Protein 9GVJ (pdb70)

Solvent-accessible surface area: 96215 Å² total; per-residue (Å²): 120,88,72,127,42,75,110,90,40,32,34,38,68,0,0,0,0,2,8,13,13,4,3,8,2,0,18,43,32,37,16,56,0,35,1,68,1,4,2,7,0,0,12,15,55,38,48,60,34,46,25,1,6,0,9,2,53,6,46,136,79,37,40,0,34,31,0,6,0,56,1,51,47,8,33,0,47,2,38,118,90,44,18,44,5,66,55,124,106,27,157,47,66,44,35,63,66,7,6,29,1,24,103,42,50,17,46,12,38,0,47,6,66,17,22,2,40,0,32,18,16,106,39,32,1,0,5,0,36,0,26,70,76,3,37,98,90,7,42,2,1,1,2,20,13,41,63,87,67,55,66,66,12,13,67,47,132,159,43,112,4,73,52,39,33,6,0,27,68,36,42,53,18,18,12,86,64,78,27,113,51,29,102,107,128,111,126,129,154,113,124,34,53,1,55,124,25,0,110,19,164,60,3,85,53,3,62,94,87,14,115,10,46,55,9,27,92,3,0,83,54,9,27,30,72,33,111,61,132,76,80,84,64,27,0,18,70,0,0,8,0,0,1,41,0,0,5,14,3,34,5,134,10,124,73,10,53,23,134,125,33,7,64,82,176,29,61,112,77,38,87,48,28,4,12,114,50,52,18,49,35,5,1,50,12,18,74,14,46,171,26,30,81,90,54,20,44,34,6,23,27,31,31,174,50,35,12,54,16,38,43,42,142,81,7,11,19,60,58,74,135,0,19,1,53,36,93,70,55,69,65,54,68,54,34,85,19,81,50,90,62,27,62,1,43,1,73,21,2,70,6,58,49,115,155,56,116,10,65,5,74,0,15,0,10,24,1,2,12,4,28,2,16,11,27,50,95,17,46,0,19,0,8,0,22,0,0,0,1,24,9,72,137,55,61,36,2,4,0,8,0,44,0,73,36,13,5,71,70,82,14,29,11,32,6,32,6,0,21,1,8,4,92,47,61,132,13,31,0,25,0,49,34,69,10,57,2,43,28,70,135,113,123,31,155,32,72,21,84,30,70,89,8,30,0,3,85,0,1,45,5,4,0,0,0,50,4,80,46,16,0,12,0,2,0,2,20,41,36,44,10,1,0,18,1,47,1,22,46,137,20,85,47,92,1,17,3,1,0,4,28,1,45,42,37,40,63,15,2,16,111,6,61,2,34,5,59,8,33,6,8,2,10,2,0,12,5,4,5,6,26,24,90,11,53,56,10,173,50,88,73,85,81,7,12,42,57,9,21,37,10,58,110,30,0,83,110,49,0,38,41,0,64,70,68,139,26,58,0,21,158,0,50,102,44,20,116,19,39,59,38,49,66,18,0,26,41,15,0,13,28,24,70,79,0,69,42,18,0,7,2,5,0,6,2,0,20,10,18,0,18,55,101,60,32,100,6,49,32,5,3,104,56,11,1,66,124,6,48,112,83,30,75,207,30,25,61,30,65,64,71,5,45,95,29,23,60,28,5,148,18,90,91,120,64,76,75,49,23,23,134,52,22,32,32,6,14,0,0,26,8,46,201,51,12,38,31,20,102,109,44,108,12,20,106,62,105,95,27,119,113,89,122,56,54,108,86,44,30,36,39,77,0,0,1,0,1,9,14,14,3,2,7,2,0,17,43,29,36,16,48,0,35,0,69,1,3,1,6,0,0,19,11,60,34,50,59,34,49,15,0,6,0,10,1,50,5,44,140,73,36,37,0,36,35,0,7,1,50,2,45,51,6,31,0,38,2,41,128,83,43,11,42,5,65,52,121,110,33,164,39,68,43,38,64,63,14,4,24,0,18,107,43,48,12,45,12,42,0,54,6,72,21,22,1,39,0,26,21,16,119,27,29,2,0,4,0,29,1,39,90,86,2,38,104,89,6,40,2,1,2,2,17,13,39,53,88,66,52,64,72,16,10,68,48,147,158,47,113,3,65,48,35,29,7,0,32,64,35,49,48,16,22,11,92,70,92,30,130,62,28,106,100,139,114,128,138,150,122,83,55,2,35,123,32,0,120,22,139,58,3,54,54,2,60,103,80,16,116,8,30,47,9,13,101,2,0,126,65,6,33,30,70,38,113,76,131,72,81,104,49,28,0,18,79,0,0,7,0,0,1,35,1,0,5,4,2,29,8,140,9,85,70,6,47,22,133,124,26,3,84,70,179,16,60,112,71,46,85,46,30,3,13,114,40,46,15,46,32,3,1,49,11,27,61,17,44,196,28,31,76,84,49,22,31,29,5,18,26,33,32,180,63,35,10,49,16,41,41,41,128,84,5,12,24,54,58,83,128,0,21,2,55,32,90,73,53,68,62,54,66,53,32,84,18,80,64,90,37,29,56,1,47,2,66,18,3,66,7,59,60,105,155,57,105,26,60,4,74,2,15,0,11,23,2,2,11,4,23,2,18,10,35,49,95,18,49,0,20,0,8,0,21,0,0,0,1,28,10,68,141,55,61,44,2,5,0,8,1,40,0,77,27,18,6,62,66,85,24,32,13,22,9,22,6,0,23,0,8,4,91,45,62,131,13,29,0,25,0,50,36,60,9,56,2,48,28,70,134,111,130,33,145,21,80,26,85,29,67,92,3,33,0,4,91,0,2,43,8,6,0,0,0,48,2,75,48,17,0,18,0,3,0,1,20,43,35,47,9,2,0,16,1,46,0,21,44,135,18,86,46,91,1,18,3,1,1,4,30,1,48,34,36,40,62,16,3,9,114,6,61,1,36,5,58,8,32,10,2,2,7,1,0,11,4,5,5,6,21,22,86,10,55,50,10,160,61,86,80,67,80,8,13,43,53,8,14,32,10,61,110,33,0,79,112,47,0,31,37,0,65,66,87,140,22,51,0,17,162,0,52,104,44,21,117,18,38,53,35,51,64,18,0,20,42,14,0,12,28,23,61,77,1,52,51,21,0,5,2,4,1,10,2,0,24,12,18,0,20,56,102,65,35,110,8,42,34,7,4,107,66,16,1,48,145,19,52,103,96,36,59,162,32,22,72,22,62,61,79,6,44,109,29,28,56,36,6,155,18,93,89,126,66,75,81,44,22,22,132,54,19,34,26,6,16,0,0,24,10,43,189,52,16,36,29,20,100,109,28,71,16,18,105,60,110,100,26,132,31,165,39,132,67,29,90,7,43,103,43,16,3,15,39,27,93,69,13,37,1,29,0,62,139,46,145,57,63,26,40,29,62,79,52,115,88,56,143,22,74,93,65,35,96,86,61,65,38,210,137,46,92,138,89,48,35,18,10,2,26,17,11,8,5,54,0,21,8,76,68,67,36,18,67,100,24,19,41,12,44,29,5,59,150,63,46,15,10,32,65,155,27,23,22,51,64,27,121,98,4,33,1,9,15,15,101,40,74,48,164,82,51,66,89,16,102,49,66,61,23,60,0,48,3,57,48,22,78,12,135,50,71,136,88,105,44,54,15,43,0,14,8,15,9,6,5,23,6,40,2,17,14,47,38,50,19,61,3,14,0,30,4,36,0,1,0,0,32,9,42,29,59,71,45,74,71,70,100,84,56,2,31,0,0,1,13,5,21,40,30,19,64,6,43,11,7,18,14,69,3,3,14,0,23,3,45,56,31,15,0,43,0,4,91,34,36,2,24,7,59,12,97,224,156,63,45,22,50,38,59,89,25,12,27,3,12,0,0,32,10,144,30,26,0,9,0,4,6,9,55,104,24,4,3,13,0,4,0,16,33,119,2,88,48,79,5,18,3,0,0,2,41,8,42,59,45,3,80,41,2,12,29,7,34,18,96,2,67,5,41,76,36,43,37,0,0,13,32,10,27,26,42,34,58,8,43,86,16,147,76,52,125,84,13,17,99,39,13,81,84,0,81,32,46,0,54,108,54,0,19,21,0,40,12,127,52,0,57,72,0,28,15,60,19,62,0,51,94,14,50,110,7,0,15,58,3,0,0,0,12,4,30,20,10,0,39,93,24,7,29,7,0,0,8,6,0,0,8,20,0,2,51,74,48,27,83,18,74,5,16,34,42,107,52,10,28,26,5,1,21,114,75,24,42,108,80,84,34,11,21,35,29,52,24,28,14,41,71,53,47,106,15,32,135,25,85,91,26,92,50,118,83,60,17,60,6,5,2,0,13,12,8,136,20,39,130,148,20,44,26,14,29,54,147,62,90,94,21,42,68,82,96,32,163,42,103,66,28,93,8,42,104,32,16,1,16,39,36,80,55,12,31,9,28,0,49,140,50,158,56,66,34,38,18,60,64,50,131,72,59,133,22,75,92,61,32,87,83,66,76,36,206,139,41,93,131,89,32,35,13,6,1,29,16,13,8,3,54,0,17,4,92,69,66,38,20,72,91,25,20,44,13,44,24,4,55,152,60,58,13,9,43,68,130,35,17,18,51,45,39,100,88,5,38,1,9,8,17,100,40,67,43,171,79,53,68,80,15,95,49,54,63,28,60,0,48,3,64,55,23,82,11,128,49,73,138,80,101,40,72,12,40,0,12,5,14,8,6,5,24,4,40,1,17,14,45,37,51,20,58,2,14,0,32,2,30,0,1,0,0,31,10,29,30,63,67,42,75,62,84,91,81,62,2,34,0,0,0,14,4,19,42,28,16,60,2,42,10,6,16,12,84,1,0,12,0,22,7,61,67,22,22,0,54,0,5,90,38,94,2,41,9,79,1,84,218,160,72,48,24,57,34,44,85,15,12,30,6,12,0,0,32,14,138,34,26,0,7,0,6,4,8,57,90,13,5,0,14,0,8,0,11,33,111,1,90,53,107,4,17,2,0,0,2,34,9,44,58,43,3,74,38,2,17,29,9,37,18,90,3,70,6,47,76,36,43,38,0,0,15,32,9,29,23,40,39,56,9,43,92,13,149,76,54,126,81,14,16,96,40,12,80,86,0,82,28,34,0,49,86,47,0,23,22,0,37,13,128,54,0,59,60,0,27,16,51,18,68,4,54,94,16,52,105,6,0,17,60,2,0,0,1,13,4,33,18,10,0,34,80,21,8,30,6,0,0,12,7,0,0,14,17,0,4,50,69,52,38,41,21,79,3,17,34,40,93,46,9,27,26,3,1,23,118,84,25,46,109,81,80,34,9,21,28,28,36,24,71,12,42,73,44,36,105,11,36,125,38,85,82,19,91,52,120,134,45,20,51,8,7,3,0,13,7,14,126,32,39,130,145,15,50,13,15,20,39,127,67,78,53,20,38,71,82,98

B-factor: mean 59.26, std 27.89, range [6.03, 147.25]

GO terms:
  GO:0070701 mucus layer (C, IDA)
  GO:0005576 extracellular region (C, EXP)
  GO:0005796 Golgi lumen (C, TAS)
  GO:0005886 plasma membrane (C, TAS)
  GO:0005576 extracellular region (C, IDA)
  GO:0005201 extracellular matrix structural constituent (F, TAS)
  GO:0070062 extracellular exosome (C, HDA)

Radius of gyration: 43.81 Å; Cα contacts (8 Å, |Δi|>4): 5238; chains: 4; bounding box: 112×97×134 Å

InterPro domains:
  IPR001007 VWFC domain [PS01208] (5296-5344)
  IPR001007 VWFC domain [PS50184] (5276-5345)
  IPR001007 VWFC domain [PS50184] (5381-5448)
  IPR001007 VWFC domain [SM00214] (396-443)
  IPR001007 VWFC domain [SM00214] (763-827)
  IPR001007 VWFC domain [SM00214] (865-907)
  IPR001007 VWFC domain [SM00214] (4852-4917)
  IPR001007 VWFC domain [SM00214] (5278-5344)
  IPR001007 VWFC domain [SM00214] (5383-5447)
  IPR001007 VWFC domain [SM00215] (396-464)
  IPR001007 VWFC domain [SM00215] (865-934)
  IPR001846 von Willebrand factor, type D domain [PF00094] (81-218)
  IPR001846 von Willebrand factor, type D domain [PF00094] (434-587)
  IPR001846 von Willebrand factor, type D domain [PF00094] (903-1051)
  IPR001846 von Willebrand factor, type D domain [PF00094] (4921-5080)
  IPR001846 von Willebrand factor, type D domain [PS51233] (79-249)
  IPR001846 von Willebrand factor, type D domain [PS51233] (432-607)
  IPR001846 von Willebrand factor, type D domain [PS51233] (901-1072)
  IPR001846 von Willebrand factor, type D domain [PS51233] (4919-5103)
  IPR001846 von Willebrand factor, type D domain [SM00216] (69-227)

Structure (mmCIF, N/CA/C/O backbone):
data_9GVJ
#
_entry.id   9GVJ
#
_cell.length_a   1.00
_cell.length_b   1.00
_cell.length_c   1.00
_cell.angle_alpha   90.00
_cell.angle_beta   90.00
_cell.angle_gamma   90.00
#
_symmetry.space_group_name_H-M   'P 1'
#
loop_
_entity.id
_entity.type
_entity.pdbx_description
1 polymer Mucin-5AC
2 non-polymer 2-acetamido-2-deoxy-beta-D-glucopyranose
3 non-polymer 'CALCIUM ION'
4 non-polymer 'COPPER (II) ION'
5 water water
#
loop_
_atom_site.group_PDB
_atom_site.id
_atom_site.type_symbol
_atom_site.label_atom_id
_atom_site.label_alt_id
_atom_site.label_comp_id
_atom_site.label_asym_id
_atom_site.label_entity_id
_atom_site.label_seq_id
_atom_site.pdbx_PDB_ins_code
_atom_site.Cartn_x
_atom_site.Cartn_y
_atom_site.Cartn_z
_atom_site.occupancy
_atom_site.B_iso_or_equiv
_atom_site.auth_seq_id
_atom_site.auth_comp_id
_atom_site.auth_asym_id
_atom_site.auth_atom_id
_atom_site.pdbx_PDB_model_num
ATOM 1 N N . PRO A 1 40 ? 272.432 167.066 199.262 1.00 104.06 67 PRO A N 1
ATOM 2 C CA . PRO A 1 40 ? 272.543 167.682 197.938 1.00 105.27 67 PRO A CA 1
ATOM 3 C C . PRO A 1 40 ? 273.256 169.029 197.979 1.00 104.95 67 PRO A C 1
ATOM 4 O O . PRO A 1 40 ? 272.697 170.005 198.476 1.00 105.64 67 PRO A O 1
ATOM 8 N N . VAL A 1 41 ? 274.478 169.076 197.457 1.00 101.21 68 VAL A N 1
ATOM 9 C CA . VAL A 1 41 ? 275.282 170.292 197.438 1.00 100.41 68 VAL A CA 1
ATOM 10 C C . VAL A 1 41 ? 275.045 171.001 196.113 1.00 100.52 68 VAL A C 1
ATOM 11 O O . VAL A 1 41 ? 275.283 170.430 195.041 1.00 102.08 68 VAL A O 1
ATOM 15 N N . VAL A 1 42 ? 274.573 172.242 196.184 1.00 97.56 69 VAL A N 1
ATOM 16 C CA . VAL A 1 42 ? 274.314 173.065 195.008 1.00 98.06 69 VAL A CA 1
ATOM 17 C C . VAL A 1 42 ? 275.216 174.287 195.085 1.00 97.59 69 VAL A C 1
ATOM 18 O O . VAL A 1 42 ? 275.145 175.062 196.047 1.00 98.34 69 VAL A O 1
ATOM 22 N N . ARG A 1 43 ? 276.061 174.463 194.075 1.00 100.92 70 ARG A N 1
ATOM 23 C CA . ARG A 1 43 ? 276.980 175.588 194.030 1.00 100.91 70 ARG A CA 1
ATOM 24 C C . ARG A 1 43 ? 276.345 176.778 193.322 1.00 101.08 70 ARG A C 1
ATOM 25 O O . ARG A 1 43 ? 275.412 176.631 192.528 1.00 101.32 70 ARG A O 1
ATOM 33 N N . ALA A 1 44 ? 276.863 177.966 193.625 1.00 92.47 71 ALA A N 1
ATOM 34 C CA . ALA A 1 44 ? 276.386 179.196 193.001 1.00 92.92 71 ALA A CA 1
ATOM 35 C C . ALA A 1 44 ? 277.566 180.148 192.878 1.00 93.74 71 ALA A C 1
ATOM 36 O O . ALA A 1 44 ? 278.303 180.349 193.847 1.00 93.22 71 ALA A O 1
ATOM 38 N N . SER A 1 45 ? 277.760 180.707 191.689 1.00 117.66 72 SER A N 1
ATOM 39 C CA . SER A 1 45 ? 278.778 181.723 191.463 1.00 118.54 72 SER A CA 1
ATOM 40 C C . SER A 1 45 ? 278.264 182.943 190.715 1.00 118.47 72 SER A C 1
ATOM 41 O O . SER A 1 45 ? 278.718 184.055 190.994 1.00 117.94 72 SER A O 1
ATOM 44 N N . ASN A 1 46 ? 277.339 182.767 189.782 1.00 110.46 73 ASN A N 1
ATOM 45 C CA . ASN A 1 46 ? 276.789 183.886 189.027 1.00 109.60 73 ASN A CA 1
ATOM 46 C C . ASN A 1 46 ? 275.850 184.697 189.911 1.00 108.25 73 ASN A C 1
ATOM 47 O O . ASN A 1 46 ? 274.896 184.133 190.463 1.00 107.90 73 ASN A O 1
ATOM 52 N N . PRO A 1 47 ? 276.071 186.005 190.080 1.00 97.91 74 PRO A N 1
ATOM 53 C CA . PRO A 1 47 ? 275.139 186.802 190.884 1.00 95.84 74 PRO A CA 1
ATOM 54 C C . PRO A 1 47 ? 273.966 187.357 190.097 1.00 94.03 74 PRO A C 1
ATOM 55 O O . PRO A 1 47 ? 273.037 187.902 190.710 1.00 94.74 74 PRO A O 1
ATOM 59 N N . ALA A 1 48 ? 273.973 187.241 188.771 1.00 72.36 75 ALA A N 1
ATOM 60 C CA . ALA A 1 48 ? 272.835 187.670 187.970 1.00 69.53 75 ALA A CA 1
ATOM 61 C C . ALA A 1 48 ? 271.704 186.661 188.113 1.00 69.95 75 ALA A C 1
ATOM 62 O O . ALA A 1 48 ? 271.799 185.535 187.614 1.00 71.60 75 ALA A O 1
ATOM 64 N N . HIS A 1 49 ? 270.634 187.062 188.795 1.00 62.85 76 HIS A N 1
ATOM 65 C CA . HIS A 1 49 ? 269.514 186.175 189.083 1.00 57.78 76 HIS A CA 1
ATOM 66 C C . HIS A 1 49 ? 268.214 186.777 188.572 1.00 56.57 76 HIS A C 1
ATOM 67 O O . HIS A 1 49 ? 267.179 186.733 189.245 1.00 58.29 76 HIS A O 1
ATOM 74 N N . ASN A 1 50 ? 268.251 187.352 187.368 1.00 50.73 77 ASN A N 1
ATOM 75 C CA . ASN A 1 50 ? 267.040 187.902 186.771 1.00 46.24 77 ASN A CA 1
ATOM 76 C C . ASN A 1 50 ? 266.024 186.822 186.431 1.00 46.90 77 ASN A C 1
ATOM 77 O O . ASN A 1 50 ? 264.843 187.135 186.251 1.00 45.75 77 ASN A O 1
ATOM 82 N N . GLY A 1 51 ? 266.453 185.562 186.340 1.00 48.40 78 GLY A N 1
ATOM 83 C CA . GLY A 1 51 ? 265.529 184.483 186.049 1.00 46.55 78 GLY A CA 1
ATOM 84 C C . GLY A 1 51 ? 264.631 184.112 187.210 1.00 44.26 78 GLY A C 1
ATOM 85 O O . GLY A 1 51 ? 263.637 183.408 187.009 1.00 47.70 78 GLY A O 1
ATOM 86 N N . ARG A 1 52 ? 264.954 184.573 188.416 1.00 40.48 79 ARG A N 1
ATOM 87 C CA . ARG A 1 52 ? 264.160 184.292 189.603 1.00 36.98 79 ARG A CA 1
ATOM 88 C C . ARG A 1 52 ? 263.184 185.411 189.935 1.00 39.87 79 ARG A C 1
ATOM 89 O O . ARG A 1 52 ? 262.496 185.334 190.957 1.00 45.24 79 ARG A O 1
ATOM 97 N N . VAL A 1 53 ? 263.107 186.445 189.103 1.00 38.87 80 VAL A N 1
ATOM 98 C CA . VAL A 1 53 ? 262.334 187.643 189.403 1.00 34.06 80 VAL A CA 1
ATOM 99 C C . VAL A 1 53 ? 261.277 187.834 188.326 1.00 36.58 80 VAL A C 1
ATOM 100 O O . VAL A 1 53 ? 261.591 187.826 187.130 1.00 42.90 80 VAL A O 1
ATOM 104 N N . CYS A 1 54 ? 260.028 187.999 188.753 1.00 29.70 81 CYS A N 1
ATOM 105 C CA . CYS A 1 54 ? 258.933 188.393 187.883 1.00 25.28 81 CYS A CA 1
ATOM 106 C C . CYS A 1 54 ? 258.278 189.640 188.459 1.00 30.14 81 CYS A C 1
ATOM 107 O O . CYS A 1 54 ? 258.154 189.786 189.679 1.00 34.03 81 CYS A O 1
ATOM 110 N N . SER A 1 55 ? 257.878 190.553 187.579 1.00 33.90 82 SER A N 1
ATOM 111 C CA . SER A 1 55 ? 257.362 191.832 188.041 1.00 33.84 82 SER A CA 1
ATOM 112 C C . SER A 1 55 ? 256.375 192.392 187.029 1.00 35.18 82 SER A C 1
ATOM 113 O O . SER A 1 55 ? 256.376 192.016 185.855 1.00 43.44 82 SER A O 1
ATOM 116 N N . THR A 1 56 ? 255.529 193.298 187.513 1.00 36.59 83 THR A N 1
ATOM 117 C CA . THR A 1 56 ? 254.624 194.074 186.679 1.00 37.72 83 THR A CA 1
ATOM 118 C C . THR A 1 56 ? 254.766 195.544 187.044 1.00 43.14 83 THR A C 1
ATOM 119 O O . THR A 1 56 ? 254.942 195.885 188.217 1.00 48.59 83 THR A O 1
ATOM 123 N N . TRP A 1 57 ? 254.712 196.414 186.038 1.00 46.05 84 TRP A N 1
ATOM 124 C CA . TRP A 1 57 ? 254.974 197.829 186.262 1.00 41.42 84 TRP A CA 1
ATOM 125 C C . TRP A 1 57 ? 254.339 198.642 185.144 1.00 45.99 84 TRP A C 1
ATOM 126 O O . TRP A 1 57 ? 253.981 198.115 184.089 1.00 57.77 84 TRP A O 1
ATOM 137 N N . GLY A 1 58 ? 254.211 199.943 185.396 1.00 47.43 85 GLY A N 1
ATOM 138 C CA . GLY A 1 58 ? 253.805 200.881 184.363 1.00 50.40 85 GLY A CA 1
ATOM 139 C C . GLY A 1 58 ? 252.441 200.570 183.782 1.00 54.91 85 GLY A C 1
ATOM 140 O O . GLY A 1 58 ? 251.500 200.196 184.491 1.00 54.25 85 GLY A O 1
ATOM 141 N N . SER A 1 59 ? 252.332 200.727 182.462 1.00 56.59 86 SER A N 1
ATOM 142 C CA . SER A 1 59 ? 251.072 200.526 181.747 1.00 53.39 86 SER A CA 1
ATOM 143 C C . SER A 1 59 ? 250.949 199.055 181.361 1.00 57.06 86 SER A C 1
ATOM 144 O O . SER A 1 59 ? 251.174 198.654 180.217 1.00 63.43 86 SER A O 1
ATOM 147 N N . PHE A 1 60 ? 250.580 198.242 182.352 1.00 41.77 87 PHE A N 1
ATOM 148 C CA . PHE A 1 60 ? 250.287 196.821 182.154 1.00 38.46 87 PHE A CA 1
ATOM 149 C C . PHE A 1 60 ? 251.469 196.073 181.540 1.00 42.79 87 PHE A C 1
ATOM 150 O O . PHE A 1 60 ? 251.297 195.216 180.672 1.00 48.33 87 PHE A O 1
ATOM 158 N N . HIS A 1 61 ? 252.677 196.383 181.997 1.00 38.92 88 HIS A N 1
ATOM 159 C CA . HIS A 1 61 ? 253.879 195.712 181.522 1.00 39.80 88 HIS A CA 1
ATOM 160 C C . HIS A 1 61 ? 254.210 194.559 182.458 1.00 42.04 88 HIS A C 1
ATOM 161 O O . HIS A 1 61 ? 254.268 194.743 183.677 1.00 49.92 88 HIS A O 1
ATOM 168 N N . TYR A 1 62 ? 254.424 193.376 181.888 1.00 30.63 89 TYR A N 1
ATOM 169 C CA . TYR A 1 62 ? 254.707 192.168 182.653 1.00 26.17 89 TYR A CA 1
ATOM 170 C C . TYR A 1 62 ? 256.036 191.579 182.207 1.00 28.07 89 TYR A C 1
ATOM 171 O O . TYR A 1 62 ? 256.332 191.542 181.009 1.00 40.87 89 TYR A O 1
ATOM 180 N N . LYS A 1 63 ? 256.829 191.121 183.170 1.00 28.97 90 LYS A N 1
ATOM 181 C CA . LYS A 1 63 ? 258.046 190.366 182.903 1.00 32.42 90 LYS A CA 1
ATOM 182 C C . LYS A 1 63 ? 257.944 189.024 183.614 1.00 36.47 90 LYS A C 1
ATOM 183 O O . LYS A 1 63 ? 257.800 188.978 184.840 1.00 42.23 90 LYS A O 1
ATOM 189 N N . THR A 1 64 ? 258.020 187.941 182.848 1.00 37.48 91 THR A N 1
ATOM 190 C CA . THR A 1 64 ? 257.939 186.607 183.418 1.00 35.92 91 THR A CA 1
ATOM 191 C C . THR A 1 64 ? 259.279 186.225 184.043 1.00 41.67 91 THR A C 1
ATOM 192 O O . THR A 1 64 ? 260.285 186.926 183.903 1.00 46.22 91 THR A O 1
ATOM 196 N N . PHE A 1 65 ? 259.290 185.097 184.758 1.00 38.04 92 PHE A N 1
ATOM 197 C CA . PHE A 1 65 ? 260.534 184.615 185.348 1.00 31.18 92 PHE A CA 1
ATOM 198 C C . PHE A 1 65 ? 261.568 184.280 184.283 1.00 39.54 92 PHE A C 1
ATOM 199 O O . PHE A 1 65 ? 262.773 184.361 184.543 1.00 45.74 92 PHE A O 1
ATOM 207 N N . ASP A 1 66 ? 261.125 183.913 183.086 1.00 52.32 93 ASP A N 1
ATOM 208 C CA . ASP A 1 66 ? 262.023 183.491 182.021 1.00 51.08 93 ASP A CA 1
ATOM 209 C C . ASP A 1 66 ? 262.522 184.650 181.167 1.00 53.78 93 ASP A C 1
ATOM 210 O O . ASP A 1 66 ? 263.308 184.424 180.242 1.00 56.08 93 ASP A O 1
ATOM 215 N N . GLY A 1 67 ? 262.092 185.875 181.452 1.00 51.11 94 GLY A N 1
ATOM 216 C CA . GLY A 1 67 ? 262.573 187.042 180.745 1.00 49.23 94 GLY A CA 1
ATOM 217 C C . GLY A 1 67 ? 261.687 187.554 179.633 1.00 47.43 94 GLY A C 1
ATOM 218 O O . GLY A 1 67 ? 262.107 188.460 178.904 1.00 50.86 94 GLY A O 1
ATOM 219 N N . ASP A 1 68 ? 260.484 187.011 179.475 1.00 47.71 95 ASP A N 1
ATOM 220 C CA . ASP A 1 68 ? 259.576 187.458 178.426 1.00 47.20 95 ASP A CA 1
ATOM 221 C C . ASP A 1 68 ? 258.821 188.695 178.896 1.00 48.28 95 ASP A C 1
ATOM 222 O O . ASP A 1 68 ? 258.031 188.623 179.843 1.00 51.64 95 ASP A O 1
ATOM 227 N N . VAL A 1 69 ? 259.063 189.825 178.239 1.00 41.39 96 VAL A N 1
ATOM 228 C CA . VAL A 1 69 ? 258.412 191.087 178.572 1.00 39.42 96 VAL A CA 1
ATOM 229 C C . VAL A 1 69 ? 257.285 191.319 177.575 1.00 40.46 96 VAL A C 1
ATOM 230 O O . VAL A 1 69 ? 257.511 191.322 176.359 1.00 46.67 96 VAL A O 1
ATOM 234 N N . PHE A 1 70 ? 256.070 191.515 178.086 1.00 34.27 97 PHE A N 1
ATOM 235 C CA . PHE A 1 70 ? 254.900 191.740 177.250 1.00 33.43 97 PHE A CA 1
ATOM 236 C C . PHE A 1 70 ? 253.973 192.722 177.953 1.00 34.87 97 PHE A C 1
ATOM 237 O O . PHE A 1 70 ? 254.205 193.117 179.099 1.00 41.39 97 PHE A O 1
ATOM 245 N N . ARG A 1 71 ? 252.911 193.118 177.254 1.00 45.43 98 ARG A N 1
ATOM 246 C CA . ARG A 1 71 ? 251.892 194.001 177.805 1.00 41.79 98 ARG A CA 1
ATOM 247 C C . ARG A 1 71 ? 250.541 193.309 177.730 1.00 47.27 98 ARG A C 1
ATOM 248 O O . ARG A 1 71 ? 250.193 192.730 176.697 1.00 53.41 98 ARG A O 1
ATOM 256 N N . PHE A 1 72 ? 249.785 193.370 178.825 1.00 39.14 99 PHE A N 1
ATOM 257 C CA . PHE A 1 72 ? 248.447 192.786 178.890 1.00 38.56 99 PHE A CA 1
ATOM 258 C C . PHE A 1 72 ? 247.552 193.726 179.688 1.00 41.41 99 PHE A C 1
ATOM 259 O O . PHE A 1 72 ? 247.594 193.730 180.929 1.00 46.30 99 PHE A O 1
ATOM 267 N N . PRO A 1 73 ? 246.728 194.537 179.013 1.00 34.54 100 PRO A N 1
ATOM 268 C CA . PRO A 1 73 ? 245.871 195.520 179.690 1.00 33.61 100 PRO A CA 1
ATOM 269 C C . PRO A 1 73 ? 244.601 194.924 180.294 1.00 40.61 100 PRO A C 1
ATOM 270 O O . PRO A 1 73 ? 243.486 195.346 179.984 1.00 49.30 100 PRO A O 1
ATOM 274 N N . GLY A 1 74 ? 244.772 193.931 181.165 1.00 47.27 101 GLY A N 1
ATOM 275 C CA . GLY A 1 74 ? 243.647 193.302 181.830 1.00 46.75 101 GLY A CA 1
ATOM 276 C C . GLY A 1 74 ? 243.398 193.920 183.190 1.00 47.30 101 GLY A C 1
ATOM 277 O O . GLY A 1 74 ? 244.326 194.091 183.985 1.00 55.24 101 GLY A O 1
ATOM 278 N N . LEU A 1 75 ? 242.135 194.254 183.455 1.00 53.02 102 LEU A N 1
ATOM 279 C CA . LEU A 1 75 ? 241.731 194.865 184.715 1.00 55.55 102 LEU A CA 1
ATOM 280 C C . LEU A 1 75 ? 240.973 193.900 185.616 1.00 60.27 102 LEU A C 1
ATOM 281 O O . LEU A 1 75 ? 240.349 194.335 186.589 1.00 61.90 102 LEU A O 1
ATOM 286 N N . CYS A 1 76 ? 241.008 192.606 185.318 1.00 67.24 103 CYS A N 1
ATOM 287 C CA . CYS A 1 76 ? 240.303 191.610 186.107 1.00 64.49 103 CYS A CA 1
ATOM 288 C C . CYS A 1 76 ? 241.226 191.083 187.204 1.00 64.03 103 CYS A C 1
ATOM 289 O O . CYS A 1 76 ? 242.311 191.619 187.448 1.00 62.90 103 CYS A O 1
ATOM 292 N N . ASN A 1 77 ? 240.799 190.022 187.882 1.00 51.63 104 ASN A N 1
ATOM 293 C CA . ASN A 1 77 ? 241.620 189.358 188.886 1.00 43.75 104 ASN A CA 1
ATOM 294 C C . ASN A 1 77 ? 242.369 188.211 188.219 1.00 47.04 104 ASN A C 1
ATOM 295 O O . ASN A 1 77 ? 241.752 187.328 187.615 1.00 56.49 104 ASN A O 1
ATOM 300 N N . TYR A 1 78 ? 243.695 188.228 188.324 1.00 38.99 105 TYR A N 1
ATOM 301 C CA . TYR A 1 78 ? 244.544 187.277 187.625 1.00 37.25 105 TYR A CA 1
ATOM 302 C C . TYR A 1 78 ? 245.512 186.631 188.603 1.00 34.56 105 TYR A C 1
ATOM 303 O O . TYR A 1 78 ? 245.843 187.203 189.645 1.00 43.83 105 TYR A O 1
ATOM 312 N N . VAL A 1 79 ? 245.966 185.431 188.254 1.00 28.19 106 VAL A N 1
ATOM 313 C CA . VAL A 1 79 ? 246.930 184.702 189.071 1.00 26.00 106 VAL A CA 1
ATOM 314 C C . VAL A 1 79 ? 248.325 185.203 188.715 1.00 27.43 106 VAL A C 1
ATOM 315 O O . VAL A 1 79 ? 248.831 184.936 187.622 1.00 32.21 106 VAL A O 1
ATOM 319 N N . PHE A 1 80 ? 248.946 185.945 189.634 1.00 29.88 107 PHE A N 1
ATOM 320 C CA . PHE A 1 80 ? 250.297 186.440 189.396 1.00 26.16 107 PHE A CA 1
ATOM 321 C C . PHE A 1 80 ? 251.299 185.293 189.342 1.00 33.28 107 PHE A C 1
ATOM 322 O O . PHE A 1 80 ? 252.091 185.191 188.398 1.00 38.99 107 PHE A O 1
ATOM 330 N N . SER A 1 81 ? 251.271 184.415 190.345 1.00 34.47 108 SER A N 1
ATOM 331 C CA . SER A 1 81 ? 252.129 183.237 190.381 1.00 27.55 108 SER A CA 1
ATOM 332 C C . SER A 1 81 ? 251.659 182.280 191.469 1.00 35.21 108 SER A C 1
ATOM 333 O O . SER A 1 81 ? 251.331 182.710 192.579 1.00 41.84 108 SER A O 1
ATOM 336 N N . GLU A 1 82 ? 251.618 180.986 191.162 1.00 42.84 109 GLU A N 1
ATOM 337 C CA . GLU A 1 82 ? 251.195 179.974 192.118 1.00 40.19 109 GLU A CA 1
ATOM 338 C C . GLU A 1 82 ? 252.003 178.703 191.900 1.00 41.99 109 GLU A C 1
ATOM 339 O O . GLU A 1 82 ? 252.520 178.457 190.808 1.00 48.41 109 GLU A O 1
ATOM 345 N N . HIS A 1 83 ? 252.114 177.901 192.961 1.00 33.04 110 HIS A N 1
ATOM 346 C CA . HIS A 1 83 ? 252.923 176.680 192.941 1.00 29.45 110 HIS A CA 1
ATOM 347 C C . HIS A 1 83 ? 252.029 175.505 192.554 1.00 41.38 110 HIS A C 1
ATOM 348 O O . HIS A 1 83 ? 251.519 174.761 193.394 1.00 47.53 110 HIS A O 1
ATOM 355 N N . CYS A 1 84 ? 251.845 175.336 191.248 1.00 44.39 111 CYS A N 1
ATOM 356 C CA . CYS A 1 84 ? 250.990 174.282 190.719 1.00 45.44 111 CYS A CA 1
ATOM 357 C C . CYS A 1 84 ? 251.753 173.012 190.370 1.00 52.18 111 CYS A C 1
ATOM 358 O O . CYS A 1 84 ? 251.142 172.056 189.880 1.00 54.36 111 CYS A O 1
ATOM 361 N N . GLY A 1 85 ? 253.059 172.973 190.607 1.00 42.32 112 GLY A N 1
ATOM 362 C CA . GLY A 1 85 ? 253.872 171.824 190.274 1.00 40.68 112 GLY A CA 1
ATOM 363 C C . GLY A 1 85 ? 253.945 170.750 191.334 1.00 44.56 112 GLY A C 1
ATOM 364 O O . GLY A 1 85 ? 254.704 169.789 191.171 1.00 49.24 112 GLY A O 1
ATOM 365 N N . ALA A 1 86 ? 253.184 170.879 192.418 1.00 34.44 113 ALA A N 1
ATOM 366 C CA . ALA A 1 86 ? 253.190 169.898 193.492 1.00 32.30 113 ALA A CA 1
ATOM 367 C C . ALA A 1 86 ? 251.758 169.589 193.900 1.00 39.35 113 ALA A C 1
ATOM 368 O O . ALA A 1 86 ? 250.823 170.324 193.572 1.00 42.86 113 ALA A O 1
ATOM 370 N N . ALA A 1 87 ? 251.597 168.475 194.617 1.00 42.53 114 ALA A N 1
ATOM 371 C CA . ALA A 1 87 ? 250.280 168.104 195.124 1.00 40.21 114 ALA A CA 1
ATOM 372 C C . ALA A 1 87 ? 249.764 169.137 196.118 1.00 42.43 114 ALA A C 1
ATOM 373 O O . ALA A 1 87 ? 248.567 169.446 196.141 1.00 44.07 114 ALA A O 1
ATOM 375 N N . TYR A 1 88 ? 250.651 169.681 196.945 1.00 41.79 115 TYR A N 1
ATOM 376 C CA . TYR A 1 88 ? 250.313 170.737 197.889 1.00 33.90 115 TYR A CA 1
ATOM 377 C C . TYR A 1 88 ? 250.912 172.047 197.399 1.00 43.80 115 TYR A C 1
ATOM 378 O O . TYR A 1 88 ? 252.089 172.095 197.028 1.00 48.74 115 TYR A O 1
ATOM 387 N N . GLU A 1 89 ? 250.103 173.103 197.397 1.00 50.62 116 GLU A N 1
ATOM 388 C CA . GLU A 1 89 ? 250.512 174.394 196.859 1.00 45.29 116 GLU A CA 1
ATOM 389 C C . GLU A 1 89 ? 251.133 175.236 197.966 1.00 46.89 116 GLU A C 1
ATOM 390 O O . GLU A 1 89 ? 250.473 175.546 198.964 1.00 50.49 116 GLU A O 1
ATOM 396 N N . ASP A 1 90 ? 252.402 175.607 197.786 1.00 39.38 117 ASP A N 1
ATOM 397 C CA . ASP A 1 90 ? 253.092 176.402 198.795 1.00 40.05 117 ASP A CA 1
ATOM 398 C C . ASP A 1 90 ? 252.628 177.853 198.789 1.00 44.28 117 ASP A C 1
ATOM 399 O O . ASP A 1 90 ? 252.459 178.455 199.855 1.00 48.64 117 ASP A O 1
ATOM 404 N N . PHE A 1 91 ? 252.416 178.432 197.608 1.00 39.81 118 PHE A N 1
ATOM 405 C CA . PHE A 1 91 ? 252.023 179.831 197.522 1.00 29.95 118 PHE A CA 1
ATOM 406 C C . PHE A 1 91 ? 251.040 180.020 196.377 1.00 28.86 118 PHE A C 1
ATOM 407 O O . PHE A 1 91 ? 250.994 179.230 195.431 1.00 38.19 118 PHE A O 1
ATOM 415 N N . ASN A 1 92 ? 250.246 181.087 196.482 1.00 32.58 119 ASN A N 1
ATOM 416 C CA . ASN A 1 92 ? 249.263 181.441 195.458 1.00 30.54 119 ASN A CA 1
ATOM 417 C C . ASN A 1 92 ? 249.025 182.945 195.569 1.00 30.19 119 ASN A C 1
ATOM 418 O O . ASN A 1 92 ? 248.339 183.398 196.489 1.00 40.77 119 ASN A O 1
ATOM 423 N N . ILE A 1 93 ? 249.593 183.706 194.636 1.00 16.01 120 ILE A N 1
ATOM 424 C CA . ILE A 1 93 ? 249.523 185.163 194.649 1.00 14.56 120 ILE A CA 1
ATOM 425 C C . ILE A 1 93 ? 248.657 185.622 193.485 1.00 21.39 120 ILE A C 1
ATOM 426 O O . ILE A 1 93 ? 248.880 185.216 192.338 1.00 29.61 120 ILE A O 1
ATOM 431 N N . GLN A 1 94 ? 247.670 186.466 193.781 1.00 28.73 121 GLN A N 1
ATOM 432 C CA . GLN A 1 94 ? 246.795 187.041 192.771 1.00 26.69 121 GLN A CA 1
ATOM 433 C C . GLN A 1 94 ? 246.774 188.555 192.916 1.00 30.72 121 GLN A C 1
ATOM 434 O O . GLN A 1 94 ? 246.885 189.090 194.023 1.00 39.71 121 GLN A O 1
ATOM 440 N N . LEU A 1 95 ? 246.629 189.241 191.786 1.00 33.75 122 LEU A N 1
ATOM 441 C CA . LEU A 1 95 ? 246.624 190.696 191.749 1.00 32.44 122 LEU A CA 1
ATOM 442 C C . LEU A 1 95 ? 245.450 191.189 190.915 1.00 38.21 122 LEU A C 1
ATOM 443 O O . LEU A 1 95 ? 245.012 190.524 189.973 1.00 39.38 122 LEU A O 1
ATOM 448 N N . ARG A 1 96 ? 244.937 192.363 191.281 1.00 46.11 123 ARG A N 1
ATOM 449 C CA A ARG A 1 96 ? 243.820 192.985 190.584 0.29 46.64 123 ARG A CA 1
ATOM 450 C CA B ARG A 1 96 ? 243.822 192.985 190.582 0.71 46.55 123 ARG A CA 1
ATOM 451 C C . ARG A 1 96 ? 244.128 194.452 190.324 1.00 48.40 123 ARG A C 1
ATOM 452 O O . ARG A 1 96 ? 244.739 195.127 191.160 1.00 53.51 123 ARG A O 1
ATOM 467 N N . ARG A 1 97 ? 243.692 194.943 189.167 1.00 50.24 124 ARG A N 1
ATOM 468 C CA . ARG A 1 97 ? 243.921 196.319 188.760 1.00 53.64 124 ARG A CA 1
ATOM 469 C C . ARG A 1 97 ? 242.605 197.074 188.647 1.00 57.73 124 ARG A C 1
ATOM 470 O O . ARG A 1 97 ? 241.545 196.488 188.410 1.00 62.32 124 ARG A O 1
ATOM 478 N N . SER A 1 98 ? 242.694 198.389 188.822 1.00 75.43 125 SER A N 1
ATOM 479 C CA . SER A 1 98 ? 241.561 199.292 188.708 1.00 77.36 125 SER A CA 1
ATOM 480 C C . SER A 1 98 ? 241.988 200.534 187.939 1.00 83.14 125 SER A C 1
ATOM 481 O O . SER A 1 98 ? 243.166 200.910 187.937 1.00 84.07 125 SER A O 1
ATOM 484 N N . GLN A 1 99 ? 241.016 201.165 187.288 1.00 93.71 126 GLN A N 1
ATOM 485 C CA . GLN A 1 99 ? 241.260 202.374 186.512 1.00 92.02 126 GLN A CA 1
ATOM 486 C C . GLN A 1 99 ? 240.867 203.619 187.300 1.00 92.03 126 GLN A C 1
ATOM 487 O O . GLN A 1 99 ? 239.723 204.070 187.236 1.00 90.04 126 GLN A O 1
ATOM 493 N N . ALA A 1 103 ? 244.135 205.531 185.259 1.00 94.78 130 ALA A N 1
ATOM 494 C CA . ALA A 1 103 ? 245.462 205.066 185.641 1.00 94.88 130 ALA A CA 1
ATOM 495 C C . ALA A 1 103 ? 245.439 203.584 185.999 1.00 95.06 130 ALA A C 1
ATOM 496 O O . ALA A 1 103 ? 244.544 203.127 186.710 1.00 91.80 130 ALA A O 1
ATOM 498 N N . PRO A 1 104 ? 246.424 202.832 185.505 1.00 88.70 131 PRO A N 1
ATOM 499 C CA . PRO A 1 104 ? 246.478 201.395 185.810 1.00 85.18 131 PRO A CA 1
ATOM 500 C C . PRO A 1 104 ? 246.927 201.132 187.237 1.00 87.00 131 PRO A C 1
ATOM 501 O O . PRO A 1 104 ? 248.061 200.699 187.465 1.00 87.26 131 PRO A O 1
ATOM 505 N N . THR A 1 105 ? 246.053 201.386 188.205 1.00 83.23 132 THR A N 1
ATOM 506 C CA . THR A 1 105 ? 246.407 201.220 189.605 1.00 77.80 132 THR A CA 1
ATOM 507 C C . THR A 1 105 ? 246.200 199.776 190.043 1.00 76.87 132 THR A C 1
ATOM 508 O O . THR A 1 105 ? 245.400 199.043 189.462 1.00 80.85 132 THR A O 1
ATOM 512 N N . LEU A 1 106 ? 246.936 199.372 191.073 1.00 56.58 133 LEU A N 1
ATOM 513 C CA . LEU A 1 106 ? 246.774 198.058 191.684 1.00 53.41 133 LEU A CA 1
ATOM 514 C C . LEU A 1 106 ? 245.867 198.198 192.899 1.00 51.57 133 LEU A C 1
ATOM 515 O O . LEU A 1 106 ? 246.174 198.962 193.820 1.00 57.81 133 LEU A O 1
ATOM 520 N N . SER A 1 107 ? 244.756 197.463 192.903 1.00 45.81 134 SER A N 1
ATOM 521 C CA . SER A 1 107 ? 243.760 197.611 193.956 1.00 48.91 134 SER A CA 1
ATOM 522 C C . SER A 1 107 ? 243.861 196.550 195.041 1.00 50.11 134 SER A C 1
ATOM 523 O O . SER A 1 107 ? 243.681 196.872 196.219 1.00 55.17 134 SER A O 1
ATOM 526 N N . ARG A 1 108 ? 244.144 195.301 194.681 1.00 42.67 135 ARG A N 1
ATOM 527 C CA . ARG A 1 108 ? 244.180 194.222 195.656 1.00 38.95 135 ARG A CA 1
ATOM 528 C C . ARG A 1 108 ? 245.262 193.222 195.280 1.00 42.95 135 ARG A C 1
ATOM 529 O O . ARG A 1 108 ? 245.449 192.911 194.101 1.00 48.77 135 ARG A O 1
ATOM 537 N N . VAL A 1 109 ? 245.969 192.726 196.292 1.00 38.33 136 VAL A N 1
ATOM 538 C CA . VAL A 1 109 ? 246.920 191.631 196.135 1.00 31.46 136 VAL A CA 1
ATOM 539 C C . VAL A 1 109 ? 246.557 190.555 197.148 1.00 34.38 136 VAL A C 1
ATOM 540 O O . VAL A 1 109 ? 246.568 190.810 198.358 1.00 42.31 136 VAL A O 1
ATOM 544 N N . LEU A 1 110 ? 246.234 189.361 196.660 1.00 31.97 137 LEU A N 1
ATOM 545 C CA . LEU A 1 110 ? 245.842 188.238 197.503 1.00 31.83 137 LEU A CA 1
ATOM 546 C C . LEU A 1 110 ? 246.954 187.201 197.496 1.00 35.50 137 LEU A C 1
ATOM 547 O O . LEU A 1 110 ? 247.373 186.745 196.427 1.00 39.26 137 LEU A O 1
ATOM 552 N N . MET A 1 111 ? 247.424 186.826 198.682 1.00 33.04 138 MET A N 1
ATOM 553 C CA . MET A 1 111 ? 248.493 185.851 198.833 1.00 33.60 138 MET A CA 1
ATOM 554 C C . MET A 1 111 ? 248.027 184.729 199.748 1.00 35.30 138 MET A C 1
ATOM 555 O O . MET A 1 111 ? 247.512 184.988 200.841 1.00 38.78 138 MET A O 1
ATOM 560 N N . LYS A 1 112 ? 248.208 183.491 199.299 1.00 35.30 139 LYS A N 1
ATOM 561 C CA . LYS A 1 112 ? 248.007 182.303 200.122 1.00 35.45 139 LYS A CA 1
ATOM 562 C C . LYS A 1 112 ? 249.373 181.670 200.340 1.00 42.17 139 LYS A C 1
ATOM 563 O O . LYS A 1 112 ? 249.933 181.066 199.421 1.00 50.38 139 LYS A O 1
ATOM 569 N N . VAL A 1 113 ? 249.907 181.801 201.549 1.00 41.94 140 VAL A N 1
ATOM 570 C CA . VAL A 1 113 ? 251.241 181.316 201.879 1.00 42.04 140 VAL A CA 1
ATOM 571 C C . VAL A 1 113 ? 251.091 180.308 203.010 1.00 51.05 140 VAL A C 1
ATOM 572 O O . VAL A 1 113 ? 250.997 180.688 204.184 1.00 56.37 140 VAL A O 1
ATOM 576 N N . ASP A 1 114 ? 251.063 179.022 202.658 1.00 57.66 141 ASP A N 1
ATOM 577 C CA . ASP A 1 114 ? 251.068 177.921 203.622 1.00 58.28 141 ASP A CA 1
ATOM 578 C C . ASP A 1 114 ? 249.977 178.096 204.678 1.00 60.03 141 ASP A C 1
ATOM 579 O O . ASP A 1 114 ? 250.210 177.966 205.882 1.00 61.68 141 ASP A O 1
ATOM 584 N N . GLY A 1 115 ? 248.768 178.400 204.212 1.00 49.75 142 GLY A N 1
ATOM 585 C CA . GLY A 1 115 ? 247.633 178.578 205.091 1.00 49.79 142 GLY A CA 1
ATOM 586 C C . GLY A 1 115 ? 247.444 179.974 205.642 1.00 52.25 142 GLY A C 1
ATOM 587 O O . GLY A 1 115 ? 246.497 180.193 206.408 1.00 55.22 142 GLY A O 1
ATOM 588 N N . VAL A 1 116 ? 248.306 180.922 205.285 1.00 43.03 143 VAL A N 1
ATOM 589 C CA . VAL A 1 116 ? 248.178 182.308 205.719 1.00 35.39 143 VAL A CA 1
ATOM 590 C C . VAL A 1 116 ? 247.647 183.129 204.554 1.00 38.51 143 VAL A C 1
ATOM 591 O O . VAL A 1 116 ? 248.215 183.101 203.457 1.00 45.79 143 VAL A O 1
ATOM 595 N N . VAL A 1 117 ? 246.565 183.864 204.785 1.00 35.25 144 VAL A N 1
ATOM 596 C CA . VAL A 1 117 ? 245.924 184.669 203.752 1.00 28.07 144 VAL A CA 1
ATOM 597 C C . VAL A 1 117 ? 246.256 186.129 204.020 1.00 29.44 144 VAL A C 1
ATOM 598 O O . VAL A 1 117 ? 245.922 186.664 205.084 1.00 39.73 144 VAL A O 1
ATOM 602 N N . ILE A 1 118 ? 246.911 186.772 203.058 1.00 28.64 145 ILE A N 1
ATOM 603 C CA . ILE A 1 118 ? 247.305 188.172 203.169 1.00 25.98 145 ILE A CA 1
ATOM 604 C C . ILE A 1 118 ? 246.636 188.948 202.045 1.00 31.92 145 ILE A C 1
ATOM 605 O O . ILE A 1 118 ? 246.818 188.627 200.864 1.00 40.51 145 ILE A O 1
ATOM 610 N N . GLN A 1 119 ? 245.868 189.967 202.411 1.00 39.09 146 GLN A N 1
ATOM 611 C CA . GLN A 1 119 ? 245.222 190.861 201.460 1.00 40.22 146 GLN A CA 1
ATOM 612 C C . GLN A 1 119 ? 245.840 192.244 201.600 1.00 42.23 146 GLN A C 1
ATOM 613 O O . GLN A 1 119 ? 245.753 192.863 202.666 1.00 48.17 146 GLN A O 1
ATOM 619 N N . LEU A 1 120 ? 246.464 192.721 200.528 1.00 42.89 147 LEU A N 1
ATOM 620 C CA . LEU A 1 120 ? 247.109 194.026 200.499 1.00 42.50 147 LEU A CA 1
ATOM 621 C C . LEU A 1 120 ? 246.281 194.960 199.631 1.00 44.75 147 LEU A C 1
ATOM 622 O O . LEU A 1 120 ? 246.066 194.681 198.447 1.00 47.33 147 LEU A O 1
ATOM 627 N N . THR A 1 121 ? 245.816 196.059 200.219 1.00 52.17 148 THR A N 1
ATOM 628 C CA . THR A 1 121 ? 245.118 197.111 199.500 1.00 55.09 148 THR A CA 1
ATOM 629 C C . THR A 1 121 ? 245.730 198.446 199.899 1.00 56.89 148 THR A C 1
ATOM 630 O O . THR A 1 121 ? 246.518 198.533 200.846 1.00 60.52 148 THR A O 1
ATOM 634 N N . LYS A 1 122 ? 245.355 199.498 199.173 1.00 62.53 149 LYS A N 1
ATOM 635 C CA . LYS A 1 122 ? 245.949 200.807 199.407 1.00 64.66 149 LYS A CA 1
ATOM 636 C C . LYS A 1 122 ? 245.630 201.295 200.813 1.00 65.71 149 LYS A C 1
ATOM 637 O O . LYS A 1 122 ? 244.494 201.686 201.103 1.00 67.23 149 LYS A O 1
ATOM 643 N N . GLY A 1 123 ? 246.631 201.274 201.689 1.00 61.70 150 GLY A N 1
ATOM 644 C CA . GLY A 1 123 ? 246.449 201.677 203.066 1.00 61.63 150 GLY A CA 1
ATOM 645 C C . GLY A 1 123 ? 245.881 200.621 203.984 1.00 64.49 150 GLY A C 1
ATOM 646 O O . GLY A 1 123 ? 245.447 200.960 205.091 1.00 67.92 150 GLY A O 1
ATOM 647 N N . SER A 1 124 ? 245.864 199.353 203.573 1.00 62.30 151 SER A N 1
ATOM 648 C CA . SER A 1 124 ? 245.301 198.309 204.417 1.00 59.25 151 SER A CA 1
ATOM 649 C C . SER A 1 124 ? 246.026 196.991 204.181 1.00 58.44 151 SER A C 1
ATOM 650 O O . SER A 1 124 ? 246.285 196.607 203.037 1.00 62.33 151 SER A O 1
ATOM 653 N N . VAL A 1 125 ? 246.351 196.309 205.276 1.00 46.41 152 VAL A N 1
ATOM 654 C CA . VAL A 1 125 ? 246.945 194.977 205.245 1.00 45.41 152 VAL A CA 1
ATOM 655 C C . VAL A 1 125 ? 246.104 194.077 206.138 1.00 44.08 152 VAL A C 1
ATOM 656 O O . VAL A 1 125 ? 245.989 194.329 207.343 1.00 50.47 152 VAL A O 1
ATOM 660 N N . LEU A 1 126 ? 245.522 193.033 205.556 1.00 45.49 153 LEU A N 1
ATOM 661 C CA . LEU A 1 126 ? 244.684 192.090 206.284 1.00 42.38 153 LEU A CA 1
ATOM 662 C C . LEU A 1 126 ? 245.362 190.729 206.310 1.00 47.39 153 LEU A C 1
ATOM 663 O O . LEU A 1 126 ? 245.850 190.256 205.279 1.00 54.21 153 LEU A O 1
ATOM 668 N N . VAL A 1 127 ? 245.390 190.104 207.482 1.00 46.79 154 VAL A N 1
ATOM 669 C CA . VAL A 1 127 ? 245.938 188.765 207.653 1.00 44.57 154 VAL A CA 1
ATOM 670 C C . VAL A 1 127 ? 244.837 187.883 208.221 1.00 46.20 154 VAL A C 1
ATOM 671 O O . VAL A 1 127 ? 244.379 188.105 209.350 1.00 54.91 154 VAL A O 1
ATOM 675 N N . ASN A 1 128 ? 244.416 186.888 207.439 1.00 42.24 155 ASN A N 1
ATOM 676 C CA . ASN A 1 128 ? 243.325 185.986 207.814 1.00 41.78 155 ASN A CA 1
ATOM 677 C C . ASN A 1 128 ? 242.053 186.763 208.150 1.00 49.78 155 ASN A C 1
ATOM 678 O O . ASN A 1 128 ? 241.307 186.403 209.062 1.00 51.99 155 ASN A O 1
ATOM 683 N N . GLY A 1 129 ? 241.804 187.838 207.406 1.00 63.75 156 GLY A N 1
ATOM 684 C CA . GLY A 1 129 ? 240.610 188.633 207.598 1.00 61.36 156 GLY A CA 1
ATOM 685 C C . GLY A 1 129 ? 240.674 189.644 208.719 1.00 62.90 156 GLY A C 1
ATOM 686 O O . GLY A 1 129 ? 239.658 190.285 209.009 1.00 67.94 156 GLY A O 1
ATOM 687 N N . HIS A 1 130 ? 241.828 189.810 209.360 1.00 62.68 157 HIS A N 1
ATOM 688 C CA . HIS A 1 130 ? 241.974 190.724 210.477 1.00 64.01 157 HIS A CA 1
ATOM 689 C C . HIS A 1 130 ? 242.998 191.800 210.144 1.00 64.30 157 HIS A C 1
ATOM 690 O O . HIS A 1 130 ? 244.121 191.472 209.733 1.00 65.21 157 HIS A O 1
ATOM 697 N N . PRO A 1 131 ? 242.657 193.080 210.289 1.00 58.92 158 PRO A N 1
ATOM 698 C CA . PRO A 1 131 ? 243.656 194.134 210.083 1.00 54.69 158 PRO A CA 1
ATOM 699 C C . PRO A 1 131 ? 244.802 194.002 211.075 1.00 57.55 158 PRO A C 1
ATOM 700 O O . PRO A 1 131 ? 244.605 193.636 212.235 1.00 60.46 158 PRO A O 1
ATOM 704 N N . VAL A 1 132 ? 246.012 194.306 210.605 1.00 51.54 159 VAL A N 1
ATOM 705 C CA . VAL A 1 132 ? 247.221 194.158 211.402 1.00 51.83 159 VAL A CA 1
ATOM 706 C C . VAL A 1 132 ? 248.020 195.452 211.349 1.00 54.29 159 VAL A C 1
ATOM 707 O O . VAL A 1 132 ? 247.841 196.289 210.463 1.00 54.52 159 VAL A O 1
ATOM 711 N N . LEU A 1 133 ? 248.911 195.606 212.325 1.00 59.68 160 LEU A N 1
ATOM 712 C CA . LEU A 1 133 ? 249.809 196.750 212.410 1.00 58.85 160 LEU A CA 1
ATOM 713 C C . LEU A 1 133 ? 251.212 196.313 212.015 1.00 57.33 160 LEU A C 1
ATOM 714 O O . LEU A 1 133 ? 251.750 195.355 212.580 1.00 59.13 160 LEU A O 1
ATOM 719 N N . LEU A 1 134 ? 251.799 197.014 211.047 1.00 48.36 161 LEU A N 1
ATOM 720 C CA . LEU A 1 134 ? 253.121 196.630 210.579 1.00 49.01 161 LEU A CA 1
ATOM 721 C C . LEU A 1 134 ? 254.206 197.208 211.483 1.00 51.76 161 LEU A C 1
ATOM 722 O O . LEU A 1 134 ? 254.041 198.297 212.043 1.00 51.03 161 LEU A O 1
ATOM 727 N N . PRO A 1 135 ? 255.337 196.502 211.649 1.00 47.28 162 PRO A N 1
ATOM 728 C CA . PRO A 1 135 ? 255.686 195.191 211.075 1.00 41.36 162 PRO A CA 1
ATOM 729 C C . PRO A 1 135 ? 254.891 194.053 211.702 1.00 47.08 162 PRO A C 1
ATOM 730 O O . PRO A 1 135 ? 254.545 194.100 212.879 1.00 52.78 162 PRO A O 1
ATOM 734 N N . PHE A 1 136 ? 254.591 193.011 210.930 1.00 44.35 163 PHE A N 1
ATOM 735 C CA . PHE A 1 136 ? 253.764 191.904 211.392 1.00 43.12 163 PHE A CA 1
ATOM 736 C C . PHE A 1 136 ? 254.431 190.596 211.000 1.00 44.56 163 PHE A C 1
ATOM 737 O O . PHE A 1 136 ? 254.600 190.317 209.810 1.00 50.12 163 PHE A O 1
ATOM 745 N N . SER A 1 137 ? 254.808 189.798 211.996 1.00 39.86 164 SER A N 1
ATOM 746 C CA . SER A 1 137 ? 255.442 188.505 211.776 1.00 38.52 164 SER A CA 1
ATOM 747 C C . SER A 1 137 ? 254.532 187.406 212.303 1.00 43.49 164 SER A C 1
ATOM 748 O O . SER A 1 137 ? 254.096 187.459 213.457 1.00 49.12 164 SER A O 1
ATOM 751 N N . GLN A 1 138 ? 254.254 186.412 211.461 1.00 52.88 165 GLN A N 1
ATOM 752 C CA . GLN A 1 138 ? 253.374 185.317 211.852 1.00 53.18 165 GLN A CA 1
ATOM 753 C C . GLN A 1 138 ? 253.565 184.147 210.902 1.00 51.66 165 GLN A C 1
ATOM 754 O O . GLN A 1 138 ? 253.539 184.329 209.681 1.00 58.99 165 GLN A O 1
ATOM 760 N N . SER A 1 139 ? 253.753 182.952 211.469 1.00 45.39 166 SER A N 1
ATOM 761 C CA . SER A 1 139 ? 253.811 181.703 210.706 1.00 47.44 166 SER A CA 1
ATOM 762 C C . SER A 1 139 ? 254.872 181.757 209.609 1.00 45.33 166 SER A C 1
ATOM 763 O O . SER A 1 139 ? 254.666 181.270 208.496 1.00 47.25 166 SER A O 1
ATOM 766 N N . GLY A 1 140 ? 256.018 182.355 209.922 1.00 35.42 167 GLY A N 1
ATOM 767 C CA . GLY A 1 140 ? 257.097 182.447 208.963 1.00 35.39 167 GLY A CA 1
ATOM 768 C C . GLY A 1 140 ? 256.902 183.479 207.878 1.00 38.54 167 GLY A C 1
ATOM 769 O O . GLY A 1 140 ? 257.654 183.471 206.897 1.00 36.53 167 GLY A O 1
ATOM 770 N N . VAL A 1 141 ? 255.919 184.363 208.016 1.00 38.02 168 VAL A N 1
ATOM 771 C CA . VAL A 1 141 ? 255.650 185.412 207.042 1.00 28.15 168 VAL A CA 1
ATOM 772 C C . VAL A 1 141 ? 255.826 186.755 207.733 1.00 29.78 168 VAL A C 1
ATOM 773 O O . VAL A 1 141 ? 255.218 187.004 208.781 1.00 36.61 168 VAL A O 1
ATOM 777 N N . LEU A 1 142 ? 256.660 187.614 207.151 1.00 28.49 169 LEU A N 1
ATOM 778 C CA . LEU A 1 142 ? 256.945 188.935 207.699 1.00 28.15 169 LEU A CA 1
ATOM 779 C C . LEU A 1 142 ? 256.479 189.994 206.711 1.00 31.98 169 LEU A C 1
ATOM 780 O O . LEU A 1 142 ? 256.918 190.004 205.557 1.00 36.20 169 LEU A O 1
ATOM 785 N N . ILE A 1 143 ? 255.604 190.885 207.166 1.00 30.58 170 ILE A N 1
ATOM 786 C CA . ILE A 1 143 ? 255.084 191.981 206.357 1.00 26.20 170 ILE A CA 1
ATOM 787 C C . ILE A 1 143 ? 255.565 193.284 206.976 1.00 35.01 170 ILE A C 1
ATOM 788 O O . ILE A 1 143 ? 255.314 193.547 208.160 1.00 41.68 170 ILE A O 1
ATOM 793 N N . GLN A 1 144 ? 256.257 194.098 206.182 1.00 47.90 171 GLN A N 1
ATOM 794 C CA . GLN A 1 144 ? 256.822 195.345 206.678 1.00 47.18 171 GLN A CA 1
ATOM 795 C C . GLN A 1 144 ? 256.697 196.435 205.625 1.00 47.68 171 GLN A C 1
ATOM 796 O O . GLN A 1 144 ? 256.917 196.193 204.436 1.00 53.93 171 GLN A O 1
ATOM 802 N N . GLN A 1 145 ? 256.358 197.639 206.072 1.00 62.06 172 GLN A N 1
ATOM 803 C CA . GLN A 1 145 ? 256.209 198.788 205.192 1.00 60.68 172 GLN A CA 1
ATOM 804 C C . GLN A 1 145 ? 257.393 199.731 205.349 1.00 63.25 172 GLN A C 1
ATOM 805 O O . GLN A 1 145 ? 257.836 200.010 206.466 1.00 67.68 172 GLN A O 1
ATOM 811 N N . SER A 1 146 ? 257.899 200.218 204.224 1.00 69.14 173 SER A N 1
ATOM 812 C CA . SER A 1 146 ? 258.982 201.188 204.200 1.00 70.26 173 SER A CA 1
ATOM 813 C C . SER A 1 146 ? 258.486 202.476 203.546 1.00 71.43 173 SER A C 1
ATOM 814 O O . SER A 1 146 ? 257.300 202.626 203.237 1.00 72.21 173 SER A O 1
ATOM 817 N N . SER A 1 147 ? 259.410 203.414 203.339 1.00 85.34 174 SER A N 1
ATOM 818 C CA . SER A 1 147 ? 259.064 204.694 202.737 1.00 87.05 174 SER A CA 1
ATOM 819 C C . SER A 1 147 ? 258.676 204.574 201.270 1.00 86.90 174 SER A C 1
ATOM 820 O O . SER A 1 147 ? 258.099 205.520 200.723 1.00 85.23 174 SER A O 1
ATOM 823 N N . SER A 1 148 ? 258.973 203.446 200.621 1.00 80.13 175 SER A N 1
ATOM 824 C CA . SER A 1 148 ? 258.707 203.292 199.202 1.00 78.98 175 SER A CA 1
ATOM 825 C C . SER A 1 148 ? 258.057 201.968 198.824 1.00 76.77 175 SER A C 1
ATOM 826 O O . SER A 1 148 ? 257.724 201.783 197.649 1.00 77.40 175 SER A O 1
ATOM 829 N N . TYR A 1 149 ? 257.863 201.047 199.766 1.00 65.99 176 TYR A N 1
ATOM 830 C CA . TYR A 1 149 ? 257.368 199.727 199.397 1.00 60.87 176 TYR A CA 1
ATOM 831 C C . TYR A 1 149 ? 256.684 199.055 200.578 1.00 59.43 176 TYR A C 1
ATOM 832 O O . TYR A 1 149 ? 256.834 199.465 201.730 1.00 64.46 176 TYR A O 1
ATOM 841 N N . THR A 1 150 ? 255.925 198.009 200.257 1.00 44.27 177 THR A N 1
ATOM 842 C CA . THR A 1 150 ? 255.422 197.044 201.225 1.00 39.79 177 THR A CA 1
ATOM 843 C C . THR A 1 150 ? 255.996 195.685 200.854 1.00 40.34 177 THR A C 1
ATOM 844 O O . THR A 1 150 ? 255.791 195.209 199.731 1.00 47.02 177 THR A O 1
ATOM 848 N N . LYS A 1 151 ? 256.722 195.070 201.783 1.00 32.15 178 LYS A N 1
ATOM 849 C CA . LYS A 1 151 ? 257.436 193.825 201.535 1.00 25.99 178 LYS A CA 1
ATOM 850 C C . LYS A 1 151 ? 256.817 192.699 202.348 1.00 33.36 178 LYS A C 1
ATOM 851 O O . LYS A 1 151 ? 256.597 192.844 203.556 1.00 41.75 178 LYS A O 1
ATOM 857 N N . VAL A 1 152 ? 256.543 191.582 201.680 1.00 25.08 179 VAL A N 1
ATOM 858 C CA . VAL A 1 152 ? 256.070 190.360 202.320 1.00 20.79 179 VAL A CA 1
ATOM 859 C C . VAL A 1 152 ? 257.099 189.276 202.034 1.00 25.26 179 VAL A C 1
ATOM 860 O O . VAL A 1 152 ? 257.276 188.868 200.879 1.00 33.00 179 VAL A O 1
ATOM 864 N N . GLU A 1 153 ? 257.777 188.808 203.075 1.00 30.89 180 GLU A N 1
ATOM 865 C CA . GLU A 1 153 ? 258.794 187.773 202.957 1.00 27.10 180 GLU A CA 1
ATOM 866 C C . GLU A 1 153 ? 258.275 186.487 203.581 1.00 33.60 180 GLU A C 1
ATOM 867 O O . GLU A 1 153 ? 257.855 186.482 204.743 1.00 45.13 180 GLU A O 1
ATOM 873 N N . ALA A 1 154 ? 258.303 185.405 202.810 1.00 32.30 181 ALA A N 1
ATOM 874 C CA . ALA A 1 154 ? 257.875 184.092 203.267 1.00 29.27 181 ALA A CA 1
ATOM 875 C C . ALA A 1 154 ? 259.086 183.174 203.327 1.00 35.26 181 ALA A C 1
ATOM 876 O O . ALA A 1 154 ? 259.785 182.990 202.318 1.00 41.48 181 ALA A O 1
ATOM 878 N N . ARG A 1 155 ? 259.303 182.583 204.509 1.00 37.19 182 ARG A N 1
ATOM 879 C CA . ARG A 1 155 ? 260.476 181.761 204.783 1.00 39.55 182 ARG A CA 1
ATOM 880 C C . ARG A 1 155 ? 260.554 180.535 203.889 1.00 44.52 182 ARG A C 1
ATOM 881 O O . ARG A 1 155 ? 261.631 179.944 203.763 1.00 45.08 182 ARG A O 1
ATOM 889 N N . LEU A 1 156 ? 259.443 180.135 203.270 1.00 37.94 183 LEU A N 1
ATOM 890 C CA . LEU A 1 156 ? 259.509 179.075 202.275 1.00 36.52 183 LEU A CA 1
ATOM 891 C C . LEU A 1 156 ? 260.270 179.507 201.031 1.00 41.38 183 LEU A C 1
ATOM 892 O O . LEU A 1 156 ? 260.545 178.666 200.169 1.00 46.96 183 LEU A O 1
ATOM 897 N N . GLY A 1 157 ? 260.611 180.789 200.917 1.00 34.95 184 GLY A N 1
ATOM 898 C CA . GLY A 1 157 ? 261.509 181.236 199.875 1.00 32.73 184 GLY A CA 1
ATOM 899 C C . GLY A 1 157 ? 260.939 182.228 198.885 1.00 31.01 184 GLY A C 1
ATOM 900 O O . GLY A 1 157 ? 261.325 182.201 197.713 1.00 37.69 184 GLY A O 1
ATOM 901 N N . LEU A 1 158 ? 260.031 183.107 199.311 1.00 31.52 185 LEU A N 1
ATOM 902 C CA . LEU A 1 158 ? 259.494 184.096 198.384 1.00 30.72 185 LEU A CA 1
ATOM 903 C C . LEU A 1 158 ? 259.557 185.488 198.994 1.00 28.19 185 LEU A C 1
ATOM 904 O O . LEU A 1 158 ? 259.503 185.655 200.214 1.00 35.78 185 LEU A O 1
ATOM 909 N N . VAL A 1 159 ? 259.691 186.488 198.126 1.00 30.48 186 VAL A N 1
ATOM 910 C CA . VAL A 1 159 ? 259.667 187.892 198.523 1.00 29.22 186 VAL A CA 1
ATOM 911 C C . VAL A 1 159 ? 258.767 188.640 197.549 1.00 31.27 186 VAL A C 1
ATOM 912 O O . VAL A 1 159 ? 258.980 188.580 196.333 1.00 34.75 186 VAL A O 1
ATOM 916 N N . LEU A 1 160 ? 257.771 189.345 198.076 1.00 26.98 187 LEU A N 1
ATOM 917 C CA . LEU A 1 160 ? 256.877 190.165 197.271 1.00 22.54 187 LEU A CA 1
ATOM 918 C C . LEU A 1 160 ? 257.043 191.627 197.660 1.00 24.02 187 LEU A C 1
ATOM 919 O O . LEU A 1 160 ? 257.080 191.959 198.849 1.00 37.97 187 LEU A O 1
ATOM 924 N N . MET A 1 161 ? 257.141 192.490 196.653 1.00 34.34 188 MET A N 1
ATOM 925 C CA . MET A 1 161 ? 257.333 193.922 196.832 1.00 33.74 188 MET A CA 1
ATOM 926 C C . MET A 1 161 ? 256.217 194.649 196.102 1.00 38.74 188 MET A C 1
ATOM 927 O O . MET A 1 161 ? 256.077 194.505 194.883 1.00 45.03 188 MET A O 1
ATOM 932 N N . TRP A 1 162 ? 255.431 195.425 196.837 1.00 39.29 189 TRP A N 1
ATOM 933 C CA . TRP A 1 162 ? 254.436 196.316 196.249 1.00 39.92 189 TRP A CA 1
ATOM 934 C C . TRP A 1 162 ? 254.953 197.734 196.465 1.00 44.31 189 TRP A C 1
ATOM 935 O O . TRP A 1 162 ? 254.878 198.265 197.576 1.00 51.32 189 TRP A O 1
ATOM 946 N N . ASN A 1 163 ? 255.508 198.329 195.414 1.00 53.53 190 ASN A N 1
ATOM 947 C CA . ASN A 1 163 ? 256.128 199.637 195.538 1.00 55.49 190 ASN A CA 1
ATOM 948 C C . ASN A 1 163 ? 255.087 200.743 195.376 1.00 57.91 190 ASN A C 1
ATOM 949 O O . ASN A 1 163 ? 253.918 200.497 195.066 1.00 56.95 190 ASN A O 1
ATOM 954 N N . HIS A 1 164 ? 255.525 201.982 195.591 1.00 94.54 191 HIS A N 1
ATOM 955 C CA . HIS A 1 164 ? 254.635 203.134 195.527 1.00 96.38 191 HIS A CA 1
ATOM 956 C C . HIS A 1 164 ? 254.533 203.742 194.134 1.00 96.47 191 HIS A C 1
ATOM 957 O O . HIS A 1 164 ? 253.740 204.669 193.939 1.00 97.08 191 HIS A O 1
ATOM 964 N N . ASP A 1 165 ? 255.306 203.253 193.164 1.00 85.99 192 ASP A N 1
ATOM 965 C CA . ASP A 1 165 ? 255.063 203.557 191.761 1.00 84.34 192 ASP A CA 1
ATOM 966 C C . ASP A 1 165 ? 254.193 202.495 191.103 1.00 84.22 192 ASP A C 1
ATOM 967 O O . ASP A 1 165 ? 254.200 202.364 189.874 1.00 83.90 192 ASP A O 1
ATOM 972 N N . ASP A 1 166 ? 253.458 201.727 191.911 1.00 74.48 193 ASP A N 1
ATOM 973 C CA . ASP A 1 166 ? 252.500 200.729 191.438 1.00 70.39 193 ASP A CA 1
ATOM 974 C C . ASP A 1 166 ? 253.196 199.621 190.650 1.00 68.64 193 ASP A C 1
ATOM 975 O O . ASP A 1 166 ? 252.825 199.297 189.520 1.00 68.97 193 ASP A O 1
ATOM 980 N N . SER A 1 167 ? 254.221 199.036 191.263 1.00 51.61 194 SER A N 1
ATOM 981 C CA . SER A 1 167 ? 254.948 197.911 190.694 1.00 46.21 194 SER A CA 1
ATOM 982 C C . SER A 1 167 ? 254.941 196.756 191.684 1.00 49.46 194 SER A C 1
ATOM 983 O O . SER A 1 167 ? 255.269 196.939 192.862 1.00 52.07 194 SER A O 1
ATOM 986 N N . LEU A 1 168 ? 254.566 195.574 191.205 1.00 36.10 195 LEU A N 1
ATOM 987 C CA . LEU A 1 168 ? 254.532 194.360 192.012 1.00 23.11 195 LEU A CA 1
ATOM 988 C C . LEU A 1 168 ? 255.631 193.432 191.511 1.00 29.20 195 LEU A C 1
ATOM 989 O O . LEU A 1 168 ? 255.567 192.941 190.379 1.00 42.96 195 LEU A O 1
ATOM 994 N N . LEU A 1 169 ? 256.630 193.191 192.354 1.00 30.89 196 LEU A N 1
ATOM 995 C CA . LEU A 1 169 ? 257.795 192.393 191.998 1.00 28.39 196 LEU A CA 1
ATOM 996 C C . LEU A 1 169 ? 257.863 191.168 192.897 1.00 27.79 196 LEU A C 1
ATOM 997 O O . LEU A 1 169 ? 257.779 191.287 194.122 1.00 36.91 196 LEU A O 1
ATOM 1002 N N . LEU A 1 170 ? 258.014 189.994 192.291 1.00 26.35 197 LEU A N 1
ATOM 1003 C CA . LEU A 1 170 ? 258.086 188.740 193.026 1.00 28.03 197 LEU A CA 1
ATOM 1004 C C . LEU A 1 170 ? 259.423 188.066 192.757 1.00 27.94 197 LEU A C 1
ATOM 1005 O O . LEU A 1 170 ? 259.817 187.897 191.599 1.00 36.77 197 LEU A O 1
ATOM 1010 N N . GLU A 1 171 ? 260.115 187.686 193.828 1.00 35.21 198 GLU A N 1
ATOM 1011 C CA . GLU A 1 171 ? 261.372 186.955 193.746 1.00 38.27 198 GLU A CA 1
ATOM 1012 C C . GLU A 1 171 ? 261.182 185.606 194.423 1.00 42.43 198 GLU A C 1
ATOM 1013 O O . GLU A 1 171 ? 260.760 185.544 195.583 1.00 47.18 198 GLU A O 1
ATOM 1019 N N . LEU A 1 172 ? 261.497 184.535 193.702 1.00 35.79 199 LEU A N 1
ATOM 1020 C CA . LEU A 1 172 ? 261.256 183.174 194.154 1.00 34.25 199 LEU A CA 1
ATOM 1021 C C . LEU A 1 172 ? 262.570 182.433 194.357 1.00 41.10 199 LEU A C 1
ATOM 1022 O O . LEU A 1 172 ? 263.570 182.707 193.687 1.00 47.35 199 LEU A O 1
ATOM 1027 N N . ASP A 1 173 ? 262.557 181.492 195.297 1.00 43.28 200 ASP A N 1
ATOM 1028 C CA . ASP A 1 173 ? 263.683 180.589 195.468 1.00 40.56 200 ASP A CA 1
ATOM 1029 C C . ASP A 1 173 ? 263.818 179.689 194.245 1.00 48.82 200 ASP A C 1
ATOM 1030 O O . ASP A 1 173 ? 262.839 179.383 193.560 1.00 54.24 200 ASP A O 1
ATOM 1035 N N . THR A 1 174 ? 265.053 179.267 193.971 1.00 47.22 201 THR A N 1
ATOM 1036 C CA . THR A 1 174 ? 265.315 178.432 192.805 1.00 45.64 201 THR A CA 1
ATOM 1037 C C . THR A 1 174 ? 264.704 177.041 192.921 1.00 50.85 201 THR A C 1
ATOM 1038 O O . THR A 1 174 ? 264.634 176.333 191.911 1.00 55.37 201 THR A O 1
ATOM 1042 N N . LYS A 1 175 ? 264.266 176.634 194.113 1.00 46.75 202 LYS A N 1
ATOM 1043 C CA . LYS A 1 175 ? 263.627 175.334 194.275 1.00 42.91 202 LYS A CA 1
ATOM 1044 C C . LYS A 1 175 ? 262.240 175.278 193.652 1.00 48.08 202 LYS A C 1
ATOM 1045 O O . LYS A 1 175 ? 261.700 174.179 193.483 1.00 53.43 202 LYS A O 1
ATOM 1051 N N . TYR A 1 176 ? 261.654 176.422 193.311 1.00 47.96 203 TYR A N 1
ATOM 1052 C CA . TYR A 1 176 ? 260.347 176.474 192.674 1.00 41.03 203 TYR A CA 1
ATOM 1053 C C . TYR A 1 176 ? 260.427 176.493 191.155 1.00 48.50 203 TYR A C 1
ATOM 1054 O O . TYR A 1 176 ? 259.391 176.636 190.498 1.00 53.92 203 TYR A O 1
ATOM 1063 N N . ALA A 1 177 ? 261.624 176.367 190.586 1.00 45.82 204 ALA A N 1
ATOM 1064 C CA . ALA A 1 177 ? 261.773 176.381 189.138 1.00 43.59 204 ALA A CA 1
ATOM 1065 C C . ALA A 1 177 ? 261.031 175.209 188.509 1.00 47.31 204 ALA A C 1
ATOM 1066 O O . ALA A 1 177 ? 260.990 174.108 189.066 1.00 51.11 204 ALA A O 1
ATOM 1068 N N . ASN A 1 178 ? 260.429 175.462 187.345 1.00 65.28 205 ASN A N 1
ATOM 1069 C CA . ASN A 1 178 ? 259.684 174.471 186.573 1.00 65.06 205 ASN A CA 1
ATOM 1070 C C . ASN A 1 178 ? 258.456 173.955 187.312 1.00 65.31 205 ASN A C 1
ATOM 1071 O O . ASN A 1 178 ? 257.973 172.858 187.019 1.00 68.66 205 ASN A O 1
ATOM 1076 N N . LYS A 1 179 ? 257.936 174.724 188.272 1.00 50.67 206 LYS A N 1
ATOM 1077 C CA . LYS A 1 179 ? 256.807 174.267 189.072 1.00 51.85 206 LYS A CA 1
ATOM 1078 C C . LYS A 1 179 ? 255.758 175.348 189.305 1.00 49.09 206 LYS A C 1
ATOM 1079 O O . LYS A 1 179 ? 254.892 175.167 190.169 1.00 50.45 206 LYS A O 1
ATOM 1085 N N . THR A 1 180 ? 255.803 176.459 188.578 1.00 44.79 207 THR A N 1
ATOM 1086 C CA . THR A 1 180 ? 254.887 177.569 188.790 1.00 43.58 207 THR A CA 1
ATOM 1087 C C . THR A 1 180 ? 254.022 177.797 187.556 1.00 47.63 207 THR A C 1
ATOM 1088 O O . THR A 1 180 ? 254.281 177.269 186.472 1.00 53.32 207 THR A O 1
ATOM 1092 N N . CYS A 1 181 ? 252.972 178.594 187.743 1.00 43.61 208 CYS A N 1
ATOM 1093 C CA . CYS A 1 181 ? 252.107 179.008 186.648 1.00 44.01 208 CYS A CA 1
ATOM 1094 C C . CYS A 1 181 ? 251.479 180.347 187.002 1.00 43.51 208 CYS A C 1
ATOM 1095 O O . CYS A 1 181 ? 251.451 180.753 188.166 1.00 49.23 208 CYS A O 1
ATOM 1098 N N . GLY A 1 182 ? 250.971 181.031 185.980 1.00 33.69 209 GLY A N 1
ATOM 1099 C CA . GLY A 1 182 ? 250.368 182.333 186.137 1.00 29.21 209 GLY A CA 1
ATOM 1100 C C . GLY A 1 182 ? 250.936 183.303 185.128 1.00 34.61 209 GLY A C 1
ATOM 1101 O O . GLY A 1 182 ? 251.538 182.906 184.125 1.00 45.43 209 GLY A O 1
ATOM 1102 N N . LEU A 1 183 ? 250.736 184.596 185.399 1.00 32.64 210 LEU A N 1
ATOM 1103 C CA . LEU A 1 183 ? 251.247 185.635 184.511 1.00 32.37 210 LEU A CA 1
ATOM 1104 C C . LEU A 1 183 ? 252.768 185.701 184.498 1.00 36.63 210 LEU A C 1
ATOM 1105 O O . LEU A 1 183 ? 253.340 186.303 183.584 1.00 45.75 210 LEU A O 1
ATOM 1110 N N . CYS A 1 184 ? 253.433 185.102 185.482 1.00 36.35 211 CYS A N 1
ATOM 1111 C CA . CYS A 1 184 ? 254.883 185.169 185.598 1.00 39.60 211 CYS A CA 1
ATOM 1112 C C . CYS A 1 184 ? 255.591 183.998 184.925 1.00 44.62 211 CYS A C 1
ATOM 1113 O O . CYS A 1 184 ? 256.812 183.873 185.055 1.00 49.98 211 CYS A O 1
ATOM 1116 N N . GLY A 1 185 ? 254.860 183.143 184.214 1.00 42.65 212 GLY A N 1
ATOM 1117 C CA . GLY A 1 185 ? 255.469 182.043 183.496 1.00 42.85 212 GLY A CA 1
ATOM 1118 C C . GLY A 1 185 ? 255.657 180.803 184.346 1.00 44.53 212 GLY A C 1
ATOM 1119 O O . GLY A 1 185 ? 255.330 180.752 185.535 1.00 49.51 212 GLY A O 1
ATOM 1120 N N . ASP A 1 186 ? 256.204 179.772 183.705 1.00 51.64 213 ASP A N 1
ATOM 1121 C CA . ASP A 1 186 ? 256.404 178.479 184.344 1.00 48.03 213 ASP A CA 1
ATOM 1122 C C . ASP A 1 186 ? 257.777 178.334 184.988 1.00 51.69 213 ASP A C 1
ATOM 1123 O O . ASP A 1 186 ? 258.047 177.294 185.599 1.00 57.47 213 ASP A O 1
ATOM 1128 N N . PHE A 1 187 ? 258.645 179.341 184.863 1.00 47.63 214 PHE A N 1
ATOM 1129 C CA . PHE A 1 187 ? 259.906 179.408 185.603 1.00 40.82 214 PHE A CA 1
ATOM 1130 C C . PHE A 1 187 ? 260.801 178.205 185.286 1.00 43.53 214 PHE A C 1
ATOM 1131 O O . PHE A 1 187 ? 261.149 177.406 186.156 1.00 53.16 214 PHE A O 1
ATOM 1139 N N . ASN A 1 188 ? 261.172 178.089 184.008 1.00 55.38 215 ASN A N 1
ATOM 1140 C CA . ASN A 1 188 ? 262.065 177.023 183.568 1.00 56.67 215 ASN A CA 1
ATOM 1141 C C . ASN A 1 188 ? 263.252 177.536 182.759 1.00 61.03 215 ASN A C 1
ATOM 1142 O O . ASN A 1 188 ? 263.999 176.724 182.201 1.00 60.60 215 ASN A O 1
ATOM 1147 N N . GLY A 1 189 ? 263.447 178.850 182.677 1.00 67.55 216 GLY A N 1
ATOM 1148 C CA . GLY A 1 189 ? 264.587 179.411 181.983 1.00 65.91 216 GLY A CA 1
ATOM 1149 C C . GLY A 1 189 ? 264.433 179.573 180.487 1.00 66.76 216 GLY A C 1
ATOM 1150 O O . GLY A 1 189 ? 265.395 179.985 179.826 1.00 69.18 216 GLY A O 1
ATOM 1151 N N . MET A 1 190 ? 263.264 179.264 179.926 1.00 65.74 217 MET A N 1
ATOM 1152 C CA . MET A 1 190 ? 263.023 179.395 178.497 1.00 66.56 217 MET A CA 1
ATOM 1153 C C . MET A 1 190 ? 261.800 180.281 178.287 1.00 66.21 217 MET A C 1
ATOM 1154 O O . MET A 1 190 ? 260.729 180.003 178.853 1.00 68.89 217 MET A O 1
ATOM 1159 N N . PRO A 1 191 ? 261.910 181.340 177.479 1.00 58.98 218 PRO A N 1
ATOM 1160 C CA . PRO A 1 191 ? 260.881 182.395 177.523 1.00 60.96 218 PRO A CA 1
ATOM 1161 C C . PRO A 1 191 ? 259.541 181.988 176.935 1.00 60.99 218 PRO A C 1
ATOM 1162 O O . PRO A 1 191 ? 258.500 182.266 177.543 1.00 63.42 218 PRO A O 1
ATOM 1166 N N . VAL A 1 192 ? 259.529 181.341 175.775 1.00 66.70 219 VAL A N 1
ATOM 1167 C CA . VAL A 1 192 ? 258.298 181.105 175.033 1.00 68.57 219 VAL A CA 1
ATOM 1168 C C . VAL A 1 192 ? 257.690 179.746 175.357 1.00 70.43 219 VAL A C 1
ATOM 1169 O O . VAL A 1 192 ? 256.475 179.634 175.525 1.00 72.02 219 VAL A O 1
ATOM 1173 N N . VAL A 1 193 ? 258.523 178.710 175.462 1.00 68.68 220 VAL A N 1
ATOM 1174 C CA . VAL A 1 193 ? 258.024 177.350 175.624 1.00 68.53 220 VAL A CA 1
ATOM 1175 C C . VAL A 1 193 ? 257.294 177.212 176.953 1.00 68.22 220 VAL A C 1
ATOM 1176 O O . VAL A 1 193 ? 257.741 177.728 177.987 1.00 67.23 220 VAL A O 1
ATOM 1180 N N . SER A 1 194 ? 256.147 176.531 176.919 1.00 76.43 221 SER A N 1
ATOM 1181 C CA . SER A 1 194 ? 255.300 176.173 178.055 1.00 75.06 221 SER A CA 1
ATOM 1182 C C . SER A 1 194 ? 254.523 177.353 178.624 1.00 77.74 221 SER A C 1
ATOM 1183 O O . SER A 1 194 ? 253.780 177.173 179.596 1.00 81.87 221 SER A O 1
ATOM 1186 N N . GLU A 1 195 ? 254.660 178.548 178.060 1.00 68.70 222 GLU A N 1
ATOM 1187 C CA . GLU A 1 195 ? 253.855 179.694 178.466 1.00 67.45 222 GLU A CA 1
ATOM 1188 C C . GLU A 1 195 ? 253.002 180.244 177.338 1.00 68.67 222 GLU A C 1
ATOM 1189 O O . GLU A 1 195 ? 251.834 180.573 177.557 1.00 70.88 222 GLU A O 1
ATOM 1195 N N . LEU A 1 196 ? 253.555 180.343 176.132 1.00 80.09 223 LEU A N 1
ATOM 1196 C CA . LEU A 1 196 ? 252.829 180.818 174.965 1.00 81.02 223 LEU A CA 1
ATOM 1197 C C . LEU A 1 196 ? 252.353 179.675 174.078 1.00 82.29 223 LEU A C 1
ATOM 1198 O O . LEU A 1 196 ? 251.928 179.917 172.944 1.00 85.11 223 LEU A O 1
ATOM 1203 N N . LEU A 1 197 ? 252.422 178.439 174.566 1.00 86.76 224 LEU A N 1
ATOM 1204 C CA . LEU A 1 197 ? 251.977 177.260 173.833 1.00 87.97 224 LEU A CA 1
ATOM 1205 C C . LEU A 1 197 ? 250.902 176.557 174.648 1.00 89.66 224 LEU A C 1
ATOM 1206 O O . LEU A 1 197 ? 251.150 176.158 175.791 1.00 89.94 224 LEU A O 1
ATOM 1211 N N . SER A 1 198 ? 249.714 176.405 174.064 1.00 113.63 225 SER A N 1
ATOM 1212 C CA . SER A 1 198 ? 248.645 175.648 174.709 1.00 114.93 225 SER A CA 1
ATOM 1213 C C . SER A 1 198 ? 248.647 174.197 174.234 1.00 115.69 225 SER A C 1
ATOM 1214 O O . SER A 1 198 ? 248.841 173.274 175.032 1.00 115.35 225 SER A O 1
ATOM 1217 N N . HIS A 1 199 ? 248.439 173.983 172.933 1.00 120.37 226 HIS A N 1
ATOM 1218 C CA . HIS A 1 199 ? 248.611 172.667 172.311 1.00 120.24 226 HIS A CA 1
ATOM 1219 C C . HIS A 1 199 ? 249.311 172.901 170.973 1.00 121.60 226 HIS A C 1
ATOM 1220 O O . HIS A 1 199 ? 248.657 173.052 169.938 1.00 121.99 226 HIS A O 1
ATOM 1227 N N . ASN A 1 200 ? 250.642 172.940 171.010 1.00 132.16 227 ASN A N 1
ATOM 1228 C CA . ASN A 1 200 ? 251.507 173.098 169.843 1.00 132.61 227 ASN A CA 1
ATOM 1229 C C . ASN A 1 200 ? 251.275 174.411 169.098 1.00 133.11 227 ASN A C 1
ATOM 1230 O O . ASN A 1 200 ? 251.880 174.634 168.043 1.00 133.11 227 ASN A O 1
ATOM 1235 N N . THR A 1 201 ? 250.418 175.288 169.614 1.00 124.52 228 THR A N 1
ATOM 1236 C CA . THR A 1 201 ? 250.093 176.541 168.954 1.00 123.27 228 THR A CA 1
ATOM 1237 C C . THR A 1 201 ? 250.835 177.695 169.624 1.00 121.58 228 THR A C 1
ATOM 1238 O O . THR A 1 201 ? 251.575 177.517 170.593 1.00 121.89 228 THR A O 1
ATOM 1242 N N . LYS A 1 202 ? 250.623 178.899 169.101 1.00 93.05 229 LYS A N 1
ATOM 1243 C CA . LYS A 1 202 ? 251.261 180.107 169.606 1.00 89.58 229 LYS A CA 1
ATOM 1244 C C . LYS A 1 202 ? 250.207 180.998 170.249 1.00 89.76 229 LYS A C 1
ATOM 1245 O O . LYS A 1 202 ? 249.192 181.317 169.621 1.00 91.09 229 LYS A O 1
ATOM 1251 N N . LEU A 1 203 ? 250.451 181.400 171.492 1.00 76.49 230 LEU A N 1
ATOM 1252 C CA . LEU A 1 203 ? 249.521 182.229 172.245 1.00 73.80 230 LEU A CA 1
ATOM 1253 C C . LEU A 1 203 ? 250.004 183.672 172.249 1.00 71.85 230 LEU A C 1
ATOM 1254 O O . LEU A 1 203 ? 251.151 183.948 172.616 1.00 72.08 230 LEU A O 1
ATOM 1259 N N . THR A 1 204 ? 249.129 184.586 171.841 1.00 66.70 231 THR A N 1
ATOM 1260 C CA . THR A 1 204 ? 249.438 186.000 171.942 1.00 65.92 231 THR A CA 1
ATOM 1261 C C . THR A 1 204 ? 249.461 186.416 173.413 1.00 65.88 231 THR A C 1
ATOM 1262 O O . THR A 1 204 ? 248.848 185.759 174.259 1.00 64.32 231 THR A O 1
ATOM 1266 N N . PRO A 1 205 ? 250.181 187.491 173.748 1.00 61.88 232 PRO A N 1
ATOM 1267 C CA . PRO A 1 205 ? 250.217 187.929 175.153 1.00 58.04 232 PRO A CA 1
ATOM 1268 C C . PRO A 1 205 ? 248.843 188.204 175.738 1.00 57.29 232 PRO A C 1
ATOM 1269 O O . PRO A 1 205 ? 248.623 187.935 176.925 1.00 58.02 232 PRO A O 1
ATOM 1273 N N . MET A 1 206 ? 247.906 188.723 174.941 1.00 55.48 233 MET A N 1
ATOM 1274 C CA . MET A 1 206 ? 246.555 188.949 175.445 1.00 52.74 233 MET A CA 1
ATOM 1275 C C . MET A 1 206 ? 245.858 187.633 175.772 1.00 57.56 233 MET A C 1
ATOM 1276 O O . MET A 1 206 ? 245.205 187.514 176.815 1.00 58.96 233 MET A O 1
ATOM 1281 N N . GLU A 1 207 ? 245.987 186.633 174.896 1.00 62.04 234 GLU A N 1
ATOM 1282 C CA . GLU A 1 207 ? 245.399 185.325 175.173 1.00 59.06 234 GLU A CA 1
ATOM 1283 C C . GLU A 1 207 ? 246.031 184.686 176.402 1.00 61.63 234 GLU A C 1
ATOM 1284 O O . GLU A 1 207 ? 245.331 184.103 177.240 1.00 65.17 234 GLU A O 1
ATOM 1290 N N . PHE A 1 208 ? 247.356 184.786 176.526 1.00 49.08 235 PHE A N 1
ATOM 1291 C CA . PHE A 1 208 ? 248.039 184.226 177.687 1.00 41.69 235 PHE A CA 1
ATOM 1292 C C . PHE A 1 208 ? 247.585 184.906 178.972 1.00 46.45 235 PHE A C 1
ATOM 1293 O O . PHE A 1 208 ? 247.367 184.240 179.991 1.00 55.75 235 PHE A O 1
ATOM 1301 N N . GLY A 1 209 ? 247.430 186.230 178.942 1.00 39.02 236 GLY A N 1
ATOM 1302 C CA . GLY A 1 209 ? 246.936 186.933 180.114 1.00 39.84 236 GLY A CA 1
ATOM 1303 C C . GLY A 1 209 ? 245.507 186.563 180.461 1.00 43.33 236 GLY A C 1
ATOM 1304 O O . GLY A 1 209 ? 245.163 186.416 181.637 1.00 51.26 236 GLY A O 1
ATOM 1305 N N . ASN A 1 210 ? 244.653 186.413 179.445 1.00 51.19 237 ASN A N 1
ATOM 1306 C CA . ASN A 1 210 ? 243.268 186.029 179.694 1.00 51.72 237 ASN A CA 1
ATOM 1307 C C . ASN A 1 210 ? 243.166 184.610 180.238 1.00 50.91 237 ASN A C 1
ATOM 1308 O O . ASN A 1 210 ? 242.241 184.304 180.998 1.00 52.13 237 ASN A O 1
ATOM 1313 N N . LEU A 1 211 ? 244.100 183.734 179.859 1.00 46.11 238 LEU A N 1
ATOM 1314 C CA . LEU A 1 211 ? 244.077 182.359 180.343 1.00 43.49 238 LEU A CA 1
ATOM 1315 C C . LEU A 1 211 ? 244.354 182.252 181.837 1.00 40.73 238 LEU A C 1
ATOM 1316 O O . LEU A 1 211 ? 244.072 181.206 182.431 1.00 45.62 238 LEU A O 1
ATOM 1321 N N . GLN A 1 212 ? 244.898 183.299 182.458 1.00 43.87 239 GLN A N 1
ATOM 1322 C CA . GLN A 1 212 ? 245.255 183.271 183.870 1.00 44.40 239 GLN A CA 1
ATOM 1323 C C . GLN A 1 212 ? 244.251 184.011 184.746 1.00 43.09 239 GLN A C 1
ATOM 1324 O O . GLN A 1 212 ? 244.587 184.403 185.868 1.00 48.49 239 GLN A O 1
ATOM 1330 N N . LYS A 1 213 ? 243.031 184.212 184.260 1.00 50.32 240 LYS A N 1
ATOM 1331 C CA . LYS A 1 213 ? 242.014 184.895 185.044 1.00 48.71 240 LYS A CA 1
ATOM 1332 C C . LYS A 1 213 ? 241.448 183.974 186.117 1.00 51.93 240 LYS A C 1
ATOM 1333 O O . LYS A 1 213 ? 241.271 182.772 185.898 1.00 57.03 240 LYS A O 1
ATOM 1339 N N . MET A 1 214 ? 241.172 184.552 187.286 1.00 56.73 241 MET A N 1
ATOM 1340 C CA . MET A 1 214 ? 240.479 183.870 188.382 1.00 58.18 241 MET A CA 1
ATOM 1341 C C . MET A 1 214 ? 239.475 184.870 188.952 1.00 61.38 241 MET A C 1
ATOM 1342 O O . MET A 1 214 ? 239.812 185.681 189.819 1.00 63.64 241 MET A O 1
ATOM 1347 N N . ASP A 1 215 ? 238.243 184.809 188.455 1.00 79.73 242 ASP A N 1
ATOM 1348 C CA . ASP A 1 215 ? 237.241 185.809 188.786 1.00 78.80 242 ASP A CA 1
ATOM 1349 C C . ASP A 1 215 ? 236.719 185.626 190.210 1.00 78.71 242 ASP A C 1
ATOM 1350 O O . ASP A 1 215 ? 236.860 184.567 190.828 1.00 79.66 242 ASP A O 1
ATOM 1355 N N . ASP A 1 216 ? 236.107 186.690 190.725 1.00 80.29 243 ASP A N 1
ATOM 1356 C CA . ASP A 1 216 ? 235.422 186.635 192.003 1.00 80.89 243 ASP A CA 1
ATOM 1357 C C . ASP A 1 216 ? 234.114 185.856 191.863 1.00 83.52 243 ASP A C 1
ATOM 1358 O O . ASP A 1 216 ? 233.616 185.660 190.753 1.00 86.81 243 ASP A O 1
ATOM 1363 N N . PRO A 1 217 ? 233.547 185.382 192.981 1.00 66.60 244 PRO A N 1
ATOM 1364 C CA . PRO A 1 217 ? 232.316 184.576 192.883 1.00 63.92 244 PRO A CA 1
ATOM 1365 C C . PRO A 1 217 ? 231.167 185.282 192.185 1.00 68.75 244 PRO A C 1
ATOM 1366 O O . PRO A 1 217 ? 230.393 184.632 191.471 1.00 70.30 244 PRO A O 1
ATOM 1370 N N . THR A 1 218 ? 231.028 186.594 192.369 1.00 85.73 245 THR A N 1
ATOM 1371 C CA . THR A 1 218 ? 229.936 187.342 191.766 1.00 87.17 245 THR A CA 1
ATOM 1372 C C . THR A 1 218 ? 230.387 188.416 190.788 1.00 89.20 245 THR A C 1
ATOM 1373 O O . THR A 1 218 ? 229.533 189.016 190.125 1.00 89.58 245 THR A O 1
ATOM 1377 N N . ASP A 1 219 ? 231.687 188.677 190.673 1.00 98.23 246 ASP A N 1
ATOM 1378 C CA . ASP A 1 219 ? 232.208 189.718 189.787 1.00 97.12 246 ASP A CA 1
ATOM 1379 C C . ASP A 1 219 ? 232.799 189.049 188.550 1.00 96.10 246 ASP A C 1
ATOM 1380 O O . ASP A 1 219 ? 233.976 188.689 188.516 1.00 98.31 246 ASP A O 1
ATOM 1385 N N . GLN A 1 220 ? 231.969 188.884 187.522 1.00 99.89 247 GLN A N 1
ATOM 1386 C CA . GLN A 1 220 ? 232.419 188.361 186.233 1.00 102.03 247 GLN A CA 1
ATOM 1387 C C . GLN A 1 220 ? 233.015 189.516 185.439 1.00 102.82 247 GLN A C 1
ATOM 1388 O O . GLN A 1 220 ? 232.352 190.137 184.607 1.00 102.73 247 GLN A O 1
ATOM 1394 N N . CYS A 1 221 ? 234.285 189.810 185.704 1.00 104.66 248 CYS A N 1
ATOM 1395 C CA . CYS A 1 221 ? 234.956 190.909 185.025 1.00 102.32 248 CYS A CA 1
ATOM 1396 C C . CYS A 1 221 ? 235.144 190.578 183.549 1.00 102.58 248 CYS A C 1
ATOM 1397 O O . CYS A 1 221 ? 235.562 189.471 183.197 1.00 100.99 248 CYS A O 1
ATOM 1400 N N . GLN A 1 222 ? 234.831 191.541 182.686 1.00 91.49 249 GLN A N 1
ATOM 1401 C CA . GLN A 1 222 ? 234.917 191.314 181.251 1.00 91.74 249 GLN A CA 1
ATOM 1402 C C . GLN A 1 222 ? 236.365 191.368 180.781 1.00 88.81 249 GLN A C 1
ATOM 1403 O O . GLN A 1 222 ? 237.159 192.187 181.251 1.00 89.95 249 GLN A O 1
ATOM 1409 N N . ASP A 1 223 ? 236.704 190.484 179.848 1.00 80.38 250 ASP A N 1
ATOM 1410 C CA . ASP A 1 223 ? 238.047 190.461 179.299 1.00 82.46 250 ASP A CA 1
ATOM 1411 C C . ASP A 1 223 ? 238.300 191.723 178.473 1.00 85.83 250 ASP A C 1
ATOM 1412 O O . ASP A 1 223 ? 237.376 192.274 177.868 1.00 86.64 250 ASP A O 1
ATOM 1417 N N . PRO A 1 224 ? 239.541 192.210 178.446 1.00 82.80 251 PRO A N 1
ATOM 1418 C CA . PRO A 1 224 ? 239.836 193.418 177.668 1.00 81.73 251 PRO A CA 1
ATOM 1419 C C . PRO A 1 224 ? 239.627 193.193 176.179 1.00 82.72 251 PRO A C 1
ATOM 1420 O O . PRO A 1 224 ? 239.889 192.113 175.645 1.00 80.22 251 PRO A O 1
ATOM 1424 N N . VAL A 1 225 ? 239.150 194.236 175.508 1.00 101.36 252 VAL A N 1
ATOM 1425 C CA . VAL A 1 225 ? 238.926 194.200 174.065 1.00 102.19 252 VAL A CA 1
ATOM 1426 C C . VAL A 1 225 ? 240.174 194.720 173.361 1.00 102.72 252 VAL A C 1
ATOM 1427 O O . VAL A 1 225 ? 240.673 195.801 173.706 1.00 101.75 252 VAL A O 1
ATOM 1431 N N . PRO A 1 226 ? 240.725 193.981 172.399 1.00 112.74 253 PRO A N 1
ATOM 1432 C CA . PRO A 1 226 ? 241.917 194.466 171.692 1.00 113.15 253 PRO A CA 1
ATOM 1433 C C . PRO A 1 226 ? 241.639 195.775 170.967 1.00 113.99 253 PRO A C 1
ATOM 1434 O O . PRO A 1 226 ? 240.554 195.990 170.423 1.00 112.47 253 PRO A O 1
ATOM 1438 N N . GLU A 1 227 ? 242.639 196.653 170.965 1.00 126.75 254 GLU A N 1
ATOM 1439 C CA . GLU A 1 227 ? 242.531 197.953 170.329 1.00 126.75 254 GLU A CA 1
ATOM 1440 C C . GLU A 1 227 ? 243.505 198.051 169.161 1.00 128.00 254 GLU A C 1
ATOM 1441 O O . GLU A 1 227 ? 244.581 197.446 169.193 1.00 126.06 254 GLU A O 1
ATOM 1447 N N . PRO A 1 228 ? 243.153 198.796 168.115 1.00 135.64 255 PRO A N 1
ATOM 1448 C CA . PRO A 1 228 ? 244.088 198.984 167.013 1.00 133.95 255 PRO A CA 1
ATOM 1449 C C . PRO A 1 228 ? 245.298 199.771 167.473 1.00 134.16 255 PRO A C 1
ATOM 1450 O O . PRO A 1 228 ? 245.200 200.627 168.373 1.00 134.31 255 PRO A O 1
ATOM 1454 N N . PRO A 1 229 ? 246.467 199.508 166.892 1.00 130.93 256 PRO A N 1
ATOM 1455 C CA . PRO A 1 229 ? 247.660 200.280 167.263 1.00 130.61 256 PRO A CA 1
ATOM 1456 C C . PRO A 1 229 ? 247.499 201.744 166.882 1.00 130.36 256 PRO A C 1
ATOM 1457 O O . PRO A 1 229 ? 247.140 202.075 165.750 1.00 129.54 256 PRO A O 1
ATOM 1461 N N . ARG A 1 230 ? 247.770 202.626 167.847 1.00 130.37 257 ARG A N 1
ATOM 1462 C CA . ARG A 1 230 ? 247.590 204.056 167.626 1.00 130.23 257 ARG A CA 1
ATOM 1463 C C . ARG A 1 230 ? 248.609 204.631 166.652 1.00 130.66 257 ARG A C 1
ATOM 1464 O O . ARG A 1 230 ? 248.415 205.752 166.170 1.00 129.06 257 ARG A O 1
ATOM 1472 N N . ASN A 1 231 ? 249.682 203.892 166.355 1.00 137.82 258 ASN A N 1
ATOM 1473 C CA . ASN A 1 231 ? 250.789 204.393 165.539 1.00 137.76 258 ASN A CA 1
ATOM 1474 C C . ASN A 1 231 ? 251.354 205.683 166.130 1.00 137.74 258 ASN A C 1
ATOM 1475 O O . ASN A 1 231 ? 251.742 206.606 165.410 1.00 137.24 258 ASN A O 1
ATOM 1480 N N . CYS A 1 232 ? 251.397 205.740 167.456 1.00 134.00 259 CYS A N 1
ATOM 1481 C CA . CYS A 1 232 ? 251.852 206.917 168.184 1.00 133.16 259 CYS A CA 1
ATOM 1482 C C . CYS A 1 232 ? 253.372 207.035 168.171 1.00 133.14 259 CYS A C 1
ATOM 1483 O O . CYS A 1 232 ? 253.919 208.132 168.285 1.00 132.30 259 CYS A O 1
ATOM 1486 N N . PHE A 1 236 ? 264.296 207.116 167.188 1.00 114.23 263 PHE A N 1
ATOM 1487 C CA . PHE A 1 236 ? 265.111 207.851 168.149 1.00 115.46 263 PHE A CA 1
ATOM 1488 C C . PHE A 1 236 ? 264.293 208.941 168.833 1.00 115.55 263 PHE A C 1
ATOM 1489 O O . PHE A 1 236 ? 263.799 209.861 168.181 1.00 116.10 263 PHE A O 1
ATOM 1491 N N . GLY A 1 237 ? 264.157 208.834 170.145 1.00 105.96 264 GLY A N 1
ATOM 1492 C CA . GLY A 1 237 ? 263.386 209.785 170.927 1.00 104.36 264 GLY A CA 1
ATOM 1493 C C . GLY A 1 237 ? 263.985 209.971 172.302 1.00 105.32 264 GLY A C 1
ATOM 1494 O O . GLY A 1 237 ? 265.158 209.660 172.531 1.00 106.63 264 GLY A O 1
ATOM 1495 N N . ILE A 1 238 ? 263.172 210.488 173.225 1.00 102.38 265 ILE A N 1
ATOM 1496 C CA . ILE A 1 238 ? 263.650 210.750 174.579 1.00 101.92 265 ILE A CA 1
ATOM 1497 C C . ILE A 1 238 ? 263.954 209.447 175.310 1.00 102.58 265 ILE A C 1
ATOM 1498 O O . ILE A 1 238 ? 264.938 209.356 176.054 1.00 101.67 265 ILE A O 1
ATOM 1503 N N . CYS A 1 239 ? 263.121 208.418 175.117 1.00 108.39 266 CYS A N 1
ATOM 1504 C CA . CYS A 1 239 ? 263.386 207.130 175.753 1.00 106.17 266 CYS A CA 1
ATOM 1505 C C . CYS A 1 239 ? 264.710 206.546 175.277 1.00 107.14 266 CYS A C 1
ATOM 1506 O O . CYS A 1 239 ? 265.480 205.999 176.076 1.00 107.72 266 CYS A O 1
ATOM 1509 N N . GLU A 1 240 ? 264.992 206.654 173.976 1.00 110.90 267 GLU A N 1
ATOM 1510 C CA . GLU A 1 240 ? 266.250 206.138 173.445 1.00 111.36 267 GLU A CA 1
ATOM 1511 C C . GLU A 1 240 ? 267.443 206.889 174.019 1.00 112.71 267 GLU A C 1
ATOM 1512 O O . GLU A 1 240 ? 268.451 206.276 174.388 1.00 112.78 267 GLU A O 1
ATOM 1518 N N . GLU A 1 241 ? 267.350 208.216 174.104 1.00 110.91 268 GLU A N 1
ATOM 1519 C CA . GLU A 1 241 ? 268.450 208.995 174.662 1.00 109.66 268 GLU A CA 1
ATOM 1520 C C . GLU A 1 241 ? 268.661 208.673 176.136 1.00 109.54 268 GLU A C 1
ATOM 1521 O O . GLU A 1 241 ? 269.803 208.594 176.605 1.00 110.48 268 GLU A O 1
ATOM 1527 N N . LEU A 1 242 ? 267.572 208.494 176.884 1.00 89.23 269 LEU A N 1
ATOM 1528 C CA . LEU A 1 242 ? 267.690 208.220 178.312 1.00 87.70 269 LEU A CA 1
ATOM 1529 C C . LEU A 1 242 ? 268.279 206.838 178.566 1.00 86.51 269 LEU A C 1
ATOM 1530 O O . LEU A 1 242 ? 269.208 206.687 179.369 1.00 85.24 269 LEU A O 1
ATOM 1535 N N . LEU A 1 243 ? 267.753 205.814 177.891 1.00 84.50 270 LEU A N 1
ATOM 1536 C CA . LEU A 1 243 ? 268.187 204.448 178.162 1.00 84.90 270 LEU A CA 1
ATOM 1537 C C . LEU A 1 243 ? 269.541 204.127 177.541 1.00 83.31 270 LEU A C 1
ATOM 1538 O O . LEU A 1 243 ? 270.323 203.375 178.133 1.00 83.46 270 LEU A O 1
ATOM 1543 N N . HIS A 1 244 ? 269.839 204.673 176.365 1.00 94.52 271 HIS A N 1
ATOM 1544 C CA . HIS A 1 244 ? 271.116 204.428 175.709 1.00 97.04 271 HIS A CA 1
ATOM 1545 C C . HIS A 1 244 ? 272.191 205.426 176.116 1.00 98.43 271 HIS A C 1
ATOM 1546 O O . HIS A 1 244 ? 273.307 205.360 175.591 1.00 98.76 271 HIS A O 1
ATOM 1553 N N . GLY A 1 245 ? 271.887 206.342 177.031 1.00 106.23 272 GLY A N 1
ATOM 1554 C CA . GLY A 1 245 ? 272.844 207.331 177.472 1.00 107.00 272 GLY A CA 1
ATOM 1555 C C . GLY A 1 245 ? 273.819 206.772 178.491 1.00 106.68 272 GLY A C 1
ATOM 1556 O O . GLY A 1 245 ? 273.876 205.572 178.764 1.00 105.50 272 GLY A O 1
ATOM 1557 N N . GLN A 1 246 ? 274.607 207.682 179.065 1.00 101.62 273 GLN A N 1
ATOM 1558 C CA . GLN A 1 246 ? 275.615 207.303 180.045 1.00 101.03 273 GLN A CA 1
ATOM 1559 C C . GLN A 1 246 ? 275.034 207.041 181.428 1.00 101.35 273 GLN A C 1
ATOM 1560 O O . GLN A 1 246 ? 275.770 206.591 182.313 1.00 101.27 273 GLN A O 1
ATOM 1566 N N . LEU A 1 247 ? 273.744 207.316 181.638 1.00 94.94 274 LEU A N 1
ATOM 1567 C CA . LEU A 1 247 ? 273.127 207.023 182.928 1.00 95.11 274 LEU A CA 1
ATOM 1568 C C . LEU A 1 247 ? 273.147 205.528 183.220 1.00 95.77 274 LEU A C 1
ATOM 1569 O O . LEU A 1 247 ? 273.433 205.111 184.348 1.00 95.17 274 LEU A O 1
ATOM 1574 N N . PHE A 1 248 ? 272.848 204.709 182.218 1.00 87.04 275 PHE A N 1
ATOM 1575 C CA . PHE A 1 248 ? 272.882 203.254 182.335 1.00 86.03 275 PHE A CA 1
ATOM 1576 C C . PHE A 1 248 ? 274.008 202.748 181.436 1.00 86.09 275 PHE A C 1
ATOM 1577 O O . PHE A 1 248 ? 273.792 202.419 180.269 1.00 86.03 275 PHE A O 1
ATOM 1585 N N . SER A 1 249 ? 275.217 202.692 181.991 1.00 96.82 276 SER A N 1
ATOM 1586 C CA . SER A 1 249 ? 276.383 202.199 181.268 1.00 98.79 276 SER A CA 1
ATOM 1587 C C . SER A 1 249 ? 276.752 200.778 181.672 1.00 99.53 276 SER A C 1
ATOM 1588 O O . SER A 1 249 ? 276.933 199.914 180.809 1.00 99.00 276 SER A O 1
ATOM 1591 N N . GLY A 1 250 ? 276.863 200.516 182.974 1.00 100.33 277 GLY A N 1
ATOM 1592 C CA . GLY A 1 250 ? 277.097 199.168 183.451 1.00 101.18 277 GLY A CA 1
ATOM 1593 C C . GLY A 1 250 ? 275.870 198.289 183.498 1.00 102.08 277 GLY A C 1
ATOM 1594 O O . GLY A 1 250 ? 275.992 197.087 183.752 1.00 102.74 277 GLY A O 1
ATOM 1595 N N . CYS A 1 251 ? 274.690 198.861 183.262 1.00 82.57 278 CYS A N 1
ATOM 1596 C CA . CYS A 1 251 ? 273.447 198.101 183.270 1.00 78.21 278 CYS A CA 1
ATOM 1597 C C . CYS A 1 251 ? 273.099 197.527 181.905 1.00 78.01 278 CYS A C 1
ATOM 1598 O O . CYS A 1 251 ? 272.409 196.503 181.830 1.00 80.36 278 CYS A O 1
ATOM 1601 N N . VAL A 1 252 ? 273.556 198.164 180.825 1.00 75.47 279 VAL A N 1
ATOM 1602 C CA . VAL A 1 252 ? 273.235 197.683 179.485 1.00 73.29 279 VAL A CA 1
ATOM 1603 C C . VAL A 1 252 ? 273.911 196.344 179.219 1.00 72.76 279 VAL A C 1
ATOM 1604 O O . VAL A 1 252 ? 273.308 195.433 178.638 1.00 74.22 279 VAL A O 1
ATOM 1608 N N . ALA A 1 253 ? 275.165 196.196 179.650 1.00 77.12 280 ALA A N 1
ATOM 1609 C CA . ALA A 1 253 ? 275.902 194.963 179.401 1.00 78.93 280 ALA A CA 1
ATOM 1610 C C . ALA A 1 253 ? 275.329 193.772 180.159 1.00 80.38 280 ALA A C 1
ATOM 1611 O O . ALA A 1 253 ? 275.675 192.630 179.842 1.00 82.00 280 ALA A O 1
ATOM 1613 N N . LEU A 1 254 ? 274.469 194.008 181.148 1.00 75.80 281 LEU A N 1
ATOM 1614 C CA . LEU A 1 254 ? 273.873 192.937 181.936 1.00 73.95 281 LEU A CA 1
ATOM 1615 C C . LEU A 1 254 ? 272.428 192.647 181.556 1.00 74.14 281 LEU A C 1
ATOM 1616 O O . LEU A 1 254 ? 272.048 191.479 181.436 1.00 76.22 281 LEU A O 1
ATOM 1621 N N . VAL A 1 255 ? 271.612 193.681 181.366 1.00 66.81 282 VAL A N 1
ATOM 1622 C CA . VAL A 1 255 ? 270.205 193.530 181.016 1.00 64.90 282 VAL A CA 1
ATOM 1623 C C . VAL A 1 255 ? 269.963 194.231 179.688 1.00 64.82 282 VAL A C 1
ATOM 1624 O O . VAL A 1 255 ? 270.362 195.388 179.509 1.00 66.02 282 VAL A O 1
ATOM 1628 N N . ASP A 1 256 ? 269.316 193.530 178.760 1.00 74.40 283 ASP A N 1
ATOM 1629 C CA . ASP A 1 256 ? 269.010 194.107 177.460 1.00 75.87 283 ASP A CA 1
ATOM 1630 C C . ASP A 1 256 ? 268.011 195.251 177.598 1.00 76.18 283 ASP A C 1
ATOM 1631 O O . ASP A 1 256 ? 267.119 195.232 178.450 1.00 77.05 283 ASP A O 1
ATOM 1636 N N . VAL A 1 257 ? 268.172 196.256 176.739 1.00 73.45 284 VAL A N 1
ATOM 1637 C CA . VAL A 1 257 ? 267.428 197.507 176.842 1.00 71.48 284 VAL A CA 1
ATOM 1638 C C . VAL A 1 257 ? 266.209 197.476 175.925 1.00 75.05 284 VAL A C 1
ATOM 1639 O O . VAL A 1 257 ? 265.190 198.117 176.211 1.00 75.04 284 VAL A O 1
ATOM 1643 N N . GLY A 1 258 ? 266.290 196.691 174.847 1.00 78.63 285 GLY A N 1
ATOM 1644 C CA . GLY A 1 258 ? 265.285 196.772 173.797 1.00 76.77 285 GLY A CA 1
ATOM 1645 C C . GLY A 1 258 ? 263.867 196.560 174.295 1.00 77.40 285 GLY A C 1
ATOM 1646 O O . GLY A 1 258 ? 262.954 197.305 173.927 1.00 78.98 285 GLY A O 1
ATOM 1647 N N . SER A 1 259 ? 263.660 195.548 175.139 1.00 66.55 286 SER A N 1
ATOM 1648 C CA . SER A 1 259 ? 262.333 195.326 175.707 1.00 64.62 286 SER A CA 1
ATOM 1649 C C . SER A 1 259 ? 261.909 196.506 176.572 1.00 64.92 286 SER A C 1
ATOM 1650 O O . SER A 1 259 ? 260.773 196.988 176.480 1.00 66.18 286 SER A O 1
ATOM 1653 N N . TYR A 1 260 ? 262.823 197.001 177.409 1.00 60.04 287 TYR A N 1
ATOM 1654 C CA . TYR A 1 260 ? 262.495 198.134 178.266 1.00 58.74 287 TYR A CA 1
ATOM 1655 C C . TYR A 1 260 ? 262.387 199.429 177.471 1.00 63.08 287 TYR A C 1
ATOM 1656 O O . TYR A 1 260 ? 261.601 200.306 177.835 1.00 66.97 287 TYR A O 1
ATOM 1665 N N . LEU A 1 261 ? 263.147 199.564 176.383 1.00 76.36 288 LEU A N 1
ATOM 1666 C CA . LEU A 1 261 ? 262.958 200.708 175.494 1.00 74.15 288 LEU A CA 1
ATOM 1667 C C . LEU A 1 261 ? 261.573 200.693 174.861 1.00 73.85 288 LEU A C 1
ATOM 1668 O O . LEU A 1 261 ? 260.895 201.728 174.793 1.00 76.16 288 LEU A O 1
ATOM 1673 N N . GLU A 1 262 ? 261.139 199.524 174.391 1.00 77.59 289 GLU A N 1
ATOM 1674 C CA . GLU A 1 262 ? 259.811 199.399 173.801 1.00 78.29 289 GLU A CA 1
ATOM 1675 C C . GLU A 1 262 ? 258.743 199.713 174.843 1.00 78.03 289 GLU A C 1
ATOM 1676 O O . GLU A 1 262 ? 257.767 200.422 174.559 1.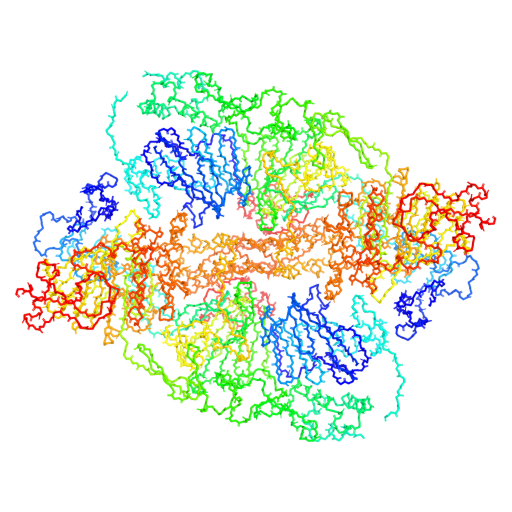00 79.12 289 GLU A O 1
ATOM 1682 N N . ALA A 1 263 ? 258.940 199.227 176.073 1.00 73.70 290 ALA A N 1
ATOM 1683 C CA . ALA A 1 263 ? 258.017 199.532 177.161 1.00 71.42 290 ALA A CA 1
ATOM 1684 C C . ALA A 1 263 ? 257.990 201.025 177.472 1.00 71.99 290 ALA A C 1
ATOM 1685 O O . ALA A 1 263 ? 256.931 201.579 177.785 1.00 70.59 290 ALA A O 1
ATOM 1687 N N . CYS A 1 264 ? 259.148 201.688 177.415 1.00 83.09 291 CYS A N 1
ATOM 1688 C CA . CYS A 1 264 ? 259.197 203.133 177.620 1.00 81.13 291 CYS A CA 1
ATOM 1689 C C . CYS A 1 264 ? 258.397 203.861 176.551 1.00 84.24 291 CYS A C 1
ATOM 1690 O O . CYS A 1 264 ? 257.667 204.815 176.849 1.00 86.30 291 CYS A O 1
ATOM 1693 N N . ARG A 1 265 ? 258.531 203.429 175.296 1.00 88.88 292 ARG A N 1
ATOM 1694 C CA . ARG A 1 265 ? 257.753 204.042 174.222 1.00 87.21 292 ARG A CA 1
ATOM 1695 C C . ARG A 1 265 ? 256.256 203.855 174.449 1.00 88.39 292 ARG A C 1
ATOM 1696 O O . ARG A 1 265 ? 255.471 204.792 174.259 1.00 89.96 292 ARG A O 1
ATOM 1704 N N . GLN A 1 266 ? 255.842 202.652 174.857 1.00 77.50 293 GLN A N 1
ATOM 1705 C CA . GLN A 1 266 ? 254.425 202.424 175.141 1.00 74.79 293 GLN A CA 1
ATOM 1706 C C . GLN A 1 266 ? 253.940 203.278 176.308 1.00 78.76 293 GLN A C 1
ATOM 1707 O O . GLN A 1 266 ? 252.839 203.838 176.258 1.00 80.38 293 GLN A O 1
ATOM 1713 N N . ASP A 1 267 ? 254.742 203.385 177.369 1.00 85.81 294 ASP A N 1
ATOM 1714 C CA . ASP A 1 267 ? 254.356 204.211 178.509 1.00 83.89 294 ASP A CA 1
ATOM 1715 C C . ASP A 1 267 ? 254.211 205.670 178.101 1.00 86.19 294 ASP A C 1
ATOM 1716 O O . ASP A 1 267 ? 253.293 206.363 178.555 1.00 87.36 294 ASP A O 1
ATOM 1721 N N . LEU A 1 268 ? 255.117 206.157 177.250 1.00 95.10 295 LEU A N 1
ATOM 1722 C CA . LEU A 1 268 ? 254.999 207.519 176.742 1.00 94.83 295 LEU A CA 1
ATOM 1723 C C . LEU A 1 268 ? 253.739 207.695 175.906 1.00 96.21 295 LEU A C 1
ATOM 1724 O O . LEU A 1 268 ? 253.043 208.711 176.024 1.00 96.41 295 LEU A O 1
ATOM 1729 N N . CYS A 1 269 ? 253.432 206.719 175.049 1.00 101.05 296 CYS A N 1
ATOM 1730 C CA . CYS A 1 269 ? 252.296 206.867 174.144 1.00 100.30 296 CYS A CA 1
ATOM 1731 C C . CYS A 1 269 ? 250.973 206.838 174.901 1.00 100.09 296 CYS A C 1
ATOM 1732 O O . CYS A 1 269 ? 250.029 207.549 174.537 1.00 99.55 296 CYS A O 1
ATOM 1735 N N . PHE A 1 270 ? 250.886 206.029 175.957 1.00 95.73 297 PHE A N 1
ATOM 1736 C CA . PHE A 1 270 ? 249.691 205.945 176.786 1.00 94.67 297 PHE A CA 1
ATOM 1737 C C . PHE A 1 270 ? 249.710 206.933 177.949 1.00 95.91 297 PHE A C 1
ATOM 1738 O O . PHE A 1 270 ? 249.068 206.679 178.975 1.00 95.83 297 PHE A O 1
ATOM 1746 N N . CYS A 1 271 ? 250.434 208.042 177.814 1.00 114.55 298 CYS A N 1
ATOM 1747 C CA . CYS A 1 271 ? 250.516 209.023 178.889 1.00 115.26 298 CYS A CA 1
ATOM 1748 C C . CYS A 1 271 ? 249.162 209.671 179.143 1.00 115.37 298 CYS A C 1
ATOM 1749 O O . CYS A 1 271 ? 248.378 209.902 178.218 1.00 115.74 298 CYS A O 1
ATOM 1752 N N . GLU A 1 272 ? 248.891 209.966 180.413 1.00 111.28 299 GLU A N 1
ATOM 1753 C CA . GLU A 1 272 ? 247.678 210.670 180.809 1.00 111.35 299 GLU A CA 1
ATOM 1754 C C . GLU A 1 272 ? 247.892 212.164 180.998 1.00 111.68 299 GLU A C 1
ATOM 1755 O O . GLU A 1 272 ? 246.937 212.936 180.864 1.00 111.87 299 GLU A O 1
ATOM 1757 N N . ASP A 1 273 ? 249.113 212.586 181.307 1.00 109.75 300 ASP A N 1
ATOM 1758 C CA . ASP A 1 273 ? 249.456 213.988 181.487 1.00 109.14 300 ASP A CA 1
ATOM 1759 C C . ASP A 1 273 ? 250.236 214.488 180.274 1.00 109.86 300 ASP A C 1
ATOM 1760 O O . ASP A 1 273 ? 250.546 213.734 179.346 1.00 109.92 300 ASP A O 1
ATOM 1762 N N . THR A 1 274 ? 250.555 215.782 180.288 1.00 114.78 301 THR A N 1
ATOM 1763 C CA . THR A 1 274 ? 251.237 216.411 179.164 1.00 115.07 301 THR A CA 1
ATOM 1764 C C . THR A 1 274 ? 252.754 216.296 179.255 1.00 115.24 301 THR A C 1
ATOM 1765 O O . THR A 1 274 ? 253.422 216.125 178.229 1.00 114.60 301 THR A O 1
ATOM 1769 N N . ASP A 1 275 ? 253.315 216.390 180.459 1.00 112.52 302 ASP A N 1
ATOM 1770 C CA . ASP A 1 275 ? 254.764 216.341 180.634 1.00 111.18 302 ASP A CA 1
ATOM 1771 C C . ASP A 1 275 ? 255.270 214.942 180.304 1.00 110.44 302 ASP A C 1
ATOM 1772 O O . ASP A 1 275 ? 254.894 213.965 180.960 1.00 109.61 302 ASP A O 1
ATOM 1777 N N . LEU A 1 276 ? 256.124 214.842 179.282 1.00 109.14 303 LEU A N 1
ATOM 1778 C CA . LEU A 1 276 ? 256.651 213.546 178.869 1.00 108.89 303 LEU A CA 1
ATOM 1779 C C . LEU A 1 276 ? 257.703 213.012 179.832 1.00 108.17 303 LEU A C 1
ATOM 1780 O O . LEU A 1 276 ? 257.971 211.806 179.829 1.00 110.15 303 LEU A O 1
ATOM 1785 N N . LEU A 1 277 ? 258.305 213.877 180.650 1.00 101.07 304 LEU A N 1
ATOM 1786 C CA . LEU A 1 277 ? 259.328 213.432 181.588 1.00 101.54 304 LEU A CA 1
ATOM 1787 C C . LEU A 1 277 ? 258.748 212.639 182.751 1.00 100.67 304 LEU A C 1
ATOM 1788 O O . LEU A 1 277 ? 259.503 211.970 183.465 1.00 100.27 304 LEU A O 1
ATOM 1793 N N . SER A 1 278 ? 257.434 212.695 182.958 1.00 96.24 305 SER A N 1
ATOM 1794 C CA . SER A 1 278 ? 256.811 212.005 184.079 1.00 95.31 305 SER A CA 1
ATOM 1795 C C . SER A 1 278 ? 256.323 210.607 183.727 1.00 95.25 305 SER A C 1
ATOM 1796 O O . SER A 1 278 ? 256.095 209.801 184.635 1.00 96.02 305 SER A O 1
ATOM 1799 N N . CYS A 1 279 ? 256.160 210.298 182.441 1.00 97.90 306 CYS A N 1
ATOM 1800 C CA . CYS A 1 279 ? 255.710 208.978 182.023 1.00 98.03 306 CYS A CA 1
ATOM 1801 C C . CYS A 1 279 ? 256.849 207.983 181.847 1.00 98.27 306 CYS A C 1
ATOM 1802 O O . CYS A 1 279 ? 256.584 206.797 181.626 1.00 98.75 306 CYS A O 1
ATOM 1805 N N . VAL A 1 280 ? 258.104 208.429 181.941 1.00 77.62 307 VAL A N 1
ATOM 1806 C CA . VAL A 1 280 ? 259.251 207.542 181.794 1.00 75.49 307 VAL A CA 1
ATOM 1807 C C . VAL A 1 280 ? 259.813 207.088 183.130 1.00 77.00 307 VAL A C 1
ATOM 1808 O O . VAL A 1 280 ? 260.756 206.286 183.155 1.00 75.05 307 VAL A O 1
ATOM 1812 N N . CYS A 1 281 ? 259.266 207.579 184.245 1.00 80.07 308 CYS A N 1
ATOM 1813 C CA . CYS A 1 281 ? 259.801 207.221 185.555 1.00 79.15 308 CYS A CA 1
ATOM 1814 C C . CYS A 1 281 ? 259.611 205.739 185.853 1.00 78.48 308 CYS A C 1
ATOM 1815 O O . CYS A 1 281 ? 260.515 205.088 186.390 1.00 78.52 308 CYS A O 1
ATOM 1818 N N . HIS A 1 282 ? 258.443 205.189 185.511 1.00 64.34 309 HIS A N 1
ATOM 1819 C CA . HIS A 1 282 ? 258.133 203.808 185.870 1.00 61.97 309 HIS A CA 1
ATOM 1820 C C . HIS A 1 282 ? 259.058 202.825 185.162 1.00 59.89 309 HIS A C 1
ATOM 1821 O O . HIS A 1 282 ? 259.632 201.930 185.794 1.00 64.75 309 HIS A O 1
ATOM 1828 N N . THR A 1 283 ? 259.213 202.976 183.845 1.00 48.64 310 THR A N 1
ATOM 1829 C CA . THR A 1 283 ? 260.044 202.047 183.087 1.00 49.47 310 THR A CA 1
ATOM 1830 C C . THR A 1 283 ? 261.510 202.161 183.482 1.00 53.71 310 THR A C 1
ATOM 1831 O O . THR A 1 283 ? 262.209 201.147 183.591 1.00 56.82 310 THR A O 1
ATOM 1835 N N . LEU A 1 284 ? 261.996 203.386 183.697 1.00 54.39 311 LEU A N 1
ATOM 1836 C CA . LEU A 1 284 ? 263.383 203.567 184.114 1.00 51.65 311 LEU A CA 1
ATOM 1837 C C . LEU A 1 284 ? 263.626 202.968 185.493 1.00 56.16 311 LEU A C 1
ATOM 1838 O O . LEU A 1 284 ? 264.664 202.338 185.732 1.00 58.51 311 LEU A O 1
ATOM 1843 N N . ALA A 1 285 ? 262.679 203.155 186.416 1.00 54.36 312 ALA A N 1
ATOM 1844 C CA . ALA A 1 285 ? 262.807 202.554 187.739 1.00 51.78 312 ALA A CA 1
ATOM 1845 C C . ALA A 1 285 ? 262.806 201.034 187.655 1.00 53.43 312 ALA A C 1
ATOM 1846 O O . ALA A 1 285 ? 263.577 200.366 188.354 1.00 59.19 312 ALA A O 1
ATOM 1848 N N . GLU A 1 286 ? 261.946 200.468 186.806 1.00 51.10 313 GLU A N 1
ATOM 1849 C CA . GLU A 1 286 ? 261.923 199.019 186.640 1.00 49.90 313 GLU A CA 1
ATOM 1850 C C . GLU A 1 286 ? 263.234 198.511 186.053 1.00 50.40 313 GLU A C 1
ATOM 1851 O O . GLU A 1 286 ? 263.747 197.466 186.471 1.00 58.35 313 GLU A O 1
ATOM 1857 N N . TYR A 1 287 ? 263.788 199.231 185.076 1.00 45.91 314 TYR A N 1
ATOM 1858 C CA . TYR A 1 287 ? 265.068 198.828 184.504 1.00 43.69 314 TYR A CA 1
ATOM 1859 C C . TYR A 1 287 ? 266.183 198.904 185.538 1.00 49.72 314 TYR A C 1
ATOM 1860 O O . TYR A 1 287 ? 267.064 198.037 185.573 1.00 56.55 314 TYR A O 1
ATOM 1869 N N . SER A 1 288 ? 266.165 199.934 186.387 1.00 52.43 315 SER A N 1
ATOM 1870 C CA . SER A 1 288 ? 267.144 200.014 187.467 1.00 49.53 315 SER A CA 1
ATOM 1871 C C . SER A 1 288 ? 266.987 198.851 188.439 1.00 53.11 315 SER A C 1
ATOM 1872 O O . SER A 1 288 ? 267.981 198.287 188.912 1.00 56.90 315 SER A O 1
ATOM 1875 N N . ARG A 1 289 ? 265.743 198.478 188.748 1.00 47.50 316 ARG A N 1
ATOM 1876 C CA . ARG A 1 289 ? 265.497 197.332 189.618 1.00 38.60 316 ARG A CA 1
ATOM 1877 C C . ARG A 1 289 ? 266.057 196.052 189.010 1.00 42.28 316 ARG A C 1
ATOM 1878 O O . ARG A 1 289 ? 266.703 195.250 189.696 1.00 51.07 316 ARG A O 1
ATOM 1886 N N . GLN A 1 290 ? 265.817 195.846 187.714 1.00 45.27 317 GLN A N 1
ATOM 1887 C CA . GLN A 1 290 ? 266.330 194.654 187.048 1.00 43.09 317 GLN A CA 1
ATOM 1888 C C . GLN A 1 290 ? 267.853 194.661 187.008 1.00 47.99 317 GLN A C 1
ATOM 1889 O O . GLN A 1 290 ? 268.488 193.607 187.127 1.00 55.02 317 GLN A O 1
ATOM 1895 N N . CYS A 1 291 ? 268.456 195.841 186.834 1.00 53.65 318 CYS A N 1
ATOM 1896 C CA . CYS A 1 291 ? 269.911 195.944 186.871 1.00 51.34 318 CYS A CA 1
ATOM 1897 C C . CYS A 1 291 ? 270.453 195.583 188.248 1.00 52.24 318 CYS A C 1
ATOM 1898 O O . CYS A 1 291 ? 271.491 194.919 188.360 1.00 53.08 318 CYS A O 1
ATOM 1901 N N . THR A 1 292 ? 269.771 196.022 189.309 1.00 53.30 319 THR A N 1
ATOM 1902 C CA . THR A 1 292 ? 270.168 195.620 190.655 1.00 49.21 319 THR A CA 1
ATOM 1903 C C . THR A 1 292 ? 270.051 194.112 190.832 1.00 47.68 319 THR A C 1
ATOM 1904 O O . THR A 1 292 ? 270.914 193.483 191.454 1.00 54.31 319 THR A O 1
ATOM 1908 N N . HIS A 1 293 ? 268.987 193.514 190.292 1.00 47.37 320 HIS A N 1
ATOM 1909 C CA . HIS A 1 293 ? 268.831 192.066 190.373 1.00 45.58 320 HIS A CA 1
ATOM 1910 C C . HIS A 1 293 ? 269.814 191.322 189.477 1.00 46.50 320 HIS A C 1
ATOM 1911 O O . HIS A 1 293 ? 269.959 190.103 189.618 1.00 52.93 320 HIS A O 1
ATOM 1918 N N . ALA A 1 294 ? 270.489 192.019 188.567 1.00 51.82 321 ALA A N 1
ATOM 1919 C CA . ALA A 1 294 ? 271.453 191.404 187.664 1.00 50.12 321 ALA A CA 1
ATOM 1920 C C . ALA A 1 294 ? 272.880 191.446 188.191 1.00 56.11 321 ALA A C 1
ATOM 1921 O O . ALA A 1 294 ? 273.796 191.010 187.487 1.00 61.35 321 ALA A O 1
ATOM 1923 N N . GLY A 1 295 ? 273.092 191.954 189.401 1.00 54.28 322 GLY A N 1
ATOM 1924 C CA . GLY A 1 295 ? 274.429 192.113 189.930 1.00 52.41 322 GLY A CA 1
ATOM 1925 C C . GLY A 1 295 ? 275.124 193.395 189.536 1.00 53.99 322 GLY A C 1
ATOM 1926 O O . GLY A 1 295 ? 276.336 193.514 189.751 1.00 55.39 322 GLY A O 1
ATOM 1927 N N . GLY A 1 296 ? 274.400 194.358 188.963 1.00 61.95 323 GLY A N 1
ATOM 1928 C CA . GLY A 1 296 ? 274.983 195.624 188.575 1.00 60.60 323 GLY A CA 1
ATOM 1929 C C . GLY A 1 296 ? 274.894 196.666 189.674 1.00 61.29 323 GLY A C 1
ATOM 1930 O O . GLY A 1 296 ? 274.312 196.454 190.737 1.00 62.38 323 GLY A O 1
ATOM 1931 N N . LEU A 1 297 ? 275.485 197.825 189.392 1.00 57.31 324 LEU A N 1
ATOM 1932 C CA . LEU A 1 297 ? 275.557 198.939 190.337 1.00 57.64 324 LEU A CA 1
ATOM 1933 C C . LEU A 1 297 ? 275.008 200.182 189.651 1.00 59.77 324 LEU A C 1
ATOM 1934 O O . LEU A 1 297 ? 275.773 201.030 189.171 1.00 61.17 324 LEU A O 1
ATOM 1939 N N . PRO A 1 298 ? 273.684 200.317 189.575 1.00 62.75 325 PRO A N 1
ATOM 1940 C CA . PRO A 1 298 ? 273.101 201.493 188.918 1.00 61.43 325 PRO A CA 1
ATOM 1941 C C . PRO A 1 298 ? 273.479 202.782 189.632 1.00 66.17 325 PRO A C 1
ATOM 1942 O O . PRO A 1 298 ? 273.605 202.829 190.857 1.00 67.39 325 PRO A O 1
ATOM 1946 N N . GLN A 1 299 ? 273.657 203.836 188.843 1.00 83.97 326 GLN A N 1
ATOM 1947 C CA . GLN A 1 299 ? 273.955 205.162 189.357 1.00 83.16 326 GLN A CA 1
ATOM 1948 C C . GLN A 1 299 ? 272.679 205.991 189.417 1.00 84.21 326 GLN A C 1
ATOM 1949 O O . GLN A 1 299 ? 271.749 205.788 188.632 1.00 85.29 326 GLN A O 1
ATOM 1955 N N . ASP A 1 300 ? 272.641 206.923 190.367 1.00 72.95 327 ASP A N 1
ATOM 1956 C CA . ASP A 1 300 ? 271.452 207.743 190.560 1.00 71.08 327 ASP A CA 1
ATOM 1957 C C . ASP A 1 300 ? 271.159 208.563 189.311 1.00 72.28 327 ASP A C 1
ATOM 1958 O O . ASP A 1 300 ? 272.051 209.205 188.748 1.00 73.52 327 ASP A O 1
ATOM 1963 N N . TRP A 1 301 ? 269.899 208.538 188.879 1.00 64.44 328 TRP A N 1
ATOM 1964 C CA . TRP A 1 301 ? 269.468 209.263 187.696 1.00 62.59 328 TRP A CA 1
ATOM 1965 C C . TRP A 1 301 ? 268.316 210.219 187.958 1.00 65.41 328 TRP A C 1
ATOM 1966 O O . TRP A 1 301 ? 267.993 211.024 187.077 1.00 71.50 328 TRP A O 1
ATOM 1977 N N . ARG A 1 302 ? 267.692 210.160 189.131 1.00 62.48 329 ARG A N 1
ATOM 1978 C CA . ARG A 1 302 ? 266.589 211.047 189.459 1.00 61.26 329 ARG A CA 1
ATOM 1979 C C . ARG A 1 302 ? 267.114 212.445 189.782 1.00 63.71 329 ARG A C 1
ATOM 1980 O O . ARG A 1 302 ? 268.320 212.705 189.785 1.00 64.63 329 ARG A O 1
ATOM 1988 N N . GLY A 1 303 ? 266.190 213.360 190.059 1.00 94.27 330 GLY A N 1
ATOM 1989 C CA . GLY A 1 303 ? 266.536 214.722 190.381 1.00 95.87 330 GLY A CA 1
ATOM 1990 C C . GLY A 1 303 ? 265.369 215.478 190.981 1.00 96.65 330 GLY A C 1
ATOM 1991 O O . GLY A 1 303 ? 264.286 214.926 191.194 1.00 95.64 330 GLY A O 1
ATOM 1992 N N . PRO A 1 304 ? 265.576 216.763 191.281 1.00 104.55 331 PRO A N 1
ATOM 1993 C CA . PRO A 1 304 ? 264.469 217.570 191.823 1.00 105.07 331 PRO A CA 1
ATOM 1994 C C . PRO A 1 304 ? 263.283 217.670 190.881 1.00 105.37 331 PRO A C 1
ATOM 1995 O O . PRO A 1 304 ? 262.140 217.766 191.346 1.00 105.56 331 PRO A O 1
ATOM 1999 N N . ASP A 1 305 ? 263.518 217.652 189.568 1.00 112.59 332 ASP A N 1
ATOM 2000 C CA . ASP A 1 305 ? 262.446 217.712 188.586 1.00 113.02 332 ASP A CA 1
ATOM 2001 C C . ASP A 1 305 ? 262.336 216.471 187.714 1.00 112.83 332 ASP A C 1
ATOM 2002 O O . ASP A 1 305 ? 261.286 216.269 187.096 1.00 114.27 332 ASP A O 1
ATOM 2007 N N . PHE A 1 306 ? 263.376 215.642 187.644 1.00 88.45 333 PHE A N 1
ATOM 2008 C CA . PHE A 1 306 ? 263.356 214.410 186.857 1.00 86.10 333 PHE A CA 1
ATOM 2009 C C . PHE A 1 306 ? 263.020 213.264 187.805 1.00 86.44 333 PHE A C 1
ATOM 2010 O O . PHE A 1 306 ? 263.895 212.702 188.464 1.00 87.81 333 PHE A O 1
ATOM 2018 N N . CYS A 1 307 ? 261.732 212.912 187.859 1.00 90.75 334 CYS A N 1
ATOM 2019 C CA . CYS A 1 307 ? 261.214 211.857 188.723 1.00 89.69 334 CYS A CA 1
ATOM 2020 C C . CYS A 1 307 ? 261.649 212.088 190.165 1.00 89.59 334 CYS A C 1
ATOM 2021 O O . CYS A 1 307 ? 262.489 211.344 190.686 1.00 89.98 334 CYS A O 1
ATOM 2024 N N . PRO A 1 308 ? 261.110 213.101 190.839 1.00 95.12 335 PRO A N 1
ATOM 2025 C CA . PRO A 1 308 ? 261.568 213.404 192.199 1.00 94.72 335 PRO A CA 1
ATOM 2026 C C . PRO A 1 308 ? 261.030 212.409 193.215 1.00 95.49 335 PRO A C 1
ATOM 2027 O O . PRO A 1 308 ? 259.865 212.007 193.171 1.00 96.36 335 PRO A O 1
ATOM 2031 N N . GLN A 1 309 ? 261.902 212.016 194.140 1.00 83.07 336 GLN A N 1
ATOM 2032 C CA . GLN A 1 309 ? 261.560 211.096 195.215 1.00 83.60 336 GLN A CA 1
ATOM 2033 C C . GLN A 1 309 ? 261.833 211.770 196.551 1.00 82.74 336 GLN A C 1
ATOM 2034 O O . GLN A 1 309 ? 262.899 212.363 196.744 1.00 83.39 336 GLN A O 1
ATOM 2040 N N . LYS A 1 310 ? 260.874 211.677 197.465 1.00 91.36 337 LYS A N 1
ATOM 2041 C CA . LYS A 1 310 ? 260.986 212.284 198.783 1.00 93.50 337 LYS A CA 1
ATOM 2042 C C . LYS A 1 310 ? 261.307 211.217 199.821 1.00 93.35 337 LYS A C 1
ATOM 2043 O O . LYS A 1 310 ? 260.824 210.084 199.734 1.00 93.65 337 LYS A O 1
ATOM 2049 N N . CYS A 1 311 ? 262.124 211.585 200.802 1.00 93.95 338 CYS A N 1
ATOM 2050 C CA . CYS A 1 311 ? 262.529 210.673 201.857 1.00 95.04 338 CYS A CA 1
ATOM 2051 C C . CYS A 1 311 ? 262.269 211.303 203.216 1.00 94.49 338 CYS A C 1
ATOM 2052 O O . CYS A 1 311 ? 262.357 212.526 203.367 1.00 95.18 338 CYS A O 1
ATOM 2055 N N . PRO A 1 312 ? 261.939 210.494 204.220 1.00 90.62 339 PRO A N 1
ATOM 2056 C CA . PRO A 1 312 ? 261.699 211.044 205.558 1.00 90.46 339 PRO A CA 1
ATOM 2057 C C . PRO A 1 312 ? 262.981 211.553 206.197 1.00 92.01 339 PRO A C 1
ATOM 2058 O O . PRO A 1 312 ? 264.077 211.054 205.931 1.00 92.71 339 PRO A O 1
ATOM 2062 N N . ASN A 1 313 ? 262.822 212.559 207.055 1.00 88.05 340 ASN A N 1
ATOM 2063 C CA . ASN A 1 313 ? 263.915 213.144 207.848 1.00 87.32 340 ASN A CA 1
ATOM 2064 C C . ASN A 1 313 ? 264.991 213.633 206.880 1.00 87.79 340 ASN A C 1
ATOM 2065 O O . ASN A 1 313 ? 264.655 214.292 205.883 1.00 87.49 340 ASN A O 1
ATOM 2070 N N . ASN A 1 314 ? 266.271 213.345 207.119 1.00 86.95 341 ASN A N 1
ATOM 2071 C CA . ASN A 1 314 ? 267.355 213.785 206.252 1.00 87.74 341 ASN A CA 1
ATOM 2072 C C . ASN A 1 314 ? 267.872 212.668 205.353 1.00 89.26 341 ASN A C 1
ATOM 2073 O O . ASN A 1 314 ? 268.965 212.789 204.791 1.00 87.08 341 ASN A O 1
ATOM 2078 N N . MET A 1 315 ? 267.113 211.585 205.213 1.00 81.79 342 MET A N 1
ATOM 2079 C CA . MET A 1 315 ? 267.511 210.496 204.334 1.00 78.03 342 MET A CA 1
ATOM 2080 C C . MET A 1 315 ? 267.489 210.947 202.878 1.00 79.51 342 MET A C 1
ATOM 2081 O O . MET A 1 315 ? 266.747 211.856 202.496 1.00 81.43 342 MET A O 1
ATOM 2086 N N . GLN A 1 316 ? 268.320 210.303 202.064 1.00 73.64 343 GLN A N 1
ATOM 2087 C CA . GLN A 1 316 ? 268.403 210.592 200.642 1.00 71.12 343 GLN A CA 1
ATOM 2088 C C . GLN A 1 316 ? 268.047 209.348 199.841 1.00 70.22 343 GLN A C 1
ATOM 2089 O O . GLN A 1 316 ? 268.325 208.221 200.259 1.00 73.80 343 GLN A O 1
ATOM 2095 N N . TYR A 1 317 ? 267.426 209.562 198.685 1.00 54.97 344 TYR A N 1
ATOM 2096 C CA . TYR A 1 317 ? 267.029 208.470 197.810 1.00 54.40 344 TYR A CA 1
ATOM 2097 C C . TYR A 1 317 ? 268.195 208.076 196.914 1.00 55.33 344 TYR A C 1
ATOM 2098 O O . TYR A 1 317 ? 268.761 208.920 196.213 1.00 57.98 344 TYR A O 1
ATOM 2107 N N . HIS A 1 318 ? 268.547 206.792 196.936 1.00 62.16 345 HIS A N 1
ATOM 2108 C CA . HIS A 1 318 ? 269.629 206.264 196.121 1.00 62.83 345 HIS A CA 1
ATOM 2109 C C . HIS A 1 318 ? 269.144 205.038 195.362 1.00 63.90 345 HIS A C 1
ATOM 2110 O O . HIS A 1 318 ? 268.260 204.310 195.823 1.00 67.45 345 HIS A O 1
ATOM 2117 N N . GLU A 1 319 ? 269.732 204.819 194.185 1.00 60.17 346 GLU A N 1
ATOM 2118 C CA . GLU A 1 319 ? 269.326 203.708 193.335 1.00 58.87 346 GLU A CA 1
ATOM 2119 C C . GLU A 1 319 ? 270.006 202.396 193.701 1.00 61.89 346 GLU A C 1
ATOM 2120 O O . GLU A 1 319 ? 269.472 201.331 193.375 1.00 64.74 346 GLU A O 1
ATOM 2126 N N . CYS A 1 320 ? 271.162 202.440 194.363 1.00 66.58 347 CYS A N 1
ATOM 2127 C CA . CYS A 1 320 ? 271.900 201.214 194.665 1.00 63.77 347 CYS A CA 1
ATOM 2128 C C . CYS A 1 320 ? 272.674 201.417 195.965 1.00 64.87 347 CYS A C 1
ATOM 2129 O O . CYS A 1 320 ? 273.770 201.985 195.954 1.00 68.57 347 CYS A O 1
ATOM 2132 N N . ARG A 1 321 ? 272.100 200.947 197.071 1.00 61.35 348 ARG A N 1
ATOM 2133 C CA . ARG A 1 321 ? 272.781 200.896 198.358 1.00 62.39 348 ARG A CA 1
ATOM 2134 C C . ARG A 1 321 ? 272.347 199.634 199.090 1.00 62.00 348 ARG A C 1
ATOM 2135 O O . ARG A 1 321 ? 271.323 199.026 198.768 1.00 64.74 348 ARG A O 1
ATOM 2143 N N . SER A 1 322 ? 273.143 199.244 200.078 1.00 58.77 349 SER A N 1
ATOM 2144 C CA . SER A 1 322 ? 272.885 198.004 200.802 1.00 59.48 349 SER A CA 1
ATOM 2145 C C . SER A 1 322 ? 271.580 198.103 201.584 1.00 56.67 349 SER A C 1
ATOM 2146 O O . SER A 1 322 ? 271.363 199.089 202.298 1.00 59.23 349 SER A O 1
ATOM 2149 N N . PRO A 1 323 ? 270.687 197.114 201.473 1.00 47.67 350 PRO A N 1
ATOM 2150 C CA . PRO A 1 323 ? 269.449 197.150 202.266 1.00 47.13 350 PRO A CA 1
ATOM 2151 C C . PRO A 1 323 ? 269.682 196.997 203.756 1.00 54.81 350 PRO A C 1
ATOM 2152 O O . PRO A 1 323 ? 268.803 197.369 204.544 1.00 55.92 350 PRO A O 1
ATOM 2156 N N . CYS A 1 324 ? 270.828 196.462 204.168 1.00 67.56 351 CYS A N 1
ATOM 2157 C CA . CYS A 1 324 ? 271.153 196.303 205.584 1.00 62.07 351 CYS A CA 1
ATOM 2158 C C . CYS A 1 324 ? 271.600 197.658 206.114 1.00 64.16 351 CYS A C 1
ATOM 2159 O O . CYS A 1 324 ? 272.774 198.024 206.049 1.00 65.10 351 CYS A O 1
ATOM 2162 N N . ALA A 1 325 ? 270.645 198.416 206.645 1.00 55.49 352 ALA A N 1
ATOM 2163 C CA . ALA A 1 325 ? 270.917 199.767 207.113 1.00 55.01 352 ALA A CA 1
ATOM 2164 C C . ALA A 1 325 ? 271.461 199.739 208.534 1.00 58.13 352 ALA A C 1
ATOM 2165 O O . ALA A 1 325 ? 270.896 199.081 209.413 1.00 58.98 352 ALA A O 1
ATOM 2167 N N . ASP A 1 326 ? 272.563 200.452 208.756 1.00 60.16 353 ASP A N 1
ATOM 2168 C CA . ASP A 1 326 ? 273.141 200.542 210.089 1.00 54.83 353 ASP A CA 1
ATOM 2169 C C . ASP A 1 326 ? 272.291 201.447 210.970 1.00 58.25 353 ASP A C 1
ATOM 2170 O O . ASP A 1 326 ? 271.883 202.535 210.551 1.00 61.86 353 ASP A O 1
ATOM 2175 N N . THR A 1 327 ? 272.023 200.997 212.189 1.00 53.09 354 THR A N 1
ATOM 2176 C CA . THR A 1 327 ? 271.267 201.759 213.172 1.00 50.84 354 THR A CA 1
ATOM 2177 C C . THR A 1 327 ? 272.105 201.923 214.437 1.00 53.87 354 THR A C 1
ATOM 2178 O O . THR A 1 327 ? 273.258 201.493 214.506 1.00 55.63 354 THR A O 1
ATOM 2182 N N . CYS A 1 328 ? 271.515 202.569 215.445 1.00 61.47 355 CYS A N 1
ATOM 2183 C CA . CYS A 1 328 ? 272.199 202.705 216.727 1.00 59.58 355 CYS A CA 1
ATOM 2184 C C . CYS A 1 328 ? 272.399 201.348 217.389 1.00 60.47 355 CYS A C 1
ATOM 2185 O O . CYS A 1 328 ? 273.454 201.084 217.977 1.00 60.83 355 CYS A O 1
ATOM 2188 N N . SER A 1 329 ? 271.393 200.475 217.308 1.00 54.53 356 SER A N 1
ATOM 2189 C CA . SER A 1 329 ? 271.504 199.149 217.909 1.00 51.32 356 SER A CA 1
ATOM 2190 C C . SER A 1 329 ? 272.520 198.290 217.166 1.00 51.10 356 SER A C 1
ATOM 2191 O O . SER A 1 329 ? 273.373 197.643 217.785 1.00 50.68 356 SER A O 1
ATOM 2194 N N . ASN A 1 330 ? 272.443 198.269 215.837 1.00 49.51 357 ASN A N 1
ATOM 2195 C CA . ASN A 1 330 ? 273.349 197.490 214.995 1.00 48.43 357 ASN A CA 1
ATOM 2196 C C . ASN A 1 330 ? 274.044 198.462 214.048 1.00 49.43 357 ASN A C 1
ATOM 2197 O O . ASN A 1 330 ? 273.501 198.811 212.996 1.00 54.36 357 ASN A O 1
ATOM 2202 N N . GLN A 1 331 ? 275.244 198.897 214.424 1.00 42.41 358 GLN A N 1
ATOM 2203 C CA . GLN A 1 331 ? 275.988 199.895 213.667 1.00 42.83 358 GLN A CA 1
ATOM 2204 C C . GLN A 1 331 ? 276.911 199.287 212.621 1.00 48.00 358 GLN A C 1
ATOM 2205 O O . GLN A 1 331 ? 277.614 200.031 211.931 1.00 53.44 358 GLN A O 1
ATOM 2211 N N . GLU A 1 332 ? 276.928 197.961 212.485 1.00 60.85 359 GLU A N 1
ATOM 2212 C CA . GLU A 1 332 ? 277.744 197.289 211.482 1.00 61.55 359 GLU A CA 1
ATOM 2213 C C . GLU A 1 332 ? 276.898 196.346 210.637 1.00 63.51 359 GLU A C 1
ATOM 2214 O O . GLU A 1 332 ? 277.394 195.332 210.139 1.00 65.09 359 GLU A O 1
ATOM 2220 N N . HIS A 1 333 ? 275.613 196.668 210.471 1.00 53.07 360 HIS A N 1
ATOM 2221 C CA . HIS A 1 333 ? 274.718 195.800 209.715 1.00 47.19 360 HIS A CA 1
ATOM 2222 C C . HIS A 1 333 ? 275.076 195.767 208.235 1.00 51.74 360 HIS A C 1
ATOM 2223 O O . HIS A 1 333 ? 274.924 194.726 207.587 1.00 59.12 360 HIS A O 1
ATOM 2230 N N . SER A 1 334 ? 275.545 196.890 207.684 1.00 65.78 361 SER A N 1
ATOM 2231 C CA . SER A 1 334 ? 275.883 196.937 206.264 1.00 65.02 361 SER A CA 1
ATOM 2232 C C . SER A 1 334 ? 277.027 195.986 205.933 1.00 67.13 361 SER A C 1
ATOM 2233 O O . SER A 1 334 ? 277.017 195.335 204.882 1.00 71.76 361 SER A O 1
ATOM 2236 N N . ARG A 1 335 ? 278.029 195.904 206.810 1.00 72.37 362 ARG A N 1
ATOM 2237 C CA . ARG A 1 335 ? 279.140 194.986 206.577 1.00 73.51 362 ARG A CA 1
ATOM 2238 C C . ARG A 1 335 ? 278.671 193.537 206.593 1.00 72.75 362 ARG A C 1
ATOM 2239 O O . ARG A 1 335 ? 279.113 192.724 205.772 1.00 73.45 362 ARG A O 1
ATOM 2247 N N . ALA A 1 336 ? 277.779 193.194 207.518 1.00 67.31 363 ALA A N 1
ATOM 2248 C CA . ALA A 1 336 ? 277.240 191.839 207.612 1.00 66.84 363 ALA A CA 1
ATOM 2249 C C . ALA A 1 336 ? 275.908 191.764 206.867 1.00 69.20 363 ALA A C 1
ATOM 2250 O O . ALA A 1 336 ? 274.832 191.621 207.448 1.00 69.28 363 ALA A O 1
ATOM 2252 N N . CYS A 1 337 ? 276.005 191.867 205.543 1.00 68.32 364 CYS A N 1
ATOM 2253 C CA . CYS A 1 337 ? 274.844 191.831 204.667 1.00 68.38 364 CYS A CA 1
ATOM 2254 C C . CYS A 1 337 ? 275.051 190.779 203.589 1.00 69.50 364 CYS A C 1
ATOM 2255 O O . CYS A 1 337 ? 276.148 190.649 203.037 1.00 68.09 364 CYS A O 1
ATOM 2258 N N . GLU A 1 338 ? 273.987 190.029 203.291 1.00 65.54 365 GLU A N 1
ATOM 2259 C CA . GLU A 1 338 ? 274.033 188.992 202.272 1.00 65.72 365 GLU A CA 1
ATOM 2260 C C . GLU A 1 338 ? 273.253 189.334 201.011 1.00 68.39 365 GLU A C 1
ATOM 2261 O O . GLU A 1 338 ? 273.473 188.693 199.979 1.00 70.61 365 GLU A O 1
ATOM 2267 N N . ASP A 1 339 ? 272.360 190.316 201.065 1.00 74.87 366 ASP A N 1
ATOM 2268 C CA . ASP A 1 339 ? 271.571 190.705 199.907 1.00 76.56 366 ASP A CA 1
ATOM 2269 C C . ASP A 1 339 ? 272.337 191.702 199.044 1.00 74.39 366 ASP A C 1
ATOM 2270 O O . ASP A 1 339 ? 273.306 192.328 199.480 1.00 75.89 366 ASP A O 1
ATOM 2275 N N . HIS A 1 340 ? 271.886 191.842 197.801 1.00 54.98 367 HIS A N 1
ATOM 2276 C CA . HIS A 1 340 ? 272.477 192.806 196.889 1.00 52.91 367 HIS A CA 1
ATOM 2277 C C . HIS A 1 340 ? 271.891 194.195 197.134 1.00 54.33 367 HIS A C 1
ATOM 2278 O O . HIS A 1 340 ? 270.918 194.369 197.872 1.00 57.49 367 HIS A O 1
ATOM 2285 N N . CYS A 1 341 ? 272.499 195.192 196.500 1.00 62.14 368 CYS A N 1
ATOM 2286 C CA . CYS A 1 341 ? 272.068 196.570 196.681 1.00 60.50 368 CYS A CA 1
ATOM 2287 C C . CYS A 1 341 ? 270.672 196.785 196.107 1.00 58.21 368 CYS A C 1
ATOM 2288 O O . CYS A 1 341 ? 270.257 196.123 195.152 1.00 63.90 368 CYS A O 1
ATOM 2291 N N . VAL A 1 342 ? 269.939 197.720 196.711 1.00 44.83 369 VAL A N 1
ATOM 2292 C CA . VAL A 1 342 ? 268.582 198.050 196.301 1.00 45.51 369 VAL A CA 1
ATOM 2293 C C . VAL A 1 342 ? 268.439 199.566 196.257 1.00 49.13 369 VAL A C 1
ATOM 2294 O O . VAL A 1 342 ? 269.344 200.313 196.630 1.00 51.91 369 VAL A O 1
ATOM 2298 N N . ALA A 1 343 ? 267.277 200.014 195.789 1.00 46.64 370 ALA A N 1
ATOM 2299 C CA . ALA A 1 343 ? 266.957 201.431 195.700 1.00 39.31 370 ALA A CA 1
ATOM 2300 C C . ALA A 1 343 ? 265.989 201.817 196.809 1.00 39.34 370 ALA A C 1
ATOM 2301 O O . ALA A 1 343 ? 265.045 201.081 197.108 1.00 45.68 370 ALA A O 1
ATOM 2303 N N . GLY A 1 344 ? 266.228 202.973 197.418 1.00 51.25 371 GLY A N 1
ATOM 2304 C CA . GLY A 1 344 ? 265.360 203.441 198.476 1.00 50.82 371 GLY A CA 1
ATOM 2305 C C . GLY A 1 344 ? 265.992 204.597 199.225 1.00 52.51 371 GLY A C 1
ATOM 2306 O O . GLY A 1 344 ? 266.977 205.190 198.780 1.00 53.70 371 GLY A O 1
ATOM 2307 N N . CYS A 1 345 ? 265.397 204.904 200.376 1.00 62.55 372 CYS A N 1
ATOM 2308 C CA . CYS A 1 345 ? 265.873 205.975 201.239 1.00 61.15 372 CYS A CA 1
ATOM 2309 C C . CYS A 1 345 ? 266.940 205.439 202.184 1.00 59.97 372 CYS A C 1
ATOM 2310 O O . CYS A 1 345 ? 266.720 204.439 202.876 1.00 64.62 372 CYS A O 1
ATOM 2313 N N . PHE A 1 346 ? 268.091 206.105 202.212 1.00 55.57 373 PHE A N 1
ATOM 2314 C CA . PHE A 1 346 ? 269.215 205.693 203.036 1.00 58.92 373 PHE A CA 1
ATOM 2315 C C . PHE A 1 346 ? 269.789 206.901 203.758 1.00 61.56 373 PHE A C 1
ATOM 2316 O O . PHE A 1 346 ? 269.666 208.039 203.296 1.00 68.45 373 PHE A O 1
ATOM 2324 N N . CYS A 1 347 ? 270.411 206.641 204.904 1.00 78.32 374 CYS A N 1
ATOM 2325 C CA . CYS A 1 347 ? 271.022 207.704 205.680 1.00 79.34 374 CYS A CA 1
ATOM 2326 C C . CYS A 1 347 ? 272.251 208.256 204.958 1.00 80.04 374 CYS A C 1
ATOM 2327 O O . CYS A 1 347 ? 272.939 207.526 204.238 1.00 81.88 374 CYS A O 1
ATOM 2330 N N . PRO A 1 348 ? 272.542 209.545 205.128 1.00 78.57 375 PRO A N 1
ATOM 2331 C CA . PRO A 1 348 ? 273.768 210.103 204.548 1.00 76.90 375 PRO A CA 1
ATOM 2332 C C . PRO A 1 348 ? 275.003 209.450 205.150 1.00 77.65 375 PRO A C 1
ATOM 2333 O O . PRO A 1 348 ? 274.995 208.993 206.295 1.00 81.72 375 PRO A O 1
ATOM 2337 N N . GLU A 1 349 ? 276.067 209.400 204.352 1.00 83.44 376 GLU A N 1
ATOM 2338 C CA . GLU A 1 349 ? 277.296 208.742 204.777 1.00 85.97 376 GLU A CA 1
ATOM 2339 C C . GLU A 1 349 ? 277.843 209.388 206.045 1.00 87.97 376 GLU A C 1
ATOM 2340 O O . GLU A 1 349 ? 277.836 210.613 206.193 1.00 87.59 376 GLU A O 1
ATOM 2346 N N . GLY A 1 350 ? 278.321 208.549 206.962 1.00 83.41 377 GLY A N 1
ATOM 2347 C CA . GLY A 1 350 ? 278.798 209.003 208.250 1.00 81.45 377 GLY A CA 1
ATOM 2348 C C . GLY A 1 350 ? 277.758 209.027 209.348 1.00 80.72 377 GLY A C 1
ATOM 2349 O O . GLY A 1 350 ? 278.101 209.342 210.495 1.00 83.05 377 GLY A O 1
ATOM 2350 N N . THR A 1 351 ? 276.502 208.710 209.039 1.00 74.87 378 THR A N 1
ATOM 2351 C CA . THR A 1 351 ? 275.429 208.692 210.021 1.00 74.40 378 THR A CA 1
ATOM 2352 C C . THR A 1 351 ? 274.707 207.354 209.958 1.00 73.44 378 THR A C 1
ATOM 2353 O O . THR A 1 351 ? 274.717 206.665 208.935 1.00 75.95 378 THR A O 1
ATOM 2357 N N . VAL A 1 352 ? 274.077 206.988 211.073 1.00 59.94 379 VAL A N 1
ATOM 2358 C CA . VAL A 1 352 ? 273.299 205.762 211.168 1.00 59.87 379 VAL A CA 1
ATOM 2359 C C . VAL A 1 352 ? 271.905 206.111 211.666 1.00 59.52 379 VAL A C 1
ATOM 2360 O O . VAL A 1 352 ? 271.693 207.148 212.303 1.00 62.11 379 VAL A O 1
ATOM 2364 N N . LEU A 1 353 ? 270.947 205.243 211.359 1.00 61.19 380 LEU A N 1
ATOM 2365 C CA . LEU A 1 353 ? 269.565 205.489 211.743 1.00 60.26 380 LEU A CA 1
ATOM 2366 C C . LEU A 1 353 ? 269.402 205.411 213.257 1.00 61.86 380 LEU A C 1
ATOM 2367 O O . LEU A 1 353 ? 270.080 204.640 213.941 1.00 66.19 380 LEU A O 1
ATOM 2372 N N . ASP A 1 354 ? 268.495 206.231 213.780 1.00 71.89 381 ASP A N 1
ATOM 2373 C CA . ASP A 1 354 ? 268.185 206.261 215.209 1.00 70.99 381 ASP A CA 1
ATOM 2374 C C . ASP A 1 354 ? 266.886 205.490 215.416 1.00 75.42 381 ASP A C 1
ATOM 2375 O O . ASP A 1 354 ? 265.793 206.051 215.362 1.00 76.97 381 ASP A O 1
ATOM 2380 N N . ASP A 1 355 ? 267.013 204.183 215.651 1.00 77.18 382 ASP A N 1
ATOM 2381 C CA . ASP A 1 355 ? 265.846 203.359 215.933 1.00 76.76 382 ASP A CA 1
ATOM 2382 C C . ASP A 1 355 ? 265.368 203.494 217.372 1.00 76.33 382 ASP A C 1
ATOM 2383 O O . ASP A 1 355 ? 264.201 203.203 217.654 1.00 77.59 382 ASP A O 1
ATOM 2388 N N . ILE A 1 356 ? 266.242 203.921 218.285 1.00 71.62 383 ILE A N 1
ATOM 2389 C CA . ILE A 1 356 ? 265.852 204.053 219.685 1.00 72.06 383 ILE A CA 1
ATOM 2390 C C . ILE A 1 356 ? 264.894 205.224 219.871 1.00 75.04 383 ILE A C 1
ATOM 2391 O O . ILE A 1 356 ? 263.880 205.107 220.571 1.00 74.23 383 ILE A O 1
ATOM 2396 N N . GLY A 1 357 ? 265.189 206.363 219.249 1.00 87.45 384 GLY A N 1
ATOM 2397 C CA . GLY A 1 357 ? 264.389 207.554 219.454 1.00 86.65 384 GLY A CA 1
ATOM 2398 C C . GLY A 1 357 ? 263.555 207.972 218.260 1.00 88.35 384 GLY A C 1
ATOM 2399 O O . GLY A 1 357 ? 262.714 208.868 218.376 1.00 91.64 384 GLY A O 1
ATOM 2400 N N . GLN A 1 358 ? 263.775 207.327 217.113 1.00 82.10 385 GLN A N 1
ATOM 2401 C CA . GLN A 1 358 ? 263.068 207.650 215.871 1.00 83.63 385 GLN A CA 1
ATOM 2402 C C . GLN A 1 358 ? 263.230 209.127 215.510 1.00 84.13 385 GLN A C 1
ATOM 2403 O O . GLN A 1 358 ? 262.274 209.812 215.143 1.00 86.35 385 GLN A O 1
ATOM 2409 N N . THR A 1 359 ? 264.463 209.617 215.618 1.00 76.87 386 THR A N 1
ATOM 2410 C CA . THR A 1 359 ? 264.797 211.006 215.319 1.00 76.13 386 THR A CA 1
ATOM 2411 C C . THR A 1 359 ? 265.634 211.119 214.048 1.00 77.68 386 THR A C 1
ATOM 2412 O O . THR A 1 359 ? 266.541 211.948 213.954 1.00 80.40 386 THR A O 1
ATOM 2416 N N . GLY A 1 360 ? 265.336 210.287 213.055 1.00 74.71 387 GLY A N 1
ATOM 2417 C CA . GLY A 1 360 ? 266.055 210.343 211.799 1.00 75.85 387 GLY A CA 1
ATOM 2418 C C . GLY A 1 360 ? 267.453 209.759 211.904 1.00 73.23 387 GLY A C 1
ATOM 2419 O O . GLY A 1 360 ? 267.768 208.963 212.793 1.00 76.14 387 GLY A O 1
ATOM 2420 N N . CYS A 1 361 ? 268.302 210.169 210.967 1.00 77.68 388 CYS A N 1
ATOM 2421 C CA . CYS A 1 361 ? 269.681 209.701 210.908 1.00 78.62 388 CYS A CA 1
ATOM 2422 C C . CYS A 1 361 ? 270.552 210.599 211.778 1.00 79.80 388 CYS A C 1
ATOM 2423 O O . CYS A 1 361 ? 270.555 211.823 211.608 1.00 82.12 388 CYS A O 1
ATOM 2426 N N . VAL A 1 362 ? 271.284 209.994 212.704 1.00 71.85 389 VAL A N 1
ATOM 2427 C CA . VAL A 1 362 ? 272.122 210.732 213.646 1.00 69.62 389 VAL A CA 1
ATOM 2428 C C . VAL A 1 362 ? 273.535 210.178 213.542 1.00 70.03 389 VAL A C 1
ATOM 2429 O O . VAL A 1 362 ? 273.740 209.036 213.094 1.00 74.82 389 VAL A O 1
ATOM 2433 N N . PRO A 1 363 ? 274.540 210.963 213.924 1.00 67.47 390 PRO A N 1
ATOM 2434 C CA . PRO A 1 363 ? 275.912 210.445 213.932 1.00 63.93 390 PRO A CA 1
ATOM 2435 C C . PRO A 1 363 ? 276.084 209.346 214.970 1.00 66.54 390 PRO A C 1
ATOM 2436 O O . PRO A 1 363 ? 275.300 209.205 215.910 1.00 69.87 390 PRO A O 1
ATOM 2440 N N . VAL A 1 364 ? 277.138 208.550 214.772 1.00 69.70 391 VAL A N 1
ATOM 2441 C CA . VAL A 1 364 ? 277.412 207.433 215.673 1.00 70.76 391 VAL A CA 1
ATOM 2442 C C . VAL A 1 364 ? 277.669 207.935 217.088 1.00 73.35 391 VAL A C 1
ATOM 2443 O O . VAL A 1 364 ? 277.273 207.297 218.071 1.00 71.30 391 VAL A O 1
ATOM 2447 N N . SER A 1 365 ? 278.340 209.082 217.215 1.00 77.62 392 SER A N 1
ATOM 2448 C CA . SER A 1 365 ? 278.629 209.639 218.531 1.00 71.90 392 SER A CA 1
ATOM 2449 C C . SER A 1 365 ? 277.371 210.073 219.271 1.00 70.03 392 SER A C 1
ATOM 2450 O O . SER A 1 365 ? 277.390 210.149 220.504 1.00 74.61 392 SER A O 1
ATOM 2453 N N . LYS A 1 366 ? 276.287 210.360 218.556 1.00 66.81 393 LYS A N 1
ATOM 2454 C CA . LYS A 1 366 ? 275.044 210.804 219.173 1.00 67.63 393 LYS A CA 1
ATOM 2455 C C . LYS A 1 366 ? 274.067 209.667 219.438 1.00 69.62 393 LYS A C 1
ATOM 2456 O O . LYS A 1 366 ? 272.967 209.922 219.939 1.00 69.79 393 LYS A O 1
ATOM 2462 N N . CYS A 1 367 ? 274.432 208.429 219.113 1.00 72.68 394 CYS A N 1
ATOM 2463 C CA . CYS A 1 367 ? 273.533 207.304 219.324 1.00 70.63 394 CYS A CA 1
ATOM 2464 C C . CYS A 1 367 ? 273.336 207.040 220.812 1.00 70.97 394 CYS A C 1
ATOM 2465 O O . CYS A 1 367 ? 274.285 207.081 221.600 1.00 69.68 394 CYS A O 1
ATOM 2468 N N . ALA A 1 368 ? 272.091 206.767 221.192 1.00 58.71 395 ALA A N 1
ATOM 2469 C CA . ALA A 1 368 ? 271.761 206.457 222.573 1.00 52.92 395 ALA A CA 1
ATOM 2470 C C . ALA A 1 368 ? 271.991 204.973 222.852 1.00 58.39 395 ALA A C 1
ATOM 2471 O O . ALA A 1 368 ? 272.368 204.194 221.972 1.00 60.15 395 ALA A O 1
ATOM 2473 N N . CYS A 1 369 ? 271.762 204.576 224.101 1.00 61.31 396 CYS A N 1
ATOM 2474 C CA . CYS A 1 369 ? 271.885 203.189 224.521 1.00 54.66 396 CYS A CA 1
ATOM 2475 C C . CYS A 1 369 ? 270.628 202.774 225.271 1.00 54.75 396 CYS A C 1
ATOM 2476 O O . CYS A 1 369 ? 269.945 203.604 225.876 1.00 61.64 396 CYS A O 1
ATOM 2479 N N . VAL A 1 370 ? 270.331 201.478 225.230 1.00 47.85 397 VAL A N 1
ATOM 2480 C CA . VAL A 1 370 ? 269.131 200.921 225.841 1.00 46.95 397 VAL A CA 1
ATOM 2481 C C . VAL A 1 370 ? 269.549 199.882 226.871 1.00 52.40 397 VAL A C 1
ATOM 2482 O O . VAL A 1 370 ? 270.327 198.973 226.563 1.00 55.96 397 VAL A O 1
ATOM 2486 N N . TYR A 1 371 ? 269.032 200.019 228.091 1.00 51.62 398 TYR A N 1
ATOM 2487 C CA . TYR A 1 371 ? 269.280 199.056 229.158 1.00 50.55 398 TYR A CA 1
ATOM 2488 C C . TYR A 1 371 ? 267.992 198.860 229.940 1.00 53.18 398 TYR A C 1
ATOM 2489 O O . TYR A 1 371 ? 267.408 199.834 230.425 1.00 55.80 398 TYR A O 1
ATOM 2498 N N . ASN A 1 372 ? 267.554 197.605 230.057 1.00 51.12 399 ASN A N 1
ATOM 2499 C CA . ASN A 1 372 ? 266.340 197.246 230.791 1.00 51.59 399 ASN A CA 1
ATOM 2500 C C . ASN A 1 372 ? 265.107 197.952 230.235 1.00 55.73 399 ASN A C 1
ATOM 2501 O O . ASN A 1 372 ? 264.162 198.245 230.970 1.00 56.02 399 ASN A O 1
ATOM 2506 N N . GLY A 1 373 ? 265.107 198.231 228.933 1.00 57.09 400 GLY A N 1
ATOM 2507 C CA . GLY A 1 373 ? 263.983 198.878 228.292 1.00 55.81 400 GLY A CA 1
ATOM 2508 C C . GLY A 1 373 ? 263.920 200.380 228.453 1.00 55.79 400 GLY A C 1
ATOM 2509 O O . GLY A 1 373 ? 262.961 200.996 227.970 1.00 58.96 400 GLY A O 1
ATOM 2510 N N . ALA A 1 374 ? 264.901 200.991 229.110 1.00 56.93 401 ALA A N 1
ATOM 2511 C CA . ALA A 1 374 ? 264.936 202.432 229.321 1.00 54.60 401 ALA A CA 1
ATOM 2512 C C . ALA A 1 374 ? 266.070 203.021 228.495 1.00 57.34 401 ALA A C 1
ATOM 2513 O O . ALA A 1 374 ? 267.228 202.615 228.645 1.00 59.44 401 ALA A O 1
ATOM 2515 N N . ALA A 1 375 ? 265.736 203.973 227.627 1.00 51.93 402 ALA A N 1
ATOM 2516 C CA . ALA A 1 375 ? 266.741 204.600 226.781 1.00 48.49 402 ALA A CA 1
ATOM 2517 C C . ALA A 1 375 ? 267.604 205.553 227.597 1.00 51.71 402 ALA A C 1
ATOM 2518 O O . ALA A 1 375 ? 267.091 206.357 228.381 1.00 55.98 402 ALA A O 1
ATOM 2520 N N . TYR A 1 376 ? 268.916 205.462 227.411 1.00 51.39 403 TYR A N 1
ATOM 2521 C CA . TYR A 1 376 ? 269.869 206.330 228.078 1.00 49.21 403 TYR A CA 1
ATOM 2522 C C . TYR A 1 376 ? 270.350 207.407 227.108 1.00 54.40 403 TYR A C 1
ATOM 2523 O O . TYR A 1 376 ? 269.817 207.569 226.006 1.00 58.86 403 TYR A O 1
ATOM 2532 N N . ALA A 1 377 ? 271.366 208.157 227.519 1.00 57.18 404 ALA A N 1
ATOM 2533 C CA . ALA A 1 377 ? 271.923 209.239 226.726 1.00 53.90 404 ALA A CA 1
ATOM 2534 C C . ALA A 1 377 ? 273.426 209.058 226.594 1.00 53.12 404 ALA A C 1
ATOM 2535 O O . ALA A 1 377 ? 274.053 208.414 227.441 1.00 57.64 404 ALA A O 1
ATOM 2537 N N . PRO A 1 378 ? 274.028 209.594 225.532 1.00 56.94 405 PRO A N 1
ATOM 2538 C CA . PRO A 1 378 ? 275.492 209.528 225.402 1.00 59.57 405 PRO A CA 1
ATOM 2539 C C . PRO A 1 378 ? 276.176 210.162 226.603 1.00 62.13 405 PRO A C 1
ATOM 2540 O O . PRO A 1 378 ? 275.990 211.346 226.895 1.00 64.66 405 PRO A O 1
ATOM 2544 N N . GLY A 1 379 ? 276.976 209.359 227.301 1.00 56.58 406 GLY A N 1
ATOM 2545 C CA . GLY A 1 379 ? 277.634 209.781 228.518 1.00 54.30 406 GLY A CA 1
ATOM 2546 C C . GLY A 1 379 ? 276.935 209.368 229.795 1.00 56.55 406 GLY A C 1
ATOM 2547 O O . GLY A 1 379 ? 277.543 209.456 230.869 1.00 58.71 406 GLY A O 1
ATOM 2548 N N . ALA A 1 380 ? 275.682 208.925 229.715 1.00 50.81 407 ALA A N 1
ATOM 2549 C CA . ALA A 1 380 ? 274.980 208.454 230.899 1.00 48.04 407 ALA A CA 1
ATOM 2550 C C . ALA A 1 380 ? 275.550 207.118 231.361 1.00 50.41 407 ALA A C 1
ATOM 2551 O O . ALA A 1 380 ? 276.076 206.332 230.568 1.00 51.35 407 ALA A O 1
ATOM 2553 N N . THR A 1 381 ? 275.443 206.866 232.664 1.00 63.63 408 THR A N 1
ATOM 2554 C CA . THR A 1 381 ? 276.020 205.681 233.278 1.00 59.92 408 THR A CA 1
ATOM 2555 C C . THR A 1 381 ? 274.976 204.964 234.121 1.00 62.77 408 THR A C 1
ATOM 2556 O O . THR A 1 381 ? 274.061 205.585 234.669 1.00 67.00 408 THR A O 1
ATOM 2560 N N . TYR A 1 382 ? 275.126 203.645 234.219 1.00 61.39 409 TYR A N 1
ATOM 2561 C CA . TYR A 1 382 ? 274.380 202.843 235.176 1.00 60.76 409 TYR A CA 1
ATOM 2562 C C . TYR A 1 382 ? 275.352 201.926 235.904 1.00 63.73 409 TYR A C 1
ATOM 2563 O O . TYR A 1 382 ? 276.495 201.736 235.481 1.00 63.71 409 TYR A O 1
ATOM 2572 N N . SER A 1 383 ? 274.900 201.378 237.028 1.00 73.30 410 SER A N 1
ATOM 2573 C CA . SER A 1 383 ? 275.754 200.535 237.850 1.00 70.82 410 SER A CA 1
ATOM 2574 C C . SER A 1 383 ? 274.960 199.366 238.408 1.00 72.08 410 SER A C 1
ATOM 2575 O O . SER A 1 383 ? 273.814 199.526 238.835 1.00 71.84 410 SER A O 1
ATOM 2578 N N . THR A 1 384 ? 275.582 198.193 238.396 1.00 79.93 411 THR A N 1
ATOM 2579 C CA . THR A 1 384 ? 275.073 197.022 239.083 1.00 80.28 411 THR A CA 1
ATOM 2580 C C . THR A 1 384 ? 275.904 196.787 240.340 1.00 82.91 411 THR A C 1
ATOM 2581 O O . THR A 1 384 ? 276.805 197.560 240.674 1.00 83.85 411 THR A O 1
ATOM 2585 N N . ASP A 1 385 ? 275.593 195.704 241.052 1.00 87.83 412 ASP A N 1
ATOM 2586 C CA . ASP A 1 385 ? 276.390 195.350 242.219 1.00 85.94 412 ASP A CA 1
ATOM 2587 C C . ASP A 1 385 ? 277.805 194.932 241.841 1.00 85.36 412 ASP A C 1
ATOM 2588 O O . ASP A 1 385 ? 278.714 195.049 242.669 1.00 85.51 412 ASP A O 1
ATOM 2593 N N . CYS A 1 386 ? 278.014 194.467 240.607 1.00 84.95 413 CYS A N 1
ATOM 2594 C CA . CYS A 1 386 ? 279.289 193.906 240.189 1.00 85.04 413 CYS A CA 1
ATOM 2595 C C . CYS A 1 386 ? 279.999 194.695 239.096 1.00 85.40 413 CYS A C 1
ATOM 2596 O O . CYS A 1 386 ? 281.164 194.394 238.809 1.00 85.72 413 CYS A O 1
ATOM 2599 N N . THR A 1 387 ? 279.352 195.683 238.480 1.00 74.00 414 THR A N 1
ATOM 2600 C CA . THR A 1 387 ? 279.947 196.380 237.346 1.00 72.14 414 THR A CA 1
ATOM 2601 C C . THR A 1 387 ? 279.380 197.790 237.244 1.00 73.15 414 THR A C 1
ATOM 2602 O O . THR A 1 387 ? 278.361 198.122 237.856 1.00 73.71 414 THR A O 1
ATOM 2606 N N . ASN A 1 388 ? 280.062 198.620 236.454 1.00 74.00 415 ASN A N 1
ATOM 2607 C CA . ASN A 1 388 ? 279.671 200.009 236.229 1.00 71.89 415 ASN A CA 1
ATOM 2608 C C . ASN A 1 388 ? 279.850 200.311 234.748 1.00 73.18 415 ASN A C 1
ATOM 2609 O O . ASN A 1 388 ? 280.973 200.265 234.241 1.00 73.50 415 ASN A O 1
ATOM 2614 N N . CYS A 1 389 ? 278.752 200.608 234.055 1.00 63.49 416 CYS A N 1
ATOM 2615 C CA . CYS A 1 389 ? 278.763 200.767 232.608 1.00 60.62 416 CYS A CA 1
ATOM 2616 C C . CYS A 1 389 ? 278.379 202.189 232.220 1.00 61.87 416 CYS A C 1
ATOM 2617 O O . CYS A 1 389 ? 277.594 202.850 232.907 1.00 68.52 416 CYS A O 1
ATOM 2620 N N . THR A 1 390 ? 278.950 202.652 231.108 1.00 49.89 417 THR A N 1
ATOM 2621 C CA . THR A 1 390 ? 278.683 203.975 230.560 1.00 51.69 417 THR A CA 1
ATOM 2622 C C . THR A 1 390 ? 278.388 203.865 229.070 1.00 52.66 417 THR A C 1
ATOM 2623 O O . THR A 1 390 ? 279.005 203.062 228.363 1.00 58.25 417 THR A O 1
ATOM 2627 N N . CYS A 1 391 ? 277.442 204.673 228.599 1.00 51.76 418 CYS A N 1
ATOM 2628 C CA . CYS A 1 391 ? 277.048 204.675 227.197 1.00 50.19 418 CYS A CA 1
ATOM 2629 C C . CYS A 1 391 ? 277.955 205.593 226.389 1.00 50.80 418 CYS A C 1
ATOM 2630 O O . CYS A 1 391 ? 278.277 206.704 226.820 1.00 56.11 418 CYS A O 1
ATOM 2633 N N . SER A 1 392 ? 278.365 205.123 225.212 1.00 51.72 419 SER A N 1
ATOM 2634 C CA . SER A 1 392 ? 279.216 205.904 224.324 1.00 55.61 419 SER A CA 1
ATOM 2635 C C . SER A 1 392 ? 279.118 205.313 222.928 1.00 56.62 419 SER A C 1
ATOM 2636 O O . SER A 1 392 ? 279.293 204.102 222.754 1.00 56.24 419 SER A O 1
ATOM 2639 N N . GLY A 1 393 ? 278.824 206.161 221.945 1.00 56.83 420 GLY A N 1
ATOM 2640 C CA . GLY A 1 393 ? 278.717 205.704 220.570 1.00 54.43 420 GLY A CA 1
ATOM 2641 C C . GLY A 1 393 ? 277.672 204.633 220.359 1.00 53.34 420 GLY A C 1
ATOM 2642 O O . GLY A 1 393 ? 277.791 203.832 219.425 1.00 56.19 420 GLY A O 1
ATOM 2643 N N . GLY A 1 394 ? 276.645 204.596 221.204 1.00 47.21 421 GLY A N 1
ATOM 2644 C CA . GLY A 1 394 ? 275.630 203.569 221.119 1.00 46.45 421 GLY A CA 1
ATOM 2645 C C . GLY A 1 394 ? 276.012 202.239 221.725 1.00 48.03 421 GLY A C 1
ATOM 2646 O O . GLY A 1 394 ? 275.245 201.278 221.598 1.00 54.14 421 GLY A O 1
ATOM 2647 N N A ARG A 1 395 ? 277.160 202.153 222.392 0.64 43.71 422 ARG A N 1
ATOM 2648 N N B ARG A 1 395 ? 277.170 202.148 222.375 0.36 43.80 422 ARG A N 1
ATOM 2649 C CA A ARG A 1 395 ? 277.619 200.909 222.987 0.64 40.75 422 ARG A CA 1
ATOM 2650 C CA B ARG A 1 395 ? 277.650 200.914 222.978 0.36 41.40 422 ARG A CA 1
ATOM 2651 C C A ARG A 1 395 ? 277.976 201.133 224.448 0.64 41.91 422 ARG A C 1
ATOM 2652 C C B ARG A 1 395 ? 277.950 201.139 224.453 0.36 42.20 422 ARG A C 1
ATOM 2653 O O A ARG A 1 395 ? 278.338 202.241 224.857 0.64 46.57 422 ARG A O 1
ATOM 2654 O O B ARG A 1 395 ? 278.257 202.256 224.879 0.36 45.80 422 ARG A O 1
ATOM 2669 N N . TRP A 1 396 ? 277.866 200.067 225.233 1.00 36.89 423 TRP A N 1
ATOM 2670 C CA . TRP A 1 396 ? 278.135 200.121 226.663 1.00 34.14 423 TRP A CA 1
ATOM 2671 C C . TRP A 1 396 ? 279.578 199.717 226.936 1.00 36.52 423 TRP A C 1
ATOM 2672 O O . TRP A 1 396 ? 280.017 198.641 226.518 1.00 41.96 423 TRP A O 1
ATOM 2683 N N . SER A 1 397 ? 280.307 200.578 227.640 1.00 52.59 424 SER A N 1
ATOM 2684 C CA . SER A 1 397 ? 281.653 200.284 228.113 1.00 54.88 424 SER A CA 1
ATOM 2685 C C . SER A 1 397 ? 281.577 200.054 229.615 1.00 58.51 424 SER A C 1
ATOM 2686 O O . SER A 1 397 ? 281.154 200.945 230.358 1.00 63.68 424 SER A O 1
ATOM 2689 N N . CYS A 1 398 ? 281.977 198.867 230.057 1.00 58.46 425 CYS A N 1
ATOM 2690 C CA . CYS A 1 398 ? 281.761 198.430 231.428 1.00 57.78 425 CYS A CA 1
ATOM 2691 C C . CYS A 1 398 ? 283.088 198.178 232.127 1.00 59.62 425 CYS A C 1
ATOM 2692 O O . CYS A 1 398 ? 284.009 197.594 231.546 1.00 61.19 425 CYS A O 1
ATOM 2695 N N . GLN A 1 399 ? 283.176 198.623 233.377 1.00 74.72 426 GLN A N 1
ATOM 2696 C CA . GLN A 1 399 ? 284.330 198.396 234.232 1.00 78.01 426 GLN A CA 1
ATOM 2697 C C . GLN A 1 399 ? 283.908 197.573 235.440 1.00 79.47 426 GLN A C 1
ATOM 2698 O O . GLN A 1 399 ? 282.856 197.824 236.041 1.00 80.44 426 GLN A O 1
ATOM 2704 N N . GLU A 1 400 ? 284.728 196.586 235.785 1.00 90.41 427 GLU A N 1
ATOM 2705 C CA . GLU A 1 400 ? 284.455 195.735 236.931 1.00 90.17 427 GLU A CA 1
ATOM 2706 C C . GLU A 1 400 ? 284.755 196.467 238.233 1.00 92.96 427 GLU A C 1
ATOM 2707 O O . GLU A 1 400 ? 285.671 197.290 238.315 1.00 95.44 427 GLU A O 1
ATOM 2713 N N . VAL A 1 401 ? 283.966 196.157 239.256 1.00 76.56 428 VAL A N 1
ATOM 2714 C CA . VAL A 1 401 ? 284.150 196.731 240.588 1.00 71.49 428 VAL A CA 1
ATOM 2715 C C . VAL A 1 401 ? 284.220 195.588 241.590 1.00 72.31 428 VAL A C 1
ATOM 2716 O O . VAL A 1 401 ? 283.773 194.466 241.304 1.00 75.71 428 VAL A O 1
ATOM 2720 N N . PRO A 1 402 ? 284.811 195.829 242.763 1.00 70.74 429 PRO A N 1
ATOM 2721 C CA . PRO A 1 402 ? 284.832 194.788 243.798 1.00 69.58 429 PRO A CA 1
ATOM 2722 C C . PRO A 1 402 ? 283.424 194.307 244.117 1.00 69.70 429 PRO A C 1
ATOM 2723 O O . PRO A 1 402 ? 282.482 195.096 244.209 1.00 69.92 429 PRO A O 1
ATOM 2727 N N . CYS A 1 403 ? 283.291 192.995 244.291 1.00 65.98 430 CYS A N 1
ATOM 2728 C CA . CYS A 1 403 ? 281.975 192.378 244.374 1.00 62.23 430 CYS A CA 1
ATOM 2729 C C . CYS A 1 403 ? 282.004 191.174 245.307 1.00 63.90 430 CYS A C 1
ATOM 2730 O O . CYS A 1 403 ? 282.619 190.151 244.981 1.00 68.34 430 CYS A O 1
ATOM 2733 N N . PRO A 1 404 ? 281.362 191.255 246.470 1.00 44.81 431 PRO A N 1
ATOM 2734 C CA . PRO A 1 404 ? 281.309 190.093 247.362 1.00 41.48 431 PRO A CA 1
ATOM 2735 C C . PRO A 1 404 ? 280.456 188.979 246.777 1.00 43.56 431 PRO A C 1
ATOM 2736 O O . PRO A 1 404 ? 279.523 189.215 246.006 1.00 48.49 431 PRO A O 1
ATOM 2740 N N . GLY A 1 405 ? 280.789 187.746 247.158 1.00 32.50 432 GLY A N 1
ATOM 2741 C CA . GLY A 1 405 ? 280.067 186.583 246.699 1.00 29.50 432 GLY A CA 1
ATOM 2742 C C . GLY A 1 405 ? 279.111 186.057 247.751 1.00 29.23 432 GLY A C 1
ATOM 2743 O O . GLY A 1 405 ? 279.276 186.302 248.941 1.00 37.12 432 GLY A O 1
ATOM 2744 N N . THR A 1 406 ? 278.101 185.318 247.296 1.00 29.29 433 THR A N 1
ATOM 2745 C CA . THR A 1 406 ? 277.058 184.807 248.177 1.00 30.09 433 THR A CA 1
ATOM 2746 C C . THR A 1 406 ? 276.813 183.335 247.885 1.00 32.85 433 THR A C 1
ATOM 2747 O O . THR A 1 406 ? 276.498 182.968 246.749 1.00 34.80 433 THR A O 1
ATOM 2751 N N . CYS A 1 407 ? 276.955 182.502 248.911 1.00 35.85 434 CYS A N 1
ATOM 2752 C CA . CYS A 1 407 ? 276.527 181.113 248.882 1.00 29.00 434 CYS A CA 1
ATOM 2753 C C . CYS A 1 407 ? 275.267 180.968 249.724 1.00 30.03 434 CYS A C 1
ATOM 2754 O O . CYS A 1 407 ? 275.055 181.714 250.682 1.00 44.26 434 CYS A O 1
ATOM 2757 N N . SER A 1 408 ? 274.423 180.010 249.359 1.00 19.33 435 SER A N 1
ATOM 2758 C CA . SER A 1 408 ? 273.145 179.838 250.038 1.00 17.43 435 SER A CA 1
ATOM 2759 C C . SER A 1 408 ? 272.806 178.362 250.162 1.00 24.94 435 SER A C 1
ATOM 2760 O O . SER A 1 408 ? 272.923 177.609 249.189 1.00 39.49 435 SER A O 1
ATOM 2763 N N . VAL A 1 409 ? 272.388 177.961 251.360 1.00 24.20 436 VAL A N 1
ATOM 2764 C CA . VAL A 1 409 ? 271.838 176.636 251.623 1.00 20.82 436 VAL A CA 1
ATOM 2765 C C . VAL A 1 409 ? 270.407 176.844 252.097 1.00 28.79 436 VAL A C 1
ATOM 2766 O O . VAL A 1 409 ? 270.179 177.325 253.216 1.00 35.54 436 VAL A O 1
ATOM 2770 N N . LEU A 1 410 ? 269.446 176.493 251.247 1.00 20.97 437 LEU A N 1
ATOM 2771 C CA . LEU A 1 410 ? 268.036 176.755 251.488 1.00 11.70 437 LEU A CA 1
ATOM 2772 C C . LEU A 1 410 ? 267.252 175.453 251.446 1.00 20.34 437 LEU A C 1
ATOM 2773 O O . LEU A 1 410 ? 267.497 174.594 250.592 1.00 33.37 437 LEU A O 1
ATOM 2778 N N . GLY A 1 411 ? 266.314 175.311 252.380 1.00 27.39 438 GLY A N 1
ATOM 2779 C CA . GLY A 1 411 ? 265.489 174.127 252.468 1.00 24.75 438 GLY A CA 1
ATOM 2780 C C . GLY A 1 411 ? 266.206 172.882 252.931 1.00 24.21 438 GLY A C 1
ATOM 2781 O O . GLY A 1 411 ? 265.597 171.806 252.940 1.00 32.75 438 GLY A O 1
ATOM 2782 N N . GLY A 1 412 ? 267.475 172.990 253.318 1.00 27.42 439 GLY A N 1
ATOM 2783 C CA . GLY A 1 412 ? 268.267 171.846 253.703 1.00 20.08 439 GLY A CA 1
ATOM 2784 C C . GLY A 1 412 ? 268.816 171.037 252.552 1.00 25.52 439 GLY A C 1
ATOM 2785 O O . GLY A 1 412 ? 269.620 170.126 252.786 1.00 32.80 439 GLY A O 1
ATOM 2786 N N . ALA A 1 413 ? 268.415 171.334 251.315 1.00 26.56 440 ALA A N 1
ATOM 2787 C CA . ALA A 1 413 ? 268.885 170.570 250.168 1.00 17.49 440 ALA A CA 1
ATOM 2788 C C . ALA A 1 413 ? 269.272 171.406 248.958 1.00 26.79 440 ALA A C 1
ATOM 2789 O O . ALA A 1 413 ? 269.937 170.869 248.068 1.00 38.36 440 ALA A O 1
ATOM 2791 N N . HIS A 1 414 ? 268.899 172.680 248.883 1.00 18.60 441 HIS A N 1
ATOM 2792 C CA . HIS A 1 414 ? 269.151 173.494 247.700 1.00 13.58 441 HIS A CA 1
ATOM 2793 C C . HIS A 1 414 ? 270.382 174.359 247.937 1.00 29.51 441 HIS A C 1
ATOM 2794 O O . HIS A 1 414 ? 270.393 175.193 248.848 1.00 33.91 441 HIS A O 1
ATOM 2801 N N . PHE A 1 415 ? 271.412 174.159 247.120 1.00 24.43 442 PHE A N 1
ATOM 2802 C CA . PHE A 1 415 ? 272.677 174.861 247.260 1.00 6.03 442 PHE A CA 1
ATOM 2803 C C . PHE A 1 415 ? 272.892 175.790 246.075 1.00 19.40 442 PHE A C 1
ATOM 2804 O O . PHE A 1 415 ? 272.642 175.416 244.924 1.00 28.77 442 PHE A O 1
ATOM 2812 N N . SER A 1 416 ? 273.352 177.003 246.369 1.00 29.68 443 SER A N 1
ATOM 2813 C CA . SER A 1 416 ? 273.755 177.969 245.354 1.00 17.27 443 SER A CA 1
ATOM 2814 C C . SER A 1 416 ? 275.141 178.468 245.724 1.00 24.45 443 SER A C 1
ATOM 2815 O O . SER A 1 416 ? 275.310 179.105 246.767 1.00 36.10 443 SER A O 1
ATOM 2818 N N . THR A 1 417 ? 276.128 178.178 244.879 1.00 12.60 444 THR A N 1
ATOM 2819 C CA . THR A 1 417 ? 277.519 178.429 245.219 1.00 10.49 444 THR A CA 1
ATOM 2820 C C . THR A 1 417 ? 277.865 179.908 245.053 1.00 20.91 444 THR A C 1
ATOM 2821 O O . THR A 1 417 ? 277.025 180.740 244.701 1.00 28.76 444 THR A O 1
ATOM 2825 N N . PHE A 1 418 ? 279.132 180.239 245.325 1.00 20.96 445 PHE A N 1
ATOM 2826 C CA . PHE A 1 418 ? 279.591 181.619 245.198 1.00 17.95 445 PHE A CA 1
ATOM 2827 C C . PHE A 1 418 ? 279.556 182.097 243.753 1.00 24.10 445 PHE A C 1
ATOM 2828 O O . PHE A 1 418 ? 279.347 183.288 243.500 1.00 24.43 445 PHE A O 1
ATOM 2836 N N . ASP A 1 419 ? 279.762 181.193 242.799 1.00 35.94 446 ASP A N 1
ATOM 2837 C CA . ASP A 1 419 ? 279.792 181.537 241.385 1.00 27.74 446 ASP A CA 1
ATOM 2838 C C . ASP A 1 419 ? 278.423 181.440 240.725 1.00 31.55 446 ASP A C 1
ATOM 2839 O O . ASP A 1 419 ? 278.325 181.603 239.505 1.00 40.79 446 ASP A O 1
ATOM 2844 N N . GLY A 1 420 ? 277.370 181.182 241.499 1.00 26.78 447 GLY A N 1
ATOM 2845 C CA . GLY A 1 420 ? 276.025 181.125 240.976 1.00 26.85 447 GLY A CA 1
ATOM 2846 C C . GLY A 1 420 ? 275.533 179.749 240.587 1.00 30.33 447 GLY A C 1
ATOM 2847 O O . GLY A 1 420 ? 274.358 179.612 240.223 1.00 41.69 447 GLY A O 1
ATOM 2848 N N . LYS A 1 421 ? 276.385 178.728 240.642 1.00 25.79 448 LYS A N 1
ATOM 2849 C CA . LYS A 1 421 ? 275.951 177.378 240.310 1.00 16.90 448 LYS A CA 1
ATOM 2850 C C . LYS A 1 421 ? 274.947 176.875 241.339 1.00 24.22 448 LYS A C 1
ATOM 2851 O O . LYS A 1 421 ? 275.136 177.036 242.547 1.00 36.19 448 LYS A O 1
ATOM 2857 N N . GLN A 1 422 ? 273.874 176.260 240.853 1.00 34.51 449 GLN A N 1
ATOM 2858 C CA . GLN A 1 422 ? 272.791 175.778 241.696 1.00 28.81 449 GLN A CA 1
ATOM 2859 C C . GLN A 1 422 ? 272.644 174.272 241.542 1.00 35.81 449 GLN A C 1
ATOM 2860 O O . GLN A 1 422 ? 272.741 173.740 240.432 1.00 43.18 449 GLN A O 1
ATOM 2866 N N . TYR A 1 423 ? 272.410 173.590 242.661 1.00 30.28 450 TYR A N 1
ATOM 2867 C CA . TYR A 1 423 ? 272.178 172.152 242.646 1.00 23.61 450 TYR A CA 1
ATOM 2868 C C . TYR A 1 423 ? 271.343 171.773 243.863 1.00 31.52 450 TYR A C 1
ATOM 2869 O O . TYR A 1 423 ? 271.019 172.612 244.707 1.00 38.80 450 TYR A O 1
ATOM 2878 N N . THR A 1 424 ? 270.982 170.493 243.941 1.00 29.97 451 THR A N 1
ATOM 2879 C CA . THR A 1 424 ? 270.087 170.012 244.991 1.00 25.42 451 THR A CA 1
ATOM 2880 C C . THR A 1 424 ? 270.469 168.579 245.332 1.00 35.31 451 THR A C 1
ATOM 2881 O O . THR A 1 424 ? 270.186 167.661 244.557 1.00 39.80 451 THR A O 1
ATOM 2885 N N . VAL A 1 425 ? 271.110 168.389 246.484 1.00 30.17 452 VAL A N 1
ATOM 2886 C CA . VAL A 1 425 ? 271.474 167.068 246.982 1.00 20.14 452 VAL A CA 1
ATOM 2887 C C . VAL A 1 425 ? 270.967 166.943 248.412 1.00 21.97 452 VAL A C 1
ATOM 2888 O O . VAL A 1 425 ? 271.149 167.859 249.221 1.00 30.53 452 VAL A O 1
ATOM 2892 N N . HIS A 1 426 ? 270.335 165.812 248.721 1.00 26.51 453 HIS A N 1
ATOM 2893 C CA . HIS A 1 426 ? 269.783 165.550 250.050 1.00 27.48 453 HIS A CA 1
ATOM 2894 C C . HIS A 1 426 ? 270.802 164.729 250.834 1.00 31.79 453 HIS A C 1
ATOM 2895 O O . HIS A 1 426 ? 270.808 163.499 250.785 1.00 40.99 453 HIS A O 1
ATOM 2902 N N . GLY A 1 427 ? 271.670 165.422 251.575 1.00 25.30 454 GLY A N 1
ATOM 2903 C CA . GLY A 1 427 ? 272.706 164.755 252.331 1.00 23.84 454 GLY A CA 1
ATOM 2904 C C . GLY A 1 427 ? 272.227 164.218 253.669 1.00 24.25 454 GLY A C 1
ATOM 2905 O O . GLY A 1 427 ? 271.157 164.558 254.170 1.00 35.43 454 GLY A O 1
ATOM 2906 N N . ASP A 1 428 ? 273.057 163.355 254.255 1.00 34.03 455 ASP A N 1
ATOM 2907 C CA . ASP A 1 428 ? 272.785 162.742 255.552 1.00 35.64 455 ASP A CA 1
ATOM 2908 C C . ASP A 1 428 ? 274.048 162.718 256.404 1.00 40.23 455 ASP A C 1
ATOM 2909 O O . ASP A 1 428 ? 274.366 161.710 257.045 1.00 46.12 455 ASP A O 1
ATOM 2914 N N . CYS A 1 429 ? 274.788 163.821 256.422 1.00 35.48 456 CYS A N 1
ATOM 2915 C CA . CYS A 1 429 ? 276.060 163.883 257.135 1.00 35.17 456 CYS A CA 1
ATOM 2916 C C . CYS A 1 429 ? 276.418 165.345 257.381 1.00 34.01 456 CYS A C 1
ATOM 2917 O O . CYS A 1 429 ? 275.618 166.252 257.128 1.00 41.14 456 CYS A O 1
ATOM 2920 N N . SER A 1 430 ? 277.632 165.568 257.877 1.00 24.70 457 SER A N 1
ATOM 2921 C CA . SER A 1 430 ? 278.187 166.902 258.057 1.00 23.40 457 SER A CA 1
ATOM 2922 C C . SER A 1 430 ? 279.177 167.171 256.933 1.00 24.25 457 SER A C 1
ATOM 2923 O O . SER A 1 430 ? 280.089 166.371 256.699 1.00 34.73 457 SER A O 1
ATOM 2926 N N . TYR A 1 431 ? 278.998 168.293 256.243 1.00 25.10 458 TYR A N 1
ATOM 2927 C CA . TYR A 1 431 ? 279.705 168.565 255.002 1.00 18.10 458 TYR A CA 1
ATOM 2928 C C . TYR A 1 431 ? 280.472 169.876 255.101 1.00 22.58 458 TYR A C 1
ATOM 2929 O O . TYR A 1 431 ? 280.094 170.780 255.851 1.00 33.25 458 TYR A O 1
ATOM 2938 N N . VAL A 1 432 ? 281.550 169.973 254.328 1.00 17.23 459 VAL A N 1
ATOM 2939 C CA . VAL A 1 432 ? 282.402 171.157 254.312 1.00 20.49 459 VAL A CA 1
ATOM 2940 C C . VAL A 1 432 ? 281.819 172.145 253.308 1.00 20.32 459 VAL A C 1
ATOM 2941 O O . VAL A 1 432 ? 281.842 171.903 252.100 1.00 29.39 459 VAL A O 1
ATOM 2945 N N . LEU A 1 433 ? 281.298 173.267 253.808 1.00 20.17 460 LEU A N 1
ATOM 2946 C CA . LEU A 1 433 ? 280.698 174.263 252.928 1.00 24.90 460 LEU A CA 1
ATOM 2947 C C . LEU A 1 433 ? 281.759 175.138 252.273 1.00 30.89 460 LEU A C 1
ATOM 2948 O O . LEU A 1 433 ? 281.895 175.155 251.045 1.00 46.66 460 LEU A O 1
ATOM 2953 N N . THR A 1 434 ? 282.518 175.879 253.077 1.00 24.43 461 THR A N 1
ATOM 2954 C CA . THR A 1 434 ? 283.577 176.728 252.555 1.00 22.79 461 THR A CA 1
ATOM 2955 C C . THR A 1 434 ? 284.808 176.607 253.440 1.00 30.10 461 THR A C 1
ATOM 2956 O O . THR A 1 434 ? 284.710 176.430 254.659 1.00 38.35 461 THR A O 1
ATOM 2960 N N . LYS A 1 435 ? 285.974 176.687 252.798 1.00 37.11 462 LYS A N 1
ATOM 2961 C CA . LYS A 1 435 ? 287.269 176.548 253.449 1.00 31.39 462 LYS A CA 1
ATOM 2962 C C . LYS A 1 435 ? 288.378 176.932 252.478 1.00 38.88 462 LYS A C 1
ATOM 2963 O O . LYS A 1 435 ? 288.320 176.562 251.299 1.00 49.87 462 LYS A O 1
ATOM 2969 N N . PRO A 1 436 ? 289.390 177.679 252.918 1.00 38.27 463 PRO A N 1
ATOM 2970 C CA . PRO A 1 436 ? 290.582 177.853 252.081 1.00 40.61 463 PRO A CA 1
ATOM 2971 C C . PRO A 1 436 ? 291.274 176.519 251.857 1.00 44.31 463 PRO A C 1
ATOM 2972 O O . PRO A 1 436 ? 291.365 175.686 252.762 1.00 50.87 463 PRO A O 1
ATOM 2976 N N . CYS A 1 437 ? 291.764 176.317 250.633 1.00 57.15 464 CYS A N 1
ATOM 2977 C CA . CYS A 1 437 ? 292.369 175.033 250.296 1.00 63.54 464 CYS A CA 1
ATOM 2978 C C . CYS A 1 437 ? 293.743 174.885 250.935 1.00 64.43 464 CYS A C 1
ATOM 2979 O O . CYS A 1 437 ? 294.092 173.806 251.429 1.00 68.08 464 CYS A O 1
ATOM 2982 N N . ASP A 1 438 ? 294.534 175.955 250.934 1.00 82.61 465 ASP A N 1
ATOM 2983 C CA . ASP A 1 438 ? 295.917 175.917 251.391 1.00 84.34 465 ASP A CA 1
ATOM 2984 C C . ASP A 1 438 ? 296.082 176.307 252.853 1.00 85.60 465 ASP A C 1
ATOM 2985 O O . ASP A 1 438 ? 297.219 176.389 253.330 1.00 88.33 465 ASP A O 1
ATOM 2990 N N . SER A 1 439 ? 294.992 176.555 253.573 1.00 69.82 466 SER A N 1
ATOM 2991 C CA . SER A 1 439 ? 295.077 176.984 254.960 1.00 67.84 466 SER A CA 1
ATOM 2992 C C . SER A 1 439 ? 293.834 176.512 255.702 1.00 67.42 466 SER A C 1
ATOM 2993 O O . SER A 1 439 ? 292.949 175.867 255.132 1.00 62.73 466 SER A O 1
ATOM 2996 N N . SER A 1 440 ? 293.778 176.840 256.990 1.00 67.73 467 SER A N 1
ATOM 2997 C CA . SER A 1 440 ? 292.638 176.524 257.842 1.00 62.72 467 SER A CA 1
ATOM 2998 C C . SER A 1 440 ? 292.258 177.740 258.673 1.00 62.29 467 SER A C 1
ATOM 2999 O O . SER A 1 440 ? 291.905 177.625 259.851 1.00 66.68 467 SER A O 1
ATOM 3002 N N . ALA A 1 441 ? 292.337 178.927 258.065 1.00 43.54 468 ALA A N 1
ATOM 3003 C CA . ALA A 1 441 ? 291.981 180.151 258.775 1.00 44.36 468 ALA A CA 1
ATOM 3004 C C . ALA A 1 441 ? 290.513 180.148 259.178 1.00 46.84 468 ALA A C 1
ATOM 3005 O O . ALA A 1 441 ? 290.163 180.574 260.284 1.00 51.58 468 ALA A O 1
ATOM 3007 N N . PHE A 1 442 ? 289.639 179.674 258.293 1.00 39.14 469 PHE A N 1
ATOM 3008 C CA . PHE A 1 442 ? 288.229 179.518 258.611 1.00 32.84 469 PHE A CA 1
ATOM 3009 C C . PHE A 1 442 ? 287.706 178.266 257.927 1.00 34.93 469 PHE A C 1
ATOM 3010 O O . PHE A 1 442 ? 288.294 177.765 256.966 1.00 45.21 469 PHE A O 1
ATOM 3018 N N . THR A 1 443 ? 286.594 177.751 258.447 1.00 30.99 470 THR A N 1
ATOM 3019 C CA . THR A 1 443 ? 285.958 176.569 257.881 1.00 27.52 470 THR A CA 1
ATOM 3020 C C . THR A 1 443 ? 284.505 176.559 258.322 1.00 27.20 470 THR A C 1
ATOM 3021 O O . THR A 1 443 ? 284.220 176.725 259.511 1.00 39.49 470 THR A O 1
ATOM 3025 N N . VAL A 1 444 ? 283.593 176.369 257.373 1.00 14.77 471 VAL A N 1
ATOM 3026 C CA . VAL A 1 444 ? 282.165 176.329 257.662 1.00 10.50 471 VAL A CA 1
ATOM 3027 C C . VAL A 1 444 ? 281.643 174.940 257.330 1.00 15.97 471 VAL A C 1
ATOM 3028 O O . VAL A 1 444 ? 281.858 174.438 256.221 1.00 28.43 471 VAL A O 1
ATOM 3032 N N . LEU A 1 445 ? 280.967 174.322 258.295 1.00 18.29 472 LEU A N 1
ATOM 3033 C CA . LEU A 1 445 ? 280.382 173.001 258.133 1.00 15.95 472 LEU A CA 1
ATOM 3034 C C . LEU A 1 445 ? 278.871 173.083 258.298 1.00 18.05 472 LEU A C 1
ATOM 3035 O O . LEU A 1 445 ? 278.355 173.928 259.035 1.00 29.02 472 LEU A O 1
ATOM 3040 N N . ALA A 1 446 ? 278.165 172.197 257.601 1.00 16.46 473 ALA A N 1
ATOM 3041 C CA . ALA A 1 446 ? 276.712 172.123 257.668 1.00 10.73 473 ALA A CA 1
ATOM 3042 C C . ALA A 1 446 ? 276.306 170.700 258.009 1.00 19.97 473 ALA A C 1
ATOM 3043 O O . ALA A 1 446 ? 276.798 169.748 257.396 1.00 32.08 473 ALA A O 1
ATOM 3045 N N . GLU A 1 447 ? 275.409 170.557 258.981 1.00 28.17 474 GLU A N 1
ATOM 3046 C CA . GLU A 1 447 ? 274.918 169.249 259.408 1.00 23.36 474 GLU A CA 1
ATOM 3047 C C . GLU A 1 447 ? 273.569 169.018 258.736 1.00 29.59 474 GLU A C 1
ATOM 3048 O O . GLU A 1 447 ? 272.512 169.320 259.291 1.00 34.45 474 GLU A O 1
ATOM 3054 N N . LEU A 1 448 ? 273.611 168.477 257.524 1.00 28.56 475 LEU A N 1
ATOM 3055 C CA . LEU A 1 448 ? 272.407 168.150 256.775 1.00 25.32 475 LEU A CA 1
ATOM 3056 C C . LEU A 1 448 ? 272.033 166.702 257.065 1.00 30.53 475 LEU A C 1
ATOM 3057 O O . LEU A 1 448 ? 272.774 165.783 256.701 1.00 38.63 475 LEU A O 1
ATOM 3062 N N . ARG A 1 449 ? 270.891 166.497 257.717 1.00 38.69 476 ARG A N 1
ATOM 3063 C CA . ARG A 1 449 ? 270.491 165.170 258.160 1.00 32.26 476 ARG A CA 1
ATOM 3064 C C . ARG A 1 449 ? 269.075 164.866 257.696 1.00 34.54 476 ARG A C 1
ATOM 3065 O O . ARG A 1 449 ? 268.223 165.752 257.635 1.00 47.14 476 ARG A O 1
ATOM 3073 N N . ARG A 1 450 ? 268.830 163.599 257.372 1.00 42.40 477 ARG A N 1
ATOM 3074 C CA . ARG A 1 450 ? 267.490 163.174 256.987 1.00 44.01 477 ARG A CA 1
ATOM 3075 C C . ARG A 1 450 ? 266.552 163.296 258.181 1.00 46.67 477 ARG A C 1
ATOM 3076 O O . ARG A 1 450 ? 266.782 162.680 259.227 1.00 48.52 477 ARG A O 1
ATOM 3084 N N . CYS A 1 451 ? 265.492 164.087 258.023 1.00 48.83 478 CYS A N 1
ATOM 3085 C CA . CYS A 1 451 ? 264.561 164.386 259.104 1.00 46.45 478 CYS A CA 1
ATOM 3086 C C . CYS A 1 451 ? 263.154 163.887 258.791 1.00 54.66 478 CYS A C 1
ATOM 3087 O O . CYS A 1 451 ? 262.167 164.494 259.207 1.00 57.86 478 CYS A O 1
ATOM 3090 N N . GLY A 1 452 ? 263.048 162.779 258.060 1.00 63.40 479 GLY A N 1
ATOM 3091 C CA . GLY A 1 452 ? 261.757 162.231 257.703 1.00 61.65 479 GLY A CA 1
ATOM 3092 C C . GLY A 1 452 ? 261.848 160.742 257.452 1.00 64.97 479 GLY A C 1
ATOM 3093 O O . GLY A 1 452 ? 262.917 160.137 257.548 1.00 67.21 479 GLY A O 1
ATOM 3094 N N . LEU A 1 453 ? 260.695 160.150 257.130 1.00 64.31 480 LEU A N 1
ATOM 3095 C CA . LEU A 1 453 ? 260.652 158.720 256.845 1.00 65.52 480 LEU A CA 1
ATOM 3096 C C . LEU A 1 453 ? 261.422 158.383 255.574 1.00 67.82 480 LEU A C 1
ATOM 3097 O O . LEU A 1 453 ? 262.103 157.353 255.509 1.00 65.17 480 LEU A O 1
ATOM 3102 N N . THR A 1 454 ? 261.328 159.235 254.559 1.00 80.36 481 THR A N 1
ATOM 3103 C CA . THR A 1 454 ? 262.010 159.007 253.296 1.00 78.86 481 THR A CA 1
ATOM 3104 C C . THR A 1 454 ? 263.424 159.584 253.335 1.00 78.19 481 THR A C 1
ATOM 3105 O O . THR A 1 454 ? 263.838 160.231 254.300 1.00 76.78 481 THR A O 1
ATOM 3109 N N . ASP A 1 455 ? 264.170 159.338 252.262 1.00 81.32 482 ASP A N 1
ATOM 3110 C CA . ASP A 1 455 ? 265.550 159.787 252.148 1.00 81.08 482 ASP A CA 1
ATOM 3111 C C . ASP A 1 455 ? 265.684 161.147 251.474 1.00 79.82 482 ASP A C 1
ATOM 3112 O O . ASP A 1 455 ? 266.811 161.607 251.263 1.00 78.93 482 ASP A O 1
ATOM 3117 N N . SER A 1 456 ? 264.572 161.800 251.132 1.00 59.52 483 SER A N 1
ATOM 3118 C CA . SER A 1 456 ? 264.608 163.073 250.422 1.00 57.49 483 SER A CA 1
ATOM 3119 C C . SER A 1 456 ? 264.033 164.217 251.249 1.00 61.87 483 SER A C 1
ATOM 3120 O O . SER A 1 456 ? 263.608 165.230 250.685 1.00 65.90 483 SER A O 1
ATOM 3123 N N . GLU A 1 457 ? 264.013 164.082 252.571 1.00 59.87 484 GLU A N 1
ATOM 3124 C CA . GLU A 1 457 ? 263.556 165.137 253.474 1.00 53.90 484 GLU A CA 1
ATOM 3125 C C . GLU A 1 457 ? 264.728 165.465 254.392 1.00 56.45 484 GLU A C 1
ATOM 3126 O O . GLU A 1 457 ? 264.937 164.807 255.414 1.00 59.63 484 GLU A O 1
ATOM 3132 N N . THR A 1 458 ? 265.492 166.487 254.021 1.00 43.80 485 THR A N 1
ATOM 3133 C CA . THR A 1 458 ? 266.722 166.844 254.710 1.00 39.67 485 THR A CA 1
ATOM 3134 C C . THR A 1 458 ? 266.541 168.154 255.465 1.00 40.25 485 THR A C 1
ATOM 3135 O O . THR A 1 458 ? 265.966 169.112 254.940 1.00 42.45 485 THR A O 1
ATOM 3139 N N . CYS A 1 459 ? 267.031 168.183 256.700 1.00 41.24 486 CYS A N 1
ATOM 3140 C CA . CYS A 1 459 ? 266.996 169.361 257.550 1.00 42.92 486 CYS A CA 1
ATOM 3141 C C . CYS A 1 459 ? 268.418 169.787 257.878 1.00 44.92 486 CYS A C 1
ATOM 3142 O O . CYS A 1 459 ? 269.303 168.944 258.075 1.00 48.69 486 CYS A O 1
ATOM 3145 N N . LEU A 1 460 ? 268.633 171.099 257.926 1.00 20.68 487 LEU A N 1
ATOM 3146 C CA . LEU A 1 460 ? 269.899 171.672 258.371 1.00 18.41 487 LEU A CA 1
ATOM 3147 C C . LEU A 1 460 ? 269.833 171.827 259.885 1.00 33.96 487 LEU A C 1
ATOM 3148 O O . LEU A 1 460 ? 269.179 172.742 260.394 1.00 42.46 487 LEU A O 1
ATOM 3153 N N . LYS A 1 461 ? 270.505 170.933 260.609 1.00 32.05 488 LYS A N 1
ATOM 3154 C CA . LYS A 1 461 ? 270.382 170.894 262.059 1.00 28.12 488 LYS A CA 1
ATOM 3155 C C . LYS A 1 461 ? 271.377 171.802 262.765 1.00 30.42 488 LYS A C 1
ATOM 3156 O O . LYS A 1 461 ? 271.083 172.289 263.863 1.00 44.63 488 LYS A O 1
ATOM 3162 N N . SER A 1 462 ? 272.542 172.044 262.170 1.00 19.74 489 SER A N 1
ATOM 3163 C CA . SER A 1 462 ? 273.538 172.894 262.804 1.00 21.73 489 SER A CA 1
ATOM 3164 C C . SER A 1 462 ? 274.498 173.424 261.751 1.00 26.79 489 SER A C 1
ATOM 3165 O O . SER A 1 462 ? 274.624 172.869 260.657 1.00 36.32 489 SER A O 1
ATOM 3168 N N . VAL A 1 463 ? 275.173 174.513 262.107 1.00 24.56 490 VAL A N 1
ATOM 3169 C CA . VAL A 1 463 ? 276.214 175.119 261.287 1.00 12.04 490 VAL A CA 1
ATOM 3170 C C . VAL A 1 463 ? 277.422 175.371 262.178 1.00 18.68 490 VAL A C 1
ATOM 3171 O O . VAL A 1 463 ? 277.290 175.959 263.258 1.00 31.47 490 VAL A O 1
ATOM 3175 N N . THR A 1 464 ? 278.591 174.922 261.734 1.00 17.27 491 THR A N 1
ATOM 3176 C CA . THR A 1 464 ? 279.821 175.029 262.506 1.00 18.51 491 THR A CA 1
ATOM 3177 C C . THR A 1 464 ? 280.778 175.993 261.821 1.00 20.14 491 THR A C 1
ATOM 3178 O O . THR A 1 464 ? 281.085 175.834 260.635 1.00 32.35 491 THR A O 1
ATOM 3182 N N . LEU A 1 465 ? 281.246 176.987 262.569 1.00 14.86 492 LEU A N 1
ATOM 3183 C CA . LEU A 1 465 ? 282.236 177.948 262.100 1.00 16.60 492 LEU A CA 1
ATOM 3184 C C . LEU A 1 465 ? 283.516 177.717 262.892 1.00 25.48 492 LEU A C 1
ATOM 3185 O O . LEU A 1 465 ? 283.551 177.941 264.107 1.00 31.26 492 LEU A O 1
ATOM 3190 N N . SER A 1 466 ? 284.556 177.252 262.208 1.00 27.08 493 SER A N 1
ATOM 3191 C CA . SER A 1 466 ? 285.846 176.957 262.816 1.00 25.90 493 SER A CA 1
ATOM 3192 C C . SER A 1 466 ? 286.852 178.013 262.385 1.00 29.40 493 SER A C 1
ATOM 3193 O O . SER A 1 466 ? 286.930 178.352 261.201 1.00 42.14 493 SER A O 1
ATOM 3196 N N . LEU A 1 467 ? 287.614 178.534 263.345 1.00 33.09 494 LEU A N 1
ATOM 3197 C CA . LEU A 1 467 ? 288.538 179.632 263.107 1.00 35.68 494 LEU A CA 1
ATOM 3198 C C . LEU A 1 467 ? 289.912 179.283 263.657 1.00 42.12 494 LEU A C 1
ATOM 3199 O O . LEU A 1 467 ? 290.029 178.798 264.790 1.00 52.24 494 LEU A O 1
ATOM 3204 N N . ASP A 1 468 ? 290.941 179.544 262.847 1.00 51.88 495 ASP A N 1
ATOM 3205 C CA . ASP A 1 468 ? 292.346 179.424 263.234 1.00 53.58 495 ASP A CA 1
ATOM 3206 C C . ASP A 1 468 ? 292.688 177.991 263.649 1.00 55.98 495 ASP A C 1
ATOM 3207 O O . ASP A 1 468 ? 293.107 177.721 264.775 1.00 61.36 495 ASP A O 1
ATOM 3212 N N . GLY A 1 469 ? 292.508 177.071 262.708 1.00 60.08 496 GLY A N 1
ATOM 3213 C CA . GLY A 1 469 ? 292.845 175.679 262.966 1.00 61.20 496 GLY A CA 1
ATOM 3214 C C . GLY A 1 469 ? 292.049 175.056 264.091 1.00 64.71 496 GLY A C 1
ATOM 3215 O O . GLY A 1 469 ? 292.624 174.382 264.956 1.00 67.01 496 GLY A O 1
ATOM 3216 N N . ALA A 1 470 ? 290.735 175.284 264.109 1.00 57.11 497 ALA A N 1
ATOM 3217 C CA . ALA A 1 470 ? 289.823 174.765 265.127 1.00 52.99 497 ALA A CA 1
ATOM 3218 C C . ALA A 1 470 ? 290.132 175.304 266.520 1.00 53.21 497 ALA A C 1
ATOM 3219 O O . ALA A 1 470 ? 289.745 174.695 267.523 1.00 59.32 497 ALA A O 1
ATOM 3221 N N . GLN A 1 471 ? 290.827 176.439 266.611 1.00 40.19 498 GLN A N 1
ATOM 3222 C CA . GLN A 1 471 ? 291.048 177.075 267.902 1.00 43.12 498 GLN A CA 1
ATOM 3223 C C . GLN A 1 471 ? 289.858 177.904 268.364 1.00 46.48 498 GLN A C 1
ATOM 3224 O O . GLN A 1 471 ? 289.800 178.265 269.544 1.00 49.12 498 GLN A O 1
ATOM 3230 N N . THR A 1 472 ? 288.915 178.215 267.475 1.00 44.88 499 THR A N 1
ATOM 3231 C CA . THR A 1 472 ? 287.677 178.890 267.870 1.00 38.92 499 THR A CA 1
ATOM 3232 C C . THR A 1 472 ? 286.534 178.239 267.098 1.00 40.02 499 THR A C 1
ATOM 3233 O O . THR A 1 472 ? 286.362 178.494 265.905 1.00 45.19 499 THR A O 1
ATOM 3237 N N . VAL A 1 473 ? 285.758 177.398 267.775 1.00 30.22 500 VAL A N 1
ATOM 3238 C CA . VAL A 1 473 ? 284.681 176.642 267.145 1.00 20.14 500 VAL A CA 1
ATOM 3239 C C . VAL A 1 473 ? 283.356 177.155 267.690 1.00 25.61 500 VAL A C 1
ATOM 3240 O O . VAL A 1 473 ? 283.132 177.146 268.906 1.00 30.96 500 VAL A O 1
ATOM 3244 N N . VAL A 1 474 ? 282.481 177.601 266.792 1.00 25.48 501 VAL A N 1
ATOM 3245 C CA . VAL A 1 474 ? 281.143 178.060 267.148 1.00 18.37 501 VAL A CA 1
ATOM 3246 C C . VAL A 1 474 ? 280.139 177.160 266.445 1.00 23.06 501 VAL A C 1
ATOM 3247 O O . VAL A 1 474 ? 280.116 177.093 265.211 1.00 33.61 501 VAL A O 1
ATOM 3251 N N . VAL A 1 475 ? 279.306 176.479 267.223 1.00 19.06 502 VAL A N 1
ATOM 3252 C CA . VAL A 1 475 ? 278.275 175.596 266.690 1.00 16.39 502 VAL A CA 1
ATOM 3253 C C . VAL A 1 475 ? 276.923 176.238 266.959 1.00 19.87 502 VAL A C 1
ATOM 3254 O O . VAL A 1 475 ? 276.551 176.456 268.118 1.00 31.86 502 VAL A O 1
ATOM 3258 N N . ILE A 1 476 ? 276.187 176.543 265.895 1.00 19.23 503 ILE A N 1
ATOM 3259 C CA . ILE A 1 476 ? 274.862 177.141 265.997 1.00 19.28 503 ILE A CA 1
ATOM 3260 C C . ILE A 1 476 ? 273.849 176.088 265.577 1.00 28.86 503 ILE A C 1
ATOM 3261 O O . ILE A 1 476 ? 273.861 175.629 264.428 1.00 36.64 503 ILE A O 1
ATOM 3266 N N . LYS A 1 477 ? 272.975 175.708 266.501 1.00 23.12 504 LYS A N 1
ATOM 3267 C CA . LYS A 1 477 ? 272.009 174.648 266.261 1.00 18.90 504 LYS A CA 1
ATOM 3268 C C . LYS A 1 477 ? 270.717 175.218 265.684 1.00 31.03 504 LYS A C 1
ATOM 3269 O O . LYS A 1 477 ? 270.470 176.426 265.707 1.00 40.21 504 LYS A O 1
ATOM 3275 N N . ALA A 1 478 ? 269.880 174.321 265.159 1.00 24.84 505 ALA A N 1
ATOM 3276 C CA . ALA A 1 478 ? 268.610 174.736 264.577 1.00 19.28 505 ALA A CA 1
ATOM 3277 C C . ALA A 1 478 ? 267.625 175.231 265.625 1.00 28.68 505 ALA A C 1
ATOM 3278 O O . ALA A 1 478 ? 266.627 175.865 265.267 1.00 33.36 505 ALA A O 1
ATOM 3280 N N . SER A 1 479 ? 267.877 174.957 266.902 1.00 39.28 506 SER A N 1
ATOM 3281 C CA . SER A 1 479 ? 267.013 175.408 267.984 1.00 37.77 506 SER A CA 1
ATOM 3282 C C . SER A 1 479 ? 267.405 176.777 268.523 1.00 44.31 506 SER A C 1
ATOM 3283 O O . SER A 1 479 ? 266.794 177.244 269.489 1.00 47.87 506 SER A O 1
ATOM 3286 N N . GLY A 1 480 ? 268.402 177.427 267.924 1.00 46.02 507 GLY A N 1
ATOM 3287 C CA . GLY A 1 480 ? 268.859 178.724 268.367 1.00 38.50 507 GLY A CA 1
ATOM 3288 C C . GLY A 1 480 ? 269.979 178.700 269.383 1.00 44.61 507 GLY A C 1
ATOM 3289 O O . GLY A 1 480 ? 270.510 179.766 269.718 1.00 53.37 507 GLY A O 1
ATOM 3290 N N . GLU A 1 481 ? 270.353 177.527 269.886 1.00 38.59 508 GLU A N 1
ATOM 3291 C CA . GLU A 1 481 ? 271.437 177.440 270.853 1.00 35.79 508 GLU A CA 1
ATOM 3292 C C . GLU A 1 481 ? 272.779 177.677 270.176 1.00 36.68 508 GLU A C 1
ATOM 3293 O O . GLU A 1 481 ? 273.018 177.221 269.055 1.00 44.91 508 GLU A O 1
ATOM 3299 N N . VAL A 1 482 ? 273.661 178.393 270.867 1.00 31.23 509 VAL A N 1
ATOM 3300 C CA . VAL A 1 482 ? 274.997 178.699 270.371 1.00 24.47 509 VAL A CA 1
ATOM 3301 C C . VAL A 1 482 ? 276.012 178.134 271.354 1.00 27.40 509 VAL A C 1
ATOM 3302 O O . VAL A 1 482 ? 275.936 178.405 272.559 1.00 40.49 509 VAL A O 1
ATOM 3306 N N . PHE A 1 483 ? 276.950 177.342 270.841 1.00 25.60 510 PHE A N 1
ATOM 3307 C CA . PHE A 1 483 ? 278.007 176.739 271.642 1.00 26.27 510 PHE A CA 1
ATOM 3308 C C . PHE A 1 483 ? 279.341 177.300 271.170 1.00 25.47 510 PHE A C 1
ATOM 3309 O O . PHE A 1 483 ? 279.758 177.049 270.034 1.00 39.07 510 PHE A O 1
ATOM 3317 N N . LEU A 1 484 ? 279.999 178.059 272.037 1.00 26.96 511 LEU A N 1
ATOM 3318 C CA . LEU A 1 484 ? 281.344 178.557 271.795 1.00 33.28 511 LEU A CA 1
ATOM 3319 C C . LEU A 1 484 ? 282.330 177.662 272.535 1.00 39.29 511 LEU A C 1
ATOM 3320 O O . LEU A 1 484 ? 282.283 177.570 273.767 1.00 41.15 511 LEU A O 1
ATOM 3325 N N . ASN A 1 485 ? 283.209 177.001 271.782 1.00 38.79 512 ASN A N 1
ATOM 3326 C CA . ASN A 1 485 ? 284.231 176.119 272.342 1.00 32.07 512 ASN A CA 1
ATOM 3327 C C . ASN A 1 485 ? 283.613 175.091 273.288 1.00 41.33 512 ASN A C 1
ATOM 3328 O O . ASN A 1 485 ? 284.074 174.884 274.413 1.00 47.66 512 ASN A O 1
ATOM 3333 N N . GLN A 1 486 ? 282.535 174.460 272.819 1.00 50.11 513 GLN A N 1
ATOM 3334 C CA . GLN A 1 486 ? 281.801 173.423 273.539 1.00 45.64 513 GLN A CA 1
ATOM 3335 C C . GLN A 1 486 ? 281.122 173.943 274.800 1.00 47.62 513 GLN A C 1
ATOM 3336 O O . GLN A 1 486 ? 280.772 173.154 275.683 1.00 58.38 513 GLN A O 1
ATOM 3342 N N . ILE A 1 487 ? 280.925 175.254 274.913 1.00 37.21 514 ILE A N 1
ATOM 3343 C CA . ILE A 1 487 ? 280.261 175.857 276.064 1.00 37.86 514 ILE A CA 1
ATOM 3344 C C . ILE A 1 487 ? 279.023 176.588 275.566 1.00 40.37 514 ILE A C 1
ATOM 3345 O O . ILE A 1 487 ? 279.124 177.463 274.699 1.00 46.97 514 ILE A O 1
ATOM 3350 N N . TYR A 1 488 ? 277.863 176.234 276.112 1.00 42.92 515 TYR A N 1
ATOM 3351 C CA . TYR A 1 488 ? 276.607 176.867 275.723 1.00 42.69 515 TYR A CA 1
ATOM 3352 C C . TYR A 1 488 ? 276.642 178.321 276.179 1.00 40.43 515 TYR A C 1
ATOM 3353 O O . TYR A 1 488 ? 276.551 178.604 277.378 1.00 50.40 515 TYR A O 1
ATOM 3362 N N . THR A 1 489 ? 276.770 179.246 275.231 1.00 31.05 516 THR A N 1
ATOM 3363 C CA . THR A 1 489 ? 276.912 180.658 275.545 1.00 33.18 516 THR A CA 1
ATOM 3364 C C . THR A 1 489 ? 275.605 181.400 275.274 1.00 39.81 516 THR A C 1
ATOM 3365 O O . THR A 1 489 ? 274.610 180.828 274.824 1.00 41.85 516 THR A O 1
ATOM 3369 N N . GLN A 1 490 ? 275.616 182.702 275.554 1.00 45.61 517 GLN A N 1
ATOM 3370 C CA . GLN A 1 490 ? 274.471 183.571 275.319 1.00 42.59 517 GLN A CA 1
ATOM 3371 C C . GLN A 1 490 ? 274.891 184.704 274.397 1.00 44.54 517 GLN A C 1
ATOM 3372 O O . GLN A 1 490 ? 275.914 185.355 274.634 1.00 44.74 517 GLN A O 1
ATOM 3378 N N . LEU A 1 491 ? 274.104 184.934 273.350 1.00 40.92 518 LEU A N 1
ATOM 3379 C CA . LEU A 1 491 ? 274.402 186.001 272.412 1.00 37.79 518 LEU A CA 1
ATOM 3380 C C . LEU A 1 491 ? 274.167 187.363 273.066 1.00 40.10 518 LEU A C 1
ATOM 3381 O O . LEU A 1 491 ? 273.315 187.497 273.948 1.00 39.89 518 LEU A O 1
ATOM 3386 N N . PRO A 1 492 ? 274.911 188.397 272.649 1.00 38.30 519 PRO A N 1
ATOM 3387 C CA . PRO A 1 492 ? 275.975 188.409 271.636 1.00 34.34 519 PRO A CA 1
ATOM 3388 C C . PRO A 1 492 ? 277.323 187.968 272.194 1.00 35.05 519 PRO A C 1
ATOM 3389 O O . PRO A 1 492 ? 277.585 188.090 273.387 1.00 40.54 519 PRO A O 1
ATOM 3393 N N . ILE A 1 493 ? 278.199 187.445 271.340 1.00 32.66 520 ILE A N 1
ATOM 3394 C CA . ILE A 1 493 ? 279.545 187.041 271.724 1.00 33.33 520 ILE A CA 1
ATOM 3395 C C . ILE A 1 493 ? 280.536 187.806 270.862 1.00 40.16 520 ILE A C 1
ATOM 3396 O O . ILE A 1 493 ? 280.371 187.883 269.639 1.00 43.67 520 ILE A O 1
ATOM 3401 N N . SER A 1 494 ? 281.556 188.373 271.497 1.00 49.02 521 SER A N 1
ATOM 3402 C CA . SER A 1 494 ? 282.675 189.004 270.802 1.00 46.12 521 SER A CA 1
ATOM 3403 C C . SER A 1 494 ? 283.907 188.159 271.107 1.00 47.42 521 SER A C 1
ATOM 3404 O O . SER A 1 494 ? 284.677 188.470 272.018 1.00 49.53 521 SER A O 1
ATOM 3407 N N . ALA A 1 495 ? 284.089 187.090 270.340 1.00 50.97 522 ALA A N 1
ATOM 3408 C CA . ALA A 1 495 ? 285.186 186.166 270.573 1.00 50.74 522 ALA A CA 1
ATOM 3409 C C . ALA A 1 495 ? 286.382 186.582 269.720 1.00 57.11 522 ALA A C 1
ATOM 3410 O O . ALA A 1 495 ? 286.415 187.672 269.143 1.00 56.04 522 ALA A O 1
ATOM 3412 N N . ALA A 1 496 ? 287.385 185.714 269.639 1.00 68.73 523 ALA A N 1
ATOM 3413 C CA . ALA A 1 496 ? 288.574 185.995 268.844 1.00 71.37 523 ALA A CA 1
ATOM 3414 C C . ALA A 1 496 ? 288.206 186.011 267.366 1.00 70.81 523 ALA A C 1
ATOM 3415 O O . ALA A 1 496 ? 287.805 184.983 266.809 1.00 72.96 523 ALA A O 1
ATOM 3417 N N . ASN A 1 497 ? 288.320 187.183 266.739 1.00 74.37 524 ASN A N 1
ATOM 3418 C CA . ASN A 1 497 ? 288.137 187.372 265.302 1.00 76.29 524 ASN A CA 1
ATOM 3419 C C . ASN A 1 497 ? 286.706 187.124 264.836 1.00 71.84 524 ASN A C 1
ATOM 3420 O O . ASN A 1 497 ? 286.476 186.939 263.637 1.00 72.10 524 ASN A O 1
ATOM 3425 N N . VAL A 1 498 ? 285.730 187.114 265.740 1.00 45.15 525 VAL A N 1
ATOM 3426 C CA . VAL A 1 498 ? 284.350 186.834 265.354 1.00 43.89 525 VAL A CA 1
ATOM 3427 C C . VAL A 1 498 ? 283.409 187.546 266.317 1.00 43.80 525 VAL A C 1
ATOM 3428 O O . VAL A 1 498 ? 283.702 187.688 267.509 1.00 49.03 525 VAL A O 1
ATOM 3432 N N . THR A 1 499 ? 282.283 188.018 265.782 1.00 37.44 526 THR A N 1
ATOM 3433 C CA . THR A 1 499 ? 281.210 188.600 266.577 1.00 33.11 526 THR A CA 1
ATOM 3434 C C . THR A 1 499 ? 279.884 188.010 266.117 1.00 33.65 526 THR A C 1
ATOM 3435 O O . THR A 1 499 ? 279.551 188.067 264.930 1.00 41.91 526 THR A O 1
ATOM 3439 N N . ILE A 1 500 ? 279.134 187.443 267.057 1.00 23.77 527 ILE A N 1
ATOM 3440 C CA . ILE A 1 500 ? 277.875 186.765 266.771 1.00 18.24 527 ILE A CA 1
ATOM 3441 C C . ILE A 1 500 ? 276.771 187.455 267.556 1.00 19.15 527 ILE A C 1
ATOM 3442 O O . ILE A 1 500 ? 276.903 187.665 268.767 1.00 34.63 527 ILE A O 1
ATOM 3447 N N . PHE A 1 501 ? 275.686 187.808 266.870 1.00 20.99 528 PHE A N 1
ATOM 3448 C CA . PHE A 1 501 ? 274.581 188.507 267.507 1.00 24.05 528 PHE A CA 1
ATOM 3449 C C . PHE A 1 501 ? 273.263 188.046 266.902 1.00 26.40 528 PHE A C 1
ATOM 3450 O O . PHE A 1 501 ? 273.224 187.268 265.943 1.00 30.10 528 PHE A O 1
ATOM 3458 N N . ARG A 1 502 ? 272.173 188.537 267.491 1.00 31.96 529 ARG A N 1
ATOM 3459 C CA . ARG A 1 502 ? 270.808 188.188 267.101 1.00 30.86 529 ARG A CA 1
ATOM 3460 C C . ARG A 1 502 ? 270.067 189.468 266.740 1.00 35.22 529 ARG A C 1
ATOM 3461 O O . ARG A 1 502 ? 269.525 190.152 267.623 1.00 36.98 529 ARG A O 1
ATOM 3469 N N . PRO A 1 503 ? 270.026 189.840 265.458 1.00 28.64 530 PRO A N 1
ATOM 3470 C CA . PRO A 1 503 ? 269.270 191.043 265.073 1.00 28.61 530 PRO A CA 1
ATOM 3471 C C . PRO A 1 503 ? 267.791 190.949 265.397 1.00 30.92 530 PRO A C 1
ATOM 3472 O O . PRO A 1 503 ? 267.160 191.973 265.686 1.00 37.41 530 PRO A O 1
ATOM 3476 N N . SER A 1 504 ? 267.221 189.749 265.355 1.00 28.96 531 SER A N 1
ATOM 3477 C CA . SER A 1 504 ? 265.825 189.533 265.700 1.00 28.71 531 SER A CA 1
ATOM 3478 C C . SER A 1 504 ? 265.681 188.116 266.236 1.00 32.90 531 SER A C 1
ATOM 3479 O O . SER A 1 504 ? 266.663 187.382 266.381 1.00 43.05 531 SER A O 1
ATOM 3482 N N . THR A 1 505 ? 264.442 187.729 266.531 1.00 39.26 532 THR A N 1
ATOM 3483 C CA . THR A 1 505 ? 264.169 186.372 266.984 1.00 39.62 532 THR A CA 1
ATOM 3484 C C . THR A 1 505 ? 264.244 185.351 265.858 1.00 43.59 532 THR A C 1
ATOM 3485 O O . THR A 1 505 ? 264.218 184.147 266.134 1.00 49.84 532 THR A O 1
ATOM 3489 N N . PHE A 1 506 ? 264.337 185.799 264.605 1.00 35.04 533 PHE A N 1
ATOM 3490 C CA . PHE A 1 506 ? 264.340 184.907 263.454 1.00 27.97 533 PHE A CA 1
ATOM 3491 C C . PHE A 1 506 ? 265.730 184.622 262.902 1.00 32.02 533 PHE A C 1
ATOM 3492 O O . PHE A 1 506 ? 265.904 183.616 262.207 1.00 42.03 533 PHE A O 1
ATOM 3500 N N . PHE A 1 507 ? 266.716 185.472 263.182 1.00 30.00 534 PHE A N 1
ATOM 3501 C CA . PHE A 1 507 ? 268.010 185.393 262.522 1.00 21.71 534 PHE A CA 1
ATOM 3502 C C . PHE A 1 507 ? 269.145 185.470 263.532 1.00 25.35 534 PHE A C 1
ATOM 3503 O O . PHE A 1 507 ? 269.027 186.103 264.584 1.00 36.29 534 PHE A O 1
ATOM 3511 N N . ILE A 1 508 ? 270.251 184.813 263.190 1.00 23.96 535 ILE A N 1
ATOM 3512 C CA . ILE A 1 508 ? 271.515 184.932 263.909 1.00 15.52 535 ILE A CA 1
ATOM 3513 C C . ILE A 1 508 ? 272.590 185.294 262.894 1.00 21.19 535 ILE A C 1
ATOM 3514 O O . ILE A 1 508 ? 272.718 184.631 261.860 1.00 32.82 535 ILE A O 1
ATOM 3519 N N . ILE A 1 509 ? 273.358 186.342 263.179 1.00 18.65 536 ILE A N 1
ATOM 3520 C CA . ILE A 1 509 ? 274.366 186.836 262.250 1.00 15.46 536 ILE A CA 1
ATOM 3521 C C . ILE A 1 509 ? 275.732 186.735 262.911 1.00 16.99 536 ILE A C 1
ATOM 3522 O O . ILE A 1 509 ? 275.926 187.223 264.031 1.00 26.97 536 ILE A O 1
ATOM 3527 N N . ALA A 1 510 ? 276.675 186.103 262.215 1.00 19.62 537 ALA A N 1
ATOM 3528 C CA . ALA A 1 510 ? 278.039 185.928 262.699 1.00 20.78 537 ALA A CA 1
ATOM 3529 C C . ALA A 1 510 ? 279.004 186.520 261.683 1.00 26.93 537 ALA A C 1
ATOM 3530 O O . ALA A 1 510 ? 279.081 186.043 260.547 1.00 36.60 537 ALA A O 1
ATOM 3532 N N . GLN A 1 511 ? 279.744 187.544 262.092 1.00 32.64 538 GLN A N 1
ATOM 3533 C CA . GLN A 1 511 ? 280.677 188.245 261.220 1.00 31.19 538 GLN A CA 1
ATOM 3534 C C . GLN A 1 511 ? 282.100 188.019 261.711 1.00 32.74 538 GLN A C 1
ATOM 3535 O O . GLN A 1 511 ? 282.398 188.254 262.887 1.00 42.05 538 GLN A O 1
ATOM 3541 N N . THR A 1 512 ? 282.973 187.569 260.816 1.00 34.11 539 THR A N 1
ATOM 3542 C CA . THR A 1 512 ? 284.378 187.382 261.137 1.00 35.64 539 THR A CA 1
ATOM 3543 C C . THR A 1 512 ? 285.214 188.493 260.513 1.00 42.84 539 THR A C 1
ATOM 3544 O O . THR A 1 512 ? 284.773 189.203 259.606 1.00 45.92 539 THR A O 1
ATOM 3548 N N . SER A 1 513 ? 286.438 188.633 261.015 1.00 50.37 540 SER A N 1
ATOM 3549 C CA . SER A 1 513 ? 287.365 189.634 260.503 1.00 47.22 540 SER A CA 1
ATOM 3550 C C . SER A 1 513 ? 288.104 189.169 259.256 1.00 51.49 540 SER A C 1
ATOM 3551 O O . SER A 1 513 ? 288.901 189.937 258.706 1.00 52.69 540 SER A O 1
ATOM 3554 N N . LEU A 1 514 ? 287.859 187.943 258.801 1.00 46.41 541 LEU A N 1
ATOM 3555 C CA . LEU A 1 514 ? 288.503 187.394 257.617 1.00 42.72 541 LEU A CA 1
ATOM 3556 C C . LEU A 1 514 ? 287.709 187.651 256.342 1.00 44.48 541 LEU A C 1
ATOM 3557 O O . LEU A 1 514 ? 288.080 187.137 255.282 1.00 49.00 541 LEU A O 1
ATOM 3562 N N . GLY A 1 515 ? 286.632 188.429 256.420 1.00 42.32 542 GLY A N 1
ATOM 3563 C CA . GLY A 1 515 ? 285.794 188.689 255.269 1.00 41.51 542 GLY A CA 1
ATOM 3564 C C . GLY A 1 515 ? 284.614 187.760 255.107 1.00 40.87 542 GLY A C 1
ATOM 3565 O O . GLY A 1 515 ? 284.029 187.715 254.018 1.00 45.27 542 GLY A O 1
ATOM 3566 N N . LEU A 1 516 ? 284.246 187.018 256.146 1.00 32.33 543 LEU A N 1
ATOM 3567 C CA . LEU A 1 516 ? 283.171 186.040 256.080 1.00 27.94 543 LEU A CA 1
ATOM 3568 C C . LEU A 1 516 ? 282.002 186.486 256.951 1.00 27.85 543 LEU A C 1
ATOM 3569 O O . LEU A 1 516 ? 282.196 187.002 258.058 1.00 37.30 543 LEU A O 1
ATOM 3574 N N . GLN A 1 517 ? 280.787 186.312 256.435 1.00 32.93 544 GLN A N 1
ATOM 3575 C CA . GLN A 1 517 ? 279.584 186.658 257.176 1.00 32.62 544 GLN A CA 1
ATOM 3576 C C . GLN A 1 517 ? 278.553 185.555 256.999 1.00 37.69 544 GLN A C 1
ATOM 3577 O O . GLN A 1 517 ? 278.381 185.031 255.897 1.00 42.47 544 GLN A O 1
ATOM 3583 N N . LEU A 1 518 ? 277.865 185.212 258.085 1.00 32.15 545 LEU A N 1
ATOM 3584 C CA . LEU A 1 518 ? 276.870 184.148 258.092 1.00 22.08 545 LEU A CA 1
ATOM 3585 C C . LEU A 1 518 ? 275.547 184.715 258.581 1.00 25.70 545 LEU A C 1
ATOM 3586 O O . LEU A 1 518 ? 275.483 185.288 259.674 1.00 39.94 545 LEU A O 1
ATOM 3591 N N . ASN A 1 519 ? 274.501 184.553 257.776 1.00 26.26 546 ASN A N 1
ATOM 3592 C CA . ASN A 1 519 ? 273.130 184.829 258.177 1.00 25.79 546 ASN A CA 1
ATOM 3593 C C . ASN A 1 519 ? 272.409 183.497 258.320 1.00 31.31 546 ASN A C 1
ATOM 3594 O O . ASN A 1 519 ? 272.386 182.698 257.377 1.00 44.77 546 ASN A O 1
ATOM 3599 N N . LEU A 1 520 ? 271.827 183.255 259.490 1.00 25.37 547 LEU A N 1
ATOM 3600 C CA . LEU A 1 520 ? 271.209 181.974 259.808 1.00 25.26 547 LEU A CA 1
ATOM 3601 C C . LEU A 1 520 ? 269.758 182.224 260.188 1.00 25.05 547 LEU A C 1
ATOM 3602 O O . LEU A 1 520 ? 269.482 182.790 261.251 1.00 33.05 547 LEU A O 1
ATOM 3607 N N . GLN A 1 521 ? 268.842 181.814 259.318 1.00 21.17 548 GLN A N 1
ATOM 3608 C CA . GLN A 1 521 ? 267.416 181.921 259.584 1.00 21.47 548 GLN A CA 1
ATOM 3609 C C . GLN A 1 521 ? 266.955 180.689 260.349 1.00 31.99 548 GLN A C 1
ATOM 3610 O O . GLN A 1 521 ? 267.164 179.557 259.901 1.00 48.09 548 GLN A O 1
ATOM 3616 N N . LEU A 1 522 ? 266.322 180.916 261.499 1.00 29.26 549 LEU A N 1
ATOM 3617 C CA . LEU A 1 522 ? 265.896 179.839 262.378 1.00 25.12 549 LEU A CA 1
ATOM 3618 C C . LEU A 1 522 ? 264.395 179.595 262.355 1.00 34.74 549 LEU A C 1
ATOM 3619 O O . LEU A 1 522 ? 263.950 178.550 262.841 1.00 44.92 549 LEU A O 1
ATOM 3624 N N . VAL A 1 523 ? 263.610 180.520 261.813 1.00 28.38 550 VAL A N 1
ATOM 3625 C CA . VAL A 1 523 ? 262.159 180.408 261.764 1.00 26.80 550 VAL A CA 1
ATOM 3626 C C . VAL A 1 523 ? 261.733 180.508 260.306 1.00 27.92 550 VAL A C 1
ATOM 3627 O O . VAL A 1 523 ? 262.087 181.480 259.636 1.00 32.91 550 VAL A O 1
ATOM 3631 N N . PRO A 1 524 ? 260.977 179.540 259.775 1.00 30.71 551 PRO A N 1
ATOM 3632 C CA . PRO A 1 524 ? 260.499 178.320 260.437 1.00 29.89 551 PRO A CA 1
ATOM 3633 C C . PRO A 1 524 ? 261.525 177.193 260.388 1.00 36.09 551 PRO A C 1
ATOM 3634 O O . PRO A 1 524 ? 261.515 176.299 261.230 1.00 40.92 551 PRO A O 1
ATOM 3638 N N . THR A 1 525 ? 262.425 177.212 259.407 1.00 37.74 552 THR A N 1
ATOM 3639 C CA . THR A 1 525 ? 263.464 176.205 259.271 1.00 28.12 552 THR A CA 1
ATOM 3640 C C . THR A 1 525 ? 264.813 176.893 259.127 1.00 33.38 552 THR A C 1
ATOM 3641 O O . THR A 1 525 ? 264.902 178.063 258.747 1.00 40.21 552 THR A O 1
ATOM 3645 N N . MET A 1 526 ? 265.869 176.147 259.436 1.00 26.95 553 MET A N 1
ATOM 3646 C CA . MET A 1 526 ? 267.220 176.693 259.441 1.00 21.57 553 MET A CA 1
ATOM 3647 C C . MET A 1 526 ? 267.743 176.804 258.013 1.00 26.08 553 MET A C 1
ATOM 3648 O O . MET A 1 526 ? 267.846 175.799 257.302 1.00 36.56 553 MET A O 1
ATOM 3653 N N . GLN A 1 527 ? 268.078 178.024 257.598 1.00 23.03 554 GLN A N 1
ATOM 3654 C CA . GLN A 1 527 ? 268.631 178.290 256.277 1.00 14.03 554 GLN A CA 1
ATOM 3655 C C . GLN A 1 527 ? 269.849 179.189 256.423 1.00 27.76 554 GLN A C 1
ATOM 3656 O O . GLN A 1 527 ? 269.924 180.005 257.344 1.00 39.41 554 GLN A O 1
ATOM 3662 N N . LEU A 1 528 ? 270.808 179.040 255.511 1.00 39.37 555 LEU A N 1
ATOM 3663 C CA . LEU A 1 528 ? 272.087 179.727 255.633 1.00 29.02 555 LEU A CA 1
ATOM 3664 C C . LEU A 1 528 ? 272.375 180.583 254.409 1.00 30.17 555 LEU A C 1
ATOM 3665 O O . LEU A 1 528 ? 272.185 180.144 253.270 1.00 38.58 555 LEU A O 1
ATOM 3670 N N . PHE A 1 529 ? 272.848 181.805 254.658 1.00 21.14 556 PHE A N 1
ATOM 3671 C CA . PHE A 1 529 ? 273.343 182.706 253.622 1.00 22.24 556 PHE A CA 1
ATOM 3672 C C . PHE A 1 529 ? 274.745 183.149 254.022 1.00 18.72 556 PHE A C 1
ATOM 3673 O O . PHE A 1 529 ? 274.910 183.877 255.006 1.00 27.72 556 PHE A O 1
ATOM 3681 N N . MET A 1 530 ? 275.753 182.712 253.276 1.00 26.12 557 MET A N 1
ATOM 3682 C CA . MET A 1 530 ? 277.135 183.090 253.533 1.00 35.19 557 MET A CA 1
ATOM 3683 C C . MET A 1 530 ? 277.568 184.152 252.533 1.00 41.33 557 MET A C 1
ATOM 3684 O O . MET A 1 530 ? 277.323 184.016 251.332 1.00 44.33 557 MET A O 1
ATOM 3689 N N . GLN A 1 531 ? 278.208 185.204 253.032 1.00 42.87 558 GLN A N 1
ATOM 3690 C CA . GLN A 1 531 ? 278.748 186.265 252.196 1.00 33.75 558 GLN A CA 1
ATOM 3691 C C . GLN A 1 531 ? 280.256 186.320 252.380 1.00 40.30 558 GLN A C 1
ATOM 3692 O O . GLN A 1 531 ? 280.752 186.291 253.513 1.00 48.65 558 GLN A O 1
ATOM 3698 N N . LEU A 1 532 ? 280.977 186.401 251.267 1.00 34.02 559 LEU A N 1
ATOM 3699 C CA . LEU A 1 532 ? 282.431 186.359 251.255 1.00 26.11 559 LEU A CA 1
ATOM 3700 C C . LEU A 1 532 ? 282.980 187.603 250.575 1.00 34.40 559 LEU A C 1
ATOM 3701 O O . LEU A 1 532 ? 282.459 188.045 249.544 1.00 35.91 559 LEU A O 1
ATOM 3706 N N . ALA A 1 533 ? 284.037 188.160 251.162 1.00 45.98 560 ALA A N 1
ATOM 3707 C CA . ALA A 1 533 ? 284.663 189.354 250.626 1.00 44.25 560 ALA A CA 1
ATOM 3708 C C . ALA A 1 533 ? 285.386 189.037 249.317 1.00 48.56 560 ALA A C 1
ATOM 3709 O O . ALA A 1 533 ? 285.801 187.897 249.088 1.00 53.51 560 ALA A O 1
ATOM 3711 N N . PRO A 1 534 ? 285.544 190.028 248.436 1.00 43.01 561 PRO A N 1
ATOM 3712 C CA . PRO A 1 534 ? 286.231 189.773 247.160 1.00 39.70 561 PRO A CA 1
ATOM 3713 C C . PRO A 1 534 ? 287.689 189.376 247.313 1.00 42.15 561 PRO A C 1
ATOM 3714 O O . PRO A 1 534 ? 288.263 188.823 246.367 1.00 46.25 561 PRO A O 1
ATOM 3718 N N . LYS A 1 535 ? 288.310 189.641 248.464 1.00 45.24 562 LYS A N 1
ATOM 3719 C CA . LYS A 1 535 ? 289.715 189.300 248.655 1.00 45.27 562 LYS A CA 1
ATOM 3720 C C . LYS A 1 535 ? 289.968 187.798 248.662 1.00 48.30 562 LYS A C 1
ATOM 3721 O O . LYS A 1 535 ? 291.126 187.385 248.539 1.00 52.53 562 LYS A O 1
ATOM 3727 N N . LEU A 1 536 ? 288.926 186.977 248.797 1.00 42.16 563 LEU A N 1
ATOM 3728 C CA . LEU A 1 536 ? 289.064 185.529 248.848 1.00 40.80 563 LEU A CA 1
ATOM 3729 C C . LEU A 1 536 ? 288.666 184.859 247.538 1.00 43.78 563 LEU A C 1
ATOM 3730 O O . LEU A 1 536 ? 288.380 183.657 247.525 1.00 48.38 563 LEU A O 1
ATOM 3735 N N . ARG A 1 537 ? 288.636 185.611 246.441 1.00 36.24 564 ARG A N 1
ATOM 3736 C CA . ARG A 1 537 ? 288.260 185.044 245.153 1.00 29.60 564 ARG A CA 1
ATOM 3737 C C . ARG A 1 537 ? 289.338 184.086 244.663 1.00 35.29 564 ARG A C 1
ATOM 3738 O O . ARG A 1 537 ? 290.525 184.424 244.647 1.00 40.77 564 ARG A O 1
ATOM 3746 N N . GLY A 1 538 ? 288.921 182.887 244.261 1.00 31.95 565 GLY A N 1
ATOM 3747 C CA . GLY A 1 538 ? 289.838 181.890 243.755 1.00 28.66 565 GLY A CA 1
ATOM 3748 C C . GLY A 1 538 ? 290.623 181.140 244.806 1.00 36.37 565 GLY A C 1
ATOM 3749 O O . GLY A 1 538 ? 291.486 180.329 244.447 1.00 42.30 565 GLY A O 1
ATOM 3750 N N . GLN A 1 539 ? 290.356 181.377 246.092 1.00 35.82 566 GLN A N 1
ATOM 3751 C CA . GLN A 1 539 ? 291.118 180.763 247.168 1.00 39.74 566 GLN A CA 1
ATOM 3752 C C . GLN A 1 539 ? 290.336 179.749 247.986 1.00 38.00 566 GLN A C 1
ATOM 3753 O O . GLN A 1 539 ? 290.935 178.779 248.464 1.00 41.92 566 GLN A O 1
ATOM 3759 N N . THR A 1 540 ? 289.032 179.935 248.163 1.00 35.48 567 THR A N 1
ATOM 3760 C CA . THR A 1 540 ? 288.244 178.997 248.941 1.00 39.18 567 THR A CA 1
ATOM 3761 C C . THR A 1 540 ? 287.901 177.769 248.102 1.00 37.55 567 THR A C 1
ATOM 3762 O O . THR A 1 540 ? 288.103 177.737 246.887 1.00 46.07 567 THR A O 1
ATOM 3766 N N . CYS A 1 541 ? 287.391 176.741 248.780 1.00 40.41 568 CYS A N 1
ATOM 3767 C CA . CYS A 1 541 ? 286.936 175.519 248.128 1.00 42.75 568 CYS A CA 1
ATOM 3768 C C . CYS A 1 541 ? 286.143 174.632 249.080 1.00 42.36 568 CYS A C 1
ATOM 3769 O O . CYS A 1 541 ? 286.526 174.439 250.238 1.00 42.53 568 CYS A O 1
ATOM 3772 N N . GLY A 1 542 ? 285.036 174.096 248.585 1.00 30.01 569 GLY A N 1
ATOM 3773 C CA . GLY A 1 542 ? 284.100 173.347 249.401 1.00 18.62 569 GLY A CA 1
ATOM 3774 C C . GLY A 1 542 ? 282.832 173.082 248.607 1.00 17.31 569 GLY A C 1
ATOM 3775 O O . GLY A 1 542 ? 282.865 172.972 247.384 1.00 31.17 569 GLY A O 1
ATOM 3776 N N . LEU A 1 543 ? 281.719 172.979 249.335 1.00 15.56 570 LEU A N 1
ATOM 3777 C CA . LEU A 1 543 ? 280.426 172.840 248.677 1.00 20.14 570 LEU A CA 1
ATOM 3778 C C . LEU A 1 543 ? 279.960 174.130 248.017 1.00 29.52 570 LEU A C 1
ATOM 3779 O O . LEU A 1 543 ? 278.987 174.097 247.255 1.00 32.43 570 LEU A O 1
ATOM 3784 N N . CYS A 1 544 ? 280.619 175.254 248.289 1.00 32.17 571 CYS A N 1
ATOM 3785 C CA . CYS A 1 544 ? 280.231 176.545 247.742 1.00 25.41 571 CYS A CA 1
ATOM 3786 C C . CYS A 1 544 ? 281.125 176.991 246.592 1.00 34.96 571 CYS A C 1
ATOM 3787 O O . CYS A 1 544 ? 281.068 178.158 246.193 1.00 47.77 571 CYS A O 1
ATOM 3790 N N . GLY A 1 545 ? 281.952 176.097 246.056 1.00 29.86 572 GLY A N 1
ATOM 3791 C CA . GLY A 1 545 ? 282.794 176.432 244.928 1.00 28.41 572 GLY A CA 1
ATOM 3792 C C . GLY A 1 545 ? 284.071 177.140 245.336 1.00 30.52 572 GLY A C 1
ATOM 3793 O O . GLY A 1 545 ? 284.354 177.373 246.512 1.00 32.74 572 GLY A O 1
ATOM 3794 N N . ASN A 1 546 ? 284.862 177.489 244.322 1.00 37.04 573 ASN A N 1
ATOM 3795 C CA . ASN A 1 546 ? 286.155 178.124 244.525 1.00 27.69 573 ASN A CA 1
ATOM 3796 C C . ASN A 1 546 ? 286.116 179.637 244.347 1.00 32.93 573 ASN A C 1
ATOM 3797 O O . ASN A 1 546 ? 287.167 180.281 244.419 1.00 37.78 573 ASN A O 1
ATOM 3802 N N . PHE A 1 547 ? 284.935 180.215 244.118 1.00 34.33 574 PHE A N 1
ATOM 3803 C CA . PHE A 1 547 ? 284.758 181.670 244.095 1.00 28.29 574 PHE A CA 1
ATOM 3804 C C . PHE A 1 547 ? 285.656 182.338 243.052 1.00 33.95 574 PHE A C 1
ATOM 3805 O O . PHE A 1 547 ? 286.246 183.391 243.299 1.00 41.09 574 PHE A O 1
ATOM 3813 N N . ASN A 1 548 ? 285.761 181.727 241.872 1.00 32.84 575 ASN A N 1
ATOM 3814 C CA . ASN A 1 548 ? 286.596 182.257 240.800 1.00 25.05 575 ASN A CA 1
ATOM 3815 C C . ASN A 1 548 ? 285.773 182.645 239.574 1.00 33.81 575 ASN A C 1
ATOM 3816 O O . ASN A 1 548 ? 286.285 182.655 238.453 1.00 41.09 575 ASN A O 1
ATOM 3821 N N . SER A 1 549 ? 284.494 182.959 239.777 1.00 38.12 576 SER A N 1
ATOM 3822 C CA . SER A 1 549 ? 283.584 183.469 238.754 1.00 29.51 576 SER A CA 1
ATOM 3823 C C . SER A 1 549 ? 283.318 182.473 237.632 1.00 29.46 576 SER A C 1
ATOM 3824 O O . SER A 1 549 ? 282.730 182.844 236.610 1.00 38.27 576 SER A O 1
ATOM 3827 N N . ILE A 1 550 ? 283.732 181.219 237.788 1.00 36.96 577 ILE A N 1
ATOM 3828 C CA . ILE A 1 550 ? 283.525 180.184 236.782 1.00 30.57 577 ILE A CA 1
ATOM 3829 C C . ILE A 1 550 ? 282.638 179.108 237.390 1.00 35.10 577 ILE A C 1
ATOM 3830 O O . ILE A 1 550 ? 282.962 178.555 238.448 1.00 35.77 577 ILE A O 1
ATOM 3835 N N . GLN A 1 551 ? 281.517 178.817 236.729 1.00 31.87 578 GLN A N 1
ATOM 3836 C CA . GLN A 1 551 ? 280.613 177.780 237.208 1.00 23.60 578 GLN A CA 1
ATOM 3837 C C . GLN A 1 551 ? 281.051 176.382 236.798 1.00 38.72 578 GLN A C 1
ATOM 3838 O O . GLN A 1 551 ? 280.634 175.407 237.433 1.00 51.06 578 GLN A O 1
ATOM 3844 N N . ALA A 1 552 ? 281.871 176.263 235.752 1.00 34.14 579 ALA A N 1
ATOM 3845 C CA . ALA A 1 552 ? 282.245 174.947 235.244 1.00 26.89 579 ALA A CA 1
ATOM 3846 C C . ALA A 1 552 ? 283.045 174.155 236.270 1.00 37.80 579 ALA A C 1
ATOM 3847 O O . ALA A 1 552 ? 282.829 172.949 236.437 1.00 46.94 579 ALA A O 1
ATOM 3849 N N . ASP A 1 553 ? 283.970 174.809 236.966 1.00 30.21 580 ASP A N 1
ATOM 3850 C CA . ASP A 1 553 ? 284.856 174.133 237.904 1.00 22.91 580 ASP A CA 1
ATOM 3851 C C . ASP A 1 553 ? 284.319 174.116 239.331 1.00 32.76 580 ASP A C 1
ATOM 3852 O O . ASP A 1 553 ? 285.063 173.771 240.254 1.00 43.94 580 ASP A O 1
ATOM 3857 N N . ASP A 1 554 ? 283.052 174.481 239.535 1.00 34.37 581 ASP A N 1
ATOM 3858 C CA . ASP A 1 554 ? 282.486 174.454 240.878 1.00 31.50 581 ASP A CA 1
ATOM 3859 C C . ASP A 1 554 ? 282.209 173.038 241.363 1.00 32.63 581 ASP A C 1
ATOM 3860 O O . ASP A 1 554 ? 282.007 172.837 242.565 1.00 39.33 581 ASP A O 1
ATOM 3865 N N . PHE A 1 555 ? 282.191 172.057 240.460 1.00 21.02 582 PHE A N 1
ATOM 3866 C CA . PHE A 1 555 ? 282.045 170.655 240.822 1.00 16.40 582 PHE A CA 1
ATOM 3867 C C . PHE A 1 555 ? 283.381 169.926 240.847 1.00 25.04 582 PHE A C 1
ATOM 3868 O O . PHE A 1 555 ? 283.414 168.696 240.732 1.00 32.11 582 PHE A O 1
ATOM 3876 N N . ARG A 1 556 ? 284.482 170.658 240.992 1.00 28.81 583 ARG A N 1
ATOM 3877 C CA A ARG A 1 556 ? 285.806 170.052 241.038 0.55 26.37 583 ARG A CA 1
ATOM 3878 C CA B ARG A 1 556 ? 285.805 170.052 241.038 0.45 27.29 583 ARG A CA 1
ATOM 3879 C C . ARG A 1 556 ? 286.095 169.572 242.454 1.00 31.73 583 ARG A C 1
ATOM 3880 O O . ARG A 1 556 ? 286.040 170.358 243.406 1.00 35.52 583 ARG A O 1
ATOM 3895 N N . THR A 1 557 ? 286.403 168.287 242.593 1.00 27.73 584 THR A N 1
ATOM 3896 C CA . THR A 1 557 ? 286.704 167.719 243.895 1.00 24.25 584 THR A CA 1
ATOM 3897 C C . THR A 1 557 ? 288.158 167.998 244.265 1.00 25.63 584 THR A C 1
ATOM 3898 O O . THR A 1 557 ? 288.924 168.586 243.498 1.00 34.63 584 THR A O 1
ATOM 3902 N N . LEU A 1 558 ? 288.543 167.573 245.469 1.00 33.46 585 LEU A N 1
ATOM 3903 C CA . LEU A 1 558 ? 289.923 167.738 245.905 1.00 30.63 585 LEU A CA 1
ATOM 3904 C C . LEU A 1 558 ? 290.880 166.842 245.132 1.00 34.39 585 LEU A C 1
ATOM 3905 O O . LEU A 1 558 ? 292.092 167.081 245.161 1.00 38.38 585 LEU A O 1
ATOM 3910 N N . SER A 1 559 ? 290.365 165.816 244.449 1.00 39.38 586 SER A N 1
ATOM 3911 C CA . SER A 1 559 ? 291.217 164.982 243.609 1.00 35.12 586 SER A CA 1
ATOM 3912 C C . SER A 1 559 ? 291.810 165.784 242.458 1.00 40.22 586 SER A C 1
ATOM 3913 O O . SER A 1 559 ? 292.997 165.644 242.140 1.00 49.24 586 SER A O 1
ATOM 3916 N N . GLY A 1 560 ? 291.004 166.630 241.822 1.00 29.99 587 GLY A N 1
ATOM 3917 C CA . GLY A 1 560 ? 291.511 167.493 240.775 1.00 27.27 587 GLY A CA 1
ATOM 3918 C C . GLY A 1 560 ? 290.659 167.550 239.524 1.00 32.83 587 GLY A C 1
ATOM 3919 O O . GLY A 1 560 ? 290.934 168.348 238.624 1.00 42.30 587 GLY A O 1
ATOM 3920 N N . VAL A 1 561 ? 289.624 166.719 239.448 1.00 33.69 588 VAL A N 1
ATOM 3921 C CA . VAL A 1 561 ? 288.774 166.652 238.267 1.00 34.21 588 VAL A CA 1
ATOM 3922 C C . VAL A 1 561 ? 287.391 167.191 238.606 1.00 32.91 588 VAL A C 1
ATOM 3923 O O . VAL A 1 561 ? 286.959 167.207 239.762 1.00 40.12 588 VAL A O 1
ATOM 3927 N N . VAL A 1 562 ? 286.689 167.634 237.568 1.00 31.67 589 VAL A N 1
ATOM 3928 C CA . VAL A 1 562 ? 285.340 168.172 237.704 1.00 34.16 589 VAL A CA 1
ATOM 3929 C C . VAL A 1 562 ? 284.346 167.036 237.505 1.00 35.02 589 VAL A C 1
ATOM 3930 O O . VAL A 1 562 ? 284.368 166.354 236.475 1.00 36.20 589 VAL A O 1
ATOM 3934 N N . GLU A 1 563 ? 283.475 166.832 238.489 1.00 39.14 590 GLU A N 1
ATOM 3935 C CA . GLU A 1 563 ? 282.468 165.790 238.391 1.00 38.33 590 GLU A CA 1
ATOM 3936 C C . GLU A 1 563 ? 281.315 166.237 237.498 1.00 44.42 590 GLU A C 1
ATOM 3937 O O . GLU A 1 563 ? 281.130 167.424 237.218 1.00 48.01 590 GLU A O 1
ATOM 3943 N N . ALA A 1 564 ? 280.532 165.259 237.052 1.00 33.76 591 ALA A N 1
ATOM 3944 C CA . ALA A 1 564 ? 279.420 165.511 236.146 1.00 31.80 591 ALA A CA 1
ATOM 3945 C C . ALA A 1 564 ? 278.088 165.681 236.857 1.00 31.33 591 ALA A C 1
ATOM 3946 O O . ALA A 1 564 ? 277.212 166.384 236.344 1.00 35.06 591 ALA A O 1
ATOM 3948 N N . THR A 1 565 ? 277.912 165.060 238.018 1.00 29.80 592 THR A N 1
ATOM 3949 C CA . THR A 1 565 ? 276.666 165.133 238.763 1.00 27.02 592 THR A CA 1
ATOM 3950 C C . THR A 1 565 ? 276.902 165.819 240.100 1.00 28.80 592 THR A C 1
ATOM 3951 O O . THR A 1 565 ? 278.006 165.780 240.652 1.00 31.82 592 THR A O 1
ATOM 3955 N N . ALA A 1 566 ? 275.849 166.457 240.611 1.00 26.39 593 ALA A N 1
ATOM 3956 C CA . ALA A 1 566 ? 275.953 167.141 241.894 1.00 17.28 593 ALA A CA 1
ATOM 3957 C C . ALA A 1 566 ? 276.178 166.162 243.037 1.00 16.17 593 ALA A C 1
ATOM 3958 O O . ALA A 1 566 ? 276.894 166.485 243.989 1.00 28.57 593 ALA A O 1
ATOM 3960 N N . ALA A 1 567 ? 275.577 164.973 242.964 1.00 26.90 594 ALA A N 1
ATOM 3961 C CA . ALA A 1 567 ? 275.693 164.010 244.055 1.00 20.70 594 ALA A CA 1
ATOM 3962 C C . ALA A 1 567 ? 277.116 163.481 244.193 1.00 23.11 594 ALA A C 1
ATOM 3963 O O . ALA A 1 567 ? 277.613 163.309 245.312 1.00 40.04 594 ALA A O 1
ATOM 3965 N N . ALA A 1 568 ? 277.783 163.202 243.069 1.00 18.55 595 ALA A N 1
ATOM 3966 C CA . ALA A 1 568 ? 279.135 162.652 243.129 1.00 17.54 595 ALA A CA 1
ATOM 3967 C C . ALA A 1 568 ? 280.109 163.633 243.770 1.00 25.94 595 ALA A C 1
ATOM 3968 O O . ALA A 1 568 ? 280.926 163.245 244.613 1.00 37.62 595 ALA A O 1
ATOM 3970 N N . PHE A 1 569 ? 280.039 164.908 243.381 1.00 25.32 596 PHE A N 1
ATOM 3971 C CA . PHE A 1 569 ? 280.890 165.922 243.994 1.00 21.83 596 PHE A CA 1
ATOM 3972 C C . PHE A 1 569 ? 280.466 166.209 245.429 1.00 21.94 596 PHE A C 1
ATOM 3973 O O . PHE A 1 569 ? 281.313 166.503 246.280 1.00 32.91 596 PHE A O 1
ATOM 3981 N N . PHE A 1 570 ? 279.164 166.124 245.710 1.00 25.81 597 PHE A N 1
ATOM 3982 C CA . PHE A 1 570 ? 278.654 166.380 247.052 1.00 17.37 597 PHE A CA 1
ATOM 3983 C C . PHE A 1 570 ? 279.156 165.339 248.045 1.00 26.46 597 PHE A C 1
ATOM 3984 O O . PHE A 1 570 ? 279.516 165.673 249.179 1.00 39.44 597 PHE A O 1
ATOM 3992 N N . ASN A 1 571 ? 279.188 164.070 247.635 1.00 33.34 598 ASN A N 1
ATOM 3993 C CA . ASN A 1 571 ? 279.586 162.993 248.533 1.00 26.93 598 ASN A CA 1
ATOM 3994 C C . ASN A 1 571 ? 281.072 163.008 248.865 1.00 31.09 598 ASN A C 1
ATOM 3995 O O . ASN A 1 571 ? 281.484 162.316 249.802 1.00 40.02 598 ASN A O 1
ATOM 4000 N N . THR A 1 572 ? 281.882 163.768 248.131 1.00 33.31 599 THR A N 1
ATOM 4001 C CA . THR A 1 572 ? 283.311 163.825 248.408 1.00 26.32 599 THR A CA 1
ATOM 4002 C C . THR A 1 572 ? 283.661 164.798 249.524 1.00 26.63 599 THR A C 1
ATOM 4003 O O . THR A 1 572 ? 284.820 164.831 249.952 1.00 33.39 599 THR A O 1
ATOM 4007 N N . PHE A 1 573 ? 282.699 165.582 250.008 1.00 32.97 600 PHE A N 1
ATOM 4008 C CA . PHE A 1 573 ? 282.932 166.526 251.092 1.00 23.54 600 PHE A CA 1
ATOM 4009 C C . PHE A 1 573 ? 282.314 166.064 252.406 1.00 30.06 600 PHE A C 1
ATOM 4010 O O . PHE A 1 573 ? 282.026 166.890 253.277 1.00 33.65 600 PHE A O 1
ATOM 4018 N N . LYS A 1 574 ? 282.093 164.762 252.560 1.00 36.83 601 LYS A N 1
ATOM 4019 C CA . LYS A 1 574 ? 281.705 164.227 253.853 1.00 23.06 601 LYS A CA 1
ATOM 4020 C C . LYS A 1 574 ? 282.855 164.371 254.844 1.00 39.10 601 LYS A C 1
ATOM 4021 O O . LYS A 1 574 ? 284.024 164.499 254.471 1.00 44.50 601 LYS A O 1
ATOM 4027 N N . THR A 1 575 ? 282.508 164.350 256.130 1.00 35.16 602 THR A N 1
ATOM 4028 C CA . THR A 1 575 ? 283.503 164.411 257.187 1.00 30.14 602 THR A CA 1
ATOM 4029 C C . THR A 1 575 ? 283.711 163.085 257.901 1.00 41.43 602 THR A C 1
ATOM 4030 O O . THR A 1 575 ? 284.731 162.923 258.578 1.00 52.80 602 THR A O 1
ATOM 4034 N N . GLN A 1 576 ? 282.784 162.138 257.764 1.00 38.45 603 GLN A N 1
ATOM 4035 C CA . GLN A 1 576 ? 282.871 160.850 258.433 1.00 42.32 603 GLN A CA 1
ATOM 4036 C C . GLN A 1 576 ? 282.647 159.729 257.428 1.00 42.41 603 GLN A C 1
ATOM 4037 O O . GLN A 1 576 ? 281.919 159.890 256.445 1.00 41.90 603 GLN A O 1
ATOM 4043 N N . ALA A 1 577 ? 283.285 158.586 257.690 1.00 43.79 604 ALA A N 1
ATOM 4044 C CA . ALA A 1 577 ? 283.202 157.456 256.771 1.00 36.63 604 ALA A CA 1
ATOM 4045 C C . ALA A 1 577 ? 281.831 156.792 256.798 1.00 42.88 604 ALA A C 1
ATOM 4046 O O . ALA A 1 577 ? 281.355 156.319 255.760 1.00 46.42 604 ALA A O 1
ATOM 4048 N N . ALA A 1 578 ? 281.184 156.746 257.963 1.00 50.46 605 ALA A N 1
ATOM 4049 C CA . ALA A 1 578 ? 279.924 156.026 258.103 1.00 47.69 605 ALA A CA 1
ATOM 4050 C C . ALA A 1 578 ? 278.759 156.715 257.405 1.00 51.03 605 ALA A C 1
ATOM 4051 O O . ALA A 1 578 ? 277.693 156.104 257.278 1.00 53.56 605 ALA A O 1
ATOM 4053 N N . CYS A 1 579 ? 278.928 157.956 256.963 1.00 50.95 606 CYS A N 1
ATOM 4054 C CA . CYS A 1 579 ? 277.833 158.670 256.327 1.00 45.33 606 CYS A CA 1
ATOM 4055 C C . CYS A 1 579 ? 277.508 158.047 254.971 1.00 49.55 606 CYS A C 1
ATOM 4056 O O . CYS A 1 579 ? 278.414 157.631 254.243 1.00 51.83 606 CYS A O 1
ATOM 4059 N N . PRO A 1 580 ? 276.230 157.963 254.609 1.00 48.78 607 PRO A N 1
ATOM 4060 C CA . PRO A 1 580 ? 275.859 157.337 253.336 1.00 45.73 607 PRO A CA 1
ATOM 4061 C C . PRO A 1 580 ? 276.287 158.175 252.142 1.00 45.02 607 PRO A C 1
ATOM 4062 O O . PRO A 1 580 ? 276.467 159.392 252.225 1.00 53.69 607 PRO A O 1
ATOM 4066 N N . ASN A 1 581 ? 276.451 157.492 251.013 1.00 46.52 608 ASN A N 1
ATOM 4067 C CA . ASN A 1 581 ? 276.738 158.144 249.742 1.00 48.19 608 ASN A CA 1
ATOM 4068 C C . ASN A 1 581 ? 275.420 158.459 249.048 1.00 46.75 608 ASN A C 1
ATOM 4069 O O . ASN A 1 581 ? 274.659 157.547 248.706 1.00 49.06 608 ASN A O 1
ATOM 4074 N N . ILE A 1 582 ? 275.153 159.743 248.843 1.00 44.78 609 ILE A N 1
ATOM 4075 C CA . ILE A 1 582 ? 273.876 160.179 248.292 1.00 42.93 609 ILE A CA 1
ATOM 4076 C C . ILE A 1 582 ? 273.896 160.015 246.780 1.00 46.83 609 ILE A C 1
ATOM 4077 O O . ILE A 1 582 ? 274.812 160.496 246.102 1.00 49.45 609 ILE A O 1
ATOM 4082 N N . ARG A 1 583 ? 272.888 159.332 246.249 1.00 68.18 610 ARG A N 1
ATOM 4083 C CA . ARG A 1 583 ? 272.698 159.184 244.813 1.00 70.54 610 ARG A CA 1
ATOM 4084 C C . ARG A 1 583 ? 271.432 159.934 244.422 1.00 70.52 610 ARG A C 1
ATOM 4085 O O . ARG A 1 583 ? 270.361 159.686 244.987 1.00 72.12 610 ARG A O 1
ATOM 4093 N N . ASN A 1 584 ? 271.557 160.845 243.462 1.00 62.22 611 ASN A N 1
ATOM 4094 C CA . ASN A 1 584 ? 270.451 161.713 243.085 1.00 63.18 611 ASN A CA 1
ATOM 4095 C C . ASN A 1 584 ? 269.530 160.990 242.110 1.00 61.60 611 ASN A C 1
ATOM 4096 O O . ASN A 1 584 ? 269.936 160.658 240.991 1.00 64.78 611 ASN A O 1
ATOM 4101 N N . SER A 1 585 ? 268.295 160.748 242.537 1.00 70.68 612 SER A N 1
ATOM 4102 C CA . SER A 1 585 ? 267.286 160.145 241.683 1.00 70.31 612 SER A CA 1
ATOM 4103 C C . SER A 1 585 ? 266.511 161.250 240.967 1.00 72.88 612 SER A C 1
ATOM 4104 O O . SER A 1 585 ? 266.883 162.426 241.006 1.00 76.25 612 SER A O 1
ATOM 4107 N N . PHE A 1 586 ? 265.419 160.881 240.302 1.00 60.34 613 PHE A N 1
ATOM 4108 C CA . PHE A 1 586 ? 264.632 161.842 239.539 1.00 57.43 613 PHE A CA 1
ATOM 4109 C C . PHE A 1 586 ? 263.192 161.881 240.031 1.00 62.92 613 PHE A C 1
ATOM 4110 O O . PHE A 1 586 ? 262.254 161.867 239.227 1.00 68.00 613 PHE A O 1
ATOM 4118 N N . GLU A 1 587 ? 263.008 161.925 241.347 1.00 75.34 614 GLU A N 1
ATOM 4119 C CA . GLU A 1 587 ? 261.670 161.930 241.918 1.00 74.01 614 GLU A CA 1
ATOM 4120 C C . GLU A 1 587 ? 260.968 163.259 241.658 1.00 74.83 614 GLU A C 1
ATOM 4121 O O . GLU A 1 587 ? 261.602 164.302 241.474 1.00 74.43 614 GLU A O 1
ATOM 4127 N N . ASP A 1 588 ? 259.638 163.206 241.631 1.00 67.38 615 ASP A N 1
ATOM 4128 C CA . ASP A 1 588 ? 258.789 164.391 241.526 1.00 65.12 615 ASP A CA 1
ATOM 4129 C C . ASP A 1 588 ? 257.724 164.286 242.608 1.00 67.86 615 ASP A C 1
ATOM 4130 O O . ASP A 1 588 ? 256.667 163.676 242.397 1.00 68.57 615 ASP A O 1
ATOM 4135 N N . PRO A 1 589 ? 257.975 164.857 243.790 1.00 59.40 616 PRO A N 1
ATOM 4136 C CA . PRO A 1 589 ? 257.019 164.699 244.899 1.00 55.92 616 PRO A CA 1
ATOM 4137 C C . PRO A 1 589 ? 255.631 165.231 244.594 1.00 56.43 616 PRO A C 1
ATOM 4138 O O . PRO A 1 589 ? 254.642 164.655 245.065 1.00 59.69 616 PRO A O 1
ATOM 4142 N N . CYS A 1 590 ? 255.524 166.311 243.816 1.00 61.23 617 CYS A N 1
ATOM 4143 C CA . CYS A 1 590 ? 254.217 166.895 243.536 1.00 58.69 617 CYS A CA 1
ATOM 4144 C C . CYS A 1 590 ? 253.321 165.927 242.778 1.00 59.81 617 CYS A C 1
ATOM 4145 O O . CYS A 1 590 ? 252.091 166.018 242.868 1.00 63.26 617 CYS A O 1
ATOM 4148 N N . SER A 1 591 ? 253.912 164.995 242.033 1.00 57.61 618 SER A N 1
ATOM 4149 C CA . SER A 1 591 ? 253.139 163.994 241.311 1.00 54.21 618 SER A CA 1
ATOM 4150 C C . SER A 1 591 ? 252.591 162.899 242.215 1.00 53.73 618 SER A C 1
ATOM 4151 O O . SER A 1 591 ? 251.734 162.128 241.771 1.00 56.57 618 SER A O 1
ATOM 4154 N N . LEU A 1 592 ? 253.060 162.803 243.458 1.00 46.33 619 LEU A N 1
ATOM 4155 C CA . LEU A 1 592 ? 252.638 161.732 244.350 1.00 43.71 619 LEU A CA 1
ATOM 4156 C C . LEU A 1 592 ? 251.376 162.055 245.140 1.00 45.43 619 LEU A C 1
ATOM 4157 O O . LEU A 1 592 ? 250.820 161.154 245.777 1.00 52.22 619 LEU A O 1
ATOM 4162 N N . SER A 1 593 ? 250.909 163.301 245.121 1.00 44.27 620 SER A N 1
ATOM 4163 C CA . SER A 1 593 ? 249.725 163.671 245.886 1.00 42.69 620 SER A CA 1
ATOM 4164 C C . SER A 1 593 ? 248.985 164.789 245.168 1.00 43.46 620 SER A C 1
ATOM 4165 O O . SER A 1 593 ? 249.593 165.794 244.790 1.00 47.23 620 SER A O 1
ATOM 4168 N N . VAL A 1 594 ? 247.677 164.605 244.981 1.00 52.95 621 VAL A N 1
ATOM 4169 C CA . VAL A 1 594 ? 246.867 165.627 244.324 1.00 55.28 621 VAL A CA 1
ATOM 4170 C C . VAL A 1 594 ? 246.734 166.857 245.214 1.00 56.66 621 VAL A C 1
ATOM 4171 O O . VAL A 1 594 ? 246.940 167.992 244.768 1.00 54.84 621 VAL A O 1
ATOM 4175 N N . GLU A 1 595 ? 246.383 166.649 246.485 1.00 58.45 622 GLU A N 1
ATOM 4176 C CA . GLU A 1 595 ? 246.158 167.774 247.387 1.00 56.58 622 GLU A CA 1
ATOM 4177 C C . GLU A 1 595 ? 247.448 168.538 247.655 1.00 60.71 622 GLU A C 1
ATOM 4178 O O . GLU A 1 595 ? 247.444 169.774 247.705 1.00 65.10 622 GLU A O 1
ATOM 4184 N N . ASN A 1 596 ? 248.560 167.821 247.835 1.00 54.50 623 ASN A N 1
ATOM 4185 C CA . ASN A 1 596 ? 249.838 168.489 248.056 1.00 50.89 623 ASN A CA 1
ATOM 4186 C C . ASN A 1 596 ? 250.242 169.316 246.845 1.00 50.85 623 ASN A C 1
ATOM 4187 O O . ASN A 1 596 ? 250.716 170.449 246.988 1.00 53.61 623 ASN A O 1
ATOM 4192 N N . GLU A 1 597 ? 250.058 168.767 245.642 1.00 51.59 624 GLU A N 1
ATOM 4193 C CA . GLU A 1 597 ? 250.379 169.518 244.433 1.00 47.64 624 GLU A CA 1
ATOM 4194 C C . GLU A 1 597 ? 249.491 170.745 244.294 1.00 51.44 624 GLU A C 1
ATOM 4195 O O . GLU A 1 597 ? 249.965 171.820 243.911 1.00 55.85 624 GLU A O 1
ATOM 4201 N N . LYS A 1 598 ? 248.198 170.607 244.599 1.00 56.85 625 LYS A N 1
ATOM 4202 C CA . LYS A 1 598 ? 247.294 171.751 244.519 1.00 50.99 625 LYS A CA 1
ATOM 4203 C C . LYS A 1 598 ? 247.706 172.842 245.498 1.00 51.44 625 LYS A C 1
ATOM 4204 O O . LYS A 1 598 ? 247.746 174.027 245.146 1.00 59.50 625 LYS A O 1
ATOM 4210 N N . TYR A 1 599 ? 248.024 172.457 246.736 1.00 42.70 626 TYR A N 1
ATOM 4211 C CA . TYR A 1 599 ? 248.445 173.428 247.741 1.00 40.67 626 TYR A CA 1
ATOM 4212 C C . TYR A 1 599 ? 249.733 174.126 247.321 1.00 42.60 626 TYR A C 1
ATOM 4213 O O . TYR A 1 599 ? 249.850 175.357 247.413 1.00 40.07 626 TYR A O 1
ATOM 4222 N N . ALA A 1 600 ? 250.712 173.349 246.847 1.00 46.98 627 ALA A N 1
ATOM 4223 C CA . ALA A 1 600 ? 251.988 173.924 246.437 1.00 41.63 627 ALA A CA 1
ATOM 4224 C C . ALA A 1 600 ? 251.818 174.865 245.254 1.00 45.77 627 ALA A C 1
ATOM 4225 O O . ALA A 1 600 ? 252.421 175.941 245.221 1.00 48.68 627 ALA A O 1
ATOM 4227 N N . GLN A 1 601 ? 251.007 174.478 244.269 1.00 51.09 628 GLN A N 1
ATOM 4228 C CA . GLN A 1 601 ? 250.781 175.345 243.119 1.00 45.54 628 GLN A CA 1
ATOM 4229 C C . GLN A 1 601 ? 250.048 176.618 243.521 1.00 46.46 628 GLN A C 1
ATOM 4230 O O . GLN A 1 601 ? 250.365 177.704 243.024 1.00 52.23 628 GLN A O 1
ATOM 4236 N N . HIS A 1 602 ? 249.064 176.506 244.416 1.00 49.27 629 HIS A N 1
ATOM 4237 C CA . HIS A 1 602 ? 248.292 177.678 244.810 1.00 48.34 629 HIS A CA 1
ATOM 4238 C C . HIS A 1 602 ? 249.137 178.668 245.601 1.00 48.46 629 HIS A C 1
ATOM 4239 O O . HIS A 1 602 ? 249.025 179.883 245.400 1.00 57.24 629 HIS A O 1
ATOM 4246 N N . TRP A 1 603 ? 249.987 178.178 246.506 1.00 46.26 630 TRP A N 1
ATOM 4247 C CA . TRP A 1 603 ? 250.697 179.078 247.408 1.00 45.44 630 TRP A CA 1
ATOM 4248 C C . TRP A 1 603 ? 252.110 179.430 246.960 1.00 45.18 630 TRP A C 1
ATOM 4249 O O . TRP A 1 603 ? 252.661 180.423 247.447 1.00 48.29 630 TRP A O 1
ATOM 4260 N N . CYS A 1 604 ? 252.711 178.658 246.057 1.00 46.00 631 CYS A N 1
ATOM 4261 C CA . CYS A 1 604 ? 254.055 178.950 245.578 1.00 41.91 631 CYS A CA 1
ATOM 4262 C C . CYS A 1 604 ? 254.067 179.760 244.291 1.00 47.11 631 CYS A C 1
ATOM 4263 O O . CYS A 1 604 ? 255.097 180.360 243.964 1.00 48.16 631 CYS A O 1
ATOM 4266 N N . SER A 1 605 ? 252.956 179.791 243.553 1.00 50.09 632 SER A N 1
ATOM 4267 C CA . SER A 1 605 ? 252.899 180.559 242.315 1.00 43.75 632 SER A CA 1
ATOM 4268 C C . SER A 1 605 ? 252.945 182.061 242.553 1.00 49.26 632 SER A C 1
ATOM 4269 O O . SER A 1 605 ? 253.144 182.815 241.594 1.00 51.89 632 SER A O 1
ATOM 4272 N N . GLN A 1 606 ? 252.763 182.513 243.796 1.00 50.69 633 GLN A N 1
ATOM 4273 C CA . GLN A 1 606 ? 252.886 183.933 244.099 1.00 51.21 633 GLN A CA 1
ATOM 4274 C C . GLN A 1 606 ? 254.302 184.443 243.873 1.00 53.59 633 GLN A C 1
ATOM 4275 O O . GLN A 1 606 ? 254.493 185.648 243.676 1.00 58.86 633 GLN A O 1
ATOM 4281 N N . LEU A 1 607 ? 255.297 183.553 243.903 1.00 42.86 634 LEU A N 1
ATOM 4282 C CA . LEU A 1 607 ? 256.669 183.959 243.618 1.00 40.24 634 LEU A CA 1
ATOM 4283 C C . LEU A 1 607 ? 256.813 184.438 242.179 1.00 48.54 634 LEU A C 1
ATOM 4284 O O . LEU A 1 607 ? 257.495 185.434 241.913 1.00 49.39 634 LEU A O 1
ATOM 4289 N N . THR A 1 608 ? 256.180 183.742 241.239 1.00 55.86 635 THR A N 1
ATOM 4290 C CA . THR A 1 608 ? 256.265 184.077 239.825 1.00 51.68 635 THR A CA 1
ATOM 4291 C C . THR A 1 608 ? 255.123 184.970 239.354 1.00 54.79 635 THR A C 1
ATOM 4292 O O . THR A 1 608 ? 255.053 185.281 238.161 1.00 58.22 635 THR A O 1
ATOM 4296 N N . ASP A 1 609 ? 254.234 185.388 240.252 1.00 65.93 636 ASP A N 1
ATOM 4297 C CA . ASP A 1 609 ? 253.125 186.262 239.886 1.00 68.74 636 ASP A CA 1
ATOM 4298 C C . ASP A 1 609 ? 253.634 187.698 239.836 1.00 71.09 636 ASP A C 1
ATOM 4299 O O . ASP A 1 609 ? 254.045 188.255 240.859 1.00 71.05 636 ASP A O 1
ATOM 4304 N N . ALA A 1 610 ? 253.610 188.296 238.643 1.00 74.56 637 ALA A N 1
ATOM 4305 C CA . ALA A 1 610 ? 254.161 189.636 238.471 1.00 73.99 637 ALA A CA 1
ATOM 4306 C C . ALA A 1 610 ? 253.343 190.691 239.204 1.00 76.84 637 ALA A C 1
ATOM 4307 O O . ALA A 1 610 ? 253.879 191.744 239.569 1.00 75.13 637 ALA A O 1
ATOM 4309 N N . ASP A 1 611 ? 252.054 190.436 239.430 1.00 91.57 638 ASP A N 1
ATOM 4310 C CA . ASP A 1 611 ? 251.169 191.385 240.092 1.00 90.29 638 ASP A CA 1
ATOM 4311 C C . ASP A 1 611 ? 250.799 190.934 241.502 1.00 89.46 638 ASP A C 1
ATOM 4312 O O . ASP A 1 611 ? 249.694 191.206 241.977 1.00 91.54 638 ASP A O 1
ATOM 4317 N N . GLY A 1 612 ? 251.713 190.246 242.180 1.00 74.17 639 GLY A N 1
ATOM 4318 C CA . GLY A 1 612 ? 251.467 189.771 243.520 1.00 73.30 639 GLY A CA 1
ATOM 4319 C C . GLY A 1 612 ? 252.323 190.479 244.550 1.00 73.27 639 GLY A C 1
ATOM 4320 O O . GLY A 1 612 ? 252.933 191.518 244.278 1.00 74.25 639 GLY A O 1
ATOM 4321 N N . PRO A 1 613 ? 252.377 189.927 245.764 1.00 64.19 640 PRO A N 1
ATOM 4322 C CA . PRO A 1 613 ? 253.200 190.546 246.817 1.00 61.89 640 PRO A CA 1
ATOM 4323 C C . PRO A 1 613 ? 254.685 190.567 246.499 1.00 62.18 640 PRO A C 1
ATOM 4324 O O . PRO A 1 613 ? 255.407 191.408 247.049 1.00 63.97 640 PRO A O 1
ATOM 4328 N N . PHE A 1 614 ? 255.165 189.675 245.634 1.00 55.76 641 PHE A N 1
ATOM 4329 C CA . PHE A 1 614 ? 256.579 189.592 245.294 1.00 54.88 641 PHE A CA 1
ATOM 4330 C C . PHE A 1 614 ? 256.881 190.150 243.909 1.00 56.18 641 PHE A C 1
ATOM 4331 O O . PHE A 1 614 ? 257.974 189.919 243.383 1.00 55.83 641 PHE A O 1
ATOM 4339 N N . GLY A 1 615 ? 255.939 190.879 243.306 1.00 52.76 642 GLY A N 1
ATOM 4340 C CA . GLY A 1 615 ? 256.128 191.377 241.955 1.00 51.83 642 GLY A CA 1
ATOM 4341 C C . GLY A 1 615 ? 257.146 192.491 241.835 1.00 54.98 642 GLY A C 1
ATOM 4342 O O . GLY A 1 615 ? 257.679 192.712 240.742 1.00 56.45 642 GLY A O 1
ATOM 4343 N N . ARG A 1 616 ? 257.428 193.198 242.926 1.00 57.76 643 ARG A N 1
ATOM 4344 C CA . ARG A 1 616 ? 258.385 194.297 242.909 1.00 56.43 643 ARG A CA 1
ATOM 4345 C C . ARG A 1 616 ? 259.833 193.826 242.945 1.00 58.32 643 ARG A C 1
ATOM 4346 O O . ARG A 1 616 ? 260.733 194.653 243.125 1.00 62.29 643 ARG A O 1
ATOM 4354 N N . CYS A 1 617 ? 260.079 192.527 242.773 1.00 52.35 644 CYS A N 1
ATOM 4355 C CA . CYS A 1 617 ? 261.423 191.976 242.851 1.00 52.37 644 CYS A CA 1
ATOM 4356 C C . CYS A 1 617 ? 261.837 191.184 241.619 1.00 52.60 644 CYS A C 1
ATOM 4357 O O . CYS A 1 617 ? 262.998 190.769 241.540 1.00 55.63 644 CYS A O 1
ATOM 4360 N N . HIS A 1 618 ? 260.939 190.974 240.653 1.00 48.86 645 HIS A N 1
ATOM 4361 C CA . HIS A 1 618 ? 261.265 190.131 239.507 1.00 47.80 645 HIS A CA 1
ATOM 4362 C C . HIS A 1 618 ? 262.407 190.710 238.681 1.00 54.17 645 HIS A C 1
ATOM 4363 O O . HIS A 1 618 ? 263.133 189.961 238.019 1.00 54.69 645 HIS A O 1
ATOM 4370 N N . ALA A 1 619 ? 262.583 192.032 238.705 1.00 66.01 646 ALA A N 1
ATOM 4371 C CA . ALA A 1 619 ? 263.704 192.640 238.000 1.00 64.69 646 ALA A CA 1
ATOM 4372 C C . ALA A 1 619 ? 265.021 192.436 238.737 1.00 62.49 646 ALA A C 1
ATOM 4373 O O . ALA A 1 619 ? 266.077 192.356 238.099 1.00 63.87 646 ALA A O 1
ATOM 4375 N N . ALA A 1 620 ? 264.981 192.352 240.067 1.00 50.21 647 ALA A N 1
ATOM 4376 C CA . ALA A 1 620 ? 266.206 192.194 240.844 1.00 48.22 647 ALA A CA 1
ATOM 4377 C C . ALA A 1 620 ? 266.625 190.731 240.938 1.00 52.83 647 ALA A C 1
ATOM 4378 O O . ALA A 1 620 ? 267.771 190.386 240.631 1.00 51.55 647 ALA A O 1
ATOM 4380 N N . VAL A 1 621 ? 265.712 189.860 241.363 1.00 51.53 648 VAL A N 1
ATOM 4381 C CA . VAL A 1 621 ? 265.996 188.444 241.562 1.00 43.64 648 VAL A CA 1
ATOM 4382 C C . VAL A 1 621 ? 265.031 187.632 240.709 1.00 44.78 648 VAL A C 1
ATOM 4383 O O . VAL A 1 621 ? 263.817 187.862 240.748 1.00 48.22 648 VAL A O 1
ATOM 4387 N N . LYS A 1 622 ? 265.570 186.690 239.947 1.00 44.23 649 LYS A N 1
ATOM 4388 C CA . LYS A 1 622 ? 264.735 185.789 239.159 1.00 45.58 649 LYS A CA 1
ATOM 4389 C C . LYS A 1 622 ? 264.074 184.770 240.078 1.00 47.51 649 LYS A C 1
ATOM 4390 O O . LYS A 1 622 ? 264.779 184.054 240.801 1.00 51.64 649 LYS A O 1
ATOM 4396 N N . PRO A 1 623 ? 262.747 184.667 240.090 1.00 38.25 650 PRO A N 1
ATOM 4397 C CA . PRO A 1 623 ? 262.062 183.766 241.029 1.00 34.95 650 PRO A CA 1
ATOM 4398 C C . PRO A 1 623 ? 261.896 182.327 240.559 1.00 39.88 650 PRO A C 1
ATOM 4399 O O . PRO A 1 623 ? 261.230 181.556 241.255 1.00 50.94 650 PRO A O 1
ATOM 4403 N N . GLY A 1 624 ? 262.461 181.944 239.412 1.00 36.77 651 GLY A N 1
ATOM 4404 C CA . GLY A 1 624 ? 262.247 180.592 238.914 1.00 35.16 651 GLY A CA 1
ATOM 4405 C C . GLY A 1 624 ? 262.831 179.530 239.826 1.00 39.56 651 GLY A C 1
ATOM 4406 O O . GLY A 1 624 ? 262.172 178.535 240.148 1.00 46.56 651 GLY A O 1
ATOM 4407 N N . THR A 1 625 ? 264.077 179.728 240.260 1.00 37.17 652 THR A N 1
ATOM 4408 C CA . THR A 1 625 ? 264.703 178.769 241.163 1.00 35.06 652 THR A CA 1
ATOM 4409 C C . THR A 1 625 ? 263.977 178.722 242.501 1.00 36.55 652 THR A C 1
ATOM 4410 O O . THR A 1 625 ? 263.786 177.643 243.075 1.00 49.23 652 THR A O 1
ATOM 4414 N N . TYR A 1 626 ? 263.561 179.883 243.009 1.00 31.67 653 TYR A N 1
ATOM 4415 C CA . TYR A 1 626 ? 262.811 179.914 244.258 1.00 27.95 653 TYR A CA 1
ATOM 4416 C C . TYR A 1 626 ? 261.450 179.249 244.102 1.00 32.24 653 TYR A C 1
ATOM 4417 O O . TYR A 1 626 ? 260.973 178.582 245.025 1.00 35.39 653 TYR A O 1
ATOM 4426 N N . TYR A 1 627 ? 260.814 179.408 242.939 1.00 35.27 654 TYR A N 1
ATOM 4427 C CA . TYR A 1 627 ? 259.554 178.713 242.690 1.00 31.26 654 TYR A CA 1
ATOM 4428 C C . TYR A 1 627 ? 259.749 177.201 242.671 1.00 32.46 654 TYR A C 1
ATOM 4429 O O . TYR A 1 627 ? 258.933 176.455 243.226 1.00 38.80 654 TYR A O 1
ATOM 4438 N N . SER A 1 628 ? 260.820 176.730 242.026 1.00 34.34 655 SER A N 1
ATOM 4439 C CA . SER A 1 628 ? 261.092 175.295 242.003 1.00 28.78 655 SER A CA 1
ATOM 4440 C C . SER A 1 628 ? 261.362 174.764 243.406 1.00 36.34 655 SER A C 1
ATOM 4441 O O . SER A 1 628 ? 260.867 173.692 243.780 1.00 45.26 655 SER A O 1
ATOM 4444 N N . ASN A 1 629 ? 262.148 175.502 244.194 1.00 33.84 656 ASN A N 1
ATOM 4445 C CA . ASN A 1 629 ? 262.401 175.102 245.574 1.00 24.76 656 ASN A CA 1
ATOM 4446 C C . ASN A 1 629 ? 261.110 175.066 246.379 1.00 26.39 656 ASN A C 1
ATOM 4447 O O . ASN A 1 629 ? 260.886 174.137 247.162 1.00 34.25 656 ASN A O 1
ATOM 4452 N N . CYS A 1 630 ? 260.249 176.069 246.197 1.00 34.98 657 CYS A N 1
ATOM 4453 C CA . CYS A 1 630 ? 258.971 176.100 246.898 1.00 33.74 657 CYS A CA 1
ATOM 4454 C C . CYS A 1 630 ? 258.131 174.880 246.555 1.00 37.12 657 CYS A C 1
ATOM 4455 O O . CYS A 1 630 ? 257.600 174.208 247.445 1.00 41.38 657 CYS A O 1
ATOM 4458 N N . MET A 1 631 ? 258.012 174.572 245.262 1.00 37.86 658 MET A N 1
ATOM 4459 C CA . MET A 1 631 ? 257.204 173.430 244.847 1.00 36.10 658 MET A CA 1
ATOM 4460 C C . MET A 1 631 ? 257.751 172.133 245.427 1.00 34.92 658 MET A C 1
ATOM 4461 O O . MET A 1 631 ? 257.010 171.347 246.033 1.00 41.72 658 MET A O 1
ATOM 4466 N N . PHE A 1 632 ? 259.058 171.901 245.266 1.00 33.96 659 PHE A N 1
ATOM 4467 C CA . PHE A 1 632 ? 259.656 170.657 245.739 1.00 29.14 659 PHE A CA 1
ATOM 4468 C C . PHE A 1 632 ? 259.517 170.517 247.251 1.00 33.48 659 PHE A C 1
ATOM 4469 O O . PHE A 1 632 ? 259.109 169.464 247.753 1.00 41.30 659 PHE A O 1
ATOM 4477 N N . ASP A 1 633 ? 259.848 171.576 247.995 1.00 40.87 660 ASP A N 1
ATOM 4478 C CA . ASP A 1 633 ? 259.798 171.504 249.451 1.00 32.37 660 ASP A CA 1
ATOM 4479 C C . ASP A 1 633 ? 258.371 171.326 249.953 1.00 35.32 660 ASP A C 1
ATOM 4480 O O . ASP A 1 633 ? 258.126 170.520 250.857 1.00 45.64 660 ASP A O 1
ATOM 4485 N N . THR A 1 634 ? 257.415 172.067 249.386 1.00 35.17 661 THR A N 1
ATOM 4486 C CA . THR A 1 634 ? 256.033 171.952 249.833 1.00 34.62 661 THR A CA 1
ATOM 4487 C C . THR A 1 634 ? 255.469 170.569 249.538 1.00 39.48 661 THR A C 1
ATOM 4488 O O . THR A 1 634 ? 254.747 169.997 250.363 1.00 40.80 661 THR A O 1
ATOM 4492 N N . CYS A 1 635 ? 255.788 170.010 248.367 1.00 47.31 662 CYS A N 1
ATOM 4493 C CA . CYS A 1 635 ? 255.258 168.696 248.025 1.00 38.25 662 CYS A CA 1
ATOM 4494 C C . CYS A 1 635 ? 255.965 167.577 248.781 1.00 43.68 662 CYS A C 1
ATOM 4495 O O . CYS A 1 635 ? 255.375 166.512 248.996 1.00 48.34 662 CYS A O 1
ATOM 4498 N N . ASN A 1 636 ? 257.215 167.789 249.192 1.00 45.87 663 ASN A N 1
ATOM 4499 C CA . ASN A 1 636 ? 258.006 166.701 249.755 1.00 44.49 663 ASN A CA 1
ATOM 4500 C C . ASN A 1 636 ? 257.883 166.597 251.273 1.00 49.69 663 ASN A C 1
ATOM 4501 O O . ASN A 1 636 ? 257.566 165.524 251.796 1.00 58.46 663 ASN A O 1
ATOM 4506 N N . CYS A 1 637 ? 258.129 167.688 251.991 1.00 52.11 664 CYS A N 1
ATOM 4507 C CA . CYS A 1 637 ? 258.197 167.629 253.444 1.00 54.75 664 CYS A CA 1
ATOM 4508 C C . CYS A 1 637 ? 256.811 167.469 254.059 1.00 53.32 664 CYS A C 1
ATOM 4509 O O . CYS A 1 637 ? 255.799 167.884 253.487 1.00 52.00 664 CYS A O 1
ATOM 4512 N N . GLU A 1 638 ? 256.780 166.851 255.244 1.00 72.04 665 GLU A N 1
ATOM 4513 C CA . GLU A 1 638 ? 255.514 166.590 255.923 1.00 74.78 665 GLU A CA 1
ATOM 4514 C C . GLU A 1 638 ? 254.823 167.883 256.340 1.00 76.41 665 GLU A C 1
ATOM 4515 O O . GLU A 1 638 ? 253.607 168.028 256.166 1.00 76.56 665 GLU A O 1
ATOM 4521 N N . ARG A 1 639 ? 255.578 168.834 256.893 1.00 64.38 666 ARG A N 1
ATOM 4522 C CA . ARG A 1 639 ? 255.030 170.130 257.293 1.00 59.94 666 ARG A CA 1
ATOM 4523 C C . ARG A 1 639 ? 255.112 171.072 256.096 1.00 59.23 666 ARG A C 1
ATOM 4524 O O . ARG A 1 639 ? 256.053 171.852 255.936 1.00 63.35 666 ARG A O 1
ATOM 4532 N N . SER A 1 640 ? 254.087 170.994 255.243 1.00 51.32 667 SER A N 1
ATOM 4533 C CA . SER A 1 640 ? 254.109 171.720 253.976 1.00 46.08 667 SER A CA 1
ATOM 4534 C C . SER A 1 640 ? 254.155 173.228 254.191 1.00 47.59 667 SER A C 1
ATOM 4535 O O . SER A 1 640 ? 254.861 173.944 253.469 1.00 53.85 667 SER A O 1
ATOM 4538 N N . GLU A 1 641 ? 253.400 173.729 255.172 1.00 50.90 668 GLU A N 1
ATOM 4539 C CA . GLU A 1 641 ? 253.380 175.166 255.424 1.00 49.58 668 GLU A CA 1
ATOM 4540 C C . GLU A 1 641 ? 254.752 175.673 255.842 1.00 52.56 668 GLU A C 1
ATOM 4541 O O . GLU A 1 641 ? 255.161 176.770 255.446 1.00 55.59 668 GLU A O 1
ATOM 4547 N N . ASP A 1 642 ? 255.480 174.888 256.639 1.00 46.90 669 ASP A N 1
ATOM 4548 C CA . ASP A 1 642 ? 256.806 175.304 257.083 1.00 41.76 669 ASP A CA 1
ATOM 4549 C C . ASP A 1 642 ? 257.755 175.468 255.902 1.00 44.75 669 ASP A C 1
ATOM 4550 O O . ASP A 1 642 ? 258.481 176.463 255.806 1.00 51.80 669 ASP A O 1
ATOM 4555 N N . CYS A 1 643 ? 257.750 174.505 254.978 1.00 35.14 670 CYS A N 1
ATOM 4556 C CA . CYS A 1 643 ? 258.652 174.574 253.832 1.00 32.85 670 CYS A CA 1
ATOM 4557 C C . CYS A 1 643 ? 258.237 175.674 252.860 1.00 40.80 670 CYS A C 1
ATOM 4558 O O . CYS A 1 643 ? 259.094 176.358 252.283 1.00 47.68 670 CYS A O 1
ATOM 4561 N N . LEU A 1 644 ? 256.930 175.865 252.671 1.00 36.78 671 LEU A N 1
ATOM 4562 C CA . LEU A 1 644 ? 256.456 176.971 251.845 1.00 29.94 671 LEU A CA 1
ATOM 4563 C C . LEU A 1 644 ? 256.893 178.312 252.424 1.00 36.76 671 LEU A C 1
ATOM 4564 O O . LEU A 1 644 ? 257.379 179.192 251.699 1.00 47.38 671 LEU A O 1
ATOM 4569 N N . CYS A 1 645 ? 256.739 178.478 253.740 1.00 35.64 672 CYS A N 1
ATOM 4570 C CA . CYS A 1 645 ? 257.157 179.713 254.390 1.00 33.94 672 CYS A CA 1
ATOM 4571 C C . CYS A 1 645 ? 258.664 179.896 254.295 1.00 37.90 672 CYS A C 1
ATOM 4572 O O . CYS A 1 645 ? 259.148 181.019 254.126 1.00 42.34 672 CYS A O 1
ATOM 4575 N N . ALA A 1 646 ? 259.422 178.803 254.403 1.00 30.07 673 ALA A N 1
ATOM 4576 C CA . ALA A 1 646 ? 260.872 178.893 254.272 1.00 16.09 673 ALA A CA 1
ATOM 4577 C C . ALA A 1 646 ? 261.275 179.368 252.883 1.00 23.73 673 ALA A C 1
ATOM 4578 O O . ALA A 1 646 ? 262.155 180.224 252.746 1.00 38.15 673 ALA A O 1
ATOM 4580 N N . ALA A 1 647 ? 260.640 178.829 251.840 1.00 23.16 674 ALA A N 1
ATOM 4581 C CA . ALA A 1 647 ? 260.962 179.263 250.482 1.00 20.46 674 ALA A CA 1
ATOM 4582 C C . ALA A 1 647 ? 260.594 180.727 250.264 1.00 21.94 674 ALA A C 1
ATOM 4583 O O . ALA A 1 647 ? 261.377 181.498 249.684 1.00 32.58 674 ALA A O 1
ATOM 4585 N N . LEU A 1 648 ? 259.407 181.132 250.726 1.00 23.80 675 LEU A N 1
ATOM 4586 C CA . LEU A 1 648 ? 259.002 182.527 250.577 1.00 20.84 675 LEU A CA 1
ATOM 4587 C C . LEU A 1 648 ? 259.946 183.459 251.328 1.00 29.04 675 LEU A C 1
ATOM 4588 O O . LEU A 1 648 ? 260.327 184.517 250.813 1.00 38.43 675 LEU A O 1
ATOM 4593 N N . SER A 1 649 ? 260.345 183.075 252.543 1.00 23.87 676 SER A N 1
ATOM 4594 C CA . SER A 1 649 ? 261.264 183.894 253.323 1.00 23.49 676 SER A CA 1
ATOM 4595 C C . SER A 1 649 ? 262.639 183.957 252.674 1.00 27.36 676 SER A C 1
ATOM 4596 O O . SER A 1 649 ? 263.310 184.990 252.741 1.00 33.80 676 SER A O 1
ATOM 4599 N N . SER A 1 650 ? 263.086 182.861 252.057 1.00 27.06 677 SER A N 1
ATOM 4600 C CA . SER A 1 650 ? 264.363 182.888 251.352 1.00 22.28 677 SER A CA 1
ATOM 4601 C C . SER A 1 650 ? 264.319 183.857 250.178 1.00 29.67 677 SER A C 1
ATOM 4602 O O . SER A 1 650 ? 265.262 184.632 249.966 1.00 38.68 677 SER A O 1
ATOM 4605 N N . TYR A 1 651 ? 263.225 183.840 249.412 1.00 35.09 678 TYR A N 1
ATOM 4606 C CA . TYR A 1 651 ? 263.099 184.802 248.319 1.00 22.56 678 TYR A CA 1
ATOM 4607 C C . TYR A 1 651 ? 263.055 186.232 248.846 1.00 27.57 678 TYR A C 1
ATOM 4608 O O . TYR A 1 651 ? 263.673 187.136 248.268 1.00 35.38 678 TYR A O 1
ATOM 4617 N N . VAL A 1 652 ? 262.326 186.455 249.942 1.00 33.96 679 VAL A N 1
ATOM 4618 C CA . VAL A 1 652 ? 262.232 187.794 250.519 1.00 28.00 679 VAL A CA 1
ATOM 4619 C C . VAL A 1 652 ? 263.599 188.268 250.999 1.00 32.20 679 VAL A C 1
ATOM 4620 O O . VAL A 1 652 ? 263.962 189.438 250.832 1.00 40.35 679 VAL A O 1
ATOM 4624 N N . HIS A 1 653 ? 264.378 187.369 251.604 1.00 28.30 680 HIS A N 1
ATOM 4625 C CA . HIS A 1 653 ? 265.711 187.736 252.069 1.00 25.99 680 HIS A CA 1
ATOM 4626 C C . HIS A 1 653 ? 266.637 188.047 250.902 1.00 29.44 680 HIS A C 1
ATOM 4627 O O . HIS A 1 653 ? 267.450 188.975 250.981 1.00 42.92 680 HIS A O 1
ATOM 4634 N N . ALA A 1 654 ? 266.537 187.282 249.812 1.00 33.70 681 ALA A N 1
ATOM 4635 C CA . ALA A 1 654 ? 267.324 187.601 248.624 1.00 26.70 681 ALA A CA 1
ATOM 4636 C C . ALA A 1 654 ? 266.956 188.975 248.077 1.00 34.33 681 ALA A C 1
ATOM 4637 O O . ALA A 1 654 ? 267.835 189.763 247.702 1.00 40.55 681 ALA A O 1
ATOM 4639 N N . CYS A 1 655 ? 265.657 189.282 248.032 1.00 43.15 682 CYS A N 1
ATOM 4640 C CA . CYS A 1 655 ? 265.219 190.597 247.571 1.00 39.99 682 CYS A CA 1
ATOM 4641 C C . CYS A 1 655 ? 265.747 191.705 248.473 1.00 39.86 682 CYS A C 1
ATOM 4642 O O . CYS A 1 655 ? 266.197 192.750 247.987 1.00 44.74 682 CYS A O 1
ATOM 4645 N N . ALA A 1 656 ? 265.694 191.497 249.790 1.00 33.51 683 ALA A N 1
ATOM 4646 C CA . ALA A 1 656 ? 266.220 192.487 250.723 1.00 32.37 683 ALA A CA 1
ATOM 4647 C C . ALA A 1 656 ? 267.720 192.673 250.539 1.00 37.81 683 ALA A C 1
ATOM 4648 O O . ALA A 1 656 ? 268.236 193.789 250.667 1.00 41.34 683 ALA A O 1
ATOM 4650 N N . ALA A 1 657 ? 268.437 191.585 250.247 1.00 37.55 684 ALA A N 1
ATOM 4651 C CA . ALA A 1 657 ? 269.860 191.694 249.946 1.00 32.57 684 ALA A CA 1
ATOM 4652 C C . ALA A 1 657 ? 270.091 192.515 248.686 1.00 35.27 684 ALA A C 1
ATOM 4653 O O . ALA A 1 657 ? 271.045 193.299 248.612 1.00 39.37 684 ALA A O 1
ATOM 4655 N N . LYS A 1 658 ? 269.230 192.349 247.682 1.00 49.26 685 LYS A N 1
ATOM 4656 C CA . LYS A 1 658 ? 269.308 193.172 246.482 1.00 49.19 685 LYS A CA 1
ATOM 4657 C C . LYS A 1 658 ? 268.824 194.599 246.703 1.00 49.89 685 LYS A C 1
ATOM 4658 O O . LYS A 1 658 ? 268.991 195.435 245.809 1.00 54.34 685 LYS A O 1
ATOM 4664 N N . GLY A 1 659 ? 268.234 194.897 247.856 1.00 39.95 686 GLY A N 1
ATOM 4665 C CA . GLY A 1 659 ? 267.778 196.236 248.160 1.00 40.10 686 GLY A CA 1
ATOM 4666 C C . GLY A 1 659 ? 266.298 196.486 247.982 1.00 42.96 686 GLY A C 1
ATOM 4667 O O . GLY A 1 659 ? 265.869 197.641 248.086 1.00 47.64 686 GLY A O 1
ATOM 4668 N N . VAL A 1 660 ? 265.505 195.451 247.718 1.00 50.60 687 VAL A N 1
ATOM 4669 C CA . VAL A 1 660 ? 264.068 195.587 247.511 1.00 49.79 687 VAL A CA 1
ATOM 4670 C C . VAL A 1 660 ? 263.347 195.107 248.762 1.00 53.80 687 VAL A C 1
ATOM 4671 O O . VAL A 1 660 ? 263.650 194.030 249.289 1.00 62.67 687 VAL A O 1
ATOM 4675 N N . GLN A 1 661 ? 262.393 195.902 249.236 1.00 56.89 688 GLN A N 1
ATOM 4676 C CA . GLN A 1 661 ? 261.603 195.567 250.413 1.00 56.71 688 GLN A CA 1
ATOM 4677 C C . GLN A 1 661 ? 260.216 195.112 249.981 1.00 63.39 688 GLN A C 1
ATOM 4678 O O . GLN A 1 661 ? 259.560 195.782 249.177 1.00 65.49 688 GLN A O 1
ATOM 4684 N N . LEU A 1 662 ? 259.776 193.976 250.519 1.00 60.00 689 LEU A N 1
ATOM 4685 C CA . LEU A 1 662 ? 258.473 193.421 250.176 1.00 55.16 689 LEU A CA 1
ATOM 4686 C C . LEU A 1 662 ? 257.595 193.292 251.413 1.00 55.39 689 LEU A C 1
ATOM 4687 O O . LEU A 1 662 ? 256.973 192.247 251.629 1.00 60.25 689 LEU A O 1
ATOM 4692 N N . GLY A 1 663 ? 257.547 194.341 252.233 1.00 61.14 690 GLY A N 1
ATOM 4693 C CA . GLY A 1 663 ? 256.749 194.285 253.443 1.00 60.88 690 GLY A CA 1
ATOM 4694 C C . GLY A 1 663 ? 255.283 194.036 253.147 1.00 63.57 690 GLY A C 1
ATOM 4695 O O . GLY A 1 663 ? 254.745 194.468 252.126 1.00 66.68 690 GLY A O 1
ATOM 4696 N N . GLY A 1 664 ? 254.629 193.326 254.063 1.00 61.44 691 GLY A N 1
ATOM 4697 C CA . GLY A 1 664 ? 253.249 192.939 253.860 1.00 58.29 691 GLY A CA 1
ATOM 4698 C C . GLY A 1 664 ? 253.057 191.715 252.998 1.00 60.87 691 GLY A C 1
ATOM 4699 O O . GLY A 1 664 ? 251.980 191.541 252.419 1.00 66.50 691 GLY A O 1
ATOM 4700 N N . TRP A 1 665 ? 254.070 190.858 252.888 1.00 53.25 692 TRP A N 1
ATOM 4701 C CA . TRP A 1 665 ? 253.984 189.656 252.070 1.00 47.74 692 TRP A CA 1
ATOM 4702 C C . TRP A 1 665 ? 253.413 188.461 252.820 1.00 50.73 692 TRP A C 1
ATOM 4703 O O . TRP A 1 665 ? 253.141 187.431 252.194 1.00 52.40 692 TRP A O 1
ATOM 4714 N N . ARG A 1 666 ? 253.221 188.571 254.133 1.00 55.26 693 ARG A N 1
ATOM 4715 C CA . ARG A 1 666 ? 252.710 187.477 254.945 1.00 55.31 693 ARG A CA 1
ATOM 4716 C C . ARG A 1 666 ? 251.192 187.483 255.066 1.00 62.99 693 ARG A C 1
ATOM 4717 O O . ARG A 1 666 ? 250.644 186.699 255.845 1.00 65.00 693 ARG A O 1
ATOM 4725 N N . ASP A 1 667 ? 250.502 188.355 254.336 1.00 83.93 694 ASP A N 1
ATOM 4726 C CA . ASP A 1 667 ? 249.045 188.367 254.355 1.00 86.10 694 ASP A CA 1
ATOM 4727 C C . ASP A 1 667 ? 248.519 187.257 253.453 1.00 87.21 694 ASP A C 1
ATOM 4728 O O . ASP A 1 667 ? 248.770 187.260 252.243 1.00 87.22 694 ASP A O 1
ATOM 4733 N N . GLY A 1 668 ? 247.791 186.311 254.040 1.00 83.76 695 GLY A N 1
ATOM 4734 C CA . GLY A 1 668 ? 247.261 185.190 253.291 1.00 83.34 695 GLY A CA 1
ATOM 4735 C C . GLY A 1 668 ? 247.884 183.867 253.686 1.00 84.24 695 GLY A C 1
ATOM 4736 O O . GLY A 1 668 ? 247.196 182.846 253.766 1.00 83.97 695 GLY A O 1
ATOM 4737 N N . VAL A 1 669 ? 249.195 183.874 253.935 1.00 77.87 696 VAL A N 1
ATOM 4738 C CA . VAL A 1 669 ? 249.918 182.680 254.356 1.00 78.36 696 VAL A CA 1
ATOM 4739 C C . VAL A 1 669 ? 251.120 183.121 255.180 1.00 77.08 696 VAL A C 1
ATOM 4740 O O . VAL A 1 669 ? 251.581 184.259 255.081 1.00 76.84 696 VAL A O 1
ATOM 4744 N N . CYS A 1 670 ? 251.622 182.202 256.008 1.00 66.08 697 CYS A N 1
ATOM 4745 C CA . CYS A 1 670 ? 252.718 182.479 256.939 1.00 65.15 697 CYS A CA 1
ATOM 4746 C C . CYS A 1 670 ? 252.349 183.574 257.937 1.00 66.59 697 CYS A C 1
ATOM 4747 O O . CYS A 1 670 ? 253.197 184.374 258.341 1.00 68.66 697 CYS A O 1
ATOM 4750 N N . THR A 1 671 ? 251.078 183.616 258.340 1.00 71.26 698 THR A N 1
ATOM 4751 C CA . THR A 1 671 ? 250.632 184.589 259.331 1.00 68.15 698 THR A CA 1
ATOM 4752 C C . THR A 1 671 ? 251.044 184.203 260.746 1.00 69.56 698 THR A C 1
ATOM 4753 O O . THR A 1 671 ? 251.221 185.083 261.596 1.00 71.18 698 THR A O 1
ATOM 4757 N N . LYS A 1 672 ? 251.188 182.905 261.015 1.00 79.97 699 LYS A N 1
ATOM 4758 C CA . LYS A 1 672 ? 251.425 182.439 262.381 1.00 80.08 699 LYS A CA 1
ATOM 4759 C C . LYS A 1 672 ? 252.684 183.017 263.020 1.00 80.95 699 LYS A C 1
ATOM 4760 O O . LYS A 1 672 ? 252.602 183.475 264.173 1.00 81.71 699 LYS A O 1
ATOM 4766 N N . PRO A 1 673 ? 253.854 183.037 262.367 1.00 72.53 700 PRO A N 1
ATOM 4767 C CA . PRO A 1 673 ? 255.046 183.582 263.040 1.00 72.15 700 PRO A CA 1
ATOM 4768 C C . PRO A 1 673 ? 254.903 185.033 263.459 1.00 71.33 700 PRO A C 1
ATOM 4769 O O . PRO A 1 673 ? 255.607 185.468 264.378 1.00 72.01 700 PRO A O 1
ATOM 4773 N N . MET A 1 674 ? 254.017 185.796 262.817 1.00 64.24 701 MET A N 1
ATOM 4774 C CA . MET A 1 674 ? 253.804 187.183 263.210 1.00 62.36 701 MET A CA 1
ATOM 4775 C C . MET A 1 674 ? 253.145 187.305 264.579 1.00 66.70 701 MET A C 1
ATOM 4776 O O . MET A 1 674 ? 253.232 188.370 265.200 1.00 67.69 701 MET A O 1
ATOM 4781 N N . THR A 1 675 ? 252.490 186.250 265.061 1.00 86.57 702 THR A N 1
ATOM 4782 C CA . THR A 1 675 ? 251.766 186.273 266.328 1.00 86.13 702 THR A CA 1
ATOM 4783 C C . THR A 1 675 ? 252.287 185.204 267.283 1.00 87.61 702 THR A C 1
ATOM 4784 O O . THR A 1 675 ? 251.513 184.481 267.914 1.00 88.75 702 THR A O 1
ATOM 4788 N N . THR A 1 676 ? 253.610 185.086 267.400 1.00 91.60 703 THR A N 1
ATOM 4789 C CA . THR A 1 676 ? 254.195 184.069 268.268 1.00 91.92 703 THR A CA 1
ATOM 4790 C C . THR A 1 676 ? 255.352 184.554 269.128 1.00 94.75 703 THR A C 1
ATOM 4791 O O . THR A 1 676 ? 255.814 183.789 269.980 1.00 96.93 703 THR A O 1
ATOM 4795 N N . CYS A 1 677 ? 255.830 185.784 268.956 1.00 95.97 704 CYS A N 1
ATOM 4796 C CA . CYS A 1 677 ? 256.967 186.267 269.720 1.00 96.23 704 CYS A CA 1
ATOM 4797 C C . CYS A 1 677 ? 256.560 186.595 271.157 1.00 96.27 704 CYS A C 1
ATOM 4798 O O . CYS A 1 677 ? 255.370 186.690 271.468 1.00 96.32 704 CYS A O 1
ATOM 4801 N N . PRO A 1 678 ? 257.537 186.740 272.058 1.00 96.98 705 PRO A N 1
ATOM 4802 C CA . PRO A 1 678 ? 257.224 187.011 273.468 1.00 98.45 705 PRO A CA 1
ATOM 4803 C C . PRO A 1 678 ? 256.369 188.256 273.662 1.00 97.87 705 PRO A C 1
ATOM 4804 O O . PRO A 1 678 ? 256.091 189.027 272.740 1.00 98.47 705 PRO A O 1
ATOM 4808 N N . LYS A 1 679 ? 255.959 188.444 274.920 1.00 94.62 706 LYS A N 1
ATOM 4809 C CA . LYS A 1 679 ? 254.927 189.421 275.256 1.00 95.90 706 LYS A CA 1
ATOM 4810 C C . LYS A 1 679 ? 255.328 190.834 274.847 1.00 95.98 706 LYS A C 1
ATOM 4811 O O . LYS A 1 679 ? 254.524 191.579 274.276 1.00 94.89 706 LYS A O 1
ATOM 4817 N N . SER A 1 680 ? 256.568 191.220 275.130 1.00 98.14 707 SER A N 1
ATOM 4818 C CA . SER A 1 680 ? 257.010 192.590 274.909 1.00 97.77 707 SER A CA 1
ATOM 4819 C C . SER A 1 680 ? 257.605 192.816 273.525 1.00 98.75 707 SER A C 1
ATOM 4820 O O . SER A 1 680 ? 258.050 193.931 273.235 1.00 100.78 707 SER A O 1
ATOM 4823 N N . MET A 1 681 ? 257.620 191.801 272.668 1.00 77.77 708 MET A N 1
ATOM 4824 C CA . MET A 1 681 ? 258.163 191.917 271.323 1.00 73.42 708 MET A CA 1
ATOM 4825 C C . MET A 1 681 ? 257.039 192.060 270.304 1.00 74.41 708 MET A C 1
ATOM 4826 O O . MET A 1 681 ? 255.928 191.563 270.504 1.00 77.40 708 MET A O 1
ATOM 4831 N N . THR A 1 682 ? 257.341 192.748 269.204 1.00 64.93 709 THR A N 1
ATOM 4832 C CA . THR A 1 682 ? 256.398 192.917 268.108 1.00 63.36 709 THR A CA 1
ATOM 4833 C C . THR A 1 682 ? 257.121 192.680 266.790 1.00 65.15 709 THR A C 1
ATOM 4834 O O . THR A 1 682 ? 258.338 192.853 266.692 1.00 69.38 709 THR A O 1
ATOM 4838 N N . TYR A 1 683 ? 256.361 192.268 265.781 1.00 51.28 710 TYR A N 1
ATOM 4839 C CA . TYR A 1 683 ? 256.941 191.881 264.503 1.00 47.66 710 TYR A CA 1
ATOM 4840 C C . TYR A 1 683 ? 257.358 193.104 263.693 1.00 49.20 710 TYR A C 1
ATOM 4841 O O . TYR A 1 683 ? 256.812 194.199 263.849 1.00 57.09 710 TYR A O 1
ATOM 4850 N N . HIS A 1 684 ? 258.343 192.901 262.820 1.00 53.73 711 HIS A N 1
ATOM 4851 C CA . HIS A 1 684 ? 258.805 193.929 261.899 1.00 57.10 711 HIS A CA 1
ATOM 4852 C C . HIS A 1 684 ? 259.280 193.254 260.622 1.00 55.59 711 HIS A C 1
ATOM 4853 O O . HIS A 1 684 ? 260.031 192.272 260.676 1.00 58.65 711 HIS A O 1
ATOM 4860 N N . TYR A 1 685 ? 258.828 193.782 259.482 1.00 50.71 712 TYR A N 1
ATOM 4861 C CA . TYR A 1 685 ? 259.234 193.242 258.190 1.00 47.66 712 TYR A CA 1
ATOM 4862 C C . TYR A 1 685 ? 260.656 193.650 257.835 1.00 48.29 712 TYR A C 1
ATOM 4863 O O . TYR A 1 685 ? 261.347 192.924 257.113 1.00 55.26 712 TYR A O 1
ATOM 4872 N N . HIS A 1 686 ? 261.103 194.806 258.318 1.00 53.58 713 HIS A N 1
ATOM 4873 C CA . HIS A 1 686 ? 262.411 195.360 257.986 1.00 52.09 713 HIS A CA 1
ATOM 4874 C C . HIS A 1 686 ? 263.163 195.633 259.281 1.00 53.68 713 HIS A C 1
ATOM 4875 O O . HIS A 1 686 ? 262.757 196.492 260.071 1.00 60.11 713 HIS A O 1
ATOM 4882 N N . VAL A 1 687 ? 264.256 194.905 259.497 1.00 43.72 714 VAL A N 1
ATOM 4883 C CA . VAL A 1 687 ? 265.121 195.095 260.661 1.00 41.93 714 VAL A CA 1
ATOM 4884 C C . VAL A 1 687 ? 266.537 195.270 260.117 1.00 46.67 714 VAL A C 1
ATOM 4885 O O . VAL A 1 687 ? 267.268 194.295 259.914 1.00 52.60 714 VAL A O 1
ATOM 4889 N N . SER A 1 688 ? 266.929 196.517 259.871 1.00 54.08 715 SER A N 1
ATOM 4890 C CA . SER A 1 688 ? 268.254 196.830 259.355 1.00 52.69 715 SER A CA 1
ATOM 4891 C C . SER A 1 688 ? 269.199 197.350 260.429 1.00 54.95 715 SER A C 1
ATOM 4892 O O . SER A 1 688 ? 270.344 197.689 260.115 1.00 56.64 715 SER A O 1
ATOM 4895 N N . THR A 1 689 ? 268.753 197.420 261.676 1.00 74.40 716 THR A N 1
ATOM 4896 C CA . THR A 1 689 ? 269.551 197.926 262.782 1.00 75.76 716 THR A CA 1
ATOM 4897 C C . THR A 1 689 ? 269.753 196.816 263.812 1.00 77.49 716 THR A C 1
ATOM 4898 O O . THR A 1 689 ? 269.377 195.660 263.596 1.00 79.17 716 THR A O 1
ATOM 4902 N N . CYS A 1 690 ? 270.352 197.176 264.942 1.00 92.52 717 CYS A N 1
ATOM 4903 C CA . CYS A 1 690 ? 270.647 196.235 266.009 1.00 92.82 717 CYS A CA 1
ATOM 4904 C C . CYS A 1 690 ? 269.729 196.493 267.196 1.00 94.36 717 CYS A C 1
ATOM 4905 O O . CYS A 1 690 ? 269.259 197.616 267.407 1.00 96.29 717 CYS A O 1
ATOM 4908 N N . GLN A 1 691 ? 269.477 195.446 267.968 1.00 84.49 718 GLN A N 1
ATOM 4909 C CA . GLN A 1 691 ? 268.557 195.541 269.097 1.00 84.43 718 GLN A CA 1
ATOM 4910 C C . GLN A 1 691 ? 269.138 196.424 270.194 1.00 85.89 718 GLN A C 1
ATOM 4911 O O . GLN A 1 691 ? 270.229 196.130 270.700 1.00 89.05 718 GLN A O 1
ATOM 4917 N N . PRO A 1 692 ? 268.460 197.499 270.591 1.00 76.63 719 PRO A N 1
ATOM 4918 C CA . PRO A 1 692 ? 268.932 198.291 271.731 1.00 77.41 719 PRO A CA 1
ATOM 4919 C C . PRO A 1 692 ? 268.639 197.585 273.045 1.00 78.02 719 PRO A C 1
ATOM 4920 O O . PRO A 1 692 ? 267.581 196.978 273.227 1.00 79.96 719 PRO A O 1
ATOM 4924 N N . THR A 1 693 ? 269.592 197.671 273.969 1.00 81.78 720 THR A N 1
ATOM 4925 C CA . THR A 1 693 ? 269.488 197.016 275.264 1.00 81.52 720 THR A CA 1
ATOM 4926 C C . THR A 1 693 ? 269.819 198.009 276.370 1.00 84.24 720 THR A C 1
ATOM 4927 O O . THR A 1 693 ? 270.358 199.091 276.125 1.00 88.70 720 THR A O 1
ATOM 4931 N N . CYS A 1 694 ? 269.477 197.629 277.605 1.00 97.99 721 CYS A N 1
ATOM 4932 C CA . CYS A 1 694 ? 269.852 198.443 278.757 1.00 99.02 721 CYS A CA 1
ATOM 4933 C C . CYS A 1 694 ? 271.367 198.553 278.875 1.00 98.25 721 CYS A C 1
ATOM 4934 O O . CYS A 1 694 ? 271.898 199.625 279.191 1.00 99.77 721 CYS A O 1
ATOM 4937 N N . ARG A 1 695 ? 272.078 197.450 278.628 1.00 83.77 722 ARG A N 1
ATOM 4938 C CA . ARG A 1 695 ? 273.535 197.494 278.630 1.00 83.87 722 ARG A CA 1
ATOM 4939 C C . ARG A 1 695 ? 274.066 198.386 277.517 1.00 85.18 722 ARG A C 1
ATOM 4940 O O . ARG A 1 695 ? 275.097 199.045 277.688 1.00 86.65 722 ARG A O 1
ATOM 4948 N N . SER A 1 696 ? 273.381 198.419 276.371 1.00 90.98 723 SER A N 1
ATOM 4949 C CA . SER A 1 696 ? 273.766 199.341 275.308 1.00 91.27 723 SER A CA 1
ATOM 4950 C C . SER A 1 696 ? 273.553 200.787 275.734 1.00 91.58 723 SER A C 1
ATOM 4951 O O . SER A 1 696 ? 274.352 201.666 275.392 1.00 93.12 723 SER A O 1
ATOM 4954 N N . LEU A 1 697 ? 272.472 201.055 276.470 1.00 88.85 724 LEU A N 1
ATOM 4955 C CA . LEU A 1 697 ? 272.239 202.402 276.983 1.00 87.85 724 LEU A CA 1
ATOM 4956 C C . LEU A 1 697 ? 273.315 202.806 277.981 1.00 88.38 724 LEU A C 1
ATOM 4957 O O . LEU A 1 697 ? 273.798 203.944 277.959 1.00 89.70 724 LEU A O 1
ATOM 4962 N N . SER A 1 698 ? 273.700 201.888 278.868 1.00 93.83 725 SER A N 1
ATOM 4963 C CA . SER A 1 698 ? 274.669 202.216 279.908 1.00 94.78 725 SER A CA 1
ATOM 4964 C C . SER A 1 698 ? 276.072 202.363 279.332 1.00 95.40 725 SER A C 1
ATOM 4965 O O . SER A 1 698 ? 276.692 203.428 279.436 1.00 95.24 725 SER A O 1
ATOM 4968 N N . GLU A 1 699 ? 276.594 201.296 278.721 1.00 107.36 726 GLU A N 1
ATOM 4969 C CA . GLU A 1 699 ? 277.955 201.334 278.194 1.00 108.05 726 GLU A CA 1
ATOM 4970 C C . GLU A 1 699 ? 278.079 202.310 277.031 1.00 107.68 726 GLU A C 1
ATOM 4971 O O . GLU A 1 699 ? 279.087 203.016 276.911 1.00 108.76 726 GLU A O 1
ATOM 4977 N N . GLY A 1 700 ? 277.068 202.366 276.165 1.00 98.96 727 GLY A N 1
ATOM 4978 C CA . GLY A 1 700 ? 277.070 203.239 275.015 1.00 98.78 727 GLY A CA 1
ATOM 4979 C C . GLY A 1 700 ? 277.405 202.558 273.704 1.00 100.50 727 GLY A C 1
ATOM 4980 O O . GLY A 1 700 ? 277.141 203.131 272.640 1.00 100.36 727 GLY A O 1
ATOM 4981 N N . ASP A 1 701 ? 277.976 201.358 273.751 1.00 102.88 728 ASP A N 1
ATOM 4982 C CA . ASP A 1 701 ? 278.338 200.605 272.559 1.00 102.28 728 ASP A CA 1
ATOM 4983 C C . ASP A 1 701 ? 277.583 199.285 272.539 1.00 101.47 728 ASP A C 1
ATOM 4984 O O . ASP A 1 701 ? 277.515 198.582 273.553 1.00 101.56 728 ASP A O 1
ATOM 4986 N N . ILE A 1 702 ? 277.017 198.952 271.382 1.00 95.66 729 ILE A N 1
ATOM 4987 C CA . ILE A 1 702 ? 276.250 197.726 271.196 1.00 96.64 729 ILE A CA 1
ATOM 4988 C C . ILE A 1 702 ? 277.078 196.760 270.358 1.00 96.69 729 ILE A C 1
ATOM 4989 O O . ILE A 1 702 ? 277.674 197.154 269.348 1.00 95.22 729 ILE A O 1
ATOM 4994 N N . THR A 1 703 ? 277.133 195.504 270.792 1.00 95.94 730 THR A N 1
ATOM 4995 C CA . THR A 1 703 ? 277.881 194.466 270.087 1.00 95.05 730 THR A CA 1
ATOM 4996 C C . THR A 1 703 ? 277.136 194.103 268.810 1.00 92.11 730 THR A C 1
ATOM 4997 O O . THR A 1 703 ? 276.134 193.386 268.843 1.00 90.43 730 THR A O 1
ATOM 5001 N N . CYS A 1 704 ? 277.625 194.594 267.675 1.00 91.88 731 CYS A N 1
ATOM 5002 C CA . CYS A 1 704 ? 276.952 194.366 266.404 1.00 91.26 731 CYS A CA 1
ATOM 5003 C C . CYS A 1 704 ? 277.953 194.562 265.274 1.00 94.71 731 CYS A C 1
ATOM 5004 O O . CYS A 1 704 ? 279.041 195.109 265.467 1.00 95.35 731 CYS A O 1
ATOM 5007 N N . SER A 1 705 ? 277.565 194.102 264.086 1.00 82.43 732 SER A N 1
ATOM 5008 C CA . SER A 1 705 ? 278.365 194.266 262.881 1.00 79.13 732 SER A CA 1
ATOM 5009 C C . SER A 1 705 ? 277.976 195.504 262.084 1.00 80.09 732 SER A C 1
ATOM 5010 O O . SER A 1 705 ? 278.492 195.698 260.978 1.00 81.10 732 SER A O 1
ATOM 5013 N N . VAL A 1 706 ? 277.069 196.328 262.612 1.00 91.93 733 VAL A N 1
ATOM 5014 C CA . VAL A 1 706 ? 276.643 197.583 261.996 1.00 94.57 733 VAL A CA 1
ATOM 5015 C C . VAL A 1 706 ? 275.975 197.326 260.650 1.00 93.55 733 VAL A C 1
ATOM 5016 O O . VAL A 1 706 ? 274.780 197.590 260.479 1.00 90.91 733 VAL A O 1
ATOM 5020 N N . GLY A 1 707 ? 276.737 196.812 259.688 1.00 81.74 734 GLY A N 1
ATOM 5021 C CA . GLY A 1 707 ? 276.219 196.618 258.349 1.00 78.51 734 GLY A CA 1
ATOM 5022 C C . GLY A 1 707 ? 275.950 195.172 257.994 1.00 78.80 734 GLY A C 1
ATOM 5023 O O . GLY A 1 707 ? 276.879 194.364 257.894 1.00 77.86 734 GLY A O 1
ATOM 5024 N N . PHE A 1 708 ? 274.678 194.833 257.798 1.00 53.33 735 PHE A N 1
ATOM 5025 C CA . PHE A 1 708 ? 274.294 193.488 257.400 1.00 49.72 735 PHE A CA 1
ATOM 5026 C C . PHE A 1 708 ? 273.052 193.569 256.527 1.00 51.01 735 PHE A C 1
ATOM 5027 O O . PHE A 1 708 ? 272.359 194.589 256.491 1.00 52.57 735 PHE A O 1
ATOM 5035 N N . ILE A 1 709 ? 272.786 192.481 255.811 1.00 39.75 736 ILE A N 1
ATOM 5036 C CA . ILE A 1 709 ? 271.588 192.425 254.967 1.00 34.80 736 ILE A CA 1
ATOM 5037 C C . ILE A 1 709 ? 270.352 192.521 255.853 1.00 39.17 736 ILE A C 1
ATOM 5038 O O . ILE A 1 709 ? 270.243 191.774 256.845 1.00 40.09 736 ILE A O 1
ATOM 5043 N N . PRO A 1 710 ? 269.409 193.419 255.562 1.00 39.38 737 PRO A N 1
ATOM 5044 C CA . PRO A 1 710 ? 268.244 193.579 256.440 1.00 30.73 737 PRO A CA 1
ATOM 5045 C C . PRO A 1 710 ? 267.442 192.291 256.557 1.00 40.63 737 PRO A C 1
ATOM 5046 O O . PRO A 1 710 ? 267.277 191.547 255.589 1.00 46.51 737 PRO A O 1
ATOM 5050 N N . VAL A 1 711 ? 266.943 192.035 257.765 1.00 37.12 738 VAL A N 1
ATOM 5051 C CA . VAL A 1 711 ? 266.181 190.824 258.048 1.00 32.45 738 VAL A CA 1
ATOM 5052 C C . VAL A 1 711 ? 264.816 191.201 258.608 1.00 38.11 738 VAL A C 1
ATOM 5053 O O . VAL A 1 711 ? 264.500 192.385 258.765 1.00 43.96 738 VAL A O 1
ATOM 5057 N N . ASP A 1 712 ? 264.000 190.195 258.908 1.00 39.83 739 ASP A N 1
ATOM 5058 C CA . ASP A 1 712 ? 262.670 190.384 259.465 1.00 38.36 739 ASP A CA 1
ATOM 5059 C C . ASP A 1 712 ? 262.535 189.544 260.727 1.00 40.88 739 ASP A C 1
ATOM 5060 O O . ASP A 1 712 ? 263.315 188.621 260.970 1.00 48.80 739 ASP A O 1
ATOM 5065 N N . GLY A 1 713 ? 261.539 189.870 261.540 1.00 46.27 740 GLY A N 1
ATOM 5066 C CA . GLY A 1 713 ? 261.281 189.092 262.730 1.00 46.56 740 GLY A CA 1
ATOM 5067 C C . GLY A 1 713 ? 260.734 189.962 263.835 1.00 49.72 740 GLY A C 1
ATOM 5068 O O . GLY A 1 713 ? 260.435 191.136 263.640 1.00 58.17 740 GLY A O 1
ATOM 5069 N N . CYS A 1 714 ? 260.599 189.374 265.019 1.00 56.92 741 CYS A N 1
ATOM 5070 C CA . CYS A 1 714 ? 260.019 190.068 266.161 1.00 60.23 741 CYS A CA 1
ATOM 5071 C C . CYS A 1 714 ? 261.132 190.692 266.995 1.00 60.54 741 CYS A C 1
ATOM 5072 O O . CYS A 1 714 ? 262.046 189.994 267.447 1.00 63.31 741 CYS A O 1
ATOM 5075 N N . ILE A 1 715 ? 261.050 192.008 267.192 1.00 59.29 742 ILE A N 1
ATOM 5076 C CA . ILE A 1 715 ? 262.036 192.765 267.949 1.00 61.01 742 ILE A CA 1
ATOM 5077 C C . ILE A 1 715 ? 261.310 193.627 268.973 1.00 63.01 742 ILE A C 1
ATOM 5078 O O . ILE A 1 715 ? 260.080 193.683 269.017 1.00 63.09 742 ILE A O 1
ATOM 5083 N N . CYS A 1 716 ? 262.097 194.302 269.804 1.00 79.25 743 CYS A N 1
ATOM 5084 C CA . CYS A 1 716 ? 261.533 195.265 270.736 1.00 79.21 743 CYS A CA 1
ATOM 5085 C C . CYS A 1 716 ? 260.948 196.447 269.966 1.00 82.00 743 CYS A C 1
ATOM 5086 O O . CYS A 1 716 ? 261.533 196.894 268.975 1.00 82.69 743 CYS A O 1
ATOM 5089 N N . PRO A 1 717 ? 259.799 196.969 270.388 1.00 79.36 744 PRO A N 1
ATOM 5090 C CA . PRO A 1 717 ? 259.215 198.122 269.696 1.00 78.15 744 PRO A CA 1
ATOM 5091 C C . PRO A 1 717 ? 260.089 199.359 269.839 1.00 80.13 744 PRO A C 1
ATOM 5092 O O . PRO A 1 717 ? 260.979 199.435 270.689 1.00 82.67 744 PRO A O 1
ATOM 5096 N N . LYS A 1 718 ? 259.825 200.336 268.974 1.00 85.34 745 LYS A N 1
ATOM 5097 C CA . LYS A 1 718 ? 260.612 201.562 268.967 1.00 85.60 745 LYS A CA 1
ATOM 5098 C C . LYS A 1 718 ? 260.478 202.298 270.294 1.00 86.27 745 LYS A C 1
ATOM 5099 O O . LYS A 1 718 ? 259.393 202.372 270.878 1.00 86.00 745 LYS A O 1
ATOM 5105 N N . GLY A 1 719 ? 261.595 202.844 270.770 1.00 88.59 746 GLY A N 1
ATOM 5106 C CA . GLY A 1 719 ? 261.638 203.496 272.060 1.00 88.71 746 GLY A CA 1
ATOM 5107 C C . GLY A 1 719 ? 261.726 202.558 273.242 1.00 89.03 746 GLY A C 1
ATOM 5108 O O . GLY A 1 719 ? 261.699 203.027 274.387 1.00 90.15 746 GLY A O 1
ATOM 5109 N N . THR A 1 720 ? 261.832 201.253 273.006 1.00 83.18 747 THR A N 1
ATOM 5110 C CA . THR A 1 720 ? 261.854 200.249 274.058 1.00 82.02 747 THR A CA 1
ATOM 5111 C C . THR A 1 720 ? 263.133 199.429 273.943 1.00 82.29 747 THR A C 1
ATOM 5112 O O . THR A 1 720 ? 263.526 199.032 272.842 1.00 84.59 747 THR A O 1
ATOM 5116 N N . PHE A 1 721 ? 263.778 199.174 275.079 1.00 77.66 748 PHE A N 1
ATOM 5117 C CA . PHE A 1 721 ? 265.086 198.535 275.120 1.00 77.41 748 PHE A CA 1
ATOM 5118 C C . PHE A 1 721 ? 264.970 197.137 275.711 1.00 79.67 748 PHE A C 1
ATOM 5119 O O . PHE A 1 721 ? 264.200 196.911 276.649 1.00 80.49 748 PHE A O 1
ATOM 5127 N N . LEU A 1 722 ? 265.739 196.201 275.160 1.00 80.20 749 LEU A N 1
ATOM 5128 C CA . LEU A 1 722 ? 265.686 194.811 275.596 1.00 77.38 749 LEU A CA 1
ATOM 5129 C C . LEU A 1 722 ? 266.441 194.646 276.910 1.00 78.76 749 LEU A C 1
ATOM 5130 O O . LEU A 1 722 ? 267.654 194.873 276.971 1.00 82.01 749 LEU A O 1
ATOM 5135 N N . ASP A 1 723 ? 265.724 194.250 277.957 1.00 86.59 750 ASP A N 1
ATOM 5136 C CA . ASP A 1 723 ? 266.327 194.008 279.257 1.00 86.64 750 ASP A CA 1
ATOM 5137 C C . ASP A 1 723 ? 267.003 192.635 279.270 1.00 87.92 750 ASP A C 1
ATOM 5138 O O . ASP A 1 723 ? 266.721 191.768 278.438 1.00 89.47 750 ASP A O 1
ATOM 5143 N N . ASP A 1 724 ? 267.917 192.449 280.227 1.00 92.48 751 ASP A N 1
ATOM 5144 C CA . ASP A 1 724 ? 268.705 191.222 280.297 1.00 93.12 751 ASP A CA 1
ATOM 5145 C C . ASP A 1 724 ? 267.850 189.977 280.500 1.00 94.93 751 ASP A C 1
ATOM 5146 O O . ASP A 1 724 ? 268.319 188.868 280.223 1.00 95.28 751 ASP A O 1
ATOM 5151 N N . THR A 1 725 ? 266.615 190.127 280.978 1.00 92.25 752 THR A N 1
ATOM 5152 C CA . THR A 1 725 ? 265.714 188.999 281.167 1.00 89.43 752 THR A CA 1
ATOM 5153 C C . THR A 1 725 ? 264.838 188.738 279.945 1.00 87.55 752 THR A C 1
ATOM 5154 O O . THR A 1 725 ? 263.771 188.128 280.077 1.00 88.91 752 THR A O 1
ATOM 5158 N N . GLY A 1 726 ? 265.266 189.181 278.768 1.00 80.24 753 GLY A N 1
ATOM 5159 C CA . GLY A 1 726 ? 264.499 188.967 277.553 1.00 81.20 753 GLY A CA 1
ATOM 5160 C C . GLY A 1 726 ? 263.175 189.698 277.520 1.00 81.93 753 GLY A C 1
ATOM 5161 O O . GLY A 1 726 ? 262.195 189.172 276.977 1.00 80.68 753 GLY A O 1
ATOM 5162 N N . LYS A 1 727 ? 263.120 190.900 278.086 1.00 90.10 754 LYS A N 1
ATOM 5163 C CA . LYS A 1 727 ? 261.901 191.692 278.131 1.00 88.45 754 LYS A CA 1
ATOM 5164 C C . LYS A 1 727 ? 262.191 193.095 277.621 1.00 88.38 754 LYS A C 1
ATOM 5165 O O . LYS A 1 727 ? 263.237 193.673 277.929 1.00 89.45 754 LYS A O 1
ATOM 5171 N N . CYS A 1 728 ? 261.264 193.637 276.837 1.00 88.78 755 CYS A N 1
ATOM 5172 C CA . CYS A 1 728 ? 261.379 194.998 276.331 1.00 87.71 755 CYS A CA 1
ATOM 5173 C C . CYS A 1 728 ? 260.769 195.955 277.348 1.00 89.39 755 CYS A C 1
ATOM 5174 O O . CYS A 1 728 ? 259.570 195.877 277.639 1.00 91.34 755 CYS A O 1
ATOM 5177 N N . VAL A 1 729 ? 261.591 196.854 277.887 1.00 88.29 756 VAL A N 1
ATOM 5178 C CA . VAL A 1 729 ? 261.164 197.800 278.908 1.00 87.62 756 VAL A CA 1
ATOM 5179 C C . VAL A 1 729 ? 261.509 199.213 278.456 1.00 88.13 756 VAL A C 1
ATOM 5180 O O . VAL A 1 729 ? 262.375 199.432 277.606 1.00 89.11 756 VAL A O 1
ATOM 5184 N N . GLN A 1 730 ? 260.805 200.181 279.037 1.00 87.18 757 GLN A N 1
ATOM 5185 C CA A GLN A 1 730 ? 261.044 201.579 278.723 0.57 86.65 757 GLN A CA 1
ATOM 5186 C CA B GLN A 1 730 ? 261.046 201.578 278.719 0.43 86.65 757 GLN A CA 1
ATOM 5187 C C . GLN A 1 730 ? 262.374 202.041 279.316 1.00 86.33 757 GLN A C 1
ATOM 5188 O O . GLN A 1 730 ? 262.976 201.378 280.166 1.00 86.66 757 GLN A O 1
ATOM 5199 N N . ALA A 1 731 ? 262.834 203.205 278.850 1.00 84.67 758 ALA A N 1
ATOM 5200 C CA . ALA A 1 731 ? 264.094 203.760 279.330 1.00 84.99 758 ALA A CA 1
ATOM 5201 C C . ALA A 1 731 ? 264.070 204.054 280.824 1.00 86.86 758 ALA A C 1
ATOM 5202 O O . ALA A 1 731 ? 265.133 204.090 281.453 1.00 86.41 758 ALA A O 1
ATOM 5204 N N . SER A 1 732 ? 262.889 204.266 281.405 1.00 95.35 759 SER A N 1
ATOM 5205 C CA . SER A 1 732 ? 262.779 204.527 282.834 1.00 94.12 759 SER A CA 1
ATOM 5206 C C . SER A 1 732 ? 262.879 203.264 283.678 1.00 94.61 759 SER A C 1
ATOM 5207 O O . SER A 1 732 ? 262.958 203.367 284.907 1.00 94.75 759 SER A O 1
ATOM 5210 N N . ASN A 1 733 ? 262.877 202.084 283.058 1.00 95.08 760 ASN A N 1
ATOM 5211 C CA . ASN A 1 733 ? 262.983 200.822 283.777 1.00 94.58 760 ASN A CA 1
ATOM 5212 C C . ASN A 1 733 ? 264.288 200.087 283.503 1.00 93.82 760 ASN A C 1
ATOM 5213 O O . ASN A 1 733 ? 264.511 199.018 284.080 1.00 92.38 760 ASN A O 1
ATOM 5218 N N . CYS A 1 734 ? 265.148 200.624 282.649 1.00 99.61 761 CYS A N 1
ATOM 5219 C CA . CYS A 1 734 ? 266.424 199.981 282.361 1.00 99.99 761 CYS A CA 1
ATOM 5220 C C . CYS A 1 734 ? 267.364 200.167 283.545 1.00 98.99 761 CYS A C 1
ATOM 5221 O O . CYS A 1 734 ? 267.622 201.311 283.942 1.00 102.04 761 CYS A O 1
ATOM 5224 N N . PRO A 1 735 ? 267.889 199.088 284.145 1.00 79.48 762 PRO A N 1
ATOM 5225 C CA . PRO A 1 735 ? 268.808 199.160 285.289 1.00 79.25 762 PRO A CA 1
ATOM 5226 C C . PRO A 1 735 ? 270.049 200.003 285.007 1.00 76.87 762 PRO A C 1
ATOM 5227 O O . PRO A 1 735 ? 270.728 199.760 284.010 1.00 76.73 762 PRO A O 1
ATOM 5231 N N . VAL B 1 41 ? 253.872 135.852 222.984 1.00 89.63 68 VAL B N 1
ATOM 5232 C CA . VAL B 1 41 ? 252.595 135.225 223.299 1.00 92.61 68 VAL B CA 1
ATOM 5233 C C . VAL B 1 41 ? 252.605 134.693 224.726 1.00 92.91 68 VAL B C 1
ATOM 5234 O O . VAL B 1 41 ? 253.434 133.854 225.080 1.00 93.22 68 VAL B O 1
ATOM 5238 N N . VAL B 1 42 ? 251.679 135.185 225.544 1.00 91.85 69 VAL B N 1
ATOM 5239 C CA . VAL B 1 42 ? 251.553 134.787 226.941 1.00 91.04 69 VAL B CA 1
ATOM 5240 C C . VAL B 1 42 ? 250.277 133.973 227.094 1.00 90.71 69 VAL B C 1
ATOM 5241 O O . VAL B 1 42 ? 249.200 134.407 226.665 1.00 92.09 69 VAL B O 1
ATOM 5245 N N . ARG B 1 43 ? 250.396 132.797 227.703 1.00 105.53 70 ARG B N 1
ATOM 5246 C CA . ARG B 1 43 ? 249.275 131.890 227.898 1.00 106.75 70 ARG B CA 1
ATOM 5247 C C . ARG B 1 43 ? 248.858 131.879 229.362 1.00 107.88 70 ARG B C 1
ATOM 5248 O O . ARG B 1 43 ? 249.706 131.866 230.260 1.00 108.64 70 ARG B O 1
ATOM 5256 N N . ALA B 1 44 ? 247.547 131.886 229.595 1.00 115.79 71 ALA B N 1
ATOM 5257 C CA . ALA B 1 44 ? 247.001 131.854 230.949 1.00 116.77 71 ALA B CA 1
ATOM 5258 C C . ALA B 1 44 ? 245.666 131.126 230.894 1.00 117.84 71 ALA B C 1
ATOM 5259 O O . ALA B 1 44 ? 244.710 131.629 230.296 1.00 116.90 71 ALA B O 1
ATOM 5261 N N . SER B 1 45 ? 245.602 129.948 231.514 1.00 127.14 72 SER B N 1
ATOM 5262 C CA . SER B 1 45 ? 244.403 129.119 231.488 1.00 126.25 72 SER B CA 1
ATOM 5263 C C . SER B 1 45 ? 243.875 128.802 232.881 1.00 126.39 72 SER B C 1
ATOM 5264 O O . SER B 1 45 ? 242.962 127.978 233.012 1.00 126.24 72 SER B O 1
ATOM 5267 N N . ASN B 1 46 ? 244.420 129.430 233.924 1.00 118.68 73 ASN B N 1
ATOM 5268 C CA . ASN B 1 46 ? 243.974 129.171 235.285 1.00 117.99 73 ASN B CA 1
ATOM 5269 C C . ASN B 1 46 ? 243.051 130.293 235.733 1.00 117.18 73 ASN B C 1
ATOM 5270 O O . ASN B 1 46 ? 243.517 131.427 235.918 1.00 116.31 73 ASN B O 1
ATOM 5275 N N . PRO B 1 47 ? 241.752 130.038 235.912 1.00 110.00 74 PRO B N 1
ATOM 5276 C CA . PRO B 1 47 ? 240.840 131.120 236.320 1.00 108.43 74 PRO B CA 1
ATOM 5277 C C . PRO B 1 47 ? 241.128 131.683 237.701 1.00 107.21 74 PRO B C 1
ATOM 5278 O O . PRO B 1 47 ? 240.739 132.824 237.977 1.00 106.95 74 PRO B O 1
ATOM 5282 N N . ALA B 1 48 ? 241.788 130.926 238.576 1.00 87.28 75 ALA B N 1
ATOM 5283 C CA . ALA B 1 48 ? 242.103 131.407 239.918 1.00 84.28 75 ALA B CA 1
ATOM 5284 C C . ALA B 1 48 ? 243.106 132.549 239.820 1.00 85.58 75 ALA B C 1
ATOM 5285 O O . ALA B 1 48 ? 244.272 132.335 239.473 1.00 86.71 75 ALA B O 1
ATOM 5287 N N . HIS B 1 49 ? 242.657 133.764 240.128 1.00 70.91 76 HIS B N 1
ATOM 5288 C CA . HIS B 1 49 ? 243.476 134.960 239.964 1.00 66.87 76 HIS B CA 1
ATOM 5289 C C . HIS B 1 49 ? 243.352 135.871 241.176 1.00 64.07 76 HIS B C 1
ATOM 5290 O O . HIS B 1 49 ? 243.256 137.096 241.048 1.00 65.17 76 HIS B O 1
ATOM 5297 N N . ASN B 1 50 ? 243.358 135.287 242.377 1.00 58.61 77 ASN B N 1
ATOM 5298 C CA . ASN B 1 50 ? 243.380 136.099 243.587 1.00 56.66 77 ASN B CA 1
ATOM 5299 C C . ASN B 1 50 ? 244.694 136.849 243.748 1.00 57.48 77 ASN B C 1
ATOM 5300 O O . ASN B 1 50 ? 244.764 137.788 244.548 1.00 56.45 77 ASN B O 1
ATOM 5305 N N . GLY B 1 51 ? 245.735 136.452 243.013 1.00 50.40 78 GLY B N 1
ATOM 5306 C CA . GLY B 1 51 ? 247.007 137.146 243.081 1.00 48.14 78 GLY B CA 1
ATOM 5307 C C . GLY B 1 51 ? 246.991 138.526 242.462 1.00 50.71 78 GLY B C 1
ATOM 5308 O O . GLY B 1 51 ? 247.864 139.342 242.772 1.00 53.01 78 GLY B O 1
ATOM 5309 N N . ARG B 1 52 ? 246.019 138.808 241.598 1.00 44.35 79 ARG B N 1
ATOM 5310 C CA . ARG B 1 52 ? 245.894 140.108 240.958 1.00 38.07 79 ARG B CA 1
ATOM 5311 C C . ARG B 1 52 ? 244.855 140.992 241.633 1.00 41.60 79 ARG B C 1
ATOM 5312 O O . ARG B 1 52 ? 244.500 142.041 241.088 1.00 45.25 79 ARG B O 1
ATOM 5320 N N . VAL B 1 53 ? 244.362 140.594 242.802 1.00 42.98 80 VAL B N 1
ATOM 5321 C CA . VAL B 1 53 ? 243.283 141.295 243.487 1.00 38.83 80 VAL B CA 1
ATOM 5322 C C . VAL B 1 53 ? 243.754 141.675 244.882 1.00 42.45 80 VAL B C 1
ATOM 5323 O O . VAL B 1 53 ? 244.289 140.835 245.613 1.00 46.88 80 VAL B O 1
ATOM 5327 N N . CYS B 1 54 ? 243.564 142.941 245.245 1.00 39.30 81 CYS B N 1
ATOM 5328 C CA . CYS B 1 54 ? 243.780 143.417 246.602 1.00 32.70 81 CYS B CA 1
ATOM 5329 C C . CYS B 1 54 ? 242.521 144.132 247.068 1.00 37.45 81 CYS B C 1
ATOM 5330 O O . CYS B 1 54 ? 241.837 144.790 246.279 1.00 41.90 81 CYS B O 1
ATOM 5333 N N . SER B 1 55 ? 242.207 143.988 248.353 1.00 39.81 82 SER B N 1
ATOM 5334 C CA . SER B 1 55 ? 240.950 144.515 248.862 1.00 40.32 82 SER B CA 1
ATOM 5335 C C . SER B 1 55 ? 241.090 144.895 250.327 1.00 40.35 82 SER B C 1
ATOM 5336 O O . SER B 1 55 ? 241.977 144.414 251.037 1.00 46.79 82 SER B O 1
ATOM 5339 N N . THR B 1 56 ? 240.192 145.774 250.768 1.00 41.01 83 THR B N 1
ATOM 5340 C CA . THR B 1 56 ? 240.046 146.127 252.172 1.00 42.77 83 THR B CA 1
ATOM 5341 C C . THR B 1 56 ? 238.573 146.031 252.540 1.00 45.09 83 THR B C 1
ATOM 5342 O O . THR B 1 56 ? 237.703 146.324 251.716 1.00 48.35 83 THR B O 1
ATOM 5346 N N . TRP B 1 57 ? 238.293 145.593 253.766 1.00 52.31 84 TRP B N 1
ATOM 5347 C CA . TRP B 1 57 ? 236.914 145.359 254.171 1.00 48.76 84 TRP B CA 1
ATOM 5348 C C . TRP B 1 57 ? 236.831 145.301 255.688 1.00 55.00 84 TRP B C 1
ATOM 5349 O O . TRP B 1 57 ? 237.836 145.112 256.379 1.00 63.40 84 TRP B O 1
ATOM 5360 N N . GLY B 1 58 ? 235.609 145.458 256.193 1.00 65.77 85 GLY B N 1
ATOM 5361 C CA . GLY B 1 58 ? 235.341 145.241 257.604 1.00 68.54 85 GLY B CA 1
ATOM 5362 C C . GLY B 1 58 ? 236.100 146.199 258.497 1.00 70.22 85 GLY B C 1
ATOM 5363 O O . GLY B 1 58 ? 236.280 147.380 258.183 1.00 69.05 85 GLY B O 1
ATOM 5364 N N . SER B 1 59 ? 236.555 145.679 259.637 1.00 69.01 86 SER B N 1
ATOM 5365 C CA . SER B 1 59 ? 237.289 146.476 260.621 1.00 67.66 86 SER B CA 1
ATOM 5366 C C . SER B 1 59 ? 238.776 146.486 260.265 1.00 67.91 86 SER B C 1
ATOM 5367 O O . SER B 1 59 ? 239.615 145.849 260.906 1.00 71.70 86 SER B O 1
ATOM 5370 N N . PHE B 1 60 ? 239.084 147.235 259.205 1.00 52.18 87 PHE B N 1
ATOM 5371 C CA . PHE B 1 60 ? 240.460 147.471 258.764 1.00 50.49 87 PHE B CA 1
ATOM 5372 C C . PHE B 1 60 ? 241.181 146.165 258.430 1.00 53.26 87 PHE B C 1
ATOM 5373 O O . PHE B 1 60 ? 242.269 145.885 258.935 1.00 55.81 87 PHE B O 1
ATOM 5381 N N . HIS B 1 61 ? 240.570 145.362 257.566 1.00 47.99 88 HIS B N 1
ATOM 5382 C CA . HIS B 1 61 ? 241.186 144.133 257.082 1.00 47.51 88 HIS B CA 1
ATOM 5383 C C . HIS B 1 61 ? 241.696 144.367 255.667 1.00 50.36 88 HIS B C 1
ATOM 5384 O O . HIS B 1 61 ? 240.926 144.759 254.785 1.00 54.57 88 HIS B O 1
ATOM 5391 N N . TYR B 1 62 ? 242.986 144.124 255.452 1.00 39.76 89 TYR B N 1
ATOM 5392 C CA . TYR B 1 62 ? 243.626 144.337 254.162 1.00 36.78 89 TYR B CA 1
ATOM 5393 C C . TYR B 1 62 ? 244.165 143.016 253.637 1.00 38.65 89 TYR B C 1
ATOM 5394 O O . TYR B 1 62 ? 244.816 142.270 254.375 1.00 48.25 89 TYR B O 1
ATOM 5403 N N . LYS B 1 63 ? 243.894 142.733 252.368 1.00 40.97 90 LYS B N 1
ATOM 5404 C CA . LYS B 1 63 ? 244.472 141.591 251.671 1.00 43.19 90 LYS B CA 1
ATOM 5405 C C . LYS B 1 63 ? 245.326 142.117 250.527 1.00 43.31 90 LYS B C 1
ATOM 5406 O O . LYS B 1 63 ? 244.818 142.809 249.638 1.00 46.61 90 LYS B O 1
ATOM 5412 N N . THR B 1 64 ? 246.615 141.793 250.552 1.00 47.08 91 THR B N 1
ATOM 5413 C CA . THR B 1 64 ? 247.534 142.275 249.536 1.00 46.02 91 THR B CA 1
ATOM 5414 C C . THR B 1 64 ? 247.389 141.448 248.261 1.00 47.79 91 THR B C 1
ATOM 5415 O O . THR B 1 64 ? 246.662 140.452 248.211 1.00 53.34 91 THR B O 1
ATOM 5419 N N . PHE B 1 65 ? 248.087 141.875 247.206 1.00 37.74 92 PHE B N 1
ATOM 5420 C CA . PHE B 1 65 ? 248.056 141.129 245.953 1.00 34.70 92 PHE B CA 1
ATOM 5421 C C . PHE B 1 65 ? 248.649 139.736 246.117 1.00 44.70 92 PHE B C 1
ATOM 5422 O O . PHE B 1 65 ? 248.225 138.798 245.435 1.00 50.73 92 PHE B O 1
ATOM 5430 N N . ASP B 1 66 ? 249.610 139.577 247.019 1.00 58.46 93 ASP B N 1
ATOM 5431 C CA . ASP B 1 66 ? 250.304 138.309 247.192 1.00 56.37 93 ASP B CA 1
ATOM 5432 C C . ASP B 1 66 ? 249.588 137.362 248.145 1.00 59.15 93 ASP B C 1
ATOM 5433 O O . ASP B 1 66 ? 250.106 136.274 248.419 1.00 58.47 93 ASP B O 1
ATOM 5438 N N . GLY B 1 67 ? 248.418 137.743 248.656 1.00 64.07 94 GLY B N 1
ATOM 5439 C CA . GLY B 1 67 ? 247.635 136.892 249.523 1.00 62.77 94 GLY B CA 1
ATOM 5440 C C . GLY B 1 67 ? 247.784 137.173 251.003 1.00 64.19 94 GLY B C 1
ATOM 5441 O O . GLY B 1 67 ? 247.073 136.556 251.805 1.00 66.84 94 GLY B O 1
ATOM 5442 N N . ASP B 1 68 ? 248.683 138.074 251.388 1.00 70.13 95 ASP B N 1
ATOM 5443 C CA . ASP B 1 68 ? 248.869 138.388 252.798 1.00 69.94 95 ASP B CA 1
ATOM 5444 C C . ASP B 1 68 ? 247.649 139.120 253.342 1.00 68.89 95 ASP B C 1
ATOM 5445 O O . ASP B 1 68 ? 247.199 140.114 252.764 1.00 69.16 95 ASP B O 1
ATOM 5450 N N . VAL B 1 69 ? 247.115 138.628 254.456 1.00 50.59 96 VAL B N 1
ATOM 5451 C CA . VAL B 1 69 ? 245.948 139.215 255.106 1.00 47.07 96 VAL B CA 1
ATOM 5452 C C . VAL B 1 69 ? 246.378 139.710 256.479 1.00 47.03 96 VAL B C 1
ATOM 5453 O O . VAL B 1 69 ? 246.892 138.934 257.295 1.00 51.34 96 VAL B O 1
ATOM 5457 N N . PHE B 1 70 ? 246.167 140.999 256.737 1.00 43.66 97 PHE B N 1
ATOM 5458 C CA . PHE B 1 70 ? 246.532 141.606 258.008 1.00 43.94 97 PHE B CA 1
ATOM 5459 C C . PHE B 1 70 ? 245.459 142.613 258.397 1.00 41.38 97 PHE B C 1
ATOM 5460 O O . PHE B 1 70 ? 244.514 142.869 257.645 1.00 40.76 97 PHE B O 1
ATOM 5468 N N . ARG B 1 71 ? 245.610 143.188 259.588 1.00 51.01 98 ARG B N 1
ATOM 5469 C CA . ARG B 1 71 ? 244.706 144.217 260.081 1.00 49.43 98 ARG B CA 1
ATOM 5470 C C . ARG B 1 71 ? 245.512 145.452 260.446 1.00 53.26 98 ARG B C 1
ATOM 5471 O O . ARG B 1 71 ? 246.462 145.367 261.231 1.00 58.62 98 ARG B O 1
ATOM 5479 N N . PHE B 1 72 ? 245.133 146.593 259.877 1.00 41.77 99 PHE B N 1
ATOM 5480 C CA . PHE B 1 72 ? 245.800 147.866 260.138 1.00 41.03 99 PHE B CA 1
ATOM 5481 C C . PHE B 1 72 ? 244.739 148.923 260.414 1.00 44.66 99 PHE B C 1
ATOM 5482 O O . PHE B 1 72 ? 244.187 149.515 259.470 1.00 51.89 99 PHE B O 1
ATOM 5490 N N . PRO B 1 73 ? 244.425 149.188 261.682 1.00 40.25 100 PRO B N 1
ATOM 5491 C CA . PRO B 1 73 ? 243.384 150.175 262.022 1.00 40.37 100 PRO B CA 1
ATOM 5492 C C . PRO B 1 73 ? 243.884 151.614 261.942 1.00 44.57 100 PRO B C 1
ATOM 5493 O O . PRO B 1 73 ? 243.976 152.330 262.942 1.00 51.07 100 PRO B O 1
ATOM 5497 N N . GLY B 1 74 ? 244.204 152.054 260.727 1.00 46.23 101 GLY B N 1
ATOM 5498 C CA . GLY B 1 74 ? 244.653 153.413 260.491 1.00 47.12 101 GLY B CA 1
ATOM 5499 C C . GLY B 1 74 ? 243.550 154.244 259.861 1.00 49.76 101 GLY B C 1
ATOM 5500 O O . GLY B 1 74 ? 242.918 153.825 258.889 1.00 55.98 101 GLY B O 1
ATOM 5501 N N . LEU B 1 75 ? 243.328 155.427 260.430 1.00 54.04 102 LEU B N 1
ATOM 5502 C CA . LEU B 1 75 ? 242.290 156.340 259.973 1.00 55.41 102 LEU B CA 1
ATOM 5503 C C . LEU B 1 75 ? 242.843 157.494 259.149 1.00 59.72 102 LEU B C 1
ATOM 5504 O O . LEU B 1 75 ? 242.117 158.456 258.880 1.00 60.04 102 LEU B O 1
ATOM 5509 N N . CYS B 1 76 ? 244.106 157.422 258.745 1.00 72.87 103 CYS B N 1
ATOM 5510 C CA . CYS B 1 76 ? 244.749 158.498 258.010 1.00 69.49 103 CYS B CA 1
ATOM 5511 C C . CYS B 1 76 ? 244.587 158.264 256.508 1.00 70.01 103 CYS B C 1
ATOM 5512 O O . CYS B 1 76 ? 243.843 157.384 256.069 1.00 71.96 103 CYS B O 1
ATOM 5515 N N . ASN B 1 77 ? 245.287 159.059 255.703 1.00 53.97 104 ASN B N 1
ATOM 5516 C CA . ASN B 1 77 ? 245.299 158.902 254.255 1.00 46.13 104 ASN B CA 1
ATOM 5517 C C . ASN B 1 77 ? 246.501 158.048 253.871 1.00 49.40 104 ASN B C 1
ATOM 5518 O O . ASN B 1 77 ? 247.644 158.408 254.172 1.00 58.65 104 ASN B O 1
ATOM 5523 N N . TYR B 1 78 ? 246.242 156.922 253.211 1.00 41.08 105 TYR B N 1
ATOM 5524 C CA . TYR B 1 78 ? 247.279 155.957 252.885 1.00 42.74 105 TYR B CA 1
ATOM 5525 C C . TYR B 1 78 ? 247.247 155.647 251.397 1.00 42.56 105 TYR B C 1
ATOM 5526 O O . TYR B 1 78 ? 246.208 155.765 250.744 1.00 45.94 105 TYR B O 1
ATOM 5535 N N . VAL B 1 79 ? 248.400 155.249 250.867 1.00 32.37 106 VAL B N 1
ATOM 5536 C CA . VAL B 1 79 ? 248.511 154.866 249.464 1.00 33.35 106 VAL B CA 1
ATOM 5537 C C . VAL B 1 79 ? 247.994 153.438 249.324 1.00 30.77 106 VAL B C 1
ATOM 5538 O O . VAL B 1 79 ? 248.641 152.486 249.767 1.00 36.14 106 VAL B O 1
ATOM 5542 N N . PHE B 1 80 ? 246.816 153.288 248.715 1.00 30.21 107 PHE B N 1
ATOM 5543 C CA . PHE B 1 80 ? 246.259 151.958 248.502 1.00 30.88 107 PHE B CA 1
ATOM 5544 C C . PHE B 1 80 ? 247.117 151.156 247.530 1.00 34.78 107 PHE B C 1
ATOM 5545 O O . PHE B 1 80 ? 247.499 150.016 247.819 1.00 40.02 107 PHE B O 1
ATOM 5553 N N . SER B 1 81 ? 247.438 151.743 246.378 1.00 35.14 108 SER B N 1
ATOM 5554 C CA . SER B 1 81 ? 248.313 151.114 245.396 1.00 31.97 108 SER B CA 1
ATOM 5555 C C . SER B 1 81 ? 248.762 152.132 244.357 1.00 36.70 108 SER B C 1
ATOM 5556 O O . SER B 1 81 ? 247.943 152.898 243.839 1.00 44.65 108 SER B O 1
ATOM 5559 N N . GLU B 1 82 ? 250.055 152.152 244.045 1.00 39.60 109 GLU B N 1
ATOM 5560 C CA . GLU B 1 82 ? 250.591 153.066 243.049 1.00 40.65 109 GLU B CA 1
ATOM 5561 C C . GLU B 1 82 ? 251.661 152.353 242.235 1.00 41.84 109 GLU B C 1
ATOM 5562 O O . GLU B 1 82 ? 252.278 151.387 242.690 1.00 46.55 109 GLU B O 1
ATOM 5568 N N . HIS B 1 83 ? 251.875 152.848 241.015 1.00 37.07 110 HIS B N 1
ATOM 5569 C CA . HIS B 1 83 ? 252.797 152.222 240.067 1.00 38.61 110 HIS B CA 1
ATOM 5570 C C . HIS B 1 83 ? 254.171 152.872 240.206 1.00 47.62 110 HIS B C 1
ATOM 5571 O O . HIS B 1 83 ? 254.537 153.800 239.483 1.00 53.25 110 HIS B O 1
ATOM 5578 N N . CYS B 1 84 ? 254.947 152.361 241.158 1.00 52.14 111 CYS B N 1
ATOM 5579 C CA . CYS B 1 84 ? 256.289 152.867 241.414 1.00 53.45 111 CYS B CA 1
ATOM 5580 C C . CYS B 1 84 ? 257.372 152.090 240.677 1.00 57.90 111 CYS B C 1
ATOM 5581 O O . CYS B 1 84 ? 258.555 152.404 240.838 1.00 60.19 111 CYS B O 1
ATOM 5584 N N . GLY B 1 85 ? 257.004 151.093 239.877 1.00 51.29 112 GLY B N 1
ATOM 5585 C CA . GLY B 1 85 ? 257.976 150.280 239.178 1.00 48.39 112 GLY B CA 1
ATOM 5586 C C . GLY B 1 85 ? 258.501 150.847 237.881 1.00 53.42 112 GLY B C 1
ATOM 5587 O O . GLY B 1 85 ? 259.319 150.199 237.222 1.00 56.50 112 GLY B O 1
ATOM 5588 N N . ALA B 1 86 ? 258.056 152.037 237.488 1.00 42.73 113 ALA B N 1
ATOM 5589 C CA . ALA B 1 86 ? 258.485 152.670 236.251 1.00 38.99 113 ALA B CA 1
ATOM 5590 C C . ALA B 1 86 ? 258.711 154.157 236.492 1.00 44.22 113 ALA B C 1
ATOM 5591 O O . ALA B 1 86 ? 258.309 154.714 237.516 1.00 45.00 113 ALA B O 1
ATOM 5593 N N . ALA B 1 87 ? 259.375 154.796 235.525 1.00 47.22 114 ALA B N 1
ATOM 5594 C CA . ALA B 1 87 ? 259.625 156.231 235.622 1.00 43.65 114 ALA B CA 1
ATOM 5595 C C . ALA B 1 87 ? 258.324 157.022 235.596 1.00 47.97 114 ALA B C 1
ATOM 5596 O O . ALA B 1 87 ? 258.178 158.012 236.321 1.00 49.98 114 ALA B O 1
ATOM 5598 N N . TYR B 1 88 ? 257.371 156.602 234.771 1.00 41.92 115 TYR B N 1
ATOM 5599 C CA . TYR B 1 88 ? 256.068 157.244 234.671 1.00 35.14 115 TYR B CA 1
ATOM 5600 C C . TYR B 1 88 ? 255.029 156.372 235.361 1.00 42.20 115 TYR B C 1
ATOM 5601 O O . TYR B 1 88 ? 254.940 155.171 235.088 1.00 45.22 115 TYR B O 1
ATOM 5610 N N . GLU B 1 89 ? 254.248 156.978 236.252 1.00 46.71 116 GLU B N 1
ATOM 5611 C CA . GLU B 1 89 ? 253.274 156.251 237.056 1.00 42.98 116 GLU B CA 1
ATOM 5612 C C . GLU B 1 89 ? 251.942 156.196 236.318 1.00 44.60 116 GLU B C 1
ATOM 5613 O O . GLU B 1 89 ? 251.333 157.236 236.046 1.00 48.06 116 GLU B O 1
ATOM 5619 N N . ASP B 1 90 ? 251.493 154.982 235.996 1.00 40.40 117 ASP B N 1
ATOM 5620 C CA . ASP B 1 90 ? 250.234 154.825 235.278 1.00 40.17 117 ASP B CA 1
ATOM 5621 C C . ASP B 1 90 ? 249.032 155.077 236.180 1.00 45.95 117 ASP B C 1
ATOM 5622 O O . ASP B 1 90 ? 248.024 155.633 235.730 1.00 49.33 117 ASP B O 1
ATOM 5627 N N . PHE B 1 91 ? 249.115 154.682 237.448 1.00 38.72 118 PHE B N 1
ATOM 5628 C CA . PHE B 1 91 ? 247.982 154.814 238.350 1.00 28.54 118 PHE B CA 1
ATOM 5629 C C . PHE B 1 91 ? 248.480 155.120 239.755 1.00 30.61 118 PHE B C 1
ATOM 5630 O O . PHE B 1 91 ? 249.625 154.831 240.109 1.00 38.64 118 PHE B O 1
ATOM 5638 N N . ASN B 1 92 ? 247.594 155.715 240.552 1.00 36.73 119 ASN B N 1
ATOM 5639 C CA . ASN B 1 92 ? 247.897 156.040 241.944 1.00 32.95 119 ASN B CA 1
ATOM 5640 C C . ASN B 1 92 ? 246.572 156.140 242.686 1.00 36.75 119 ASN B C 1
ATOM 5641 O O . ASN B 1 92 ? 245.808 157.082 242.457 1.00 46.58 119 ASN B O 1
ATOM 5646 N N . ILE B 1 93 ? 246.302 155.180 243.566 1.00 26.01 120 ILE B N 1
ATOM 5647 C CA . ILE B 1 93 ? 245.046 155.110 244.303 1.00 21.67 120 ILE B CA 1
ATOM 5648 C C . ILE B 1 93 ? 245.344 155.262 245.787 1.00 27.54 120 ILE B C 1
ATOM 5649 O O . ILE B 1 93 ? 246.207 154.561 246.328 1.00 34.52 120 ILE B O 1
ATOM 5654 N N . GLN B 1 94 ? 244.638 156.183 246.438 1.00 31.92 121 GLN B N 1
ATOM 5655 C CA . GLN B 1 94 ? 244.750 156.401 247.872 1.00 30.15 121 GLN B CA 1
ATOM 5656 C C . GLN B 1 94 ? 243.368 156.343 248.509 1.00 33.61 121 GLN B C 1
ATOM 5657 O O . GLN B 1 94 ? 242.377 156.785 247.921 1.00 36.13 121 GLN B O 1
ATOM 5663 N N . LEU B 1 95 ? 243.311 155.795 249.720 1.00 38.44 122 LEU B N 1
ATOM 5664 C CA . LEU B 1 95 ? 242.061 155.641 250.446 1.00 34.95 122 LEU B CA 1
ATOM 5665 C C . LEU B 1 95 ? 242.185 156.265 251.829 1.00 39.85 122 LEU B C 1
ATOM 5666 O O . LEU B 1 95 ? 243.260 156.267 252.436 1.00 43.80 122 LEU B O 1
ATOM 5671 N N . ARG B 1 96 ? 241.071 156.808 252.314 1.00 47.91 123 ARG B N 1
ATOM 5672 C CA A ARG B 1 96 ? 241.012 157.449 253.619 0.37 48.33 123 ARG B CA 1
ATOM 5673 C CA B ARG B 1 96 ? 241.009 157.452 253.618 0.63 47.74 123 ARG B CA 1
ATOM 5674 C C . ARG B 1 96 ? 239.761 156.989 254.354 1.00 50.44 123 ARG B C 1
ATOM 5675 O O . ARG B 1 96 ? 238.682 156.893 253.763 1.00 55.01 123 ARG B O 1
ATOM 5690 N N . ARG B 1 97 ? 239.913 156.707 255.644 1.00 54.88 124 ARG B N 1
ATOM 5691 C CA . ARG B 1 97 ? 238.823 156.252 256.493 1.00 56.58 124 ARG B CA 1
ATOM 5692 C C . ARG B 1 97 ? 238.373 157.384 257.412 1.00 64.95 124 ARG B C 1
ATOM 5693 O O . ARG B 1 97 ? 238.964 158.466 257.446 1.00 69.98 124 ARG B O 1
ATOM 5701 N N . SER B 1 98 ? 237.308 157.121 258.166 1.00 84.66 125 SER B N 1
ATOM 5702 C CA . SER B 1 98 ? 236.755 158.102 259.088 1.00 85.37 125 SER B CA 1
ATOM 5703 C C . SER B 1 98 ? 236.129 157.370 260.269 1.00 89.59 125 SER B C 1
ATOM 5704 O O . SER B 1 98 ? 236.167 156.139 260.356 1.00 90.21 125 SER B O 1
ATOM 5707 N N . GLN B 1 99 ? 235.553 158.142 261.184 1.00 100.03 126 GLN B N 1
ATOM 5708 C CA . GLN B 1 99 ? 234.893 157.583 262.359 1.00 98.34 126 GLN B CA 1
ATOM 5709 C C . GLN B 1 99 ? 233.573 158.296 262.637 1.00 97.85 126 GLN B C 1
ATOM 5710 O O . GLN B 1 99 ? 233.545 159.332 263.302 1.00 95.40 126 GLN B O 1
ATOM 5716 N N . ALA B 1 103 ? 233.295 152.964 263.504 1.00 96.79 130 ALA B N 1
ATOM 5717 C CA . ALA B 1 103 ? 232.771 152.882 262.146 1.00 96.78 130 ALA B CA 1
ATOM 5718 C C . ALA B 1 103 ? 233.893 152.974 261.119 1.00 95.23 130 ALA B C 1
ATOM 5719 O O . ALA B 1 103 ? 234.194 154.056 260.617 1.00 93.21 130 ALA B O 1
ATOM 5721 N N . PRO B 1 104 ? 234.512 151.834 260.803 1.00 90.64 131 PRO B N 1
ATOM 5722 C CA . PRO B 1 104 ? 235.594 151.831 259.808 1.00 89.10 131 PRO B CA 1
ATOM 5723 C C . PRO B 1 104 ? 235.084 152.037 258.391 1.00 89.19 131 PRO B C 1
ATOM 5724 O O . PRO B 1 104 ? 235.260 151.170 257.529 1.00 89.25 131 PRO B O 1
ATOM 5728 N N . THR B 1 105 ? 234.453 153.179 258.138 1.00 80.18 132 THR B N 1
ATOM 5729 C CA . THR B 1 105 ? 233.872 153.471 256.837 1.00 76.78 132 THR B CA 1
ATOM 5730 C C . THR B 1 105 ? 234.792 154.377 256.030 1.00 75.28 132 THR B C 1
ATOM 5731 O O . THR B 1 105 ? 235.314 155.370 256.545 1.00 77.78 132 THR B O 1
ATOM 5735 N N . LEU B 1 106 ? 234.987 154.027 254.762 1.00 58.39 133 LEU B N 1
ATOM 5736 C CA . LEU B 1 106 ? 235.781 154.860 253.871 1.00 58.37 133 LEU B CA 1
ATOM 5737 C C . LEU B 1 106 ? 235.076 156.186 253.616 1.00 58.57 133 LEU B C 1
ATOM 5738 O O . LEU B 1 106 ? 233.856 156.237 253.438 1.00 59.78 133 LEU B O 1
ATOM 5743 N N . SER B 1 107 ? 235.855 157.266 253.598 1.00 54.58 134 SER B N 1
ATOM 5744 C CA . SER B 1 107 ? 235.323 158.603 253.378 1.00 54.19 134 SER B CA 1
ATOM 5745 C C . SER B 1 107 ? 235.754 159.224 252.061 1.00 55.53 134 SER B C 1
ATOM 5746 O O . SER B 1 107 ? 235.013 160.040 251.509 1.00 58.85 134 SER B O 1
ATOM 5749 N N . ARG B 1 108 ? 236.926 158.863 251.543 1.00 45.99 135 ARG B N 1
ATOM 5750 C CA . ARG B 1 108 ? 237.407 159.419 250.288 1.00 41.53 135 ARG B CA 1
ATOM 5751 C C . ARG B 1 108 ? 238.353 158.431 249.625 1.00 43.21 135 ARG B C 1
ATOM 5752 O O . ARG B 1 108 ? 239.170 157.795 250.296 1.00 47.61 135 ARG B O 1
ATOM 5760 N N . VAL B 1 109 ? 238.231 158.306 248.306 1.00 37.37 136 VAL B N 1
ATOM 5761 C CA . VAL B 1 109 ? 239.150 157.522 247.492 1.00 32.46 136 VAL B CA 1
ATOM 5762 C C . VAL B 1 109 ? 239.673 158.430 246.388 1.00 34.55 136 VAL B C 1
ATOM 5763 O O . VAL B 1 109 ? 238.883 159.010 245.634 1.00 41.08 136 VAL B O 1
ATOM 5767 N N . LEU B 1 110 ? 240.993 158.554 246.295 1.00 35.55 137 LEU B N 1
ATOM 5768 C CA . LEU B 1 110 ? 241.639 159.426 245.323 1.00 32.14 137 LEU B CA 1
ATOM 5769 C C . LEU B 1 110 ? 242.389 158.583 244.304 1.00 37.81 137 LEU B C 1
ATOM 5770 O O . LEU B 1 110 ? 243.209 157.737 244.675 1.00 45.15 137 LEU B O 1
ATOM 5775 N N . MET B 1 111 ? 242.110 158.818 243.024 1.00 37.73 138 MET B N 1
ATOM 5776 C CA . MET B 1 111 ? 242.707 158.056 241.936 1.00 36.67 138 MET B CA 1
ATOM 5777 C C . MET B 1 111 ? 243.371 159.008 240.955 1.00 40.22 138 MET B C 1
ATOM 5778 O O . MET B 1 111 ? 242.785 160.029 240.584 1.00 44.67 138 MET B O 1
ATOM 5783 N N . LYS B 1 112 ? 244.591 158.673 240.541 1.00 39.06 139 LYS B N 1
ATOM 5784 C CA . LYS B 1 112 ? 245.296 159.380 239.476 1.00 39.09 139 LYS B CA 1
ATOM 5785 C C . LYS B 1 112 ? 245.570 158.379 238.363 1.00 43.47 139 LYS B C 1
ATOM 5786 O O . LYS B 1 112 ? 246.475 157.548 238.484 1.00 50.10 139 LYS B O 1
ATOM 5792 N N . VAL B 1 113 ? 244.802 158.458 237.281 1.00 42.89 140 VAL B N 1
ATOM 5793 C CA . VAL B 1 113 ? 244.877 157.488 236.194 1.00 42.58 140 VAL B CA 1
ATOM 5794 C C . VAL B 1 113 ? 245.240 158.242 234.921 1.00 49.81 140 VAL B C 1
ATOM 5795 O O . VAL B 1 113 ? 244.357 158.733 234.208 1.00 55.98 140 VAL B O 1
ATOM 5799 N N . ASP B 1 114 ? 246.535 158.320 234.628 1.00 47.23 141 ASP B N 1
ATOM 5800 C CA . ASP B 1 114 ? 247.053 158.885 233.381 1.00 49.18 141 ASP B CA 1
ATOM 5801 C C . ASP B 1 114 ? 246.505 160.290 233.135 1.00 51.01 141 ASP B C 1
ATOM 5802 O O . ASP B 1 114 ? 245.835 160.568 232.141 1.00 50.84 141 ASP B O 1
ATOM 5807 N N . GLY B 1 115 ? 246.803 161.183 234.076 1.00 50.47 142 GLY B N 1
ATOM 5808 C CA . GLY B 1 115 ? 246.390 162.565 233.967 1.00 51.30 142 GLY B CA 1
ATOM 5809 C C . GLY B 1 115 ? 244.969 162.852 234.394 1.00 51.88 142 GLY B C 1
ATOM 5810 O O . GLY B 1 115 ? 244.545 164.013 234.329 1.00 56.38 142 GLY B O 1
ATOM 5811 N N . VAL B 1 116 ? 244.218 161.843 234.824 1.00 41.75 143 VAL B N 1
ATOM 5812 C CA . VAL B 1 116 ? 242.845 162.016 235.281 1.00 37.34 143 VAL B CA 1
ATOM 5813 C C . VAL B 1 116 ? 242.809 161.819 236.788 1.00 40.87 143 VAL B C 1
ATOM 5814 O O . VAL B 1 116 ? 243.309 160.811 237.303 1.00 44.64 143 VAL B O 1
ATOM 5818 N N . VAL B 1 117 ? 242.218 162.776 237.496 1.00 41.86 144 VAL B N 1
ATOM 5819 C CA . VAL B 1 117 ? 242.104 162.735 238.948 1.00 36.30 144 VAL B CA 1
ATOM 5820 C C . VAL B 1 117 ? 240.651 162.433 239.284 1.00 38.55 144 VAL B C 1
ATOM 5821 O O . VAL B 1 117 ? 239.755 163.231 238.982 1.00 43.46 144 VAL B O 1
ATOM 5825 N N . ILE B 1 118 ? 240.414 161.284 239.909 1.00 38.41 145 ILE B N 1
ATOM 5826 C CA . ILE B 1 118 ? 239.075 160.839 240.275 1.00 34.24 145 ILE B CA 1
ATOM 5827 C C . ILE B 1 118 ? 238.995 160.770 241.792 1.00 38.37 145 ILE B C 1
ATOM 5828 O O . ILE B 1 118 ? 239.767 160.043 242.431 1.00 47.50 145 ILE B O 1
ATOM 5833 N N . GLN B 1 119 ? 238.063 161.523 242.366 1.00 40.34 146 GLN B N 1
ATOM 5834 C CA . GLN B 1 119 ? 237.824 161.536 243.803 1.00 41.21 146 GLN B CA 1
ATOM 5835 C C . GLN B 1 119 ? 236.426 160.993 244.067 1.00 45.59 146 GLN B C 1
ATOM 5836 O O . GLN B 1 119 ? 235.445 161.499 243.513 1.00 51.24 146 GLN B O 1
ATOM 5842 N N . LEU B 1 120 ? 236.338 159.970 244.911 1.00 45.13 147 LEU B N 1
ATOM 5843 C CA . LEU B 1 120 ? 235.073 159.317 245.231 1.00 42.26 147 LEU B CA 1
ATOM 5844 C C . LEU B 1 120 ? 234.741 159.583 246.693 1.00 46.85 147 LEU B C 1
ATOM 5845 O O . LEU B 1 120 ? 235.450 159.117 247.591 1.00 50.81 147 LEU B O 1
ATOM 5850 N N . THR B 1 121 ? 233.666 160.326 246.930 1.00 66.52 148 THR B N 1
ATOM 5851 C CA . THR B 1 121 ? 233.132 160.542 248.263 1.00 65.46 148 THR B CA 1
ATOM 5852 C C . THR B 1 121 ? 231.716 159.985 248.314 1.00 67.71 148 THR B C 1
ATOM 5853 O O . THR B 1 121 ? 231.125 159.639 247.287 1.00 70.80 148 THR B O 1
ATOM 5857 N N . LYS B 1 122 ? 231.174 159.891 249.527 1.00 76.87 149 LYS B N 1
ATOM 5858 C CA . LYS B 1 122 ? 229.844 159.323 249.706 1.00 78.95 149 LYS B CA 1
ATOM 5859 C C . LYS B 1 122 ? 228.809 160.114 248.916 1.00 80.04 149 LYS B C 1
ATOM 5860 O O . LYS B 1 122 ? 228.500 161.261 249.253 1.00 79.94 149 LYS B O 1
ATOM 5866 N N . GLY B 1 123 ? 228.274 159.503 247.862 1.00 88.69 150 GLY B N 1
ATOM 5867 C CA . GLY B 1 123 ? 227.307 160.169 247.015 1.00 88.47 150 GLY B CA 1
ATOM 5868 C C . GLY B 1 123 ? 227.869 161.230 246.098 1.00 89.72 150 GLY B C 1
ATOM 5869 O O . GLY B 1 123 ? 227.117 162.103 245.653 1.00 92.08 150 GLY B O 1
ATOM 5870 N N . SER B 1 124 ? 229.166 161.190 245.795 1.00 75.37 151 SER B N 1
ATOM 5871 C CA . SER B 1 124 ? 229.760 162.194 244.925 1.00 72.41 151 SER B CA 1
ATOM 5872 C C . SER B 1 124 ? 230.966 161.613 244.200 1.00 71.07 151 SER B C 1
ATOM 5873 O O . SER B 1 124 ? 231.776 160.896 244.796 1.00 72.40 151 SER B O 1
ATOM 5876 N N . VAL B 1 125 ? 231.077 161.933 242.913 1.00 52.90 152 VAL B N 1
ATOM 5877 C CA . VAL B 1 125 ? 232.218 161.550 242.090 1.00 48.04 152 VAL B CA 1
ATOM 5878 C C . VAL B 1 125 ? 232.729 162.804 241.396 1.00 49.47 152 VAL B C 1
ATOM 5879 O O . VAL B 1 125 ? 231.966 163.484 240.699 1.00 54.54 152 VAL B O 1
ATOM 5883 N N . LEU B 1 126 ? 234.010 163.111 241.582 1.00 54.12 153 LEU B N 1
ATOM 5884 C CA . LEU B 1 126 ? 234.639 164.276 240.977 1.00 50.07 153 LEU B CA 1
ATOM 5885 C C . LEU B 1 126 ? 235.716 163.814 240.008 1.00 50.60 153 LEU B C 1
ATOM 5886 O O . LEU B 1 126 ? 236.578 163.007 240.371 1.00 56.17 153 LEU B O 1
ATOM 5891 N N . VAL B 1 127 ? 235.664 164.324 238.781 1.00 46.90 154 VAL B N 1
ATOM 5892 C CA . VAL B 1 127 ? 236.667 164.042 237.762 1.00 47.82 154 VAL B CA 1
ATOM 5893 C C . VAL B 1 127 ? 237.349 165.355 237.413 1.00 50.28 154 VAL B C 1
ATOM 5894 O O . VAL B 1 127 ? 236.698 166.288 236.925 1.00 56.31 154 VAL B O 1
ATOM 5898 N N . ASN B 1 128 ? 238.657 165.426 237.669 1.00 52.87 155 ASN B N 1
ATOM 5899 C CA . ASN B 1 128 ? 239.447 166.639 237.455 1.00 50.81 155 ASN B CA 1
ATOM 5900 C C . ASN B 1 128 ? 238.879 167.828 238.225 1.00 57.98 155 ASN B C 1
ATOM 5901 O O . ASN B 1 128 ? 238.950 168.970 237.767 1.00 62.36 155 ASN B O 1
ATOM 5906 N N . GLY B 1 129 ? 238.309 167.568 239.401 1.00 77.56 156 GLY B N 1
ATOM 5907 C CA . GLY B 1 129 ? 237.796 168.616 240.256 1.00 78.35 156 GLY B CA 1
ATOM 5908 C C . GLY B 1 129 ? 236.364 169.032 240.000 1.00 78.82 156 GLY B C 1
ATOM 5909 O O . GLY B 1 129 ? 235.837 169.863 240.751 1.00 82.01 156 GLY B O 1
ATOM 5910 N N . HIS B 1 130 ? 235.713 168.487 238.971 1.00 77.05 157 HIS B N 1
ATOM 5911 C CA . HIS B 1 130 ? 234.346 168.879 238.675 1.00 76.42 157 HIS B CA 1
ATOM 5912 C C . HIS B 1 130 ? 233.383 167.728 238.938 1.00 75.80 157 HIS B C 1
ATOM 5913 O O . HIS B 1 130 ? 233.722 166.567 238.684 1.00 76.46 157 HIS B O 1
ATOM 5920 N N . PRO B 1 131 ? 232.185 168.013 239.447 1.00 65.82 158 PRO B N 1
ATOM 5921 C CA . PRO B 1 131 ? 231.203 166.942 239.649 1.00 61.39 158 PRO B CA 1
ATOM 5922 C C . PRO B 1 131 ? 230.678 166.425 238.320 1.00 62.69 158 PRO B C 1
ATOM 5923 O O . PRO B 1 131 ? 230.467 167.188 237.374 1.00 65.70 158 PRO B O 1
ATOM 5927 N N . VAL B 1 132 ? 230.465 165.111 238.257 1.00 56.23 159 VAL B N 1
ATOM 5928 C CA . VAL B 1 132 ? 230.001 164.448 237.048 1.00 56.41 159 VAL B CA 1
ATOM 5929 C C . VAL B 1 132 ? 228.797 163.582 237.388 1.00 57.20 159 VAL B C 1
ATOM 5930 O O . VAL B 1 132 ? 228.570 163.213 238.543 1.00 55.43 159 VAL B O 1
ATOM 5934 N N . LEU B 1 133 ? 228.017 163.265 236.359 1.00 63.43 160 LEU B N 1
ATOM 5935 C CA . LEU B 1 133 ? 226.828 162.432 236.489 1.00 63.85 160 LEU B CA 1
ATOM 5936 C C . LEU B 1 133 ? 227.122 161.064 235.889 1.00 58.40 160 LEU B C 1
ATOM 5937 O O . LEU B 1 133 ? 227.475 160.963 234.710 1.00 61.10 160 LEU B O 1
ATOM 5942 N N . LEU B 1 134 ? 226.977 160.021 236.700 1.00 52.86 161 LEU B N 1
ATOM 5943 C CA . LEU B 1 134 ? 227.273 158.671 236.252 1.00 55.10 161 LEU B CA 1
ATOM 5944 C C . LEU B 1 134 ? 226.149 158.135 235.366 1.00 56.29 161 LEU B C 1
ATOM 5945 O O . LEU B 1 134 ? 224.978 158.469 235.566 1.00 56.12 161 LEU B O 1
ATOM 5950 N N . PRO B 1 135 ? 226.480 157.294 234.372 1.00 55.60 162 PRO B N 1
ATOM 5951 C CA . PRO B 1 135 ? 227.820 156.813 233.993 1.00 48.69 162 PRO B CA 1
ATOM 5952 C C . PRO B 1 135 ? 228.652 157.895 233.317 1.00 47.95 162 PRO B C 1
ATOM 5953 O O . PRO B 1 135 ? 228.115 158.769 232.643 1.00 55.92 162 PRO B O 1
ATOM 5957 N N . PHE B 1 136 ? 229.972 157.858 233.481 1.00 44.70 163 PHE B N 1
ATOM 5958 C CA . PHE B 1 136 ? 230.846 158.899 232.952 1.00 48.97 163 PHE B CA 1
ATOM 5959 C C . PHE B 1 136 ? 232.053 158.243 232.302 1.00 49.75 163 PHE B C 1
ATOM 5960 O O . PHE B 1 136 ? 232.781 157.494 232.960 1.00 51.72 163 PHE B O 1
ATOM 5968 N N . SER B 1 137 ? 232.269 158.526 231.020 1.00 44.41 164 SER B N 1
ATOM 5969 C CA . SER B 1 137 ? 233.386 157.974 230.266 1.00 45.68 164 SER B CA 1
ATOM 5970 C C . SER B 1 137 ? 234.264 159.109 229.762 1.00 50.48 164 SER B C 1
ATOM 5971 O O . SER B 1 137 ? 233.770 160.041 229.118 1.00 55.56 164 SER B O 1
ATOM 5974 N N . GLN B 1 138 ? 235.563 159.026 230.048 1.00 60.11 165 GLN B N 1
ATOM 5975 C CA . GLN B 1 138 ? 236.500 160.058 229.620 1.00 59.43 165 GLN B CA 1
ATOM 5976 C C . GLN B 1 138 ? 237.922 159.535 229.743 1.00 59.66 165 GLN B C 1
ATOM 5977 O O . GLN B 1 138 ? 238.281 158.951 230.770 1.00 62.95 165 GLN B O 1
ATOM 5983 N N . SER B 1 139 ? 238.722 159.750 228.695 1.00 53.59 166 SER B N 1
ATOM 5984 C CA . SER B 1 139 ? 240.153 159.433 228.699 1.00 52.86 166 SER B CA 1
ATOM 5985 C C . SER B 1 139 ? 240.410 157.972 229.060 1.00 51.10 166 SER B C 1
ATOM 5986 O O . SER B 1 139 ? 241.334 157.651 229.808 1.00 55.99 166 SER B O 1
ATOM 5989 N N . GLY B 1 140 ? 239.585 157.076 228.523 1.00 42.48 167 GLY B N 1
ATOM 5990 C CA . GLY B 1 140 ? 239.761 155.664 228.793 1.00 43.89 167 GLY B CA 1
ATOM 5991 C C . GLY B 1 140 ? 239.370 155.235 230.186 1.00 45.12 167 GLY B C 1
ATOM 5992 O O . GLY B 1 140 ? 239.735 154.137 230.612 1.00 42.67 167 GLY B O 1
ATOM 5993 N N . VAL B 1 141 ? 238.635 156.072 230.911 1.00 45.94 168 VAL B N 1
ATOM 5994 C CA . VAL B 1 141 ? 238.187 155.777 232.266 1.00 37.01 168 VAL B CA 1
ATOM 5995 C C . VAL B 1 141 ? 236.667 155.806 232.279 1.00 37.85 168 VAL B C 1
ATOM 5996 O O . VAL B 1 141 ? 236.058 156.792 231.847 1.00 44.53 168 VAL B O 1
ATOM 6000 N N . LEU B 1 142 ? 236.058 154.729 232.770 1.00 36.26 169 LEU B N 1
ATOM 6001 C CA . LEU B 1 142 ? 234.606 154.599 232.826 1.00 34.20 169 LEU B CA 1
ATOM 6002 C C . LEU B 1 142 ? 234.180 154.411 234.275 1.00 34.50 169 LEU B C 1
ATOM 6003 O O . LEU B 1 142 ? 234.613 153.461 234.933 1.00 37.55 169 LEU B O 1
ATOM 6008 N N . ILE B 1 143 ? 233.328 155.308 234.763 1.00 35.19 170 ILE B N 1
ATOM 6009 C CA . ILE B 1 143 ? 232.807 155.261 236.124 1.00 33.39 170 ILE B CA 1
ATOM 6010 C C . ILE B 1 143 ? 231.312 154.993 236.052 1.00 38.88 170 ILE B C 1
ATOM 6011 O O . ILE B 1 143 ? 230.578 155.716 235.366 1.00 46.13 170 ILE B O 1
ATOM 6016 N N . GLN B 1 144 ? 230.860 153.959 236.758 1.00 45.79 171 GLN B N 1
ATOM 6017 C CA . GLN B 1 144 ? 229.455 153.578 236.741 1.00 45.66 171 GLN B CA 1
ATOM 6018 C C . GLN B 1 144 ? 229.000 153.178 238.136 1.00 48.01 171 GLN B C 1
ATOM 6019 O O . GLN B 1 144 ? 229.736 152.519 238.877 1.00 51.86 171 GLN B O 1
ATOM 6025 N N . GLN B 1 145 ? 227.777 153.567 238.482 1.00 70.09 172 GLN B N 1
ATOM 6026 C CA . GLN B 1 145 ? 227.188 153.263 239.777 1.00 69.48 172 GLN B CA 1
ATOM 6027 C C . GLN B 1 145 ? 226.116 152.193 239.628 1.00 69.95 172 GLN B C 1
ATOM 6028 O O . GLN B 1 145 ? 225.351 152.194 238.659 1.00 71.70 172 GLN B O 1
ATOM 6034 N N . SER B 1 146 ? 226.068 151.282 240.597 1.00 77.31 173 SER B N 1
ATOM 6035 C CA . SER B 1 146 ? 225.048 150.244 240.625 1.00 77.78 173 SER B CA 1
ATOM 6036 C C . SER B 1 146 ? 224.329 150.260 241.966 1.00 79.76 173 SER B C 1
ATOM 6037 O O . SER B 1 146 ? 224.548 151.162 242.782 1.00 80.11 173 SER B O 1
ATOM 6040 N N . SER B 1 147 ? 223.472 149.268 242.204 1.00 92.21 174 SER B N 1
ATOM 6041 C CA . SER B 1 147 ? 222.737 149.203 243.460 1.00 93.78 174 SER B CA 1
ATOM 6042 C C . SER B 1 147 ? 223.618 148.824 244.642 1.00 93.13 174 SER B C 1
ATOM 6043 O O . SER B 1 147 ? 223.170 148.947 245.787 1.00 91.65 174 SER B O 1
ATOM 6046 N N . SER B 1 148 ? 224.850 148.372 244.401 1.00 93.70 175 SER B N 1
ATOM 6047 C CA . SER B 1 148 ? 225.717 147.917 245.476 1.00 93.19 175 SER B CA 1
ATOM 6048 C C . SER B 1 148 ? 227.149 148.429 245.403 1.00 91.07 175 SER B C 1
ATOM 6049 O O . SER B 1 148 ? 227.878 148.279 246.389 1.00 94.89 175 SER B O 1
ATOM 6052 N N . TYR B 1 149 ? 227.581 149.019 244.289 1.00 70.96 176 TYR B N 1
ATOM 6053 C CA . TYR B 1 149 ? 228.974 149.422 244.167 1.00 67.68 176 TYR B CA 1
ATOM 6054 C C . TYR B 1 149 ? 229.107 150.609 243.225 1.00 66.63 176 TYR B C 1
ATOM 6055 O O . TYR B 1 149 ? 228.194 150.937 242.463 1.00 70.61 176 TYR B O 1
ATOM 6064 N N . THR B 1 150 ? 230.269 151.251 243.299 1.00 47.68 177 THR B N 1
ATOM 6065 C CA . THR B 1 150 ? 230.721 152.221 242.309 1.00 42.36 177 THR B CA 1
ATOM 6066 C C . THR B 1 150 ? 232.001 151.677 241.692 1.00 45.35 177 THR B C 1
ATOM 6067 O O . THR B 1 150 ? 232.965 151.391 242.412 1.00 49.69 177 THR B O 1
ATOM 6071 N N . LYS B 1 151 ? 232.011 151.524 240.371 1.00 40.13 178 LYS B N 1
ATOM 6072 C CA . LYS B 1 151 ? 233.105 150.865 239.673 1.00 30.01 178 LYS B CA 1
ATOM 6073 C C . LYS B 1 151 ? 233.789 151.844 238.732 1.00 36.82 178 LYS B C 1
ATOM 6074 O O . LYS B 1 151 ? 233.124 152.543 237.960 1.00 45.49 178 LYS B O 1
ATOM 6080 N N . VAL B 1 152 ? 235.117 151.886 238.804 1.00 30.81 179 VAL B N 1
ATOM 6081 C CA . VAL B 1 152 ? 235.950 152.677 237.906 1.00 23.91 179 VAL B CA 1
ATOM 6082 C C . VAL B 1 152 ? 236.850 151.716 237.143 1.00 31.96 179 VAL B C 1
ATOM 6083 O O . VAL B 1 152 ? 237.667 151.010 237.746 1.00 35.71 179 VAL B O 1
ATOM 6087 N N . GLU B 1 153 ? 236.707 151.694 235.823 1.00 35.81 180 GLU B N 1
ATOM 6088 C CA . GLU B 1 153 ? 237.496 150.829 234.957 1.00 30.21 180 GLU B CA 1
ATOM 6089 C C . GLU B 1 153 ? 238.414 151.682 234.096 1.00 37.45 180 GLU B C 1
ATOM 6090 O O . GLU B 1 153 ? 237.951 152.594 233.402 1.00 44.94 180 GLU B O 1
ATOM 6096 N N . ALA B 1 154 ? 239.710 151.385 234.146 1.00 33.83 181 ALA B N 1
ATOM 6097 C CA . ALA B 1 154 ? 240.715 152.073 233.352 1.00 29.47 181 ALA B CA 1
ATOM 6098 C C . ALA B 1 154 ? 241.324 151.093 232.360 1.00 35.44 181 ALA B C 1
ATOM 6099 O O . ALA B 1 154 ? 241.818 150.026 232.754 1.00 39.34 181 ALA B O 1
ATOM 6101 N N . ARG B 1 155 ? 241.309 151.483 231.082 1.00 40.10 182 ARG B N 1
ATOM 6102 C CA . ARG B 1 155 ? 241.711 150.632 229.969 1.00 42.66 182 ARG B CA 1
ATOM 6103 C C . ARG B 1 155 ? 243.186 150.267 229.998 1.00 42.70 182 ARG B C 1
ATOM 6104 O O . ARG B 1 155 ? 243.594 149.365 229.259 1.00 46.52 182 ARG B O 1
ATOM 6112 N N . LEU B 1 156 ? 243.993 150.939 230.819 1.00 34.63 183 LEU B N 1
ATOM 6113 C CA . LEU B 1 156 ? 245.354 150.472 231.042 1.00 41.09 183 LEU B CA 1
ATOM 6114 C C . LEU B 1 156 ? 245.385 149.150 231.794 1.00 45.60 183 LEU B C 1
ATOM 6115 O O . LEU B 1 156 ? 246.456 148.548 231.914 1.00 51.47 183 LEU B O 1
ATOM 6120 N N . GLY B 1 157 ? 244.240 148.692 232.296 1.00 38.80 184 GLY B N 1
ATOM 6121 C CA . GLY B 1 157 ? 244.146 147.395 232.928 1.00 37.61 184 GLY B CA 1
ATOM 6122 C C . GLY B 1 157 ? 243.914 147.433 234.422 1.00 37.25 184 GLY B C 1
ATOM 6123 O O . GLY B 1 157 ? 244.463 146.598 235.148 1.00 42.34 184 GLY B O 1
ATOM 6124 N N . LEU B 1 158 ? 243.111 148.380 234.907 1.00 34.16 185 LEU B N 1
ATOM 6125 C CA . LEU B 1 158 ? 242.800 148.427 236.330 1.00 29.17 185 LEU B CA 1
ATOM 6126 C C . LEU B 1 158 ? 241.297 148.541 236.533 1.00 29.58 185 LEU B C 1
ATOM 6127 O O . LEU B 1 158 ? 240.587 149.154 235.734 1.00 41.88 185 LEU B O 1
ATOM 6132 N N . VAL B 1 159 ? 240.813 147.910 237.601 1.00 31.73 186 VAL B N 1
ATOM 6133 C CA . VAL B 1 159 ? 239.417 148.005 238.010 1.00 32.90 186 VAL B CA 1
ATOM 6134 C C . VAL B 1 159 ? 239.376 148.299 239.502 1.00 36.73 186 VAL B C 1
ATOM 6135 O O . VAL B 1 159 ? 240.007 147.592 240.292 1.00 36.70 186 VAL B O 1
ATOM 6139 N N . LEU B 1 160 ? 238.640 149.336 239.887 1.00 32.69 187 LEU B N 1
ATOM 6140 C CA . LEU B 1 160 ? 238.405 149.650 241.289 1.00 29.70 187 LEU B CA 1
ATOM 6141 C C . LEU B 1 160 ? 236.916 149.545 241.572 1.00 27.78 187 LEU B C 1
ATOM 6142 O O . LEU B 1 160 ? 236.096 150.028 240.786 1.00 38.56 187 LEU B O 1
ATOM 6147 N N . MET B 1 161 ? 236.569 148.910 242.688 1.00 37.97 188 MET B N 1
ATOM 6148 C CA . MET B 1 161 ? 235.178 148.724 243.085 1.00 39.03 188 MET B CA 1
ATOM 6149 C C . MET B 1 161 ? 235.024 149.166 244.532 1.00 41.52 188 MET B C 1
ATOM 6150 O O . MET B 1 161 ? 235.587 148.543 245.437 1.00 48.31 188 MET B O 1
ATOM 6155 N N . TRP B 1 162 ? 234.276 150.244 244.747 1.00 44.64 189 TRP B N 1
ATOM 6156 C CA . TRP B 1 162 ? 233.928 150.707 246.087 1.00 48.48 189 TRP B CA 1
ATOM 6157 C C . TRP B 1 162 ? 232.522 150.192 246.372 1.00 53.23 189 TRP B C 1
ATOM 6158 O O . TRP B 1 162 ? 231.540 150.720 245.846 1.00 59.45 189 TRP B O 1
ATOM 6169 N N . ASN B 1 163 ? 232.432 149.142 247.181 1.00 65.02 190 ASN B N 1
ATOM 6170 C CA . ASN B 1 163 ? 231.154 148.503 247.449 1.00 65.92 190 ASN B CA 1
ATOM 6171 C C . ASN B 1 163 ? 230.401 149.242 248.551 1.00 67.22 190 ASN B C 1
ATOM 6172 O O . ASN B 1 163 ? 230.969 150.028 249.313 1.00 64.90 190 ASN B O 1
ATOM 6177 N N . HIS B 1 164 ? 229.096 148.974 248.629 1.00 101.54 191 HIS B N 1
ATOM 6178 C CA . HIS B 1 164 ? 228.259 149.601 249.644 1.00 103.53 191 HIS B CA 1
ATOM 6179 C C . HIS B 1 164 ? 228.493 149.028 251.035 1.00 104.34 191 HIS B C 1
ATOM 6180 O O . HIS B 1 164 ? 228.009 149.607 252.013 1.00 103.51 191 HIS B O 1
ATOM 6187 N N . ASP B 1 165 ? 229.218 147.915 251.146 1.00 105.31 192 ASP B N 1
ATOM 6188 C CA . ASP B 1 165 ? 229.659 147.389 252.431 1.00 104.23 192 ASP B CA 1
ATOM 6189 C C . ASP B 1 165 ? 230.897 148.103 252.960 1.00 103.06 192 ASP B C 1
ATOM 6190 O O . ASP B 1 165 ? 231.555 147.584 253.870 1.00 101.88 192 ASP B O 1
ATOM 6195 N N . ASP B 1 166 ? 231.217 149.274 252.403 1.00 90.84 193 ASP B N 1
ATOM 6196 C CA . ASP B 1 166 ? 232.415 150.033 252.764 1.00 87.95 193 ASP B CA 1
ATOM 6197 C C . ASP B 1 166 ? 233.676 149.197 252.563 1.00 87.37 193 ASP B C 1
ATOM 6198 O O . ASP B 1 166 ? 234.588 149.199 253.392 1.00 87.61 193 ASP B O 1
ATOM 6203 N N . SER B 1 167 ? 233.721 148.471 251.449 1.00 59.26 194 SER B N 1
ATOM 6204 C CA . SER B 1 167 ? 234.861 147.644 251.082 1.00 52.20 194 SER B CA 1
ATOM 6205 C C . SER B 1 167 ? 235.384 148.091 249.726 1.00 53.01 194 SER B C 1
ATOM 6206 O O . SER B 1 167 ? 234.601 148.310 248.796 1.00 56.67 194 SER B O 1
ATOM 6209 N N . LEU B 1 168 ? 236.702 148.222 249.617 1.00 44.05 195 LEU B N 1
ATOM 6210 C CA . LEU B 1 168 ? 237.359 148.653 248.392 1.00 34.74 195 LEU B CA 1
ATOM 6211 C C . LEU B 1 168 ? 238.146 147.490 247.809 1.00 37.71 195 LEU B C 1
ATOM 6212 O O . LEU B 1 168 ? 238.942 146.862 248.513 1.00 45.62 195 LEU B O 1
ATOM 6217 N N . LEU B 1 169 ? 237.921 147.207 246.528 1.00 37.03 196 LEU B N 1
ATOM 6218 C CA . LEU B 1 169 ? 238.580 146.110 245.837 1.00 34.72 196 LEU B CA 1
ATOM 6219 C C . LEU B 1 169 ? 239.281 146.642 244.596 1.00 35.72 196 LEU B C 1
ATOM 6220 O O . LEU B 1 169 ? 238.814 147.590 243.960 1.00 40.53 196 LEU B O 1
ATOM 6225 N N . LEU B 1 170 ? 240.409 146.020 244.254 1.00 30.95 197 LEU B N 1
ATOM 6226 C CA . LEU B 1 170 ? 241.236 146.480 243.145 1.00 31.55 197 LEU B CA 1
ATOM 6227 C C . LEU B 1 170 ? 241.756 145.284 242.362 1.00 36.27 197 LEU B C 1
ATOM 6228 O O . LEU B 1 170 ? 242.496 144.458 242.904 1.00 43.67 197 LEU B O 1
ATOM 6233 N N . GLU B 1 171 ? 241.366 145.200 241.094 1.00 42.89 198 GLU B N 1
ATOM 6234 C CA . GLU B 1 171 ? 241.923 144.243 240.148 1.00 39.48 198 GLU B CA 1
ATOM 6235 C C . GLU B 1 171 ? 242.979 144.939 239.301 1.00 43.22 198 GLU B C 1
ATOM 6236 O O . GLU B 1 171 ? 242.717 146.001 238.724 1.00 48.02 198 GLU B O 1
ATOM 6242 N N . LEU B 1 172 ? 244.162 144.338 239.224 1.00 33.29 199 LEU B N 1
ATOM 6243 C CA . LEU B 1 172 ? 245.269 144.872 238.448 1.00 33.10 199 LEU B CA 1
ATOM 6244 C C . LEU B 1 172 ? 245.667 143.887 237.358 1.00 38.60 199 LEU B C 1
ATOM 6245 O O . LEU B 1 172 ? 245.540 142.670 237.520 1.00 46.37 199 LEU B O 1
ATOM 6250 N N . ASP B 1 173 ? 246.148 144.428 236.243 1.00 42.15 200 ASP B N 1
ATOM 6251 C CA . ASP B 1 173 ? 246.648 143.597 235.162 1.00 40.68 200 ASP B CA 1
ATOM 6252 C C . ASP B 1 173 ? 247.957 142.927 235.572 1.00 50.18 200 ASP B C 1
ATOM 6253 O O . ASP B 1 173 ? 248.682 143.399 236.452 1.00 56.24 200 ASP B O 1
ATOM 6258 N N . THR B 1 174 ? 248.256 141.804 234.915 1.00 45.73 201 THR B N 1
ATOM 6259 C CA . THR B 1 174 ? 249.487 141.077 235.204 1.00 44.81 201 THR B CA 1
ATOM 6260 C C . THR B 1 174 ? 250.724 141.849 234.759 1.00 48.83 201 THR B C 1
ATOM 6261 O O . THR B 1 174 ? 251.828 141.562 235.234 1.00 55.46 201 THR B O 1
ATOM 6265 N N . LYS B 1 175 ? 250.561 142.841 233.881 1.00 43.75 202 LYS B N 1
ATOM 6266 C CA . LYS B 1 175 ? 251.684 143.656 233.435 1.00 41.14 202 LYS B CA 1
ATOM 6267 C C . LYS B 1 175 ? 252.243 144.545 234.537 1.00 45.57 202 LYS B C 1
ATOM 6268 O O . LYS B 1 175 ? 253.327 145.110 234.361 1.00 48.69 202 LYS B O 1
ATOM 6274 N N . TYR B 1 176 ? 251.540 144.682 235.659 1.00 46.26 203 TYR B N 1
ATOM 6275 C CA . TYR B 1 176 ? 251.991 145.498 236.777 1.00 42.46 203 TYR B CA 1
ATOM 6276 C C . TYR B 1 176 ? 252.648 144.674 237.875 1.00 47.49 203 TYR B C 1
ATOM 6277 O O . TYR B 1 176 ? 252.874 145.193 238.972 1.00 52.98 203 TYR B O 1
ATOM 6286 N N . ALA B 1 177 ? 252.951 143.407 237.609 1.00 45.91 204 ALA B N 1
ATOM 6287 C CA . ALA B 1 177 ? 253.553 142.550 238.619 1.00 42.98 204 ALA B CA 1
ATOM 6288 C C . ALA B 1 177 ? 254.951 143.034 238.981 1.00 49.61 204 ALA B C 1
ATOM 6289 O O . ALA B 1 177 ? 255.733 143.433 238.113 1.00 54.84 204 ALA B O 1
ATOM 6291 N N . ASN B 1 178 ? 255.258 143.000 240.280 1.00 71.50 205 ASN B N 1
ATOM 6292 C CA . ASN B 1 178 ? 256.566 143.394 240.808 1.00 74.01 205 ASN B CA 1
ATOM 6293 C C . ASN B 1 178 ? 256.902 144.843 240.470 1.00 75.90 205 ASN B C 1
ATOM 6294 O O . ASN B 1 178 ? 258.073 145.209 240.346 1.00 79.49 205 ASN B O 1
ATOM 6299 N N . LYS B 1 179 ? 255.876 145.684 240.317 1.00 57.31 206 LYS B N 1
ATOM 6300 C CA . LYS B 1 179 ? 256.094 147.079 239.961 1.00 56.68 206 LYS B CA 1
ATOM 6301 C C . LYS B 1 179 ? 255.181 148.034 240.719 1.00 56.57 206 LYS B C 1
ATOM 6302 O O . LYS B 1 179 ? 255.080 149.205 240.330 1.00 60.11 206 LYS B O 1
ATOM 6308 N N . THR B 1 180 ? 254.512 147.583 241.774 1.00 46.95 207 THR B N 1
ATOM 6309 C CA . THR B 1 180 ? 253.591 148.413 242.534 1.00 47.52 207 THR B CA 1
ATOM 6310 C C . THR B 1 180 ? 254.045 148.507 243.985 1.00 47.91 207 THR B C 1
ATOM 6311 O O . THR B 1 180 ? 254.919 147.766 244.442 1.00 50.18 207 THR B O 1
ATOM 6315 N N . CYS B 1 181 ? 253.436 149.444 244.709 1.00 45.13 208 CYS B N 1
ATOM 6316 C CA . CYS B 1 181 ? 253.686 149.605 246.133 1.00 45.45 208 CYS B CA 1
ATOM 6317 C C . CYS B 1 181 ? 252.447 150.207 246.779 1.00 47.02 208 CYS B C 1
ATOM 6318 O O . CYS B 1 181 ? 251.586 150.778 246.105 1.00 50.65 208 CYS B O 1
ATOM 6321 N N . GLY B 1 182 ? 252.368 150.072 248.097 1.00 38.06 209 GLY B N 1
ATOM 6322 C CA . GLY B 1 182 ? 251.242 150.530 248.877 1.00 30.62 209 GLY B CA 1
ATOM 6323 C C . GLY B 1 182 ? 250.751 149.436 249.792 1.00 36.87 209 GLY B C 1
ATOM 6324 O O . GLY B 1 182 ? 251.429 148.428 250.018 1.00 46.05 209 GLY B O 1
ATOM 6325 N N . LEU B 1 183 ? 249.541 149.624 250.321 1.00 31.96 210 LEU B N 1
ATOM 6326 C CA . LEU B 1 183 ? 248.962 148.658 251.248 1.00 34.11 210 LEU B CA 1
ATOM 6327 C C . LEU B 1 183 ? 248.645 147.320 250.595 1.00 39.27 210 LEU B C 1
ATOM 6328 O O . LEU B 1 183 ? 248.387 146.349 251.314 1.00 46.67 210 LEU B O 1
ATOM 6333 N N . CYS B 1 184 ? 248.657 147.240 249.267 1.00 38.99 211 CYS B N 1
ATOM 6334 C CA . CYS B 1 184 ? 248.340 146.011 248.556 1.00 39.30 211 CYS B CA 1
ATOM 6335 C C . CYS B 1 184 ? 249.578 145.194 248.204 1.00 43.88 211 CYS B C 1
ATOM 6336 O O . CYS B 1 184 ? 249.466 144.209 247.468 1.00 53.49 211 CYS B O 1
ATOM 6339 N N . GLY B 1 185 ? 250.748 145.577 248.709 1.00 40.36 212 GLY B N 1
ATOM 6340 C CA . GLY B 1 185 ? 251.960 144.825 248.461 1.00 41.27 212 GLY B CA 1
ATOM 6341 C C . GLY B 1 185 ? 252.639 145.209 247.162 1.00 43.40 212 GLY B C 1
ATOM 6342 O O . GLY B 1 185 ? 252.203 146.089 246.418 1.00 45.82 212 GLY B O 1
ATOM 6343 N N . ASP B 1 186 ? 253.744 144.520 246.890 1.00 55.03 213 ASP B N 1
ATOM 6344 C CA . ASP B 1 186 ? 254.545 144.770 245.701 1.00 51.48 213 ASP B CA 1
ATOM 6345 C C . ASP B 1 186 ? 254.110 143.940 244.502 1.00 54.11 213 ASP B C 1
ATOM 6346 O O . ASP B 1 186 ? 254.672 144.113 243.415 1.00 60.61 213 ASP B O 1
ATOM 6351 N N . PHE B 1 187 ? 253.136 143.042 244.674 1.00 47.62 214 PHE B N 1
ATOM 6352 C CA . PHE B 1 187 ? 252.544 142.290 243.567 1.00 43.42 214 PHE B CA 1
ATOM 6353 C C . PHE B 1 187 ? 253.596 141.443 242.848 1.00 47.64 214 PHE B C 1
ATOM 6354 O O . PHE B 1 187 ? 253.818 141.574 241.644 1.00 54.63 214 PHE B O 1
ATOM 6362 N N . ASN B 1 188 ? 254.256 140.564 243.606 1.00 58.91 215 ASN B N 1
ATOM 6363 C CA . ASN B 1 188 ? 255.260 139.672 243.045 1.00 61.67 215 ASN B CA 1
ATOM 6364 C C . ASN B 1 188 ? 255.026 138.200 243.351 1.00 67.48 215 ASN B C 1
ATOM 6365 O O . ASN B 1 188 ? 255.732 137.354 242.790 1.00 67.37 215 ASN B O 1
ATOM 6370 N N . GLY B 1 189 ? 254.069 137.866 244.213 1.00 73.33 216 GLY B N 1
ATOM 6371 C CA . GLY B 1 189 ? 253.780 136.477 244.511 1.00 70.15 216 GLY B CA 1
ATOM 6372 C C . GLY B 1 189 ? 254.150 136.057 245.919 1.00 71.27 216 GLY B C 1
ATOM 6373 O O . GLY B 1 189 ? 253.432 135.273 246.546 1.00 73.04 216 GLY B O 1
ATOM 6374 N N . MET B 1 190 ? 255.266 136.567 246.425 1.00 74.96 217 MET B N 1
ATOM 6375 C CA . MET B 1 190 ? 255.708 136.228 247.772 1.00 75.08 217 MET B CA 1
ATOM 6376 C C . MET B 1 190 ? 254.957 137.075 248.793 1.00 73.91 217 MET B C 1
ATOM 6377 O O . MET B 1 190 ? 255.033 138.307 248.735 1.00 75.87 217 MET B O 1
ATOM 6382 N N . PRO B 1 191 ? 254.223 136.465 249.727 1.00 66.97 218 PRO B N 1
ATOM 6383 C CA . PRO B 1 191 ? 253.378 137.259 250.637 1.00 70.01 218 PRO B CA 1
ATOM 6384 C C . PRO B 1 191 ? 254.145 138.219 251.529 1.00 71.34 218 PRO B C 1
ATOM 6385 O O . PRO B 1 191 ? 253.629 139.298 251.846 1.00 72.56 218 PRO B O 1
ATOM 6389 N N . VAL B 1 192 ? 255.357 137.865 251.948 1.00 77.39 219 VAL B N 1
ATOM 6390 C CA . VAL B 1 192 ? 256.090 138.622 252.951 1.00 76.64 219 VAL B CA 1
ATOM 6391 C C . VAL B 1 192 ? 257.283 139.356 252.349 1.00 77.82 219 VAL B C 1
ATOM 6392 O O . VAL B 1 192 ? 257.579 140.487 252.740 1.00 79.50 219 VAL B O 1
ATOM 6396 N N . VAL B 1 193 ? 257.961 138.738 251.379 1.00 70.56 220 VAL B N 1
ATOM 6397 C CA . VAL B 1 193 ? 259.208 139.291 250.861 1.00 71.39 220 VAL B CA 1
ATOM 6398 C C . VAL B 1 193 ? 258.954 140.643 250.210 1.00 71.01 220 VAL B C 1
ATOM 6399 O O . VAL B 1 193 ? 257.995 140.816 249.446 1.00 68.69 220 VAL B O 1
ATOM 6403 N N . SER B 1 194 ? 259.809 141.615 250.534 1.00 85.97 221 SER B N 1
ATOM 6404 C CA . SER B 1 194 ? 259.849 142.957 249.957 1.00 85.84 221 SER B CA 1
ATOM 6405 C C . SER B 1 194 ? 258.658 143.823 250.348 1.00 85.38 221 SER B C 1
ATOM 6406 O O . SER B 1 194 ? 258.498 144.922 249.802 1.00 88.07 221 SER B O 1
ATOM 6409 N N . GLU B 1 195 ? 257.819 143.370 251.276 1.00 68.85 222 GLU B N 1
ATOM 6410 C CA . GLU B 1 195 ? 256.761 144.202 251.837 1.00 69.91 222 GLU B CA 1
ATOM 6411 C C . GLU B 1 195 ? 256.931 144.408 253.332 1.00 71.62 222 GLU B C 1
ATOM 6412 O O . GLU B 1 195 ? 256.853 145.545 253.812 1.00 75.46 222 GLU B O 1
ATOM 6418 N N . LEU B 1 196 ? 257.168 143.334 254.081 1.00 81.85 223 LEU B N 1
ATOM 6419 C CA . LEU B 1 196 ? 257.402 143.403 255.514 1.00 84.29 223 LEU B CA 1
ATOM 6420 C C . LEU B 1 196 ? 258.883 143.350 255.861 1.00 87.74 223 LEU B C 1
ATOM 6421 O O . LEU B 1 196 ? 259.231 143.134 257.025 1.00 90.83 223 LEU B O 1
ATOM 6426 N N . LEU B 1 197 ? 259.760 143.526 254.875 1.00 96.37 224 LEU B N 1
ATOM 6427 C CA . LEU B 1 197 ? 261.206 143.514 255.078 1.00 98.20 224 LEU B CA 1
ATOM 6428 C C . LEU B 1 197 ? 261.764 144.852 254.602 1.00 99.99 224 LEU B C 1
ATOM 6429 O O . LEU B 1 197 ? 262.004 145.041 253.405 1.00 100.76 224 LEU B O 1
ATOM 6434 N N . SER B 1 198 ? 261.966 145.783 255.536 1.00 121.59 225 SER B N 1
ATOM 6435 C CA . SER B 1 198 ? 262.597 147.052 255.187 1.00 123.08 225 SER B CA 1
ATOM 6436 C C . SER B 1 198 ? 264.065 146.841 254.837 1.00 125.04 225 SER B C 1
ATOM 6437 O O . SER B 1 198 ? 264.494 147.106 253.709 1.00 124.52 225 SER B O 1
ATOM 6440 N N . HIS B 1 199 ? 264.850 146.352 255.799 1.00 132.37 226 HIS B N 1
ATOM 6441 C CA . HIS B 1 199 ? 266.230 145.928 255.549 1.00 131.65 226 HIS B CA 1
ATOM 6442 C C . HIS B 1 199 ? 266.502 144.750 256.487 1.00 131.88 226 HIS B C 1
ATOM 6443 O O . HIS B 1 199 ? 266.948 144.936 257.621 1.00 132.06 226 HIS B O 1
ATOM 6450 N N . ASN B 1 200 ? 266.233 143.540 255.989 1.00 136.04 227 ASN B N 1
ATOM 6451 C CA . ASN B 1 200 ? 266.405 142.304 256.757 1.00 136.69 227 ASN B CA 1
ATOM 6452 C C . ASN B 1 200 ? 265.695 142.372 258.108 1.00 136.85 227 ASN B C 1
ATOM 6453 O O . ASN B 1 200 ? 266.133 141.765 259.089 1.00 136.78 227 ASN B O 1
ATOM 6458 N N . THR B 1 201 ? 264.591 143.114 258.171 1.00 121.06 228 THR B N 1
ATOM 6459 C CA . THR B 1 201 ? 263.831 143.302 259.399 1.00 119.62 228 THR B CA 1
ATOM 6460 C C . THR B 1 201 ? 262.370 142.966 259.143 1.00 117.39 228 THR B C 1
ATOM 6461 O O . THR B 1 201 ? 261.764 143.496 258.207 1.00 117.43 228 THR B O 1
ATOM 6465 N N . LYS B 1 202 ? 261.806 142.099 259.980 1.00 92.98 229 LYS B N 1
ATOM 6466 C CA . LYS B 1 202 ? 260.426 141.645 259.818 1.00 90.19 229 LYS B CA 1
ATOM 6467 C C . LYS B 1 202 ? 259.487 142.735 260.319 1.00 90.75 229 LYS B C 1
ATOM 6468 O O . LYS B 1 202 ? 259.348 142.948 261.526 1.00 94.57 229 LYS B O 1
ATOM 6474 N N . LEU B 1 203 ? 258.838 143.432 259.390 1.00 79.20 230 LEU B N 1
ATOM 6475 C CA . LEU B 1 203 ? 257.916 144.501 259.746 1.00 76.66 230 LEU B CA 1
ATOM 6476 C C . LEU B 1 203 ? 256.579 143.935 260.204 1.00 76.17 230 LEU B C 1
ATOM 6477 O O . LEU B 1 203 ? 256.094 142.933 259.671 1.00 78.45 230 LEU B O 1
ATOM 6482 N N . THR B 1 204 ? 255.987 144.584 261.199 1.00 67.46 231 THR B N 1
ATOM 6483 C CA . THR B 1 204 ? 254.636 144.266 261.621 1.00 65.39 231 THR B CA 1
ATOM 6484 C C . THR B 1 204 ? 253.628 144.957 260.706 1.00 65.69 231 THR B C 1
ATOM 6485 O O . THR B 1 204 ? 253.963 145.926 260.020 1.00 66.77 231 THR B O 1
ATOM 6489 N N . PRO B 1 205 ? 252.387 144.462 260.658 1.00 60.21 232 PRO B N 1
ATOM 6490 C CA . PRO B 1 205 ? 251.365 145.149 259.851 1.00 59.64 232 PRO B CA 1
ATOM 6491 C C . PRO B 1 205 ? 251.170 146.605 260.237 1.00 60.49 232 PRO B C 1
ATOM 6492 O O . PRO B 1 205 ? 250.916 147.440 259.359 1.00 60.99 232 PRO B O 1
ATOM 6496 N N . MET B 1 206 ? 251.286 146.933 261.526 1.00 66.61 233 MET B N 1
ATOM 6497 C CA . MET B 1 206 ? 251.199 148.327 261.953 1.00 64.39 233 MET B CA 1
ATOM 6498 C C . MET B 1 206 ? 252.296 149.166 261.309 1.00 67.92 233 MET B C 1
ATOM 6499 O O . MET B 1 206 ? 252.032 150.243 260.760 1.00 68.82 233 MET B O 1
ATOM 6504 N N . GLU B 1 207 ? 253.539 148.680 261.367 1.00 63.90 234 GLU B N 1
ATOM 6505 C CA . GLU B 1 207 ? 254.660 149.426 260.805 1.00 61.55 234 GLU B CA 1
ATOM 6506 C C . GLU B 1 207 ? 254.515 149.592 259.299 1.00 63.52 234 GLU B C 1
ATOM 6507 O O . GLU B 1 207 ? 254.769 150.673 258.759 1.00 66.84 234 GLU B O 1
ATOM 6513 N N . PHE B 1 208 ? 254.105 148.530 258.604 1.00 53.92 235 PHE B N 1
ATOM 6514 C CA . PHE B 1 208 ? 253.926 148.602 257.157 1.00 46.97 235 PHE B CA 1
ATOM 6515 C C . PHE B 1 208 ? 252.828 149.595 256.788 1.00 47.74 235 PHE B C 1
ATOM 6516 O O . PHE B 1 208 ? 253.008 150.446 255.905 1.00 57.65 235 PHE B O 1
ATOM 6524 N N . GLY B 1 209 ? 251.687 149.516 257.477 1.00 41.96 236 GLY B N 1
ATOM 6525 C CA . GLY B 1 209 ? 250.603 150.445 257.204 1.00 46.46 236 GLY B CA 1
ATOM 6526 C C . GLY B 1 209 ? 250.990 151.887 257.462 1.00 49.39 236 GLY B C 1
ATOM 6527 O O . GLY B 1 209 ? 250.619 152.785 256.703 1.00 51.38 236 GLY B O 1
ATOM 6528 N N . ASN B 1 210 ? 251.739 152.131 258.541 1.00 58.54 237 ASN B N 1
ATOM 6529 C CA . ASN B 1 210 ? 252.222 153.482 258.805 1.00 57.70 237 ASN B CA 1
ATOM 6530 C C . ASN B 1 210 ? 253.235 153.926 257.757 1.00 57.60 237 ASN B C 1
ATOM 6531 O O . ASN B 1 210 ? 253.301 155.115 257.425 1.00 58.86 237 ASN B O 1
ATOM 6536 N N . LEU B 1 211 ? 254.032 152.991 257.235 1.00 52.05 238 LEU B N 1
ATOM 6537 C CA . LEU B 1 211 ? 254.975 153.318 256.172 1.00 47.26 238 LEU B CA 1
ATOM 6538 C C . LEU B 1 211 ? 254.260 153.702 254.885 1.00 47.01 238 LEU B C 1
ATOM 6539 O O . LEU B 1 211 ? 254.787 154.499 254.100 1.00 51.29 238 LEU B O 1
ATOM 6544 N N . GLN B 1 212 ? 253.070 153.152 254.647 1.00 45.41 239 GLN B N 1
ATOM 6545 C CA . GLN B 1 212 ? 252.304 153.473 253.450 1.00 42.75 239 GLN B CA 1
ATOM 6546 C C . GLN B 1 212 ? 251.438 154.722 253.612 1.00 45.16 239 GLN B C 1
ATOM 6547 O O . GLN B 1 212 ? 250.430 154.858 252.911 1.00 47.72 239 GLN B O 1
ATOM 6553 N N . LYS B 1 213 ? 251.803 155.627 254.516 1.00 52.08 240 LYS B N 1
ATOM 6554 C CA . LYS B 1 213 ? 251.019 156.833 254.747 1.00 49.13 240 LYS B CA 1
ATOM 6555 C C . LYS B 1 213 ? 251.387 157.930 253.754 1.00 53.92 240 LYS B C 1
ATOM 6556 O O . LYS B 1 213 ? 252.550 158.073 253.364 1.00 59.89 240 LYS B O 1
ATOM 6562 N N . MET B 1 214 ? 250.382 158.705 253.343 1.00 53.80 241 MET B N 1
ATOM 6563 C CA . MET B 1 214 ? 250.574 159.876 252.484 1.00 54.42 241 MET B CA 1
ATOM 6564 C C . MET B 1 214 ? 249.590 160.943 252.955 1.00 60.03 241 MET B C 1
ATOM 6565 O O . MET B 1 214 ? 248.405 160.898 252.612 1.00 63.01 241 MET B O 1
ATOM 6570 N N . ASP B 1 215 ? 250.085 161.901 253.734 1.00 80.61 242 ASP B N 1
ATOM 6571 C CA . ASP B 1 215 ? 249.218 162.844 254.422 1.00 80.77 242 ASP B CA 1
ATOM 6572 C C . ASP B 1 215 ? 248.874 164.044 253.543 1.00 80.96 242 ASP B C 1
ATOM 6573 O O . ASP B 1 215 ? 249.509 164.309 252.518 1.00 82.41 242 ASP B O 1
ATOM 6578 N N . ASP B 1 216 ? 247.844 164.771 253.968 1.00 76.30 243 ASP B N 1
ATOM 6579 C CA . ASP B 1 216 ? 247.422 166.009 253.336 1.00 76.31 243 ASP B CA 1
ATOM 6580 C C . ASP B 1 216 ? 248.343 167.156 253.748 1.00 78.73 243 ASP B C 1
ATOM 6581 O O . ASP B 1 216 ? 249.056 167.059 254.750 1.00 80.54 243 ASP B O 1
ATOM 6586 N N . PRO B 1 217 ? 248.361 168.259 252.975 1.00 67.28 244 PRO B N 1
ATOM 6587 C CA . PRO B 1 217 ? 249.265 169.373 253.302 1.00 66.52 244 PRO B CA 1
ATOM 6588 C C . PRO B 1 217 ? 249.043 169.959 254.688 1.00 67.17 244 PRO B C 1
ATOM 6589 O O . PRO B 1 217 ? 249.965 169.989 255.509 1.00 68.60 244 PRO B O 1
ATOM 6593 N N . THR B 1 218 ? 247.828 170.429 254.961 1.00 77.72 245 THR B N 1
ATOM 6594 C CA . THR B 1 218 ? 247.512 171.081 256.224 1.00 79.03 245 THR B CA 1
ATOM 6595 C C . THR B 1 218 ? 246.941 170.129 257.266 1.00 82.06 245 THR B C 1
ATOM 6596 O O . THR B 1 218 ? 246.670 170.558 258.391 1.00 82.48 245 THR B O 1
ATOM 6600 N N . ASP B 1 219 ? 246.753 168.858 256.927 1.00 91.25 246 ASP B N 1
ATOM 6601 C CA . ASP B 1 219 ? 246.155 167.879 257.830 1.00 91.21 246 ASP B CA 1
ATOM 6602 C C . ASP B 1 219 ? 247.247 166.931 258.314 1.00 90.29 246 ASP B C 1
ATOM 6603 O O . ASP B 1 219 ? 247.616 165.984 257.613 1.00 90.81 246 ASP B O 1
ATOM 6608 N N . GLN B 1 220 ? 247.762 167.188 259.512 1.00 98.42 247 GLN B N 1
ATOM 6609 C CA . GLN B 1 220 ? 248.708 166.285 260.151 1.00 100.79 247 GLN B CA 1
ATOM 6610 C C . GLN B 1 220 ? 247.948 165.193 260.890 1.00 102.44 247 GLN B C 1
ATOM 6611 O O . GLN B 1 220 ? 247.003 165.470 261.635 1.00 102.46 247 GLN B O 1
ATOM 6617 N N . CYS B 1 221 ? 248.369 163.950 260.683 1.00 110.98 248 CYS B N 1
ATOM 6618 C CA . CYS B 1 221 ? 247.665 162.786 261.198 1.00 110.51 248 CYS B CA 1
ATOM 6619 C C . CYS B 1 221 ? 248.539 162.038 262.193 1.00 113.11 248 CYS B C 1
ATOM 6620 O O . CYS B 1 221 ? 249.756 161.934 262.014 1.00 113.06 248 CYS B O 1
ATOM 6623 N N . GLN B 1 222 ? 247.907 161.519 263.241 1.00 108.49 249 GLN B N 1
ATOM 6624 C CA . GLN B 1 222 ? 248.583 160.736 264.264 1.00 107.50 249 GLN B CA 1
ATOM 6625 C C . GLN B 1 222 ? 248.438 159.255 263.941 1.00 104.21 249 GLN B C 1
ATOM 6626 O O . GLN B 1 222 ? 247.332 158.783 263.657 1.00 102.61 249 GLN B O 1
ATOM 6632 N N . ASP B 1 223 ? 249.552 158.534 263.974 1.00 97.83 250 ASP B N 1
ATOM 6633 C CA . ASP B 1 223 ? 249.515 157.106 263.702 1.00 97.43 250 ASP B CA 1
ATOM 6634 C C . ASP B 1 223 ? 248.695 156.396 264.777 1.00 98.92 250 ASP B C 1
ATOM 6635 O O . ASP B 1 223 ? 248.723 156.799 265.946 1.00 100.48 250 ASP B O 1
ATOM 6640 N N . PRO B 1 224 ? 247.948 155.352 264.419 1.00 91.15 251 PRO B N 1
ATOM 6641 C CA . PRO B 1 224 ? 247.126 154.658 265.417 1.00 89.45 251 PRO B CA 1
ATOM 6642 C C . PRO B 1 224 ? 247.976 154.054 266.526 1.00 90.76 251 PRO B C 1
ATOM 6643 O O . PRO B 1 224 ? 249.077 153.551 266.290 1.00 90.26 251 PRO B O 1
ATOM 6647 N N . VAL B 1 225 ? 247.450 154.109 267.741 1.00 102.27 252 VAL B N 1
ATOM 6648 C CA . VAL B 1 225 ? 248.161 153.577 268.905 1.00 103.58 252 VAL B CA 1
ATOM 6649 C C . VAL B 1 225 ? 247.961 152.065 268.955 1.00 103.22 252 VAL B C 1
ATOM 6650 O O . VAL B 1 225 ? 246.809 151.602 268.948 1.00 102.50 252 VAL B O 1
ATOM 6654 N N . PRO B 1 226 ? 249.034 151.271 268.998 1.00 106.59 253 PRO B N 1
ATOM 6655 C CA . PRO B 1 226 ? 248.868 149.816 269.114 1.00 106.76 253 PRO B CA 1
ATOM 6656 C C . PRO B 1 226 ? 248.251 149.426 270.447 1.00 108.46 253 PRO B C 1
ATOM 6657 O O . PRO B 1 226 ? 248.859 149.626 271.504 1.00 107.88 253 PRO B O 1
ATOM 6661 N N . GLU B 1 227 ? 247.041 148.868 270.409 1.00 123.64 254 GLU B N 1
ATOM 6662 C CA . GLU B 1 227 ? 246.354 148.564 271.652 1.00 124.46 254 GLU B CA 1
ATOM 6663 C C . GLU B 1 227 ? 246.527 147.096 272.024 1.00 125.37 254 GLU B C 1
ATOM 6664 O O . GLU B 1 227 ? 246.604 146.229 271.148 1.00 123.90 254 GLU B O 1
ATOM 6670 N N . PRO B 1 228 ? 246.594 146.796 273.324 1.00 133.48 255 PRO B N 1
ATOM 6671 C CA . PRO B 1 228 ? 246.682 145.400 273.744 1.00 132.51 255 PRO B CA 1
ATOM 6672 C C . PRO B 1 228 ? 245.395 144.662 273.424 1.00 132.66 255 PRO B C 1
ATOM 6673 O O . PRO B 1 228 ? 244.318 145.276 273.330 1.00 131.94 255 PRO B O 1
ATOM 6677 N N . PRO B 1 229 ? 245.457 143.343 273.238 1.00 131.75 256 PRO B N 1
ATOM 6678 C CA . PRO B 1 229 ? 244.243 142.590 272.904 1.00 131.83 256 PRO B CA 1
ATOM 6679 C C . PRO B 1 229 ? 243.213 142.657 274.022 1.00 131.46 256 PRO B C 1
ATOM 6680 O O . PRO B 1 229 ? 243.548 142.741 275.206 1.00 130.94 256 PRO B O 1
ATOM 6684 N N . ARG B 1 230 ? 241.943 142.620 273.627 1.00 130.55 257 ARG B N 1
ATOM 6685 C CA . ARG B 1 230 ? 240.826 142.715 274.557 1.00 130.38 257 ARG B CA 1
ATOM 6686 C C . ARG B 1 230 ? 240.457 141.377 275.183 1.00 130.61 257 ARG B C 1
ATOM 6687 O O . ARG B 1 230 ? 239.553 141.336 276.024 1.00 128.80 257 ARG B O 1
ATOM 6695 N N . ASN B 1 231 ? 241.127 140.291 274.791 1.00 145.28 258 ASN B N 1
ATOM 6696 C CA . ASN B 1 231 ? 240.857 138.950 275.309 1.00 145.42 258 ASN B CA 1
ATOM 6697 C C . ASN B 1 231 ? 239.398 138.556 275.070 1.00 145.83 258 ASN B C 1
ATOM 6698 O O . ASN B 1 231 ? 238.636 138.270 275.996 1.00 146.04 258 ASN B O 1
ATOM 6703 N N . CYS B 1 232 ? 239.019 138.550 273.796 1.00 142.18 259 CYS B N 1
ATOM 6704 C CA . CYS B 1 232 ? 237.663 138.192 273.399 1.00 141.33 259 CYS B CA 1
ATOM 6705 C C . CYS B 1 232 ? 237.653 136.909 272.576 1.00 141.06 259 CYS B C 1
ATOM 6706 O O . CYS B 1 232 ? 237.185 135.867 273.037 1.00 140.42 259 CYS B O 1
ATOM 6709 N N . GLY B 1 237 ? 231.787 130.613 268.782 1.00 108.03 264 GLY B N 1
ATOM 6710 C CA . GLY B 1 237 ? 232.329 130.759 267.443 1.00 109.40 264 GLY B CA 1
ATOM 6711 C C . GLY B 1 237 ? 231.269 130.694 266.362 1.00 110.25 264 GLY B C 1
ATOM 6712 O O . GLY B 1 237 ? 231.044 129.642 265.764 1.00 109.67 264 GLY B O 1
ATOM 6713 N N . ILE B 1 238 ? 230.612 131.829 266.116 1.00 111.84 265 ILE B N 1
ATOM 6714 C CA . ILE B 1 238 ? 229.554 131.877 265.110 1.00 110.84 265 ILE B CA 1
ATOM 6715 C C . ILE B 1 238 ? 230.120 131.597 263.723 1.00 111.03 265 ILE B C 1
ATOM 6716 O O . ILE B 1 238 ? 229.566 130.797 262.961 1.00 111.43 265 ILE B O 1
ATOM 6721 N N . CYS B 1 239 ? 231.241 132.239 263.381 1.00 107.57 266 CYS B N 1
ATOM 6722 C CA . CYS B 1 239 ? 231.804 132.093 262.041 1.00 106.81 266 CYS B CA 1
ATOM 6723 C C . CYS B 1 239 ? 232.228 130.660 261.748 1.00 107.73 266 CYS B C 1
ATOM 6724 O O . CYS B 1 239 ? 232.279 130.260 260.579 1.00 107.82 266 CYS B O 1
ATOM 6727 N N . GLU B 1 240 ? 232.543 129.880 262.784 1.00 111.43 267 GLU B N 1
ATOM 6728 C CA . GLU B 1 240 ? 232.997 128.511 262.566 1.00 111.41 267 GLU B CA 1
ATOM 6729 C C . GLU B 1 240 ? 231.919 127.655 261.913 1.00 112.54 267 GLU B C 1
ATOM 6730 O O . GLU B 1 240 ? 232.234 126.769 261.111 1.00 111.81 267 GLU B O 1
ATOM 6732 N N . GLU B 1 241 ? 230.649 127.898 262.242 1.00 119.09 268 GLU B N 1
ATOM 6733 C CA . GLU B 1 241 ? 229.574 127.093 261.671 1.00 118.78 268 GLU B CA 1
ATOM 6734 C C . GLU B 1 241 ? 229.398 127.368 260.182 1.00 118.89 268 GLU B C 1
ATOM 6735 O O . GLU B 1 241 ? 229.331 126.435 259.374 1.00 119.61 268 GLU B O 1
ATOM 6741 N N . LEU B 1 242 ? 229.318 128.644 259.794 1.00 112.51 269 LEU B N 1
ATOM 6742 C CA . LEU B 1 242 ? 229.052 128.958 258.393 1.00 112.37 269 LEU B CA 1
ATOM 6743 C C . LEU B 1 242 ? 230.287 128.784 257.518 1.00 111.61 269 LEU B C 1
ATOM 6744 O O . LEU B 1 242 ? 230.190 128.238 256.414 1.00 111.75 269 LEU B O 1
ATOM 6749 N N . LEU B 1 243 ? 231.453 129.245 257.982 1.00 106.90 270 LEU B N 1
ATOM 6750 C CA . LEU B 1 243 ? 232.650 129.178 257.149 1.00 106.83 270 LEU B CA 1
ATOM 6751 C C . LEU B 1 243 ? 233.075 127.736 256.896 1.00 107.86 270 LEU B C 1
ATOM 6752 O O . LEU B 1 243 ? 233.482 127.391 255.781 1.00 107.59 270 LEU B O 1
ATOM 6757 N N . HIS B 1 244 ? 232.989 126.881 257.912 1.00 108.93 271 HIS B N 1
ATOM 6758 C CA . HIS B 1 244 ? 233.326 125.472 257.766 1.00 109.35 271 HIS B CA 1
ATOM 6759 C C . HIS B 1 244 ? 232.140 124.617 257.340 1.00 109.63 271 HIS B C 1
ATOM 6760 O O . HIS B 1 244 ? 232.314 123.418 257.100 1.00 108.90 271 HIS B O 1
ATOM 6767 N N . GLY B 1 245 ? 230.946 125.197 257.240 1.00 120.80 272 GLY B N 1
ATOM 6768 C CA . GLY B 1 245 ? 229.772 124.451 256.847 1.00 121.02 272 GLY B CA 1
ATOM 6769 C C . GLY B 1 245 ? 229.715 124.195 255.355 1.00 121.90 272 GLY B C 1
ATOM 6770 O O . GLY B 1 245 ? 230.539 124.666 254.571 1.00 121.12 272 GLY B O 1
ATOM 6771 N N . GLN B 1 246 ? 228.704 123.417 254.960 1.00 123.47 273 GLN B N 1
ATOM 6772 C CA . GLN B 1 246 ? 228.498 123.110 253.550 1.00 123.40 273 GLN B CA 1
ATOM 6773 C C . GLN B 1 246 ? 228.142 124.349 252.738 1.00 122.71 273 GLN B C 1
ATOM 6774 O O . GLN B 1 246 ? 228.383 124.371 251.525 1.00 122.70 273 GLN B O 1
ATOM 6780 N N . LEU B 1 247 ? 227.600 125.384 253.386 1.00 102.75 274 LEU B N 1
ATOM 6781 C CA . LEU B 1 247 ? 227.171 126.583 252.674 1.00 102.26 274 LEU B CA 1
ATOM 6782 C C . LEU B 1 247 ? 228.325 127.229 251.916 1.00 101.86 274 LEU B C 1
ATOM 6783 O O . LEU B 1 247 ? 228.114 127.823 250.852 1.00 101.27 274 LEU B O 1
ATOM 6788 N N . PHE B 1 248 ? 229.546 127.120 252.439 1.00 94.45 275 PHE B N 1
ATOM 6789 C CA . PHE B 1 248 ? 230.741 127.609 251.764 1.00 91.99 275 PHE B CA 1
ATOM 6790 C C . PHE B 1 248 ? 231.661 126.475 251.327 1.00 93.34 275 PHE B C 1
ATOM 6791 O O . PHE B 1 248 ? 232.826 126.722 251.000 1.00 93.98 275 PHE B O 1
ATOM 6799 N N . SER B 1 249 ? 231.158 125.236 251.314 1.00 107.64 276 SER B N 1
ATOM 6800 C CA . SER B 1 249 ? 232.009 124.086 251.014 1.00 108.21 276 SER B CA 1
ATOM 6801 C C . SER B 1 249 ? 232.667 124.227 249.647 1.00 107.97 276 SER B C 1
ATOM 6802 O O . SER B 1 249 ? 233.892 124.101 249.518 1.00 107.91 276 SER B O 1
ATOM 6805 N N . GLY B 1 250 ? 231.875 124.531 248.620 1.00 97.16 277 GLY B N 1
ATOM 6806 C CA . GLY B 1 250 ? 232.389 124.680 247.272 1.00 95.48 277 GLY B CA 1
ATOM 6807 C C . GLY B 1 250 ? 233.360 125.832 247.114 1.00 97.30 277 GLY B C 1
ATOM 6808 O O . GLY B 1 250 ? 233.856 126.089 246.013 1.00 96.23 277 GLY B O 1
ATOM 6809 N N . CYS B 1 251 ? 233.633 126.538 248.212 1.00 99.66 278 CYS B N 1
ATOM 6810 C CA . CYS B 1 251 ? 234.608 127.615 248.234 1.00 96.56 278 CYS B CA 1
ATOM 6811 C C . CYS B 1 251 ? 235.845 127.308 249.062 1.00 95.72 278 CYS B C 1
ATOM 6812 O O . CYS B 1 251 ? 236.848 128.015 248.916 1.00 95.44 278 CYS B O 1
ATOM 6815 N N . VAL B 1 252 ? 235.807 126.290 249.924 1.00 85.13 279 VAL B N 1
ATOM 6816 C CA . VAL B 1 252 ? 236.952 126.008 250.785 1.00 82.27 279 VAL B CA 1
ATOM 6817 C C . VAL B 1 252 ? 238.135 125.507 249.964 1.00 82.56 279 VAL B C 1
ATOM 6818 O O . VAL B 1 252 ? 239.293 125.831 250.257 1.00 81.43 279 VAL B O 1
ATOM 6822 N N . ALA B 1 253 ? 237.868 124.718 248.922 1.00 88.12 280 ALA B N 1
ATOM 6823 C CA . ALA B 1 253 ? 238.941 124.092 248.157 1.00 88.46 280 ALA B CA 1
ATOM 6824 C C . ALA B 1 253 ? 239.777 125.094 247.370 1.00 90.04 280 ALA B C 1
ATOM 6825 O O . ALA B 1 253 ? 240.884 124.751 246.942 1.00 91.68 280 ALA B O 1
ATOM 6827 N N . LEU B 1 254 ? 239.285 126.314 247.168 1.00 82.69 281 LEU B N 1
ATOM 6828 C CA . LEU B 1 254 ? 239.994 127.314 246.378 1.00 80.84 281 LEU B CA 1
ATOM 6829 C C . LEU B 1 254 ? 240.631 128.413 247.211 1.00 81.59 281 LEU B C 1
ATOM 6830 O O . LEU B 1 254 ? 241.761 128.816 246.927 1.00 82.16 281 LEU B O 1
ATOM 6835 N N . VAL B 1 255 ? 239.940 128.913 248.232 1.00 76.63 282 VAL B N 1
ATOM 6836 C CA . VAL B 1 255 ? 240.449 129.981 249.086 1.00 74.30 282 VAL B CA 1
ATOM 6837 C C . VAL B 1 255 ? 240.519 129.453 250.511 1.00 75.14 282 VAL B C 1
ATOM 6838 O O . VAL B 1 255 ? 239.520 128.951 251.043 1.00 76.01 282 VAL B O 1
ATOM 6842 N N . ASP B 1 256 ? 241.695 129.561 251.125 1.00 81.47 283 ASP B N 1
ATOM 6843 C CA . ASP B 1 256 ? 241.858 129.140 252.508 1.00 82.12 283 ASP B CA 1
ATOM 6844 C C . ASP B 1 256 ? 241.042 130.037 253.430 1.00 83.66 283 ASP B C 1
ATOM 6845 O O . ASP B 1 256 ? 240.945 131.249 253.219 1.00 84.47 283 ASP B O 1
ATOM 6850 N N . VAL B 1 257 ? 240.453 129.432 254.464 1.00 81.37 284 VAL B N 1
ATOM 6851 C CA . VAL B 1 257 ? 239.496 130.130 255.317 1.00 80.31 284 VAL B CA 1
ATOM 6852 C C . VAL B 1 257 ? 240.085 130.574 256.650 1.00 81.80 284 VAL B C 1
ATOM 6853 O O . VAL B 1 257 ? 239.404 131.291 257.401 1.00 82.87 284 VAL B O 1
ATOM 6857 N N . GLY B 1 258 ? 241.318 130.178 256.971 1.00 90.35 285 GLY B N 1
ATOM 6858 C CA . GLY B 1 258 ? 241.879 130.527 258.269 1.00 91.07 285 GLY B CA 1
ATOM 6859 C C . GLY B 1 258 ? 242.015 132.025 258.467 1.00 90.71 285 GLY B C 1
ATOM 6860 O O . GLY B 1 258 ? 241.623 132.567 259.505 1.00 91.72 285 GLY B O 1
ATOM 6861 N N . SER B 1 259 ? 242.565 132.716 257.466 1.00 80.69 286 SER B N 1
ATOM 6862 C CA . SER B 1 259 ? 242.691 134.167 257.554 1.00 80.93 286 SER B CA 1
ATOM 6863 C C . SER B 1 259 ? 241.323 134.828 257.655 1.00 80.72 286 SER B C 1
ATOM 6864 O O . SER B 1 259 ? 241.124 135.747 258.458 1.00 80.41 286 SER B O 1
ATOM 6867 N N . TYR B 1 260 ? 240.360 134.360 256.861 1.00 75.83 287 TYR B N 1
ATOM 6868 C CA . TYR B 1 260 ? 239.022 134.935 256.923 1.00 73.07 287 TYR B CA 1
ATOM 6869 C C . TYR B 1 260 ? 238.282 134.507 258.182 1.00 78.42 287 TYR B C 1
ATOM 6870 O O . TYR B 1 260 ? 237.429 135.251 258.673 1.00 81.15 287 TYR B O 1
ATOM 6879 N N . LEU B 1 261 ? 238.604 133.336 258.736 1.00 90.01 288 LEU B N 1
ATOM 6880 C CA . LEU B 1 261 ? 238.062 132.970 260.041 1.00 88.73 288 LEU B CA 1
ATOM 6881 C C . LEU B 1 261 ? 238.536 133.942 261.116 1.00 88.10 288 LEU B C 1
ATOM 6882 O O . LEU B 1 261 ? 237.742 134.423 261.934 1.00 87.98 288 LEU B O 1
ATOM 6887 N N . GLU B 1 262 ? 239.836 134.249 261.120 1.00 89.16 289 GLU B N 1
ATOM 6888 C CA . GLU B 1 262 ? 240.363 135.218 262.076 1.00 89.36 289 GLU B CA 1
ATOM 6889 C C . GLU B 1 262 ? 239.756 136.597 261.849 1.00 89.87 289 GLU B C 1
ATOM 6890 O O . GLU B 1 262 ? 239.444 137.314 262.808 1.00 90.00 289 GLU B O 1
ATOM 6896 N N . ALA B 1 263 ? 239.583 136.985 260.583 1.00 83.25 290 ALA B N 1
ATOM 6897 C CA . ALA B 1 263 ? 238.968 138.273 260.277 1.00 79.93 290 ALA B CA 1
ATOM 6898 C C . ALA B 1 263 ? 237.531 138.335 260.780 1.00 81.45 290 ALA B C 1
ATOM 6899 O O . ALA B 1 263 ? 237.097 139.362 261.312 1.00 81.27 290 ALA B O 1
ATOM 6901 N N . CYS B 1 264 ? 236.773 137.248 260.611 1.00 91.10 291 CYS B N 1
ATOM 6902 C CA . CYS B 1 264 ? 235.401 137.217 261.103 1.00 91.53 291 CYS B CA 1
ATOM 6903 C C . CYS B 1 264 ? 235.358 137.280 262.624 1.00 94.27 291 CYS B C 1
ATOM 6904 O O . CYS B 1 264 ? 234.496 137.958 263.195 1.00 95.36 291 CYS B O 1
ATOM 6907 N N . ARG B 1 265 ? 236.270 136.573 263.297 1.00 100.45 292 ARG B N 1
ATOM 6908 C CA . ARG B 1 265 ? 236.339 136.673 264.753 1.00 98.95 292 ARG B CA 1
ATOM 6909 C C . ARG B 1 265 ? 236.629 138.103 265.190 1.00 98.53 292 ARG B C 1
ATOM 6910 O O . ARG B 1 265 ? 235.991 138.621 266.117 1.00 98.20 292 ARG B O 1
ATOM 6918 N N . GLN B 1 266 ? 237.584 138.760 264.527 1.00 89.99 293 GLN B N 1
ATOM 6919 C CA . GLN B 1 266 ? 237.910 140.141 264.867 1.00 88.28 293 GLN B CA 1
ATOM 6920 C C . GLN B 1 266 ? 236.720 141.065 264.636 1.00 89.61 293 GLN B C 1
ATOM 6921 O O . GLN B 1 266 ? 236.426 141.928 265.470 1.00 92.03 293 GLN B O 1
ATOM 6927 N N . ASP B 1 267 ? 236.025 140.900 263.507 1.00 96.12 294 ASP B N 1
ATOM 6928 C CA . ASP B 1 267 ? 234.873 141.747 263.212 1.00 96.85 294 ASP B CA 1
ATOM 6929 C C . ASP B 1 267 ? 233.756 141.538 264.225 1.00 98.95 294 ASP B C 1
ATOM 6930 O O . ASP B 1 267 ? 233.125 142.503 264.672 1.00 99.85 294 ASP B O 1
ATOM 6935 N N . LEU B 1 268 ? 233.492 140.283 264.591 1.00 108.51 295 LEU B N 1
ATOM 6936 C CA . LEU B 1 268 ? 232.457 139.999 265.578 1.00 108.28 295 LEU B CA 1
ATOM 6937 C C . LEU B 1 268 ? 232.819 140.581 266.938 1.00 109.09 295 LEU B C 1
ATOM 6938 O O . LEU B 1 268 ? 231.953 141.110 267.644 1.00 108.05 295 LEU B O 1
ATOM 6943 N N . CYS B 1 269 ? 234.094 140.497 267.319 1.00 115.01 296 CYS B N 1
ATOM 6944 C CA . CYS B 1 269 ? 234.515 141.007 268.618 1.00 113.54 296 CYS B CA 1
ATOM 6945 C C . CYS B 1 269 ? 234.611 142.529 268.645 1.00 112.12 296 CYS B C 1
ATOM 6946 O O . CYS B 1 269 ? 234.329 143.142 269.681 1.00 111.92 296 CYS B O 1
ATOM 6949 N N . PHE B 1 270 ? 234.990 143.156 267.532 1.00 103.56 297 PHE B N 1
ATOM 6950 C CA . PHE B 1 270 ? 235.296 144.581 267.520 1.00 103.58 297 PHE B CA 1
ATOM 6951 C C . PHE B 1 270 ? 234.104 145.472 267.193 1.00 105.14 297 PHE B C 1
ATOM 6952 O O . PHE B 1 270 ? 234.230 146.697 267.296 1.00 104.12 297 PHE B O 1
ATOM 6960 N N . CYS B 1 271 ? 232.962 144.913 266.806 1.00 130.30 298 CYS B N 1
ATOM 6961 C CA . CYS B 1 271 ? 231.858 145.755 266.371 1.00 130.81 298 CYS B CA 1
ATOM 6962 C C . CYS B 1 271 ? 230.963 146.131 267.552 1.00 130.20 298 CYS B C 1
ATOM 6963 O O . CYS B 1 271 ? 230.855 145.404 268.542 1.00 129.27 298 CYS B O 1
ATOM 6966 N N . GLU B 1 272 ? 230.319 147.292 267.427 1.00 126.49 299 GLU B N 1
ATOM 6967 C CA . GLU B 1 272 ? 229.793 148.034 268.567 1.00 126.96 299 GLU B CA 1
ATOM 6968 C C . GLU B 1 272 ? 228.314 147.793 268.847 1.00 127.77 299 GLU B C 1
ATOM 6969 O O . GLU B 1 272 ? 227.736 148.507 269.672 1.00 128.04 299 GLU B O 1
ATOM 6971 N N . ASP B 1 273 ? 227.684 146.822 268.192 1.00 128.58 300 ASP B N 1
ATOM 6972 C CA . ASP B 1 273 ? 226.299 146.490 268.491 1.00 127.98 300 ASP B CA 1
ATOM 6973 C C . ASP B 1 273 ? 226.167 144.982 268.641 1.00 128.62 300 ASP B C 1
ATOM 6974 O O . ASP B 1 273 ? 226.929 144.210 268.055 1.00 128.23 300 ASP B O 1
ATOM 6979 N N . THR B 1 274 ? 225.191 144.567 269.445 1.00 132.67 301 THR B N 1
ATOM 6980 C CA . THR B 1 274 ? 224.973 143.142 269.689 1.00 133.09 301 THR B CA 1
ATOM 6981 C C . THR B 1 274 ? 224.055 142.530 268.637 1.00 133.02 301 THR B C 1
ATOM 6982 O O . THR B 1 274 ? 223.109 141.805 268.943 1.00 132.40 301 THR B O 1
ATOM 6986 N N . ASP B 1 275 ? 224.340 142.828 267.374 1.00 129.27 302 ASP B N 1
ATOM 6987 C CA . ASP B 1 275 ? 223.743 142.118 266.245 1.00 127.10 302 ASP B CA 1
ATOM 6988 C C . ASP B 1 275 ? 224.716 141.058 265.734 1.00 127.21 302 ASP B C 1
ATOM 6989 O O . ASP B 1 275 ? 225.115 141.046 264.570 1.00 128.28 302 ASP B O 1
ATOM 6994 N N . LEU B 1 276 ? 225.088 140.155 266.646 1.00 118.09 303 LEU B N 1
ATOM 6995 C CA . LEU B 1 276 ? 226.195 139.238 266.387 1.00 118.29 303 LEU B CA 1
ATOM 6996 C C . LEU B 1 276 ? 225.940 138.387 265.150 1.00 117.46 303 LEU B C 1
ATOM 6997 O O . LEU B 1 276 ? 226.874 138.067 264.405 1.00 116.28 303 LEU B O 1
ATOM 7002 N N . LEU B 1 277 ? 224.683 138.010 264.914 1.00 111.83 304 LEU B N 1
ATOM 7003 C CA . LEU B 1 277 ? 224.355 137.275 263.698 1.00 111.59 304 LEU B CA 1
ATOM 7004 C C . LEU B 1 277 ? 224.521 138.152 262.462 1.00 111.39 304 LEU B C 1
ATOM 7005 O O . LEU B 1 277 ? 224.945 137.670 261.406 1.00 110.55 304 LEU B O 1
ATOM 7010 N N . SER B 1 278 ? 224.194 139.438 262.574 1.00 110.83 305 SER B N 1
ATOM 7011 C CA . SER B 1 278 ? 224.233 140.357 261.446 1.00 110.18 305 SER B CA 1
ATOM 7012 C C . SER B 1 278 ? 225.439 141.288 261.472 1.00 110.39 305 SER B C 1
ATOM 7013 O O . SER B 1 278 ? 225.483 142.245 260.692 1.00 110.53 305 SER B O 1
ATOM 7016 N N . CYS B 1 279 ? 226.415 141.040 262.344 1.00 111.38 306 CYS B N 1
ATOM 7017 C CA . CYS B 1 279 ? 227.611 141.871 262.412 1.00 110.60 306 CYS B CA 1
ATOM 7018 C C . CYS B 1 279 ? 228.818 141.196 261.773 1.00 109.01 306 CYS B C 1
ATOM 7019 O O . CYS B 1 279 ? 229.943 141.682 261.927 1.00 110.30 306 CYS B O 1
ATOM 7022 N N . VAL B 1 280 ? 228.612 140.088 261.064 1.00 90.25 307 VAL B N 1
ATOM 7023 C CA . VAL B 1 280 ? 229.681 139.370 260.384 1.00 89.95 307 VAL B CA 1
ATOM 7024 C C . VAL B 1 280 ? 229.430 139.290 258.879 1.00 89.40 307 VAL B C 1
ATOM 7025 O O . VAL B 1 280 ? 230.029 138.469 258.193 1.00 87.42 307 VAL B O 1
ATOM 7029 N N . CYS B 1 281 ? 228.541 140.140 258.360 1.00 93.87 308 CYS B N 1
ATOM 7030 C CA . CYS B 1 281 ? 228.211 140.092 256.939 1.00 92.58 308 CYS B CA 1
ATOM 7031 C C . CYS B 1 281 ? 229.383 140.523 256.066 1.00 92.72 308 CYS B C 1
ATOM 7032 O O . CYS B 1 281 ? 229.546 140.007 254.956 1.00 95.14 308 CYS B O 1
ATOM 7035 N N . HIS B 1 282 ? 230.199 141.466 256.544 1.00 71.28 309 HIS B N 1
ATOM 7036 C CA . HIS B 1 282 ? 231.273 142.014 255.720 1.00 68.59 309 HIS B CA 1
ATOM 7037 C C . HIS B 1 282 ? 232.329 140.960 255.405 1.00 66.97 309 HIS B C 1
ATOM 7038 O O . HIS B 1 282 ? 232.763 140.827 254.254 1.00 69.21 309 HIS B O 1
ATOM 7045 N N . THR B 1 283 ? 232.758 140.204 256.418 1.00 61.17 310 THR B N 1
ATOM 7046 C CA . THR B 1 283 ? 233.780 139.186 256.196 1.00 61.36 310 THR B CA 1
ATOM 7047 C C . THR B 1 283 ? 233.269 138.075 255.288 1.00 63.24 310 THR B C 1
ATOM 7048 O O . THR B 1 283 ? 234.002 137.589 254.418 1.00 68.72 310 THR B O 1
ATOM 7052 N N .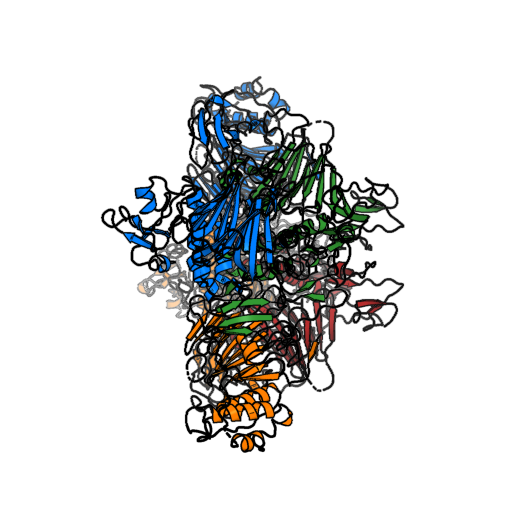 LEU B 1 284 ? 232.014 137.661 255.475 1.00 65.55 311 LEU B N 1
ATOM 7053 C CA . LEU B 1 284 ? 231.437 136.635 254.613 1.00 66.36 311 LEU B CA 1
ATOM 7054 C C . LEU B 1 284 ? 231.327 137.124 253.174 1.00 68.15 311 LEU B C 1
ATOM 7055 O O . LEU B 1 284 ? 231.601 136.373 252.231 1.00 68.83 311 LEU B O 1
ATOM 7060 N N . ALA B 1 285 ? 230.924 138.384 252.988 1.00 66.73 312 ALA B N 1
ATOM 7061 C CA . ALA B 1 285 ? 230.850 138.947 251.645 1.00 65.40 312 ALA B CA 1
ATOM 7062 C C . ALA B 1 285 ? 232.226 139.008 250.997 1.00 68.75 312 ALA B C 1
ATOM 7063 O O . ALA B 1 285 ? 232.371 138.721 249.803 1.00 73.55 312 ALA B O 1
ATOM 7065 N N . GLU B 1 286 ? 233.250 139.384 251.766 1.00 63.65 313 GLU B N 1
ATOM 7066 C CA . GLU B 1 286 ? 234.605 139.414 251.223 1.00 59.02 313 GLU B CA 1
ATOM 7067 C C . GLU B 1 286 ? 235.081 138.018 250.844 1.00 59.65 313 GLU B C 1
ATOM 7068 O O . GLU B 1 286 ? 235.733 137.835 249.808 1.00 68.30 313 GLU B O 1
ATOM 7074 N N . TYR B 1 287 ? 234.778 137.020 251.677 1.00 59.02 314 TYR B N 1
ATOM 7075 C CA . TYR B 1 287 ? 235.159 135.650 251.346 1.00 61.66 314 TYR B CA 1
ATOM 7076 C C . TYR B 1 287 ? 234.448 135.172 250.086 1.00 66.87 314 TYR B C 1
ATOM 7077 O O . TYR B 1 287 ? 235.046 134.486 249.249 1.00 70.53 314 TYR B O 1
ATOM 7086 N N . SER B 1 288 ? 233.170 135.527 249.933 1.00 64.63 315 SER B N 1
ATOM 7087 C CA . SER B 1 288 ? 232.451 135.188 248.708 1.00 63.79 315 SER B CA 1
ATOM 7088 C C . SER B 1 288 ? 233.073 135.873 247.497 1.00 65.99 315 SER B C 1
ATOM 7089 O O . SER B 1 288 ? 233.194 135.268 246.424 1.00 69.20 315 SER B O 1
ATOM 7092 N N . ARG B 1 289 ? 233.468 137.139 247.648 1.00 53.28 316 ARG B N 1
ATOM 7093 C CA . ARG B 1 289 ? 234.126 137.852 246.557 1.00 47.81 316 ARG B CA 1
ATOM 7094 C C . ARG B 1 289 ? 235.428 137.169 246.161 1.00 51.31 316 ARG B C 1
ATOM 7095 O O . ARG B 1 289 ? 235.713 136.997 244.970 1.00 57.61 316 ARG B O 1
ATOM 7103 N N . GLN B 1 290 ? 236.229 136.771 247.150 1.00 53.32 317 GLN B N 1
ATOM 7104 C CA . GLN B 1 290 ? 237.484 136.086 246.858 1.00 50.42 317 GLN B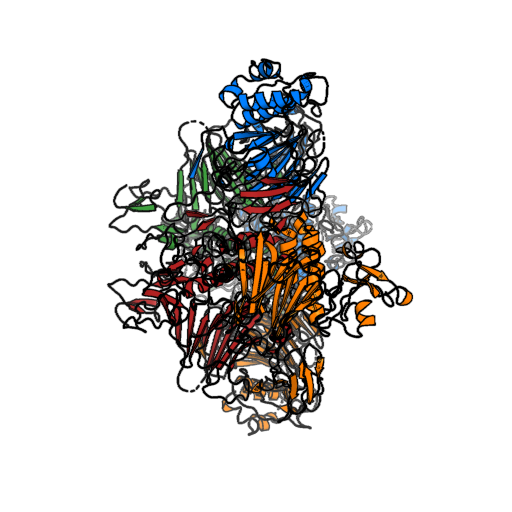 CA 1
ATOM 7105 C C . GLN B 1 290 ? 237.235 134.734 246.203 1.00 55.77 317 GLN B C 1
ATOM 7106 O O . GLN B 1 290 ? 237.998 134.314 245.324 1.00 61.54 317 GLN B O 1
ATOM 7112 N N . CYS B 1 291 ? 236.178 134.035 246.621 1.00 65.87 318 CYS B N 1
ATOM 7113 C CA . CYS B 1 291 ? 235.825 132.771 245.985 1.00 65.56 318 CYS B CA 1
ATOM 7114 C C . CYS B 1 291 ? 235.440 132.977 244.525 1.00 67.14 318 CYS B C 1
ATOM 7115 O O . CYS B 1 291 ? 235.827 132.186 243.656 1.00 67.30 318 CYS B O 1
ATOM 7118 N N . THR B 1 292 ? 234.670 134.029 244.238 1.00 62.20 319 THR B N 1
ATOM 7119 C CA . THR B 1 292 ? 234.341 134.343 242.851 1.00 57.90 319 THR B CA 1
ATOM 7120 C C . THR B 1 292 ? 235.593 134.686 242.054 1.00 57.86 319 THR B C 1
ATOM 7121 O O . THR B 1 292 ? 235.725 134.290 240.890 1.00 63.66 319 THR B O 1
ATOM 7125 N N . HIS B 1 293 ? 236.523 135.425 242.662 1.00 58.21 320 HIS B N 1
ATOM 7126 C CA . HIS B 1 293 ? 237.766 135.766 241.981 1.00 58.32 320 HIS B CA 1
ATOM 7127 C C . HIS B 1 293 ? 238.677 134.559 241.796 1.00 58.37 320 HIS B C 1
ATOM 7128 O O . HIS B 1 293 ? 239.583 134.606 240.958 1.00 62.93 320 HIS B O 1
ATOM 7135 N N . ALA B 1 294 ? 238.458 133.485 242.551 1.00 69.60 321 ALA B N 1
ATOM 7136 C CA . ALA B 1 294 ? 239.281 132.286 242.478 1.00 70.65 321 ALA B CA 1
ATOM 7137 C C . ALA B 1 294 ? 238.731 131.248 241.510 1.00 73.74 321 ALA B C 1
ATOM 7138 O O . ALA B 1 294 ? 239.272 130.140 241.436 1.00 77.78 321 ALA B O 1
ATOM 7140 N N . GLY B 1 295 ? 237.676 131.576 240.771 1.00 70.37 322 GLY B N 1
ATOM 7141 C CA . GLY B 1 295 ? 237.054 130.633 239.867 1.00 69.53 322 GLY B CA 1
ATOM 7142 C C . GLY B 1 295 ? 236.000 129.745 240.486 1.00 70.33 322 GLY B C 1
ATOM 7143 O O . GLY B 1 295 ? 235.495 128.846 239.804 1.00 73.96 322 GLY B O 1
ATOM 7144 N N . GLY B 1 296 ? 235.652 129.964 241.752 1.00 72.07 323 GLY B N 1
ATOM 7145 C CA . GLY B 1 296 ? 234.612 129.196 242.397 1.00 72.56 323 GLY B CA 1
ATOM 7146 C C . GLY B 1 296 ? 233.226 129.723 242.079 1.00 76.32 323 GLY B C 1
ATOM 7147 O O . GLY B 1 296 ? 233.042 130.744 241.418 1.00 76.68 323 GLY B O 1
ATOM 7148 N N . LEU B 1 297 ? 232.225 128.995 242.571 1.00 82.21 324 LEU B N 1
ATOM 7149 C CA . LEU B 1 297 ? 230.817 129.330 242.361 1.00 81.45 324 LEU B CA 1
ATOM 7150 C C . LEU B 1 297 ? 230.110 129.318 243.709 1.00 83.86 324 LEU B C 1
ATOM 7151 O O . LEU B 1 297 ? 229.468 128.326 244.080 1.00 87.06 324 LEU B O 1
ATOM 7156 N N . PRO B 1 298 ? 230.218 130.402 244.477 1.00 82.32 325 PRO B N 1
ATOM 7157 C CA . PRO B 1 298 ? 229.536 130.456 245.775 1.00 83.38 325 PRO B CA 1
ATOM 7158 C C . PRO B 1 298 ? 228.025 130.398 245.614 1.00 86.99 325 PRO B C 1
ATOM 7159 O O . PRO B 1 298 ? 227.459 130.914 244.648 1.00 88.48 325 PRO B O 1
ATOM 7163 N N . GLN B 1 299 ? 227.374 129.761 246.579 1.00 100.57 326 GLN B N 1
ATOM 7164 C CA . GLN B 1 299 ? 225.922 129.698 246.629 1.00 101.05 326 GLN B CA 1
ATOM 7165 C C . GLN B 1 299 ? 225.393 130.685 247.663 1.00 101.55 326 GLN B C 1
ATOM 7166 O O . GLN B 1 299 ? 226.107 131.107 248.576 1.00 103.01 326 GLN B O 1
ATOM 7172 N N . ASP B 1 300 ? 224.125 131.058 247.498 1.00 95.08 327 ASP B N 1
ATOM 7173 C CA . ASP B 1 300 ? 223.536 132.108 248.320 1.00 95.22 327 ASP B CA 1
ATOM 7174 C C . ASP B 1 300 ? 223.549 131.722 249.794 1.00 95.29 327 ASP B C 1
ATOM 7175 O O . ASP B 1 300 ? 223.165 130.609 250.163 1.00 97.69 327 ASP B O 1
ATOM 7180 N N . TRP B 1 301 ? 223.995 132.653 250.636 1.00 84.39 328 TRP B N 1
ATOM 7181 C CA . TRP B 1 301 ? 224.064 132.438 252.073 1.00 82.73 328 TRP B CA 1
ATOM 7182 C C . TRP B 1 301 ? 223.289 133.479 252.867 1.00 83.82 328 TRP B C 1
ATOM 7183 O O . TRP B 1 301 ? 223.237 133.382 254.099 1.00 87.37 328 TRP B O 1
ATOM 7194 N N . ARG B 1 302 ? 222.687 134.462 252.207 1.00 82.47 329 ARG B N 1
ATOM 7195 C CA . ARG B 1 302 ? 221.957 135.519 252.889 1.00 82.66 329 ARG B CA 1
ATOM 7196 C C . ARG B 1 302 ? 220.514 135.080 253.130 1.00 85.40 329 ARG B C 1
ATOM 7197 O O . ARG B 1 302 ? 220.129 133.941 252.853 1.00 85.02 329 ARG B O 1
ATOM 7205 N N . GLY B 1 303 ? 219.698 135.991 253.654 1.00 109.81 330 GLY B N 1
ATOM 7206 C CA . GLY B 1 303 ? 218.309 135.711 253.925 1.00 110.05 330 GLY B CA 1
ATOM 7207 C C . GLY B 1 303 ? 217.572 136.939 254.417 1.00 110.44 330 GLY B C 1
ATOM 7208 O O . GLY B 1 303 ? 218.161 138.005 254.621 1.00 111.16 330 GLY B O 1
ATOM 7209 N N . PRO B 1 304 ? 216.256 136.815 254.608 1.00 108.28 331 PRO B N 1
ATOM 7210 C CA . PRO B 1 304 ? 215.480 137.962 255.109 1.00 108.66 331 PRO B CA 1
ATOM 7211 C C . PRO B 1 304 ? 215.929 138.444 256.477 1.00 108.17 331 PRO B C 1
ATOM 7212 O O . PRO B 1 304 ? 215.835 139.644 256.763 1.00 107.96 331 PRO B O 1
ATOM 7216 N N . ASP B 1 305 ? 216.415 137.544 257.334 1.00 115.18 332 ASP B N 1
ATOM 7217 C CA . ASP B 1 305 ? 216.860 137.912 258.670 1.00 116.13 332 ASP B CA 1
ATOM 7218 C C . ASP B 1 305 ? 218.369 137.856 258.853 1.00 115.63 332 ASP B C 1
ATOM 7219 O O . ASP B 1 305 ? 218.880 138.465 259.798 1.00 115.79 332 ASP B O 1
ATOM 7224 N N . PHE B 1 306 ? 219.090 137.153 257.984 1.00 101.87 333 PHE B N 1
ATOM 7225 C CA . PHE B 1 306 ? 220.541 137.008 258.083 1.00 101.28 333 PHE B CA 1
ATOM 7226 C C . PHE B 1 306 ? 221.182 137.781 256.934 1.00 101.53 333 PHE B C 1
ATOM 7227 O O . PHE B 1 306 ? 221.223 137.299 255.799 1.00 103.02 333 PHE B O 1
ATOM 7235 N N . CYS B 1 307 ? 221.691 138.978 257.242 1.00 103.87 334 CYS B N 1
ATOM 7236 C CA . CYS B 1 307 ? 222.358 139.853 256.283 1.00 103.65 334 CYS B CA 1
ATOM 7237 C C . CYS B 1 307 ? 221.488 140.063 255.049 1.00 103.79 334 CYS B C 1
ATOM 7238 O O . CYS B 1 307 ? 221.814 139.556 253.968 1.00 103.08 334 CYS B O 1
ATOM 7241 N N . PRO B 1 308 ? 220.382 140.795 255.162 1.00 103.08 335 PRO B N 1
ATOM 7242 C CA . PRO B 1 308 ? 219.493 140.964 254.008 1.00 101.55 335 PRO B CA 1
ATOM 7243 C C . PRO B 1 308 ? 219.969 142.070 253.079 1.00 101.93 335 PRO B C 1
ATOM 7244 O O . PRO B 1 308 ? 220.512 143.089 253.513 1.00 101.69 335 PRO B O 1
ATOM 7248 N N . GLN B 1 309 ? 219.755 141.855 251.784 1.00 94.04 336 GLN B N 1
ATOM 7249 C CA . GLN B 1 309 ? 220.097 142.821 250.751 1.00 92.93 336 GLN B CA 1
ATOM 7250 C C . GLN B 1 309 ? 218.839 143.220 249.995 1.00 92.15 336 GLN B C 1
ATOM 7251 O O . GLN B 1 309 ? 217.995 142.373 249.685 1.00 93.40 336 GLN B O 1
ATOM 7257 N N . LYS B 1 310 ? 218.719 144.510 249.700 1.00 90.09 337 LYS B N 1
ATOM 7258 C CA . LYS B 1 310 ? 217.554 145.055 249.017 1.00 91.39 337 LYS B CA 1
ATOM 7259 C C . LYS B 1 310 ? 217.912 145.351 247.567 1.00 92.27 337 LYS B C 1
ATOM 7260 O O . LYS B 1 310 ? 218.946 145.967 247.290 1.00 91.62 337 LYS B O 1
ATOM 7266 N N . CYS B 1 311 ? 217.060 144.901 246.645 1.00 104.29 338 CYS B N 1
ATOM 7267 C CA . CYS B 1 311 ? 217.297 145.085 245.226 1.00 104.82 338 CYS B CA 1
ATOM 7268 C C . CYS B 1 311 ? 216.176 145.906 244.601 1.00 105.27 338 CYS B C 1
ATOM 7269 O O . CYS B 1 311 ? 215.007 145.735 244.961 1.00 104.75 338 CYS B O 1
ATOM 7272 N N . PRO B 1 312 ? 216.499 146.804 243.673 1.00 109.72 339 PRO B N 1
ATOM 7273 C CA . PRO B 1 312 ? 215.457 147.622 243.044 1.00 109.73 339 PRO B CA 1
ATOM 7274 C C . PRO B 1 312 ? 214.529 146.790 242.174 1.00 110.00 339 PRO B C 1
ATOM 7275 O O . PRO B 1 312 ? 214.913 145.754 241.626 1.00 111.19 339 PRO B O 1
ATOM 7279 N N . ASN B 1 313 ? 213.291 147.266 242.055 1.00 108.84 340 ASN B N 1
ATOM 7280 C CA . ASN B 1 313 ? 212.258 146.670 241.196 1.00 109.19 340 ASN B CA 1
ATOM 7281 C C . ASN B 1 313 ? 212.043 145.226 241.648 1.00 108.66 340 ASN B C 1
ATOM 7282 O O . ASN B 1 313 ? 211.916 144.983 242.858 1.00 108.82 340 ASN B O 1
ATOM 7287 N N . ASN B 1 314 ? 211.996 144.253 240.739 1.00 105.91 341 ASN B N 1
ATOM 7288 C CA . ASN B 1 314 ? 211.769 142.858 241.087 1.00 106.98 341 ASN B CA 1
ATOM 7289 C C . ASN B 1 314 ? 213.048 142.032 241.068 1.00 106.60 341 ASN B C 1
ATOM 7290 O O . ASN B 1 314 ? 212.978 140.799 241.081 1.00 105.03 341 ASN B O 1
ATOM 7295 N N . MET B 1 315 ? 214.209 142.679 241.031 1.00 92.79 342 MET B N 1
ATOM 7296 C CA . MET B 1 315 ? 215.472 141.961 240.998 1.00 90.85 342 MET B CA 1
ATOM 7297 C C . MET B 1 315 ? 215.724 141.253 242.326 1.00 91.88 342 MET B C 1
ATOM 7298 O O . MET B 1 315 ? 215.173 141.611 243.371 1.00 93.67 342 MET B O 1
ATOM 7303 N N . GLN B 1 316 ? 216.570 140.228 242.273 1.00 87.60 343 GLN B N 1
ATOM 7304 C CA . GLN B 1 316 ? 216.941 139.452 243.445 1.00 86.30 343 GLN B CA 1
ATOM 7305 C C . GLN B 1 316 ? 218.453 139.473 243.620 1.00 85.51 343 GLN B C 1
ATOM 7306 O O . GLN B 1 316 ? 219.205 139.518 242.643 1.00 87.42 343 GLN B O 1
ATOM 7312 N N . TYR B 1 317 ? 218.893 139.447 244.874 1.00 66.34 344 TYR B N 1
ATOM 7313 C CA . TYR B 1 317 ? 220.317 139.435 245.173 1.00 63.91 344 TYR B CA 1
ATOM 7314 C C . TYR B 1 317 ? 220.858 138.014 245.082 1.00 64.76 344 TYR B C 1
ATOM 7315 O O . TYR B 1 317 ? 220.270 137.080 245.636 1.00 67.29 344 TYR B O 1
ATOM 7324 N N . HIS B 1 318 ? 221.980 137.854 244.384 1.00 71.01 345 HIS B N 1
ATOM 7325 C CA . HIS B 1 318 ? 222.601 136.551 244.209 1.00 69.74 345 HIS B CA 1
ATOM 7326 C C . HIS B 1 318 ? 224.106 136.682 244.399 1.00 72.25 345 HIS B C 1
ATOM 7327 O O . HIS B 1 318 ? 224.682 137.760 244.237 1.00 75.00 345 HIS B O 1
ATOM 7334 N N . GLU B 1 319 ? 224.738 135.561 244.746 1.00 77.18 346 GLU B N 1
ATOM 7335 C CA . GLU B 1 319 ? 226.158 135.556 245.074 1.00 76.91 346 GLU B CA 1
ATOM 7336 C C . GLU B 1 319 ? 227.053 135.245 243.882 1.00 76.64 346 GLU B C 1
ATOM 7337 O O . GLU B 1 319 ? 228.208 135.684 243.859 1.00 79.11 346 GLU B O 1
ATOM 7343 N N . CYS B 1 320 ? 226.560 134.497 242.893 1.00 73.56 347 CYS B N 1
ATOM 7344 C CA . CYS B 1 320 ? 227.404 134.105 241.762 1.00 73.03 347 CYS B CA 1
ATOM 7345 C C . CYS B 1 320 ? 226.523 134.021 240.514 1.00 74.60 347 CYS B C 1
ATOM 7346 O O . CYS B 1 320 ? 225.893 132.994 240.251 1.00 79.47 347 CYS B O 1
ATOM 7349 N N . ARG B 1 321 ? 226.488 135.116 239.756 1.00 64.75 348 ARG B N 1
ATOM 7350 C CA . ARG B 1 321 ? 225.826 135.161 238.461 1.00 65.15 348 ARG B CA 1
ATOM 7351 C C . ARG B 1 321 ? 226.659 136.014 237.516 1.00 66.08 348 ARG B C 1
ATOM 7352 O O . ARG B 1 321 ? 227.489 136.819 237.944 1.00 69.22 348 ARG B O 1
ATOM 7360 N N . SER B 1 322 ? 226.426 135.829 236.222 1.00 63.49 349 SER B N 1
ATOM 7361 C CA . SER B 1 322 ? 227.208 136.534 235.216 1.00 62.78 349 SER B CA 1
ATOM 7362 C C . SER B 1 322 ? 226.957 138.037 235.308 1.00 61.56 349 SER B C 1
ATOM 7363 O O . SER B 1 322 ? 225.800 138.462 235.425 1.00 61.72 349 SER B O 1
ATOM 7366 N N . PRO B 1 323 ? 228.003 138.868 235.262 1.00 60.70 350 PRO B N 1
ATOM 7367 C CA . PRO B 1 323 ? 227.794 140.322 235.336 1.00 60.64 350 PRO B CA 1
ATOM 7368 C C . PRO B 1 323 ? 227.244 140.925 234.056 1.00 63.61 350 PRO B C 1
ATOM 7369 O O . PRO B 1 323 ? 226.824 142.089 234.076 1.00 63.62 350 PRO B O 1
ATOM 7373 N N . CYS B 1 324 ? 227.232 140.180 232.954 1.00 74.97 351 CYS B N 1
ATOM 7374 C CA . CYS B 1 324 ? 226.715 140.674 231.680 1.00 71.58 351 CYS B CA 1
ATOM 7375 C C . CYS B 1 324 ? 225.207 140.467 231.672 1.00 70.64 351 CYS B C 1
ATOM 7376 O O . CYS B 1 324 ? 224.694 139.460 231.182 1.00 71.99 351 CYS B O 1
ATOM 7379 N N . ALA B 1 325 ? 224.487 141.435 232.233 1.00 68.72 352 ALA B N 1
ATOM 7380 C CA . ALA B 1 325 ? 223.038 141.334 232.327 1.00 70.78 352 ALA B CA 1
ATOM 7381 C C . ALA B 1 325 ? 222.398 141.440 230.949 1.00 73.49 352 ALA B C 1
ATOM 7382 O O . ALA B 1 325 ? 222.805 142.254 230.116 1.00 75.10 352 ALA B O 1
ATOM 7384 N N . ASP B 1 326 ? 221.389 140.605 230.712 1.00 65.85 353 ASP B N 1
ATOM 7385 C CA . ASP B 1 326 ? 220.657 140.635 229.454 1.00 59.51 353 ASP B CA 1
ATOM 7386 C C . ASP B 1 326 ? 219.576 141.706 229.507 1.00 63.22 353 ASP B C 1
ATOM 7387 O O . ASP B 1 326 ? 218.786 141.757 230.455 1.00 68.91 353 ASP B O 1
ATOM 7392 N N . THR B 1 327 ? 219.543 142.558 228.491 1.00 59.27 354 THR B N 1
ATOM 7393 C CA . THR B 1 327 ? 218.554 143.620 228.376 1.00 57.26 354 THR B CA 1
ATOM 7394 C C . THR B 1 327 ? 217.709 143.395 227.124 1.00 61.33 354 THR B C 1
ATOM 7395 O O . THR B 1 327 ? 217.911 142.438 226.374 1.00 64.67 354 THR B O 1
ATOM 7399 N N . CYS B 1 328 ? 216.738 144.288 226.911 1.00 64.53 355 CYS B N 1
ATOM 7400 C CA . CYS B 1 328 ? 215.926 144.212 225.700 1.00 63.19 355 CYS B CA 1
ATOM 7401 C C . CYS B 1 328 ? 216.775 144.434 224.455 1.00 63.46 355 CYS B C 1
ATOM 7402 O O . CYS B 1 328 ? 216.601 143.745 223.443 1.00 64.71 355 CYS B O 1
ATOM 7405 N N . SER B 1 329 ? 217.698 145.398 224.510 1.00 55.57 356 SER B N 1
ATOM 7406 C CA . SER B 1 329 ? 218.573 145.658 223.371 1.00 54.10 356 SER B CA 1
ATOM 7407 C C . SER B 1 329 ? 219.553 144.512 223.149 1.00 56.28 356 SER B C 1
ATOM 7408 O O . SER B 1 329 ? 219.809 144.120 222.004 1.00 57.26 356 SER B O 1
ATOM 7411 N N . ASN B 1 330 ? 220.112 143.966 224.225 1.00 55.42 357 ASN B N 1
ATOM 7412 C CA . ASN B 1 330 ? 221.099 142.890 224.161 1.00 52.55 357 ASN B CA 1
ATOM 7413 C C . ASN B 1 330 ? 220.569 141.715 224.977 1.00 51.56 357 ASN B C 1
ATOM 7414 O O . ASN B 1 330 ? 220.828 141.610 226.178 1.00 58.94 357 ASN B O 1
ATOM 7419 N N . GLN B 1 331 ? 219.825 140.830 224.320 1.00 44.51 358 GLN B N 1
ATOM 7420 C CA . GLN B 1 331 ? 219.228 139.675 224.975 1.00 48.57 358 GLN B CA 1
ATOM 7421 C C . GLN B 1 331 ? 220.143 138.458 224.991 1.00 51.71 358 GLN B C 1
ATOM 7422 O O . GLN B 1 331 ? 219.773 137.431 225.569 1.00 53.41 358 GLN B O 1
ATOM 7428 N N . GLU B 1 332 ? 221.321 138.544 224.371 1.00 69.84 359 GLU B N 1
ATOM 7429 C CA . GLU B 1 332 ? 222.289 137.453 224.370 1.00 70.15 359 GLU B CA 1
ATOM 7430 C C . GLU B 1 332 ? 223.597 137.857 225.042 1.00 73.00 359 GLU B C 1
ATOM 7431 O O . GLU B 1 332 ? 224.643 137.259 224.768 1.00 72.90 359 GLU B O 1
ATOM 7437 N N . HIS B 1 333 ? 223.558 138.867 225.913 1.00 62.54 360 HIS B N 1
ATOM 7438 C CA . HIS B 1 333 ? 224.781 139.373 226.527 1.00 56.01 360 HIS B CA 1
ATOM 7439 C C . HIS B 1 333 ? 225.406 138.349 227.467 1.00 62.44 360 HIS B C 1
ATOM 7440 O O . HIS B 1 333 ? 226.633 138.197 227.496 1.00 68.24 360 HIS B O 1
ATOM 7447 N N . SER B 1 334 ? 224.584 137.640 228.245 1.00 73.32 361 SER B N 1
ATOM 7448 C CA . SER B 1 334 ? 225.123 136.691 229.215 1.00 72.96 361 SER B CA 1
ATOM 7449 C C . SER B 1 334 ? 225.840 135.532 228.538 1.00 74.56 361 SER B C 1
ATOM 7450 O O . SER B 1 334 ? 226.832 135.023 229.072 1.00 77.02 361 SER B O 1
ATOM 7453 N N . ARG B 1 335 ? 225.357 135.098 227.373 1.00 85.83 362 ARG B N 1
ATOM 7454 C CA . ARG B 1 335 ? 226.005 134.013 226.648 1.00 87.51 362 ARG B CA 1
ATOM 7455 C C . ARG B 1 335 ? 227.322 134.434 226.009 1.00 86.72 362 ARG B C 1
ATOM 7456 O O . ARG B 1 335 ? 228.054 133.569 225.517 1.00 87.45 362 ARG B O 1
ATOM 7464 N N . ALA B 1 336 ? 227.638 135.725 226.004 1.00 76.33 363 ALA B N 1
ATOM 7465 C CA . ALA B 1 336 ? 228.873 136.250 225.430 1.00 74.77 363 ALA B CA 1
ATOM 7466 C C . ALA B 1 336 ? 229.620 137.086 226.461 1.00 79.12 363 ALA B C 1
ATOM 7467 O O . ALA B 1 336 ? 230.105 138.184 226.183 1.00 79.78 363 ALA B O 1
ATOM 7469 N N . CYS B 1 337 ? 229.720 136.563 227.680 1.00 79.93 364 CYS B N 1
ATOM 7470 C CA . CYS B 1 337 ? 230.395 137.240 228.777 1.00 77.36 364 CYS B CA 1
ATOM 7471 C C . CYS B 1 337 ? 231.730 136.565 229.061 1.00 77.34 364 CYS B C 1
ATOM 7472 O O . CYS B 1 337 ? 231.819 135.334 229.101 1.00 76.34 364 CYS B O 1
ATOM 7475 N N . GLU B 1 338 ? 232.766 137.382 229.260 1.00 66.38 365 GLU B N 1
ATOM 7476 C CA . GLU B 1 338 ? 234.114 136.889 229.498 1.00 67.36 365 GLU B CA 1
ATOM 7477 C C . GLU B 1 338 ? 234.546 136.956 230.955 1.00 68.26 365 GLU B C 1
ATOM 7478 O O . GLU B 1 338 ? 235.523 136.295 231.321 1.00 67.87 365 GLU B O 1
ATOM 7484 N N . ASP B 1 339 ? 233.856 137.730 231.785 1.00 84.59 366 ASP B N 1
ATOM 7485 C CA . ASP B 1 339 ? 234.207 137.858 233.189 1.00 84.97 366 ASP B CA 1
ATOM 7486 C C . ASP B 1 339 ? 233.526 136.770 234.014 1.00 84.07 366 ASP B C 1
ATOM 7487 O O . ASP B 1 339 ? 232.487 136.225 233.635 1.00 84.78 366 ASP B O 1
ATOM 7492 N N . HIS B 1 340 ? 234.133 136.459 235.155 1.00 70.12 367 HIS B N 1
ATOM 7493 C CA . HIS B 1 340 ? 233.588 135.447 236.044 1.00 66.76 367 HIS B CA 1
ATOM 7494 C C . HIS B 1 340 ? 232.326 135.967 236.732 1.00 66.93 367 HIS B C 1
ATOM 7495 O O . HIS B 1 340 ? 231.998 137.156 236.682 1.00 69.31 367 HIS B O 1
ATOM 7502 N N . CYS B 1 341 ? 231.612 135.051 237.378 1.00 70.09 368 CYS B N 1
ATOM 7503 C CA . CYS B 1 341 ? 230.374 135.404 238.057 1.00 69.52 368 CYS B CA 1
ATOM 7504 C C . CYS B 1 341 ? 230.644 136.342 239.230 1.00 69.00 368 CYS B C 1
ATOM 7505 O O . CYS B 1 341 ? 231.680 136.265 239.895 1.00 74.90 368 CYS B O 1
ATOM 7508 N N . VAL B 1 342 ? 229.694 137.246 239.473 1.00 58.39 369 VAL B N 1
ATOM 7509 C CA . VAL B 1 342 ? 229.796 138.238 240.532 1.00 59.64 369 VAL B CA 1
ATOM 7510 C C . VAL B 1 342 ? 228.527 138.189 241.375 1.00 62.50 369 VAL B C 1
ATOM 7511 O O . VAL B 1 342 ? 227.555 137.512 241.042 1.00 65.61 369 VAL B O 1
ATOM 7515 N N . ALA B 1 343 ? 228.553 138.924 242.483 1.00 60.02 370 ALA B N 1
ATOM 7516 C CA . ALA B 1 343 ? 227.429 139.014 243.404 1.00 56.87 370 ALA B CA 1
ATOM 7517 C C . ALA B 1 343 ? 226.755 140.369 243.245 1.00 58.26 370 ALA B C 1
ATOM 7518 O O . ALA B 1 343 ? 227.433 141.399 243.179 1.00 62.82 370 ALA B O 1
ATOM 7520 N N . GLY B 1 344 ? 225.429 140.365 243.183 1.00 61.38 371 GLY B N 1
ATOM 7521 C CA . GLY B 1 344 ? 224.693 141.604 243.039 1.00 60.95 371 GLY B CA 1
ATOM 7522 C C . GLY B 1 344 ? 223.234 141.333 242.733 1.00 62.16 371 GLY B C 1
ATOM 7523 O O . GLY B 1 344 ? 222.747 140.209 242.873 1.00 65.27 371 GLY B O 1
ATOM 7524 N N . CYS B 1 345 ? 222.548 142.395 242.317 1.00 72.22 372 CYS B N 1
ATOM 7525 C CA . CYS B 1 345 ? 221.139 142.320 241.958 1.00 71.31 372 CYS B CA 1
ATOM 7526 C C . CYS B 1 345 ? 221.002 141.878 240.507 1.00 71.91 372 CYS B C 1
ATOM 7527 O O . CYS B 1 345 ? 221.630 142.456 239.614 1.00 72.92 372 CYS B O 1
ATOM 7530 N N . PHE B 1 346 ? 220.181 140.856 240.278 1.00 71.91 373 PHE B N 1
ATOM 7531 C CA . PHE B 1 346 ? 220.007 140.285 238.953 1.00 70.25 373 PHE B CA 1
ATOM 7532 C C . PHE B 1 346 ? 218.528 140.040 238.698 1.00 73.15 373 PHE B C 1
ATOM 7533 O O . PHE B 1 346 ? 217.732 139.880 239.628 1.00 77.68 373 PHE B O 1
ATOM 7541 N N . CYS B 1 347 ? 218.169 140.021 237.418 1.00 87.00 374 CYS B N 1
ATOM 7542 C CA . CYS B 1 347 ? 216.792 139.775 237.031 1.00 88.09 374 CYS B CA 1
ATOM 7543 C C . CYS B 1 347 ? 216.417 138.315 237.285 1.00 89.54 374 CYS B C 1
ATOM 7544 O O . CYS B 1 347 ? 217.269 137.425 237.215 1.00 91.16 374 CYS B O 1
ATOM 7547 N N . PRO B 1 348 ? 215.148 138.046 237.592 1.00 92.08 375 PRO B N 1
ATOM 7548 C CA . PRO B 1 348 ? 214.706 136.655 237.730 1.00 92.02 375 PRO B CA 1
ATOM 7549 C C . PRO B 1 348 ? 214.850 135.901 236.417 1.00 92.65 375 PRO B C 1
ATOM 7550 O O . PRO B 1 348 ? 214.733 136.472 235.331 1.00 93.90 375 PRO B O 1
ATOM 7554 N N . GLU B 1 349 ? 215.120 134.602 236.532 1.00 109.64 376 GLU B N 1
ATOM 7555 C CA . GLU B 1 349 ? 215.338 133.773 235.354 1.00 109.99 376 GLU B CA 1
ATOM 7556 C C . GLU B 1 349 ? 214.098 133.756 234.468 1.00 111.72 376 GLU B C 1
ATOM 7557 O O . GLU B 1 349 ? 212.968 133.634 234.950 1.00 112.54 376 GLU B O 1
ATOM 7563 N N . GLY B 1 350 ? 214.318 133.878 233.160 1.00 88.96 377 GLY B N 1
ATOM 7564 C CA . GLY B 1 350 ? 213.248 133.934 232.189 1.00 86.52 377 GLY B CA 1
ATOM 7565 C C . GLY B 1 350 ? 212.892 135.328 231.718 1.00 87.96 377 GLY B C 1
ATOM 7566 O O . GLY B 1 350 ? 212.052 135.463 230.819 1.00 89.17 377 GLY B O 1
ATOM 7567 N N . THR B 1 351 ? 213.500 136.363 232.293 1.00 83.21 378 THR B N 1
ATOM 7568 C CA . THR B 1 351 ? 213.234 137.744 231.923 1.00 79.69 378 THR B CA 1
ATOM 7569 C C . THR B 1 351 ? 214.549 138.451 231.624 1.00 79.66 378 THR B C 1
ATOM 7570 O O . THR B 1 351 ? 215.636 137.931 231.889 1.00 81.24 378 THR B O 1
ATOM 7574 N N . VAL B 1 352 ? 214.440 139.654 231.061 1.00 71.34 379 VAL B N 1
ATOM 7575 C CA . VAL B 1 352 ? 215.590 140.493 230.763 1.00 70.91 379 VAL B CA 1
ATOM 7576 C C . VAL B 1 352 ? 215.300 141.903 231.258 1.00 68.02 379 VAL B C 1
ATOM 7577 O O . VAL B 1 352 ? 214.146 142.308 231.419 1.00 71.15 379 VAL B O 1
ATOM 7581 N N . LEU B 1 353 ? 216.370 142.654 231.500 1.00 65.89 380 LEU B N 1
ATOM 7582 C CA . LEU B 1 353 ? 216.229 144.014 231.998 1.00 67.19 380 LEU B CA 1
ATOM 7583 C C . LEU B 1 353 ? 215.654 144.923 230.919 1.00 68.31 380 LEU B C 1
ATOM 7584 O O . LEU B 1 353 ? 215.921 144.747 229.727 1.00 70.82 380 LEU B O 1
ATOM 7589 N N . ASP B 1 354 ? 214.848 145.894 231.341 1.00 75.06 381 ASP B N 1
ATOM 7590 C CA . ASP B 1 354 ? 214.255 146.875 230.435 1.00 74.27 381 ASP B CA 1
ATOM 7591 C C . ASP B 1 354 ? 215.116 148.131 230.489 1.00 78.02 381 ASP B C 1
ATOM 7592 O O . ASP B 1 354 ? 215.014 148.930 231.424 1.00 80.21 381 ASP B O 1
ATOM 7597 N N . ASP B 1 355 ? 215.967 148.304 229.482 1.00 86.16 382 ASP B N 1
ATOM 7598 C CA . ASP B 1 355 ? 216.806 149.488 229.367 1.00 85.02 382 ASP B CA 1
ATOM 7599 C C . ASP B 1 355 ? 216.156 150.589 228.542 1.00 84.42 382 ASP B C 1
ATOM 7600 O O . ASP B 1 355 ? 216.756 151.656 228.374 1.00 83.92 382 ASP B O 1
ATOM 7605 N N . ILE B 1 356 ? 214.954 150.359 228.027 1.00 79.72 383 ILE B N 1
ATOM 7606 C CA . ILE B 1 356 ? 214.240 151.342 227.221 1.00 79.90 383 ILE B CA 1
ATOM 7607 C C . ILE B 1 356 ? 213.257 152.144 228.063 1.00 80.36 383 ILE B C 1
ATOM 7608 O O . ILE B 1 356 ? 213.269 153.375 228.041 1.00 81.16 383 ILE B O 1
ATOM 7613 N N . GLY B 1 357 ? 212.401 151.461 228.818 1.00 88.57 384 GLY B N 1
ATOM 7614 C CA . GLY B 1 357 ? 211.421 152.136 229.645 1.00 90.85 384 GLY B CA 1
ATOM 7615 C C . GLY B 1 357 ? 211.823 152.252 231.101 1.00 91.45 384 GLY B C 1
ATOM 7616 O O . GLY B 1 357 ? 211.154 152.939 231.879 1.00 93.54 384 GLY B O 1
ATOM 7617 N N . GLN B 1 358 ? 212.928 151.601 231.471 1.00 86.58 385 GLN B N 1
ATOM 7618 C CA . GLN B 1 358 ? 213.414 151.564 232.853 1.00 85.95 385 GLN B CA 1
ATOM 7619 C C . GLN B 1 358 ? 212.309 151.130 233.815 1.00 85.76 385 GLN B C 1
ATOM 7620 O O . GLN B 1 358 ? 212.060 151.760 234.846 1.00 86.99 385 GLN B O 1
ATOM 7626 N N . THR B 1 359 ? 211.638 150.035 233.466 1.00 83.73 386 THR B N 1
ATOM 7627 C CA . THR B 1 359 ? 210.530 149.496 234.248 1.00 84.23 386 THR B CA 1
ATOM 7628 C C . THR B 1 359 ? 210.869 148.131 234.839 1.00 84.79 386 THR B C 1
ATOM 7629 O O . THR B 1 359 ? 210.018 147.244 234.926 1.00 86.04 386 THR B O 1
ATOM 7633 N N . GLY B 1 360 ? 212.121 147.948 235.252 1.00 83.11 387 GLY B N 1
ATOM 7634 C CA . GLY B 1 360 ? 212.514 146.695 235.861 1.00 84.00 387 GLY B CA 1
ATOM 7635 C C . GLY B 1 360 ? 212.625 145.566 234.847 1.00 82.52 387 GLY B C 1
ATOM 7636 O O . GLY B 1 360 ? 212.667 145.771 233.633 1.00 84.47 387 GLY B O 1
ATOM 7637 N N . CYS B 1 361 ? 212.673 144.346 235.376 1.00 89.41 388 CYS B N 1
ATOM 7638 C CA . CYS B 1 361 ? 212.817 143.161 234.542 1.00 90.74 388 CYS B CA 1
ATOM 7639 C C . CYS B 1 361 ? 211.483 142.801 233.899 1.00 91.62 388 CYS B C 1
ATOM 7640 O O . CYS B 1 361 ? 210.455 142.732 234.578 1.00 91.87 388 CYS B O 1
ATOM 7643 N N . VAL B 1 362 ? 211.504 142.572 232.589 1.00 83.79 389 VAL B N 1
ATOM 7644 C CA . VAL B 1 362 ? 210.299 142.217 231.840 1.00 81.47 389 VAL B CA 1
ATOM 7645 C C . VAL B 1 362 ? 210.604 140.987 230.996 1.00 82.53 389 VAL B C 1
ATOM 7646 O O . VAL B 1 362 ? 211.769 140.708 230.674 1.00 83.82 389 VAL B O 1
ATOM 7650 N N . PRO B 1 363 ? 209.579 140.216 230.639 1.00 80.66 390 PRO B N 1
ATOM 7651 C CA . PRO B 1 363 ? 209.796 139.081 229.736 1.00 77.91 390 PRO B CA 1
ATOM 7652 C C . PRO B 1 363 ? 210.228 139.545 228.353 1.00 78.41 390 PRO B C 1
ATOM 7653 O O . PRO B 1 363 ? 209.967 140.673 227.930 1.00 80.32 390 PRO B O 1
ATOM 7657 N N . VAL B 1 364 ? 210.917 138.642 227.650 1.00 82.61 391 VAL B N 1
ATOM 7658 C CA . VAL B 1 364 ? 211.448 138.965 226.327 1.00 83.94 391 VAL B CA 1
ATOM 7659 C C . VAL B 1 364 ? 210.320 139.330 225.369 1.00 84.68 391 VAL B C 1
ATOM 7660 O O . VAL B 1 364 ? 210.449 140.257 224.559 1.00 84.68 391 VAL B O 1
ATOM 7664 N N . SER B 1 365 ? 209.191 138.622 225.457 1.00 83.89 392 SER B N 1
ATOM 7665 C CA . SER B 1 365 ? 208.083 138.861 224.538 1.00 81.75 392 SER B CA 1
ATOM 7666 C C . SER B 1 365 ? 207.475 140.249 224.697 1.00 81.27 392 SER B C 1
ATOM 7667 O O . SER B 1 365 ? 206.807 140.728 223.775 1.00 82.77 392 SER B O 1
ATOM 7670 N N . LYS B 1 366 ? 207.684 140.905 225.838 1.00 73.69 393 LYS B N 1
ATOM 7671 C CA . LYS B 1 366 ? 207.135 142.232 226.086 1.00 73.03 393 LYS B CA 1
ATOM 7672 C C . LYS B 1 366 ? 208.180 143.335 225.979 1.00 75.31 393 LYS B C 1
ATOM 7673 O O . LYS B 1 366 ? 207.911 144.470 226.385 1.00 74.30 393 LYS B O 1
ATOM 7679 N N . CYS B 1 367 ? 209.363 143.033 225.449 1.00 79.84 394 CYS B N 1
ATOM 7680 C CA . CYS B 1 367 ? 210.390 144.053 225.291 1.00 77.88 394 CYS B CA 1
ATOM 7681 C C . CYS B 1 367 ? 210.025 145.015 224.167 1.00 79.74 394 CYS B C 1
ATOM 7682 O O . CYS B 1 367 ? 209.487 144.614 223.132 1.00 80.18 394 CYS B O 1
ATOM 7685 N N . ALA B 1 368 ? 210.322 146.294 224.379 1.00 70.67 395 ALA B N 1
ATOM 7686 C CA . ALA B 1 368 ? 210.061 147.316 223.381 1.00 67.21 395 ALA B CA 1
ATOM 7687 C C . ALA B 1 368 ? 211.179 147.350 222.341 1.00 70.41 395 ALA B C 1
ATOM 7688 O O . ALA B 1 368 ? 212.222 146.707 222.482 1.00 72.86 395 ALA B O 1
ATOM 7690 N N . CYS B 1 369 ? 210.948 148.120 221.280 1.00 63.43 396 CYS B N 1
ATOM 7691 C CA . CYS B 1 369 ? 211.918 148.293 220.209 1.00 56.08 396 CYS B CA 1
ATOM 7692 C C . CYS B 1 369 ? 212.156 149.778 219.974 1.00 56.42 396 CYS B C 1
ATOM 7693 O O . CYS B 1 369 ? 211.266 150.606 220.183 1.00 61.66 396 CYS B O 1
ATOM 7696 N N . VAL B 1 370 ? 213.368 150.106 219.536 1.00 52.74 397 VAL B N 1
ATOM 7697 C CA . VAL B 1 370 ? 213.790 151.485 219.325 1.00 50.31 397 VAL B CA 1
ATOM 7698 C C . VAL B 1 370 ? 214.171 151.659 217.862 1.00 55.17 397 VAL B C 1
ATOM 7699 O O . VAL B 1 370 ? 214.948 150.865 217.319 1.00 59.78 397 VAL B O 1
ATOM 7703 N N . TYR B 1 371 ? 213.623 152.694 217.229 1.00 53.67 398 TYR B N 1
ATOM 7704 C CA . TYR B 1 371 ? 213.955 153.029 215.849 1.00 53.42 398 TYR B CA 1
ATOM 7705 C C . TYR B 1 371 ? 214.041 154.541 215.723 1.00 58.18 398 TYR B C 1
ATOM 7706 O O . TYR B 1 371 ? 213.057 155.241 215.980 1.00 59.05 398 TYR B O 1
ATOM 7715 N N . ASN B 1 372 ? 215.216 155.035 215.327 1.00 55.21 399 ASN B N 1
ATOM 7716 C CA . ASN B 1 372 ? 215.453 156.467 215.130 1.00 54.00 399 ASN B CA 1
ATOM 7717 C C . ASN B 1 372 ? 215.156 157.268 216.396 1.00 58.38 399 ASN B C 1
ATOM 7718 O O . ASN B 1 372 ? 214.596 158.365 216.343 1.00 58.22 399 ASN B O 1
ATOM 7723 N N . GLY B 1 373 ? 215.532 156.714 217.547 1.00 68.91 400 GLY B N 1
ATOM 7724 C CA . GLY B 1 373 ? 215.410 157.414 218.807 1.00 67.61 400 GLY B CA 1
ATOM 7725 C C . GLY B 1 373 ? 214.034 157.401 219.434 1.00 68.74 400 GLY B C 1
ATOM 7726 O O . GLY B 1 373 ? 213.856 158.003 220.501 1.00 71.24 400 GLY B O 1
ATOM 7727 N N . ALA B 1 374 ? 213.058 156.743 218.817 1.00 61.85 401 ALA B N 1
ATOM 7728 C CA . ALA B 1 374 ? 211.701 156.669 219.339 1.00 58.74 401 ALA B CA 1
ATOM 7729 C C . ALA B 1 374 ? 211.401 155.238 219.758 1.00 60.63 401 ALA B C 1
ATOM 7730 O O . ALA B 1 374 ? 211.584 154.305 218.970 1.00 60.71 401 ALA B O 1
ATOM 7732 N N . ALA B 1 375 ? 210.944 155.070 220.996 1.00 57.54 402 ALA B N 1
ATOM 7733 C CA . ALA B 1 375 ? 210.627 153.748 221.514 1.00 54.61 402 ALA B CA 1
ATOM 7734 C C . ALA B 1 375 ? 209.275 153.288 220.986 1.00 56.14 402 ALA B C 1
ATOM 7735 O O . ALA B 1 375 ? 208.285 154.022 221.062 1.00 56.55 402 ALA B O 1
ATOM 7737 N N . TYR B 1 376 ? 209.237 152.073 220.452 1.00 55.02 403 TYR B N 1
ATOM 7738 C CA . TYR B 1 376 ? 208.021 151.476 219.931 1.00 54.31 403 TYR B CA 1
ATOM 7739 C C . TYR B 1 376 ? 207.459 150.484 220.947 1.00 58.68 403 TYR B C 1
ATOM 7740 O O . TYR B 1 376 ? 207.924 150.394 222.087 1.00 62.01 403 TYR B O 1
ATOM 7749 N N . ALA B 1 377 ? 206.445 149.733 220.535 1.00 61.63 404 ALA B N 1
ATOM 7750 C CA . ALA B 1 377 ? 205.785 148.762 221.390 1.00 61.27 404 ALA B CA 1
ATOM 7751 C C . ALA B 1 377 ? 205.762 147.405 220.706 1.00 60.55 404 ALA B C 1
ATOM 7752 O O . ALA B 1 377 ? 205.841 147.327 219.475 1.00 62.78 404 ALA B O 1
ATOM 7754 N N . PRO B 1 378 ? 205.681 146.320 221.475 1.00 62.99 405 PRO B N 1
ATOM 7755 C CA . PRO B 1 378 ? 205.558 144.987 220.863 1.00 63.72 405 PRO B CA 1
ATOM 7756 C C . PRO B 1 378 ? 204.345 144.916 219.948 1.00 66.19 405 PRO B C 1
ATOM 7757 O O . PRO B 1 378 ? 203.201 145.034 220.391 1.00 68.44 405 PRO B O 1
ATOM 7761 N N . GLY B 1 379 ? 204.608 144.719 218.658 1.00 63.97 406 GLY B N 1
ATOM 7762 C CA . GLY B 1 379 ? 203.577 144.721 217.644 1.00 60.52 406 GLY B CA 1
ATOM 7763 C C . GLY B 1 379 ? 203.504 145.986 216.816 1.00 59.18 406 GLY B C 1
ATOM 7764 O O . GLY B 1 379 ? 202.832 145.985 215.777 1.00 62.06 406 GLY B O 1
ATOM 7765 N N . ALA B 1 380 ? 204.166 147.059 217.242 1.00 52.81 407 ALA B N 1
ATOM 7766 C CA . ALA B 1 380 ? 204.188 148.284 216.457 1.00 54.22 407 ALA B CA 1
ATOM 7767 C C . ALA B 1 380 ? 205.010 148.090 215.188 1.00 56.69 407 ALA B C 1
ATOM 7768 O O . ALA B 1 380 ? 205.918 147.256 215.129 1.00 55.93 407 ALA B O 1
ATOM 7770 N N . THR B 1 381 ? 204.683 148.874 214.163 1.00 61.57 408 THR B N 1
ATOM 7771 C CA . THR B 1 381 ? 205.302 148.744 212.854 1.00 58.90 408 THR B CA 1
ATOM 7772 C C . THR B 1 381 ? 205.762 150.103 212.351 1.00 61.88 408 THR B C 1
ATOM 7773 O O . THR B 1 381 ? 205.174 151.138 212.675 1.00 64.42 408 THR B O 1
ATOM 7777 N N . TYR B 1 382 ? 206.825 150.087 211.550 1.00 62.91 409 TYR B N 1
ATOM 7778 C CA . TYR B 1 382 ? 207.243 151.252 210.787 1.00 59.67 409 TYR B CA 1
ATOM 7779 C C . TYR B 1 382 ? 207.534 150.826 209.354 1.00 64.64 409 TYR B C 1
ATOM 7780 O O . TYR B 1 382 ? 207.720 149.642 209.058 1.00 68.26 409 TYR B O 1
ATOM 7789 N N . SER B 1 383 ? 207.541 151.808 208.457 1.00 61.31 410 SER B N 1
ATOM 7790 C CA . SER B 1 383 ? 207.736 151.544 207.041 1.00 57.07 410 SER B CA 1
ATOM 7791 C C . SER B 1 383 ? 208.580 152.644 206.417 1.00 59.69 410 SER B C 1
ATOM 7792 O O . SER B 1 383 ? 208.513 153.808 206.819 1.00 62.04 410 SER B O 1
ATOM 7795 N N . THR B 1 384 ? 209.378 152.255 205.431 1.00 74.59 411 THR B N 1
ATOM 7796 C CA . THR B 1 384 ? 210.121 153.164 204.573 1.00 76.42 411 THR B CA 1
ATOM 7797 C C . THR B 1 384 ? 209.639 152.948 203.140 1.00 78.60 411 THR B C 1
ATOM 7798 O O . THR B 1 384 ? 208.616 152.299 202.902 1.00 78.33 411 THR B O 1
ATOM 7802 N N . ASP B 1 385 ? 210.374 153.515 202.182 1.00 92.42 412 ASP B N 1
ATOM 7803 C CA . ASP B 1 385 ? 209.998 153.356 200.781 1.00 92.27 412 ASP B CA 1
ATOM 7804 C C . ASP B 1 385 ? 209.911 151.885 200.389 1.00 91.38 412 ASP B C 1
ATOM 7805 O O . ASP B 1 385 ? 208.951 151.470 199.730 1.00 92.39 412 ASP B O 1
ATOM 7810 N N . CYS B 1 386 ? 210.899 151.081 200.781 1.00 78.83 413 CYS B N 1
ATOM 7811 C CA . CYS B 1 386 ? 210.904 149.665 200.423 1.00 80.10 413 CYS B CA 1
ATOM 7812 C C . CYS B 1 386 ? 211.376 148.787 201.576 1.00 79.17 413 CYS B C 1
ATOM 7813 O O . CYS B 1 386 ? 212.217 147.900 201.399 1.00 79.40 413 CYS B O 1
ATOM 7816 N N . THR B 1 387 ? 210.844 149.021 202.775 1.00 72.12 414 THR B N 1
ATOM 7817 C CA . THR B 1 387 ? 210.931 148.033 203.843 1.00 67.48 414 THR B CA 1
ATOM 7818 C C . THR B 1 387 ? 209.731 148.215 204.761 1.00 69.88 414 THR B C 1
ATOM 7819 O O . THR B 1 387 ? 209.114 149.283 204.806 1.00 70.75 414 THR B O 1
ATOM 7823 N N . ASN B 1 388 ? 209.396 147.150 205.487 1.00 80.22 415 ASN B N 1
ATOM 7824 C CA . ASN B 1 388 ? 208.240 147.153 206.380 1.00 76.70 415 ASN B CA 1
ATOM 7825 C C . ASN B 1 388 ? 208.595 146.313 207.597 1.00 77.62 415 ASN B C 1
ATOM 7826 O O . ASN B 1 388 ? 208.673 145.086 207.498 1.00 79.79 415 ASN B O 1
ATOM 7831 N N . CYS B 1 389 ? 208.829 146.962 208.736 1.00 59.83 416 CYS B N 1
ATOM 7832 C CA . CYS B 1 389 ? 209.355 146.290 209.915 1.00 60.43 416 CYS B CA 1
ATOM 7833 C C . CYS B 1 389 ? 208.341 146.330 211.049 1.00 61.19 416 CYS B C 1
ATOM 7834 O O . CYS B 1 389 ? 207.610 147.313 211.210 1.00 64.40 416 CYS B O 1
ATOM 7837 N N . THR B 1 390 ? 208.303 145.249 211.824 1.00 58.77 417 THR B N 1
ATOM 7838 C CA . THR B 1 390 ? 207.433 145.125 212.984 1.00 58.81 417 THR B CA 1
ATOM 7839 C C . THR B 1 390 ? 208.259 144.740 214.204 1.00 57.93 417 THR B C 1
ATOM 7840 O O . THR B 1 390 ? 209.245 144.006 214.102 1.00 59.87 417 THR B O 1
ATOM 7844 N N . CYS B 1 391 ? 207.849 145.248 215.363 1.00 52.37 418 CYS B N 1
ATOM 7845 C CA . CYS B 1 391 ? 208.557 145.001 216.613 1.00 48.42 418 CYS B CA 1
ATOM 7846 C C . CYS B 1 391 ? 208.032 143.719 217.250 1.00 51.53 418 CYS B C 1
ATOM 7847 O O . CYS B 1 391 ? 206.835 143.609 217.540 1.00 54.69 418 CYS B O 1
ATOM 7850 N N . SER B 1 392 ? 208.924 142.754 217.464 1.00 57.61 419 SER B N 1
ATOM 7851 C CA . SER B 1 392 ? 208.564 141.477 218.071 1.00 59.67 419 SER B CA 1
ATOM 7852 C C . SER B 1 392 ? 209.696 141.026 218.979 1.00 61.15 419 SER B C 1
ATOM 7853 O O . SER B 1 392 ? 210.845 140.928 218.535 1.00 62.82 419 SER B O 1
ATOM 7856 N N . GLY B 1 393 ? 209.373 140.760 220.243 1.00 59.74 420 GLY B N 1
ATOM 7857 C CA . GLY B 1 393 ? 210.352 140.236 221.180 1.00 60.46 420 GLY B CA 1
ATOM 7858 C C . GLY B 1 393 ? 211.559 141.121 221.386 1.00 59.30 420 GLY B C 1
ATOM 7859 O O . GLY B 1 393 ? 212.647 140.617 221.683 1.00 59.64 420 GLY B O 1
ATOM 7860 N N . GLY B 1 394 ? 211.398 142.434 221.236 1.00 55.20 421 GLY B N 1
ATOM 7861 C CA . GLY B 1 394 ? 212.508 143.354 221.352 1.00 56.30 421 GLY B CA 1
ATOM 7862 C C . GLY B 1 394 ? 213.360 143.485 220.111 1.00 58.56 421 GLY B C 1
ATOM 7863 O O . GLY B 1 394 ? 214.329 144.255 220.125 1.00 60.69 421 GLY B O 1
ATOM 7864 N N A ARG B 1 395 ? 213.038 142.767 219.042 0.71 50.46 422 ARG B N 1
ATOM 7865 N N B ARG B 1 395 ? 213.039 142.760 219.044 0.29 50.34 422 ARG B N 1
ATOM 7866 C CA A ARG B 1 395 ? 213.779 142.839 217.794 0.71 46.64 422 ARG B CA 1
ATOM 7867 C CA B ARG B 1 395 ? 213.771 142.807 217.788 0.29 47.73 422 ARG B CA 1
ATOM 7868 C C A ARG B 1 395 ? 212.858 143.312 216.678 0.71 47.19 422 ARG B C 1
ATOM 7869 C C B ARG B 1 395 ? 212.859 143.322 216.682 0.29 47.83 422 ARG B C 1
ATOM 7870 O O A ARG B 1 395 ? 211.654 143.497 216.867 0.71 51.61 422 ARG B O 1
ATOM 7871 O O B ARG B 1 395 ? 211.660 143.536 216.879 0.29 50.62 422 ARG B O 1
ATOM 7886 N N . TRP B 1 396 ? 213.444 143.516 215.503 1.00 41.42 423 TRP B N 1
ATOM 7887 C CA . TRP B 1 396 ? 212.725 144.007 214.335 1.00 36.57 423 TRP B CA 1
ATOM 7888 C C . TRP B 1 396 ? 212.652 142.899 213.294 1.00 42.57 423 TRP B C 1
ATOM 7889 O O . TRP B 1 396 ? 213.683 142.336 212.909 1.00 46.19 423 TRP B O 1
ATOM 7900 N N . SER B 1 397 ? 211.440 142.592 212.841 1.00 61.97 424 SER B N 1
ATOM 7901 C CA . SER B 1 397 ? 211.218 141.666 211.737 1.00 62.97 424 SER B CA 1
ATOM 7902 C C . SER B 1 397 ? 210.834 142.500 210.521 1.00 63.46 424 SER B C 1
ATOM 7903 O O . SER B 1 397 ? 209.778 143.138 210.510 1.00 65.72 424 SER B O 1
ATOM 7906 N N . CYS B 1 398 ? 211.696 142.506 209.510 1.00 64.44 425 CYS B N 1
ATOM 7907 C CA . CYS B 1 398 ? 211.555 143.387 208.359 1.00 62.83 425 CYS B CA 1
ATOM 7908 C C . CYS B 1 398 ? 211.270 142.568 207.109 1.00 64.96 425 CYS B C 1
ATOM 7909 O O . CYS B 1 398 ? 211.937 141.559 206.855 1.00 66.54 425 CYS B O 1
ATOM 7912 N N . GLN B 1 399 ? 210.283 143.006 206.333 1.00 77.49 426 GLN B N 1
ATOM 7913 C CA . GLN B 1 399 ? 209.945 142.398 205.058 1.00 80.02 426 GLN B CA 1
ATOM 7914 C C . GLN B 1 399 ? 210.161 143.407 203.938 1.00 81.48 426 GLN B C 1
ATOM 7915 O O . GLN B 1 399 ? 210.078 144.624 204.146 1.00 81.10 426 GLN B O 1
ATOM 7921 N N . GLU B 1 400 ? 210.452 142.885 202.750 1.00 89.61 427 GLU B N 1
ATOM 7922 C CA . GLU B 1 400 ? 210.770 143.708 201.593 1.00 88.80 427 GLU B CA 1
ATOM 7923 C C . GLU B 1 400 ? 209.523 143.998 200.769 1.00 90.58 427 GLU B C 1
ATOM 7924 O O . GLU B 1 400 ? 208.647 143.142 200.615 1.00 92.04 427 GLU B O 1
ATOM 7930 N N . VAL B 1 401 ? 209.455 145.214 200.240 1.00 81.41 428 VAL B N 1
ATOM 7931 C CA . VAL B 1 401 ? 208.392 145.621 199.323 1.00 80.63 428 VAL B CA 1
ATOM 7932 C C . VAL B 1 401 ? 209.047 146.285 198.120 1.00 80.52 428 VAL B C 1
ATOM 7933 O O . VAL B 1 401 ? 210.202 146.734 198.201 1.00 84.98 428 VAL B O 1
ATOM 7937 N N . PRO B 1 402 ? 208.352 146.339 196.979 1.00 72.19 429 PRO B N 1
ATOM 7938 C CA . PRO B 1 402 ? 208.994 146.831 195.750 1.00 73.00 429 PRO B CA 1
ATOM 7939 C C . PRO B 1 402 ? 209.578 148.227 195.920 1.00 72.89 429 PRO B C 1
ATOM 7940 O O . PRO B 1 402 ? 209.003 149.088 196.590 1.00 72.08 429 PRO B O 1
ATOM 7944 N N . CYS B 1 403 ? 210.733 148.438 195.300 1.00 64.55 430 CYS B N 1
ATOM 7945 C CA . CYS B 1 403 ? 211.510 149.667 195.456 1.00 60.45 430 CYS B CA 1
ATOM 7946 C C . CYS B 1 403 ? 211.891 150.214 194.089 1.00 61.97 430 CYS B C 1
ATOM 7947 O O . CYS B 1 403 ? 212.748 149.617 193.405 1.00 64.84 430 CYS B O 1
ATOM 7950 N N . PRO B 1 404 ? 211.294 151.318 193.645 1.00 44.16 431 PRO B N 1
ATOM 7951 C CA . PRO B 1 404 ? 211.790 151.977 192.435 1.00 41.04 431 PRO B CA 1
ATOM 7952 C C . PRO B 1 404 ? 213.169 152.574 192.668 1.00 44.47 431 PRO B C 1
ATOM 7953 O O . PRO B 1 404 ? 213.491 153.046 193.761 1.00 46.27 431 PRO B O 1
ATOM 7957 N N . GLY B 1 405 ? 213.987 152.553 191.619 1.00 41.55 432 GLY B N 1
ATOM 7958 C CA . GLY B 1 405 ? 215.336 153.066 191.695 1.00 35.71 432 GLY B CA 1
ATOM 7959 C C . GLY B 1 405 ? 215.437 154.474 191.144 1.00 37.87 432 GLY B C 1
ATOM 7960 O O . GLY B 1 405 ? 214.640 154.890 190.310 1.00 43.77 432 GLY B O 1
ATOM 7961 N N . THR B 1 406 ? 216.445 155.206 191.615 1.00 35.63 433 THR B N 1
ATOM 7962 C CA . THR B 1 406 ? 216.621 156.602 191.229 1.00 34.62 433 THR B CA 1
ATOM 7963 C C . THR B 1 406 ? 218.082 156.861 190.903 1.00 32.16 433 THR B C 1
ATOM 7964 O O . THR B 1 406 ? 218.943 156.783 191.784 1.00 34.39 433 THR B O 1
ATOM 7968 N N . CYS B 1 407 ? 218.351 157.168 189.640 1.00 34.18 434 CYS B N 1
ATOM 7969 C CA . CYS B 1 407 ? 219.642 157.665 189.192 1.00 29.96 434 CYS B CA 1
ATOM 7970 C C . CYS B 1 407 ? 219.582 159.184 189.096 1.00 34.28 434 CYS B C 1
ATOM 7971 O O . CYS B 1 407 ? 218.517 159.765 188.882 1.00 46.49 434 CYS B O 1
ATOM 7974 N N . SER B 1 408 ? 220.733 159.827 189.260 1.00 26.19 435 SER B N 1
ATOM 7975 C CA . SER B 1 408 ? 220.766 161.283 189.267 1.00 22.34 435 SER B CA 1
ATOM 7976 C C . SER B 1 408 ? 222.074 161.781 188.676 1.00 29.77 435 SER B C 1
ATOM 7977 O O . SER B 1 408 ? 223.150 161.305 189.050 1.00 41.71 435 SER B O 1
ATOM 7980 N N . VAL B 1 409 ? 221.969 162.736 187.757 1.00 25.25 436 VAL B N 1
ATOM 7981 C CA . VAL B 1 409 ? 223.114 163.458 187.214 1.00 21.89 436 VAL B CA 1
ATOM 7982 C C . VAL B 1 409 ? 222.941 164.916 187.616 1.00 28.76 436 VAL B C 1
ATOM 7983 O O . VAL B 1 409 ? 222.022 165.595 187.136 1.00 35.10 436 VAL B O 1
ATOM 7987 N N . LEU B 1 410 ? 223.815 165.395 188.496 1.00 27.70 437 LEU B N 1
ATOM 7988 C CA . LEU B 1 410 ? 223.708 166.721 189.085 1.00 16.68 437 LEU B CA 1
ATOM 7989 C C . LEU B 1 410 ? 224.982 167.509 188.823 1.00 25.74 437 LEU B C 1
ATOM 7990 O O . LEU B 1 410 ? 226.091 166.971 188.920 1.00 38.96 437 LEU B O 1
ATOM 7995 N N . GLY B 1 411 ? 224.813 168.784 188.478 1.00 29.30 438 GLY B N 1
ATOM 7996 C CA . GLY B 1 411 ? 225.933 169.651 188.184 1.00 28.97 438 GLY B CA 1
ATOM 7997 C C . GLY B 1 411 ? 226.674 169.317 186.913 1.00 30.54 438 GLY B C 1
ATOM 7998 O O . GLY B 1 411 ? 227.705 169.935 186.632 1.00 39.24 438 GLY B O 1
ATOM 7999 N N . GLY B 1 412 ? 226.178 168.358 186.133 1.00 29.84 439 GLY B N 1
ATOM 8000 C CA . GLY B 1 412 ? 226.854 167.901 184.942 1.00 24.02 439 GLY B CA 1
ATOM 8001 C C . GLY B 1 412 ? 228.007 166.959 185.189 1.00 26.66 439 GLY B C 1
ATOM 8002 O O . GLY B 1 412 ? 228.549 166.405 184.225 1.00 31.57 439 GLY B O 1
ATOM 8003 N N . ALA B 1 413 ? 228.394 166.741 186.445 1.00 26.85 440 ALA B N 1
ATOM 8004 C CA . ALA B 1 413 ? 229.551 165.917 186.763 1.00 20.57 440 ALA B CA 1
ATOM 8005 C C . ALA B 1 413 ? 229.321 164.899 187.867 1.00 29.80 440 ALA B C 1
ATOM 8006 O O . ALA B 1 413 ? 230.076 163.922 187.933 1.00 40.69 440 ALA B O 1
ATOM 8008 N N . HIS B 1 414 ? 228.323 165.079 188.727 1.00 22.35 441 HIS B N 1
ATOM 8009 C CA . HIS B 1 414 ? 228.121 164.205 189.877 1.00 17.75 441 HIS B CA 1
ATOM 8010 C C . HIS B 1 414 ? 227.038 163.185 189.551 1.00 32.13 441 HIS B C 1
ATOM 8011 O O . HIS B 1 414 ? 225.896 163.556 189.264 1.00 35.72 441 HIS B O 1
ATOM 8018 N N . PHE B 1 415 ? 227.395 161.905 189.600 1.00 23.73 442 PHE B N 1
ATOM 8019 C CA . PHE B 1 415 ? 226.487 160.822 189.257 1.00 7.44 442 PHE B CA 1
ATOM 8020 C C . PHE B 1 415 ? 226.182 159.985 190.491 1.00 20.92 442 PHE B C 1
ATOM 8021 O O . PHE B 1 415 ? 227.076 159.679 191.285 1.00 28.82 442 PHE B O 1
ATOM 8029 N N . SER B 1 416 ? 224.909 159.632 190.649 1.00 28.61 443 SER B N 1
ATOM 8030 C CA . SER B 1 416 ? 224.463 158.693 191.671 1.00 14.56 443 SER B CA 1
ATOM 8031 C C . SER B 1 416 ? 223.635 157.624 190.977 1.00 26.65 443 SER B C 1
ATOM 8032 O O . SER B 1 416 ? 222.612 157.938 190.362 1.00 38.84 443 SER B O 1
ATOM 8035 N N . THR B 1 417 ? 224.074 156.372 191.070 1.00 21.73 444 THR B N 1
ATOM 8036 C CA . THR B 1 417 ? 223.471 155.303 190.290 1.00 15.94 444 THR B CA 1
ATOM 8037 C C . THR B 1 417 ? 222.218 154.766 190.979 1.00 22.87 444 THR B C 1
ATOM 8038 O O . THR B 1 417 ? 221.802 155.239 192.039 1.00 33.78 444 THR B O 1
ATOM 8042 N N . PHE B 1 418 ? 221.599 153.762 190.350 1.00 19.44 445 PHE B N 1
ATOM 8043 C CA . PHE B 1 418 ? 220.386 153.167 190.904 1.00 19.40 445 PHE B CA 1
ATOM 8044 C C . PHE B 1 418 ? 220.653 152.473 192.233 1.00 25.87 445 PHE B C 1
ATOM 8045 O O . PHE B 1 418 ? 219.781 152.455 193.108 1.00 26.57 445 PHE B O 1
ATOM 8053 N N . ASP B 1 419 ? 221.841 151.899 192.402 1.00 37.49 446 ASP B N 1
ATOM 8054 C CA . ASP B 1 419 ? 222.193 151.165 193.609 1.00 29.09 446 ASP B CA 1
ATOM 8055 C C . ASP B 1 419 ? 222.801 152.056 194.684 1.00 31.86 446 ASP B C 1
ATOM 8056 O O . ASP B 1 419 ? 223.234 151.546 195.722 1.00 38.71 446 ASP B O 1
ATOM 8061 N N . GLY B 1 420 ? 222.839 153.368 194.462 1.00 31.03 447 GLY B N 1
ATOM 8062 C CA . GLY B 1 420 ? 223.361 154.299 195.436 1.00 31.51 447 GLY B CA 1
ATOM 8063 C C . GLY B 1 420 ? 224.829 154.633 195.300 1.00 31.40 447 GLY B C 1
ATOM 8064 O O . GLY B 1 420 ? 225.327 155.469 196.064 1.00 42.66 447 GLY B O 1
ATOM 8065 N N . LYS B 1 421 ? 225.540 154.011 194.364 1.00 26.40 448 LYS B N 1
ATOM 8066 C CA . LYS B 1 421 ? 226.940 154.349 194.148 1.00 20.70 448 LYS B CA 1
ATOM 8067 C C . LYS B 1 421 ? 227.051 155.765 193.601 1.00 26.81 448 LYS B C 1
ATOM 8068 O O . LYS B 1 421 ? 226.314 156.149 192.687 1.00 38.80 448 LYS B O 1
ATOM 8074 N N . GLN B 1 422 ? 227.974 156.543 194.158 1.00 27.17 449 GLN B N 1
ATOM 8075 C CA . GLN B 1 422 ? 228.130 157.949 193.815 1.00 24.04 449 GLN B CA 1
ATOM 8076 C C . GLN B 1 422 ? 229.560 158.212 193.373 1.00 27.43 449 GLN B C 1
ATOM 8077 O O . GLN B 1 422 ? 230.509 157.790 194.042 1.00 38.56 449 GLN B O 1
ATOM 8083 N N . TYR B 1 423 ? 229.709 158.909 192.250 1.00 22.75 450 TYR B N 1
ATOM 8084 C CA . TYR B 1 423 ? 231.022 159.253 191.725 1.00 17.92 450 TYR B CA 1
ATOM 8085 C C . TYR B 1 423 ? 230.935 160.604 191.026 1.00 27.88 450 TYR B C 1
ATOM 8086 O O . TYR B 1 423 ? 229.865 161.212 190.933 1.00 34.40 450 TYR B O 1
ATOM 8095 N N . THR B 1 424 ? 232.080 161.079 190.540 1.00 35.51 451 THR B N 1
ATOM 8096 C CA . THR B 1 424 ? 232.157 162.392 189.904 1.00 28.72 451 THR B CA 1
ATOM 8097 C C . THR B 1 424 ? 233.202 162.327 188.800 1.00 38.04 451 THR B C 1
ATOM 8098 O O . THR B 1 424 ? 234.401 162.264 189.084 1.00 38.24 451 THR B O 1
ATOM 8102 N N . VAL B 1 425 ? 232.748 162.338 187.549 1.00 35.04 452 VAL B N 1
ATOM 8103 C CA . VAL B 1 425 ? 233.627 162.341 186.387 1.00 25.06 452 VAL B CA 1
ATOM 8104 C C . VAL B 1 425 ? 233.225 163.497 185.484 1.00 25.54 452 VAL B C 1
ATOM 8105 O O . VAL B 1 425 ? 232.033 163.778 185.312 1.00 28.71 452 VAL B O 1
ATOM 8109 N N . HIS B 1 426 ? 234.220 164.169 184.912 1.00 32.33 453 HIS B N 1
ATOM 8110 C CA . HIS B 1 426 ? 234.002 165.327 184.048 1.00 29.65 453 HIS B CA 1
ATOM 8111 C C . HIS B 1 426 ? 234.216 164.896 182.599 1.00 35.44 453 HIS B C 1
ATOM 8112 O O . HIS B 1 426 ? 235.319 164.984 182.061 1.00 43.31 453 HIS B O 1
ATOM 8119 N N . GLY B 1 427 ? 233.138 164.428 181.962 1.00 28.50 454 GLY B N 1
ATOM 8120 C CA . GLY B 1 427 ? 233.219 163.952 180.598 1.00 27.97 454 GLY B CA 1
ATOM 8121 C C . GLY B 1 427 ? 233.119 165.057 179.560 1.00 25.51 454 GLY B C 1
ATOM 8122 O O . GLY B 1 427 ? 232.748 166.194 179.842 1.00 33.68 454 GLY B O 1
ATOM 8123 N N . ASP B 1 428 ? 233.462 164.695 178.324 1.00 38.40 455 ASP B N 1
ATOM 8124 C CA . ASP B 1 428 ? 233.418 165.606 177.184 1.00 37.94 455 ASP B CA 1
ATOM 8125 C C . ASP B 1 428 ? 232.839 164.902 175.963 1.00 43.03 455 ASP B C 1
ATOM 8126 O O . ASP B 1 428 ? 233.360 165.022 174.849 1.00 48.19 455 ASP B O 1
ATOM 8131 N N . CYS B 1 429 ? 231.759 164.152 176.152 1.00 37.55 456 CYS B N 1
ATOM 8132 C CA . CYS B 1 429 ? 231.170 163.374 175.067 1.00 35.93 456 CYS B CA 1
ATOM 8133 C C . CYS B 1 429 ? 229.710 163.087 175.401 1.00 36.84 456 CYS B C 1
ATOM 8134 O O . CYS B 1 429 ? 229.152 163.637 176.356 1.00 41.15 456 CYS B O 1
ATOM 8137 N N . SER B 1 430 ? 229.094 162.217 174.606 1.00 26.58 457 SER B N 1
ATOM 8138 C CA . SER B 1 430 ? 227.746 161.721 174.850 1.00 21.99 457 SER B CA 1
ATOM 8139 C C . SER B 1 430 ? 227.860 160.292 175.360 1.00 27.31 457 SER B C 1
ATOM 8140 O O . SER B 1 430 ? 228.470 159.442 174.703 1.00 38.48 457 SER B O 1
ATOM 8143 N N . TYR B 1 431 ? 227.276 160.031 176.525 1.00 25.22 458 TYR B N 1
ATOM 8144 C CA . TYR B 1 431 ? 227.482 158.782 177.239 1.00 20.60 458 TYR B CA 1
ATOM 8145 C C . TYR B 1 431 ? 226.157 158.060 177.430 1.00 25.14 458 TYR B C 1
ATOM 8146 O O . TYR B 1 431 ? 225.096 158.685 177.494 1.00 31.72 458 TYR B O 1
ATOM 8155 N N . VAL B 1 432 ? 226.229 156.733 177.529 1.00 19.92 459 VAL B N 1
ATOM 8156 C CA . VAL B 1 432 ? 225.042 155.895 177.683 1.00 17.54 459 VAL B CA 1
ATOM 8157 C C . VAL B 1 432 ? 224.687 155.869 179.167 1.00 21.74 459 VAL B C 1
ATOM 8158 O O . VAL B 1 432 ? 225.330 155.177 179.957 1.00 31.45 459 VAL B O 1
ATOM 8162 N N . LEU B 1 433 ? 223.660 156.630 179.554 1.00 19.92 460 LEU B N 1
ATOM 8163 C CA . LEU B 1 433 ? 223.257 156.662 180.955 1.00 19.71 460 LEU B CA 1
ATOM 8164 C C . LEU B 1 433 ? 222.570 155.367 181.365 1.00 22.16 460 LEU B C 1
ATOM 8165 O O . LEU B 1 433 ? 222.873 154.802 182.423 1.00 35.68 460 LEU B O 1
ATOM 8170 N N . THR B 1 434 ? 221.640 154.879 180.547 1.00 20.74 461 THR B N 1
ATOM 8171 C CA . THR B 1 434 ? 220.952 153.644 180.899 1.00 27.71 461 THR B CA 1
ATOM 8172 C C . THR B 1 434 ? 220.451 152.947 179.642 1.00 32.11 461 THR B C 1
ATOM 8173 O O . THR B 1 434 ? 220.120 153.590 178.642 1.00 42.36 461 THR B O 1
ATOM 8177 N N . LYS B 1 435 ? 220.417 151.616 179.708 1.00 31.25 462 LYS B N 1
ATOM 8178 C CA . LYS B 1 435 ? 220.003 150.763 178.602 1.00 28.12 462 LYS B CA 1
ATOM 8179 C C . LYS B 1 435 ? 219.877 149.319 179.074 1.00 38.60 462 LYS B C 1
ATOM 8180 O O . LYS B 1 435 ? 220.712 148.855 179.861 1.00 47.74 462 LYS B O 1
ATOM 8186 N N . PRO B 1 436 ? 218.854 148.583 178.642 1.00 40.68 463 PRO B N 1
ATOM 8187 C CA . PRO B 1 436 ? 218.872 147.129 178.837 1.00 40.54 463 PRO B CA 1
ATOM 8188 C C . PRO B 1 436 ? 220.059 146.516 178.110 1.00 49.85 463 PRO B C 1
ATOM 8189 O O . PRO B 1 436 ? 220.404 146.919 176.997 1.00 52.27 463 PRO B O 1
ATOM 8193 N N . CYS B 1 437 ? 220.689 145.531 178.751 1.00 60.19 464 CYS B N 1
ATOM 8194 C CA . CYS B 1 437 ? 221.928 144.981 178.210 1.00 61.10 464 CYS B CA 1
ATOM 8195 C C . CYS B 1 437 ? 221.672 144.186 176.935 1.00 65.06 464 CYS B C 1
ATOM 8196 O O . CYS B 1 437 ? 222.362 144.372 175.926 1.00 67.45 464 CYS B O 1
ATOM 8199 N N . ASP B 1 438 ? 220.683 143.294 176.962 1.00 77.81 465 ASP B N 1
ATOM 8200 C CA . ASP B 1 438 ? 220.435 142.377 175.857 1.00 79.18 465 ASP B CA 1
ATOM 8201 C C . ASP B 1 438 ? 219.417 142.895 174.850 1.00 80.76 465 ASP B C 1
ATOM 8202 O O . ASP B 1 438 ? 219.247 142.274 173.795 1.00 81.64 465 ASP B O 1
ATOM 8207 N N . SER B 1 439 ? 218.742 144.003 175.139 1.00 72.62 466 SER B N 1
ATOM 8208 C CA . SER B 1 439 ? 217.687 144.517 174.278 1.00 70.88 466 SER B CA 1
ATOM 8209 C C . SER B 1 439 ? 217.900 146.008 174.045 1.00 70.95 466 SER B C 1
ATOM 8210 O O . SER B 1 439 ? 218.832 146.619 174.576 1.00 67.36 466 SER B O 1
ATOM 8213 N N . SER B 1 440 ? 217.018 146.591 173.239 1.00 68.43 467 SER B N 1
ATOM 8214 C CA . SER B 1 440 ? 217.025 148.015 172.932 1.00 63.13 467 SER B CA 1
ATOM 8215 C C . SER B 1 440 ? 215.628 148.595 173.081 1.00 62.07 467 SER B C 1
ATOM 8216 O O . SER B 1 440 ? 215.187 149.424 172.280 1.00 66.70 467 SER B O 1
ATOM 8219 N N . ALA B 1 441 ? 214.904 148.151 174.112 1.00 46.68 468 ALA B N 1
ATOM 8220 C CA . ALA B 1 441 ? 213.565 148.677 174.361 1.00 47.35 468 ALA B CA 1
ATOM 8221 C C . ALA B 1 441 ? 213.610 150.167 174.672 1.00 48.50 468 ALA B C 1
ATOM 8222 O O . ALA B 1 441 ? 212.739 150.928 174.233 1.00 51.66 468 ALA B O 1
ATOM 8224 N N . PHE B 1 442 ? 214.614 150.601 175.429 1.00 41.65 469 PHE B N 1
ATOM 8225 C CA . PHE B 1 442 ? 214.812 152.015 175.704 1.00 36.59 469 PHE B CA 1
ATOM 8226 C C . PHE B 1 442 ? 216.302 152.281 175.838 1.00 36.07 469 PHE B C 1
ATOM 8227 O O . PHE B 1 442 ? 217.104 151.361 176.014 1.00 47.83 469 PHE B O 1
ATOM 8235 N N . THR B 1 443 ? 216.668 153.556 175.733 1.00 31.67 470 THR B N 1
ATOM 8236 C CA . THR B 1 443 ? 218.057 153.966 175.898 1.00 28.10 470 THR B CA 1
ATOM 8237 C C . THR B 1 443 ? 218.081 155.446 176.243 1.00 32.27 470 THR B C 1
ATOM 8238 O O . THR B 1 443 ? 217.490 156.258 175.526 1.00 44.35 470 THR B O 1
ATOM 8242 N N . VAL B 1 444 ? 218.759 155.790 177.334 1.00 19.53 471 VAL B N 1
ATOM 8243 C CA . VAL B 1 444 ? 218.893 157.172 177.777 1.00 14.00 471 VAL B CA 1
ATOM 8244 C C . VAL B 1 444 ? 220.368 157.533 177.746 1.00 20.65 471 VAL B C 1
ATOM 8245 O O . VAL B 1 444 ? 221.191 156.859 178.382 1.00 31.51 471 VAL B O 1
ATOM 8249 N N . LEU B 1 445 ? 220.695 158.593 177.006 1.00 23.23 472 LEU B N 1
ATOM 8250 C CA . LEU B 1 445 ? 222.039 159.132 176.886 1.00 22.71 472 LEU B CA 1
ATOM 8251 C C . LEU B 1 445 ? 222.069 160.561 177.414 1.00 19.86 472 LEU B C 1
ATOM 8252 O O . LEU B 1 445 ? 221.047 161.250 177.457 1.00 27.41 472 LEU B O 1
ATOM 8257 N N . ALA B 1 446 ? 223.258 161.001 177.816 1.00 21.69 473 ALA B N 1
ATOM 8258 C CA . ALA B 1 446 ? 223.475 162.370 178.259 1.00 17.90 473 ALA B CA 1
ATOM 8259 C C . ALA B 1 446 ? 224.635 162.974 177.486 1.00 23.24 473 ALA B C 1
ATOM 8260 O O . ALA B 1 446 ? 225.636 162.301 177.227 1.00 31.23 473 ALA B O 1
ATOM 8262 N N . GLU B 1 447 ? 224.496 164.246 177.121 1.00 29.69 474 GLU B N 1
ATOM 8263 C CA . GLU B 1 447 ? 225.539 164.978 176.405 1.00 22.70 474 GLU B CA 1
ATOM 8264 C C . GLU B 1 447 ? 226.260 165.863 177.415 1.00 24.74 474 GLU B C 1
ATOM 8265 O O . GLU B 1 447 ? 225.906 167.023 177.625 1.00 35.78 474 GLU B O 1
ATOM 8271 N N . LEU B 1 448 ? 227.287 165.305 178.044 1.00 25.46 475 LEU B N 1
ATOM 8272 C CA . LEU B 1 448 ? 228.090 166.017 179.033 1.00 21.99 475 LEU B CA 1
ATOM 8273 C C . LEU B 1 448 ? 229.302 166.593 178.311 1.00 26.61 475 LEU B C 1
ATOM 8274 O O . LEU B 1 448 ? 230.233 165.864 177.961 1.00 39.58 475 LEU B O 1
ATOM 8279 N N . ARG B 1 449 ? 229.290 167.904 178.086 1.00 31.00 476 ARG B N 1
ATOM 8280 C CA . ARG B 1 449 ? 230.352 168.584 177.363 1.00 31.66 476 ARG B CA 1
ATOM 8281 C C . ARG B 1 449 ? 230.968 169.655 178.251 1.00 37.00 476 ARG B C 1
ATOM 8282 O O . ARG B 1 449 ? 230.382 170.072 179.248 1.00 47.26 476 ARG B O 1
ATOM 8290 N N . ARG B 1 450 ? 232.167 170.098 177.889 1.00 38.53 477 ARG B N 1
ATOM 8291 C CA . ARG B 1 450 ? 232.836 171.152 178.644 1.00 41.97 477 ARG B CA 1
ATOM 8292 C C . ARG B 1 450 ? 232.331 172.506 178.161 1.00 48.66 477 ARG B C 1
ATOM 8293 O O . ARG B 1 450 ? 232.628 172.918 177.035 1.00 54.00 477 ARG B O 1
ATOM 8301 N N . CYS B 1 451 ? 231.570 173.204 179.004 1.00 59.83 478 CYS B N 1
ATOM 8302 C CA . CYS B 1 451 ? 231.106 174.554 178.698 1.00 59.18 478 CYS B CA 1
ATOM 8303 C C . CYS B 1 451 ? 231.847 175.584 179.547 1.00 63.87 478 CYS B C 1
ATOM 8304 O O . CYS B 1 451 ? 231.288 176.597 179.971 1.00 69.10 478 CYS B O 1
ATOM 8307 N N . GLY B 1 452 ? 233.139 175.333 179.777 1.00 63.98 479 GLY B N 1
ATOM 8308 C CA . GLY B 1 452 ? 234.001 176.257 180.483 1.00 63.27 479 GLY B CA 1
ATOM 8309 C C . GLY B 1 452 ? 235.378 176.291 179.849 1.00 64.06 479 GLY B C 1
ATOM 8310 O O . GLY B 1 452 ? 235.645 175.597 178.866 1.00 66.12 479 GLY B O 1
ATOM 8311 N N . LEU B 1 453 ? 236.251 177.113 180.432 1.00 66.32 480 LEU B N 1
ATOM 8312 C CA . LEU B 1 453 ? 237.589 177.310 179.887 1.00 65.45 480 LEU B CA 1
ATOM 8313 C C . LEU B 1 453 ? 238.574 176.217 180.283 1.00 67.39 480 LEU B C 1
ATOM 8314 O O . LEU B 1 453 ? 239.669 176.163 179.714 1.00 65.02 480 LEU B O 1
ATOM 8319 N N . THR B 1 454 ? 238.225 175.356 181.231 1.00 81.97 481 THR B N 1
ATOM 8320 C CA . THR B 1 454 ? 239.106 174.290 181.690 1.00 79.44 481 THR B CA 1
ATOM 8321 C C . THR B 1 454 ? 238.480 172.932 181.382 1.00 78.46 481 THR B C 1
ATOM 8322 O O . THR B 1 454 ? 237.370 172.836 180.854 1.00 76.93 481 THR B O 1
ATOM 8326 N N . ASP B 1 455 ? 239.213 171.874 181.720 1.00 72.08 482 ASP B N 1
ATOM 8327 C CA . ASP B 1 455 ? 238.762 170.507 181.500 1.00 71.27 482 ASP B CA 1
ATOM 8328 C C . ASP B 1 455 ? 237.918 169.970 182.647 1.00 72.24 482 ASP B C 1
ATOM 8329 O O . ASP B 1 455 ? 237.442 168.834 182.567 1.00 71.38 482 ASP B O 1
ATOM 8334 N N . SER B 1 456 ? 237.719 170.756 183.704 1.00 64.56 483 SER B N 1
ATOM 8335 C CA . SER B 1 456 ? 237.017 170.297 184.895 1.00 61.77 483 SER B CA 1
ATOM 8336 C C . SER B 1 456 ? 235.678 170.993 185.098 1.00 62.13 483 SER B C 1
ATOM 8337 O O . SER B 1 456 ? 235.107 170.904 186.191 1.00 66.54 483 SER B O 1
ATOM 8340 N N . GLU B 1 457 ? 235.164 171.683 184.085 1.00 56.60 484 GLU B N 1
ATOM 8341 C CA . GLU B 1 457 ? 233.848 172.314 184.142 1.00 52.36 484 GLU B CA 1
ATOM 8342 C C . GLU B 1 457 ? 232.970 171.614 183.111 1.00 54.73 484 GLU B C 1
ATOM 8343 O O . GLU B 1 457 ? 232.860 172.056 181.965 1.00 59.72 484 GLU B O 1
ATOM 8349 N N . THR B 1 458 ? 232.345 170.518 183.527 1.00 42.60 485 THR B N 1
ATOM 8350 C CA . THR B 1 458 ? 231.478 169.735 182.663 1.00 33.60 485 THR B CA 1
ATOM 8351 C C . THR B 1 458 ? 230.029 170.174 182.864 1.00 39.59 485 THR B C 1
ATOM 8352 O O . THR B 1 458 ? 229.654 170.709 183.910 1.00 41.31 485 THR B O 1
ATOM 8356 N N . CYS B 1 459 ? 229.213 169.937 181.842 1.00 42.46 486 CYS B N 1
ATOM 8357 C CA . CYS B 1 459 ? 228.048 170.767 181.595 1.00 36.25 486 CYS B CA 1
ATOM 8358 C C . CYS B 1 459 ? 227.068 169.941 180.778 1.00 39.63 486 CYS B C 1
ATOM 8359 O O . CYS B 1 459 ? 227.421 169.463 179.696 1.00 47.00 486 CYS B O 1
ATOM 8362 N N . LEU B 1 460 ? 225.861 169.743 181.302 1.00 26.32 487 LEU B N 1
ATOM 8363 C CA . LEU B 1 460 ? 224.873 168.891 180.646 1.00 25.31 487 LEU B CA 1
ATOM 8364 C C . LEU B 1 460 ? 224.140 169.707 179.588 1.00 32.32 487 LEU B C 1
ATOM 8365 O O . LEU B 1 460 ? 223.405 170.644 179.915 1.00 39.51 487 LEU B O 1
ATOM 8370 N N . LYS B 1 461 ? 224.335 169.354 178.316 1.00 24.33 488 LYS B N 1
ATOM 8371 C CA . LYS B 1 461 ? 223.742 170.105 177.218 1.00 25.77 488 LYS B CA 1
ATOM 8372 C C . LYS B 1 461 ? 222.422 169.508 176.749 1.00 33.39 488 LYS B C 1
ATOM 8373 O O . LYS B 1 461 ? 221.483 170.251 176.442 1.00 44.77 488 LYS B O 1
ATOM 8379 N N . SER B 1 462 ? 222.326 168.182 176.686 1.00 19.72 489 SER B N 1
ATOM 8380 C CA . SER B 1 462 ? 221.110 167.546 176.202 1.00 19.00 489 SER B CA 1
ATOM 8381 C C . SER B 1 462 ? 221.011 166.137 176.766 1.00 26.00 489 SER B C 1
ATOM 8382 O O . SER B 1 462 ? 222.010 165.529 177.159 1.00 34.08 489 SER B O 1
ATOM 8385 N N . VAL B 1 463 ? 219.781 165.634 176.800 1.00 28.23 490 VAL B N 1
ATOM 8386 C CA . VAL B 1 463 ? 219.475 164.267 177.203 1.00 17.28 490 VAL B CA 1
ATOM 8387 C C . VAL B 1 463 ? 218.673 163.617 176.085 1.00 22.21 490 VAL B C 1
ATOM 8388 O O . VAL B 1 463 ? 217.683 164.188 175.610 1.00 35.88 490 VAL B O 1
ATOM 8392 N N . THR B 1 464 ? 219.101 162.431 175.664 1.00 25.79 491 THR B N 1
ATOM 8393 C CA . THR B 1 464 ? 218.473 161.707 174.569 1.00 24.17 491 THR B CA 1
ATOM 8394 C C . THR B 1 464 ? 217.798 160.451 175.102 1.00 29.62 491 THR B C 1
ATOM 8395 O O . THR B 1 464 ? 218.433 159.641 175.784 1.00 39.31 491 THR B O 1
ATOM 8399 N N . LEU B 1 465 ? 216.515 160.296 174.790 1.00 16.34 492 LEU B N 1
ATOM 8400 C CA . LEU B 1 465 ? 215.737 159.116 175.145 1.00 22.70 492 LEU B CA 1
ATOM 8401 C C . LEU B 1 465 ? 215.382 158.389 173.854 1.00 28.28 492 LEU B C 1
ATOM 8402 O O . LEU B 1 465 ? 214.606 158.901 173.040 1.00 35.46 492 LEU B O 1
ATOM 8407 N N . SER B 1 466 ? 215.967 157.212 173.662 1.00 24.38 493 SER B N 1
ATOM 8408 C CA . SER B 1 466 ? 215.712 156.383 172.494 1.00 25.08 493 SER B CA 1
ATOM 8409 C C . SER B 1 466 ? 214.806 155.224 172.882 1.00 37.13 493 SER B C 1
ATOM 8410 O O . SER B 1 466 ? 215.032 154.562 173.898 1.00 48.62 493 SER B O 1
ATOM 8413 N N . LEU B 1 467 ? 213.778 154.984 172.072 1.00 38.53 494 LEU B N 1
ATOM 8414 C CA . LEU B 1 467 ? 212.740 154.014 172.390 1.00 36.31 494 LEU B CA 1
ATOM 8415 C C . LEU B 1 467 ? 212.535 153.058 171.226 1.00 44.01 494 LEU B C 1
ATOM 8416 O O . LEU B 1 467 ? 212.364 153.493 170.078 1.00 51.30 494 LEU B O 1
ATOM 8421 N N . ASP B 1 468 ? 212.542 151.759 171.542 1.00 59.68 495 ASP B N 1
ATOM 8422 C CA . ASP B 1 468 ? 212.181 150.671 170.634 1.00 59.60 495 ASP B CA 1
ATOM 8423 C C . ASP B 1 468 ? 213.071 150.698 169.383 1.00 60.19 495 ASP B C 1
ATOM 8424 O O . ASP B 1 468 ? 212.670 151.053 168.277 1.00 65.69 495 ASP B O 1
ATOM 8429 N N . GLY B 1 469 ? 214.338 150.372 169.622 1.00 67.65 496 GLY B N 1
ATOM 8430 C CA . GLY B 1 469 ? 215.299 150.266 168.535 1.00 71.10 496 GLY B CA 1
ATOM 8431 C C . GLY B 1 469 ? 215.523 151.560 167.785 1.00 73.01 496 GLY B C 1
ATOM 8432 O O . GLY B 1 469 ? 215.580 151.556 166.548 1.00 74.76 496 GLY B O 1
ATOM 8433 N N . ALA B 1 470 ? 215.634 152.674 168.508 1.00 68.13 497 ALA B N 1
ATOM 8434 C CA . ALA B 1 470 ? 215.833 154.004 167.935 1.00 66.76 497 ALA B CA 1
ATOM 8435 C C . ALA B 1 470 ? 214.693 154.418 167.011 1.00 68.11 497 ALA B C 1
ATOM 8436 O O . ALA B 1 470 ? 214.878 155.270 166.137 1.00 72.19 497 ALA B O 1
ATOM 8438 N N . GLN B 1 471 ? 213.509 153.829 167.182 1.00 53.40 498 GLN B N 1
ATOM 8439 C CA . GLN B 1 471 ? 212.350 154.238 166.402 1.00 50.70 498 GLN B CA 1
ATOM 8440 C C . GLN B 1 471 ? 211.619 155.426 167.008 1.00 53.48 498 GLN B C 1
ATOM 8441 O O . GLN B 1 471 ? 210.750 155.999 166.343 1.00 56.25 498 GLN B O 1
ATOM 8447 N N . THR B 1 472 ? 211.939 155.808 168.245 1.00 50.12 499 THR B N 1
ATOM 8448 C CA . THR B 1 472 ? 211.377 157.024 168.839 1.00 46.11 499 THR B CA 1
ATOM 8449 C C . THR B 1 472 ? 212.492 157.718 169.616 1.00 46.95 499 THR B C 1
ATOM 8450 O O . THR B 1 472 ? 212.829 157.304 170.726 1.00 51.14 499 THR B O 1
ATOM 8454 N N . VAL B 1 473 ? 213.064 158.766 169.033 1.00 36.93 500 VAL B N 1
ATOM 8455 C CA . VAL B 1 473 ? 214.182 159.486 169.634 1.00 25.98 500 VAL B CA 1
ATOM 8456 C C . VAL B 1 473 ? 213.684 160.854 170.075 1.00 29.73 500 VAL B C 1
ATOM 8457 O O . VAL B 1 473 ? 213.168 161.628 169.258 1.00 35.83 500 VAL B O 1
ATOM 8461 N N . VAL B 1 474 ? 213.839 161.153 171.362 1.00 28.31 501 VAL B N 1
ATOM 8462 C CA . VAL B 1 474 ? 213.450 162.438 171.932 1.00 24.54 501 VAL B CA 1
ATOM 8463 C C . VAL B 1 474 ? 214.696 163.089 172.512 1.00 29.95 501 VAL B C 1
ATOM 8464 O O . VAL B 1 474 ? 215.372 162.499 173.362 1.00 42.10 501 VAL B O 1
ATOM 8468 N N . VAL B 1 475 ? 214.995 164.304 172.067 1.00 22.09 502 VAL B N 1
ATOM 8469 C CA . VAL B 1 475 ? 216.172 165.039 172.518 1.00 19.41 502 VAL B CA 1
ATOM 8470 C C . VAL B 1 475 ? 215.698 166.274 173.268 1.00 23.68 502 VAL B C 1
ATOM 8471 O O . VAL B 1 475 ? 214.988 167.113 172.701 1.00 37.52 502 VAL B O 1
ATOM 8475 N N . ILE B 1 476 ? 216.087 166.389 174.534 1.00 23.75 503 ILE B N 1
ATOM 8476 C CA . ILE B 1 476 ? 215.755 167.549 175.355 1.00 23.86 503 ILE B CA 1
ATOM 8477 C C . ILE B 1 476 ? 217.040 168.325 175.596 1.00 29.42 503 ILE B C 1
ATOM 8478 O O . ILE B 1 476 ? 217.983 167.802 176.200 1.00 36.21 503 ILE B O 1
ATOM 8483 N N . LYS B 1 477 ? 217.077 169.570 175.134 1.00 22.20 504 LYS B N 1
ATOM 8484 C CA . LYS B 1 477 ? 218.273 170.395 175.208 1.00 17.62 504 LYS B CA 1
ATOM 8485 C C . LYS B 1 477 ? 218.234 171.302 176.433 1.00 25.47 504 LYS B C 1
ATOM 8486 O O . LYS B 1 477 ? 217.203 171.468 177.090 1.00 34.12 504 LYS B O 1
ATOM 8492 N N . ALA B 1 478 ? 219.392 171.893 176.738 1.00 20.36 505 ALA B N 1
ATOM 8493 C CA . ALA B 1 478 ? 219.507 172.771 177.897 1.00 17.68 505 ALA B CA 1
ATOM 8494 C C . ALA B 1 478 ? 218.654 174.024 177.766 1.00 32.01 505 ALA B C 1
ATOM 8495 O O . ALA B 1 478 ? 218.315 174.638 178.784 1.00 35.33 505 ALA B O 1
ATOM 8497 N N . SER B 1 479 ? 218.303 174.419 176.546 1.00 35.02 506 SER B N 1
ATOM 8498 C CA . SER B 1 479 ? 217.476 175.595 176.317 1.00 31.11 506 SER B CA 1
ATOM 8499 C C . SER B 1 479 ? 215.987 175.309 176.465 1.00 41.00 506 SER B C 1
ATOM 8500 O O . SER B 1 479 ? 215.171 176.194 176.189 1.00 45.02 506 SER B O 1
ATOM 8503 N N . GLY B 1 480 ? 215.618 174.104 176.893 1.00 40.09 507 GLY B N 1
ATOM 8504 C CA . GLY B 1 480 ? 214.224 173.746 177.046 1.00 34.92 507 GLY B CA 1
ATOM 8505 C C . GLY B 1 480 ? 213.537 173.288 175.782 1.00 43.16 507 GLY B C 1
ATOM 8506 O O . GLY B 1 480 ? 212.317 173.087 175.798 1.00 47.21 507 GLY B O 1
ATOM 8507 N N . GLU B 1 481 ? 214.274 173.115 174.690 1.00 42.98 508 GLU B N 1
ATOM 8508 C CA . GLU B 1 481 ? 213.698 172.701 173.421 1.00 33.81 508 GLU B CA 1
ATOM 8509 C C . GLU B 1 481 ? 213.655 171.182 173.332 1.00 36.57 508 GLU B C 1
ATOM 8510 O O . GLU B 1 481 ? 214.628 170.500 173.665 1.00 43.83 508 GLU B O 1
ATOM 8516 N N . VAL B 1 482 ? 212.520 170.658 172.880 1.00 35.08 509 VAL B N 1
ATOM 8517 C CA . VAL B 1 482 ? 212.295 169.221 172.778 1.00 27.89 509 VAL B CA 1
ATOM 8518 C C . VAL B 1 482 ? 212.136 168.869 171.306 1.00 27.52 509 VAL B C 1
ATOM 8519 O O . VAL B 1 482 ? 211.286 169.441 170.613 1.00 36.48 509 VAL B O 1
ATOM 8523 N N . PHE B 1 483 ? 212.952 167.931 170.834 1.00 31.70 510 PHE B N 1
ATOM 8524 C CA . PHE B 1 483 ? 212.906 167.450 169.460 1.00 29.04 510 PHE B CA 1
ATOM 8525 C C . PHE B 1 483 ? 212.411 166.011 169.467 1.00 32.72 510 PHE B C 1
ATOM 8526 O O . PHE B 1 483 ? 213.005 165.152 170.127 1.00 46.16 510 PHE B O 1
ATOM 8534 N N . LEU B 1 484 ? 211.331 165.754 168.736 1.00 35.44 511 LEU B N 1
ATOM 8535 C CA . LEU B 1 484 ? 210.773 164.414 168.583 1.00 37.49 511 LEU B CA 1
ATOM 8536 C C . LEU B 1 484 ? 211.022 163.960 167.151 1.00 41.69 511 LEU B C 1
ATOM 8537 O O . LEU B 1 484 ? 210.406 164.481 166.215 1.00 45.66 511 LEU B O 1
ATOM 8542 N N . ASN B 1 485 ? 211.924 162.990 166.987 1.00 49.16 512 ASN B N 1
ATOM 8543 C CA . ASN B 1 485 ? 212.299 162.467 165.672 1.00 45.97 512 ASN B CA 1
ATOM 8544 C C . ASN B 1 485 ? 212.803 163.585 164.760 1.00 48.64 512 ASN B C 1
ATOM 8545 O O . ASN B 1 485 ? 212.293 163.799 163.658 1.00 53.85 512 ASN B O 1
ATOM 8550 N N . GLN B 1 486 ? 213.816 164.308 165.242 1.00 59.69 513 GLN B N 1
ATOM 8551 C CA . GLN B 1 486 ? 214.463 165.403 164.520 1.00 59.08 513 GLN B CA 1
ATOM 8552 C C . GLN B 1 486 ? 213.489 166.512 164.133 1.00 60.93 513 GLN B C 1
ATOM 8553 O O . GLN B 1 486 ? 213.747 167.265 163.189 1.00 65.81 513 GLN B O 1
ATOM 8559 N N . ILE B 1 487 ? 212.369 166.629 164.840 1.00 45.63 514 ILE B N 1
ATOM 8560 C CA . ILE B 1 487 ? 211.378 167.667 164.593 1.00 39.67 514 ILE B CA 1
ATOM 8561 C C . ILE B 1 487 ? 211.177 168.452 165.880 1.00 47.45 514 ILE B C 1
ATOM 8562 O O . ILE B 1 487 ? 210.871 167.867 166.926 1.00 59.59 514 ILE B O 1
ATOM 8567 N N . TYR B 1 488 ? 211.347 169.768 165.804 1.00 47.58 515 TYR B N 1
ATOM 8568 C CA . TYR B 1 488 ? 211.144 170.642 166.956 1.00 45.41 515 TYR B CA 1
ATOM 8569 C C . TYR B 1 488 ? 209.650 170.680 167.252 1.00 46.92 515 TYR B C 1
ATOM 8570 O O . TYR B 1 488 ? 208.885 171.364 166.569 1.00 58.42 515 TYR B O 1
ATOM 8579 N N . THR B 1 489 ? 209.231 169.950 168.279 1.00 36.90 516 THR B N 1
ATOM 8580 C CA . THR B 1 489 ? 207.831 169.836 168.645 1.00 42.43 516 THR B CA 1
ATOM 8581 C C . THR B 1 489 ? 207.499 170.811 169.773 1.00 47.92 516 THR B C 1
ATOM 8582 O O . THR B 1 489 ? 208.320 171.643 170.172 1.00 52.07 516 THR B O 1
ATOM 8586 N N . GLN B 1 490 ? 206.281 170.710 170.299 1.00 49.42 517 GLN B N 1
ATOM 8587 C CA . GLN B 1 490 ? 205.794 171.608 171.339 1.00 45.60 517 GLN B CA 1
ATOM 8588 C C . GLN B 1 490 ? 205.135 170.786 172.435 1.00 45.44 517 GLN B C 1
ATOM 8589 O O . GLN B 1 490 ? 204.186 170.042 172.169 1.00 48.67 517 GLN B O 1
ATOM 8595 N N . LEU B 1 491 ? 205.636 170.923 173.659 1.00 41.46 518 LEU B N 1
ATOM 8596 C CA . LEU B 1 491 ? 205.064 170.206 174.786 1.00 38.48 518 LEU B CA 1
ATOM 8597 C C . LEU B 1 491 ? 203.675 170.756 175.113 1.00 42.31 518 LEU B C 1
ATOM 8598 O O . LEU B 1 491 ? 203.407 171.944 174.918 1.00 45.44 518 LEU B O 1
ATOM 8603 N N . PRO B 1 492 ? 202.767 169.908 175.619 1.00 41.04 519 PRO B N 1
ATOM 8604 C CA . PRO B 1 492 ? 202.926 168.485 175.936 1.00 36.83 519 PRO B CA 1
ATOM 8605 C C . PRO B 1 492 ? 202.720 167.578 174.727 1.00 37.98 519 PRO B C 1
ATOM 8606 O O . PRO B 1 492 ? 202.047 167.944 173.768 1.00 43.77 519 PRO B O 1
ATOM 8610 N N . ILE B 1 493 ? 203.299 166.379 174.751 1.00 39.18 520 ILE B N 1
ATOM 8611 C CA . ILE B 1 493 ? 203.187 165.422 173.659 1.00 38.14 520 ILE B CA 1
ATOM 8612 C C . ILE B 1 493 ? 202.737 164.084 174.224 1.00 42.68 520 ILE B C 1
ATOM 8613 O O . ILE B 1 493 ? 203.136 163.699 175.328 1.00 47.63 520 ILE B O 1
ATOM 8618 N N . SER B 1 494 ? 201.901 163.380 173.466 1.00 47.44 521 SER B N 1
ATOM 8619 C CA . SER B 1 494 ? 201.542 161.991 173.745 1.00 45.61 521 SER B CA 1
ATOM 8620 C C . SER B 1 494 ? 202.012 161.172 172.548 1.00 48.15 521 SER B C 1
ATOM 8621 O O . SER B 1 494 ? 201.248 160.897 171.621 1.00 49.65 521 SER B O 1
ATOM 8624 N N . ALA B 1 495 ? 203.282 160.785 172.576 1.00 48.92 522 ALA B N 1
ATOM 8625 C CA . ALA B 1 495 ? 203.905 160.072 171.473 1.00 45.77 522 ALA B CA 1
ATOM 8626 C C . ALA B 1 495 ? 203.793 158.566 171.699 1.00 52.41 522 ALA B C 1
ATOM 8627 O O . ALA B 1 495 ? 203.064 158.096 172.576 1.00 53.86 522 ALA B O 1
ATOM 8629 N N . ALA B 1 496 ? 204.519 157.793 170.896 1.00 69.60 523 ALA B N 1
ATOM 8630 C CA . ALA B 1 496 ? 204.509 156.339 171.010 1.00 72.01 523 ALA B CA 1
ATOM 8631 C C . ALA B 1 496 ? 205.150 155.926 172.328 1.00 71.82 523 ALA B C 1
ATOM 8632 O O . ALA B 1 496 ? 206.369 156.035 172.495 1.00 71.98 523 ALA B O 1
ATOM 8634 N N . ASN B 1 497 ? 204.325 155.469 173.270 1.00 75.84 524 ASN B N 1
ATOM 8635 C CA . ASN B 1 497 ? 204.714 154.914 174.564 1.00 75.89 524 ASN B CA 1
ATOM 8636 C C . ASN B 1 497 ? 205.297 155.947 175.522 1.00 71.93 524 ASN B C 1
ATOM 8637 O O . ASN B 1 497 ? 205.617 155.591 176.662 1.00 74.75 524 ASN B O 1
ATOM 8642 N N . VAL B 1 498 ? 205.447 157.205 175.115 1.00 43.71 525 VAL B N 1
ATOM 8643 C CA . VAL B 1 498 ? 206.087 158.221 175.942 1.00 40.38 525 VAL B CA 1
ATOM 8644 C C . VAL B 1 498 ? 205.241 159.487 175.929 1.00 38.81 525 VAL B C 1
ATOM 8645 O O . VAL B 1 498 ? 204.696 159.874 174.890 1.00 40.01 525 VAL B O 1
ATOM 8649 N N . THR B 1 499 ? 205.114 160.117 177.096 1.00 36.50 526 THR B N 1
ATOM 8650 C CA . THR B 1 499 ? 204.418 161.388 177.237 1.00 28.87 526 THR B CA 1
ATOM 8651 C C . THR B 1 499 ? 205.334 162.378 177.939 1.00 32.05 526 THR B C 1
ATOM 8652 O O . THR B 1 499 ? 205.853 162.087 179.022 1.00 37.81 526 THR B O 1
ATOM 8656 N N . ILE B 1 500 ? 205.528 163.543 177.328 1.00 31.11 527 ILE B N 1
ATOM 8657 C CA . ILE B 1 500 ? 206.431 164.571 177.834 1.00 28.74 527 ILE B CA 1
ATOM 8658 C C . ILE B 1 500 ? 205.625 165.840 178.070 1.00 27.84 527 ILE B C 1
ATOM 8659 O O . ILE B 1 500 ? 204.825 166.238 177.216 1.00 40.46 527 ILE B O 1
ATOM 8664 N N . PHE B 1 501 ? 205.834 166.471 179.224 1.00 26.59 528 PHE B N 1
ATOM 8665 C CA . PHE B 1 501 ? 205.081 167.668 179.571 1.00 30.63 528 PHE B CA 1
ATOM 8666 C C . PHE B 1 501 ? 205.914 168.554 180.488 1.00 33.01 528 PHE B C 1
ATOM 8667 O O . PHE B 1 501 ? 207.018 168.196 180.907 1.00 35.11 528 PHE B O 1
ATOM 8675 N N . ARG B 1 502 ? 205.369 169.732 180.782 1.00 34.58 529 ARG B N 1
ATOM 8676 C CA A ARG B 1 502 ? 206.023 170.718 181.642 0.62 34.79 529 ARG B CA 1
ATOM 8677 C CA B ARG B 1 502 ? 206.024 170.718 181.643 0.38 34.77 529 ARG B CA 1
ATOM 8678 C C . ARG B 1 502 ? 205.185 170.947 182.891 1.00 37.28 529 ARG B C 1
ATOM 8679 O O . ARG B 1 502 ? 204.164 171.656 182.834 1.00 39.14 529 ARG B O 1
ATOM 8694 N N . PRO B 1 503 ? 205.560 170.373 184.036 1.00 28.63 530 PRO B N 1
ATOM 8695 C CA . PRO B 1 503 ? 204.839 170.700 185.275 1.00 25.42 530 PRO B CA 1
ATOM 8696 C C . PRO B 1 503 ? 204.934 172.171 185.633 1.00 35.11 530 PRO B C 1
ATOM 8697 O O . PRO B 1 503 ? 203.993 172.727 186.212 1.00 42.62 530 PRO B O 1
ATOM 8701 N N . SER B 1 504 ? 206.048 172.815 185.298 1.00 34.37 531 SER B N 1
ATOM 8702 C CA . SER B 1 504 ? 206.239 174.243 185.503 1.00 33.28 531 SER B CA 1
ATOM 8703 C C . SER B 1 504 ? 207.199 174.746 184.431 1.00 37.28 531 SER B C 1
ATOM 8704 O O . SER B 1 504 ? 207.495 174.043 183.461 1.00 45.45 531 SER B O 1
ATOM 8707 N N . THR B 1 505 ? 207.690 175.970 184.605 1.00 40.14 532 THR B N 1
ATOM 8708 C CA . THR B 1 505 ? 208.671 176.522 183.680 1.00 41.68 532 THR B CA 1
ATOM 8709 C C . THR B 1 505 ? 210.096 176.103 184.015 1.00 45.65 532 THR B C 1
ATOM 8710 O O . THR B 1 505 ? 211.021 176.471 183.283 1.00 48.96 532 THR B O 1
ATOM 8714 N N . PHE B 1 506 ? 210.292 175.344 185.094 1.00 40.95 533 PHE B N 1
ATOM 8715 C CA . PHE B 1 506 ? 211.617 174.898 185.500 1.00 32.79 533 PHE B CA 1
ATOM 8716 C C . PHE B 1 506 ? 211.906 173.447 185.144 1.00 35.28 533 PHE B C 1
ATOM 8717 O O . PHE B 1 506 ? 213.080 173.068 185.076 1.00 40.68 533 PHE B O 1
ATOM 8725 N N . PHE B 1 507 ? 210.879 172.631 184.915 1.00 33.62 534 PHE B N 1
ATOM 8726 C CA . PHE B 1 507 ? 211.049 171.190 184.812 1.00 27.44 534 PHE B CA 1
ATOM 8727 C C . PHE B 1 507 ? 210.357 170.645 183.570 1.00 30.01 534 PHE B C 1
ATOM 8728 O O . PHE B 1 507 ? 209.344 171.179 183.113 1.00 37.23 534 PHE B O 1
ATOM 8736 N N . ILE B 1 508 ? 210.929 169.571 183.033 1.00 27.54 535 ILE B N 1
ATOM 8737 C CA . ILE B 1 508 ? 210.325 168.789 181.960 1.00 17.70 535 ILE B CA 1
ATOM 8738 C C . ILE B 1 508 ? 210.269 167.339 182.418 1.00 26.47 535 ILE B C 1
ATOM 8739 O O . ILE B 1 508 ? 211.283 166.784 182.853 1.00 36.95 535 ILE B O 1
ATOM 8744 N N . ILE B 1 509 ? 209.093 166.724 182.326 1.00 23.17 536 ILE B N 1
ATOM 8745 C CA . ILE B 1 509 ? 208.893 165.359 182.797 1.00 15.66 536 ILE B CA 1
ATOM 8746 C C . ILE B 1 509 ? 208.499 164.487 181.616 1.00 22.26 536 ILE B C 1
ATOM 8747 O O . ILE B 1 509 ? 207.553 164.808 180.887 1.00 31.40 536 ILE B O 1
ATOM 8752 N N . ALA B 1 510 ? 209.228 163.387 181.430 1.00 22.48 537 ALA B N 1
ATOM 8753 C CA . ALA B 1 510 ? 208.966 162.429 180.359 1.00 18.52 537 ALA B CA 1
ATOM 8754 C C . ALA B 1 510 ? 208.722 161.060 180.980 1.00 23.59 537 ALA B C 1
ATOM 8755 O O . ALA B 1 510 ? 209.621 160.488 181.602 1.00 34.93 537 ALA B O 1
ATOM 8757 N N . GLN B 1 511 ? 207.516 160.531 180.802 1.00 29.67 538 GLN B N 1
ATOM 8758 C CA . GLN B 1 511 ? 207.119 159.251 181.374 1.00 29.51 538 GLN B CA 1
ATOM 8759 C C . GLN B 1 511 ? 206.892 158.243 180.257 1.00 29.80 538 GLN B C 1
ATOM 8760 O O . GLN B 1 511 ? 206.195 158.541 179.282 1.00 41.14 538 GLN B O 1
ATOM 8766 N N . THR B 1 512 ? 207.470 157.054 180.401 1.00 32.35 539 THR B N 1
ATOM 8767 C CA . THR B 1 512 ? 207.299 155.986 179.431 1.00 36.62 539 THR B CA 1
ATOM 8768 C C . THR B 1 512 ? 206.453 154.867 180.024 1.00 44.29 539 THR B C 1
ATOM 8769 O O . THR B 1 512 ? 206.309 154.743 181.243 1.00 49.23 539 THR B O 1
ATOM 8773 N N . SER B 1 513 ? 205.893 154.046 179.137 1.00 51.74 540 SER B N 1
ATOM 8774 C CA . SER B 1 513 ? 205.111 152.892 179.558 1.00 49.88 540 SER B CA 1
ATOM 8775 C C . SER B 1 513 ? 205.980 151.709 179.959 1.00 54.53 540 SER B C 1
ATOM 8776 O O . SER B 1 513 ? 205.447 150.711 180.455 1.00 57.77 540 SER B O 1
ATOM 8779 N N . LEU B 1 514 ? 207.292 151.796 179.759 1.00 45.80 541 LEU B N 1
ATOM 8780 C CA . LEU B 1 514 ? 208.219 150.732 180.118 1.00 43.60 541 LEU B CA 1
ATOM 8781 C C . LEU B 1 514 ? 208.671 150.808 181.570 1.00 42.79 541 LEU B C 1
ATOM 8782 O O . LEU B 1 514 ? 209.462 149.964 182.002 1.00 45.55 541 LEU B O 1
ATOM 8787 N N . GLY B 1 515 ? 208.189 151.789 182.329 1.00 42.27 542 GLY B N 1
ATOM 8788 C CA . GLY B 1 515 ? 208.618 151.960 183.700 1.00 41.04 542 GLY B CA 1
ATOM 8789 C C . GLY B 1 515 ? 209.784 152.901 183.884 1.00 40.47 542 GLY B C 1
ATOM 8790 O O . GLY B 1 515 ? 210.552 152.738 184.839 1.00 39.43 542 GLY B O 1
ATOM 8791 N N . LEU B 1 516 ? 209.945 153.883 183.000 1.00 36.57 543 LEU B N 1
ATOM 8792 C CA . LEU B 1 516 ? 211.061 154.816 183.055 1.00 28.82 543 LEU B CA 1
ATOM 8793 C C . LEU B 1 516 ? 210.534 156.243 183.044 1.00 25.49 543 LEU B C 1
ATOM 8794 O O . LEU B 1 516 ? 209.773 156.624 182.147 1.00 37.87 543 LEU B O 1
ATOM 8799 N N . GLN B 1 517 ? 210.954 157.033 184.027 1.00 31.30 544 GLN B N 1
ATOM 8800 C CA . GLN B 1 517 ? 210.554 158.427 184.136 1.00 29.30 544 GLN B CA 1
ATOM 8801 C C . GLN B 1 517 ? 211.793 159.308 184.198 1.00 36.29 544 GLN B C 1
ATOM 8802 O O . GLN B 1 517 ? 212.794 158.944 184.818 1.00 40.31 544 GLN B O 1
ATOM 8808 N N . LEU B 1 518 ? 211.720 160.466 183.549 1.00 28.22 545 LEU B N 1
ATOM 8809 C CA . LEU B 1 518 ? 212.813 161.428 183.512 1.00 18.79 545 LEU B CA 1
ATOM 8810 C C . LEU B 1 518 ? 212.297 162.765 184.017 1.00 25.26 545 LEU B C 1
ATOM 8811 O O . LEU B 1 518 ? 211.315 163.293 183.482 1.00 41.83 545 LEU B O 1
ATOM 8816 N N . ASN B 1 519 ? 212.952 163.306 185.041 1.00 31.46 546 ASN B N 1
ATOM 8817 C CA . ASN B 1 519 ? 212.721 164.663 185.514 1.00 30.89 546 ASN B CA 1
ATOM 8818 C C . ASN B 1 519 ? 213.933 165.494 185.122 1.00 35.21 546 ASN B C 1
ATOM 8819 O O . ASN B 1 519 ? 215.065 165.145 185.472 1.00 49.50 546 ASN B O 1
ATOM 8824 N N . LEU B 1 520 ? 213.701 166.585 184.401 1.00 22.34 547 LEU B N 1
ATOM 8825 C CA . LEU B 1 520 ? 214.776 167.391 183.836 1.00 16.53 547 LEU B CA 1
ATOM 8826 C C . LEU B 1 520 ? 214.635 168.811 184.358 1.00 23.96 547 LEU B C 1
ATOM 8827 O O . LEU B 1 520 ? 213.664 169.502 184.032 1.00 29.71 547 LEU B O 1
ATOM 8832 N N . GLN B 1 521 ? 215.598 169.235 185.170 1.00 24.63 548 GLN B N 1
ATOM 8833 C CA . GLN B 1 521 ? 215.641 170.591 185.693 1.00 23.60 548 GLN B CA 1
ATOM 8834 C C . GLN B 1 521 ? 216.412 171.467 184.716 1.00 32.73 548 GLN B C 1
ATOM 8835 O O . GLN B 1 521 ? 217.572 171.180 184.398 1.00 46.27 548 GLN B O 1
ATOM 8841 N N . LEU B 1 522 ? 215.767 172.535 184.245 1.00 31.20 549 LEU B N 1
ATOM 8842 C CA . LEU B 1 522 ? 216.362 173.440 183.275 1.00 26.44 549 LEU B CA 1
ATOM 8843 C C . LEU B 1 522 ? 216.790 174.772 183.868 1.00 35.61 549 LEU B C 1
ATOM 8844 O O . LEU B 1 522 ? 217.547 175.500 183.221 1.00 45.55 549 LEU B O 1
ATOM 8849 N N . VAL B 1 523 ? 216.332 175.105 185.069 1.00 28.60 550 VAL B N 1
ATOM 8850 C CA . VAL B 1 523 ? 216.656 176.361 185.729 1.00 27.21 550 VAL B CA 1
ATOM 8851 C C . VAL B 1 523 ? 217.315 176.036 187.065 1.00 32.49 550 VAL B C 1
ATOM 8852 O O . VAL B 1 523 ? 216.729 175.324 187.885 1.00 35.13 550 VAL B O 1
ATOM 8856 N N . PRO B 1 524 ? 218.527 176.532 187.335 1.00 32.36 551 PRO B N 1
ATOM 8857 C CA . PRO B 1 524 ? 219.355 177.379 186.465 1.00 29.44 551 PRO B CA 1
ATOM 8858 C C . PRO B 1 524 ? 220.152 176.568 185.448 1.00 34.14 551 PRO B C 1
ATOM 8859 O O . PRO B 1 524 ? 220.428 177.040 184.348 1.00 39.36 551 PRO B O 1
ATOM 8863 N N . THR B 1 525 ? 220.538 175.343 185.795 1.00 36.84 552 THR B N 1
ATOM 8864 C CA . THR B 1 525 ? 221.295 174.472 184.909 1.00 31.54 552 THR B CA 1
ATOM 8865 C C . THR B 1 525 ? 220.587 173.130 184.801 1.00 34.63 552 THR B C 1
ATOM 8866 O O . THR B 1 525 ? 219.789 172.754 185.663 1.00 38.78 552 THR B O 1
ATOM 8870 N N . MET B 1 526 ? 220.888 172.409 183.725 1.00 28.32 553 MET B N 1
ATOM 8871 C CA . MET B 1 526 ? 220.244 171.126 183.484 1.00 18.65 553 MET B CA 1
ATOM 8872 C C . MET B 1 526 ? 220.726 170.081 184.481 1.00 24.94 553 MET B C 1
ATOM 8873 O O . MET B 1 526 ? 221.931 169.897 184.675 1.00 35.13 553 MET B O 1
ATOM 8878 N N . GLN B 1 527 ? 219.775 169.396 185.112 1.00 29.68 554 GLN B N 1
ATOM 8879 C CA . GLN B 1 527 ? 220.058 168.259 185.974 1.00 18.72 554 GLN B CA 1
ATOM 8880 C C . GLN B 1 527 ? 219.018 167.185 185.695 1.00 31.49 554 GLN B C 1
ATOM 8881 O O . GLN B 1 527 ? 217.885 167.489 185.320 1.00 40.82 554 GLN B O 1
ATOM 8887 N N . LEU B 1 528 ? 219.404 165.925 185.875 1.00 39.57 555 LEU B N 1
ATOM 8888 C CA . LEU B 1 528 ? 218.542 164.806 185.516 1.00 30.33 555 LEU B CA 1
ATOM 8889 C C . LEU B 1 528 ? 218.277 163.927 186.728 1.00 34.95 555 LEU B C 1
ATOM 8890 O O . LEU B 1 528 ? 219.205 163.577 187.464 1.00 43.63 555 LEU B O 1
ATOM 8895 N N . PHE B 1 529 ? 217.009 163.567 186.919 1.00 25.29 556 PHE B N 1
ATOM 8896 C CA . PHE B 1 529 ? 216.584 162.597 187.925 1.00 23.58 556 PHE B CA 1
ATOM 8897 C C . PHE B 1 529 ? 215.803 161.510 187.192 1.00 23.79 556 PHE B C 1
ATOM 8898 O O . PHE B 1 529 ? 214.663 161.731 186.771 1.00 33.22 556 PHE B O 1
ATOM 8906 N N . MET B 1 530 ? 216.422 160.350 187.014 1.00 27.43 557 MET B N 1
ATOM 8907 C CA . MET B 1 530 ? 215.801 159.224 186.336 1.00 28.67 557 MET B CA 1
ATOM 8908 C C . MET B 1 530 ? 215.246 158.254 187.368 1.00 36.48 557 MET B C 1
ATOM 8909 O O . MET B 1 530 ? 215.897 157.967 188.376 1.00 40.69 557 MET B O 1
ATOM 8914 N N . GLN B 1 531 ? 214.041 157.753 187.117 1.00 42.04 558 GLN B N 1
ATOM 8915 C CA . GLN B 1 531 ? 213.390 156.806 188.010 1.00 31.76 558 GLN B CA 1
ATOM 8916 C C . GLN B 1 531 ? 213.009 155.561 187.227 1.00 37.82 558 GLN B C 1
ATOM 8917 O O . GLN B 1 531 ? 212.439 155.657 186.134 1.00 47.19 558 GLN B O 1
ATOM 8923 N N . LEU B 1 532 ? 213.323 154.400 187.792 1.00 28.68 559 LEU B N 1
ATOM 8924 C CA . LEU B 1 532 ? 213.106 153.114 187.150 1.00 21.80 559 LEU B CA 1
ATOM 8925 C C . LEU B 1 532 ? 212.193 152.252 188.011 1.00 29.53 559 LEU B C 1
ATOM 8926 O O . LEU B 1 532 ? 212.318 152.230 189.240 1.00 32.90 559 LEU B O 1
ATOM 8931 N N . ALA B 1 533 ? 211.279 151.545 187.351 1.00 43.90 560 ALA B N 1
ATOM 8932 C CA . ALA B 1 533 ? 210.348 150.675 188.046 1.00 41.78 560 ALA B CA 1
ATOM 8933 C C . ALA B 1 533 ? 211.079 149.461 188.620 1.00 45.18 560 ALA B C 1
ATOM 8934 O O . ALA B 1 533 ? 212.132 149.064 188.114 1.00 50.37 560 ALA B O 1
ATOM 8936 N N . PRO B 1 534 ? 210.544 148.857 189.686 1.00 38.10 561 PRO B N 1
ATOM 8937 C CA . PRO B 1 534 ? 211.209 147.680 190.271 1.00 38.16 561 PRO B CA 1
ATOM 8938 C C . PRO B 1 534 ? 211.279 146.484 189.338 1.00 41.04 561 PRO B C 1
ATOM 8939 O O . PRO B 1 534 ? 212.102 145.590 189.568 1.00 39.06 561 PRO B O 1
ATOM 8943 N N . LYS B 1 535 ? 210.443 146.431 188.298 1.00 43.15 562 LYS B N 1
ATOM 8944 C CA . LYS B 1 535 ? 210.452 145.298 187.381 1.00 40.69 562 LYS B CA 1
ATOM 8945 C C . LYS B 1 535 ? 211.738 145.197 186.570 1.00 41.85 562 LYS B C 1
ATOM 8946 O O . LYS B 1 535 ? 211.994 144.141 185.981 1.00 43.21 562 LYS B O 1
ATOM 8952 N N . LEU B 1 536 ? 212.547 146.257 186.523 1.00 46.19 563 LEU B N 1
ATOM 8953 C CA . LEU B 1 536 ? 213.776 146.280 185.740 1.00 47.68 563 LEU B CA 1
ATOM 8954 C C . LEU B 1 536 ? 215.020 146.095 186.603 1.00 49.49 563 LEU B C 1
ATOM 8955 O O . LEU B 1 536 ? 216.084 146.634 186.281 1.00 51.78 563 LEU B O 1
ATOM 8960 N N . ARG B 1 537 ? 214.909 145.342 187.694 1.00 43.14 564 ARG B N 1
ATOM 8961 C CA . ARG B 1 537 ? 216.044 145.118 188.577 1.00 33.31 564 ARG B CA 1
ATOM 8962 C C . ARG B 1 537 ? 216.946 144.032 188.009 1.00 38.74 564 ARG B C 1
ATOM 8963 O O . ARG B 1 537 ? 216.480 142.942 187.664 1.00 46.21 564 ARG B O 1
ATOM 8971 N N . GLY B 1 538 ? 218.239 144.331 187.917 1.00 35.81 565 GLY B N 1
ATOM 8972 C CA . GLY B 1 538 ? 219.194 143.396 187.361 1.00 33.14 565 GLY B CA 1
ATOM 8973 C C . GLY B 1 538 ? 219.181 143.292 185.856 1.00 40.21 565 GLY B C 1
ATOM 8974 O O . GLY B 1 538 ? 219.847 142.406 185.307 1.00 48.04 565 GLY B O 1
ATOM 8975 N N . GLN B 1 539 ? 218.448 144.165 185.168 1.00 38.34 566 GLN B N 1
ATOM 8976 C CA . GLN B 1 539 ? 218.286 144.084 183.723 1.00 41.79 566 GLN B CA 1
ATOM 8977 C C . GLN B 1 539 ? 218.989 145.193 182.960 1.00 44.38 566 GLN B C 1
ATOM 8978 O O . GLN B 1 539 ? 219.454 144.955 181.844 1.00 50.49 566 GLN B O 1
ATOM 8984 N N . THR B 1 540 ? 219.082 146.391 183.527 1.00 34.87 567 THR B N 1
ATOM 8985 C CA . THR B 1 540 ? 219.694 147.514 182.840 1.00 35.60 567 THR B CA 1
ATOM 8986 C C . THR B 1 540 ? 221.204 147.523 183.065 1.00 33.79 567 THR B C 1
ATOM 8987 O O . THR B 1 540 ? 221.746 146.754 183.860 1.00 40.38 567 THR B O 1
ATOM 8991 N N . CYS B 1 541 ? 221.882 148.406 182.334 1.00 40.59 568 CYS B N 1
ATOM 8992 C CA . CYS B 1 541 ? 223.319 148.606 182.465 1.00 43.54 568 CYS B CA 1
ATOM 8993 C C . CYS B 1 541 ? 223.732 149.830 181.661 1.00 42.83 568 CYS B C 1
ATOM 8994 O O . CYS B 1 541 ? 223.185 150.112 180.593 1.00 45.13 568 CYS B O 1
ATOM 8997 N N . GLY B 1 542 ? 224.707 150.550 182.200 1.00 33.32 569 GLY B N 1
ATOM 8998 C CA . GLY B 1 542 ? 225.159 151.820 181.685 1.00 22.43 569 GLY B CA 1
ATOM 8999 C C . GLY B 1 542 ? 225.870 152.591 182.775 1.00 23.84 569 GLY B C 1
ATOM 9000 O O . GLY B 1 542 ? 226.465 152.006 183.678 1.00 35.55 569 GLY B O 1
ATOM 9001 N N . LEU B 1 543 ? 225.811 153.921 182.685 1.00 22.44 570 LEU B N 1
ATOM 9002 C CA . LEU B 1 543 ? 226.401 154.761 183.720 1.00 22.79 570 LEU B CA 1
ATOM 9003 C C . LEU B 1 543 ? 225.610 154.746 185.020 1.00 31.53 570 LEU B C 1
ATOM 9004 O O . LEU B 1 543 ? 226.133 155.194 186.046 1.00 38.41 570 LEU B O 1
ATOM 9009 N N . CYS B 1 544 ? 224.375 154.249 185.006 1.00 33.67 571 CYS B N 1
ATOM 9010 C CA . CYS B 1 544 ? 223.527 154.223 186.188 1.00 26.75 571 CYS B CA 1
ATOM 9011 C C . CYS B 1 544 ? 223.527 152.866 186.880 1.00 34.90 571 CYS B C 1
ATOM 9012 O O . CYS B 1 544 ? 222.692 152.630 187.759 1.00 44.36 571 CYS B O 1
ATOM 9015 N N . GLY B 1 545 ? 224.438 151.971 186.506 1.00 31.24 572 GLY B N 1
ATOM 9016 C CA . GLY B 1 545 ? 224.532 150.677 187.146 1.00 29.46 572 GLY B CA 1
ATOM 9017 C C . GLY B 1 545 ? 223.546 149.673 186.583 1.00 30.26 572 GLY B C 1
ATOM 9018 O O . GLY B 1 545 ? 222.795 149.936 185.643 1.00 37.27 572 GLY B O 1
ATOM 9019 N N . ASN B 1 546 ? 223.556 148.485 187.185 1.00 37.50 573 ASN B N 1
ATOM 9020 C CA . ASN B 1 546 ? 222.722 147.380 186.737 1.00 30.70 573 ASN B CA 1
ATOM 9021 C C . ASN B 1 546 ? 221.515 147.136 187.637 1.00 33.09 573 ASN B C 1
ATOM 9022 O O . ASN B 1 546 ? 220.800 146.150 187.436 1.00 39.78 573 ASN B O 1
ATOM 9027 N N . PHE B 1 547 ? 221.276 148.008 188.619 1.00 30.35 574 PHE B N 1
ATOM 9028 C CA . PHE B 1 547 ? 220.024 148.023 189.381 1.00 29.12 574 PHE B CA 1
ATOM 9029 C C . PHE B 1 547 ? 219.756 146.692 190.084 1.00 35.66 574 PHE B C 1
ATOM 9030 O O . PHE B 1 547 ? 218.632 146.187 190.084 1.00 40.92 574 PHE B O 1
ATOM 9038 N N . ASN B 1 548 ? 220.788 146.115 190.698 1.00 28.98 575 ASN B N 1
ATOM 9039 C CA . ASN B 1 548 ? 220.642 144.857 191.422 1.00 21.99 575 ASN B CA 1
ATOM 9040 C C . ASN B 1 548 ? 221.018 145.001 192.895 1.00 31.69 575 ASN B C 1
ATOM 9041 O O . ASN B 1 548 ? 221.403 144.025 193.542 1.00 36.85 575 ASN B O 1
ATOM 9046 N N . SER B 1 549 ? 220.916 146.217 193.432 1.00 35.80 576 SER B N 1
ATOM 9047 C CA . SER B 1 549 ? 221.121 146.557 194.838 1.00 27.25 576 SER B CA 1
ATOM 9048 C C . SER B 1 549 ? 222.568 146.406 195.290 1.00 31.21 576 SER B C 1
ATOM 9049 O O . SER B 1 549 ? 222.861 146.657 196.465 1.00 39.26 576 SER B O 1
ATOM 9052 N N . ILE B 1 550 ? 223.481 146.009 194.409 1.00 36.77 577 ILE B N 1
ATOM 9053 C CA . ILE B 1 550 ? 224.885 145.820 194.755 1.00 29.35 577 ILE B CA 1
ATOM 9054 C C . ILE B 1 550 ? 225.680 146.988 194.188 1.00 36.22 577 ILE B C 1
ATOM 9055 O O . ILE B 1 550 ? 225.659 147.235 192.977 1.00 38.40 577 ILE B O 1
ATOM 9060 N N . GLN B 1 551 ? 226.373 147.714 195.065 1.00 35.91 578 GLN B N 1
ATOM 9061 C CA . GLN B 1 551 ? 227.185 148.843 194.626 1.00 29.28 578 GLN B CA 1
ATOM 9062 C C . GLN B 1 551 ? 228.508 148.400 194.016 1.00 39.93 578 GLN B C 1
ATOM 9063 O O . GLN B 1 551 ? 229.083 149.129 193.201 1.00 50.99 578 GLN B O 1
ATOM 9069 N N . ALA B 1 552 ? 229.005 147.223 194.404 1.00 31.82 579 ALA B N 1
ATOM 9070 C CA . ALA B 1 552 ? 230.341 146.804 193.991 1.00 29.82 579 ALA B CA 1
ATOM 9071 C C . ALA B 1 552 ? 230.438 146.626 192.482 1.00 35.18 579 ALA B C 1
ATOM 9072 O O . ALA B 1 552 ? 231.436 147.021 191.867 1.00 42.34 579 ALA B O 1
ATOM 9074 N N . ASP B 1 553 ? 229.418 146.036 191.865 1.00 32.82 580 ASP B N 1
ATOM 9075 C CA . ASP B 1 553 ? 229.456 145.715 190.445 1.00 29.02 580 ASP B CA 1
ATOM 9076 C C . ASP B 1 553 ? 228.920 146.835 189.561 1.00 37.25 580 ASP B C 1
ATOM 9077 O O . ASP B 1 553 ? 228.732 146.621 188.360 1.00 44.28 580 ASP B O 1
ATOM 9082 N N . ASP B 1 554 ? 228.667 148.020 190.122 1.00 34.29 581 ASP B N 1
ATOM 9083 C CA . ASP B 1 554 ? 228.183 149.129 189.310 1.00 30.61 581 ASP B CA 1
ATOM 9084 C C . ASP B 1 554 ? 229.262 149.695 188.397 1.00 32.12 581 ASP B C 1
ATOM 9085 O O . ASP B 1 554 ? 228.933 150.355 187.407 1.00 36.79 581 ASP B O 1
ATOM 9090 N N . PHE B 1 555 ? 230.536 149.454 188.706 1.00 24.47 582 PHE B N 1
ATOM 9091 C CA . PHE B 1 555 ? 231.642 149.874 187.857 1.00 25.35 582 PHE B CA 1
ATOM 9092 C C . PHE B 1 555 ? 232.078 148.783 186.889 1.00 27.18 582 PHE B C 1
ATOM 9093 O O . PHE B 1 555 ? 233.221 148.804 186.417 1.00 30.49 582 PHE B O 1
ATOM 9101 N N . ARG B 1 556 ? 231.198 147.835 186.585 1.00 29.18 583 ARG B N 1
ATOM 9102 C CA A ARG B 1 556 ? 231.513 146.741 185.676 0.52 30.17 583 ARG B CA 1
ATOM 9103 C CA B ARG B 1 556 ? 231.513 146.742 185.676 0.48 30.17 583 ARG B CA 1
ATOM 9104 C C . ARG B 1 556 ? 231.213 147.173 184.246 1.00 35.23 583 ARG B C 1
ATOM 9105 O O . ARG B 1 556 ? 230.084 147.567 183.935 1.00 39.80 583 ARG B O 1
ATOM 9120 N N . THR B 1 557 ? 232.220 147.096 183.382 1.00 33.72 584 THR B N 1
ATOM 9121 C CA . THR B 1 557 ? 232.059 147.480 181.992 1.00 31.51 584 THR B CA 1
ATOM 9122 C C . THR B 1 557 ? 231.415 146.345 181.201 1.00 35.91 584 THR B C 1
ATOM 9123 O O . THR B 1 557 ? 231.100 145.277 181.733 1.00 42.49 584 THR B O 1
ATOM 9127 N N . LEU B 1 558 ? 231.215 146.581 179.904 1.00 43.48 585 LEU B N 1
ATOM 9128 C CA . LEU B 1 558 ? 230.631 145.567 179.037 1.00 37.73 585 LEU B CA 1
ATOM 9129 C C . LEU B 1 558 ? 231.592 144.424 178.742 1.00 41.12 585 LEU B C 1
ATOM 9130 O O . LEU B 1 558 ? 231.166 143.413 178.173 1.00 46.24 585 LEU B O 1
ATOM 9135 N N . SER B 1 559 ? 232.867 144.557 179.108 1.00 45.93 586 SER B N 1
ATOM 9136 C CA . SER B 1 559 ? 233.836 143.487 178.915 1.00 43.44 586 SER B CA 1
ATOM 9137 C C . SER B 1 559 ? 233.765 142.419 179.998 1.00 48.22 586 SER B C 1
ATOM 9138 O O . SER B 1 559 ? 234.336 141.338 179.815 1.00 55.05 586 SER B O 1
ATOM 9141 N N . GLY B 1 560 ? 233.088 142.689 181.109 1.00 40.58 587 GLY B N 1
ATOM 9142 C CA . GLY B 1 560 ? 232.909 141.706 182.155 1.00 38.81 587 GLY B CA 1
ATOM 9143 C C . GLY B 1 560 ? 233.758 141.882 183.395 1.00 41.06 587 GLY B C 1
ATOM 9144 O O . GLY B 1 560 ? 233.732 141.004 184.264 1.00 46.42 587 GLY B O 1
ATOM 9145 N N . VAL B 1 561 ? 234.504 142.978 183.512 1.00 40.08 588 VAL B N 1
ATOM 9146 C CA . VAL B 1 561 ? 235.332 143.223 184.684 1.00 38.44 588 VAL B CA 1
ATOM 9147 C C . VAL B 1 561 ? 234.893 144.524 185.340 1.00 38.39 588 VAL B C 1
ATOM 9148 O O . VAL B 1 561 ? 234.324 145.413 184.702 1.00 42.37 588 VAL B O 1
ATOM 9152 N N . VAL B 1 562 ? 235.180 144.628 186.633 1.00 33.11 589 VAL B N 1
ATOM 9153 C CA . VAL B 1 562 ? 234.842 145.801 187.432 1.00 29.48 589 VAL B CA 1
ATOM 9154 C C . VAL B 1 562 ? 236.074 146.691 187.513 1.00 35.19 589 VAL B C 1
ATOM 9155 O O . VAL B 1 562 ? 237.129 146.261 187.994 1.00 42.83 589 VAL B O 1
ATOM 9159 N N . GLU B 1 563 ? 235.945 147.928 187.044 1.00 38.73 590 GLU B N 1
ATOM 9160 C CA . GLU B 1 563 ? 237.049 148.870 187.128 1.00 37.48 590 GLU B CA 1
ATOM 9161 C C . GLU B 1 563 ? 237.214 149.376 188.557 1.00 44.06 590 GLU B C 1
ATOM 9162 O O . GLU B 1 563 ? 236.317 149.266 189.397 1.00 50.59 590 GLU B O 1
ATOM 9168 N N . ALA B 1 564 ? 238.390 149.940 188.826 1.00 35.71 591 ALA B N 1
ATOM 9169 C CA . ALA B 1 564 ? 238.715 150.443 190.152 1.00 32.03 591 ALA B CA 1
ATOM 9170 C C . ALA B 1 564 ? 238.465 151.934 190.312 1.00 35.16 591 ALA B C 1
ATOM 9171 O O . ALA B 1 564 ? 238.301 152.399 191.445 1.00 42.50 591 ALA B O 1
ATOM 9173 N N . THR B 1 565 ? 238.433 152.689 189.219 1.00 35.32 592 THR B N 1
ATOM 9174 C CA . THR B 1 565 ? 238.235 154.128 189.266 1.00 35.40 592 THR B CA 1
ATOM 9175 C C . THR B 1 565 ? 236.988 154.505 188.480 1.00 36.79 592 THR B C 1
ATOM 9176 O O . THR B 1 565 ? 236.558 153.793 187.570 1.00 37.81 592 THR B O 1
ATOM 9180 N N . ALA B 1 566 ? 236.404 155.645 188.854 1.00 32.23 593 ALA B N 1
ATOM 9181 C CA . ALA B 1 566 ? 235.199 156.111 188.178 1.00 23.14 593 ALA B CA 1
ATOM 9182 C C . ALA B 1 566 ? 235.492 156.520 186.741 1.00 25.24 593 ALA B C 1
ATOM 9183 O O . ALA B 1 566 ? 234.657 156.322 185.853 1.00 36.50 593 ALA B O 1
ATOM 9185 N N . ALA B 1 567 ? 236.671 157.098 186.494 1.00 28.49 594 ALA B N 1
ATOM 9186 C CA . ALA B 1 567 ? 237.004 157.566 185.152 1.00 21.28 594 ALA B CA 1
ATOM 9187 C C . ALA B 1 567 ? 237.167 156.407 184.175 1.00 27.08 594 ALA B C 1
ATOM 9188 O O . ALA B 1 567 ? 236.739 156.499 183.019 1.00 41.65 594 ALA B O 1
ATOM 9190 N N . ALA B 1 568 ? 237.800 155.315 184.614 1.00 24.65 595 ALA B N 1
ATOM 9191 C CA . ALA B 1 568 ? 238.020 154.181 183.722 1.00 21.15 595 ALA B CA 1
ATOM 9192 C C . ALA B 1 568 ? 236.702 153.559 183.279 1.00 24.90 595 ALA B C 1
ATOM 9193 O O . ALA B 1 568 ? 236.521 153.243 182.098 1.00 35.80 595 ALA B O 1
ATOM 9195 N N . PHE B 1 569 ? 235.768 153.376 184.215 1.00 25.36 596 PHE B N 1
ATOM 9196 C CA . PHE B 1 569 ? 234.449 152.861 183.862 1.00 23.37 596 PHE B CA 1
ATOM 9197 C C . PHE B 1 569 ? 233.653 153.879 183.055 1.00 29.48 596 PHE B C 1
ATOM 9198 O O . PHE B 1 569 ? 232.872 153.500 182.175 1.00 36.05 596 PHE B O 1
ATOM 9206 N N . PHE B 1 570 ? 233.840 155.168 183.344 1.00 29.54 597 PHE B N 1
ATOM 9207 C CA . PHE B 1 570 ? 233.123 156.223 182.638 1.00 18.31 597 PHE B CA 1
ATOM 9208 C C . PHE B 1 570 ? 233.518 156.279 181.167 1.00 26.32 597 PHE B C 1
ATOM 9209 O O . PHE B 1 570 ? 232.663 156.469 180.294 1.00 33.83 597 PHE B O 1
ATOM 9217 N N . ASN B 1 571 ? 234.809 156.114 180.875 1.00 32.43 598 ASN B N 1
ATOM 9218 C CA . ASN B 1 571 ? 235.307 156.236 179.509 1.00 26.57 598 ASN B CA 1
ATOM 9219 C C . ASN B 1 571 ? 234.863 155.096 178.603 1.00 30.30 598 ASN B C 1
ATOM 9220 O O . ASN B 1 571 ? 234.984 155.220 177.381 1.00 40.46 598 ASN B O 1
ATOM 9225 N N . THR B 1 572 ? 234.359 153.996 179.160 1.00 29.74 599 THR B N 1
ATOM 9226 C CA . THR B 1 572 ? 233.952 152.861 178.343 1.00 23.93 599 THR B CA 1
ATOM 9227 C C . THR B 1 572 ? 232.550 153.009 177.768 1.00 26.67 599 THR B C 1
ATOM 9228 O O . THR B 1 572 ? 232.132 152.157 176.978 1.00 33.13 599 THR B O 1
ATOM 9232 N N . PHE B 1 573 ? 231.819 154.063 178.134 1.00 32.65 600 PHE B N 1
ATOM 9233 C CA . PHE B 1 573 ? 230.468 154.283 177.635 1.00 23.28 600 PHE B CA 1
ATOM 9234 C C . PHE B 1 573 ? 230.373 155.494 176.714 1.00 33.43 600 PHE B C 1
ATOM 9235 O O . PHE B 1 573 ? 229.297 156.083 176.580 1.00 38.91 600 PHE B O 1
ATOM 9243 N N . LYS B 1 574 ? 231.479 155.885 176.087 1.00 38.62 601 LYS B N 1
ATOM 9244 C CA . LYS B 1 574 ? 231.416 156.902 175.052 1.00 23.30 601 LYS B CA 1
ATOM 9245 C C . LYS B 1 574 ? 230.685 156.361 173.827 1.00 39.93 601 LYS B C 1
ATOM 9246 O O . LYS B 1 574 ? 230.604 155.151 173.600 1.00 47.33 601 LYS B O 1
ATOM 9252 N N . THR B 1 575 ? 230.144 157.280 173.031 1.00 33.65 602 THR B N 1
ATOM 9253 C CA . THR B 1 575 ? 229.457 156.910 171.803 1.00 36.33 602 THR B CA 1
ATOM 9254 C C . THR B 1 575 ? 230.277 157.189 170.552 1.00 46.10 602 THR B C 1
ATOM 9255 O O . THR B 1 575 ? 229.922 156.694 169.477 1.00 53.87 602 THR B O 1
ATOM 9259 N N . GLN B 1 576 ? 231.360 157.958 170.661 1.00 45.64 603 GLN B N 1
ATOM 9260 C CA . GLN B 1 576 ? 232.184 158.320 169.518 1.00 49.67 603 GLN B CA 1
ATOM 9261 C C . GLN B 1 576 ? 233.653 158.109 169.851 1.00 49.29 603 GLN B C 1
ATOM 9262 O O . GLN B 1 576 ? 234.064 158.200 171.011 1.00 51.18 603 GLN B O 1
ATOM 9268 N N . ALA B 1 577 ? 234.444 157.827 168.813 1.00 53.96 604 ALA B N 1
ATOM 9269 C CA . ALA B 1 577 ? 235.870 157.581 169.007 1.00 52.98 604 ALA B CA 1
ATOM 9270 C C . ALA B 1 577 ? 236.627 158.869 169.305 1.00 56.84 604 ALA B C 1
ATOM 9271 O O . ALA B 1 577 ? 237.587 158.864 170.084 1.00 56.19 604 ALA B O 1
ATOM 9273 N N . ALA B 1 578 ? 236.214 159.980 168.692 1.00 62.63 605 ALA B N 1
ATOM 9274 C CA . ALA B 1 578 ? 236.948 161.233 168.832 1.00 60.77 605 ALA B CA 1
ATOM 9275 C C . ALA B 1 578 ? 236.854 161.819 170.234 1.00 65.08 605 ALA B C 1
ATOM 9276 O O . ALA B 1 578 ? 237.629 162.723 170.564 1.00 66.95 605 ALA B O 1
ATOM 9278 N N . CYS B 1 579 ? 235.927 161.338 171.056 1.00 62.60 606 CYS B N 1
ATOM 9279 C CA . CYS B 1 579 ? 235.777 161.879 172.398 1.00 56.21 606 CYS B CA 1
ATOM 9280 C C . CYS B 1 579 ? 237.004 161.545 173.244 1.00 56.63 606 CYS B C 1
ATOM 9281 O O . CYS B 1 579 ? 237.558 160.446 173.133 1.00 60.38 606 CYS B O 1
ATOM 9284 N N . PRO B 1 580 ? 237.454 162.468 174.089 1.00 50.03 607 PRO B N 1
ATOM 9285 C CA . PRO B 1 580 ? 238.663 162.223 174.882 1.00 47.37 607 PRO B CA 1
ATOM 9286 C C . PRO B 1 580 ? 238.432 161.186 175.970 1.00 46.03 607 PRO B C 1
ATOM 9287 O O . PRO B 1 580 ? 237.307 160.927 176.402 1.00 52.22 607 PRO B O 1
ATOM 9291 N N . ASN B 1 581 ? 239.535 160.585 176.409 1.00 45.80 608 ASN B N 1
ATOM 9292 C CA . ASN B 1 581 ? 239.527 159.647 177.527 1.00 46.33 608 ASN B CA 1
ATOM 9293 C C . ASN B 1 581 ? 239.736 160.436 178.813 1.00 46.54 608 ASN B C 1
ATOM 9294 O O . ASN B 1 581 ? 240.830 160.953 179.063 1.00 48.44 608 ASN B O 1
ATOM 9299 N N . ILE B 1 582 ? 238.687 160.530 179.628 1.00 45.31 609 ILE B N 1
ATOM 9300 C CA . ILE B 1 582 ? 238.745 161.343 180.836 1.00 40.59 609 ILE B CA 1
ATOM 9301 C C . ILE B 1 582 ? 239.582 160.636 181.891 1.00 44.57 609 ILE B C 1
ATOM 9302 O O . ILE B 1 582 ? 239.379 159.448 182.177 1.00 48.54 609 ILE B O 1
ATOM 9307 N N . ARG B 1 583 ? 240.533 161.363 182.472 1.00 60.20 610 ARG B N 1
ATOM 9308 C CA . ARG B 1 583 ? 241.340 160.876 183.582 1.00 63.10 610 ARG B CA 1
ATOM 9309 C C . ARG B 1 583 ? 241.049 161.727 184.809 1.00 63.92 610 ARG B C 1
ATOM 9310 O O . ARG B 1 583 ? 241.023 162.960 184.724 1.00 67.31 610 ARG B O 1
ATOM 9318 N N . ASN B 1 584 ? 240.820 161.070 185.942 1.00 62.45 611 ASN B N 1
ATOM 9319 C CA . ASN B 1 584 ? 240.427 161.769 187.157 1.00 64.66 611 ASN B CA 1
ATOM 9320 C C . ASN B 1 584 ? 241.652 162.323 187.871 1.00 63.67 611 ASN B C 1
ATOM 9321 O O . ASN B 1 584 ? 242.633 161.605 188.091 1.00 67.67 611 ASN B O 1
ATOM 9326 N N . SER B 1 585 ? 241.593 163.600 188.229 1.00 69.34 612 SER B N 1
ATOM 9327 C CA . SER B 1 585 ? 242.663 164.271 188.949 1.00 73.17 612 SER B CA 1
ATOM 9328 C C . SER B 1 585 ? 242.178 164.693 190.330 1.00 74.77 612 SER B C 1
ATOM 9329 O O . SER B 1 585 ? 240.987 164.921 190.555 1.00 77.22 612 SER B O 1
ATOM 9332 N N . PHE B 1 586 ? 243.127 164.793 191.259 1.00 65.06 613 PHE B N 1
ATOM 9333 C CA . PHE B 1 586 ? 242.823 165.138 192.648 1.00 61.82 613 PHE B CA 1
ATOM 9334 C C . PHE B 1 586 ? 242.916 166.651 192.856 1.00 66.97 613 PHE B C 1
ATOM 9335 O O . PHE B 1 586 ? 243.743 167.166 193.607 1.00 68.56 613 PHE B O 1
ATOM 9343 N N . GLU B 1 587 ? 242.035 167.362 192.162 1.00 78.34 614 GLU B N 1
ATOM 9344 C CA . GLU B 1 587 ? 241.989 168.813 192.225 1.00 76.05 614 GLU B CA 1
ATOM 9345 C C . GLU B 1 587 ? 241.102 169.277 193.374 1.00 77.74 614 GLU B C 1
ATOM 9346 O O . GLU B 1 587 ? 240.138 168.607 193.754 1.00 77.97 614 GLU B O 1
ATOM 9352 N N . ASP B 1 588 ? 241.448 170.436 193.931 1.00 64.57 615 ASP B N 1
ATOM 9353 C CA . ASP B 1 588 ? 240.656 171.094 194.968 1.00 59.92 615 ASP B CA 1
ATOM 9354 C C . ASP B 1 588 ? 240.437 172.534 194.529 1.00 62.54 615 ASP B C 1
ATOM 9355 O O . ASP B 1 588 ? 241.234 173.423 194.860 1.00 64.80 615 ASP B O 1
ATOM 9360 N N . PRO B 1 589 ? 239.375 172.801 193.765 1.00 54.68 616 PRO B N 1
ATOM 9361 C CA . PRO B 1 589 ? 239.159 174.169 193.265 1.00 53.63 616 PRO B CA 1
ATOM 9362 C C . PRO B 1 589 ? 238.997 175.201 194.365 1.00 56.18 616 PRO B C 1
ATOM 9363 O O . PRO B 1 589 ? 239.406 176.355 194.181 1.00 62.67 616 PRO B O 1
ATOM 9367 N N . CYS B 1 590 ? 238.417 174.823 195.507 1.00 57.17 617 CYS B N 1
ATOM 9368 C CA . CYS B 1 590 ? 238.221 175.783 196.589 1.00 55.96 617 CYS B CA 1
ATOM 9369 C C . CYS B 1 590 ? 239.546 176.302 197.128 1.00 56.71 617 CYS B C 1
ATOM 9370 O O . CYS B 1 590 ? 239.602 177.406 197.681 1.00 59.34 617 CYS B O 1
ATOM 9373 N N . SER B 1 591 ? 240.620 175.529 196.976 1.00 53.48 618 SER B N 1
ATOM 9374 C CA . SER B 1 591 ? 241.940 175.965 197.408 1.00 47.04 618 SER B CA 1
ATOM 9375 C C . SER B 1 591 ? 242.595 176.924 196.424 1.00 48.13 618 SER B C 1
ATOM 9376 O O . SER B 1 591 ? 243.649 177.485 196.743 1.00 51.06 618 SER B O 1
ATOM 9379 N N . LEU B 1 592 ? 242.009 177.121 195.245 1.00 48.83 619 LEU B N 1
ATOM 9380 C CA . LEU B 1 592 ? 242.597 177.988 194.235 1.00 46.93 619 LEU B CA 1
ATOM 9381 C C . LEU B 1 592 ? 242.120 179.432 194.328 1.00 49.79 619 LEU B C 1
ATOM 9382 O O . LEU B 1 592 ? 242.640 180.285 193.602 1.00 53.06 619 LEU B O 1
ATOM 9387 N N . SER B 1 593 ? 241.153 179.729 195.194 1.00 50.74 620 SER B N 1
ATOM 9388 C CA . SER B 1 593 ? 240.630 181.083 195.318 1.00 49.79 620 SER B CA 1
ATOM 9389 C C . SER B 1 593 ? 240.079 181.282 196.721 1.00 50.17 620 SER B C 1
ATOM 9390 O O . SER B 1 593 ? 239.279 180.471 197.195 1.00 55.76 620 SER B O 1
ATOM 9393 N N . VAL B 1 594 ? 240.513 182.359 197.379 1.00 50.59 621 VAL B N 1
ATOM 9394 C CA . VAL B 1 594 ? 240.039 182.646 198.730 1.00 55.40 621 VAL B CA 1
ATOM 9395 C C . VAL B 1 594 ? 238.578 183.076 198.706 1.00 56.70 621 VAL B C 1
ATOM 9396 O O . VAL B 1 594 ? 237.756 182.584 199.488 1.00 57.71 621 VAL B O 1
ATOM 9400 N N . GLU B 1 595 ? 238.232 184.000 197.806 1.00 59.48 622 GLU B N 1
ATOM 9401 C CA . GLU B 1 595 ? 236.876 184.540 197.778 1.00 59.40 622 GLU B CA 1
ATOM 9402 C C . GLU B 1 595 ? 235.863 183.481 197.363 1.00 62.59 622 GLU B C 1
ATOM 9403 O O . GLU B 1 595 ? 234.753 183.430 197.907 1.00 66.33 622 GLU B O 1
ATOM 9409 N N . ASN B 1 596 ? 236.221 182.636 196.394 1.00 53.02 623 ASN B N 1
ATOM 9410 C CA . ASN B 1 596 ? 235.331 181.548 196.006 1.00 48.35 623 ASN B CA 1
ATOM 9411 C C . ASN B 1 596 ? 235.107 180.588 197.165 1.00 49.13 623 ASN B C 1
ATOM 9412 O O . ASN B 1 596 ? 233.980 180.137 197.398 1.00 54.35 623 ASN B O 1
ATOM 9417 N N . GLU B 1 597 ? 236.170 180.274 197.911 1.00 48.78 624 GLU B N 1
ATOM 9418 C CA . GLU B 1 597 ? 236.023 179.429 199.090 1.00 46.45 624 GLU B CA 1
ATOM 9419 C C . GLU B 1 597 ? 235.106 180.066 200.122 1.00 49.42 624 GLU B C 1
ATOM 9420 O O . GLU B 1 597 ? 234.243 179.391 200.692 1.00 55.01 624 GLU B O 1
ATOM 9426 N N . LYS B 1 598 ? 235.275 181.365 200.379 1.00 53.51 625 LYS B N 1
ATOM 9427 C CA . LYS B 1 598 ? 234.431 182.035 201.364 1.00 51.20 625 LYS B CA 1
ATOM 9428 C C . LYS B 1 598 ? 232.970 182.019 200.937 1.00 51.24 625 LYS B C 1
ATOM 9429 O O . LYS B 1 598 ? 232.079 181.719 201.740 1.00 57.14 625 LYS B O 1
ATOM 9435 N N . TYR B 1 599 ? 232.706 182.327 199.665 1.00 47.35 626 TYR B N 1
ATOM 9436 C CA . TYR B 1 599 ? 231.335 182.338 199.164 1.00 43.68 626 TYR B CA 1
ATOM 9437 C C . TYR B 1 599 ? 230.709 180.950 199.249 1.00 47.43 626 TYR B C 1
ATOM 9438 O O . TYR B 1 599 ? 229.574 180.789 199.721 1.00 48.46 626 TYR B O 1
ATOM 9447 N N . ALA B 1 600 ? 231.449 179.928 198.806 1.00 47.58 627 ALA B N 1
ATOM 9448 C CA . ALA B 1 600 ? 230.925 178.568 198.818 1.00 40.30 627 ALA B CA 1
ATOM 9449 C C . ALA B 1 600 ? 230.679 178.081 200.239 1.00 45.72 627 ALA B C 1
ATOM 9450 O O . ALA B 1 600 ? 229.666 177.430 200.509 1.00 49.21 627 ALA B O 1
ATOM 9452 N N . GLN B 1 601 ? 231.594 178.379 201.162 1.00 52.25 628 GLN B N 1
ATOM 9453 C CA . GLN B 1 601 ? 231.406 177.955 202.544 1.00 46.45 628 GLN B CA 1
ATOM 9454 C C . GLN B 1 601 ? 230.233 178.680 203.189 1.00 46.94 628 GLN B C 1
ATOM 9455 O O . GLN B 1 601 ? 229.473 178.079 203.955 1.00 53.05 628 GLN B O 1
ATOM 9461 N N . HIS B 1 602 ? 230.073 179.973 202.899 1.00 56.25 629 HIS B N 1
ATOM 9462 C CA . HIS B 1 602 ? 228.978 180.728 203.494 1.00 55.50 629 HIS B CA 1
ATOM 9463 C C . HIS B 1 602 ? 227.625 180.244 202.992 1.00 57.40 629 HIS B C 1
ATOM 9464 O O . HIS B 1 602 ? 226.673 180.138 203.774 1.00 61.22 629 HIS B O 1
ATOM 9471 N N . TRP B 1 603 ? 227.510 179.944 201.698 1.00 50.32 630 TRP B N 1
ATOM 9472 C CA . TRP B 1 603 ? 226.196 179.655 201.135 1.00 48.66 630 TRP B CA 1
ATOM 9473 C C . TRP B 1 603 ? 225.858 178.173 201.051 1.00 49.06 630 TRP B C 1
ATOM 9474 O O . TRP B 1 603 ? 224.674 177.824 201.088 1.00 51.04 630 TRP B O 1
ATOM 9485 N N . CYS B 1 604 ? 226.847 177.288 200.938 1.00 49.04 631 CYS B N 1
ATOM 9486 C CA . CYS B 1 604 ? 226.578 175.859 200.855 1.00 44.36 631 CYS B CA 1
ATOM 9487 C C . CYS B 1 604 ? 226.469 175.190 202.217 1.00 48.35 631 CYS B C 1
ATOM 9488 O O . CYS B 1 604 ? 225.979 174.058 202.296 1.00 52.97 631 CYS B O 1
ATOM 9491 N N . SER B 1 605 ? 226.909 175.856 203.287 1.00 50.69 632 SER B N 1
ATOM 9492 C CA . SER B 1 605 ? 226.814 175.274 204.620 1.00 44.75 632 SER B CA 1
ATOM 9493 C C . SER B 1 605 ? 225.389 175.256 205.153 1.00 51.31 632 SER B C 1
ATOM 9494 O O . SER B 1 605 ? 225.138 174.611 206.176 1.00 54.10 632 SER B O 1
ATOM 9497 N N . GLN B 1 606 ? 224.458 175.949 204.492 1.00 56.43 633 GLN B N 1
ATOM 9498 C CA . GLN B 1 606 ? 223.060 175.901 204.900 1.00 54.75 633 GLN B CA 1
ATOM 9499 C C . GLN B 1 606 ? 222.471 174.506 204.757 1.00 57.76 633 GLN B C 1
ATOM 9500 O O . GLN B 1 606 ? 221.482 174.189 205.427 1.00 61.14 633 GLN B O 1
ATOM 9506 N N . LEU B 1 607 ? 223.054 173.671 203.893 1.00 52.74 634 LEU B N 1
ATOM 9507 C CA . LEU B 1 607 ? 222.571 172.304 203.732 1.00 49.22 634 LEU B CA 1
ATOM 9508 C C . LEU B 1 607 ? 222.776 171.490 205.004 1.00 52.44 634 LEU B C 1
ATOM 9509 O O . LEU B 1 607 ? 221.909 170.696 205.386 1.00 55.72 634 LEU B O 1
ATOM 9514 N N . THR B 1 608 ? 223.912 171.674 205.671 1.00 57.53 635 THR B N 1
ATOM 9515 C CA . THR B 1 608 ? 224.245 170.912 206.867 1.00 58.66 635 THR B CA 1
ATOM 9516 C C . THR B 1 608 ? 223.836 171.612 208.156 1.00 59.29 635 THR B C 1
ATOM 9517 O O . THR B 1 608 ? 224.111 171.088 209.241 1.00 58.94 635 THR B O 1
ATOM 9521 N N . ASP B 1 609 ? 223.191 172.774 208.070 1.00 70.82 636 ASP B N 1
ATOM 9522 C CA . ASP B 1 609 ? 222.720 173.476 209.257 1.00 74.49 636 ASP B CA 1
ATOM 9523 C C . ASP B 1 609 ? 221.458 172.798 209.776 1.00 77.89 636 ASP B C 1
ATOM 9524 O O . ASP B 1 609 ? 220.488 172.624 209.030 1.00 77.26 636 ASP B O 1
ATOM 9529 N N . ALA B 1 610 ? 221.471 172.416 211.055 1.00 91.72 637 ALA B N 1
ATOM 9530 C CA . ALA B 1 610 ? 220.348 171.681 211.626 1.00 89.86 637 ALA B CA 1
ATOM 9531 C C . ALA B 1 610 ? 219.108 172.546 211.798 1.00 91.18 637 ALA B C 1
ATOM 9532 O O . ALA B 1 610 ? 217.996 172.010 211.829 1.00 92.05 637 ALA B O 1
ATOM 9534 N N . ASP B 1 611 ? 219.269 173.861 211.907 1.00 93.09 638 ASP B N 1
ATOM 9535 C CA . ASP B 1 611 ? 218.144 174.767 212.085 1.00 93.48 638 ASP B CA 1
ATOM 9536 C C . ASP B 1 611 ? 217.906 175.685 210.896 1.00 94.13 638 ASP B C 1
ATOM 9537 O O . ASP B 1 611 ? 217.042 176.568 210.977 1.00 94.48 638 ASP B O 1
ATOM 9542 N N . GLY B 1 612 ? 218.635 175.508 209.798 1.00 85.87 639 GLY B N 1
ATOM 9543 C CA . GLY B 1 612 ? 218.482 176.351 208.634 1.00 84.61 639 GLY B CA 1
ATOM 9544 C C . GLY B 1 612 ? 217.275 175.984 207.793 1.00 82.95 639 GLY B C 1
ATOM 9545 O O . GLY B 1 612 ? 216.425 175.183 208.197 1.00 85.04 639 GLY B O 1
ATOM 9546 N N . PRO B 1 613 ? 217.177 176.577 206.601 1.00 70.80 640 PRO B N 1
ATOM 9547 C CA . PRO B 1 613 ? 216.041 176.266 205.716 1.00 71.33 640 PRO B CA 1
ATOM 9548 C C . PRO B 1 613 ? 215.973 174.809 205.292 1.00 70.59 640 PRO B C 1
ATOM 9549 O O . PRO B 1 613 ? 214.885 174.327 204.952 1.00 73.97 640 PRO B O 1
ATOM 9553 N N . PHE B 1 614 ? 217.093 174.090 205.307 1.00 60.45 641 PHE B N 1
ATOM 9554 C CA . PHE B 1 614 ? 217.133 172.690 204.912 1.00 60.39 641 PHE B CA 1
ATOM 9555 C C . PHE B 1 614 ? 217.229 171.746 206.105 1.00 62.97 641 PHE B C 1
ATOM 9556 O O . PHE B 1 614 ? 217.466 170.549 205.916 1.00 65.38 641 PHE B O 1
ATOM 9564 N N . GLY B 1 615 ? 217.046 172.254 207.326 1.00 62.07 642 GLY B N 1
ATOM 9565 C CA . GLY B 1 615 ? 217.190 171.422 208.509 1.00 59.90 642 GLY B CA 1
ATOM 9566 C C . GLY B 1 615 ? 216.064 170.433 208.721 1.00 60.69 642 GLY B C 1
ATOM 9567 O O . GLY B 1 615 ? 216.249 169.446 209.441 1.00 62.70 642 GLY B O 1
ATOM 9568 N N . ARG B 1 616 ? 214.899 170.673 208.117 1.00 60.11 643 ARG B N 1
ATOM 9569 C CA . ARG B 1 616 ? 213.774 169.757 208.257 1.00 60.23 643 ARG B CA 1
ATOM 9570 C C . ARG B 1 616 ? 213.982 168.447 207.511 1.00 65.20 643 ARG B C 1
ATOM 9571 O O . ARG B 1 616 ? 213.184 167.520 207.689 1.00 66.42 643 ARG B O 1
ATOM 9579 N N . CYS B 1 617 ? 215.023 168.347 206.688 1.00 62.41 644 CYS B N 1
ATOM 9580 C CA . CYS B 1 617 ? 215.222 167.208 205.805 1.00 57.92 644 CYS B CA 1
ATOM 9581 C C . CYS B 1 617 ? 216.454 166.383 206.152 1.00 58.25 644 CYS B C 1
ATOM 9582 O O . CYS B 1 617 ? 216.750 165.410 205.449 1.00 59.79 644 CYS B O 1
ATOM 9585 N N . HIS B 1 618 ? 217.174 166.728 207.221 1.00 56.97 645 HIS B N 1
ATOM 9586 C CA . HIS B 1 618 ? 218.402 166.013 207.547 1.00 55.78 645 HIS B CA 1
ATOM 9587 C C . HIS B 1 618 ? 218.151 164.557 207.918 1.00 60.36 645 HIS B C 1
ATOM 9588 O O . HIS B 1 618 ? 219.092 163.757 207.909 1.00 59.05 645 HIS B O 1
ATOM 9595 N N . ALA B 1 619 ? 216.909 164.194 208.244 1.00 69.11 646 ALA B N 1
ATOM 9596 C CA . ALA B 1 619 ? 216.600 162.802 208.548 1.00 65.84 646 ALA B CA 1
ATOM 9597 C C . ALA B 1 619 ? 216.293 162.012 207.281 1.00 67.51 646 ALA B C 1
ATOM 9598 O O . ALA B 1 619 ? 216.796 160.898 207.099 1.00 69.52 646 ALA B O 1
ATOM 9600 N N . ALA B 1 620 ? 215.462 162.571 206.399 1.00 60.46 647 ALA B N 1
ATOM 9601 C CA . ALA B 1 620 ? 215.073 161.857 205.187 1.00 59.78 647 ALA B CA 1
ATOM 9602 C C . ALA B 1 620 ? 216.255 161.680 204.240 1.00 60.85 647 ALA B C 1
ATOM 9603 O O . ALA B 1 620 ? 216.522 160.569 203.767 1.00 60.19 647 ALA B O 1
ATOM 9605 N N . VAL B 1 621 ? 216.974 162.762 203.950 1.00 53.08 648 VAL B N 1
ATOM 9606 C CA . VAL B 1 621 ? 218.089 162.748 203.010 1.00 48.09 648 VAL B CA 1
ATOM 9607 C C . VAL B 1 621 ? 219.332 163.266 203.718 1.00 48.41 648 VAL B C 1
ATOM 9608 O O . VAL B 1 621 ? 219.294 164.326 204.354 1.00 48.06 648 VAL B O 1
ATOM 9612 N N . LYS B 1 622 ? 220.426 162.521 203.608 1.00 47.77 649 LYS B N 1
ATOM 9613 C CA . LYS B 1 622 ? 221.694 162.946 204.186 1.00 47.67 649 LYS B CA 1
ATOM 9614 C C . LYS B 1 622 ? 222.332 164.008 203.297 1.00 49.00 649 LYS B C 1
ATOM 9615 O O . LYS B 1 622 ? 222.535 163.760 202.103 1.00 54.71 649 LYS B O 1
ATOM 9621 N N . PRO B 1 623 ? 222.660 165.185 203.825 1.00 39.92 650 PRO B N 1
ATOM 9622 C CA . PRO B 1 623 ? 223.120 166.299 202.982 1.00 40.64 650 PRO B CA 1
ATOM 9623 C C . PRO B 1 623 ? 224.623 166.376 202.749 1.00 46.43 650 PRO B C 1
ATOM 9624 O O . PRO B 1 623 ? 225.079 167.378 202.191 1.00 56.61 650 PRO B O 1
ATOM 9628 N N . GLY B 1 624 ? 225.403 165.375 203.160 1.00 41.74 651 GLY B N 1
ATOM 9629 C CA . GLY B 1 624 ? 226.847 165.467 202.995 1.00 39.03 651 GLY B CA 1
ATOM 9630 C C . GLY B 1 624 ? 227.273 165.500 201.539 1.00 43.99 651 GLY B C 1
ATOM 9631 O O . GLY B 1 624 ? 228.097 166.327 201.135 1.00 49.56 651 GLY B O 1
ATOM 9632 N N . THR B 1 625 ? 226.713 164.599 200.728 1.00 40.04 652 THR B N 1
ATOM 9633 C CA . THR B 1 625 ? 227.063 164.565 199.313 1.00 37.48 652 THR B CA 1
ATOM 9634 C C . THR B 1 625 ? 226.631 165.844 198.610 1.00 37.12 652 THR B C 1
ATOM 9635 O O . THR B 1 625 ? 227.359 166.375 197.764 1.00 47.87 652 THR B O 1
ATOM 9639 N N . TYR B 1 626 ? 225.445 166.352 198.947 1.00 30.67 653 TYR B N 1
ATOM 9640 C CA . TYR B 1 626 ? 224.979 167.593 198.343 1.00 31.21 653 TYR B CA 1
ATOM 9641 C C . TYR B 1 626 ? 225.838 168.774 198.775 1.00 34.08 653 TYR B C 1
ATOM 9642 O O . TYR B 1 626 ? 226.099 169.679 197.977 1.00 39.75 653 TYR B O 1
ATOM 9651 N N . TYR B 1 627 ? 226.296 168.779 200.029 1.00 38.99 654 TYR B N 1
ATOM 9652 C CA . TYR B 1 627 ? 227.212 169.826 200.472 1.00 34.56 654 TYR B CA 1
ATOM 9653 C C . TYR B 1 627 ? 228.527 169.774 199.703 1.00 37.86 654 TYR B C 1
ATOM 9654 O O . TYR B 1 627 ? 229.055 170.814 199.289 1.00 47.42 654 TYR B O 1
ATOM 9663 N N . SER B 1 628 ? 229.073 168.570 199.505 1.00 35.93 655 SER B N 1
ATOM 9664 C CA . SER B 1 628 ? 230.319 168.444 198.754 1.00 29.84 655 SER B CA 1
ATOM 9665 C C . SER B 1 628 ? 230.139 168.891 197.308 1.00 37.91 655 SER B C 1
ATOM 9666 O O . SER B 1 628 ? 230.997 169.590 196.752 1.00 47.31 655 SER B O 1
ATOM 9669 N N . ASN B 1 629 ? 229.026 168.496 196.685 1.00 37.40 656 ASN B N 1
ATOM 9670 C CA . ASN B 1 629 ? 228.743 168.927 195.321 1.00 27.86 656 ASN B CA 1
ATOM 9671 C C . ASN B 1 629 ? 228.596 170.440 195.244 1.00 33.04 656 ASN B C 1
ATOM 9672 O O . ASN B 1 629 ? 229.099 171.071 194.308 1.00 43.97 656 ASN B O 1
ATOM 9677 N N . CYS B 1 630 ? 227.909 171.038 196.219 1.00 42.34 657 CYS B N 1
ATOM 9678 C CA . CYS B 1 630 ? 227.752 172.488 196.247 1.00 36.25 657 CYS B CA 1
ATOM 9679 C C . CYS B 1 630 ? 229.103 173.179 196.341 1.00 43.31 657 CYS B C 1
ATOM 9680 O O . CYS B 1 630 ? 229.382 174.122 195.593 1.00 45.78 657 CYS B O 1
ATOM 9683 N N . MET B 1 631 ? 229.961 172.712 197.250 1.00 44.39 658 MET B N 1
ATOM 9684 C CA . MET B 1 631 ? 231.278 173.320 197.403 1.00 36.78 658 MET B CA 1
ATOM 9685 C C . MET B 1 631 ? 232.081 173.215 196.114 1.00 36.50 658 MET B C 1
ATOM 9686 O O . MET B 1 631 ? 232.627 174.212 195.622 1.00 45.77 658 MET B O 1
ATOM 9691 N N . PHE B 1 632 ? 232.146 172.010 195.540 1.00 37.96 659 PHE B N 1
ATOM 9692 C CA . PHE B 1 632 ? 232.946 171.800 194.338 1.00 35.91 659 PHE B CA 1
ATOM 9693 C C . PHE B 1 632 ? 232.432 172.645 193.178 1.00 35.10 659 PHE B C 1
ATOM 9694 O O . PHE B 1 632 ? 233.210 173.319 192.494 1.00 44.17 659 PHE B O 1
ATOM 9702 N N . ASP B 1 633 ? 231.117 172.627 192.945 1.00 36.22 660 ASP B N 1
ATOM 9703 C CA . ASP B 1 633 ? 230.554 173.369 191.823 1.00 32.28 660 ASP B CA 1
ATOM 9704 C C . ASP B 1 633 ? 230.716 174.872 192.007 1.00 35.37 660 ASP B C 1
ATOM 9705 O O . ASP B 1 633 ? 231.077 175.579 191.060 1.00 46.23 660 ASP B O 1
ATOM 9710 N N . THR B 1 634 ? 230.455 175.383 193.214 1.00 33.96 661 THR B N 1
ATOM 9711 C CA . THR B 1 634 ? 230.584 176.815 193.450 1.00 32.13 661 THR B CA 1
ATOM 9712 C C . THR B 1 634 ? 232.025 177.275 193.280 1.00 38.82 661 THR B C 1
ATOM 9713 O O . THR B 1 634 ? 232.280 178.336 192.698 1.00 37.78 661 THR B O 1
ATOM 9717 N N . CYS B 1 635 ? 232.986 176.491 193.778 1.00 45.25 662 CYS B N 1
ATOM 9718 C CA . CYS B 1 635 ? 234.384 176.878 193.632 1.00 34.03 662 CYS B CA 1
ATOM 9719 C C . CYS B 1 635 ? 234.877 176.713 192.199 1.00 42.89 662 CYS B C 1
ATOM 9720 O O . CYS B 1 635 ? 235.801 177.420 191.781 1.00 46.76 662 CYS B O 1
ATOM 9723 N N . ASN B 1 636 ? 234.280 175.799 191.434 1.00 51.59 663 ASN B N 1
ATOM 9724 C CA . ASN B 1 636 ? 234.810 175.439 190.124 1.00 48.53 663 ASN B CA 1
ATOM 9725 C C . ASN B 1 636 ? 234.258 176.309 188.997 1.00 49.04 663 ASN B C 1
ATOM 9726 O O . ASN B 1 636 ? 235.029 176.910 188.243 1.00 55.95 663 ASN B O 1
ATOM 9731 N N . CYS B 1 637 ? 232.937 176.389 188.868 1.00 50.32 664 CYS B N 1
ATOM 9732 C CA . CYS B 1 637 ? 232.340 177.048 187.717 1.00 55.80 664 CYS B CA 1
ATOM 9733 C C . CYS B 1 637 ? 232.459 178.566 187.824 1.00 53.19 664 CYS B C 1
ATOM 9734 O O . CYS B 1 637 ? 232.620 179.134 188.907 1.00 54.77 664 CYS B O 1
ATOM 9737 N N . GLU B 1 638 ? 232.376 179.223 186.663 1.00 72.04 665 GLU B N 1
ATOM 9738 C CA . GLU B 1 638 ? 232.514 180.676 186.614 1.00 74.10 665 GLU B CA 1
ATOM 9739 C C . GLU B 1 638 ? 231.288 181.372 187.194 1.00 75.80 665 GLU B C 1
ATOM 9740 O O . GLU B 1 638 ? 231.419 182.344 187.947 1.00 77.69 665 GLU B O 1
ATOM 9746 N N . ARG B 1 639 ? 230.092 180.898 186.850 1.00 64.85 666 ARG B N 1
ATOM 9747 C CA . ARG B 1 639 ? 228.849 181.440 187.398 1.00 61.45 666 ARG B CA 1
ATOM 9748 C C . ARG B 1 639 ? 228.571 180.721 188.711 1.00 60.44 666 ARG B C 1
ATOM 9749 O O . ARG B 1 639 ? 227.827 179.742 188.764 1.00 65.33 666 ARG B O 1
ATOM 9757 N N . SER B 1 640 ? 229.181 181.224 189.788 1.00 54.66 667 SER B N 1
ATOM 9758 C CA . SER B 1 640 ? 229.123 180.533 191.073 1.00 51.97 667 SER B CA 1
ATOM 9759 C C . SER B 1 640 ? 227.698 180.450 191.606 1.00 50.28 667 SER B C 1
ATOM 9760 O O . SER B 1 640 ? 227.290 179.416 192.152 1.00 57.64 667 SER B O 1
ATOM 9763 N N . GLU B 1 641 ? 226.928 181.532 191.466 1.00 50.93 668 GLU B N 1
ATOM 9764 C CA . GLU B 1 641 ? 225.568 181.538 191.995 1.00 51.52 668 GLU B CA 1
ATOM 9765 C C . GLU B 1 641 ? 224.700 180.501 191.298 1.00 55.50 668 GLU B C 1
ATOM 9766 O O . GLU B 1 641 ? 223.865 179.852 191.937 1.00 56.65 668 GLU B O 1
ATOM 9772 N N . ASP B 1 642 ? 224.882 180.329 189.987 1.00 47.41 669 ASP B N 1
ATOM 9773 C CA . ASP B 1 642 ? 224.091 179.344 189.256 1.00 41.18 669 ASP B CA 1
ATOM 9774 C C . ASP B 1 642 ? 224.359 177.931 189.758 1.00 44.85 669 ASP B C 1
ATOM 9775 O O . ASP B 1 642 ? 223.422 177.155 189.975 1.00 51.02 669 ASP B O 1
ATOM 9780 N N . CYS B 1 643 ? 225.630 177.581 189.964 1.00 36.22 670 CYS B N 1
ATOM 9781 C CA . CYS B 1 643 ? 225.959 176.241 190.442 1.00 30.02 670 CYS B CA 1
ATOM 9782 C C . CYS B 1 643 ? 225.502 176.034 191.882 1.00 38.58 670 CYS B C 1
ATOM 9783 O O . CYS B 1 643 ? 225.019 174.950 192.238 1.00 45.97 670 CYS B O 1
ATOM 9786 N N . LEU B 1 644 ? 225.644 177.060 192.724 1.00 35.80 671 LEU B N 1
ATOM 9787 C CA . LEU B 1 644 ? 225.146 176.969 194.093 1.00 27.27 671 LEU B CA 1
ATOM 9788 C C . LEU B 1 644 ? 223.640 176.740 194.112 1.00 34.57 671 LEU B C 1
ATOM 9789 O O . LEU B 1 644 ? 223.134 175.879 194.846 1.00 44.35 671 LEU B O 1
ATOM 9794 N N . CYS B 1 645 ? 222.906 177.497 193.292 1.00 39.16 672 CYS B N 1
ATOM 9795 C CA . CYS B 1 645 ? 221.459 177.337 193.224 1.00 37.77 672 CYS B CA 1
ATOM 9796 C C . CYS B 1 645 ? 221.084 175.970 192.676 1.00 43.04 672 CYS B C 1
ATOM 9797 O O . CYS B 1 645 ? 220.108 175.363 193.126 1.00 46.35 672 CYS B O 1
ATOM 9800 N N . ALA B 1 646 ? 221.847 175.469 191.702 1.00 36.40 673 ALA B N 1
ATOM 9801 C CA . ALA B 1 646 ? 221.580 174.140 191.166 1.00 23.95 673 ALA B CA 1
ATOM 9802 C C . ALA B 1 646 ? 221.754 173.069 192.234 1.00 31.76 673 ALA B C 1
ATOM 9803 O O . ALA B 1 646 ? 220.929 172.157 192.345 1.00 40.41 673 ALA B O 1
ATOM 9805 N N . ALA B 1 647 ? 222.817 173.167 193.037 1.00 29.25 674 ALA B N 1
ATOM 9806 C CA . ALA B 1 647 ? 223.025 172.188 194.102 1.00 27.51 674 ALA B CA 1
ATOM 9807 C C . ALA B 1 647 ? 221.921 172.262 195.153 1.00 26.78 674 ALA B C 1
ATOM 9808 O O . ALA B 1 647 ? 221.395 171.227 195.592 1.00 33.44 674 ALA B O 1
ATOM 9810 N N . LEU B 1 648 ? 221.553 173.478 195.567 1.00 28.47 675 LEU B N 1
ATOM 9811 C CA . LEU B 1 648 ? 220.487 173.621 196.555 1.00 26.33 675 LEU B CA 1
ATOM 9812 C C . LEU B 1 648 ? 219.162 173.092 196.018 1.00 31.11 675 LEU B C 1
ATOM 9813 O O . LEU B 1 648 ? 218.416 172.420 196.740 1.00 35.47 675 LEU B O 1
ATOM 9818 N N . SER B 1 649 ? 218.857 173.374 194.750 1.00 29.55 676 SER B N 1
ATOM 9819 C CA . SER B 1 649 ? 217.623 172.883 194.151 1.00 28.40 676 SER B CA 1
ATOM 9820 C C . SER B 1 649 ? 217.643 171.368 194.004 1.00 32.27 676 SER B C 1
ATOM 9821 O O . SER B 1 649 ? 216.602 170.717 194.126 1.00 40.83 676 SER B O 1
ATOM 9824 N N . SER B 1 650 ? 218.812 170.789 193.728 1.00 28.87 677 SER B N 1
ATOM 9825 C CA . SER B 1 650 ? 218.916 169.335 193.678 1.00 24.93 677 SER B CA 1
ATOM 9826 C C . SER B 1 650 ? 218.620 168.720 195.038 1.00 28.78 677 SER B C 1
ATOM 9827 O O . SER B 1 650 ? 217.898 167.719 195.132 1.00 38.24 677 SER B O 1
ATOM 9830 N N . TYR B 1 651 ? 219.160 169.311 196.107 1.00 35.00 678 TYR B N 1
ATOM 9831 C CA . TYR B 1 651 ? 218.844 168.811 197.443 1.00 25.55 678 TYR B CA 1
ATOM 9832 C C . TYR B 1 651 ? 217.360 168.968 197.752 1.00 29.78 678 TYR B C 1
ATOM 9833 O O . TYR B 1 651 ? 216.742 168.076 198.347 1.00 38.13 678 TYR B O 1
ATOM 9842 N N . VAL B 1 652 ? 216.772 170.100 197.358 1.00 39.45 679 VAL B N 1
ATOM 9843 C CA . VAL B 1 652 ? 215.351 170.333 197.605 1.00 27.15 679 VAL B CA 1
ATOM 9844 C C . VAL B 1 652 ? 214.501 169.313 196.855 1.00 32.78 679 VAL B C 1
ATOM 9845 O O . VAL B 1 652 ? 213.508 168.803 197.385 1.00 40.85 679 VAL B O 1
ATOM 9849 N N . HIS B 1 653 ? 214.872 169.003 195.612 1.00 31.98 680 HIS B N 1
ATOM 9850 C CA . HIS B 1 653 ? 214.138 168.005 194.840 1.00 29.53 680 HIS B CA 1
ATOM 9851 C C . HIS B 1 653 ? 214.275 166.618 195.456 1.00 33.22 680 HIS B C 1
ATOM 9852 O O . HIS B 1 653 ? 213.300 165.858 195.511 1.00 46.65 680 HIS B O 1
ATOM 9859 N N . ALA B 1 654 ? 215.478 166.270 195.920 1.00 31.31 681 ALA B N 1
ATOM 9860 C CA . ALA B 1 654 ? 215.661 164.989 196.595 1.00 25.68 681 ALA B CA 1
ATOM 9861 C C . ALA B 1 654 ? 214.803 164.905 197.849 1.00 26.24 681 ALA B C 1
ATOM 9862 O O . ALA B 1 654 ? 214.240 163.849 198.158 1.00 30.66 681 ALA B O 1
ATOM 9864 N N . CYS B 1 655 ? 214.703 166.011 198.590 1.00 38.86 682 CYS B N 1
ATOM 9865 C CA . CYS B 1 655 ? 213.828 166.049 199.757 1.00 35.55 682 CYS B CA 1
ATOM 9866 C C . CYS B 1 655 ? 212.367 165.888 199.360 1.00 39.01 682 CYS B C 1
ATOM 9867 O O . CYS B 1 655 ? 211.612 165.164 200.019 1.00 45.26 682 CYS B O 1
ATOM 9870 N N . ALA B 1 656 ? 211.949 166.565 198.288 1.00 35.77 683 ALA B N 1
ATOM 9871 C CA . ALA B 1 656 ? 210.566 166.472 197.834 1.00 32.99 683 ALA B CA 1
ATOM 9872 C C . ALA B 1 656 ? 210.220 165.063 197.380 1.00 38.07 683 ALA B C 1
ATOM 9873 O O . ALA B 1 656 ? 209.065 164.639 197.500 1.00 40.11 683 ALA B O 1
ATOM 9875 N N . ALA B 1 657 ? 211.199 164.326 196.850 1.00 40.52 684 ALA B N 1
ATOM 9876 C CA . ALA B 1 657 ? 210.955 162.934 196.487 1.00 36.91 684 ALA B CA 1
ATOM 9877 C C . ALA B 1 657 ? 210.653 162.079 197.711 1.00 39.28 684 ALA B C 1
ATOM 9878 O O . ALA B 1 657 ? 210.009 161.031 197.589 1.00 47.62 684 ALA B O 1
ATOM 9880 N N . LYS B 1 658 ? 211.104 162.504 198.890 1.00 50.51 685 LYS B N 1
ATOM 9881 C CA . LYS B 1 658 ? 210.853 161.784 200.131 1.00 50.13 685 LYS B CA 1
ATOM 9882 C C . LYS B 1 658 ? 209.578 162.229 200.834 1.00 52.87 685 LYS B C 1
ATOM 9883 O O . LYS B 1 658 ? 209.217 161.638 201.857 1.00 56.32 685 LYS B O 1
ATOM 9889 N N . GLY B 1 659 ? 208.894 163.246 200.322 1.00 57.51 686 GLY B N 1
ATOM 9890 C CA . GLY B 1 659 ? 207.700 163.763 200.954 1.00 56.45 686 GLY B CA 1
ATOM 9891 C C . GLY B 1 659 ? 207.910 164.937 201.883 1.00 61.10 686 GLY B C 1
ATOM 9892 O O . GLY B 1 659 ? 206.985 165.287 202.624 1.00 66.68 686 GLY B O 1
ATOM 9893 N N . VAL B 1 660 ? 209.089 165.554 201.871 1.00 54.90 687 VAL B N 1
ATOM 9894 C CA . VAL B 1 660 ? 209.406 166.679 202.742 1.00 53.15 687 VAL B CA 1
ATOM 9895 C C . VAL B 1 660 ? 209.342 167.962 201.926 1.00 55.71 687 VAL B C 1
ATOM 9896 O O . VAL B 1 660 ? 209.952 168.057 200.854 1.00 62.36 687 VAL B O 1
ATOM 9900 N N . GLN B 1 661 ? 208.607 168.948 202.432 1.00 65.51 688 GLN B N 1
ATOM 9901 C CA . GLN B 1 661 ? 208.459 170.237 201.772 1.00 65.64 688 GLN B CA 1
ATOM 9902 C C . GLN B 1 661 ? 209.340 171.267 202.465 1.00 67.87 688 GLN B C 1
ATOM 9903 O O . GLN B 1 661 ? 209.287 171.414 203.691 1.00 70.33 688 GLN B O 1
ATOM 9909 N N . LEU B 1 662 ? 210.146 171.977 201.678 1.00 59.35 689 LEU B N 1
ATOM 9910 C CA . LEU B 1 662 ? 211.081 172.954 202.219 1.00 55.62 689 LEU B CA 1
ATOM 9911 C C . LEU B 1 662 ? 210.814 174.341 201.649 1.00 59.93 689 LEU B C 1
ATOM 9912 O O . LEU B 1 662 ? 211.747 175.030 201.227 1.00 62.91 689 LEU B O 1
ATOM 9917 N N . GLY B 1 663 ? 209.549 174.754 201.628 1.00 61.57 690 GLY B N 1
ATOM 9918 C CA . GLY B 1 663 ? 209.215 176.050 201.068 1.00 59.11 690 GLY B CA 1
ATOM 9919 C C . GLY B 1 663 ? 209.850 177.187 201.845 1.00 58.79 690 GLY B C 1
ATOM 9920 O O . GLY B 1 663 ? 210.109 177.087 203.045 1.00 61.75 690 GLY B O 1
ATOM 9921 N N . GLY B 1 664 ? 210.103 178.287 201.139 1.00 60.30 691 GLY B N 1
ATOM 9922 C CA . GLY B 1 664 ? 210.758 179.434 201.731 1.00 60.67 691 GLY B CA 1
ATOM 9923 C C . GLY B 1 664 ? 212.265 179.347 201.805 1.00 61.45 691 GLY B C 1
ATOM 9924 O O . GLY B 1 664 ? 212.881 180.161 202.502 1.00 66.50 691 GLY B O 1
ATOM 9925 N N . TRP B 1 665 ? 212.880 178.391 201.109 1.00 53.67 692 TRP B N 1
ATOM 9926 C CA . TRP B 1 665 ? 214.324 178.208 201.169 1.00 50.90 692 TRP B CA 1
ATOM 9927 C C . TRP B 1 665 ? 215.089 179.182 200.281 1.00 53.55 692 TRP B C 1
ATOM 9928 O O . TRP B 1 665 ? 216.312 179.288 200.422 1.00 55.10 692 TRP B O 1
ATOM 9939 N N . ARG B 1 666 ? 214.408 179.894 199.385 1.00 54.46 693 ARG B N 1
ATOM 9940 C CA . ARG B 1 666 ? 215.076 180.796 198.456 1.00 52.25 693 ARG B CA 1
ATOM 9941 C C . ARG B 1 666 ? 215.331 182.178 199.042 1.00 60.51 693 ARG B C 1
ATOM 9942 O O . ARG B 1 666 ? 215.861 183.041 198.334 1.00 62.08 693 ARG B O 1
ATOM 9950 N N . ASP B 1 667 ? 214.959 182.417 200.298 1.00 78.24 694 ASP B N 1
ATOM 9951 C CA . ASP B 1 667 ? 215.267 183.690 200.935 1.00 79.49 694 ASP B CA 1
ATOM 9952 C C . ASP B 1 667 ? 216.775 183.854 201.079 1.00 78.90 694 ASP B C 1
ATOM 9953 O O . ASP B 1 667 ? 217.478 182.926 201.488 1.00 78.56 694 ASP B O 1
ATOM 9958 N N . GLY B 1 668 ? 217.270 185.042 200.743 1.00 78.86 695 GLY B N 1
ATOM 9959 C CA . GLY B 1 668 ? 218.698 185.283 200.735 1.00 78.86 695 GLY B CA 1
ATOM 9960 C C . GLY B 1 668 ? 219.286 185.134 199.348 1.00 81.60 695 GLY B C 1
ATOM 9961 O O . GLY B 1 668 ? 219.193 186.047 198.523 1.00 81.99 695 GLY B O 1
ATOM 9962 N N . VAL B 1 669 ? 219.896 183.985 199.082 1.00 78.31 696 VAL B N 1
ATOM 9963 C CA . VAL B 1 669 ? 220.434 183.675 197.770 1.00 75.92 696 VAL B CA 1
ATOM 9964 C C . VAL B 1 669 ? 219.415 182.823 197.023 1.00 75.40 696 VAL B C 1
ATOM 9965 O O . VAL B 1 669 ? 218.473 182.279 197.605 1.00 73.01 696 VAL B O 1
ATOM 9969 N N . CYS B 1 670 ? 219.601 182.719 195.704 1.00 69.01 697 CYS B N 1
ATOM 9970 C CA . CYS B 1 670 ? 218.728 181.932 194.830 1.00 67.01 697 CYS B CA 1
ATOM 9971 C C . CYS B 1 670 ? 217.299 182.467 194.818 1.00 67.60 697 CYS B C 1
ATOM 9972 O O . CYS B 1 670 ? 216.337 181.699 194.741 1.00 70.92 697 CYS B O 1
ATOM 9975 N N . THR B 1 671 ? 217.151 183.789 194.892 1.00 69.91 698 THR B N 1
ATOM 9976 C CA . THR B 1 671 ? 215.848 184.433 194.811 1.00 66.78 698 THR B CA 1
ATOM 9977 C C . THR B 1 671 ? 215.557 184.999 193.425 1.00 68.39 698 THR B C 1
ATOM 9978 O O . THR B 1 671 ? 214.404 185.335 193.139 1.00 71.58 698 THR B O 1
ATOM 9982 N N . LYS B 1 672 ? 216.569 185.107 192.565 1.00 74.58 699 LYS B N 1
ATOM 9983 C CA . LYS B 1 672 ? 216.351 185.641 191.223 1.00 73.44 699 LYS B CA 1
ATOM 9984 C C . LYS B 1 672 ? 215.343 184.845 190.397 1.00 73.82 699 LYS B C 1
ATOM 9985 O O . LYS B 1 672 ? 214.508 185.478 189.729 1.00 75.45 699 LYS B O 1
ATOM 9991 N N . PRO B 1 673 ? 215.358 183.506 190.373 1.00 67.94 700 PRO B N 1
ATOM 9992 C CA . PRO B 1 673 ? 214.327 182.787 189.603 1.00 65.69 700 PRO B CA 1
ATOM 9993 C C . PRO B 1 673 ? 212.910 183.038 190.090 1.00 67.17 700 PRO B C 1
ATOM 9994 O O . PRO B 1 673 ? 211.962 182.805 189.329 1.00 68.55 700 PRO B O 1
ATOM 9998 N N . MET B 1 674 ? 212.733 183.495 191.332 1.00 67.33 701 MET B N 1
ATOM 9999 C CA . MET B 1 674 ? 211.392 183.777 191.837 1.00 64.80 701 MET B CA 1
ATOM 10000 C C . MET B 1 674 ? 210.720 184.891 191.043 1.00 67.75 701 MET B C 1
ATOM 10001 O O . MET B 1 674 ? 209.521 184.819 190.751 1.00 71.83 701 MET B O 1
ATOM 10006 N N . THR B 1 675 ? 211.475 185.928 190.686 1.00 80.41 702 THR B N 1
ATOM 10007 C CA . THR B 1 675 ? 210.907 187.126 190.080 1.00 82.81 702 THR B CA 1
ATOM 10008 C C . THR B 1 675 ? 210.901 187.104 188.559 1.00 83.32 702 THR B C 1
ATOM 10009 O O . THR B 1 675 ? 209.995 187.682 187.950 1.00 82.97 702 THR B O 1
ATOM 10013 N N . THR B 1 676 ? 211.879 186.460 187.927 1.00 89.43 703 THR B N 1
ATOM 10014 C CA . THR B 1 676 ? 212.040 186.507 186.474 1.00 87.54 703 THR B CA 1
ATOM 10015 C C . THR B 1 676 ? 211.366 185.288 185.855 1.00 89.60 703 THR B C 1
ATOM 10016 O O . THR B 1 676 ? 211.962 184.212 185.762 1.00 92.75 703 THR B O 1
ATOM 10020 N N . CYS B 1 677 ? 210.121 185.467 185.427 1.00 106.07 704 CYS B N 1
ATOM 10021 C CA . CYS B 1 677 ? 209.379 184.448 184.696 1.00 107.74 704 CYS B CA 1
ATOM 10022 C C . CYS B 1 677 ? 208.209 185.134 184.000 1.00 106.84 704 CYS B C 1
ATOM 10023 O O . CYS B 1 677 ? 207.966 186.328 184.225 1.00 106.97 704 CYS B O 1
ATOM 10026 N N . PRO B 1 678 ? 207.479 184.413 183.102 1.00 102.34 705 PRO B N 1
ATOM 10027 C CA . PRO B 1 678 ? 206.403 185.058 182.329 1.00 103.36 705 PRO B CA 1
ATOM 10028 C C . PRO B 1 678 ? 205.457 185.951 183.121 1.00 103.48 705 PRO B C 1
ATOM 10029 O O . PRO B 1 678 ? 205.283 185.790 184.333 1.00 103.47 705 PRO B O 1
ATOM 10033 N N . LYS B 1 679 ? 204.833 186.895 182.409 1.00 107.34 706 LYS B N 1
ATOM 10034 C CA . LYS B 1 679 ? 204.147 188.012 183.054 1.00 107.80 706 LYS B CA 1
ATOM 10035 C C . LYS B 1 679 ? 202.997 187.540 183.936 1.00 107.34 706 LYS B C 1
ATOM 10036 O O . LYS B 1 679 ? 202.837 188.016 185.066 1.00 108.16 706 LYS B O 1
ATOM 10042 N N . SER B 1 680 ? 202.186 186.609 183.442 1.00 102.60 707 SER B N 1
ATOM 10043 C CA . SER B 1 680 ? 200.988 186.174 184.144 1.00 103.83 707 SER B CA 1
ATOM 10044 C C . SER B 1 680 ? 201.237 184.975 185.050 1.00 104.68 707 SER B C 1
ATOM 10045 O O . SER B 1 680 ? 200.290 184.461 185.653 1.00 106.01 707 SER B O 1
ATOM 10048 N N . MET B 1 681 ? 202.482 184.522 185.162 1.00 83.32 708 MET B N 1
ATOM 10049 C CA . MET B 1 681 ? 202.823 183.344 185.946 1.00 80.10 708 MET B CA 1
ATOM 10050 C C . MET B 1 681 ? 203.444 183.758 187.273 1.00 81.11 708 MET B C 1
ATOM 10051 O O . MET B 1 681 ? 204.194 184.737 187.343 1.00 83.56 708 MET B O 1
ATOM 10056 N N . THR B 1 682 ? 203.125 183.006 188.323 1.00 71.82 709 THR B N 1
ATOM 10057 C CA . THR B 1 682 ? 203.614 183.258 189.670 1.00 70.42 709 THR B CA 1
ATOM 10058 C C . THR B 1 682 ? 204.387 182.039 190.154 1.00 73.25 709 THR B C 1
ATOM 10059 O O . THR B 1 682 ? 204.022 180.901 189.846 1.00 77.63 709 THR B O 1
ATOM 10063 N N . TYR B 1 683 ? 205.471 182.282 190.887 1.00 59.70 710 TYR B N 1
ATOM 10064 C CA . TYR B 1 683 ? 206.297 181.196 191.391 1.00 56.28 710 TYR B CA 1
ATOM 10065 C C . TYR B 1 683 ? 205.553 180.389 192.451 1.00 56.00 710 TYR B C 1
ATOM 10066 O O . TYR B 1 683 ? 204.700 180.905 193.177 1.00 58.14 710 TYR B O 1
ATOM 10075 N N . HIS B 1 684 ? 205.887 179.102 192.528 1.00 57.45 711 HIS B N 1
ATOM 10076 C CA . HIS B 1 684 ? 205.328 178.194 193.518 1.00 57.87 711 HIS B CA 1
ATOM 10077 C C . HIS B 1 684 ? 206.410 177.216 193.945 1.00 58.67 711 HIS B C 1
ATOM 10078 O O . HIS B 1 684 ? 207.128 176.670 193.098 1.00 59.80 711 HIS B O 1
ATOM 10085 N N . TYR B 1 685 ? 206.527 177.009 195.259 1.00 59.11 712 TYR B N 1
ATOM 10086 C CA . TYR B 1 685 ? 207.524 176.081 195.783 1.00 54.43 712 TYR B CA 1
ATOM 10087 C C . TYR B 1 685 ? 207.115 174.635 195.542 1.00 57.39 712 TYR B C 1
ATOM 10088 O O . TYR B 1 685 ? 207.962 173.783 195.252 1.00 60.60 712 TYR B O 1
ATOM 10097 N N . HIS B 1 686 ? 205.825 174.338 195.670 1.00 58.56 713 HIS B N 1
ATOM 10098 C CA . HIS B 1 686 ? 205.305 172.982 195.551 1.00 56.82 713 HIS B CA 1
ATOM 10099 C C . HIS B 1 686 ? 204.374 172.917 194.351 1.00 57.29 713 HIS B C 1
ATOM 10100 O O . HIS B 1 686 ? 203.349 173.605 194.319 1.00 61.66 713 HIS B O 1
ATOM 10107 N N . VAL B 1 687 ? 204.731 172.093 193.368 1.00 44.32 714 VAL B N 1
ATOM 10108 C CA . VAL B 1 687 ? 203.909 171.869 192.180 1.00 38.65 714 VAL B CA 1
ATOM 10109 C C . VAL B 1 687 ? 203.768 170.356 192.035 1.00 40.82 714 VAL B C 1
ATOM 10110 O O . VAL B 1 687 ? 204.615 169.692 191.430 1.00 48.06 714 VAL B O 1
ATOM 10114 N N . SER B 1 688 ? 202.697 169.800 192.598 1.00 52.47 715 SER B N 1
ATOM 10115 C CA . SER B 1 688 ? 202.423 168.374 192.490 1.00 54.63 715 SER B CA 1
ATOM 10116 C C . SER B 1 688 ? 201.341 168.052 191.472 1.00 56.76 715 SER B C 1
ATOM 10117 O O . SER B 1 688 ? 201.342 166.952 190.910 1.00 56.99 715 SER B O 1
ATOM 10120 N N . THR B 1 689 ? 200.424 168.981 191.224 1.00 72.97 716 THR B N 1
ATOM 10121 C CA . THR B 1 689 ? 199.381 168.793 190.225 1.00 73.23 716 THR B CA 1
ATOM 10122 C C . THR B 1 689 ? 199.922 169.194 188.853 1.00 73.94 716 THR B C 1
ATOM 10123 O O . THR B 1 689 ? 201.122 169.413 188.668 1.00 73.10 716 THR B O 1
ATOM 10127 N N . CYS B 1 690 ? 199.035 169.292 187.869 1.00 90.33 717 CYS B N 1
ATOM 10128 C CA . CYS B 1 690 ? 199.411 169.647 186.511 1.00 90.21 717 CYS B CA 1
ATOM 10129 C C . CYS B 1 690 ? 198.743 170.960 186.123 1.00 91.15 717 CYS B C 1
ATOM 10130 O O . CYS B 1 690 ? 197.670 171.302 186.628 1.00 94.17 717 CYS B O 1
ATOM 10133 N N . GLN B 1 691 ? 199.388 171.691 185.226 1.00 86.75 718 GLN B N 1
ATOM 10134 C CA . GLN B 1 691 ? 198.909 173.015 184.846 1.00 86.80 718 GLN B CA 1
ATOM 10135 C C . GLN B 1 691 ? 197.632 172.911 184.024 1.00 89.30 718 GLN B C 1
ATOM 10136 O O . GLN B 1 691 ? 197.648 172.298 182.948 1.00 91.17 718 GLN B O 1
ATOM 10142 N N . PRO B 1 692 ? 196.520 173.487 184.474 1.00 86.57 719 PRO B N 1
ATOM 10143 C CA . PRO B 1 692 ? 195.297 173.460 183.666 1.00 85.81 719 PRO B CA 1
ATOM 10144 C C . PRO B 1 692 ? 195.423 174.353 182.443 1.00 86.82 719 PRO B C 1
ATOM 10145 O O . PRO B 1 692 ? 196.152 175.348 182.441 1.00 88.97 719 PRO B O 1
ATOM 10149 N N . THR B 1 693 ? 194.694 173.986 181.392 1.00 87.42 720 THR B N 1
ATOM 10150 C CA . THR B 1 693 ? 194.714 174.730 180.141 1.00 87.91 720 THR B CA 1
ATOM 10151 C C . THR B 1 693 ? 193.298 174.853 179.599 1.00 90.12 720 THR B C 1
ATOM 10152 O O . THR B 1 693 ? 192.383 174.142 180.024 1.00 93.33 720 THR B O 1
ATOM 10156 N N . CYS B 1 694 ? 193.126 175.781 178.654 1.00 95.14 721 CYS B N 1
ATOM 10157 C CA . CYS B 1 694 ? 191.835 175.928 177.990 1.00 95.13 721 CYS B CA 1
ATOM 10158 C C . CYS B 1 694 ? 191.477 174.672 177.205 1.00 96.19 721 CYS B C 1
ATOM 10159 O O . CYS B 1 694 ? 190.312 174.257 177.175 1.00 98.53 721 CYS B O 1
ATOM 10162 N N . ARG B 1 695 ? 192.469 174.057 176.554 1.00 83.56 722 ARG B N 1
ATOM 10163 C CA . ARG B 1 695 ? 192.229 172.794 175.865 1.00 82.41 722 ARG B CA 1
ATOM 10164 C C . ARG B 1 695 ? 191.828 171.696 176.840 1.00 83.59 722 ARG B C 1
ATOM 10165 O O . ARG B 1 695 ? 191.027 170.821 176.495 1.00 84.66 722 ARG B O 1
ATOM 10173 N N . SER B 1 696 ? 192.378 171.721 178.057 1.00 97.02 723 SER B N 1
ATOM 10174 C CA . SER B 1 696 ? 191.955 170.769 179.079 1.00 97.49 723 SER B CA 1
ATOM 10175 C C . SER B 1 696 ? 190.493 170.977 179.449 1.00 97.89 723 SER B C 1
ATOM 10176 O O . SER B 1 696 ? 189.751 170.008 179.647 1.00 100.29 723 SER B O 1
ATOM 10179 N N . LEU B 1 697 ? 190.063 172.236 179.560 1.00 90.50 724 LEU B N 1
ATOM 10180 C CA . LEU B 1 697 ? 188.656 172.515 179.826 1.00 89.63 724 LEU B CA 1
ATOM 10181 C C . LEU B 1 697 ? 187.773 172.029 178.684 1.00 92.22 724 LEU B C 1
ATOM 10182 O O . LEU B 1 697 ? 186.708 171.444 178.917 1.00 92.09 724 LEU B O 1
ATOM 10187 N N . SER B 1 698 ? 188.197 172.268 177.442 1.00 100.65 725 SER B N 1
ATOM 10188 C CA . SER B 1 698 ? 187.402 171.860 176.288 1.00 99.64 725 SER B CA 1
ATOM 10189 C C . SER B 1 698 ? 187.276 170.342 176.211 1.00 100.20 725 SER B C 1
ATOM 10190 O O . SER B 1 698 ? 186.172 169.791 176.280 1.00 101.22 725 SER B O 1
ATOM 10193 N N . GLU B 1 699 ? 188.407 169.646 176.065 1.00 101.83 726 GLU B N 1
ATOM 10194 C CA . GLU B 1 699 ? 188.379 168.196 175.907 1.00 101.58 726 GLU B CA 1
ATOM 10195 C C . GLU B 1 699 ? 187.985 167.469 177.185 1.00 101.75 726 GLU B C 1
ATOM 10196 O O . GLU B 1 699 ? 187.479 166.344 177.110 1.00 101.58 726 GLU B O 1
ATOM 10202 N N . GLY B 1 700 ? 188.204 168.075 178.349 1.00 105.70 727 GLY B N 1
ATOM 10203 C CA . GLY B 1 700 ? 187.948 167.409 179.608 1.00 106.10 727 GLY B CA 1
ATOM 10204 C C . GLY B 1 700 ? 189.053 166.491 180.080 1.00 107.36 727 GLY B C 1
ATOM 10205 O O . GLY B 1 700 ? 188.914 165.881 181.148 1.00 106.92 727 GLY B O 1
ATOM 10206 N N 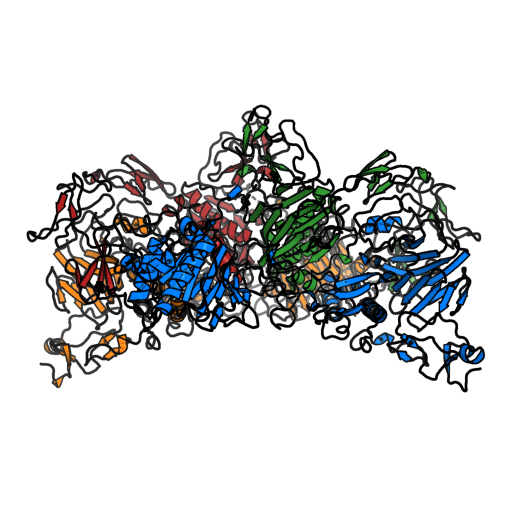. ASP B 1 701 ? 190.142 166.372 179.324 1.00 107.57 728 ASP B N 1
ATOM 10207 C CA . ASP B 1 701 ? 191.270 165.529 179.684 1.00 107.33 728 ASP B CA 1
ATOM 10208 C C . ASP B 1 701 ? 192.562 166.307 179.482 1.00 107.09 728 ASP B C 1
ATOM 10209 O O . ASP B 1 701 ? 192.624 167.238 178.675 1.00 105.17 728 ASP B O 1
ATOM 10211 N N . ILE B 1 702 ? 193.594 165.917 180.227 1.00 106.79 729 ILE B N 1
ATOM 10212 C CA . ILE B 1 702 ? 194.876 166.604 180.193 1.00 106.32 729 ILE B CA 1
ATOM 10213 C C . ILE B 1 702 ? 195.970 165.597 179.860 1.00 106.71 729 ILE B C 1
ATOM 10214 O O . ILE B 1 702 ? 195.835 164.391 180.085 1.00 105.64 729 ILE B O 1
ATOM 10219 N N . THR B 1 703 ? 197.062 166.111 179.298 1.00 97.26 730 THR B N 1
ATOM 10220 C CA . THR B 1 703 ? 198.244 165.312 178.980 1.00 96.79 730 THR B CA 1
ATOM 10221 C C . THR B 1 703 ? 199.218 165.456 180.143 1.00 94.05 730 THR B C 1
ATOM 10222 O O . THR B 1 703 ? 199.949 166.445 180.237 1.00 93.68 730 THR B O 1
ATOM 10226 N N . CYS B 1 704 ? 199.224 164.467 181.034 1.00 96.24 731 CYS B N 1
ATOM 10227 C CA . CYS B 1 704 ? 200.032 164.549 182.241 1.00 95.15 731 CYS B CA 1
ATOM 10228 C C . CYS B 1 704 ? 200.249 163.146 182.786 1.00 97.57 731 CYS B C 1
ATOM 10229 O O . CYS B 1 704 ? 199.552 162.199 182.411 1.00 98.68 731 CYS B O 1
ATOM 10232 N N . SER B 1 705 ? 201.229 163.026 183.678 1.00 89.82 732 SER B N 1
ATOM 10233 C CA . SER B 1 705 ? 201.559 161.756 184.310 1.00 88.88 732 SER B CA 1
ATOM 10234 C C . SER B 1 705 ? 200.858 161.558 185.647 1.00 89.78 732 SER B C 1
ATOM 10235 O O . SER B 1 705 ? 201.123 160.558 186.323 1.00 89.06 732 SER B O 1
ATOM 10238 N N . VAL B 1 706 ? 199.989 162.489 186.045 1.00 106.12 733 VAL B N 1
ATOM 10239 C CA . VAL B 1 706 ? 199.220 162.412 187.286 1.00 107.09 733 VAL B CA 1
ATOM 10240 C C . VAL B 1 706 ? 200.151 162.361 188.492 1.00 106.17 733 VAL B C 1
ATOM 10241 O O . VAL B 1 706 ? 200.173 163.287 189.310 1.00 106.15 733 VAL B O 1
ATOM 10245 N N . GLY B 1 707 ? 200.923 161.284 188.612 1.00 84.31 734 GLY B N 1
ATOM 10246 C CA . GLY B 1 707 ? 201.800 161.115 189.753 1.00 80.68 734 GLY B CA 1
ATOM 10247 C C . GLY B 1 707 ? 203.269 161.290 189.429 1.00 80.89 734 GLY B C 1
ATOM 10248 O O . GLY B 1 707 ? 203.854 160.484 188.699 1.00 81.00 734 GLY B O 1
ATOM 10249 N N . PHE B 1 708 ? 203.876 162.343 189.971 1.00 57.40 735 PHE B N 1
ATOM 10250 C CA . PHE B 1 708 ? 205.295 162.600 189.779 1.00 51.59 735 PHE B CA 1
ATOM 10251 C C . PHE B 1 708 ? 205.837 163.295 191.019 1.00 52.17 735 PHE B C 1
ATOM 10252 O O . PHE B 1 708 ? 205.082 163.796 191.857 1.00 50.27 735 PHE B O 1
ATOM 10260 N N . ILE B 1 709 ? 207.161 163.311 191.133 1.00 41.69 736 ILE B N 1
ATOM 10261 C CA . ILE B 1 709 ? 207.794 163.990 192.269 1.00 37.29 736 ILE B CA 1
ATOM 10262 C C . ILE B 1 709 ? 207.507 165.483 192.177 1.00 42.53 736 ILE B C 1
ATOM 10263 O O . ILE B 1 709 ? 207.715 166.088 191.106 1.00 45.97 736 ILE B O 1
ATOM 10268 N N . PRO B 1 710 ? 207.018 166.120 193.241 1.00 39.33 737 PRO B N 1
ATOM 10269 C CA . PRO B 1 710 ? 206.665 167.542 193.156 1.00 32.86 737 PRO B CA 1
ATOM 10270 C C . PRO B 1 710 ? 207.866 168.407 192.805 1.00 41.10 737 PRO B C 1
ATOM 10271 O O . PRO B 1 710 ? 208.991 168.152 193.239 1.00 44.87 737 PRO B O 1
ATOM 10275 N N . VAL B 1 711 ? 207.610 169.442 192.007 1.00 42.28 738 VAL B N 1
ATOM 10276 C CA . VAL B 1 711 ? 208.651 170.359 191.555 1.00 35.90 738 VAL B CA 1
ATOM 10277 C C . VAL B 1 711 ? 208.270 171.783 191.937 1.00 43.59 738 VAL B C 1
ATOM 10278 O O . VAL B 1 711 ? 207.238 172.013 192.576 1.00 51.46 738 VAL B O 1
ATOM 10282 N N . ASP B 1 712 ? 209.107 172.745 191.558 1.00 47.36 739 ASP B N 1
ATOM 10283 C CA . ASP B 1 712 ? 208.865 174.155 191.822 1.00 46.69 739 ASP B CA 1
ATOM 10284 C C . ASP B 1 712 ? 208.959 174.935 190.518 1.00 50.69 739 ASP B C 1
ATOM 10285 O O . ASP B 1 712 ? 209.348 174.402 189.475 1.00 53.04 739 ASP B O 1
ATOM 10290 N N . GLY B 1 713 ? 208.591 176.212 190.580 1.00 59.58 740 GLY B N 1
ATOM 10291 C CA . GLY B 1 713 ? 208.690 177.062 189.408 1.00 57.25 740 GLY B CA 1
ATOM 10292 C C . GLY B 1 713 ? 207.487 177.959 189.220 1.00 59.73 740 GLY B C 1
ATOM 10293 O O . GLY B 1 713 ? 206.547 177.906 190.015 1.00 66.92 740 GLY B O 1
ATOM 10294 N N . CYS B 1 714 ? 207.498 178.796 188.188 1.00 71.13 741 CYS B N 1
ATOM 10295 C CA . CYS B 1 714 ? 206.391 179.709 187.933 1.00 75.17 741 CYS B CA 1
ATOM 10296 C C . CYS B 1 714 ? 205.309 178.989 187.137 1.00 75.04 741 CYS B C 1
ATOM 10297 O O . CYS B 1 714 ? 205.577 178.445 186.060 1.00 76.26 741 CYS B O 1
ATOM 10300 N N . ILE B 1 715 ? 204.090 178.988 187.674 1.00 67.33 742 ILE B N 1
ATOM 10301 C CA . ILE B 1 715 ? 202.932 178.393 187.025 1.00 66.81 742 ILE B CA 1
ATOM 10302 C C . ILE B 1 715 ? 201.813 179.425 187.001 1.00 68.38 742 ILE B C 1
ATOM 10303 O O . ILE B 1 715 ? 201.905 180.490 187.611 1.00 70.50 742 ILE B O 1
ATOM 10308 N N . CYS B 1 716 ? 200.752 179.098 186.280 1.00 86.48 743 CYS B N 1
ATOM 10309 C CA . CYS B 1 716 ? 199.570 179.949 186.279 1.00 86.86 743 CYS B CA 1
ATOM 10310 C C . CYS B 1 716 ? 198.932 179.932 187.664 1.00 86.36 743 CYS B C 1
ATOM 10311 O O . CYS B 1 716 ? 198.798 178.860 188.265 1.00 85.86 743 CYS B O 1
ATOM 10314 N N . PRO B 1 717 ? 198.537 181.082 188.204 1.00 85.20 744 PRO B N 1
ATOM 10315 C CA . PRO B 1 717 ? 197.972 181.108 189.557 1.00 85.58 744 PRO B CA 1
ATOM 10316 C C . PRO B 1 717 ? 196.634 180.388 189.619 1.00 86.72 744 PRO B C 1
ATOM 10317 O O . PRO B 1 717 ? 195.996 180.106 188.603 1.00 88.95 744 PRO B O 1
ATOM 10321 N N . LYS B 1 718 ? 196.224 180.076 190.847 1.00 89.22 745 LYS B N 1
ATOM 10322 C CA . LYS B 1 718 ? 194.975 179.357 191.058 1.00 89.84 745 LYS B CA 1
ATOM 10323 C C . LYS B 1 718 ? 193.798 180.166 190.527 1.00 89.87 745 LYS B C 1
ATOM 10324 O O . LYS B 1 718 ? 193.762 181.394 190.642 1.00 89.42 745 LYS B O 1
ATOM 10330 N N . GLY B 1 719 ? 192.832 179.466 189.937 1.00 95.51 746 GLY B N 1
ATOM 10331 C CA . GLY B 1 719 ? 191.720 180.123 189.284 1.00 95.97 746 GLY B CA 1
ATOM 10332 C C . GLY B 1 719 ? 192.032 180.692 187.921 1.00 96.29 746 GLY B C 1
ATOM 10333 O O . GLY B 1 719 ? 191.231 181.473 187.394 1.00 97.30 746 GLY B O 1
ATOM 10334 N N . THR B 1 720 ? 193.168 180.328 187.331 1.00 89.21 747 THR B N 1
ATOM 10335 C CA . THR B 1 720 ? 193.587 180.842 186.038 1.00 87.88 747 THR B CA 1
ATOM 10336 C C . THR B 1 720 ? 194.030 179.682 185.159 1.00 86.77 747 THR B C 1
ATOM 10337 O O . THR B 1 720 ? 194.477 178.644 185.654 1.00 87.42 747 THR B O 1
ATOM 10341 N N . PHE B 1 721 ? 193.902 179.864 183.846 1.00 84.22 748 PHE B N 1
ATOM 10342 C CA . PHE B 1 721 ? 194.214 178.819 182.883 1.00 82.93 748 PHE B CA 1
ATOM 10343 C C . PHE B 1 721 ? 195.175 179.354 181.832 1.00 85.79 748 PHE B C 1
ATOM 10344 O O . PHE B 1 721 ? 195.224 180.555 181.556 1.00 89.18 748 PHE B O 1
ATOM 10352 N N . LEU B 1 722 ? 195.935 178.438 181.238 1.00 89.75 749 LEU B N 1
ATOM 10353 C CA . LEU B 1 722 ? 196.947 178.770 180.245 1.00 88.23 749 LEU B CA 1
ATOM 10354 C C . LEU B 1 722 ? 196.426 178.435 178.854 1.00 89.29 749 LEU B C 1
ATOM 10355 O O . LEU B 1 722 ? 195.973 177.313 178.608 1.00 91.15 749 LEU B O 1
ATOM 10360 N N . ASP B 1 723 ? 196.493 179.408 177.949 1.00 102.04 750 ASP B N 1
ATOM 10361 C CA . ASP B 1 723 ? 196.009 179.226 176.592 1.00 102.23 750 ASP B CA 1
ATOM 10362 C C . ASP B 1 723 ? 197.153 178.803 175.672 1.00 102.92 750 ASP B C 1
ATOM 10363 O O . ASP B 1 723 ? 198.286 178.580 176.104 1.00 106.92 750 ASP B O 1
ATOM 10368 N N . ASP B 1 724 ? 196.849 178.692 174.377 1.00 95.84 751 ASP B N 1
ATOM 10369 C CA . ASP B 1 724 ? 197.862 178.302 173.404 1.00 96.30 751 ASP B CA 1
ATOM 10370 C C . ASP B 1 724 ? 198.922 179.376 173.205 1.00 96.54 751 ASP B C 1
ATOM 10371 O O . ASP B 1 724 ? 200.051 179.050 172.823 1.00 96.40 751 ASP B O 1
ATOM 10376 N N . THR B 1 725 ? 198.585 180.646 173.444 1.00 99.21 752 THR B N 1
ATOM 10377 C CA . THR B 1 725 ? 199.571 181.711 173.288 1.00 99.65 752 THR B CA 1
ATOM 10378 C C . THR B 1 725 ? 200.679 181.594 174.329 1.00 98.80 752 THR B C 1
ATOM 10379 O O . THR B 1 725 ? 201.866 181.685 173.993 1.00 98.65 752 THR B O 1
ATOM 10383 N N . GLY B 1 726 ? 200.315 181.376 175.590 1.00 91.88 753 GLY B N 1
ATOM 10384 C CA . GLY B 1 726 ? 201.304 181.199 176.633 1.00 90.83 753 GLY B CA 1
ATOM 10385 C C . GLY B 1 726 ? 201.114 182.092 177.841 1.00 91.72 753 GLY B C 1
ATOM 10386 O O . GLY B 1 726 ? 202.008 182.192 178.688 1.00 91.40 753 GLY B O 1
ATOM 10387 N N . LYS B 1 727 ? 199.962 182.747 177.940 1.00 102.82 754 LYS B N 1
ATOM 10388 C CA . LYS B 1 727 ? 199.642 183.586 179.084 1.00 103.47 754 LYS B CA 1
ATOM 10389 C C . LYS B 1 727 ? 198.511 182.961 179.890 1.00 101.76 754 LYS B C 1
ATOM 10390 O O . LYS B 1 727 ? 197.758 182.116 179.398 1.00 101.41 754 LYS B O 1
ATOM 10396 N N . CYS B 1 728 ? 198.403 183.383 181.146 1.00 97.57 755 CYS B N 1
ATOM 10397 C CA . CYS B 1 728 ? 197.384 182.869 182.050 1.00 97.06 755 CYS B CA 1
ATOM 10398 C C . CYS B 1 728 ? 196.134 183.736 181.948 1.00 99.08 755 CYS B C 1
ATOM 10399 O O . CYS B 1 728 ? 196.196 184.951 182.162 1.00 100.60 755 CYS B O 1
ATOM 10402 N N . VAL B 1 729 ? 195.002 183.109 181.621 1.00 99.44 756 VAL B N 1
ATOM 10403 C CA . VAL B 1 729 ? 193.730 183.801 181.474 1.00 97.54 756 VAL B CA 1
ATOM 10404 C C . VAL B 1 729 ? 192.677 183.083 182.308 1.00 97.88 756 VAL B C 1
ATOM 10405 O O . VAL B 1 729 ? 192.794 181.895 182.614 1.00 100.49 756 VAL B O 1
ATOM 10409 N N . GLN B 1 730 ? 191.640 183.829 182.679 1.00 95.86 757 GLN B N 1
ATOM 10410 C CA . GLN B 1 730 ? 190.571 183.276 183.494 1.00 95.78 757 GLN B CA 1
ATOM 10411 C C . GLN B 1 730 ? 189.712 182.316 182.672 1.00 95.75 757 GLN B C 1
ATOM 10412 O O . GLN B 1 730 ? 189.845 182.200 181.451 1.00 97.99 757 GLN B O 1
ATOM 10418 N N . ALA B 1 731 ? 188.816 181.613 183.371 1.00 92.73 758 ALA B N 1
ATOM 10419 C CA . ALA B 1 731 ? 187.922 180.676 182.699 1.00 94.06 758 ALA B CA 1
ATOM 10420 C C . ALA B 1 731 ? 186.987 181.385 181.729 1.00 96.10 758 ALA B C 1
ATOM 10421 O O . ALA B 1 731 ? 186.532 180.781 180.752 1.00 95.80 758 ALA B O 1
ATOM 10423 N N . SER B 1 732 ? 186.689 182.661 181.978 1.00 100.53 759 SER B N 1
ATOM 10424 C CA . SER B 1 732 ? 185.824 183.427 181.092 1.00 99.23 759 SER B CA 1
ATOM 10425 C C . SER B 1 732 ? 186.539 183.915 179.840 1.00 100.16 759 SER B C 1
ATOM 10426 O O . SER B 1 732 ? 185.880 184.442 178.937 1.00 100.44 759 SER B O 1
ATOM 10429 N N . ASN B 1 733 ? 187.861 183.758 179.762 1.00 100.47 760 ASN B N 1
ATOM 10430 C CA . ASN B 1 733 ? 188.627 184.178 178.599 1.00 99.03 760 ASN B CA 1
ATOM 10431 C C . ASN B 1 733 ? 189.163 183.017 177.774 1.00 100.36 760 ASN B C 1
ATOM 10432 O O . ASN B 1 733 ? 189.745 183.255 176.710 1.00 100.24 760 ASN B O 1
ATOM 10437 N N . CYS B 1 734 ? 188.988 181.782 178.228 1.00 108.85 761 CYS B N 1
ATOM 10438 C CA . CYS B 1 734 ? 189.462 180.634 177.467 1.00 108.19 761 CYS B CA 1
ATOM 10439 C C . CYS B 1 734 ? 188.605 180.451 176.219 1.00 107.68 761 CYS B C 1
ATOM 10440 O O . CYS B 1 734 ? 187.374 180.398 176.322 1.00 110.32 761 CYS B O 1
ATOM 10443 N N . PRO B 1 735 ? 189.210 180.361 175.025 1.00 79.75 762 PRO B N 1
ATOM 10444 C CA . PRO B 1 735 ? 188.495 180.151 173.761 1.00 78.76 762 PRO B CA 1
ATOM 10445 C C . PRO B 1 735 ? 187.636 178.889 173.769 1.00 78.15 762 PRO B C 1
ATOM 10446 O O . PRO B 1 735 ? 187.947 177.959 174.512 1.00 78.23 762 PRO B O 1
ATOM 10450 N N . CYS C 1 736 ? 262.240 164.586 272.274 1.00 62.26 763 CYS C N 1
ATOM 10451 C CA . CYS C 1 736 ? 263.209 163.497 272.218 1.00 66.62 763 CYS C CA 1
ATOM 10452 C C . CYS C 1 736 ? 264.601 164.024 271.894 1.00 67.70 763 CYS C C 1
ATOM 10453 O O . CYS C 1 736 ? 264.745 165.037 271.211 1.00 70.95 763 CYS C O 1
ATOM 10456 N N . TYR C 1 737 ? 265.625 163.332 272.387 1.00 60.35 764 TYR C N 1
ATOM 10457 C CA . TYR C 1 737 ? 267.011 163.728 272.181 1.00 59.69 764 TYR C CA 1
ATOM 10458 C C . TYR C 1 737 ? 267.792 162.553 271.615 1.00 61.25 764 TYR C C 1
ATOM 10459 O O . TYR C 1 737 ? 267.717 161.441 272.145 1.00 60.52 764 TYR C O 1
ATOM 10468 N N . HIS C 1 738 ? 268.539 162.804 270.542 1.00 91.20 765 HIS C N 1
ATOM 10469 C CA . HIS C 1 738 ? 269.388 161.800 269.919 1.00 92.59 765 HIS C CA 1
ATOM 10470 C C . HIS C 1 738 ? 270.763 162.404 269.682 1.00 95.46 765 HIS C C 1
ATOM 10471 O O . HIS C 1 738 ? 270.874 163.482 269.089 1.00 94.72 765 HIS C O 1
ATOM 10478 N N . ARG C 1 739 ? 271.803 161.709 270.149 1.00 104.72 766 ARG C N 1
ATOM 10479 C CA . ARG C 1 739 ? 273.186 162.177 270.046 1.00 104.96 766 ARG C CA 1
ATOM 10480 C C . ARG C 1 739 ? 273.365 163.559 270.669 1.00 103.49 766 ARG C C 1
ATOM 10481 O O . ARG C 1 739 ? 274.186 164.357 270.210 1.00 104.26 766 ARG C O 1
ATOM 10489 N N . GLY C 1 740 ? 272.601 163.853 271.718 1.00 87.32 767 GLY C N 1
ATOM 10490 C CA . GLY C 1 740 ? 272.667 165.150 272.356 1.00 87.94 767 GLY C CA 1
ATOM 10491 C C . GLY C 1 740 ? 271.969 166.267 271.616 1.00 88.44 767 GLY C C 1
ATOM 10492 O O . GLY C 1 740 ? 272.091 167.427 272.023 1.00 89.73 767 GLY C O 1
ATOM 10493 N N . SER C 1 741 ? 271.241 165.958 270.546 1.00 85.76 768 SER C N 1
ATOM 10494 C CA . SER C 1 741 ? 270.543 166.955 269.748 1.00 83.07 768 SER C CA 1
ATOM 10495 C C . SER C 1 741 ? 269.040 166.803 269.930 1.00 81.83 768 SER C C 1
ATOM 10496 O O . SER C 1 741 ? 268.510 165.688 269.898 1.00 83.50 768 SER C O 1
ATOM 10499 N N . MET C 1 742 ? 268.358 167.929 270.120 1.00 64.67 769 MET C N 1
ATOM 10500 C CA . MET C 1 742 ? 266.920 167.904 270.348 1.00 61.74 769 MET C CA 1
ATOM 10501 C C . MET C 1 742 ? 266.187 167.538 269.064 1.00 65.20 769 MET C C 1
ATOM 10502 O O . MET C 1 742 ? 266.406 168.150 268.013 1.00 70.04 769 MET C O 1
ATOM 10507 N N . ILE C 1 743 ? 265.318 166.537 269.150 1.00 63.64 770 ILE C N 1
ATOM 10508 C CA . ILE C 1 743 ? 264.519 166.065 268.027 1.00 60.12 770 ILE C CA 1
ATOM 10509 C C . ILE C 1 743 ? 263.076 166.505 268.267 1.00 60.78 770 ILE C C 1
ATOM 10510 O O . ILE C 1 743 ? 262.437 166.032 269.218 1.00 65.92 770 ILE C O 1
ATOM 10515 N N . PRO C 1 744 ? 262.527 167.401 267.451 1.00 59.88 771 PRO C N 1
ATOM 10516 C CA . PRO C 1 744 ? 261.140 167.830 267.655 1.00 63.60 771 PRO C CA 1
ATOM 10517 C C . PRO C 1 744 ? 260.164 166.688 267.429 1.00 64.60 771 PRO C C 1
ATOM 10518 O O . PRO C 1 744 ? 260.446 165.731 266.704 1.00 66.00 771 PRO C O 1
ATOM 10522 N N . ASN C 1 745 ? 259.007 166.792 268.080 1.00 63.99 772 ASN C N 1
ATOM 10523 C CA . ASN C 1 745 ? 257.967 165.784 267.917 1.00 63.72 772 ASN C CA 1
ATOM 10524 C C . ASN C 1 745 ? 257.512 165.729 266.464 1.00 64.82 772 ASN C C 1
ATOM 10525 O O . ASN C 1 745 ? 257.242 166.762 265.844 1.00 64.66 772 ASN C O 1
ATOM 10530 N N . GLY C 1 746 ? 257.426 164.515 265.923 1.00 67.13 773 GLY C N 1
ATOM 10531 C CA . GLY C 1 746 ? 257.114 164.308 264.529 1.00 65.33 773 GLY C CA 1
ATOM 10532 C C . GLY C 1 746 ? 258.319 164.168 263.623 1.00 66.39 773 GLY C C 1
ATOM 10533 O O . GLY C 1 746 ? 258.178 163.663 262.504 1.00 68.67 773 GLY C O 1
ATOM 10534 N N . GLU C 1 747 ? 259.495 164.597 264.071 1.00 69.77 774 GLU C N 1
ATOM 10535 C CA . GLU C 1 747 ? 260.713 164.447 263.294 1.00 68.70 774 GLU C CA 1
ATOM 10536 C C . GLU C 1 747 ? 261.273 163.035 263.453 1.00 69.06 774 GLU C C 1
ATOM 10537 O O . GLU C 1 747 ? 260.890 162.280 264.351 1.00 74.14 774 GLU C O 1
ATOM 10543 N N . SER C 1 748 ? 262.196 162.679 262.564 1.00 61.12 775 SER C N 1
ATOM 10544 C CA . SER C 1 748 ? 262.783 161.349 262.562 1.00 58.34 775 SER C CA 1
ATOM 10545 C C . SER C 1 748 ? 264.290 161.453 262.384 1.00 56.04 775 SER C C 1
ATOM 10546 O O . SER C 1 748 ? 264.809 162.433 261.845 1.00 65.66 775 SER C O 1
ATOM 10549 N N . VAL C 1 749 ? 264.989 160.419 262.851 1.00 52.56 776 VAL C N 1
ATOM 10550 C CA . VAL C 1 749 ? 266.433 160.306 262.708 1.00 54.75 776 VAL C CA 1
ATOM 10551 C C . VAL C 1 749 ? 266.749 158.967 262.056 1.00 57.32 776 VAL C C 1
ATOM 10552 O O . VAL C 1 749 ? 265.975 158.010 262.131 1.00 64.83 776 VAL C O 1
ATOM 10556 N N . HIS C 1 750 ? 267.903 158.918 261.393 1.00 57.01 777 HIS C N 1
ATOM 10557 C CA . HIS C 1 750 ? 268.375 157.723 260.700 1.00 58.21 777 HIS C CA 1
ATOM 10558 C C . HIS C 1 750 ? 269.735 157.351 261.274 1.00 62.99 777 HIS C C 1
ATOM 10559 O O . HIS C 1 750 ? 270.734 158.027 261.001 1.00 65.30 777 HIS C O 1
ATOM 10566 N N . ASP C 1 751 ? 269.778 156.280 262.064 1.00 91.10 778 ASP C N 1
ATOM 10567 C CA . ASP C 1 751 ? 271.015 155.829 262.693 1.00 92.75 778 ASP C CA 1
ATOM 10568 C C . ASP C 1 751 ? 271.228 154.356 262.384 1.00 93.95 778 ASP C C 1
ATOM 10569 O O . ASP C 1 751 ? 270.386 153.520 262.728 1.00 94.77 778 ASP C O 1
ATOM 10574 N N . SER C 1 752 ? 272.357 154.046 261.742 1.00 100.76 779 SER C N 1
ATOM 10575 C CA . SER C 1 752 ? 272.767 152.668 261.463 1.00 101.69 779 SER C CA 1
ATOM 10576 C C . SER C 1 752 ? 271.688 151.901 260.702 1.00 101.62 779 SER C C 1
ATOM 10577 O O . SER C 1 752 ? 271.430 150.724 260.960 1.00 100.83 779 SER C O 1
ATOM 10580 N N . GLY C 1 753 ? 271.047 152.578 259.752 1.00 91.22 780 GLY C N 1
ATOM 10581 C CA . GLY C 1 753 ? 270.012 151.962 258.951 1.00 90.16 780 GLY C CA 1
ATOM 10582 C C . GLY C 1 753 ? 268.656 151.869 259.613 1.00 88.77 780 GLY C C 1
ATOM 10583 O O . GLY C 1 753 ? 267.727 151.320 259.008 1.00 88.83 780 GLY C O 1
ATOM 10584 N N . ALA C 1 754 ? 268.509 152.382 260.831 1.00 85.38 781 ALA C N 1
ATOM 10585 C CA . ALA C 1 754 ? 267.248 152.351 261.557 1.00 84.54 781 ALA C CA 1
ATOM 10586 C C . ALA C 1 754 ? 266.631 153.742 261.549 1.00 84.24 781 ALA C C 1
ATOM 10587 O O . ALA C 1 754 ? 267.327 154.736 261.780 1.00 86.50 781 ALA C O 1
ATOM 10589 N N . ILE C 1 755 ? 265.331 153.808 261.278 1.00 66.11 782 ILE C N 1
ATOM 10590 C CA . ILE C 1 755 ? 264.591 155.063 261.258 1.00 64.79 782 ILE C CA 1
ATOM 10591 C C . ILE C 1 755 ? 263.790 155.158 262.548 1.00 64.89 782 ILE C C 1
ATOM 10592 O O . ILE C 1 755 ? 262.891 154.343 262.791 1.00 69.84 782 ILE C O 1
ATOM 10597 N N . CYS C 1 756 ? 264.110 156.151 263.374 1.00 63.61 783 CYS C N 1
ATOM 10598 C CA . CYS C 1 756 ? 263.471 156.336 264.670 1.00 63.00 783 CYS C CA 1
ATOM 10599 C C . CYS C 1 756 ? 262.719 157.658 264.662 1.00 64.29 783 CYS C C 1
ATOM 10600 O O . CYS C 1 756 ? 263.325 158.716 264.469 1.00 71.09 783 CYS C O 1
ATOM 10603 N N . THR C 1 757 ? 261.409 157.597 264.877 1.00 68.95 784 THR C N 1
ATOM 10604 C CA . THR C 1 757 ? 260.557 158.777 264.874 1.00 68.30 784 THR C CA 1
ATOM 10605 C C . THR C 1 757 ? 260.231 159.191 266.302 1.00 69.88 784 THR C C 1
ATOM 10606 O O . THR C 1 757 ? 259.972 158.345 267.164 1.00 75.28 784 THR C O 1
ATOM 10610 N N . CYS C 1 758 ? 260.248 160.499 266.548 1.00 67.70 785 CYS C N 1
ATOM 10611 C CA . CYS C 1 758 ? 259.943 161.051 267.864 1.00 69.36 785 CYS C CA 1
ATOM 10612 C C . CYS C 1 758 ? 258.461 161.402 267.920 1.00 71.47 785 CYS C C 1
ATOM 10613 O O . CYS C 1 758 ? 258.023 162.377 267.300 1.00 71.93 785 CYS C O 1
ATOM 10616 N N . THR C 1 759 ? 257.691 160.611 268.662 1.00 85.74 786 THR C N 1
ATOM 10617 C CA . THR C 1 759 ? 256.268 160.852 268.844 1.00 86.00 786 THR C CA 1
ATOM 10618 C C . THR C 1 759 ? 255.922 160.778 270.325 1.00 85.11 786 THR C C 1
ATOM 10619 O O . THR C 1 759 ? 256.394 159.888 271.040 1.00 84.46 786 THR C O 1
ATOM 10623 N N . HIS C 1 760 ? 255.118 161.740 270.780 1.00 87.65 787 HIS C N 1
ATOM 10624 C CA . HIS C 1 760 ? 254.648 161.798 272.166 1.00 89.14 787 HIS C CA 1
ATOM 10625 C C . HIS C 1 760 ? 255.812 161.772 273.154 1.00 89.29 787 HIS C C 1
ATOM 10626 O O . HIS C 1 760 ? 255.731 161.175 274.230 1.00 90.80 787 HIS C O 1
ATOM 10633 N N . GLY C 1 761 ? 256.909 162.426 272.784 1.00 73.71 788 GLY C N 1
ATOM 10634 C CA . GLY C 1 761 ? 258.071 162.492 273.644 1.00 73.66 788 GLY C CA 1
ATOM 10635 C C . GLY C 1 761 ? 258.896 161.228 273.719 1.00 74.15 788 GLY C C 1
ATOM 10636 O O . GLY C 1 761 ? 259.794 161.146 274.565 1.00 75.21 788 GLY C O 1
ATOM 10637 N N . LYS C 1 762 ? 258.628 160.241 272.867 1.00 74.81 789 LYS C N 1
ATOM 10638 C CA . LYS C 1 762 ? 259.360 158.983 272.873 1.00 75.80 789 LYS C CA 1
ATOM 10639 C C . LYS C 1 762 ? 259.864 158.674 271.472 1.00 76.65 789 LYS C C 1
ATOM 10640 O O . LYS C 1 762 ? 259.161 158.903 270.484 1.00 77.90 789 LYS C O 1
ATOM 10646 N N . LEU C 1 763 ? 261.086 158.152 271.393 1.00 67.86 790 LEU C N 1
ATOM 10647 C CA . LEU C 1 763 ? 261.709 157.802 270.118 1.00 68.24 790 LEU C CA 1
ATOM 10648 C C . LEU C 1 763 ? 261.411 156.337 269.823 1.00 69.15 790 LEU C C 1
ATOM 10649 O O . LEU C 1 763 ? 262.047 155.437 270.376 1.00 69.44 790 LEU C O 1
ATOM 10654 N N . SER C 1 764 ? 260.441 156.097 268.946 1.00 77.49 791 SER C N 1
ATOM 10655 C CA . SER C 1 764 ? 260.072 154.750 268.535 1.00 77.28 791 SER C CA 1
ATOM 10656 C C . SER C 1 764 ? 260.749 154.432 267.209 1.00 75.54 791 SER C C 1
ATOM 10657 O O . SER C 1 764 ? 260.609 155.185 266.241 1.00 75.67 791 SER C O 1
ATOM 10660 N N . CYS C 1 765 ? 261.485 153.328 267.171 1.00 74.60 792 CYS C N 1
ATOM 10661 C CA . CYS C 1 765 ? 262.259 152.948 265.999 1.00 74.83 792 CYS C CA 1
ATOM 10662 C C . CYS C 1 765 ? 261.533 151.865 265.212 1.00 75.83 792 CYS C C 1
ATOM 10663 O O . CYS C 1 765 ? 260.901 150.978 265.793 1.00 78.76 792 CYS C O 1
ATOM 10666 N N . ILE C 1 766 ? 261.626 151.949 263.885 1.00 72.72 793 ILE C N 1
ATOM 10667 C CA . ILE C 1 766 ? 261.029 150.937 263.023 1.00 70.40 793 ILE C CA 1
ATOM 10668 C C . ILE C 1 766 ? 261.746 149.612 263.241 1.00 74.78 793 ILE C C 1
ATOM 10669 O O . ILE C 1 766 ? 262.979 149.534 263.164 1.00 76.66 793 ILE C O 1
ATOM 10674 N N . GLY C 1 767 ? 260.976 148.564 263.514 1.00 91.15 794 GLY C N 1
ATOM 10675 C CA . GLY C 1 767 ? 261.538 147.278 263.864 1.00 90.62 794 GLY C CA 1
ATOM 10676 C C . GLY C 1 767 ? 261.666 147.020 265.347 1.00 90.66 794 GLY C C 1
ATOM 10677 O O . GLY C 1 767 ? 262.350 146.064 265.735 1.00 91.74 794 GLY C O 1
ATOM 10678 N N . GLY C 1 768 ? 261.037 147.837 266.188 1.00 103.31 795 GLY C N 1
ATOM 10679 C CA . GLY C 1 768 ? 261.102 147.655 267.624 1.00 105.03 795 GLY C CA 1
ATOM 10680 C C . GLY C 1 768 ? 262.276 148.366 268.265 1.00 107.59 795 GLY C C 1
ATOM 10681 O O . GLY C 1 768 ? 262.100 149.382 268.944 1.00 108.24 795 GLY C O 1
ATOM 10682 N N . GLN C 1 769 ? 263.480 147.842 268.054 1.00 106.16 796 GLN C N 1
ATOM 10683 C CA . GLN C 1 769 ? 264.687 148.445 268.598 1.00 104.22 796 GLN C CA 1
ATOM 10684 C C . GLN C 1 769 ? 265.849 148.141 267.666 1.00 105.56 796 GLN C C 1
ATOM 10685 O O . GLN C 1 769 ? 265.927 147.049 267.098 1.00 106.07 796 GLN C O 1
ATOM 10687 N N . ALA C 1 770 ? 266.742 149.108 267.515 1.00 112.83 797 ALA C N 1
ATOM 10688 C CA . ALA C 1 770 ? 267.901 148.929 266.651 1.00 113.41 797 ALA C CA 1
ATOM 10689 C C . ALA C 1 770 ? 268.886 147.962 267.293 1.00 114.57 797 ALA C C 1
ATOM 10690 O O . ALA C 1 770 ? 269.334 148.208 268.422 1.00 112.74 797 ALA C O 1
ATOM 10692 N N . PRO C 1 771 ? 269.246 146.865 266.632 1.00 128.81 798 PRO C N 1
ATOM 10693 C CA . PRO C 1 771 ? 270.233 145.950 267.214 1.00 128.11 798 PRO C CA 1
ATOM 10694 C C . PRO C 1 771 ? 271.624 146.560 267.191 1.00 128.08 798 PRO C C 1
ATOM 10695 O O . PRO C 1 771 ? 271.935 147.424 266.368 1.00 127.26 798 PRO C O 1
ATOM 10699 N N . ALA C 1 772 ? 272.461 146.103 268.123 1.00 134.89 799 ALA C N 1
ATOM 10700 C CA . ALA C 1 772 ? 273.835 146.577 268.225 1.00 135.53 799 ALA C CA 1
ATOM 10701 C C . ALA C 1 772 ? 274.577 146.276 266.930 1.00 136.41 799 ALA C C 1
ATOM 10702 O O . ALA C 1 772 ? 274.804 145.102 266.603 1.00 136.32 799 ALA C O 1
ATOM 10704 N N . PRO C 1 773 ? 274.957 147.300 266.164 1.00 133.53 800 PRO C N 1
ATOM 10705 C CA . PRO C 1 773 ? 275.632 147.050 264.884 1.00 132.96 800 PRO C CA 1
ATOM 10706 C C . PRO C 1 773 ? 276.971 146.358 265.081 1.00 132.56 800 PRO C C 1
ATOM 10707 O O . PRO C 1 773 ? 277.698 146.628 266.039 1.00 131.34 800 PRO C O 1
ATOM 10711 N N . VAL C 1 774 ? 277.292 145.459 264.157 1.00 131.53 801 VAL C N 1
ATOM 10712 C CA . VAL C 1 774 ? 278.520 144.680 264.194 1.00 131.30 801 VAL C CA 1
ATOM 10713 C C . VAL C 1 774 ? 279.322 144.996 262.938 1.00 131.10 801 VAL C C 1
ATOM 10714 O O . VAL C 1 774 ? 278.797 144.917 261.820 1.00 131.16 801 VAL C O 1
ATOM 10718 N N . CYS C 1 775 ? 280.586 145.359 263.125 1.00 126.26 802 CYS C N 1
ATOM 10719 C CA . CYS C 1 775 ? 281.482 145.714 262.037 1.00 126.38 802 CYS C CA 1
ATOM 10720 C C . CYS C 1 775 ? 282.536 144.631 261.871 1.00 125.54 802 CYS C C 1
ATOM 10721 O O . CYS C 1 775 ? 283.148 144.193 262.851 1.00 125.56 802 CYS C O 1
ATOM 10724 N N . ALA C 1 776 ? 282.754 144.219 260.629 1.00 107.79 803 ALA C N 1
ATOM 10725 C CA . ALA C 1 776 ? 283.674 143.135 260.334 1.00 107.45 803 ALA C CA 1
ATOM 10726 C C . ALA C 1 776 ? 285.121 143.560 260.576 1.00 108.07 803 ALA C C 1
ATOM 10727 O O . ALA C 1 776 ? 285.451 144.748 260.651 1.00 107.86 803 ALA C O 1
ATOM 10729 N N . ALA C 1 777 ? 285.988 142.560 260.710 1.00 99.04 804 ALA C N 1
ATOM 10730 C CA . ALA C 1 777 ? 287.398 142.819 260.944 1.00 96.91 804 ALA C CA 1
ATOM 10731 C C . ALA C 1 777 ? 288.022 143.494 259.723 1.00 97.29 804 ALA C C 1
ATOM 10732 O O . ALA C 1 777 ? 287.618 143.236 258.585 1.00 96.38 804 ALA C O 1
ATOM 10734 N N . PRO C 1 778 ? 289.007 144.374 259.927 1.00 95.17 805 PRO C N 1
ATOM 10735 C CA . PRO C 1 778 ? 289.618 144.772 261.201 1.00 95.07 805 PRO C CA 1
ATOM 10736 C C . PRO C 1 778 ? 288.906 145.949 261.861 1.00 95.16 805 PRO C C 1
ATOM 10737 O O . PRO C 1 778 ? 289.376 146.472 262.866 1.00 92.95 805 PRO C O 1
ATOM 10741 N N . MET C 1 779 ? 287.778 146.394 261.313 1.00 99.07 806 MET C N 1
ATOM 10742 C CA . MET C 1 779 ? 287.023 147.478 261.929 1.00 98.13 806 MET C CA 1
ATOM 10743 C C . MET C 1 779 ? 286.393 147.001 263.231 1.00 99.32 806 MET C C 1
ATOM 10744 O O . MET C 1 779 ? 285.802 145.919 263.287 1.00 100.28 806 MET C O 1
ATOM 10749 N N . VAL C 1 780 ? 286.517 147.811 264.278 1.00 99.92 807 VAL C N 1
ATOM 10750 C CA . VAL C 1 780 ? 285.984 147.484 265.594 1.00 98.40 807 VAL C CA 1
ATOM 10751 C C . VAL C 1 780 ? 284.968 148.547 265.981 1.00 98.52 807 VAL C C 1
ATOM 10752 O O . VAL C 1 780 ? 285.178 149.737 265.726 1.00 101.21 807 VAL C O 1
ATOM 10756 N N . PHE C 1 781 ? 283.858 148.117 266.576 1.00 92.74 808 PHE C N 1
ATOM 10757 C CA . PHE C 1 781 ? 282.810 149.045 266.990 1.00 92.88 808 PHE C CA 1
ATOM 10758 C C . PHE C 1 781 ? 283.274 149.789 268.235 1.00 93.88 808 PHE C C 1
ATOM 10759 O O . PHE C 1 781 ? 283.479 149.183 269.291 1.00 95.36 808 PHE C O 1
ATOM 10767 N N . PHE C 1 782 ? 283.437 151.103 268.112 1.00 88.03 809 PHE C N 1
ATOM 10768 C CA . PHE C 1 782 ? 283.787 151.958 269.232 1.00 84.91 809 PHE C CA 1
ATOM 10769 C C . PHE C 1 782 ? 282.525 152.659 269.717 1.00 85.58 809 PHE C C 1
ATOM 10770 O O . PHE C 1 782 ? 281.810 153.287 268.926 1.00 86.68 809 PHE C O 1
ATOM 10778 N N . ASP C 1 783 ? 282.255 152.546 271.013 1.00 102.47 810 ASP C N 1
ATOM 10779 C CA . ASP C 1 783 ? 281.108 153.177 271.645 1.00 103.57 810 ASP C CA 1
ATOM 10780 C C . ASP C 1 783 ? 281.575 154.253 272.617 1.00 103.97 810 ASP C C 1
ATOM 10781 O O . ASP C 1 783 ? 282.680 154.186 273.162 1.00 103.46 810 ASP C O 1
ATOM 10786 N N . CYS C 1 784 ? 280.722 155.255 272.824 1.00 127.40 811 CYS C N 1
ATOM 10787 C CA . CYS C 1 784 ? 281.051 156.390 273.673 1.00 130.23 811 CYS C CA 1
ATOM 10788 C C . CYS C 1 784 ? 280.692 156.157 275.137 1.00 129.95 811 CYS C C 1
ATOM 10789 O O . CYS C 1 784 ? 280.585 157.126 275.898 1.00 130.44 811 CYS C O 1
ATOM 10792 N N . ARG C 1 785 ? 280.497 154.901 275.545 1.00 122.03 812 ARG C N 1
ATOM 10793 C CA . ARG C 1 785 ? 280.236 154.617 276.953 1.00 122.84 812 ARG C CA 1
ATOM 10794 C C . ARG C 1 785 ? 281.437 154.994 277.812 1.00 123.46 812 ARG C C 1
ATOM 10795 O O . ARG C 1 785 ? 281.308 155.731 278.796 1.00 122.85 812 ARG C O 1
ATOM 10803 N N . ASN C 1 786 ? 282.617 154.494 277.452 1.00 128.85 813 ASN C N 1
ATOM 10804 C CA . ASN C 1 786 ? 283.866 154.910 278.085 1.00 129.10 813 ASN C CA 1
ATOM 10805 C C . ASN C 1 786 ? 284.577 155.915 277.180 1.00 129.13 813 ASN C C 1
ATOM 10806 O O . ASN C 1 786 ? 285.560 155.614 276.501 1.00 128.75 813 ASN C O 1
ATOM 10811 N N . ALA C 1 787 ? 284.051 157.138 277.185 1.00 126.79 814 ALA C N 1
ATOM 10812 C CA . ALA C 1 787 ? 284.523 158.204 276.305 1.00 126.56 814 ALA C CA 1
ATOM 10813 C C . ALA C 1 787 ? 285.398 159.156 277.113 1.00 127.40 814 ALA C C 1
ATOM 10814 O O . ALA C 1 787 ? 284.895 160.033 277.819 1.00 126.98 814 ALA C O 1
ATOM 10816 N N . THR C 1 788 ? 286.712 158.979 277.007 1.00 120.67 815 THR C N 1
ATOM 10817 C CA . THR C 1 788 ? 287.638 159.886 277.662 1.00 120.08 815 THR C CA 1
ATOM 10818 C C . THR C 1 788 ? 287.630 161.244 276.960 1.00 119.94 815 THR C C 1
ATOM 10819 O O . THR C 1 788 ? 287.333 161.331 275.765 1.00 119.79 815 THR C O 1
ATOM 10823 N N . PRO C 1 789 ? 287.931 162.320 277.687 1.00 123.77 816 PRO C N 1
ATOM 10824 C CA . PRO C 1 789 ? 287.945 163.650 277.062 1.00 123.64 816 PRO C CA 1
ATOM 10825 C C . PRO C 1 789 ? 288.927 163.718 275.901 1.00 123.56 816 PRO C C 1
ATOM 10826 O O . PRO C 1 789 ? 290.004 163.118 275.934 1.00 123.01 816 PRO C O 1
ATOM 10830 N N . GLY C 1 790 ? 288.540 164.460 274.866 1.00 120.55 817 GLY C N 1
ATOM 10831 C CA . GLY C 1 790 ? 289.401 164.649 273.716 1.00 120.08 817 GLY C CA 1
ATOM 10832 C C . GLY C 1 790 ? 289.521 163.455 272.800 1.00 119.34 817 GLY C C 1
ATOM 10833 O O . GLY C 1 790 ? 290.488 163.367 272.040 1.00 119.07 817 GLY C O 1
ATOM 10834 N N . ASP C 1 791 ? 288.566 162.530 272.846 1.00 100.67 818 ASP C N 1
ATOM 10835 C CA . ASP C 1 791 ? 288.590 161.328 272.023 1.00 99.46 818 ASP C CA 1
ATOM 10836 C C . ASP C 1 791 ? 287.375 161.333 271.106 1.00 99.92 818 ASP C C 1
ATOM 10837 O O . ASP C 1 791 ? 286.236 161.267 271.579 1.00 99.36 818 ASP C O 1
ATOM 10842 N N . THR C 1 792 ? 287.622 161.410 269.797 1.00 92.74 819 THR C N 1
ATOM 10843 C CA . THR C 1 792 ? 286.534 161.480 268.830 1.00 90.52 819 THR C CA 1
ATOM 10844 C C . THR C 1 792 ? 285.880 160.126 268.587 1.00 89.49 819 THR C C 1
ATOM 10845 O O . THR C 1 792 ? 284.667 160.062 268.360 1.00 90.20 819 THR C O 1
ATOM 10849 N N . GLY C 1 793 ? 286.653 159.044 268.621 1.00 84.95 820 GLY C N 1
ATOM 10850 C CA . GLY C 1 793 ? 286.113 157.734 268.320 1.00 84.77 820 GLY C CA 1
ATOM 10851 C C . GLY C 1 793 ? 285.947 157.508 266.832 1.00 84.09 820 GLY C C 1
ATOM 10852 O O . GLY C 1 793 ? 286.931 157.503 266.086 1.00 84.76 820 GLY C O 1
ATOM 10853 N N . ALA C 1 794 ? 284.707 157.321 266.387 1.00 70.97 821 ALA C N 1
ATOM 10854 C CA . ALA C 1 794 ? 284.405 157.148 264.973 1.00 70.10 821 ALA C CA 1
ATOM 10855 C C . ALA C 1 794 ? 284.014 158.449 264.287 1.00 70.79 821 ALA C C 1
ATOM 10856 O O . ALA C 1 794 ? 283.703 158.432 263.091 1.00 70.39 821 ALA C O 1
ATOM 10858 N N . GLY C 1 795 ? 284.017 159.570 265.010 1.00 72.46 822 GLY C N 1
ATOM 10859 C CA . GLY C 1 795 ? 283.632 160.838 264.418 1.00 72.21 822 GLY C CA 1
ATOM 10860 C C . GLY C 1 795 ? 284.656 161.414 263.465 1.00 72.81 822 GLY C C 1
ATOM 10861 O O . GLY C 1 795 ? 284.303 162.247 262.625 1.00 72.60 822 GLY C O 1
ATOM 10862 N N . CYS C 1 796 ? 285.915 160.997 263.579 1.00 76.06 823 CYS C N 1
ATOM 10863 C CA . CYS C 1 796 ? 286.971 161.448 262.683 1.00 76.54 823 CYS C CA 1
ATOM 10864 C C . CYS C 1 796 ? 287.606 160.277 261.941 1.00 76.72 823 CYS C C 1
ATOM 10865 O O . CYS C 1 796 ? 288.792 160.311 261.606 1.00 77.98 823 CYS C O 1
ATOM 10868 N N . GLN C 1 797 ? 286.823 159.235 261.681 1.00 64.66 824 GLN C N 1
ATOM 10869 C CA . GLN C 1 797 ? 287.267 158.105 260.876 1.00 62.66 824 GLN C CA 1
ATOM 10870 C C . GLN C 1 797 ? 286.956 158.398 259.414 1.00 60.85 824 GLN C C 1
ATOM 10871 O O . GLN C 1 797 ? 285.796 158.630 259.056 1.00 60.77 824 GLN C O 1
ATOM 10877 N N . LYS C 1 798 ? 287.987 158.393 258.578 1.00 51.65 825 LYS C N 1
ATOM 10878 C CA . LYS C 1 798 ? 287.861 158.775 257.181 1.00 48.64 825 LYS C CA 1
ATOM 10879 C C . LYS C 1 798 ? 287.702 157.544 256.296 1.00 51.32 825 LYS C C 1
ATOM 10880 O O . LYS C 1 798 ? 287.827 156.400 256.738 1.00 57.90 825 LYS C O 1
ATOM 10886 N N . SER C 1 799 ? 287.419 157.798 255.020 1.00 51.51 826 SER C N 1
ATOM 10887 C CA . SER C 1 799 ? 287.226 156.748 254.032 1.00 49.25 826 SER C CA 1
ATOM 10888 C C . SER C 1 799 ? 287.882 157.177 252.728 1.00 54.70 826 SER C C 1
ATOM 10889 O O . SER C 1 799 ? 288.439 158.274 252.619 1.00 57.57 826 SER C O 1
ATOM 10892 N N . CYS C 1 800 ? 287.817 156.297 251.728 1.00 78.38 827 CYS C N 1
ATOM 10893 C CA . CYS C 1 800 ? 288.342 156.634 250.411 1.00 78.43 827 CYS C CA 1
ATOM 10894 C C . CYS C 1 800 ? 287.487 157.676 249.703 1.00 76.90 827 CYS C C 1
ATOM 10895 O O . CYS C 1 800 ? 287.947 158.279 248.728 1.00 79.48 827 CYS C O 1
ATOM 10898 N N . HIS C 1 801 ? 286.257 157.899 250.170 1.00 57.81 828 HIS C N 1
ATOM 10899 C CA . HIS C 1 801 ? 285.370 158.889 249.576 1.00 56.45 828 HIS C CA 1
ATOM 10900 C C . HIS C 1 801 ? 285.441 160.243 250.264 1.00 55.79 828 HIS C C 1
ATOM 10901 O O . HIS C 1 801 ? 285.101 161.256 249.642 1.00 58.57 828 HIS C O 1
ATOM 10908 N N . THR C 1 802 ? 285.861 160.286 251.525 1.00 48.06 829 THR C N 1
ATOM 10909 C CA . THR C 1 802 ? 286.013 161.546 252.247 1.00 39.69 829 THR C CA 1
ATOM 10910 C C . THR C 1 802 ? 287.375 162.128 251.896 1.00 49.55 829 THR C C 1
ATOM 10911 O O . THR C 1 802 ? 288.385 161.799 252.522 1.00 49.42 829 THR C O 1
ATOM 10915 N N . LEU C 1 803 ? 287.404 162.998 250.887 1.00 46.72 830 LEU C N 1
ATOM 10916 C CA . LEU C 1 803 ? 288.653 163.580 250.415 1.00 40.48 830 LEU C CA 1
ATOM 10917 C C . LEU C 1 803 ? 289.237 164.604 251.378 1.00 44.54 830 LEU C C 1
ATOM 10918 O O . LEU C 1 803 ? 290.412 164.959 251.239 1.00 52.86 830 LEU C O 1
ATOM 10923 N N . ASP C 1 804 ? 288.456 165.084 252.343 1.00 49.70 831 ASP C N 1
ATOM 10924 C CA . ASP C 1 804 ? 288.949 166.010 253.356 1.00 50.75 831 ASP C CA 1
ATOM 10925 C C . ASP C 1 804 ? 289.373 165.200 254.576 1.00 53.22 831 ASP C C 1
ATOM 10926 O O . ASP C 1 804 ? 288.530 164.626 255.274 1.00 54.74 831 ASP C O 1
ATOM 10931 N N . MET C 1 805 ? 290.677 165.155 254.834 1.00 54.13 832 MET C N 1
ATOM 10932 C CA . MET C 1 805 ? 291.238 164.339 255.902 1.00 52.93 832 MET C CA 1
ATOM 10933 C C . MET C 1 805 ? 291.278 165.054 257.246 1.00 56.61 832 MET C C 1
ATOM 10934 O O . MET C 1 805 ? 291.723 164.459 258.233 1.00 58.66 832 MET C O 1
ATOM 10939 N N . THR C 1 806 ? 290.833 166.304 257.312 1.00 57.09 833 THR C N 1
ATOM 10940 C CA . THR C 1 806 ? 290.836 167.031 258.573 1.00 54.54 833 THR C CA 1
ATOM 10941 C C . THR C 1 806 ? 289.770 166.476 259.511 1.00 57.26 833 THR C C 1
ATOM 10942 O O . THR C 1 806 ? 288.642 166.193 259.098 1.00 61.19 833 THR C O 1
ATOM 10946 N N . CYS C 1 807 ? 290.134 166.323 260.781 1.00 63.76 834 CYS C N 1
ATOM 10947 C CA . CYS C 1 807 ? 289.220 165.820 261.798 1.00 64.40 834 CYS C CA 1
ATOM 10948 C C . CYS C 1 807 ? 288.427 166.987 262.374 1.00 62.66 834 CYS C C 1
ATOM 10949 O O . CYS C 1 807 ? 289.001 167.889 262.994 1.00 62.10 834 CYS C O 1
ATOM 10952 N N . TYR C 1 808 ? 287.108 166.969 262.168 1.00 51.87 835 TYR C N 1
ATOM 10953 C CA . TYR C 1 808 ? 286.247 168.075 262.561 1.00 52.18 835 TYR C CA 1
ATOM 10954 C C . TYR C 1 808 ? 285.338 167.770 263.742 1.00 55.99 835 TYR C C 1
ATOM 10955 O O . TYR C 1 808 ? 284.816 168.709 264.351 1.00 57.36 835 TYR C O 1
ATOM 10964 N N . SER C 1 809 ? 285.129 166.502 264.074 1.00 70.85 836 SER C N 1
ATOM 10965 C CA . SER C 1 809 ? 284.184 166.151 265.128 1.00 70.26 836 SER C CA 1
ATOM 10966 C C . SER C 1 809 ? 284.686 166.650 266.479 1.00 74.91 836 SER C C 1
ATOM 10967 O O . SER C 1 809 ? 285.831 166.372 266.851 1.00 76.62 836 SER C O 1
ATOM 10970 N N . PRO C 1 810 ? 283.875 167.397 267.230 1.00 82.76 837 PRO C N 1
ATOM 10971 C CA . PRO C 1 810 ? 284.314 167.863 268.551 1.00 80.50 837 PRO C CA 1
ATOM 10972 C C . PRO C 1 810 ? 284.044 166.858 269.661 1.00 79.98 837 PRO C C 1
ATOM 10973 O O . PRO C 1 810 ? 284.722 166.872 270.692 1.00 82.18 837 PRO C O 1
ATOM 10977 N N . GLN C 1 811 ? 283.062 165.984 269.464 1.00 84.03 838 GLN C N 1
ATOM 10978 C CA . GLN C 1 811 ? 282.625 165.049 270.490 1.00 84.08 838 GLN C CA 1
ATOM 10979 C C . GLN C 1 811 ? 282.630 163.623 269.949 1.00 84.78 838 GLN C C 1
ATOM 10980 O O . GLN C 1 811 ? 282.722 163.386 268.742 1.00 86.60 838 GLN C O 1
ATOM 10986 N N . CYS C 1 812 ? 282.532 162.671 270.874 1.00 91.68 839 CYS C N 1
ATOM 10987 C CA . CYS C 1 812 ? 282.588 161.259 270.523 1.00 90.71 839 CYS C CA 1
ATOM 10988 C C . CYS C 1 812 ? 281.366 160.841 269.715 1.00 90.51 839 CYS C C 1
ATOM 10989 O O . CYS C 1 812 ? 280.236 161.238 270.014 1.00 91.01 839 CYS C O 1
ATOM 10992 N N . VAL C 1 813 ? 281.602 160.031 268.681 1.00 88.33 840 VAL C N 1
ATOM 10993 C CA . VAL C 1 813 ? 280.543 159.458 267.864 1.00 87.81 840 VAL C CA 1
ATOM 10994 C C . VAL C 1 813 ? 280.780 157.955 267.766 1.00 87.20 840 VAL C C 1
ATOM 10995 O O . VAL C 1 813 ? 281.852 157.529 267.328 1.00 89.45 840 VAL C O 1
ATOM 10999 N N . PRO C 1 814 ? 279.826 157.114 268.156 1.00 87.36 841 PRO C N 1
ATOM 11000 C CA . PRO C 1 814 ? 280.030 155.665 268.052 1.00 89.72 841 PRO C CA 1
ATOM 11001 C C . PRO C 1 814 ? 280.018 155.207 266.601 1.00 91.17 841 PRO C C 1
ATOM 11002 O O . PRO C 1 814 ? 279.411 155.837 265.732 1.00 93.58 841 PRO C O 1
ATOM 11006 N N . GLY C 1 815 ? 280.688 154.097 266.347 1.00 85.46 842 GLY C N 1
ATOM 11007 C CA . GLY C 1 815 ? 280.702 153.521 265.016 1.00 85.95 842 GLY C CA 1
ATOM 11008 C C . GLY C 1 815 ? 281.931 152.659 264.808 1.00 87.21 842 GLY C C 1
ATOM 11009 O O . GLY C 1 815 ? 282.756 152.484 265.697 1.00 87.85 842 GLY C O 1
ATOM 11010 N N . CYS C 1 816 ? 282.034 152.121 263.595 1.00 95.40 843 CYS C N 1
ATOM 11011 C CA . CYS C 1 816 ? 283.162 151.273 263.244 1.00 94.60 843 CYS C CA 1
ATOM 11012 C C . CYS C 1 816 ? 284.414 152.108 263.021 1.00 93.72 843 CYS C C 1
ATOM 11013 O O . CYS C 1 816 ? 284.379 153.121 262.308 1.00 97.25 843 CYS C O 1
ATOM 11016 N N . VAL C 1 817 ? 285.522 151.685 263.626 1.00 82.60 844 VAL C N 1
ATOM 11017 C CA . VAL C 1 817 ? 286.803 152.372 263.516 1.00 81.75 844 VAL C CA 1
ATOM 11018 C C . VAL C 1 817 ? 287.846 151.371 263.040 1.00 83.65 844 VAL C C 1
ATOM 11019 O O . VAL C 1 817 ? 287.938 150.256 263.569 1.00 87.00 844 VAL C O 1
ATOM 11023 N N . CYS C 1 818 ? 288.609 151.762 262.020 1.00 90.07 845 CYS C N 1
ATOM 11024 C CA . CYS C 1 818 ? 289.737 150.977 261.556 1.00 91.89 845 CYS C CA 1
ATOM 11025 C C . CYS C 1 818 ? 290.896 151.111 262.541 1.00 93.11 845 CYS C C 1
ATOM 11026 O O . CYS C 1 818 ? 290.921 152.033 263.357 1.00 92.56 845 CYS C O 1
ATOM 11029 N N . PRO C 1 819 ? 291.869 150.184 262.498 1.00 97.67 846 PRO C N 1
ATOM 11030 C CA . PRO C 1 819 ? 293.073 150.343 263.329 1.00 97.01 846 PRO C CA 1
ATOM 11031 C C . PRO C 1 819 ? 293.755 151.687 263.122 1.00 98.53 846 PRO C C 1
ATOM 11032 O O . PRO C 1 819 ? 293.513 152.362 262.117 1.00 100.60 846 PRO C O 1
ATOM 11036 N N . ASP C 1 820 ? 294.604 152.082 264.071 1.00 105.51 847 ASP C N 1
ATOM 11037 C CA . ASP C 1 820 ? 295.187 153.419 264.057 1.00 105.77 847 ASP C CA 1
ATOM 11038 C C . ASP C 1 820 ? 295.970 153.659 262.772 1.00 106.04 847 ASP C C 1
ATOM 11039 O O . ASP C 1 820 ? 296.762 152.816 262.343 1.00 105.96 847 ASP C O 1
ATOM 11044 N N . GLY C 1 821 ? 295.742 154.821 262.162 1.00 101.09 848 GLY C N 1
ATOM 11045 C CA . GLY C 1 821 ? 296.396 155.160 260.915 1.00 101.66 848 GLY C CA 1
ATOM 11046 C C . GLY C 1 821 ? 295.841 154.471 259.692 1.00 100.91 848 GLY C C 1
ATOM 11047 O O . GLY C 1 821 ? 296.542 154.374 258.681 1.00 100.74 848 GLY C O 1
ATOM 11048 N N . LEU C 1 822 ? 294.600 153.990 259.748 1.00 87.02 849 LEU C N 1
ATOM 11049 C CA . LEU C 1 822 ? 293.982 153.276 258.641 1.00 86.27 849 LEU C CA 1
ATOM 11050 C C . LEU C 1 822 ? 292.657 153.938 258.287 1.00 83.77 849 LEU C C 1
ATOM 11051 O O . LEU C 1 822 ? 291.979 154.503 259.148 1.00 85.30 849 LEU C O 1
ATOM 11056 N N . VAL C 1 823 ? 292.296 153.864 257.008 1.00 70.96 850 VAL C N 1
ATOM 11057 C CA . VAL C 1 823 ? 291.035 154.408 256.519 1.00 69.20 850 VAL C CA 1
ATOM 11058 C C . VAL C 1 823 ? 290.267 153.303 255.808 1.00 70.46 850 VAL C C 1
ATOM 11059 O O . VAL C 1 823 ? 290.850 152.341 255.297 1.00 76.25 850 VAL C O 1
ATOM 11063 N N . ALA C 1 824 ? 288.944 153.442 255.789 1.00 65.74 851 ALA C N 1
ATOM 11064 C CA . ALA C 1 824 ? 288.084 152.448 255.163 1.00 63.65 851 ALA C CA 1
ATOM 11065 C C . ALA C 1 824 ? 288.133 152.571 253.647 1.00 66.59 851 ALA C C 1
ATOM 11066 O O . ALA C 1 824 ? 288.226 153.673 253.100 1.00 68.42 851 ALA C O 1
ATOM 11068 N N . ASP C 1 825 ? 288.068 151.427 252.967 1.00 89.60 852 ASP C N 1
ATOM 11069 C CA . ASP C 1 825 ? 288.089 151.373 251.512 1.00 89.93 852 ASP C CA 1
ATOM 11070 C C . ASP C 1 825 ? 286.703 151.187 250.908 1.00 91.62 852 ASP C C 1
ATOM 11071 O O . ASP C 1 825 ? 286.587 151.007 249.692 1.00 92.32 852 ASP C O 1
ATOM 11076 N N . GLY C 1 826 ? 285.653 151.221 251.725 1.00 105.15 853 GLY C N 1
ATOM 11077 C CA . GLY C 1 826 ? 284.300 151.063 251.240 1.00 105.96 853 GLY C CA 1
ATOM 11078 C C . GLY C 1 826 ? 283.841 149.634 251.056 1.00 108.78 853 GLY C C 1
ATOM 11079 O O . GLY C 1 826 ? 282.675 149.418 250.701 1.00 110.54 853 GLY C O 1
ATOM 11080 N N . GLU C 1 827 ? 284.713 148.650 251.284 1.00 106.38 854 GLU C N 1
ATOM 11081 C CA . GLU C 1 827 ? 284.357 147.241 251.161 1.00 105.33 854 GLU C CA 1
ATOM 11082 C C . GLU C 1 827 ? 284.560 146.485 252.469 1.00 104.34 854 GLU C C 1
ATOM 11083 O O . GLU C 1 827 ? 284.568 145.250 252.473 1.00 105.00 854 GLU C O 1
ATOM 11089 N N . GLY C 1 828 ? 284.723 147.202 253.580 1.00 100.79 855 GLY C N 1
ATOM 11090 C CA . GLY C 1 828 ? 284.922 146.595 254.875 1.00 100.23 855 GLY C CA 1
ATOM 11091 C C . GLY C 1 828 ? 286.362 146.524 255.337 1.00 101.21 855 GLY C C 1
ATOM 11092 O O . GLY C 1 828 ? 286.604 146.350 256.536 1.00 100.94 855 GLY C O 1
ATOM 11093 N N . GLY C 1 829 ? 287.324 146.653 254.425 1.00 96.77 856 GLY C N 1
ATOM 11094 C CA . GLY C 1 829 ? 288.723 146.616 254.787 1.00 95.53 856 GLY C CA 1
ATOM 11095 C C . GLY C 1 829 ? 289.260 147.978 255.180 1.00 95.34 856 GLY C C 1
ATOM 11096 O O . GLY C 1 829 ? 288.573 148.998 255.135 1.00 97.39 856 GLY C O 1
ATOM 11097 N N . CYS C 1 830 ? 290.531 147.982 255.579 1.00 91.08 857 CYS C N 1
ATOM 11098 C CA . CYS C 1 830 ? 291.236 149.200 255.955 1.00 89.99 857 CYS C CA 1
ATOM 11099 C C . CYS C 1 830 ? 292.545 149.271 255.183 1.00 92.10 857 CYS C C 1
ATOM 11100 O O . CYS C 1 830 ? 293.305 148.298 255.154 1.00 96.41 857 CYS C O 1
ATOM 11103 N N . ILE C 1 831 ? 292.806 150.421 254.561 1.00 84.81 858 ILE C N 1
ATOM 11104 C CA . ILE C 1 831 ? 294.019 150.641 253.786 1.00 84.74 858 ILE C CA 1
ATOM 11105 C C . ILE C 1 831 ? 294.590 152.004 254.154 1.00 85.79 858 ILE C C 1
ATOM 11106 O O . ILE C 1 831 ? 293.939 152.823 254.803 1.00 88.51 858 ILE C O 1
ATOM 11111 N N . THR C 1 832 ? 295.830 152.235 253.731 1.00 90.70 859 THR C N 1
ATOM 11112 C CA . THR C 1 832 ? 296.459 153.528 253.945 1.00 92.73 859 THR C CA 1
ATOM 11113 C C . THR C 1 832 ? 295.808 154.586 253.057 1.00 93.04 859 THR C C 1
ATOM 11114 O O . THR C 1 832 ? 295.182 154.282 252.038 1.00 92.99 859 THR C O 1
ATOM 11118 N N . ALA C 1 833 ? 295.957 155.848 253.468 1.00 89.68 860 ALA C N 1
ATOM 11119 C CA . ALA C 1 833 ? 295.330 156.942 252.733 1.00 89.24 860 ALA C CA 1
ATOM 11120 C C . ALA C 1 833 ? 295.879 157.048 251.316 1.00 90.87 860 ALA C C 1
ATOM 11121 O O . ALA C 1 833 ? 295.122 157.275 250.365 1.00 90.28 860 ALA C O 1
ATOM 11123 N N . GLU C 1 834 ? 297.194 156.884 251.152 1.00 103.52 861 GLU C N 1
ATOM 11124 C CA . GLU C 1 834 ? 297.801 156.990 249.830 1.00 102.51 861 GLU C CA 1
ATOM 11125 C C . GLU C 1 834 ? 297.381 155.858 248.901 1.00 102.95 861 GLU C C 1
ATOM 11126 O O . GLU C 1 834 ? 297.518 155.994 247.681 1.00 103.19 861 GLU C O 1
ATOM 11132 N N . ASP C 1 835 ? 296.876 154.751 249.442 1.00 98.31 862 ASP C N 1
ATOM 11133 C CA . ASP C 1 835 ? 296.458 153.611 248.638 1.00 96.76 862 ASP C CA 1
ATOM 11134 C C . ASP C 1 835 ? 294.972 153.626 248.305 1.00 94.96 862 ASP C C 1
ATOM 11135 O O . ASP C 1 835 ? 294.483 152.674 247.688 1.00 94.54 862 ASP C O 1
ATOM 11140 N N . CYS C 1 836 ? 294.245 154.666 248.700 1.00 91.58 863 CYS C N 1
ATOM 11141 C CA . CYS C 1 836 ? 292.835 154.753 248.354 1.00 89.91 863 CYS C CA 1
ATOM 11142 C C . CYS C 1 836 ? 292.677 154.954 246.848 1.00 90.45 863 CYS C C 1
ATOM 11143 O O . CYS C 1 836 ? 293.390 155.766 246.250 1.00 92.19 863 CYS C O 1
ATOM 11146 N N . PRO C 1 837 ? 291.764 154.228 246.207 1.00 77.41 864 PRO C N 1
ATOM 11147 C CA . PRO C 1 837 ? 291.537 154.434 244.774 1.00 75.44 864 PRO C CA 1
ATOM 11148 C C . PRO C 1 837 ? 290.899 155.786 244.498 1.00 76.24 864 PRO C C 1
ATOM 11149 O O . PRO C 1 837 ? 290.182 156.346 245.330 1.00 79.21 864 PRO C O 1
ATOM 11153 N N . CYS C 1 838 ? 291.173 156.310 243.307 1.00 72.58 865 CYS C N 1
ATOM 11154 C CA . CYS C 1 838 ? 290.585 157.575 242.894 1.00 71.60 865 CYS C CA 1
ATOM 11155 C C . CYS C 1 838 ? 289.109 157.392 242.559 1.00 69.71 865 CYS C C 1
ATOM 11156 O O . CYS C 1 838 ? 288.684 156.344 242.067 1.00 71.67 865 CYS C O 1
ATOM 11159 N N . VAL C 1 839 ? 288.322 158.430 242.831 1.00 61.76 866 VAL C N 1
ATOM 11160 C CA . VAL C 1 839 ? 286.879 158.407 242.627 1.00 59.65 866 VAL C CA 1
ATOM 11161 C C . VAL C 1 839 ? 286.520 159.450 241.579 1.00 58.27 866 VAL C C 1
ATOM 11162 O O . VAL C 1 839 ? 286.976 160.597 241.653 1.00 60.64 866 VAL C O 1
ATOM 11166 N N . HIS C 1 840 ? 285.709 159.049 240.602 1.00 38.05 867 HIS C N 1
ATOM 11167 C CA . HIS C 1 840 ? 285.285 159.956 239.538 1.00 35.95 867 HIS C CA 1
ATOM 11168 C C . HIS C 1 840 ? 283.983 159.444 238.948 1.00 38.99 867 HIS C C 1
ATOM 11169 O O . HIS C 1 840 ? 283.954 158.347 238.381 1.00 46.73 867 HIS C O 1
ATOM 11176 N N . ASN C 1 841 ? 282.916 160.234 239.077 1.00 38.68 868 ASN C N 1
ATOM 11177 C CA . ASN C 1 841 ? 281.616 159.935 238.477 1.00 38.83 868 ASN C CA 1
ATOM 11178 C C . ASN C 1 841 ? 281.093 158.570 238.932 1.00 44.07 868 ASN C C 1
ATOM 11179 O O . ASN C 1 841 ? 280.806 157.681 238.128 1.00 49.76 868 ASN C O 1
ATOM 11184 N N . GLU C 1 842 ? 280.978 158.424 240.254 1.00 50.81 869 GLU C N 1
ATOM 11185 C CA . GLU C 1 842 ? 280.433 157.218 240.882 1.00 50.84 869 GLU C CA 1
ATOM 11186 C C . GLU C 1 842 ? 281.208 155.965 240.483 1.00 56.15 869 GLU C C 1
ATOM 11187 O O . GLU C 1 842 ? 280.635 154.881 240.358 1.00 57.21 869 GLU C O 1
ATOM 11193 N N . ALA C 1 843 ? 282.516 156.104 240.281 1.00 51.83 870 ALA C N 1
ATOM 11194 C CA . ALA C 1 843 ? 283.363 154.984 239.906 1.00 46.57 870 ALA C CA 1
ATOM 11195 C C . ALA C 1 843 ? 284.681 155.083 240.658 1.00 52.44 870 ALA C C 1
ATOM 11196 O O . ALA C 1 843 ? 285.098 156.162 241.083 1.00 54.20 870 ALA C O 1
ATOM 11198 N N . SER C 1 844 ? 285.336 153.936 240.815 1.00 65.50 871 SER C N 1
ATOM 11199 C CA . SER C 1 844 ? 286.613 153.843 241.508 1.00 63.23 871 SER C CA 1
ATOM 11200 C C . SER C 1 844 ? 287.674 153.354 240.534 1.00 65.07 871 SER C C 1
ATOM 11201 O O . SER C 1 844 ? 287.458 152.374 239.815 1.00 67.07 871 SER C O 1
ATOM 11204 N N . TYR C 1 845 ? 288.814 154.039 240.513 1.00 64.28 872 TYR C N 1
ATOM 11205 C CA . TYR C 1 845 ? 289.922 153.708 239.627 1.00 62.59 872 TYR C CA 1
ATOM 11206 C C . TYR C 1 845 ? 291.173 153.463 240.455 1.00 64.27 872 TYR C C 1
ATOM 11207 O O . TYR C 1 845 ? 291.507 154.264 241.334 1.00 65.35 872 TYR C O 1
ATOM 11216 N N . ARG C 1 846 ? 291.862 152.362 240.170 1.00 83.32 873 ARG C N 1
ATOM 11217 C CA . ARG C 1 846 ? 293.098 152.053 240.869 1.00 84.42 873 ARG C CA 1
ATOM 11218 C C . ARG C 1 846 ? 294.219 152.980 240.401 1.00 85.74 873 ARG C C 1
ATOM 11219 O O . ARG C 1 846 ? 294.092 153.712 239.416 1.00 86.36 873 ARG C O 1
ATOM 11227 N N . ALA C 1 847 ? 295.326 152.954 241.140 1.00 84.72 874 ALA C N 1
ATOM 11228 C CA . ALA C 1 847 ? 296.474 153.780 240.794 1.00 83.00 874 ALA C CA 1
ATOM 11229 C C . ALA C 1 847 ? 297.007 153.401 239.420 1.00 83.59 874 ALA C C 1
ATOM 11230 O O . ALA C 1 847 ? 297.189 152.219 239.113 1.00 86.77 874 ALA C O 1
ATOM 11232 N N . GLY C 1 848 ? 297.260 154.412 238.590 1.00 77.65 875 GLY C N 1
ATOM 11233 C CA . GLY C 1 848 ? 297.747 154.203 237.246 1.00 75.90 875 GLY C CA 1
ATOM 11234 C C . GLY C 1 848 ? 296.679 154.092 236.179 1.00 77.74 875 GLY C C 1
ATOM 11235 O O . GLY C 1 848 ? 297.019 154.071 234.989 1.00 78.94 875 GLY C O 1
ATOM 11236 N N . GLN C 1 849 ? 295.406 154.019 236.558 1.00 77.82 876 GLN C N 1
ATOM 11237 C CA . GLN C 1 849 ? 294.341 153.958 235.570 1.00 72.87 876 GLN C CA 1
ATOM 11238 C C . GLN C 1 849 ? 294.174 155.309 234.879 1.00 74.98 876 GLN C C 1
ATOM 11239 O O . GLN C 1 849 ? 294.530 156.363 235.413 1.00 77.30 876 GLN C O 1
ATOM 11245 N N . THR C 1 850 ? 293.617 155.266 233.672 1.00 73.08 877 THR C N 1
ATOM 11246 C CA . THR C 1 850 ? 293.524 156.429 232.801 1.00 72.71 877 THR C CA 1
ATOM 11247 C C . THR C 1 850 ? 292.064 156.754 232.520 1.00 74.13 877 THR C C 1
ATOM 11248 O O . THR C 1 850 ? 291.279 155.863 232.179 1.00 74.36 877 THR C O 1
ATOM 11252 N N . ILE C 1 851 ? 291.705 158.030 232.671 1.00 73.89 878 ILE C N 1
ATOM 11253 C CA . ILE C 1 851 ? 290.403 158.540 232.267 1.00 74.21 878 ILE C CA 1
ATOM 11254 C C . ILE C 1 851 ? 290.629 159.702 231.311 1.00 73.94 878 ILE C C 1
ATOM 11255 O O . ILE C 1 851 ? 291.702 160.307 231.273 1.00 76.74 878 ILE C O 1
ATOM 11260 N N . ARG C 1 852 ? 289.602 160.003 230.521 1.00 69.91 879 ARG C N 1
ATOM 11261 C CA . ARG C 1 852 ? 289.669 161.066 229.528 1.00 70.32 879 ARG C CA 1
ATOM 11262 C C . ARG C 1 852 ? 288.609 162.108 229.849 1.00 72.42 879 ARG C C 1
ATOM 11263 O O . ARG C 1 852 ? 287.414 161.794 229.874 1.00 76.51 879 ARG C O 1
ATOM 11271 N N . VAL C 1 853 ? 289.046 163.340 230.093 1.00 69.43 880 VAL C N 1
ATOM 11272 C CA . VAL C 1 853 ? 288.153 164.474 230.299 1.00 70.34 880 VAL C CA 1
ATOM 11273 C C . VAL C 1 853 ? 288.450 165.500 229.212 1.00 70.73 880 VAL C C 1
ATOM 11274 O O . VAL C 1 853 ? 289.614 165.861 228.988 1.00 75.40 880 VAL C O 1
ATOM 11278 N N . GLY C 1 854 ? 287.407 165.933 228.507 1.00 67.56 881 GLY C N 1
ATOM 11279 C CA . GLY C 1 854 ? 287.582 166.838 227.389 1.00 68.74 881 GLY C CA 1
ATOM 11280 C C . GLY C 1 854 ? 288.515 166.269 226.341 1.00 70.82 881 GLY C C 1
ATOM 11281 O O . GLY C 1 854 ? 288.163 165.326 225.627 1.00 70.42 881 GLY C O 1
ATOM 11282 N N . CYS C 1 855 ? 289.715 166.841 226.244 1.00 89.03 882 CYS C N 1
ATOM 11283 C CA . CYS C 1 855 ? 290.769 166.315 225.393 1.00 87.85 882 CYS C CA 1
ATOM 11284 C C . CYS C 1 855 ? 291.956 165.779 226.179 1.00 90.70 882 CYS C C 1
ATOM 11285 O O . CYS C 1 855 ? 292.810 165.103 225.595 1.00 91.09 882 CYS C O 1
ATOM 11288 N N . ASN C 1 856 ? 292.030 166.059 227.476 1.00 82.79 883 ASN C N 1
ATOM 11289 C CA . ASN C 1 856 ? 293.175 165.702 228.296 1.00 78.27 883 ASN C CA 1
ATOM 11290 C C . ASN C 1 856 ? 293.066 164.260 228.784 1.00 80.33 883 ASN C C 1
ATOM 11291 O O . ASN C 1 856 ? 292.051 163.584 228.604 1.00 81.08 883 ASN C O 1
ATOM 11296 N N . THR C 1 857 ? 294.140 163.794 229.415 1.00 92.57 884 THR C N 1
ATOM 11297 C CA . THR C 1 857 ? 294.203 162.466 230.010 1.00 92.51 884 THR C CA 1
ATOM 11298 C C . THR C 1 857 ? 294.584 162.603 231.476 1.00 94.14 884 THR C C 1
ATOM 11299 O O . THR C 1 857 ? 295.565 163.277 231.804 1.00 95.43 884 THR C O 1
ATOM 11303 N N . CYS C 1 858 ? 293.810 161.967 232.353 1.00 83.03 885 CYS C N 1
ATOM 11304 C CA . CYS C 1 858 ? 294.039 162.023 233.789 1.00 78.65 885 CYS C CA 1
ATOM 11305 C C . CYS C 1 858 ? 294.402 160.638 234.302 1.00 81.04 885 CYS C C 1
ATOM 11306 O O . CYS C 1 858 ? 293.696 159.660 234.031 1.00 81.21 885 CYS C O 1
ATOM 11309 N N . THR C 1 859 ? 295.503 160.566 235.042 1.00 80.88 886 THR C N 1
ATOM 11310 C CA . THR C 1 859 ? 296.000 159.328 235.625 1.00 78.85 886 THR C CA 1
ATOM 11311 C C . THR C 1 859 ? 295.849 159.388 237.138 1.00 78.54 886 THR C C 1
ATOM 11312 O O . THR C 1 859 ? 296.176 160.406 237.758 1.00 78.86 886 THR C O 1
ATOM 11316 N N . CYS C 1 860 ? 295.334 158.310 237.723 1.00 76.17 887 CYS C N 1
ATOM 11317 C CA . CYS C 1 860 ? 295.203 158.235 239.171 1.00 73.90 887 CYS C CA 1
ATOM 11318 C C . CYS C 1 860 ? 296.563 158.009 239.819 1.00 76.51 887 CYS C C 1
ATOM 11319 O O . CYS C 1 860 ? 297.364 157.194 239.353 1.00 82.78 887 CYS C O 1
ATOM 11322 N N . ASP C 1 861 ? 296.821 158.737 240.904 1.00 76.95 888 ASP C N 1
ATOM 11323 C CA . ASP C 1 861 ? 298.088 158.618 241.619 1.00 77.53 888 ASP C CA 1
ATOM 11324 C C . ASP C 1 861 ? 297.880 159.133 243.037 1.00 79.29 888 ASP C C 1
ATOM 11325 O O . ASP C 1 861 ? 297.661 160.334 243.230 1.00 80.96 888 ASP C O 1
ATOM 11330 N N . SER C 1 862 ? 297.948 158.228 244.013 1.00 77.90 889 SER C N 1
ATOM 11331 C CA . SER C 1 862 ? 297.860 158.550 245.439 1.00 77.07 889 SER C CA 1
ATOM 11332 C C . SER C 1 862 ? 296.682 159.480 245.733 1.00 78.69 889 SER C C 1
ATOM 11333 O O . SER C 1 862 ? 296.840 160.587 246.252 1.00 79.80 889 SER C O 1
ATOM 11336 N N . ARG C 1 863 ? 295.489 159.012 245.363 1.00 63.81 890 ARG C N 1
ATOM 11337 C CA . ARG C 1 863 ? 294.199 159.668 245.572 1.00 63.41 890 ARG C CA 1
ATOM 11338 C C . ARG C 1 863 ? 293.994 160.885 244.683 1.00 65.85 890 ARG C C 1
ATOM 11339 O O . ARG C 1 863 ? 292.905 161.471 244.707 1.00 66.59 890 ARG C O 1
ATOM 11347 N N . MET C 1 864 ? 294.989 161.291 243.903 1.00 64.88 891 MET C N 1
ATOM 11348 C CA . MET C 1 864 ? 294.899 162.501 243.104 1.00 60.09 891 MET C CA 1
ATOM 11349 C C . MET C 1 864 ? 294.803 162.153 241.626 1.00 60.59 891 MET C C 1
ATOM 11350 O O . MET C 1 864 ? 295.115 161.035 241.210 1.00 65.46 891 MET C O 1
ATOM 11355 N N . TRP C 1 865 ? 294.348 163.120 240.838 1.00 54.13 892 TRP C N 1
ATOM 11356 C CA . TRP C 1 865 ? 294.285 162.986 239.390 1.00 53.22 892 TRP C CA 1
ATOM 11357 C C . TRP C 1 865 ? 295.334 163.894 238.764 1.00 60.48 892 TRP C C 1
ATOM 11358 O O . TRP C 1 865 ? 295.335 165.106 239.004 1.00 61.51 892 TRP C O 1
ATOM 11369 N N . ARG C 1 866 ? 296.222 163.309 237.966 1.00 73.56 893 ARG C N 1
ATOM 11370 C CA A ARG C 1 866 ? 297.237 164.057 237.236 0.46 73.51 893 ARG C CA 1
ATOM 11371 C CA B ARG C 1 866 ? 297.240 164.053 237.234 0.54 73.32 893 ARG C CA 1
ATOM 11372 C C . ARG C 1 866 ? 296.751 164.218 235.801 1.00 75.84 893 ARG C C 1
ATOM 11373 O O . ARG C 1 866 ? 296.618 163.232 235.070 1.00 77.33 893 ARG C O 1
ATOM 11388 N N . CYS C 1 867 ? 296.480 165.458 235.404 1.00 90.88 894 CYS C N 1
ATOM 11389 C CA . CYS C 1 867 ? 295.907 165.755 234.100 1.00 91.89 894 CYS C CA 1
ATOM 11390 C C . CYS C 1 867 ? 296.796 166.727 233.339 1.00 92.82 894 CYS C C 1
ATOM 11391 O O . CYS C 1 867 ? 297.362 167.656 233.925 1.00 94.36 894 CYS C O 1
ATOM 11394 N N . THR C 1 868 ? 296.911 166.510 232.033 1.00 92.27 895 THR C N 1
ATOM 11395 C CA . THR C 1 868 ? 297.582 167.470 231.175 1.00 94.08 895 THR C CA 1
ATOM 11396 C C . THR C 1 868 ? 296.742 168.739 231.054 1.00 95.11 895 THR C C 1
ATOM 11397 O O . THR C 1 868 ? 295.550 168.760 231.374 1.00 96.46 895 THR C O 1
ATOM 11401 N N . ASP C 1 869 ? 297.377 169.808 230.588 1.00 101.10 896 ASP C N 1
ATOM 11402 C CA . ASP C 1 869 ? 296.745 171.119 230.510 1.00 101.60 896 ASP C CA 1
ATOM 11403 C C . ASP C 1 869 ? 296.657 171.608 229.069 1.00 100.94 896 ASP C C 1
ATOM 11404 O O . ASP C 1 869 ? 296.947 172.768 228.769 1.00 102.02 896 ASP C O 1
ATOM 11409 N N . ASP C 1 870 ? 296.258 170.727 228.159 1.00 103.59 897 ASP C N 1
ATOM 11410 C CA . ASP C 1 870 ? 296.110 171.107 226.759 1.00 104.53 897 ASP C CA 1
ATOM 11411 C C . ASP C 1 870 ? 294.738 171.729 226.527 1.00 105.71 897 ASP C C 1
ATOM 11412 O O . ASP C 1 870 ? 293.723 171.053 226.725 1.00 106.08 897 ASP C O 1
ATOM 11417 N N . PRO C 1 871 ? 294.658 172.995 226.120 1.00 99.41 898 PRO C N 1
ATOM 11418 C CA . PRO C 1 871 ? 293.359 173.571 225.759 1.00 97.67 898 PRO C CA 1
ATOM 11419 C C . PRO C 1 871 ? 292.810 172.941 224.489 1.00 97.39 898 PRO C C 1
ATOM 11420 O O . PRO C 1 871 ? 293.557 172.479 223.624 1.00 96.98 898 PRO C O 1
ATOM 11424 N N . CYS C 1 872 ? 291.485 172.929 224.381 1.00 102.75 899 CYS C N 1
ATOM 11425 C CA . CYS C 1 872 ? 290.826 172.402 223.190 1.00 104.15 899 CYS C CA 1
ATOM 11426 C C . CYS C 1 872 ? 289.480 173.100 223.018 1.00 100.71 899 CYS C C 1
ATOM 11427 O O . CYS C 1 872 ? 289.209 174.132 223.642 1.00 101.85 899 CYS C O 1
ATOM 11430 N N . LEU C 1 873 ? 288.636 172.527 222.165 1.00 60.17 900 LEU C N 1
ATOM 11431 C CA . LEU C 1 873 ? 287.457 173.208 221.656 1.00 53.73 900 LEU C CA 1
ATOM 11432 C C . LEU C 1 873 ? 286.371 173.354 222.720 1.00 52.90 900 LEU C C 1
ATOM 11433 O O . LEU C 1 873 ? 286.407 172.732 223.785 1.00 56.53 900 LEU C O 1
ATOM 11438 N N . ALA C 1 874 ? 285.392 174.200 222.405 1.00 41.16 901 ALA C N 1
ATOM 11439 C CA . ALA C 1 874 ? 284.158 174.316 223.165 1.00 33.92 901 ALA C CA 1
ATOM 11440 C C . ALA C 1 874 ? 282.983 174.192 222.207 1.00 36.50 901 ALA C C 1
ATOM 11441 O O . ALA C 1 874 ? 283.060 174.612 221.049 1.00 43.85 901 ALA C O 1
ATOM 11443 N N . THR C 1 875 ? 281.892 173.612 222.699 1.00 29.25 902 THR C N 1
ATOM 11444 C CA . THR C 1 875 ? 280.734 173.291 221.875 1.00 25.25 902 THR C CA 1
ATOM 11445 C C . THR C 1 875 ? 279.540 174.130 222.312 1.00 34.93 902 THR C C 1
ATOM 11446 O O . THR C 1 875 ? 279.163 174.116 223.489 1.00 40.63 902 THR C O 1
ATOM 11450 N N . CYS C 1 876 ? 278.955 174.855 221.364 1.00 36.61 903 CYS C N 1
ATOM 11451 C CA . CYS C 1 876 ? 277.684 175.542 221.559 1.00 27.87 903 CYS C CA 1
ATOM 11452 C C . CYS C 1 876 ? 276.595 174.719 220.884 1.00 32.81 903 CYS C C 1
ATOM 11453 O O . CYS C 1 876 ? 276.690 174.420 219.690 1.00 38.07 903 CYS C O 1
ATOM 11456 N N . ALA C 1 877 ? 275.566 174.358 221.643 1.00 23.50 904 ALA C N 1
ATOM 11457 C CA . ALA C 1 877 ? 274.521 173.462 221.162 1.00 18.64 904 ALA C CA 1
ATOM 11458 C C . ALA C 1 877 ? 273.190 174.196 221.134 1.00 22.00 904 ALA C C 1
ATOM 11459 O O . ALA C 1 877 ? 272.731 174.692 222.167 1.00 31.78 904 ALA C O 1
ATOM 11461 N N . VAL C 1 878 ? 272.563 174.248 219.963 1.00 22.63 905 VAL C N 1
ATOM 11462 C CA . VAL C 1 878 ? 271.237 174.834 219.804 1.00 17.15 905 VAL C CA 1
ATOM 11463 C C . VAL C 1 878 ? 270.316 173.761 219.246 1.00 23.79 905 VAL C C 1
ATOM 11464 O O . VAL C 1 878 ? 270.623 173.153 218.215 1.00 36.66 905 VAL C O 1
ATOM 11468 N N . TYR C 1 879 ? 269.190 173.531 219.916 1.00 18.51 906 TYR C N 1
ATOM 11469 C CA . TYR C 1 879 ? 268.284 172.489 219.449 1.00 13.44 906 TYR C CA 1
ATOM 11470 C C . TYR C 1 879 ? 266.876 172.768 219.948 1.00 18.36 906 TYR C C 1
ATOM 11471 O O . TYR C 1 879 ? 266.662 173.589 220.844 1.00 41.21 906 TYR C O 1
ATOM 11480 N N . GLY C 1 880 ? 265.918 172.069 219.344 1.00 9.61 907 GLY C N 1
ATOM 11481 C CA . GLY C 1 880 ? 264.537 172.098 219.771 1.00 16.54 907 GLY C CA 1
ATOM 11482 C C . GLY C 1 880 ? 263.906 173.463 219.588 1.00 19.98 907 GLY C C 1
ATOM 11483 O O . GLY C 1 880 ? 264.257 174.235 218.689 1.00 33.07 907 GLY C O 1
ATOM 11484 N N . ASP C 1 881 ? 262.949 173.768 220.466 1.00 28.09 908 ASP C N 1
ATOM 11485 C CA . ASP C 1 881 ? 262.246 175.049 220.443 1.00 25.13 908 ASP C CA 1
ATOM 11486 C C . ASP C 1 881 ? 263.080 176.095 221.184 1.00 27.68 908 ASP C C 1
ATOM 11487 O O . ASP C 1 881 ? 262.740 176.573 222.268 1.00 27.78 908 ASP C O 1
ATOM 11492 N N . GLY C 1 882 ? 264.200 176.453 220.563 1.00 19.09 909 GLY C N 1
ATOM 11493 C CA . GLY C 1 882 ? 265.067 177.486 221.091 1.00 15.63 909 GLY C CA 1
ATOM 11494 C C . GLY C 1 882 ? 265.758 177.153 222.397 1.00 19.71 909 GLY C C 1
ATOM 11495 O O . GLY C 1 882 ? 265.790 177.980 223.311 1.00 31.58 909 GLY C O 1
ATOM 11496 N N . HIS C 1 883 ? 266.311 175.948 222.502 1.00 17.97 910 HIS C N 1
ATOM 11497 C CA . HIS C 1 883 ? 267.114 175.552 223.653 1.00 18.47 910 HIS C CA 1
ATOM 11498 C C . HIS C 1 883 ? 268.584 175.759 223.312 1.00 25.18 910 HIS C C 1
ATOM 11499 O O . HIS C 1 883 ? 269.105 175.122 222.388 1.00 35.26 910 HIS C O 1
ATOM 11506 N N . TYR C 1 884 ? 269.249 176.646 224.056 1.00 18.66 911 TYR C N 1
ATOM 11507 C CA . TYR C 1 884 ? 270.619 177.048 223.775 1.00 14.53 911 TYR C CA 1
ATOM 11508 C C . TYR C 1 884 ? 271.528 176.674 224.936 1.00 18.86 911 TYR C C 1
ATOM 11509 O O . TYR C 1 884 ? 271.148 176.802 226.105 1.00 32.68 911 TYR C O 1
ATOM 11518 N N . LEU C 1 885 ? 272.732 176.216 224.601 1.00 20.55 912 LEU C N 1
ATOM 11519 C CA . LEU C 1 885 ? 273.811 176.007 225.558 1.00 20.52 912 LEU C CA 1
ATOM 11520 C C . LEU C 1 885 ? 275.068 176.623 224.967 1.00 28.21 912 LEU C C 1
ATOM 11521 O O . LEU C 1 885 ? 275.526 176.195 223.903 1.00 35.93 912 LEU C O 1
ATOM 11526 N N . THR C 1 886 ? 275.622 177.619 225.653 1.00 22.06 913 THR C N 1
ATOM 11527 C CA . THR C 1 886 ? 276.706 178.418 225.105 1.00 20.92 913 THR C CA 1
ATOM 11528 C C . THR C 1 886 ? 278.044 177.693 225.242 1.00 29.53 913 THR C C 1
ATOM 11529 O O . THR C 1 886 ? 278.129 176.569 225.746 1.00 32.40 913 THR C O 1
ATOM 11533 N N . PHE C 1 887 ? 279.107 178.349 224.769 1.00 26.33 914 PHE C N 1
ATOM 11534 C CA . PHE C 1 887 ? 280.446 177.778 224.877 1.00 24.51 914 PHE C CA 1
ATOM 11535 C C . PHE C 1 887 ? 280.861 177.611 226.333 1.00 31.16 914 PHE C C 1
ATOM 11536 O O . PHE C 1 887 ? 281.499 176.616 226.695 1.00 31.01 914 PHE C O 1
ATOM 11544 N N . ASP C 1 888 ? 280.510 178.574 227.179 1.00 41.72 915 ASP C N 1
ATOM 11545 C CA . ASP C 1 888 ? 280.924 178.577 228.575 1.00 32.48 915 ASP C CA 1
ATOM 11546 C C . ASP C 1 888 ? 279.979 177.796 229.478 1.00 38.11 915 ASP C C 1
ATOM 11547 O O . ASP C 1 888 ? 280.185 177.775 230.695 1.00 44.67 915 ASP C O 1
ATOM 11552 N N . GLY C 1 889 ? 278.957 177.157 228.918 1.00 31.28 916 GLY C N 1
ATOM 11553 C CA . GLY C 1 889 ? 278.058 176.325 229.687 1.00 22.88 916 GLY C CA 1
ATOM 11554 C C . GLY C 1 889 ? 276.785 176.986 230.162 1.00 24.78 916 GLY C C 1
ATOM 11555 O O . GLY C 1 889 ? 276.097 176.414 231.015 1.00 32.48 916 GLY C O 1
ATOM 11556 N N . GLN C 1 890 ? 276.448 178.166 229.648 1.00 29.16 917 GLN C N 1
ATOM 11557 C CA . GLN C 1 890 ? 275.219 178.848 230.038 1.00 25.74 917 GLN C CA 1
ATOM 11558 C C . GLN C 1 890 ? 274.056 178.263 229.246 1.00 32.62 917 GLN C C 1
ATOM 11559 O O . GLN C 1 890 ? 274.016 178.370 228.016 1.00 45.80 917 GLN C O 1
ATOM 11565 N N . SER C 1 891 ? 273.112 177.645 229.946 1.00 26.02 918 SER C N 1
ATOM 11566 C CA . SER C 1 891 ? 271.943 177.037 229.328 1.00 22.64 918 SER C CA 1
ATOM 11567 C C . SER C 1 891 ? 270.744 177.958 229.494 1.00 27.55 918 SER C C 1
ATOM 11568 O O . SER C 1 891 ? 270.497 178.471 230.590 1.00 35.77 918 SER C O 1
ATOM 11571 N N . TYR C 1 892 ? 270.001 178.163 228.411 1.00 20.65 919 TYR C N 1
ATOM 11572 C CA . TYR C 1 892 ? 268.826 179.023 228.462 1.00 15.85 919 TYR C CA 1
ATOM 11573 C C . TYR C 1 892 ? 267.871 178.641 227.342 1.00 29.08 919 TYR C C 1
ATOM 11574 O O . TYR C 1 892 ? 268.154 177.766 226.518 1.00 36.73 919 TYR C O 1
ATOM 11583 N N . SER C 1 893 ? 266.715 179.300 227.340 1.00 33.00 920 SER C N 1
ATOM 11584 C CA . SER C 1 893 ? 265.690 179.096 226.329 1.00 22.15 920 SER C CA 1
ATOM 11585 C C . SER C 1 893 ? 265.274 180.447 225.770 1.00 27.01 920 SER C C 1
ATOM 11586 O O . SER C 1 893 ? 264.905 181.349 226.528 1.00 33.51 920 SER C O 1
ATOM 11589 N N . PHE C 1 894 ? 265.336 180.584 224.448 1.00 23.06 921 PHE C N 1
ATOM 11590 C CA . PHE C 1 894 ? 264.956 181.816 223.776 1.00 15.64 921 PHE C CA 1
ATOM 11591 C C . PHE C 1 894 ? 264.150 181.470 222.535 1.00 17.98 921 PHE C C 1
ATOM 11592 O O . PHE C 1 894 ? 264.501 180.547 221.796 1.00 29.64 921 PHE C O 1
ATOM 11600 N N . ASN C 1 895 ? 263.073 182.215 222.309 1.00 22.78 922 ASN C N 1
ATOM 11601 C CA A ASN C 1 895 ? 262.167 181.995 221.183 0.57 23.15 922 ASN C CA 1
ATOM 11602 C CA B ASN C 1 895 ? 262.174 181.993 221.179 0.43 23.42 922 ASN C CA 1
ATOM 11603 C C . ASN C 1 895 ? 262.102 183.281 220.361 1.00 26.74 922 ASN C C 1
ATOM 11604 O O . ASN C 1 895 ? 261.245 184.137 220.587 1.00 29.49 922 ASN C O 1
ATOM 11613 N N . GLY C 1 896 ? 263.010 183.413 219.402 1.00 28.05 923 GLY C N 1
ATOM 11614 C CA . GLY C 1 896 ? 263.069 184.576 218.529 1.00 30.89 923 GLY C CA 1
ATOM 11615 C C . GLY C 1 896 ? 262.688 184.196 217.110 1.00 35.36 923 GLY C C 1
ATOM 11616 O O . GLY C 1 896 ? 263.129 183.166 216.597 1.00 40.78 923 GLY C O 1
ATOM 11617 N N . ASP C 1 897 ? 261.877 185.046 216.476 1.00 43.64 924 ASP C N 1
ATOM 11618 C CA . ASP C 1 897 ? 261.319 184.738 215.164 1.00 37.97 924 ASP C CA 1
ATOM 11619 C C . ASP C 1 897 ? 262.243 185.119 214.013 1.00 45.27 924 ASP C C 1
ATOM 11620 O O . ASP C 1 897 ? 262.078 184.598 212.906 1.00 49.82 924 ASP C O 1
ATOM 11625 N N . CYS C 1 898 ? 263.208 186.001 214.244 1.00 39.67 925 CYS C N 1
ATOM 11626 C CA . CYS C 1 898 ? 264.025 186.550 213.173 1.00 37.90 925 CYS C CA 1
ATOM 11627 C C . CYS C 1 898 ? 265.285 185.707 212.978 1.00 34.77 925 CYS C C 1
ATOM 11628 O O . CYS C 1 898 ? 265.411 184.600 213.505 1.00 40.41 925 CYS C O 1
ATOM 11631 N N . GLU C 1 899 ? 266.226 186.224 212.192 1.00 34.54 926 GLU C N 1
ATOM 11632 C CA . GLU C 1 899 ? 267.545 185.625 212.060 1.00 31.34 926 GLU C CA 1
ATOM 11633 C C . GLU C 1 899 ? 268.464 186.186 213.135 1.00 36.44 926 GLU C C 1
ATOM 11634 O O . GLU C 1 899 ? 268.496 187.397 213.370 1.00 47.14 926 GLU C O 1
ATOM 11640 N N . TYR C 1 900 ? 269.215 185.301 213.784 1.00 25.68 927 TYR C N 1
ATOM 11641 C CA . TYR C 1 900 ? 270.029 185.676 214.930 1.00 20.44 927 TYR C CA 1
ATOM 11642 C C . TYR C 1 900 ? 271.467 185.229 214.726 1.00 19.80 927 TYR C C 1
ATOM 11643 O O . TYR C 1 900 ? 271.721 184.141 214.202 1.00 30.83 927 TYR C O 1
ATOM 11652 N N . THR C 1 901 ? 272.402 186.076 215.143 1.00 15.69 928 THR C N 1
ATOM 11653 C CA . THR C 1 901 ? 273.826 185.767 215.047 1.00 22.25 928 THR C CA 1
ATOM 11654 C C . THR C 1 901 ? 274.171 184.727 216.104 1.00 27.60 928 THR C C 1
ATOM 11655 O O . THR C 1 901 ? 274.266 185.039 217.293 1.00 28.11 928 THR C O 1
ATOM 11659 N N . LEU C 1 902 ? 274.344 183.475 215.677 1.00 23.79 929 LEU C N 1
ATOM 11660 C CA . LEU C 1 902 ? 274.762 182.437 216.612 1.00 19.76 929 LEU C CA 1
ATOM 11661 C C . LEU C 1 902 ? 276.171 182.700 217.121 1.00 19.82 929 LEU C C 1
ATOM 11662 O O . LEU C 1 902 ? 276.422 182.663 218.331 1.00 31.82 929 LEU C O 1
ATOM 11667 N N . VAL C 1 903 ? 277.107 182.971 216.213 1.00 25.04 930 VAL C N 1
ATOM 11668 C CA . VAL C 1 903 ? 278.481 183.260 216.607 1.00 29.27 930 VAL C CA 1
ATOM 11669 C C . VAL C 1 903 ? 279.135 184.103 215.522 1.00 33.18 930 VAL C C 1
ATOM 11670 O O . VAL C 1 903 ? 278.790 184.008 214.342 1.00 40.78 930 VAL C O 1
ATOM 11674 N N . GLN C 1 904 ? 280.068 184.955 215.938 1.00 34.99 931 GLN C N 1
ATOM 11675 C CA . GLN C 1 904 ? 280.859 185.750 215.011 1.00 27.82 931 GLN C CA 1
ATOM 11676 C C . GLN C 1 904 ? 282.071 186.289 215.752 1.00 34.57 931 GLN C C 1
ATOM 11677 O O . GLN C 1 904 ? 282.029 186.492 216.968 1.00 46.81 931 GLN C O 1
ATOM 11683 N N . ASN C 1 905 ? 283.150 186.508 215.011 1.00 43.15 932 ASN C N 1
ATOM 11684 C CA . ASN C 1 905 ? 284.341 187.139 215.551 1.00 44.19 932 ASN C CA 1
ATOM 11685 C C . ASN C 1 905 ? 284.373 188.605 215.125 1.00 52.09 932 ASN C C 1
ATOM 11686 O O . ASN C 1 905 ? 283.456 189.109 214.473 1.00 56.90 932 ASN C O 1
ATOM 11691 N N . HIS C 1 906 ? 285.449 189.295 215.504 1.00 65.20 933 HIS C N 1
ATOM 11692 C CA . HIS C 1 906 ? 285.606 190.727 215.249 1.00 68.43 933 HIS C CA 1
ATOM 11693 C C . HIS C 1 906 ? 284.435 191.513 215.845 1.00 67.25 933 HIS C C 1
ATOM 11694 O O . HIS C 1 906 ? 283.743 192.271 215.163 1.00 68.18 933 HIS C O 1
ATOM 11701 N N . CYS C 1 907 ? 284.222 191.310 217.145 1.00 73.42 934 CYS C N 1
ATOM 11702 C CA . CYS C 1 907 ? 283.158 191.988 217.879 1.00 73.97 934 CYS C CA 1
ATOM 11703 C C . CYS C 1 907 ? 283.659 193.268 218.539 1.00 77.99 934 CYS C C 1
ATOM 11704 O O . CYS C 1 907 ? 283.103 194.347 218.315 1.00 75.99 934 CYS C O 1
ATOM 11707 N N . GLY C 1 908 ? 284.705 193.164 219.358 1.00 100.77 935 GLY C N 1
ATOM 11708 C CA . GLY C 1 908 ? 285.331 194.317 219.960 1.00 98.76 935 GLY C CA 1
ATOM 11709 C C . GLY C 1 908 ? 286.597 194.678 219.213 1.00 100.21 935 GLY C C 1
ATOM 11710 O O . GLY C 1 908 ? 287.517 193.866 219.101 1.00 100.03 935 GLY C O 1
ATOM 11711 N N . GLY C 1 909 ? 286.639 195.908 218.701 1.00 117.91 936 GLY C N 1
ATOM 11712 C CA . GLY C 1 909 ? 287.724 196.370 217.867 1.00 119.42 936 GLY C CA 1
ATOM 11713 C C . GLY C 1 909 ? 287.546 196.063 216.393 1.00 121.08 936 GLY C C 1
ATOM 11714 O O . GLY C 1 909 ? 288.007 196.837 215.547 1.00 121.12 936 GLY C O 1
ATOM 11715 N N . LYS C 1 910 ? 286.900 194.944 216.071 1.00 111.89 937 LYS C N 1
ATOM 11716 C CA . LYS C 1 910 ? 286.536 194.539 214.715 1.00 110.45 937 LYS C CA 1
ATOM 11717 C C . LYS C 1 910 ? 287.740 194.291 213.814 1.00 111.62 937 LYS C C 1
ATOM 11718 O O . LYS C 1 910 ? 287.571 194.125 212.600 1.00 111.53 937 LYS C O 1
ATOM 11720 N N . ASP C 1 911 ? 288.953 194.258 214.365 1.00 113.23 938 ASP C N 1
ATOM 11721 C CA . ASP C 1 911 ? 290.146 193.958 213.583 1.00 112.71 938 ASP C CA 1
ATOM 11722 C C . ASP C 1 911 ? 290.795 192.649 214.013 1.00 113.53 938 ASP C C 1
ATOM 11723 O O . ASP C 1 911 ? 290.918 191.729 213.199 1.00 113.15 938 ASP C O 1
ATOM 11725 N N . SER C 1 912 ? 291.180 192.537 215.288 1.00 119.92 939 SER C N 1
ATOM 11726 C CA . SER C 1 912 ? 291.793 191.341 215.861 1.00 120.61 939 SER C CA 1
ATOM 11727 C C . SER C 1 912 ? 292.799 190.684 214.924 1.00 121.06 939 SER C C 1
ATOM 11728 O O . SER C 1 912 ? 293.805 191.293 214.548 1.00 120.35 939 SER C O 1
ATOM 11730 N N . THR C 1 913 ? 292.527 189.441 214.546 1.00 120.27 940 THR C N 1
ATOM 11731 C CA . THR C 1 913 ? 293.351 188.694 213.604 1.00 119.17 940 THR C CA 1
ATOM 11732 C C . THR C 1 913 ? 292.439 187.717 212.868 1.00 120.00 940 THR C C 1
ATOM 11733 O O . THR C 1 913 ? 291.212 187.863 212.893 1.00 119.53 940 THR C O 1
ATOM 11737 N N . GLN C 1 914 ? 293.039 186.731 212.197 1.00 112.36 941 GLN C N 1
ATOM 11738 C CA . GLN C 1 914 ? 292.299 185.686 211.495 1.00 110.83 941 GLN C CA 1
ATOM 11739 C C . GLN C 1 914 ? 291.415 186.269 210.400 1.00 108.19 941 GLN C C 1
ATOM 11740 O O . GLN C 1 914 ? 291.577 187.430 210.010 1.00 107.98 941 GLN C O 1
ATOM 11746 N N . ASP C 1 915 ? 290.483 185.467 209.896 1.00 91.29 942 ASP C N 1
ATOM 11747 C CA . ASP C 1 915 ? 289.507 185.908 208.911 1.00 90.99 942 ASP C CA 1
ATOM 11748 C C . ASP C 1 915 ? 288.121 185.906 209.540 1.00 87.37 942 ASP C C 1
ATOM 11749 O O . ASP C 1 915 ? 287.796 185.028 210.346 1.00 87.51 942 ASP C O 1
ATOM 11754 N N . SER C 1 916 ? 287.313 186.897 209.175 1.00 57.24 943 SER C N 1
ATOM 11755 C CA . SER C 1 916 ? 285.999 187.054 209.783 1.00 54.87 943 SER C CA 1
ATOM 11756 C C . SER C 1 916 ? 285.084 185.901 209.393 1.00 56.92 943 SER C C 1
ATOM 11757 O O . SER C 1 916 ? 284.992 185.534 208.218 1.00 58.40 943 SER C O 1
ATOM 11760 N N . PHE C 1 917 ? 284.408 185.329 210.386 1.00 41.83 944 PHE C N 1
ATOM 11761 C CA . PHE C 1 917 ? 283.419 184.286 210.170 1.00 33.97 944 PHE C CA 1
ATOM 11762 C C . PHE C 1 917 ? 282.146 184.658 210.914 1.00 38.02 944 PHE C C 1
ATOM 11763 O O . PHE C 1 917 ? 282.166 185.439 211.869 1.00 43.50 944 PHE C O 1
ATOM 11771 N N . ARG C 1 918 ? 281.029 184.092 210.465 1.00 34.89 945 ARG C N 1
ATOM 11772 C CA . ARG C 1 918 ? 279.735 184.435 211.048 1.00 29.55 945 ARG C CA 1
ATOM 11773 C C . ARG C 1 918 ? 278.769 183.286 210.800 1.00 30.22 945 ARG C C 1
ATOM 11774 O O . ARG C 1 918 ? 278.386 183.037 209.653 1.00 41.28 945 ARG C O 1
ATOM 11782 N N . VAL C 1 919 ? 278.382 182.595 211.868 1.00 37.97 946 VAL C N 1
ATOM 11783 C CA . VAL C 1 919 ? 277.347 181.571 211.817 1.00 34.28 946 VAL C CA 1
ATOM 11784 C C . VAL C 1 919 ? 276.063 182.195 212.342 1.00 35.15 946 VAL C C 1
ATOM 11785 O O . VAL C 1 919 ? 276.018 182.677 213.483 1.00 42.67 946 VAL C O 1
ATOM 11789 N N . VAL C 1 920 ? 275.026 182.185 211.509 1.00 17.33 947 VAL C N 1
ATOM 11790 C CA . VAL C 1 920 ? 273.756 182.843 211.788 1.00 20.63 947 VAL C CA 1
ATOM 11791 C C . VAL C 1 920 ? 272.645 181.812 211.660 1.00 20.88 947 VAL C C 1
ATOM 11792 O O . VAL C 1 920 ? 272.614 181.044 210.692 1.00 26.68 947 VAL C O 1
ATOM 11796 N N . THR C 1 921 ? 271.739 181.794 212.633 1.00 36.61 948 THR C N 1
ATOM 11797 C CA . THR C 1 921 ? 270.590 180.903 212.610 1.00 29.89 948 THR C CA 1
ATOM 11798 C C . THR C 1 921 ? 269.373 181.638 212.066 1.00 30.73 948 THR C C 1
ATOM 11799 O O . THR C 1 921 ? 269.180 182.829 212.327 1.00 40.57 948 THR C O 1
ATOM 11803 N N . GLU C 1 922 ? 268.569 180.926 211.284 1.00 36.78 949 GLU C N 1
ATOM 11804 C CA . GLU C 1 922 ? 267.300 181.429 210.782 1.00 33.92 949 GLU C CA 1
ATOM 11805 C C . GLU C 1 922 ? 266.181 180.646 211.451 1.00 35.78 949 GLU C C 1
ATOM 11806 O O . GLU C 1 922 ? 266.193 179.412 211.442 1.00 42.81 949 GLU C O 1
ATOM 11812 N N . ASN C 1 923 ? 265.228 181.359 212.039 1.00 29.74 950 ASN C N 1
ATOM 11813 C CA . ASN C 1 923 ? 264.212 180.746 212.878 1.00 25.50 950 ASN C CA 1
ATOM 11814 C C . ASN C 1 923 ? 262.832 180.909 212.256 1.00 29.99 950 ASN C C 1
ATOM 11815 O O . ASN C 1 923 ? 262.609 181.762 211.393 1.00 36.10 950 ASN C O 1
ATOM 11820 N N . VAL C 1 924 ? 261.903 180.074 212.712 1.00 35.42 951 VAL C N 1
ATOM 11821 C CA . VAL C 1 924 ? 260.533 180.068 212.208 1.00 29.92 951 VAL C CA 1
ATOM 11822 C C . VAL C 1 924 ? 259.640 179.561 213.335 1.00 32.48 951 VAL C C 1
ATOM 11823 O O . VAL C 1 924 ? 260.071 178.698 214.115 1.00 41.66 951 VAL C O 1
ATOM 11827 N N . PRO C 1 925 ? 258.426 180.088 213.499 1.00 33.03 952 PRO C N 1
ATOM 11828 C CA . PRO C 1 925 ? 257.540 179.565 214.545 1.00 32.38 952 PRO C CA 1
ATOM 11829 C C . PRO C 1 925 ? 257.265 178.082 214.352 1.00 39.35 952 PRO C C 1
ATOM 11830 O O . PRO C 1 925 ? 257.010 177.615 213.240 1.00 47.09 952 PRO C O 1
ATOM 11834 N N . CYS C 1 926 ? 257.319 177.340 215.458 1.00 41.97 953 CYS C N 1
ATOM 11835 C CA . CYS C 1 926 ? 257.084 175.895 215.471 1.00 43.96 953 CYS C CA 1
ATOM 11836 C C . CYS C 1 926 ? 256.148 175.609 216.642 1.00 48.93 953 CYS C C 1
ATOM 11837 O O . CYS C 1 926 ? 256.596 175.325 217.755 1.00 48.72 953 CYS C O 1
ATOM 11840 N N . GLY C 1 927 ? 254.850 175.683 216.383 1.00 45.32 954 GLY C N 1
ATOM 11841 C CA . GLY C 1 927 ? 253.826 175.547 217.398 1.00 38.87 954 GLY C CA 1
ATOM 11842 C C . GLY C 1 927 ? 252.927 176.765 217.436 1.00 44.46 954 GLY C C 1
ATOM 11843 O O . GLY C 1 927 ? 253.031 177.681 216.615 1.00 43.35 954 GLY C O 1
ATOM 11844 N N . THR C 1 928 ? 252.021 176.768 218.414 1.00 48.12 955 THR C N 1
ATOM 11845 C CA . THR C 1 928 ? 251.079 177.863 218.592 1.00 43.45 955 THR C CA 1
ATOM 11846 C C . THR C 1 928 ? 251.217 178.585 219.923 1.00 41.08 955 THR C C 1
ATOM 11847 O O . THR C 1 928 ? 250.546 179.604 220.123 1.00 41.51 955 THR C O 1
ATOM 11851 N N . THR C 1 929 ? 252.059 178.099 220.830 1.00 38.88 956 THR C N 1
ATOM 11852 C CA . THR C 1 929 ? 252.235 178.709 222.141 1.00 36.35 956 THR C CA 1
ATOM 11853 C C . THR C 1 929 ? 253.249 179.844 222.137 1.00 36.30 956 THR C C 1
ATOM 11854 O O . THR C 1 929 ? 253.495 180.438 223.191 1.00 46.31 956 THR C O 1
ATOM 11858 N N . GLY C 1 930 ? 253.837 180.160 220.987 1.00 32.27 957 GLY C N 1
ATOM 11859 C CA . GLY C 1 930 ? 254.868 181.170 220.898 1.00 29.15 957 GLY C CA 1
ATOM 11860 C C . GLY C 1 930 ? 256.278 180.633 220.807 1.00 31.60 957 GLY C C 1
ATOM 11861 O O . GLY C 1 930 ? 257.224 181.429 220.802 1.00 37.44 957 GLY C O 1
ATOM 11862 N N . THR C 1 931 ? 256.448 179.317 220.734 1.00 32.35 958 THR C N 1
ATOM 11863 C CA . THR C 1 931 ? 257.768 178.732 220.571 1.00 30.37 958 THR C CA 1
ATOM 11864 C C . THR C 1 931 ? 258.237 178.873 219.126 1.00 36.10 958 THR C C 1
ATOM 11865 O O . THR C 1 931 ? 257.447 179.090 218.204 1.00 38.88 958 THR C O 1
ATOM 11869 N N . THR C 1 932 ? 259.547 178.746 218.939 1.00 35.76 959 THR C N 1
ATOM 11870 C CA . THR C 1 932 ? 260.165 178.978 217.643 1.00 30.85 959 THR C CA 1
ATOM 11871 C C . THR C 1 932 ? 261.373 178.064 217.504 1.00 32.38 959 THR C C 1
ATOM 11872 O O . THR C 1 932 ? 262.154 177.921 218.448 1.00 37.68 959 THR C O 1
ATOM 11876 N N . CYS C 1 933 ? 261.524 177.447 216.332 1.00 32.05 960 CYS C N 1
ATOM 11877 C CA . CYS C 1 933 ? 262.630 176.531 216.098 1.00 26.63 960 CYS C CA 1
ATOM 11878 C C . CYS C 1 933 ? 263.330 176.885 214.792 1.00 29.47 960 CYS C C 1
ATOM 11879 O O . CYS C 1 933 ? 262.782 177.580 213.932 1.00 31.22 960 CYS C O 1
ATOM 11882 N N . SER C 1 934 ? 264.567 176.413 214.668 1.00 33.63 961 SER C N 1
ATOM 11883 C CA . SER C 1 934 ? 265.407 176.772 213.534 1.00 25.12 961 SER C CA 1
ATOM 11884 C C . SER C 1 934 ? 264.956 176.067 212.261 1.00 33.67 961 SER C C 1
ATOM 11885 O O . SER C 1 934 ? 264.474 174.931 212.285 1.00 46.51 961 SER C O 1
ATOM 11888 N N . LYS C 1 935 ? 265.121 176.758 211.138 1.00 31.62 962 LYS C N 1
ATOM 11889 C CA . LYS C 1 935 ? 264.841 176.226 209.813 1.00 27.47 962 LYS C CA 1
ATOM 11890 C C . LYS C 1 935 ? 266.079 176.129 208.938 1.00 30.10 962 LYS C C 1
ATOM 11891 O O . LYS C 1 935 ? 266.257 175.128 208.239 1.00 43.90 962 LYS C O 1
ATOM 11897 N N . ALA C 1 936 ? 266.945 177.140 208.961 1.00 19.48 963 ALA C N 1
ATOM 11898 C CA . ALA C 1 936 ? 268.143 177.157 208.138 1.00 16.87 963 ALA C CA 1
ATOM 11899 C C . ALA C 1 936 ? 269.309 177.711 208.942 1.00 18.24 963 ALA C C 1
ATOM 11900 O O . ALA C 1 936 ? 269.125 178.512 209.862 1.00 29.72 963 ALA C O 1
ATOM 11902 N N . ILE C 1 937 ? 270.514 177.276 208.584 1.00 26.27 964 ILE C N 1
ATOM 11903 C CA . ILE C 1 937 ? 271.745 177.733 209.221 1.00 26.51 964 ILE C CA 1
ATOM 11904 C C . ILE C 1 937 ? 272.651 178.303 208.139 1.00 27.47 964 ILE C C 1
ATOM 11905 O O . ILE C 1 937 ? 272.981 177.609 207.170 1.00 38.67 964 ILE C O 1
ATOM 11910 N N . LYS C 1 938 ? 273.062 179.555 208.305 1.00 27.14 965 LYS C N 1
ATOM 11911 C CA . LYS C 1 938 ? 273.908 180.235 207.332 1.00 26.17 965 LYS C CA 1
ATOM 11912 C C . LYS C 1 938 ? 275.278 180.490 207.945 1.00 30.83 965 LYS C C 1
ATOM 11913 O O . LYS C 1 938 ? 275.381 181.103 209.013 1.00 40.55 965 LYS C O 1
ATOM 11919 N N . ILE C 1 939 ? 276.320 180.019 207.268 1.00 14.85 966 ILE C N 1
ATOM 11920 C CA . ILE C 1 939 ? 277.702 180.176 207.704 1.00 20.10 966 ILE C CA 1
ATOM 11921 C C . ILE C 1 939 ? 278.401 181.060 206.682 1.00 27.48 966 ILE C C 1
ATOM 11922 O O . ILE C 1 939 ? 278.550 180.676 205.516 1.00 36.33 966 ILE C O 1
ATOM 11927 N N . PHE C 1 940 ? 278.834 182.242 207.110 1.00 31.53 967 PHE C N 1
ATOM 11928 C CA . PHE C 1 940 ? 279.547 183.180 206.250 1.00 29.22 967 PHE C CA 1
ATOM 11929 C C . PHE C 1 940 ? 281.018 183.152 206.642 1.00 31.85 967 PHE C C 1
ATOM 11930 O O . PHE C 1 940 ? 281.397 183.693 207.686 1.00 38.76 967 PHE C O 1
ATOM 11938 N N . LEU C 1 941 ? 281.844 182.527 205.807 1.00 47.26 968 LEU C N 1
ATOM 11939 C CA . LEU C 1 941 ? 283.271 182.402 206.072 1.00 52.63 968 LEU C CA 1
ATOM 11940 C C . LEU C 1 941 ? 284.031 182.957 204.880 1.00 56.50 968 LEU C C 1
ATOM 11941 O O . LEU C 1 941 ? 283.810 182.520 203.745 1.00 61.91 968 LEU C O 1
ATOM 11946 N N . GLY C 1 942 ? 284.922 183.909 205.138 1.00 67.88 969 GLY C N 1
ATOM 11947 C CA . GLY C 1 942 ? 285.637 184.558 204.051 1.00 71.99 969 GLY C CA 1
ATOM 11948 C C . GLY C 1 942 ? 284.668 185.237 203.105 1.00 73.96 969 GLY C C 1
ATOM 11949 O O . GLY C 1 942 ? 283.784 185.994 203.520 1.00 72.96 969 GLY C O 1
ATOM 11950 N N . GLY C 1 943 ? 284.830 184.965 201.813 1.00 64.99 970 GLY C N 1
ATOM 11951 C CA . GLY C 1 943 ? 283.915 185.477 200.814 1.00 66.39 970 GLY C CA 1
ATOM 11952 C C . GLY C 1 943 ? 282.908 184.435 200.377 1.00 68.20 970 GLY C C 1
ATOM 11953 O O . GLY C 1 943 ? 282.286 184.562 199.318 1.00 68.54 970 GLY C O 1
ATOM 11954 N N . PHE C 1 944 ? 282.741 183.396 201.191 1.00 70.17 971 PHE C N 1
ATOM 11955 C CA . PHE C 1 944 ? 281.904 182.256 200.855 1.00 69.16 971 PHE C CA 1
ATOM 11956 C C . PHE C 1 944 ? 280.771 182.126 201.863 1.00 68.08 971 PHE C C 1
ATOM 11957 O O . PHE C 1 944 ? 280.914 182.483 203.038 1.00 69.28 971 PHE C O 1
ATOM 11965 N N . GLU C 1 945 ? 279.633 181.625 201.387 1.00 52.23 972 GLU C N 1
ATOM 11966 C CA . GLU C 1 945 ? 278.459 181.415 202.221 1.00 47.29 972 GLU C CA 1
ATOM 11967 C C . GLU C 1 945 ? 277.935 180.002 202.023 1.00 51.22 972 GLU C C 1
ATOM 11968 O O . GLU C 1 945 ? 277.769 179.549 200.886 1.00 57.43 972 GLU C O 1
ATOM 11974 N N . LEU C 1 946 ? 277.680 179.313 203.130 1.00 45.26 973 LEU C N 1
ATOM 11975 C CA . LEU C 1 946 ? 277.016 178.019 203.134 1.00 41.09 973 LEU C CA 1
ATOM 11976 C C . LEU C 1 946 ? 275.634 178.169 203.748 1.00 44.55 973 LEU C C 1
ATOM 11977 O O . LEU C 1 946 ? 275.477 178.802 204.796 1.00 53.31 973 LEU C O 1
ATOM 11982 N N . LYS C 1 947 ? 274.632 177.588 203.098 1.00 36.21 974 LYS C N 1
ATOM 11983 C CA . LYS C 1 947 ? 273.266 177.598 203.608 1.00 37.18 974 LYS C CA 1
ATOM 11984 C C . LYS C 1 947 ? 272.810 176.157 203.776 1.00 39.06 974 LYS C C 1
ATOM 11985 O O . LYS C 1 947 ? 272.582 175.456 202.785 1.00 49.92 974 LYS C O 1
ATOM 11991 N N . LEU C 1 948 ? 272.699 175.713 205.025 1.00 32.81 975 LEU C N 1
ATOM 11992 C CA . LEU C 1 948 ? 272.144 174.406 205.348 1.00 30.58 975 LEU C CA 1
ATOM 11993 C C . LEU C 1 948 ? 270.651 174.588 205.585 1.00 33.40 975 LEU C C 1
ATOM 11994 O O . LEU C 1 948 ? 270.244 175.139 206.613 1.00 34.51 975 LEU C O 1
ATOM 11999 N N . SER C 1 949 ? 269.837 174.144 204.631 1.00 46.41 976 SER C N 1
ATOM 12000 C CA . SER C 1 949 ? 268.396 174.335 204.716 1.00 43.33 976 SER C CA 1
ATOM 12001 C C . SER C 1 949 ? 267.693 173.082 204.224 1.00 51.98 976 SER C C 1
ATOM 12002 O O . SER C 1 949 ? 268.208 172.368 203.362 1.00 59.87 976 SER C O 1
ATOM 12005 N N . HIS C 1 950 ? 266.499 172.837 204.768 1.00 64.84 977 HIS C N 1
ATOM 12006 C CA . HIS C 1 950 ? 265.757 171.608 204.508 1.00 69.74 977 HIS C CA 1
ATOM 12007 C C . HIS C 1 950 ? 266.606 170.406 204.901 1.00 70.79 977 HIS C C 1
ATOM 12008 O O . HIS C 1 950 ? 266.633 170.012 206.071 1.00 69.85 977 HIS C O 1
ATOM 12015 N N . GLY C 1 951 ? 267.300 169.819 203.930 1.00 67.98 978 GLY C N 1
ATOM 12016 C CA . GLY C 1 951 ? 268.241 168.749 204.195 1.00 65.42 978 GLY C CA 1
ATOM 12017 C C . GLY C 1 951 ? 269.457 168.854 203.299 1.00 67.42 978 GLY C C 1
ATOM 12018 O O . GLY C 1 951 ? 270.290 167.945 203.245 1.00 65.66 978 GLY C O 1
ATOM 12019 N N . LYS C 1 952 ? 269.560 169.973 202.592 1.00 73.45 979 LYS C N 1
ATOM 12020 C CA . LYS C 1 952 ? 270.584 170.212 201.589 1.00 73.02 979 LYS C CA 1
ATOM 12021 C C . LYS C 1 952 ? 271.476 171.380 201.994 1.00 69.54 979 LYS C C 1
ATOM 12022 O O . LYS C 1 952 ? 271.190 172.130 202.936 1.00 67.44 979 LYS C O 1
ATOM 12028 N N . VAL C 1 953 ? 272.570 171.520 201.247 1.00 60.82 980 VAL C N 1
ATOM 12029 C CA . VAL C 1 953 ? 273.550 172.582 201.428 1.00 59.68 980 VAL C CA 1
ATOM 12030 C C . VAL C 1 953 ? 273.668 173.349 200.120 1.00 61.56 980 VAL C C 1
ATOM 12031 O O . VAL C 1 953 ? 273.780 172.744 199.048 1.00 67.02 980 VAL C O 1
ATOM 12035 N N . GLU C 1 954 ? 273.639 174.674 200.209 1.00 62.42 981 GLU C N 1
ATOM 12036 C CA . GLU C 1 954 ? 273.868 175.546 199.066 1.00 59.18 981 GLU C CA 1
ATOM 12037 C C . GLU C 1 954 ? 275.145 176.341 199.292 1.00 61.45 981 GLU C C 1
ATOM 12038 O O . GLU C 1 954 ? 275.321 176.950 200.353 1.00 68.69 981 GLU C O 1
ATOM 12044 N N . VAL C 1 955 ? 276.028 176.333 198.301 1.00 60.14 982 VAL C N 1
ATOM 12045 C CA . VAL C 1 955 ? 277.257 177.119 198.339 1.00 59.30 982 VAL C CA 1
ATOM 12046 C C . VAL C 1 955 ? 276.958 178.390 197.552 1.00 62.43 982 VAL C C 1
ATOM 12047 O O . VAL C 1 955 ? 277.113 178.445 196.331 1.00 67.91 982 VAL C O 1
ATOM 12051 N N . ILE C 1 956 ? 276.507 179.425 198.265 1.00 64.15 983 ILE C N 1
ATOM 12052 C CA . ILE C 1 956 ? 276.158 180.682 197.608 1.00 63.58 983 ILE C CA 1
ATOM 12053 C C . ILE C 1 956 ? 277.397 181.315 196.990 1.00 67.36 983 ILE C C 1
ATOM 12054 O O . ILE C 1 956 ? 277.351 181.852 195.877 1.00 74.83 983 ILE C O 1
ATOM 12059 N N . GLY C 1 957 ? 278.522 181.260 197.699 1.00 77.77 984 GLY C N 1
ATOM 12060 C CA . GLY C 1 957 ? 279.792 181.657 197.131 1.00 83.09 984 GLY C CA 1
ATOM 12061 C C . GLY C 1 957 ? 279.879 183.137 196.789 1.00 86.94 984 GLY C C 1
ATOM 12062 O O . GLY C 1 957 ? 279.217 183.995 197.379 1.00 87.01 984 GLY C O 1
ATOM 12063 N N . THR C 1 958 ? 280.727 183.422 195.806 1.00 94.80 985 THR C N 1
ATOM 12064 C CA . THR C 1 958 ? 280.944 184.786 195.342 1.00 94.67 985 THR C CA 1
ATOM 12065 C C . THR C 1 958 ? 281.103 184.822 193.826 1.00 96.45 985 THR C C 1
ATOM 12066 O O . THR C 1 958 ? 281.187 183.779 193.177 1.00 96.57 985 THR C O 1
ATOM 12068 N N . GLN C 1 962 ? 289.226 182.742 195.669 1.00 117.49 989 GLN C N 1
ATOM 12069 C CA . GLN C 1 962 ? 290.128 181.691 196.123 1.00 118.84 989 GLN C CA 1
ATOM 12070 C C . GLN C 1 962 ? 289.446 180.328 196.082 1.00 120.19 989 GLN C C 1
ATOM 12071 O O . GLN C 1 962 ? 288.484 180.124 195.341 1.00 119.21 989 GLN C O 1
ATOM 12077 N N . GLU C 1 963 ? 289.953 179.399 196.885 1.00 126.05 990 GLU C N 1
ATOM 12078 C CA . GLU C 1 963 ? 289.377 178.070 196.994 1.00 124.54 990 GLU C CA 1
ATOM 12079 C C . GLU C 1 963 ? 288.344 178.033 198.115 1.00 124.12 990 GLU C C 1
ATOM 12080 O O . GLU C 1 963 ? 288.352 178.861 199.029 1.00 124.61 990 GLU C O 1
ATOM 12086 N N . VAL C 1 964 ? 287.445 177.059 198.032 1.00 94.33 991 VAL C N 1
ATOM 12087 C CA . VAL C 1 964 ? 286.392 176.907 199.032 1.00 91.14 991 VAL C CA 1
ATOM 12088 C C . VAL C 1 964 ? 287.005 176.342 200.308 1.00 90.64 991 VAL C C 1
ATOM 12089 O O . VAL C 1 964 ? 287.538 175.223 200.297 1.00 88.61 991 VAL C O 1
ATOM 12093 N N . PRO C 1 965 ? 286.958 177.078 201.428 1.00 85.56 992 PRO C N 1
ATOM 12094 C CA . PRO C 1 965 ? 287.476 176.575 202.705 1.00 84.92 992 PRO C CA 1
ATOM 12095 C C . PRO C 1 965 ? 286.429 175.799 203.501 1.00 84.11 992 PRO C C 1
ATOM 12096 O O . PRO C 1 965 ? 286.211 176.048 204.692 1.00 82.74 992 PRO C O 1
ATOM 12100 N N . TYR C 1 966 ? 285.772 174.848 202.844 1.00 74.68 993 TYR C N 1
ATOM 12101 C CA . TYR C 1 966 ? 284.747 174.026 203.465 1.00 68.38 993 TYR C CA 1
ATOM 12102 C C . TYR C 1 966 ? 285.007 172.560 203.161 1.00 70.04 993 TYR C C 1
ATOM 12103 O O . TYR C 1 966 ? 285.527 172.209 202.098 1.00 74.10 993 TYR C O 1
ATOM 12112 N N . THR C 1 967 ? 284.638 171.705 204.110 1.00 61.24 994 THR C N 1
ATOM 12113 C CA . THR C 1 967 ? 284.604 170.263 203.896 1.00 58.07 994 THR C CA 1
ATOM 12114 C C . THR C 1 967 ? 283.288 169.749 204.462 1.00 58.34 994 THR C C 1
ATOM 12115 O O . THR C 1 967 ? 283.086 169.764 205.680 1.00 61.04 994 THR C O 1
ATOM 12119 N N . ILE C 1 968 ? 282.387 169.326 203.580 1.00 39.91 995 ILE C N 1
ATOM 12120 C CA . ILE C 1 968 ? 281.079 168.814 203.970 1.00 38.72 995 ILE C CA 1
ATOM 12121 C C . ILE C 1 968 ? 281.154 167.294 203.961 1.00 44.20 995 ILE C C 1
ATOM 12122 O O . ILE C 1 968 ? 281.501 166.687 202.941 1.00 49.41 995 ILE C O 1
ATOM 12127 N N . ARG C 1 969 ? 280.832 166.677 205.096 1.00 50.61 996 ARG C N 1
ATOM 12128 C CA . ARG C 1 969 ? 280.945 165.232 205.250 1.00 48.20 996 ARG C CA 1
ATOM 12129 C C . ARG C 1 969 ? 279.714 164.715 205.977 1.00 49.05 996 ARG C C 1
ATOM 12130 O O . ARG C 1 969 ? 279.403 165.177 207.076 1.00 53.53 996 ARG C O 1
ATOM 12138 N N . GLN C 1 970 ? 279.012 163.767 205.368 1.00 47.91 997 GLN C N 1
ATOM 12139 C CA . GLN C 1 970 ? 277.830 163.171 205.980 1.00 47.57 997 GLN C CA 1
ATOM 12140 C C . GLN C 1 970 ? 278.259 161.945 206.778 1.00 47.52 997 GLN C C 1
ATOM 12141 O O . GLN C 1 970 ? 278.640 160.922 206.200 1.00 55.16 997 GLN C O 1
ATOM 12147 N N . MET C 1 971 ? 278.213 162.050 208.106 1.00 42.63 998 MET C N 1
ATOM 12148 C CA . MET C 1 971 ? 278.532 160.932 208.986 1.00 45.64 998 MET C CA 1
ATOM 12149 C C . MET C 1 971 ? 277.365 160.716 209.935 1.00 46.27 998 MET C C 1
ATOM 12150 O O . MET C 1 971 ? 276.949 161.647 210.635 1.00 45.13 998 MET C O 1
ATOM 12155 N N . GLY C 1 972 ? 276.837 159.496 209.947 1.00 33.20 999 GLY C N 1
ATOM 12156 C CA . GLY C 1 972 ? 275.672 159.180 210.740 1.00 20.81 999 GLY C CA 1
ATOM 12157 C C . GLY C 1 972 ? 274.487 160.035 210.338 1.00 22.32 999 GLY C C 1
ATOM 12158 O O . GLY C 1 972 ? 274.274 160.353 209.164 1.00 31.24 999 GLY C O 1
ATOM 12159 N N . ILE C 1 973 ? 273.696 160.421 211.344 1.00 27.77 1000 ILE C N 1
ATOM 12160 C CA . ILE C 1 973 ? 272.605 161.367 211.124 1.00 28.58 1000 ILE C CA 1
ATOM 12161 C C . ILE C 1 973 ? 273.094 162.798 211.014 1.00 27.57 1000 ILE C C 1
ATOM 12162 O O . ILE C 1 973 ? 272.273 163.711 210.850 1.00 34.24 1000 ILE C O 1
ATOM 12167 N N . TYR C 1 974 ? 274.401 163.028 211.093 1.00 37.78 1001 TYR C N 1
ATOM 12168 C CA . TYR C 1 974 ? 274.948 164.373 211.156 1.00 27.55 1001 TYR C CA 1
ATOM 12169 C C . TYR C 1 974 ? 275.633 164.760 209.853 1.00 32.14 1001 TYR C C 1
ATOM 12170 O O . TYR C 1 974 ? 276.226 163.927 209.159 1.00 40.98 1001 TYR C O 1
ATOM 12179 N N . LEU C 1 975 ? 275.523 166.042 209.528 1.00 30.11 1002 LEU C N 1
ATOM 12180 C CA . LEU C 1 975 ? 276.261 166.668 208.444 1.00 27.00 1002 LEU C CA 1
ATOM 12181 C C . LEU C 1 975 ? 277.308 167.571 209.078 1.00 30.52 1002 LEU C C 1
ATOM 12182 O O . LEU C 1 975 ? 276.964 168.470 209.853 1.00 36.23 1002 LEU C O 1
ATOM 12187 N N . VAL C 1 976 ? 278.576 167.324 208.769 1.00 31.18 1003 VAL C N 1
ATOM 12188 C CA . VAL C 1 976 ? 279.695 167.992 209.414 1.00 30.01 1003 VAL C CA 1
ATOM 12189 C C . VAL C 1 976 ? 280.327 168.940 208.407 1.00 35.28 1003 VAL C C 1
ATOM 12190 O O . VAL C 1 976 ? 280.792 168.512 207.343 1.00 41.80 1003 VAL C O 1
ATOM 12194 N N . VAL C 1 977 ? 280.329 170.225 208.738 1.00 34.29 1004 VAL C N 1
ATOM 12195 C CA . VAL C 1 977 ? 281.028 171.241 207.964 1.00 32.08 1004 VAL C CA 1
ATOM 12196 C C . VAL C 1 977 ? 282.300 171.597 208.718 1.00 42.29 1004 VAL C C 1
ATOM 12197 O O . VAL C 1 977 ? 282.243 172.107 209.843 1.00 48.16 1004 VAL C O 1
ATOM 12201 N N . ASP C 1 978 ? 283.445 171.315 208.106 1.00 59.63 1005 ASP C N 1
ATOM 12202 C CA . ASP C 1 978 ? 284.749 171.576 208.698 1.00 60.42 1005 ASP C CA 1
ATOM 12203 C C . ASP C 1 978 ? 285.410 172.729 207.959 1.00 60.40 1005 ASP C C 1
ATOM 12204 O O . ASP C 1 978 ? 285.417 172.752 206.723 1.00 63.98 1005 ASP C O 1
ATOM 12209 N N . THR C 1 979 ? 285.957 173.681 208.710 1.00 55.91 1006 THR C N 1
ATOM 12210 C CA . THR C 1 979 ? 286.701 174.786 208.131 1.00 57.28 1006 THR C CA 1
ATOM 12211 C C . THR C 1 979 ? 288.158 174.711 208.565 1.00 61.97 1006 THR C C 1
ATOM 12212 O O . THR C 1 979 ? 288.500 174.084 209.571 1.00 60.85 1006 THR C O 1
ATOM 12216 N N . ASP C 1 980 ? 289.019 175.363 207.788 1.00 77.84 1007 ASP C N 1
ATOM 12217 C CA . ASP C 1 980 ? 290.448 175.360 208.069 1.00 77.99 1007 ASP C CA 1
ATOM 12218 C C . ASP C 1 980 ? 290.851 176.387 209.118 1.00 74.68 1007 ASP C C 1
ATOM 12219 O O . ASP C 1 980 ? 292.025 176.428 209.500 1.00 75.89 1007 ASP C O 1
ATOM 12224 N N . ILE C 1 981 ? 289.912 177.212 209.594 1.00 56.11 1008 ILE C N 1
ATOM 12225 C CA . ILE C 1 981 ? 290.213 178.192 210.632 1.00 56.50 1008 ILE C CA 1
ATOM 12226 C C . ILE C 1 981 ? 290.007 177.637 212.033 1.00 58.18 1008 ILE C C 1
ATOM 12227 O O . ILE C 1 981 ? 290.291 178.336 213.015 1.00 59.30 1008 ILE C O 1
ATOM 12232 N N . GLY C 1 982 ? 289.529 176.406 212.159 1.00 52.46 1009 GLY C N 1
ATOM 12233 C CA . GLY C 1 982 ? 289.234 175.820 213.444 1.00 52.58 1009 GLY C CA 1
ATOM 12234 C C . GLY C 1 982 ? 287.777 175.847 213.847 1.00 48.23 1009 GLY C C 1
ATOM 12235 O O . GLY C 1 982 ? 287.488 175.977 215.041 1.00 46.68 1009 GLY C O 1
ATOM 12236 N N . LEU C 1 983 ? 286.853 175.732 212.895 1.00 37.86 1010 LEU C N 1
ATOM 12237 C CA . LEU C 1 983 ? 285.423 175.786 213.170 1.00 31.53 1010 LEU C CA 1
ATOM 12238 C C . LEU C 1 983 ? 284.763 174.541 212.601 1.00 40.78 1010 LEU C C 1
ATOM 12239 O O . LEU C 1 983 ? 284.904 174.248 211.406 1.00 52.01 1010 LEU C O 1
ATOM 12244 N N . VAL C 1 984 ? 284.039 173.813 213.449 1.00 40.39 1011 VAL C N 1
ATOM 12245 C CA . VAL C 1 984 ? 283.332 172.606 213.039 1.00 37.73 1011 VAL C CA 1
ATOM 12246 C C . VAL C 1 984 ? 281.855 172.790 213.350 1.00 35.71 1011 VAL C C 1
ATOM 12247 O O . VAL C 1 984 ? 281.499 173.370 214.378 1.00 42.06 1011 VAL C O 1
ATOM 12251 N N . LEU C 1 985 ? 280.994 172.323 212.451 1.00 27.40 1012 LEU C N 1
ATOM 12252 C CA . LEU C 1 985 ? 279.554 172.409 212.653 1.00 22.29 1012 LEU C CA 1
ATOM 12253 C C . LEU C 1 985 ? 278.934 171.042 212.417 1.00 29.96 1012 LEU C C 1
ATOM 12254 O O . LEU C 1 985 ? 279.099 170.464 211.339 1.00 38.47 1012 LEU C O 1
ATOM 12259 N N . LEU C 1 986 ? 278.222 170.535 213.418 1.00 26.25 1013 LEU C N 1
ATOM 12260 C CA . LEU C 1 986 ? 277.403 169.340 213.283 1.00 17.22 1013 LEU C CA 1
ATOM 12261 C C . LEU C 1 986 ? 275.952 169.766 213.129 1.00 20.78 1013 LEU C C 1
ATOM 12262 O O . LEU C 1 986 ? 275.444 170.548 213.938 1.00 29.59 1013 LEU C O 1
ATOM 12267 N N . TRP C 1 987 ? 275.284 169.252 212.102 1.00 21.33 1014 TRP C N 1
ATOM 12268 C CA . TRP C 1 987 ? 273.899 169.608 211.823 1.00 17.68 1014 TRP C CA 1
ATOM 12269 C C . TRP C 1 987 ? 273.093 168.325 211.690 1.00 25.33 1014 TRP C C 1
ATOM 12270 O O . TRP C 1 987 ? 273.383 167.500 210.819 1.00 40.26 1014 TRP C O 1
ATOM 12281 N N . ASP C 1 988 ? 272.103 168.141 212.566 1.00 32.12 1015 ASP C N 1
ATOM 12282 C CA . ASP C 1 988 ? 271.227 166.978 212.451 1.00 30.19 1015 ASP C CA 1
ATOM 12283 C C . ASP C 1 988 ? 270.214 167.100 211.318 1.00 33.90 1015 ASP C C 1
ATOM 12284 O O . ASP C 1 988 ? 269.333 166.240 211.200 1.00 43.83 1015 ASP C O 1
ATOM 12289 N N . LYS C 1 989 ? 270.314 168.155 210.512 1.00 27.08 1016 LYS C N 1
ATOM 12290 C CA . LYS C 1 989 ? 269.539 168.412 209.305 1.00 27.95 1016 LYS C CA 1
ATOM 12291 C C . LYS C 1 989 ? 268.087 168.780 209.579 1.00 33.46 1016 LYS C C 1
ATOM 12292 O O . LYS C 1 989 ? 267.356 169.065 208.626 1.00 42.24 1016 LYS C O 1
ATOM 12298 N N . LYS C 1 990 ? 267.634 168.787 210.833 1.00 33.58 1017 LYS C N 1
ATOM 12299 C CA . LYS C 1 990 ? 266.277 169.246 211.110 1.00 33.24 1017 LYS C CA 1
ATOM 12300 C C . LYS C 1 990 ? 266.249 170.510 211.957 1.00 34.34 1017 LYS C C 1
ATOM 12301 O O . LYS C 1 990 ? 265.762 171.544 211.487 1.00 44.80 1017 LYS C O 1
ATOM 12307 N N . THR C 1 991 ? 266.766 170.472 213.187 1.00 25.12 1018 THR C N 1
ATOM 12308 C CA . THR C 1 991 ? 266.745 171.647 214.048 1.00 19.45 1018 THR C CA 1
ATOM 12309 C C . THR C 1 991 ? 267.982 171.818 214.918 1.00 26.83 1018 THR C C 1
ATOM 12310 O O . THR C 1 991 ? 268.075 172.829 215.620 1.00 32.11 1018 THR C O 1
ATOM 12314 N N . SER C 1 992 ? 268.930 170.886 214.900 1.00 22.46 1019 SER C N 1
ATOM 12315 C CA . SER C 1 992 ? 270.014 170.859 215.873 1.00 20.03 1019 SER C CA 1
ATOM 12316 C C . SER C 1 992 ? 271.323 171.285 215.226 1.00 25.72 1019 SER C C 1
ATOM 12317 O O . SER C 1 992 ? 271.687 170.782 214.158 1.00 35.71 1019 SER C O 1
ATOM 12320 N N . ILE C 1 993 ? 272.028 172.204 215.880 1.00 24.80 1020 ILE C N 1
ATOM 12321 C CA . ILE C 1 993 ? 273.353 172.635 215.458 1.00 17.79 1020 ILE C CA 1
ATOM 12322 C C . ILE C 1 993 ? 274.299 172.540 216.649 1.00 21.66 1020 ILE C C 1
ATOM 12323 O O . ILE C 1 993 ? 273.925 172.848 217.787 1.00 30.49 1020 ILE C O 1
ATOM 12328 N N . PHE C 1 994 ? 275.513 172.062 216.386 1.00 18.09 1021 PHE C N 1
ATOM 12329 C CA . PHE C 1 994 ? 276.570 171.950 217.386 1.00 22.30 1021 PHE C CA 1
ATOM 12330 C C . PHE C 1 994 ? 277.817 172.593 216.799 1.00 30.32 1021 PHE C C 1
ATOM 12331 O O . PHE C 1 994 ? 278.421 172.045 215.871 1.00 39.13 1021 PHE C O 1
ATOM 12339 N N . ILE C 1 995 ? 278.199 173.748 217.328 1.00 32.15 1022 ILE C N 1
ATOM 12340 C CA . ILE C 1 995 ? 279.326 174.515 216.815 1.00 29.90 1022 ILE C CA 1
ATOM 12341 C C . ILE C 1 995 ? 280.516 174.285 217.734 1.00 34.63 1022 ILE C C 1
ATOM 12342 O O . ILE C 1 995 ? 280.477 174.649 218.915 1.00 44.80 1022 ILE C O 1
ATOM 12347 N N . ASN C 1 996 ? 281.567 173.674 217.196 1.00 34.80 1023 ASN C N 1
ATOM 12348 C CA . ASN C 1 996 ? 282.803 173.419 217.921 1.00 34.28 1023 ASN C CA 1
ATOM 12349 C C . ASN C 1 996 ? 283.833 174.463 217.512 1.00 42.42 1023 ASN C C 1
ATOM 12350 O O . ASN C 1 996 ? 284.172 174.580 216.325 1.00 49.41 1023 ASN C O 1
ATOM 12355 N N . LEU C 1 997 ? 284.325 175.212 218.498 1.00 31.76 1024 LEU C N 1
ATOM 12356 C CA . LEU C 1 997 ? 285.259 176.311 218.294 1.00 28.99 1024 LEU C CA 1
ATOM 12357 C C . LEU C 1 997 ? 286.580 175.991 218.975 1.00 36.34 1024 LEU C C 1
ATOM 12358 O O . LEU C 1 997 ? 286.597 175.568 220.136 1.00 44.39 1024 LEU C O 1
ATOM 12363 N N . SER C 1 998 ? 287.679 176.207 218.258 1.00 46.43 1025 SER C N 1
ATOM 12364 C CA . SER C 1 998 ? 289.000 175.940 218.794 1.00 44.54 1025 SER C CA 1
ATOM 12365 C C . SER C 1 998 ? 289.332 176.929 219.911 1.00 47.08 1025 SER C C 1
ATOM 12366 O O . SER C 1 998 ? 288.772 178.026 219.969 1.00 53.91 1025 SER C O 1
ATOM 12369 N N . PRO C 1 999 ? 290.240 176.557 220.821 1.00 51.12 1026 PRO C N 1
ATOM 12370 C CA . PRO C 1 999 ? 290.589 177.465 221.927 1.00 53.54 1026 PRO C CA 1
ATOM 12371 C C . PRO C 1 999 ? 291.274 178.744 221.479 1.00 56.08 1026 PRO C C 1
ATOM 12372 O O . PRO C 1 999 ? 291.408 179.668 222.293 1.00 50.60 1026 PRO C O 1
ATOM 12376 N N . GLU C 1 1000 ? 291.715 178.830 220.224 1.00 60.90 1027 GLU C N 1
ATOM 12377 C CA . GLU C 1 1000 ? 292.336 180.046 219.716 1.00 59.07 1027 GLU C CA 1
ATOM 12378 C C . GLU C 1 1000 ? 291.354 181.202 219.591 1.00 60.45 1027 GLU C C 1
ATOM 12379 O O . GLU C 1 1000 ? 291.788 182.338 219.374 1.00 62.97 1027 GLU C O 1
ATOM 12385 N N . PHE C 1 1001 ? 290.052 180.944 219.717 1.00 48.41 1028 PHE C N 1
ATOM 12386 C CA . PHE C 1 1001 ? 289.026 181.970 219.592 1.00 43.83 1028 PHE C CA 1
ATOM 12387 C C . PHE C 1 1001 ? 288.451 182.387 220.941 1.00 46.26 1028 PHE C C 1
ATOM 12388 O O . PHE C 1 1001 ? 287.359 182.962 220.989 1.00 55.26 1028 PHE C O 1
ATOM 12396 N N . LYS C 1 1002 ? 289.157 182.108 222.034 1.00 44.07 1029 LYS C N 1
ATOM 12397 C CA . LYS C 1 1002 ? 288.653 182.451 223.356 1.00 36.59 1029 LYS C CA 1
ATOM 12398 C C . LYS C 1 1002 ? 288.642 183.963 223.543 1.00 39.06 1029 LYS C C 1
ATOM 12399 O O . LYS C 1 1002 ? 289.651 184.636 223.313 1.00 46.25 1029 LYS C O 1
ATOM 12405 N N . GLY C 1 1003 ? 287.496 184.495 223.961 1.00 35.71 1030 GLY C N 1
ATOM 12406 C CA . GLY C 1 1003 ? 287.367 185.919 224.189 1.00 34.84 1030 GLY C CA 1
ATOM 12407 C C . GLY C 1 1003 ? 287.269 186.763 222.941 1.00 36.10 1030 GLY C C 1
ATOM 12408 O O . GLY C 1 1003 ? 287.293 187.993 223.041 1.00 41.45 1030 GLY C O 1
ATOM 12409 N N . ARG C 1 1004 ? 287.157 186.144 221.766 1.00 37.31 1031 ARG C N 1
ATOM 12410 C CA . ARG C 1 1004 ? 287.116 186.869 220.503 1.00 37.72 1031 ARG C CA 1
ATOM 12411 C C . ARG C 1 1004 ? 285.837 186.612 219.717 1.00 46.19 1031 ARG C C 1
ATOM 12412 O O . ARG C 1 1004 ? 285.810 186.851 218.504 1.00 53.23 1031 ARG C O 1
ATOM 12420 N N . VAL C 1 1005 ? 284.777 186.135 220.369 1.00 38.47 1032 VAL C N 1
ATOM 12421 C CA . VAL C 1 1005 ? 283.525 185.820 219.699 1.00 27.00 1032 VAL C CA 1
ATOM 12422 C C . VA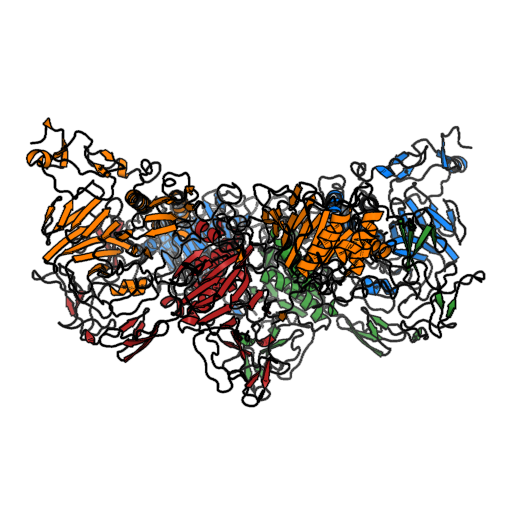L C 1 1005 ? 282.373 186.444 220.475 1.00 32.20 1032 VAL C C 1
ATOM 12423 O O . VAL C 1 1005 ? 282.514 186.847 221.631 1.00 41.29 1032 VAL C O 1
ATOM 12427 N N . CYS C 1 1006 ? 281.222 186.528 219.812 1.00 37.13 1033 CYS C N 1
ATOM 12428 C CA . CYS C 1 1006 ? 280.019 187.080 220.419 1.00 34.00 1033 CYS C CA 1
ATOM 12429 C C . CYS C 1 1006 ? 278.809 186.560 219.656 1.00 29.18 1033 CYS C C 1
ATOM 12430 O O . CYS C 1 1006 ? 278.927 186.036 218.546 1.00 42.14 1033 CYS C O 1
ATOM 12433 N N . GLY C 1 1007 ? 277.643 186.711 220.269 1.00 25.08 1034 GLY C N 1
ATOM 12434 C CA . GLY C 1 1007 ? 276.395 186.270 219.694 1.00 33.33 1034 GLY C CA 1
ATOM 12435 C C . GLY C 1 1007 ? 275.564 185.549 220.730 1.00 33.47 1034 GLY C C 1
ATOM 12436 O O . GLY C 1 1007 ? 275.761 185.719 221.932 1.00 41.65 1034 GLY C O 1
ATOM 12437 N N . LEU C 1 1008 ? 274.622 184.735 220.249 1.00 19.67 1035 LEU C N 1
ATOM 12438 C CA . LEU C 1 1008 ? 273.776 183.946 221.135 1.00 20.21 1035 LEU C CA 1
ATOM 12439 C C . LEU C 1 1008 ? 274.515 182.777 221.771 1.00 20.63 1035 LEU C C 1
ATOM 12440 O O . LEU C 1 1008 ? 273.963 182.135 222.671 1.00 30.05 1035 LEU C O 1
ATOM 12445 N N . CYS C 1 1009 ? 275.737 182.486 221.330 1.00 27.88 1036 CYS C N 1
ATOM 12446 C CA . CYS C 1 1009 ? 276.531 181.391 221.868 1.00 26.45 1036 CYS C CA 1
ATOM 12447 C C . CYS C 1 1009 ? 277.528 181.852 222.924 1.00 34.69 1036 CYS C C 1
ATOM 12448 O O . CYS C 1 1009 ? 278.402 181.075 223.317 1.00 44.25 1036 CYS C O 1
ATOM 12451 N N . GLY C 1 1010 ? 277.420 183.091 223.388 1.00 30.00 1037 GLY C N 1
ATOM 12452 C CA . GLY C 1 1010 ? 278.348 183.608 224.371 1.00 26.71 1037 GLY C CA 1
ATOM 12453 C C . GLY C 1 1010 ? 279.618 184.143 223.746 1.00 19.90 1037 GLY C C 1
ATOM 12454 O O . GLY C 1 1010 ? 279.740 184.314 222.529 1.00 32.74 1037 GLY C O 1
ATOM 12455 N N . ASN C 1 1011 ? 280.594 184.413 224.614 1.00 27.02 1038 ASN C N 1
ATOM 12456 C CA . ASN C 1 1011 ? 281.856 185.003 224.195 1.00 28.05 1038 ASN C CA 1
ATOM 12457 C C . ASN C 1 1011 ? 283.068 184.119 224.456 1.00 34.89 1038 ASN C C 1
ATOM 12458 O O . ASN C 1 1011 ? 284.191 184.539 224.151 1.00 38.64 1038 ASN C O 1
ATOM 12463 N N . PHE C 1 1012 ? 282.881 182.918 225.008 1.00 35.15 1039 PHE C N 1
ATOM 12464 C CA . PHE C 1 1012 ? 283.949 181.926 225.147 1.00 26.60 1039 PHE C CA 1
ATOM 12465 C C . PHE C 1 1012 ? 285.118 182.470 225.974 1.00 36.30 1039 PHE C C 1
ATOM 12466 O O . PHE C 1 1012 ? 286.233 182.653 225.482 1.00 44.15 1039 PHE C O 1
ATOM 12474 N N . ASP C 1 1013 ? 284.842 182.731 227.253 1.00 36.69 1040 ASP C N 1
ATOM 12475 C CA . ASP C 1 1013 ? 285.875 183.157 228.191 1.00 30.97 1040 ASP C CA 1
ATOM 12476 C C . ASP C 1 1013 ? 285.757 182.413 229.517 1.00 35.32 1040 ASP C C 1
ATOM 12477 O O . ASP C 1 1013 ? 286.181 182.921 230.559 1.00 41.97 1040 ASP C O 1
ATOM 12482 N N . ASP C 1 1014 ? 285.166 181.218 229.493 1.00 42.62 1041 ASP C N 1
ATOM 12483 C CA . ASP C 1 1014 ? 285.009 180.305 230.624 1.00 36.17 1041 ASP C CA 1
ATOM 12484 C C . ASP C 1 1014 ? 284.042 180.819 231.683 1.00 36.20 1041 ASP C C 1
ATOM 12485 O O . ASP C 1 1014 ? 283.824 180.129 232.685 1.00 41.31 1041 ASP C O 1
ATOM 12490 N N . ILE C 1 1015 ? 283.455 182.000 231.504 1.00 34.43 1042 ILE C N 1
ATOM 12491 C CA . ILE C 1 1015 ? 282.499 182.568 232.446 1.00 27.14 1042 ILE C CA 1
ATOM 12492 C C . ILE C 1 1015 ? 281.117 182.516 231.810 1.00 34.11 1042 ILE C C 1
ATOM 12493 O O . ILE C 1 1015 ? 280.933 182.966 230.673 1.00 36.75 1042 ILE C O 1
ATOM 12498 N N . ALA C 1 1016 ? 280.147 181.966 232.540 1.00 34.45 1043 ALA C N 1
ATOM 12499 C CA . ALA C 1 1016 ? 278.816 181.751 231.987 1.00 29.01 1043 ALA C CA 1
ATOM 12500 C C . ALA C 1 1016 ? 277.841 182.878 232.300 1.00 34.57 1043 ALA C C 1
ATOM 12501 O O . ALA C 1 1016 ? 276.897 183.095 231.532 1.00 41.53 1043 ALA C O 1
ATOM 12503 N N . VAL C 1 1017 ? 278.039 183.598 233.406 1.00 32.56 1044 VAL C N 1
ATOM 12504 C CA . VAL C 1 1017 ? 277.081 184.629 233.795 1.00 37.42 1044 VAL C CA 1
ATOM 12505 C C . VAL C 1 1017 ? 277.111 185.794 232.813 1.00 38.55 1044 VAL C C 1
ATOM 12506 O O . VAL C 1 1017 ? 276.072 186.391 232.508 1.00 41.39 1044 VAL C O 1
ATOM 12510 N N . ASN C 1 1018 ? 278.292 186.136 232.301 1.00 33.79 1045 ASN C N 1
ATOM 12511 C CA . ASN C 1 1018 ? 278.421 187.252 231.373 1.00 30.54 1045 ASN C CA 1
ATOM 12512 C C . ASN C 1 1018 ? 278.130 186.869 229.928 1.00 34.29 1045 ASN C C 1
ATOM 12513 O O . ASN C 1 1018 ? 278.311 187.705 229.037 1.00 38.79 1045 ASN C O 1
ATOM 12518 N N . ASP C 1 1019 ? 277.694 185.633 229.672 1.00 34.66 1046 ASP C N 1
ATOM 12519 C CA . ASP C 1 1019 ? 277.334 185.241 228.315 1.00 29.66 1046 ASP C CA 1
ATOM 12520 C C . ASP C 1 1019 ? 276.069 185.935 227.831 1.00 35.35 1046 ASP C C 1
ATOM 12521 O O . ASP C 1 1019 ? 275.823 185.971 226.622 1.00 47.54 1046 ASP C O 1
ATOM 12526 N N . PHE C 1 1020 ? 275.266 186.484 228.741 1.00 25.98 1047 PHE C N 1
ATOM 12527 C CA . PHE C 1 1020 ? 274.078 187.232 228.352 1.00 24.05 1047 PHE C CA 1
ATOM 12528 C C . PHE C 1 1020 ? 274.445 188.671 228.017 1.00 30.75 1047 PHE C C 1
ATOM 12529 O O . PHE C 1 1020 ? 273.860 189.611 228.564 1.00 38.17 1047 PHE C O 1
ATOM 12537 N N . ALA C 1 1021 ? 275.410 188.852 227.120 1.00 32.27 1048 ALA C N 1
ATOM 12538 C CA . ALA C 1 1021 ? 275.865 190.171 226.705 1.00 26.79 1048 ALA C CA 1
ATOM 12539 C C . ALA C 1 1021 ? 275.140 190.562 225.425 1.00 31.68 1048 ALA C C 1
ATOM 12540 O O . ALA C 1 1021 ? 275.245 189.868 224.409 1.00 40.31 1048 ALA C O 1
ATOM 12542 N N . THR C 1 1022 ? 274.409 191.672 225.478 1.00 29.39 1049 THR C N 1
ATOM 12543 C CA . THR C 1 1022 ? 273.644 192.133 224.332 1.00 26.08 1049 THR C CA 1
ATOM 12544 C C . THR C 1 1022 ? 274.582 192.652 223.242 1.00 32.03 1049 THR C C 1
ATOM 12545 O O . THR C 1 1022 ? 275.802 192.724 223.408 1.00 38.28 1049 THR C O 1
ATOM 12549 N N . ARG C 1 1023 ? 273.992 193.020 222.102 1.00 29.25 1050 ARG C N 1
ATOM 12550 C CA . ARG C 1 1023 ? 274.770 193.609 221.019 1.00 25.67 1050 ARG C CA 1
ATOM 12551 C C . ARG C 1 1023 ? 275.331 194.973 221.396 1.00 39.14 1050 ARG C C 1
ATOM 12552 O O . ARG C 1 1023 ? 276.284 195.436 220.761 1.00 41.63 1050 ARG C O 1
ATOM 12560 N N . SER C 1 1024 ? 274.763 195.621 222.411 1.00 45.21 1051 SER C N 1
ATOM 12561 C CA . SER C 1 1024 ? 275.289 196.869 222.943 1.00 41.40 1051 SER C CA 1
ATOM 12562 C C . SER C 1 1024 ? 276.438 196.652 223.918 1.00 40.02 1051 SER C C 1
ATOM 12563 O O . SER C 1 1024 ? 276.879 197.616 224.552 1.00 50.55 1051 SER C O 1
ATOM 12566 N N . ARG C 1 1025 ? 276.906 195.410 224.062 1.00 37.58 1052 ARG C N 1
ATOM 12567 C CA . ARG C 1 1025 ? 278.059 195.071 224.899 1.00 39.27 1052 ARG C CA 1
ATOM 12568 C C . ARG C 1 1025 ? 277.781 195.332 226.379 1.00 43.69 1052 ARG C C 1
ATOM 12569 O O . ARG C 1 1025 ? 278.636 195.840 227.104 1.00 48.96 1052 ARG C O 1
ATOM 12577 N N . SER C 1 1026 ? 276.580 194.979 226.829 1.00 34.55 1053 SER C N 1
ATOM 12578 C CA . SER C 1 1026 ? 276.205 195.080 228.233 1.00 33.36 1053 SER C CA 1
ATOM 12579 C C . SER C 1 1026 ? 275.519 193.791 228.656 1.00 41.67 1053 SER C C 1
ATOM 12580 O O . SER C 1 1026 ? 274.591 193.330 227.984 1.00 46.95 1053 SER C O 1
ATOM 12583 N N . VAL C 1 1027 ? 275.972 193.216 229.765 1.00 39.64 1054 VAL C N 1
ATOM 12584 C CA . VAL C 1 1027 ? 275.382 191.986 230.280 1.00 31.72 1054 VAL C CA 1
ATOM 12585 C C . VAL C 1 1027 ? 274.071 192.319 230.978 1.00 36.68 1054 VAL C C 1
ATOM 12586 O O . VAL C 1 1027 ? 274.029 193.168 231.877 1.00 42.44 1054 VAL C O 1
ATOM 12590 N N . VAL C 1 1028 ? 272.995 191.650 230.567 1.00 33.69 1055 VAL C N 1
ATOM 12591 C CA . VAL C 1 1028 ? 271.670 191.874 231.124 1.00 33.73 1055 VAL C CA 1
ATOM 12592 C C . VAL C 1 1028 ? 271.189 190.585 231.781 1.00 39.55 1055 VAL C C 1
ATOM 12593 O O . VAL C 1 1028 ? 271.748 189.508 231.578 1.00 39.95 1055 VAL C O 1
ATOM 12597 N N . GLY C 1 1029 ? 270.135 190.715 232.582 1.00 50.75 1056 GLY C N 1
ATOM 12598 C CA . GLY C 1 1029 ? 269.555 189.572 233.256 1.00 49.21 1056 GLY C CA 1
ATOM 12599 C C . GLY C 1 1029 ? 268.373 188.990 232.510 1.00 51.53 1056 GLY C C 1
ATOM 12600 O O . GLY C 1 1029 ? 268.062 187.804 232.651 1.00 54.41 1056 GLY C O 1
ATOM 12601 N N . ASP C 1 1030 ? 267.706 189.816 231.709 1.00 46.92 1057 ASP C N 1
ATOM 12602 C CA . ASP C 1 1030 ? 266.559 189.367 230.932 1.00 44.04 1057 ASP C CA 1
ATOM 12603 C C . ASP C 1 1030 ? 267.041 188.587 229.715 1.00 47.99 1057 ASP C C 1
ATOM 12604 O O . ASP C 1 1030 ? 267.817 189.105 228.905 1.00 50.35 1057 ASP C O 1
ATOM 12609 N N . VAL C 1 1031 ? 266.585 187.340 229.591 1.00 36.47 1058 VAL C N 1
ATOM 12610 C CA . VAL C 1 1031 ? 266.950 186.527 228.437 1.00 29.28 1058 VAL C CA 1
ATOM 12611 C C . VAL C 1 1031 ? 266.318 187.086 227.170 1.00 35.12 1058 VAL C C 1
ATOM 12612 O O . VAL C 1 1031 ? 266.914 187.039 226.087 1.00 42.59 1058 VAL C O 1
ATOM 12616 N N . LEU C 1 1032 ? 265.098 187.618 227.283 1.00 34.50 1059 LEU C N 1
ATOM 12617 C CA . LEU C 1 1032 ? 264.408 188.149 226.112 1.00 31.40 1059 LEU C CA 1
ATOM 12618 C C . LEU C 1 1032 ? 265.164 189.322 225.505 1.00 33.26 1059 LEU C C 1
ATOM 12619 O O . LEU C 1 1032 ? 265.321 189.399 224.282 1.00 42.13 1059 LEU C O 1
ATOM 12624 N N . GLU C 1 1033 ? 265.636 190.250 226.341 1.00 40.47 1060 GLU C N 1
ATOM 12625 C CA . GLU C 1 1033 ? 266.377 191.399 225.829 1.00 36.34 1060 GLU C CA 1
ATOM 12626 C C . GLU C 1 1033 ? 267.680 190.968 225.168 1.00 40.75 1060 GLU C C 1
ATOM 12627 O O . GLU C 1 1033 ? 268.022 191.445 224.078 1.00 47.31 1060 GLU C O 1
ATOM 12633 N N . PHE C 1 1034 ? 268.415 190.057 225.811 1.00 30.63 1061 PHE C N 1
ATOM 12634 C CA . PHE C 1 1034 ? 269.678 189.589 225.250 1.00 21.72 1061 PHE C CA 1
ATOM 12635 C C . PHE C 1 1034 ? 269.461 188.887 223.917 1.00 32.59 1061 PHE C C 1
ATOM 12636 O O . PHE C 1 1034 ? 270.225 189.092 222.967 1.00 46.40 1061 PHE C O 1
ATOM 12644 N N . GLY C 1 1035 ? 268.421 188.057 223.824 1.00 18.96 1062 GLY C N 1
ATOM 12645 C CA . GLY C 1 1035 ? 268.130 187.398 222.562 1.00 19.93 1062 GLY C CA 1
ATOM 12646 C C . GLY C 1 1035 ? 267.692 188.367 221.479 1.00 18.38 1062 GLY C C 1
ATOM 12647 O O . GLY C 1 1035 ? 268.143 188.276 220.335 1.00 29.87 1062 GLY C O 1
ATOM 12648 N N . ASN C 1 1036 ? 266.816 189.314 221.827 1.00 23.52 1063 ASN C N 1
ATOM 12649 C CA . ASN C 1 1036 ? 266.289 190.247 220.838 1.00 26.12 1063 ASN C CA 1
ATOM 12650 C C . ASN C 1 1036 ? 267.352 191.219 220.351 1.00 33.00 1063 ASN C C 1
ATOM 12651 O O . ASN C 1 1036 ? 267.246 191.740 219.235 1.00 44.19 1063 ASN C O 1
ATOM 12656 N N . SER C 1 1037 ? 268.376 191.482 221.165 1.00 30.83 1064 SER C N 1
ATOM 12657 C CA . SER C 1 1037 ? 269.437 192.384 220.737 1.00 28.82 1064 SER C CA 1
ATOM 12658 C C . SER C 1 1037 ? 270.306 191.798 219.632 1.00 25.24 1064 SER C C 1
ATOM 12659 O O . SER C 1 1037 ? 271.036 192.553 218.982 1.00 34.19 1064 SER C O 1
ATOM 12662 N N . TRP C 1 1038 ? 270.242 190.489 219.397 1.00 25.95 1065 TRP C N 1
ATOM 12663 C CA . TRP C 1 1038 ? 271.113 189.827 218.436 1.00 27.60 1065 TRP C CA 1
ATOM 12664 C C . TRP C 1 1038 ? 270.409 189.481 217.131 1.00 32.83 1065 TRP C C 1
ATOM 12665 O O . TRP C 1 1038 ? 270.953 188.711 216.333 1.00 38.66 1065 TRP C O 1
ATOM 12676 N N . LYS C 1 1039 ? 269.214 190.016 216.898 1.00 29.38 1066 LYS C N 1
ATOM 12677 C CA . LYS C 1 1039 ? 268.556 189.817 215.615 1.00 19.80 1066 LYS C CA 1
ATOM 12678 C C . LYS C 1 1039 ? 269.303 190.564 214.517 1.00 26.41 1066 LYS C C 1
ATOM 12679 O O . LYS C 1 1039 ? 269.853 191.646 214.742 1.00 37.57 1066 LYS C O 1
ATOM 12685 N N . LEU C 1 1040 ? 269.332 189.970 213.323 1.00 32.46 1067 LEU C N 1
ATOM 12686 C CA . LEU C 1 1040 ? 270.053 190.577 212.209 1.00 26.77 1067 LEU C CA 1
ATOM 12687 C C . LEU C 1 1040 ? 269.394 191.875 211.759 1.00 33.84 1067 LEU C C 1
ATOM 12688 O O . LEU C 1 1040 ? 270.061 192.907 211.622 1.00 39.63 1067 LEU C O 1
ATOM 12693 N N . SER C 1 1041 ? 268.084 191.845 211.526 1.00 44.88 1068 SER C N 1
ATOM 12694 C CA . SER C 1 1041 ? 267.379 193.009 211.006 1.00 48.46 1068 SER C CA 1
ATOM 12695 C C . SER C 1 1041 ? 266.785 193.810 212.155 1.00 53.04 1068 SER C C 1
ATOM 12696 O O . SER C 1 1041 ? 265.951 193.276 212.899 1.00 54.55 1068 SER C O 1
ATOM 12699 N N . PRO C 1 1042 ? 267.179 195.072 212.343 1.00 64.71 1069 PRO C N 1
ATOM 12700 C CA . PRO C 1 1042 ? 266.581 195.875 213.421 1.00 64.64 1069 PRO C CA 1
ATOM 12701 C C . PRO C 1 1042 ? 265.088 196.101 213.257 1.00 63.03 1069 PRO C C 1
ATOM 12702 O O . PRO C 1 1042 ? 264.405 196.363 214.255 1.00 65.98 1069 PRO C O 1
ATOM 12706 N N . SER C 1 1043 ? 264.557 196.003 212.039 1.00 55.86 1070 SER C N 1
ATOM 12707 C CA . SER C 1 1043 ? 263.137 196.236 211.809 1.00 58.89 1070 SER C CA 1
ATOM 12708 C C . SER C 1 1043 ? 262.273 195.027 212.140 1.00 59.21 1070 SER C C 1
ATOM 12709 O O . SER C 1 1043 ? 261.043 195.148 212.136 1.00 61.72 1070 SER C O 1
ATOM 12712 N N . CYS C 1 1044 ? 262.875 193.877 212.421 1.00 55.09 1071 CYS C N 1
ATOM 12713 C CA . CYS C 1 1044 ? 262.096 192.701 212.772 1.00 52.79 1071 CYS C CA 1
ATOM 12714 C C . CYS C 1 1044 ? 261.468 192.882 214.153 1.00 56.72 1071 CYS C C 1
ATOM 12715 O O . CYS C 1 1044 ? 262.123 193.386 215.072 1.00 59.37 1071 CYS C O 1
ATOM 12718 N N . PRO C 1 1045 ? 260.204 192.497 214.327 1.00 44.02 1072 PRO C N 1
ATOM 12719 C CA . PRO C 1 1045 ? 259.553 192.667 215.632 1.00 43.06 1072 PRO C CA 1
ATOM 12720 C C . PRO C 1 1045 ? 260.268 191.891 216.729 1.00 42.01 1072 PRO C C 1
ATOM 12721 O O . PRO C 1 1045 ? 260.773 190.788 216.510 1.00 41.97 1072 PRO C O 1
ATOM 12725 N N . ASP C 1 1046 ? 260.306 192.484 217.919 1.00 51.80 1073 ASP C N 1
ATOM 12726 C CA . ASP C 1 1046 ? 260.940 191.843 219.061 1.00 47.91 1073 ASP C CA 1
ATOM 12727 C C . ASP C 1 1046 ? 260.090 190.688 219.576 1.00 50.03 1073 ASP C C 1
ATOM 12728 O O . ASP C 1 1046 ? 258.857 190.727 219.541 1.00 54.65 1073 ASP C O 1
ATOM 12733 N N . ALA C 1 1047 ? 260.766 189.650 220.056 1.00 49.11 1074 ALA C N 1
ATOM 12734 C CA . ALA C 1 1047 ? 260.091 188.478 220.588 1.00 45.77 1074 ALA C CA 1
ATOM 12735 C C . ALA C 1 1047 ? 259.521 188.758 221.973 1.00 49.36 1074 ALA C C 1
ATOM 12736 O O . ALA C 1 1047 ? 260.036 189.589 222.726 1.00 53.24 1074 ALA C O 1
ATOM 12738 N N . LEU C 1 1048 ? 258.447 188.049 222.304 1.00 49.32 1075 LEU C N 1
ATOM 12739 C CA . LEU C 1 1048 ? 257.799 188.145 223.602 1.00 47.66 1075 LEU C CA 1
ATOM 12740 C C . LEU C 1 1048 ? 257.910 186.818 224.341 1.00 51.09 1075 LEU C C 1
ATOM 12741 O O . LEU C 1 1048 ? 258.243 185.782 223.759 1.00 54.63 1075 LEU C O 1
ATOM 12746 N N . ALA C 1 1049 ? 257.628 186.861 225.636 1.00 51.58 1076 ALA C N 1
ATOM 12747 C CA . ALA C 1 1049 ? 257.695 185.660 226.460 1.00 53.81 1076 ALA C CA 1
ATOM 12748 C C . ALA C 1 1049 ? 256.576 184.702 226.074 1.00 58.07 1076 ALA C C 1
ATOM 12749 O O . ALA C 1 1049 ? 255.401 185.089 226.113 1.00 61.78 1076 ALA C O 1
ATOM 12751 N N . PRO C 1 1050 ? 256.881 183.463 225.703 1.00 53.32 1077 PRO C N 1
ATOM 12752 C CA . PRO C 1 1050 ? 255.831 182.530 225.290 1.00 49.04 1077 PRO C CA 1
ATOM 12753 C C . PRO C 1 1050 ? 255.052 181.985 226.478 1.00 54.08 1077 PRO C C 1
ATOM 12754 O O . PRO C 1 1050 ? 255.488 182.041 227.629 1.00 54.86 1077 PRO C O 1
ATOM 12758 N N . LYS C 1 1051 ? 253.874 181.449 226.171 1.00 47.94 1078 LYS C N 1
ATOM 12759 C CA . LYS C 1 1051 ? 253.065 180.791 227.183 1.00 44.29 1078 LYS C CA 1
ATOM 12760 C C . LYS C 1 1051 ? 253.701 179.465 227.590 1.00 47.72 1078 LYS C C 1
ATOM 12761 O O . LYS C 1 1051 ? 254.503 178.879 226.858 1.00 57.01 1078 LYS C O 1
ATOM 12767 N N . ASP C 1 1052 ? 253.340 178.999 228.776 1.00 49.50 1079 ASP C N 1
ATOM 12768 C CA . ASP C 1 1052 ? 253.807 177.697 229.236 1.00 45.78 1079 ASP C CA 1
ATOM 12769 C C . ASP C 1 1052 ? 253.167 176.618 228.373 1.00 49.15 1079 ASP C C 1
ATOM 12770 O O . ASP C 1 1052 ? 251.933 176.530 228.326 1.00 54.53 1079 ASP C O 1
ATOM 12775 N N . PRO C 1 1053 ? 253.948 175.791 227.674 1.00 42.43 1080 PRO C N 1
ATOM 12776 C CA . PRO C 1 1053 ? 253.331 174.828 226.742 1.00 36.70 1080 PRO C CA 1
ATOM 12777 C C . PRO C 1 1053 ? 252.439 173.805 227.424 1.00 35.18 1080 PRO C C 1
ATOM 12778 O O . PRO C 1 1053 ? 251.313 173.570 226.969 1.00 40.97 1080 PRO C O 1
ATOM 12782 N N . CYS C 1 1054 ? 252.908 173.189 228.510 1.00 41.64 1081 CYS C N 1
ATOM 12783 C CA . CYS C 1 1054 ? 252.106 172.173 229.182 1.00 42.81 1081 CYS C CA 1
ATOM 12784 C C . CYS C 1 1054 ? 250.916 172.769 229.922 1.00 41.81 1081 CYS C C 1
ATOM 12785 O O . CYS C 1 1054 ? 249.992 172.031 230.279 1.00 45.01 1081 CYS C O 1
ATOM 12788 N N . THR C 1 1055 ? 250.919 174.079 230.163 1.00 40.82 1082 THR C N 1
ATOM 12789 C CA . THR C 1 1055 ? 249.763 174.757 230.734 1.00 37.57 1082 THR C CA 1
ATOM 12790 C C . THR C 1 1055 ? 248.772 175.183 229.658 1.00 40.32 1082 THR C C 1
ATOM 12791 O O . THR C 1 1055 ? 247.557 175.052 229.845 1.00 45.22 1082 THR C O 1
ATOM 12795 N N . ALA C 1 1056 ? 249.273 175.681 228.526 1.00 30.96 1083 ALA C N 1
ATOM 12796 C CA . ALA C 1 1056 ? 248.391 176.056 227.427 1.00 25.21 1083 ALA C CA 1
ATOM 12797 C C . ALA C 1 1056 ? 247.841 174.832 226.707 1.00 31.19 1083 ALA C C 1
ATOM 12798 O O . ALA C 1 1056 ? 246.778 174.910 226.082 1.00 38.17 1083 ALA C O 1
ATOM 12800 N N . ASN C 1 1057 ? 248.543 173.703 226.780 1.00 37.51 1084 ASN C N 1
ATOM 12801 C CA . ASN C 1 1057 ? 248.125 172.457 226.140 1.00 31.16 1084 ASN C CA 1
ATOM 12802 C C . ASN C 1 1057 ? 248.175 171.327 227.161 1.00 31.72 1084 ASN C C 1
ATOM 12803 O O . ASN C 1 1057 ? 249.034 170.440 227.085 1.00 35.87 1084 ASN C O 1
ATOM 12808 N N . PRO C 1 1058 ? 247.267 171.333 228.142 1.00 27.41 1085 PRO C N 1
ATOM 12809 C CA . PRO C 1 1058 ? 247.296 170.273 229.161 1.00 25.33 1085 PRO C CA 1
ATOM 12810 C C . PRO C 1 1058 ? 246.983 168.892 228.613 1.00 31.79 1085 PRO C C 1
ATOM 12811 O O . PRO C 1 1058 ? 247.524 167.902 229.122 1.00 34.33 1085 PRO C O 1
ATOM 12815 N N . PHE C 1 1059 ? 246.141 168.795 227.580 1.00 31.46 1086 PHE C N 1
ATOM 12816 C CA . PHE C 1 1059 ? 245.718 167.495 227.071 1.00 26.82 1086 PHE C CA 1
ATOM 12817 C C . PHE C 1 1059 ? 246.872 166.700 226.477 1.00 32.16 1086 PHE C C 1
ATOM 12818 O O . PHE C 1 1059 ? 246.738 165.487 226.280 1.00 39.54 1086 PHE C O 1
ATOM 12826 N N . ARG C 1 1060 ? 247.995 167.351 226.185 1.00 29.93 1087 ARG C N 1
ATOM 12827 C CA . ARG C 1 1060 ? 249.186 166.667 225.707 1.00 22.27 1087 ARG C CA 1
ATOM 12828 C C . ARG C 1 1060 ? 250.161 166.323 226.822 1.00 28.78 1087 ARG C C 1
ATOM 12829 O O . ARG C 1 1060 ? 250.988 165.418 226.642 1.00 39.19 1087 ARG C O 1
ATOM 12837 N N . LYS C 1 1061 ? 250.054 166.996 227.973 1.00 29.02 1088 LYS C N 1
ATOM 12838 C CA . LYS C 1 1061 ? 251.086 166.918 229.003 1.00 28.87 1088 LYS C CA 1
ATOM 12839 C C . LYS C 1 1061 ? 251.414 165.477 229.367 1.00 31.38 1088 LYS C C 1
ATOM 12840 O O . LYS C 1 1061 ? 252.582 165.069 229.342 1.00 40.22 1088 LYS C O 1
ATOM 12846 N N . SER C 1 1062 ? 250.385 164.684 229.675 1.00 33.85 1089 SER C N 1
ATOM 12847 C CA . SER C 1 1062 ? 250.599 163.292 230.057 1.00 35.32 1089 SER C CA 1
ATOM 12848 C C . SER C 1 1062 ? 251.443 162.567 229.020 1.00 35.49 1089 SER C C 1
ATOM 12849 O O . SER C 1 1062 ? 252.465 161.953 229.353 1.00 44.36 1089 SER C O 1
ATOM 12852 N N . TRP C 1 1063 ? 251.058 162.677 227.744 1.00 24.65 1090 TRP C N 1
ATOM 12853 C CA . TRP C 1 1063 ? 251.818 162.024 226.685 1.00 13.47 1090 TRP C CA 1
ATOM 12854 C C . TRP C 1 1063 ? 253.280 162.436 226.750 1.00 25.69 1090 TRP C C 1
ATOM 12855 O O . TRP C 1 1063 ? 254.179 161.586 226.739 1.00 36.91 1090 TRP C O 1
ATOM 12866 N N . ALA C 1 1064 ? 253.529 163.742 226.880 1.00 27.74 1091 ALA C N 1
ATOM 12867 C CA . ALA C 1 1064 ? 254.896 164.227 227.016 1.00 16.88 1091 ALA C CA 1
ATOM 12868 C C . ALA C 1 1064 ? 255.601 163.527 228.168 1.00 29.62 1091 ALA C C 1
ATOM 12869 O O . ALA C 1 1064 ? 256.673 162.937 227.992 1.00 39.48 1091 ALA C O 1
ATOM 12871 N N . GLN C 1 1065 ? 254.976 163.534 229.347 1.00 29.27 1092 GLN C N 1
ATOM 12872 C CA . GLN C 1 1065 ? 255.605 162.918 230.507 1.00 17.83 1092 GLN C CA 1
ATOM 12873 C C . GLN C 1 1065 ? 255.757 161.418 230.319 1.00 25.80 1092 GLN C C 1
ATOM 12874 O O . GLN C 1 1065 ? 256.658 160.806 230.904 1.00 35.76 1092 GLN C O 1
ATOM 12880 N N . LYS C 1 1066 ? 254.894 160.807 229.507 1.00 33.72 1093 LYS C N 1
ATOM 12881 C CA . LYS C 1 1066 ? 255.039 159.383 229.243 1.00 27.89 1093 LYS C CA 1
ATOM 12882 C C . LYS C 1 1066 ? 256.110 159.109 228.198 1.00 34.95 1093 LYS C C 1
ATOM 12883 O O . LYS C 1 1066 ? 256.693 158.020 228.187 1.00 39.33 1093 LYS C O 1
ATOM 12889 N N . GLN C 1 1067 ? 256.390 160.075 227.323 1.00 33.04 1094 GLN C N 1
ATOM 12890 C CA . GLN C 1 1067 ? 257.359 159.841 226.261 1.00 25.02 1094 GLN C CA 1
ATOM 12891 C C . GLN C 1 1067 ? 258.779 160.194 226.680 1.00 34.80 1094 GLN C C 1
ATOM 12892 O O . GLN C 1 1067 ? 259.718 159.458 226.359 1.00 37.08 1094 GLN C O 1
ATOM 12898 N N . CYS C 1 1068 ? 258.957 161.297 227.404 1.00 37.94 1095 CYS C N 1
ATOM 12899 C CA . CYS C 1 1068 ? 260.289 161.735 227.798 1.00 27.51 1095 CYS C CA 1
ATOM 12900 C C . CYS C 1 1068 ? 260.833 160.971 228.996 1.00 31.78 1095 CYS C C 1
ATOM 12901 O O . CYS C 1 1068 ? 262.017 161.120 229.320 1.00 42.86 1095 CYS C O 1
ATOM 12904 N N . SER C 1 1069 ? 260.011 160.141 229.642 1.00 28.76 1096 SER C N 1
ATOM 12905 C CA . SER C 1 1069 ? 260.489 159.319 230.747 1.00 18.82 1096 SER C CA 1
ATOM 12906 C C . SER C 1 1069 ? 261.539 158.309 230.309 1.00 24.27 1096 SER C C 1
ATOM 12907 O O . SER C 1 1069 ? 262.117 157.631 231.166 1.00 34.57 1096 SER C O 1
ATOM 12910 N N . ILE C 1 1070 ? 261.792 158.185 229.003 1.00 26.07 1097 ILE C N 1
ATOM 12911 C CA . ILE C 1 1070 ? 262.915 157.384 228.528 1.00 23.98 1097 ILE C CA 1
ATOM 12912 C C . ILE C 1 1070 ? 264.226 157.948 229.053 1.00 30.09 1097 ILE C C 1
ATOM 12913 O O . ILE C 1 1070 ? 265.183 157.201 229.293 1.00 38.41 1097 ILE C O 1
ATOM 12918 N N . LEU C 1 1071 ? 264.291 159.267 229.259 1.00 27.69 1098 LEU C N 1
ATOM 12919 C CA . LEU C 1 1071 ? 265.506 159.895 229.760 1.00 22.48 1098 LEU C CA 1
ATOM 12920 C C . LEU C 1 1071 ? 265.765 159.588 231.229 1.00 24.74 1098 LEU C C 1
ATOM 12921 O O . LEU C 1 1071 ? 266.863 159.873 231.719 1.00 32.78 1098 LEU C O 1
ATOM 12926 N N . HIS C 1 1072 ? 264.791 159.017 231.937 1.00 27.33 1099 HIS C N 1
ATOM 12927 C CA . HIS C 1 1072 ? 264.951 158.651 233.336 1.00 28.10 1099 HIS C CA 1
ATOM 12928 C C . HIS C 1 1072 ? 264.937 157.149 233.574 1.00 34.36 1099 HIS C C 1
ATOM 12929 O O . HIS C 1 1072 ? 265.211 156.717 234.699 1.00 37.60 1099 HIS C O 1
ATOM 12936 N N . GLY C 1 1073 ? 264.629 156.347 232.559 1.00 40.14 1100 GLY C N 1
ATOM 12937 C CA . GLY C 1 1073 ? 264.518 154.919 232.721 1.00 36.41 1100 GLY C CA 1
ATOM 12938 C C . GLY C 1 1073 ? 265.841 154.202 232.548 1.00 37.52 1100 GLY C C 1
ATOM 12939 O O . GLY C 1 1073 ? 266.913 154.814 232.535 1.00 35.27 1100 GLY C O 1
ATOM 12940 N N . PRO C 1 1074 ? 265.785 152.873 232.411 1.00 36.07 1101 PRO C N 1
ATOM 12941 C CA . PRO C 1 1074 ? 267.023 152.090 232.273 1.00 29.37 1101 PRO C CA 1
ATOM 12942 C C . PRO C 1 1074 ? 267.714 152.257 230.931 1.00 34.91 1101 PRO C C 1
ATOM 12943 O O . PRO C 1 1074 ? 268.830 151.747 230.769 1.00 42.68 1101 PRO C O 1
ATOM 12947 N N . THR C 1 1075 ? 267.090 152.935 229.966 1.00 37.38 1102 THR C N 1
ATOM 12948 C CA . THR C 1 1075 ? 267.719 153.113 228.661 1.00 32.04 1102 THR C CA 1
ATOM 12949 C C . THR C 1 1075 ? 268.992 153.943 228.773 1.00 37.09 1102 THR C C 1
ATOM 12950 O O . THR C 1 1075 ? 270.020 153.611 228.171 1.00 37.73 1102 THR C O 1
ATOM 12954 N N . PHE C 1 1076 ? 268.945 155.028 229.548 1.00 34.43 1103 PHE C N 1
ATOM 12955 C CA . PHE C 1 1076 ? 270.082 155.921 229.726 1.00 27.90 1103 PHE C CA 1
ATOM 12956 C C . PHE C 1 1076 ? 270.696 155.806 231.118 1.00 34.75 1103 PHE C C 1
ATOM 12957 O O . PHE C 1 1076 ? 271.406 156.718 231.556 1.00 40.38 1103 PHE C O 1
ATOM 12965 N N . ALA C 1 1077 ? 270.447 154.693 231.815 1.00 35.02 1104 ALA C N 1
ATOM 12966 C CA . ALA C 1 1077 ? 270.891 154.562 233.200 1.00 30.76 1104 ALA C CA 1
ATOM 12967 C C . ALA C 1 1077 ? 272.408 154.652 233.313 1.00 35.39 1104 ALA C C 1
ATOM 12968 O O . ALA C 1 1077 ? 272.932 155.210 234.285 1.00 42.09 1104 ALA C O 1
ATOM 12970 N N . ALA C 1 1078 ? 273.131 154.106 232.334 1.00 33.92 1105 ALA C N 1
ATOM 12971 C CA . ALA C 1 1078 ? 274.586 154.172 232.366 1.00 33.82 1105 ALA C CA 1
ATOM 12972 C C . ALA C 1 1078 ? 275.110 155.588 232.172 1.00 35.05 1105 ALA C C 1
ATOM 12973 O O . ALA C 1 1078 ? 276.242 155.875 232.574 1.00 34.66 1105 ALA C O 1
ATOM 12975 N N . CYS C 1 1079 ? 274.317 156.477 231.574 1.00 40.22 1106 CYS C N 1
ATOM 12976 C CA . CYS C 1 1079 ? 274.761 157.835 231.290 1.00 35.21 1106 CYS C CA 1
ATOM 12977 C C . CYS C 1 1079 ? 274.413 158.826 232.393 1.00 34.06 1106 CYS C C 1
ATOM 12978 O O . CYS C 1 1079 ? 274.943 159.942 232.389 1.00 39.24 1106 CYS C O 1
ATOM 12981 N N . HIS C 1 1080 ? 273.553 158.446 233.340 1.00 33.55 1107 HIS C N 1
ATOM 12982 C CA . HIS C 1 1080 ? 273.103 159.394 234.353 1.00 32.83 1107 HIS C CA 1
ATOM 12983 C C . HIS C 1 1080 ? 274.250 159.873 235.233 1.00 36.07 1107 HIS C C 1
ATOM 12984 O O . HIS C 1 1080 ? 274.175 160.965 235.807 1.00 44.58 1107 HIS C O 1
ATOM 12991 N N . ALA C 1 1081 ? 275.313 159.079 235.354 1.00 33.52 1108 ALA C N 1
ATOM 12992 C CA . ALA C 1 1081 ? 276.476 159.477 236.135 1.00 35.31 1108 ALA C CA 1
ATOM 12993 C C . ALA C 1 1081 ? 277.424 160.394 235.372 1.00 36.58 1108 ALA C C 1
ATOM 12994 O O . ALA C 1 1081 ? 278.321 160.977 235.990 1.00 40.99 1108 ALA C O 1
ATOM 12996 N N . HIS C 1 1082 ? 277.254 160.536 234.059 1.00 34.95 1109 HIS C N 1
ATOM 12997 C CA . HIS C 1 1082 ? 278.158 161.334 233.243 1.00 27.74 1109 HIS C CA 1
ATOM 12998 C C . HIS C 1 1082 ? 277.511 162.557 232.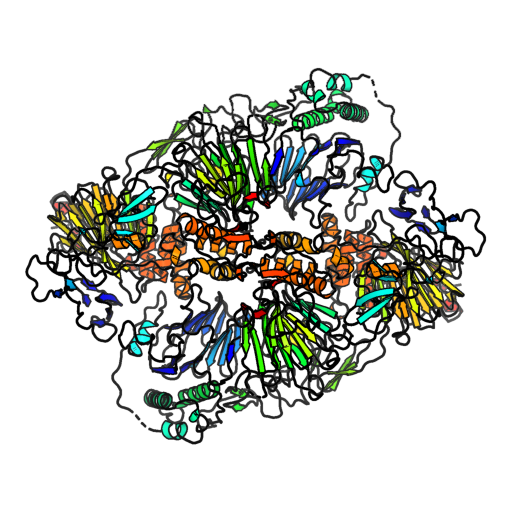611 1.00 33.03 1109 HIS C C 1
ATOM 12999 O O . HIS C 1 1082 ? 278.219 163.523 232.321 1.00 39.19 1109 HIS C O 1
ATOM 13006 N N . VAL C 1 1083 ? 276.204 162.538 232.364 1.00 28.49 1110 VAL C N 1
ATOM 13007 C CA . VAL C 1 1083 ? 275.477 163.700 231.866 1.00 22.49 1110 VAL C CA 1
ATOM 13008 C C . VAL C 1 1083 ? 274.197 163.842 232.675 1.00 29.83 1110 VAL C C 1
ATOM 13009 O O . VAL C 1 1083 ? 273.419 162.888 232.784 1.00 36.77 1110 VAL C O 1
ATOM 13013 N N . GLU C 1 1084 ? 273.980 165.022 233.239 1.00 35.27 1111 GLU C N 1
ATOM 13014 C CA . GLU C 1 1084 ? 272.770 165.272 234.015 1.00 32.86 1111 GLU C CA 1
ATOM 13015 C C . GLU C 1 1084 ? 271.581 165.434 233.076 1.00 37.08 1111 GLU C C 1
ATOM 13016 O O . GLU C 1 1084 ? 271.605 166.315 232.208 1.00 35.64 1111 GLU C O 1
ATOM 13022 N N . PRO C 1 1085 ? 270.533 164.622 233.207 1.00 25.98 1112 PRO C N 1
ATOM 13023 C CA . PRO C 1 1085 ? 269.402 164.682 232.270 1.00 18.98 1112 PRO C CA 1
ATOM 13024 C C . PRO C 1 1085 ? 268.278 165.631 232.661 1.00 32.31 1112 PRO C C 1
ATOM 13025 O O . PRO C 1 1085 ? 267.217 165.576 232.033 1.00 42.84 1112 PRO C O 1
ATOM 13029 N N . ALA C 1 1086 ? 268.466 166.482 233.672 1.00 33.29 1113 ALA C N 1
ATOM 13030 C CA . ALA C 1 1086 ? 267.371 167.326 234.141 1.00 26.92 1113 ALA C CA 1
ATOM 13031 C C . ALA C 1 1086 ? 266.933 168.319 233.071 1.00 31.63 1113 ALA C C 1
ATOM 13032 O O . ALA C 1 1086 ? 265.747 168.393 232.724 1.00 43.53 1113 ALA C O 1
ATOM 13034 N N . ARG C 1 1087 ? 267.880 169.086 232.525 1.00 30.71 1114 ARG C N 1
ATOM 13035 C CA A ARG C 1 1087 ? 267.520 170.084 231.525 0.47 35.46 1114 ARG C CA 1
ATOM 13036 C CA B ARG C 1 1087 ? 267.521 170.083 231.523 0.53 35.50 1114 ARG C CA 1
ATOM 13037 C C . ARG C 1 1087 ? 267.063 169.432 230.226 1.00 34.16 1114 ARG C C 1
ATOM 13038 O O . ARG C 1 1087 ? 266.174 169.961 229.550 1.00 43.93 1114 ARG C O 1
ATOM 13053 N N . TYR C 1 1088 ? 267.643 168.283 229.869 1.00 24.30 1115 TYR C N 1
ATOM 13054 C CA . TYR C 1 1088 ? 267.199 167.584 228.669 1.00 19.88 1115 TYR C CA 1
ATOM 13055 C C . TYR C 1 1088 ? 265.777 167.066 228.831 1.00 23.41 1115 TYR C C 1
ATOM 13056 O O . TYR C 1 1088 ? 264.971 167.156 227.900 1.00 33.60 1115 TYR C O 1
ATOM 13065 N N . TYR C 1 1089 ? 265.446 166.533 230.010 1.00 31.69 1116 TYR C N 1
ATOM 13066 C CA . TYR C 1 1089 ? 264.078 166.090 230.261 1.00 26.59 1116 TYR C CA 1
ATOM 13067 C C . TYR C 1 1089 ? 263.105 167.262 230.234 1.00 24.34 1116 TYR C C 1
ATOM 13068 O O . TYR C 1 1089 ? 262.004 167.152 229.679 1.00 37.79 1116 TYR C O 1
ATOM 13077 N N . GLU C 1 1090 ? 263.489 168.390 230.838 1.00 26.45 1117 GLU C N 1
ATOM 13078 C CA . GLU C 1 1090 ? 262.621 169.564 230.819 1.00 27.22 1117 GLU C CA 1
ATOM 13079 C C . GLU C 1 1090 ? 262.384 170.051 229.396 1.00 32.03 1117 GLU C C 1
ATOM 13080 O O . GLU C 1 1090 ? 261.246 170.362 229.019 1.00 42.24 1117 GLU C O 1
ATOM 13086 N N . ALA C 1 1091 ? 263.447 170.120 228.591 1.00 29.76 1118 ALA C N 1
ATOM 13087 C CA . ALA C 1 1091 ? 263.303 170.537 227.201 1.00 16.51 1118 ALA C CA 1
ATOM 13088 C C . ALA C 1 1091 ? 262.440 169.557 226.421 1.00 20.43 1118 ALA C C 1
ATOM 13089 O O . ALA C 1 1091 ? 261.617 169.967 225.597 1.00 33.04 1118 ALA C O 1
ATOM 13091 N N . CYS C 1 1092 ? 262.616 168.256 226.663 1.00 31.51 1119 CYS C N 1
ATOM 13092 C CA . CYS C 1 1092 ? 261.805 167.254 225.980 1.00 23.59 1119 CYS C CA 1
ATOM 13093 C C . CYS C 1 1092 ? 260.329 167.435 226.298 1.00 26.96 1119 CYS C C 1
ATOM 13094 O O . CYS C 1 1092 ? 259.483 167.446 225.396 1.00 34.22 1119 CYS C O 1
ATOM 13097 N N . VAL C 1 1093 ? 260.001 167.581 227.583 1.00 20.54 1120 VAL C N 1
ATOM 13098 C CA . VAL C 1 1093 ? 258.603 167.729 227.978 1.00 15.90 1120 VAL C CA 1
ATOM 13099 C C . VAL C 1 1093 ? 258.019 169.013 227.404 1.00 24.48 1120 VAL C C 1
ATOM 13100 O O . VAL C 1 1093 ? 256.897 169.023 226.881 1.00 36.09 1120 VAL C O 1
ATOM 13104 N N . ASN C 1 1094 ? 258.774 170.114 227.476 1.00 33.46 1121 ASN C N 1
ATOM 13105 C CA . ASN C 1 1094 ? 258.276 171.385 226.961 1.00 23.86 1121 ASN C CA 1
ATOM 13106 C C . ASN C 1 1094 ? 258.056 171.330 225.454 1.00 32.51 1121 ASN C C 1
ATOM 13107 O O . ASN C 1 1094 ? 257.039 171.822 224.952 1.00 44.53 1121 ASN C O 1
ATOM 13112 N N . ASP C 1 1095 ? 258.996 170.736 224.714 1.00 30.71 1122 ASP C N 1
ATOM 13113 C CA . ASP C 1 1095 ? 258.847 170.631 223.267 1.00 26.44 1122 ASP C CA 1
ATOM 13114 C C . ASP C 1 1095 ? 257.672 169.738 222.895 1.00 31.34 1122 ASP C C 1
ATOM 13115 O O . ASP C 1 1095 ? 256.906 170.064 221.982 1.00 43.84 1122 ASP C O 1
ATOM 13120 N N . ALA C 1 1096 ? 257.511 168.608 223.590 1.00 25.60 1123 ALA C N 1
ATOM 13121 C CA . ALA C 1 1096 ? 256.386 167.725 223.304 1.00 18.18 1123 ALA C CA 1
ATOM 13122 C C . ALA C 1 1096 ? 255.059 168.411 223.600 1.00 19.06 1123 ALA C C 1
ATOM 13123 O O . ALA C 1 1096 ? 254.073 168.206 222.883 1.00 36.78 1123 ALA C O 1
ATOM 13125 N N . CYS C 1 1097 ? 255.011 169.224 224.658 1.00 21.25 1124 CYS C N 1
ATOM 13126 C CA . CYS C 1 1097 ? 253.802 169.991 224.941 1.00 9.82 1124 CYS C CA 1
ATOM 13127 C C . CYS C 1 1097 ? 253.553 171.049 223.872 1.00 20.00 1124 CYS C C 1
ATOM 13128 O O . CYS C 1 1097 ? 252.402 171.303 223.499 1.00 29.62 1124 CYS C O 1
ATOM 13131 N N . ALA C 1 1098 ? 254.616 171.675 223.367 1.00 24.34 1125 ALA C N 1
ATOM 13132 C CA . ALA C 1 1098 ? 254.488 172.769 222.411 1.00 20.01 1125 ALA C CA 1
ATOM 13133 C C . ALA C 1 1098 ? 254.498 172.317 220.956 1.00 27.03 1125 ALA C C 1
ATOM 13134 O O . ALA C 1 1098 ? 254.257 173.143 220.070 1.00 39.11 1125 ALA C O 1
ATOM 13136 N N . CYS C 1 1099 ? 254.764 171.040 220.683 1.00 37.68 1126 CYS C N 1
ATOM 13137 C CA . CYS C 1 1099 ? 254.782 170.542 219.312 1.00 34.67 1126 CYS C CA 1
ATOM 13138 C C . CYS C 1 1099 ? 253.366 170.196 218.865 1.00 37.08 1126 CYS C C 1
ATOM 13139 O O . CYS C 1 1099 ? 253.099 169.066 218.443 1.00 42.20 1126 CYS C O 1
ATOM 13142 N N . ASP C 1 1100 ? 252.455 171.164 218.953 1.00 37.08 1127 ASP C N 1
ATOM 13143 C CA . ASP C 1 1100 ? 251.031 170.933 218.746 1.00 36.85 1127 ASP C CA 1
ATOM 13144 C C . ASP C 1 1100 ? 250.549 171.278 217.343 1.00 41.40 1127 ASP C C 1
ATOM 13145 O O . ASP C 1 1100 ? 249.350 171.159 217.073 1.00 42.46 1127 ASP C O 1
ATOM 13150 N N . SER C 1 1101 ? 251.437 171.704 216.447 1.00 39.63 1128 SER C N 1
ATOM 13151 C CA . SER C 1 1101 ? 251.049 172.073 215.092 1.00 28.96 1128 SER C CA 1
ATOM 13152 C C . SER C 1 1101 ? 251.428 171.015 214.065 1.00 32.28 1128 SER C C 1
ATOM 13153 O O . SER C 1 1101 ? 251.311 171.263 212.861 1.00 31.60 1128 SER C O 1
ATOM 13156 N N . GLY C 1 1102 ? 251.874 169.843 214.507 1.00 30.29 1129 GLY C N 1
ATOM 13157 C CA . GLY C 1 1102 ? 252.240 168.786 213.587 1.00 27.54 1129 GLY C CA 1
ATOM 13158 C C . GLY C 1 1102 ? 253.688 168.359 213.701 1.00 33.13 1129 GLY C C 1
ATOM 13159 O O . GLY C 1 1102 ? 254.596 169.180 213.539 1.00 36.36 1129 GLY C O 1
ATOM 13160 N N . GLY C 1 1103 ? 253.920 167.078 213.977 1.00 29.28 1130 GLY C N 1
ATOM 13161 C CA . GLY C 1 1103 ? 255.273 166.562 214.054 1.00 26.37 1130 GLY C CA 1
ATOM 13162 C C . GLY C 1 1103 ? 255.793 166.352 215.462 1.00 37.65 1130 GLY C C 1
ATOM 13163 O O . GLY C 1 1103 ? 256.935 166.710 215.761 1.00 43.14 1130 GLY C O 1
ATOM 13164 N N . ASP C 1 1104 ? 254.964 165.773 216.336 1.00 40.15 1131 ASP C N 1
ATOM 13165 C CA . ASP C 1 1104 ? 255.393 165.505 217.707 1.00 35.74 1131 ASP C CA 1
ATOM 13166 C C . ASP C 1 1104 ? 256.601 164.579 217.755 1.00 43.97 1131 ASP C C 1
ATOM 13167 O O . ASP C 1 1104 ? 257.489 164.759 218.599 1.00 48.40 1131 ASP C O 1
ATOM 13172 N N . CYS C 1 1105 ? 256.644 163.577 216.875 1.00 41.46 1132 CYS C N 1
ATOM 13173 C CA . CYS C 1 1105 ? 257.734 162.610 216.919 1.00 39.69 1132 CYS C CA 1
ATOM 13174 C C . CYS C 1 1105 ? 259.068 163.257 216.578 1.00 41.60 1132 CYS C C 1
ATOM 13175 O O . CYS C 1 1105 ? 260.097 162.891 217.149 1.00 48.46 1132 CYS C O 1
ATOM 13178 N N . GLU C 1 1106 ? 259.076 164.222 215.655 1.00 40.38 1133 GLU C N 1
ATOM 13179 C CA . GLU C 1 1106 ? 260.317 164.929 215.352 1.00 36.42 1133 GLU C CA 1
ATOM 13180 C C . GLU C 1 1106 ? 260.809 165.722 216.557 1.00 36.76 1133 GLU C C 1
ATOM 13181 O O . GLU C 1 1106 ? 262.005 165.707 216.874 1.00 39.20 1133 GLU C O 1
ATOM 13187 N N . CYS C 1 1107 ? 259.897 166.416 217.244 1.00 37.29 1134 CYS C N 1
ATOM 13188 C CA . CYS C 1 1107 ? 260.266 167.150 218.450 1.00 30.13 1134 CYS C CA 1
ATOM 13189 C C . CYS C 1 1107 ? 260.850 166.213 219.500 1.00 43.05 1134 CYS C C 1
ATOM 13190 O O . CYS C 1 1107 ? 261.918 166.478 220.071 1.00 52.85 1134 CYS C O 1
ATOM 13193 N N . PHE C 1 1108 ? 260.162 165.096 219.753 1.00 37.69 1135 PHE C N 1
ATOM 13194 C CA . PHE C 1 1108 ? 260.615 164.144 220.763 1.00 26.19 1135 PHE C CA 1
ATOM 13195 C C . PHE C 1 1108 ? 261.961 163.535 220.389 1.00 28.04 1135 PHE C C 1
ATOM 13196 O O . PHE C 1 1108 ? 262.845 163.389 221.242 1.00 36.27 1135 PHE C O 1
ATOM 13204 N N . CYS C 1 1109 ? 262.135 163.174 219.115 1.00 26.69 1136 CYS C N 1
ATOM 13205 C CA . CYS C 1 1109 ? 263.382 162.561 218.677 1.00 27.41 1136 CYS C CA 1
ATOM 13206 C C . CYS C 1 1109 ? 264.543 163.538 218.768 1.00 30.12 1136 CYS C C 1
ATOM 13207 O O . CYS C 1 1109 ? 265.642 163.154 219.174 1.00 35.21 1136 CYS C O 1
ATOM 13210 N N . THR C 1 1110 ? 264.327 164.803 218.398 1.00 24.29 1137 THR C N 1
ATOM 13211 C CA . THR C 1 1110 ? 265.387 165.796 218.545 1.00 20.43 1137 THR C CA 1
ATOM 13212 C C . THR C 1 1110 ? 265.752 165.994 220.012 1.00 24.95 1137 THR C C 1
ATOM 13213 O O . THR C 1 1110 ? 266.940 166.056 220.366 1.00 29.44 1137 THR C O 1
ATOM 13217 N N . ALA C 1 1111 ? 264.743 166.075 220.884 1.00 24.35 1138 ALA C N 1
ATOM 13218 C CA . ALA C 1 1111 ? 265.015 166.281 222.302 1.00 17.33 1138 ALA C CA 1
ATOM 13219 C C . ALA C 1 1111 ? 265.796 165.115 222.897 1.00 18.14 1138 ALA C C 1
ATOM 13220 O O . ALA C 1 1111 ? 266.727 165.321 223.684 1.00 18.65 1138 ALA C O 1
ATOM 13222 N N . VAL C 1 1112 ? 265.429 163.882 222.540 1.00 27.31 1139 VAL C N 1
ATOM 13223 C CA . VAL C 1 1112 ? 266.154 162.728 223.067 1.00 17.78 1139 VAL C CA 1
ATOM 13224 C C . VAL C 1 1112 ? 267.536 162.614 222.433 1.00 23.26 1139 VAL C C 1
ATOM 13225 O O . VAL C 1 1112 ? 268.500 162.213 223.098 1.00 27.38 1139 VAL C O 1
ATOM 13229 N N . ALA C 1 1113 ? 267.666 162.967 221.152 1.00 20.54 1140 ALA C N 1
ATOM 13230 C CA . ALA C 1 1113 ? 268.951 162.857 220.478 1.00 15.05 1140 ALA C CA 1
ATOM 13231 C C . ALA C 1 1113 ? 269.945 163.885 220.995 1.00 27.38 1140 ALA C C 1
ATOM 13232 O O . ALA C 1 1113 ? 271.154 163.661 220.911 1.00 37.20 1140 ALA C O 1
ATOM 13234 N N . ALA C 1 1114 ? 269.465 165.008 221.533 1.00 24.83 1141 ALA C N 1
ATOM 13235 C CA . ALA C 1 1114 ? 270.379 165.937 222.193 1.00 12.30 1141 ALA C CA 1
ATOM 13236 C C . ALA C 1 1114 ? 271.087 165.263 223.367 1.00 23.83 1141 ALA C C 1
ATOM 13237 O O . ALA C 1 1114 ? 272.320 165.306 223.477 1.00 45.03 1141 ALA C O 1
ATOM 13239 N N . TYR C 1 1115 ? 270.319 164.606 224.241 1.00 23.30 1142 TYR C N 1
ATOM 13240 C CA . TYR C 1 1115 ? 270.915 163.888 225.363 1.00 15.21 1142 TYR C CA 1
ATOM 13241 C C . TYR C 1 1115 ? 271.748 162.708 224.884 1.00 23.31 1142 TYR C C 1
ATOM 13242 O O . TYR C 1 1115 ? 272.779 162.385 225.483 1.00 28.94 1142 TYR C O 1
ATOM 13251 N N . ALA C 1 1116 ? 271.307 162.041 223.816 1.00 37.94 1143 ALA C N 1
ATOM 13252 C CA . ALA C 1 1116 ? 272.077 160.928 223.272 1.00 29.22 1143 ALA C CA 1
ATOM 13253 C C . ALA C 1 1116 ? 273.441 161.390 222.775 1.00 30.56 1143 ALA C C 1
ATOM 13254 O O . ALA C 1 1116 ? 274.454 160.725 223.015 1.00 38.48 1143 ALA C O 1
ATOM 13256 N N . GLN C 1 1117 ? 273.488 162.530 222.084 1.00 30.30 1144 GLN C N 1
ATOM 13257 C CA . GLN C 1 1117 ? 274.761 163.077 221.626 1.00 31.23 1144 GLN C CA 1
ATOM 13258 C C . GLN C 1 1117 ? 275.624 163.518 222.800 1.00 32.95 1144 GLN C C 1
ATOM 13259 O O . GLN C 1 1117 ? 276.849 163.345 222.778 1.00 44.40 1144 GLN C O 1
ATOM 13265 N N . ALA C 1 1118 ? 275.003 164.092 223.836 1.00 28.48 1145 ALA C N 1
ATOM 13266 C CA . ALA C 1 1118 ? 275.759 164.449 225.033 1.00 26.48 1145 ALA C CA 1
ATOM 13267 C C . ALA C 1 1118 ? 276.388 163.217 225.674 1.00 33.61 1145 ALA C C 1
ATOM 13268 O O . ALA C 1 1118 ? 277.538 163.261 226.129 1.00 36.25 1145 ALA C O 1
ATOM 13270 N N . CYS C 1 1119 ? 275.643 162.111 225.728 1.00 45.57 1146 CYS C N 1
ATOM 13271 C CA . CYS C 1 1119 ? 276.187 160.859 226.248 1.00 34.95 1146 CYS C CA 1
ATOM 13272 C C . CYS C 1 1119 ? 277.304 160.325 225.361 1.00 32.30 1146 CYS C C 1
ATOM 13273 O O . CYS C 1 1119 ? 278.325 159.839 225.861 1.00 34.77 1146 CYS C O 1
ATOM 13276 N N . HIS C 1 1120 ? 277.119 160.392 224.042 1.00 36.42 1147 HIS C N 1
ATOM 13277 C CA . HIS C 1 1120 ? 278.109 159.853 223.117 1.00 33.25 1147 HIS C CA 1
ATOM 13278 C C . HIS C 1 1120 ? 279.408 160.645 223.152 1.00 35.44 1147 HIS C C 1
ATOM 13279 O O . HIS C 1 1120 ? 280.484 160.074 222.940 1.00 43.65 1147 HIS C O 1
ATOM 13286 N N . GLU C 1 1121 ? 279.330 161.953 223.408 1.00 43.71 1148 GLU C N 1
ATOM 13287 C CA . GLU C 1 1121 ? 280.532 162.781 223.398 1.00 43.46 1148 GLU C CA 1
ATOM 13288 C C . GLU C 1 1121 ? 281.523 162.361 224.476 1.00 52.02 1148 GLU C C 1
ATOM 13289 O O . GLU C 1 1121 ? 282.737 162.507 224.291 1.00 59.59 1148 GLU C O 1
ATOM 13295 N N . VAL C 1 1122 ? 281.038 161.833 225.596 1.00 44.96 1149 VAL C N 1
ATOM 13296 C CA . VAL C 1 1122 ? 281.902 161.443 226.703 1.00 38.88 1149 VAL C CA 1
ATOM 13297 C C . VAL C 1 1122 ? 282.217 159.945 226.675 1.00 40.66 1149 VAL C C 1
ATOM 13298 O O . VAL C 1 1122 ? 282.629 159.382 227.687 1.00 39.16 1149 VAL C O 1
ATOM 13302 N N . GLY C 1 1123 ? 282.028 159.292 225.532 1.00 47.24 1150 GLY C N 1
ATOM 13303 C CA . GLY C 1 1123 ? 282.463 157.920 225.365 1.00 48.67 1150 GLY C CA 1
ATOM 13304 C C . GLY C 1 1123 ? 281.483 156.848 225.782 1.00 47.30 1150 GLY C C 1
ATOM 13305 O O . GLY C 1 1123 ? 281.905 155.715 226.036 1.00 50.53 1150 GLY C O 1
ATOM 13306 N N . LEU C 1 1124 ? 280.193 157.159 225.865 1.00 39.69 1151 LEU C N 1
ATOM 13307 C CA . LEU C 1 1124 ? 279.170 156.180 226.219 1.00 41.98 1151 LEU C CA 1
ATOM 13308 C C . LEU C 1 1124 ? 278.380 155.824 224.967 1.00 47.33 1151 LEU C C 1
ATOM 13309 O O . LEU C 1 1124 ? 277.646 156.660 224.429 1.00 53.45 1151 LEU C O 1
ATOM 13314 N N . CYS C 1 1125 ? 278.532 154.581 224.507 1.00 63.49 1152 CYS C N 1
ATOM 13315 C CA . CYS C 1 1125 ? 277.826 154.094 223.322 1.00 60.62 1152 CYS C CA 1
ATOM 13316 C C . CYS C 1 1125 ? 276.516 153.454 223.769 1.00 63.03 1152 CYS C C 1
ATOM 13317 O O . CYS C 1 1125 ? 276.388 152.235 223.899 1.00 66.34 1152 CYS C O 1
ATOM 13320 N N . VAL C 1 1126 ? 275.523 154.305 224.009 1.00 42.80 1153 VAL C N 1
ATOM 13321 C CA . VAL C 1 1126 ? 274.204 153.872 224.456 1.00 38.69 1153 VAL C CA 1
ATOM 13322 C C . VAL C 1 1126 ? 273.287 153.767 223.247 1.00 37.87 1153 VAL C C 1
ATOM 13323 O O . VAL C 1 1126 ? 273.196 154.702 222.440 1.00 44.37 1153 VAL C O 1
ATOM 13327 N N . SER C 1 1127 ? 272.619 152.625 223.110 1.00 36.69 1154 SER C N 1
ATOM 13328 C CA . SER C 1 1127 ? 271.667 152.388 222.033 1.00 34.67 1154 SER C CA 1
ATOM 13329 C C . SER C 1 1127 ? 270.261 152.637 222.562 1.00 36.82 1154 SER C C 1
ATOM 13330 O O . SER C 1 1127 ? 269.840 152.004 223.537 1.00 46.64 1154 SER C O 1
ATOM 13333 N N . TRP C 1 1128 ? 269.539 153.553 221.922 1.00 21.95 1155 TRP C N 1
ATOM 13334 C CA . TRP C 1 1128 ? 268.207 153.932 222.373 1.00 23.92 1155 TRP C CA 1
ATOM 13335 C C . TRP C 1 1128 ? 267.139 153.870 221.295 1.00 32.07 1155 TRP C C 1
ATOM 13336 O O . TRP C 1 1128 ? 265.951 153.856 221.640 1.00 31.44 1155 TRP C O 1
ATOM 13347 N N . ARG C 1 1129 ? 267.505 153.828 220.017 1.00 29.67 1156 ARG C N 1
ATOM 13348 C CA . ARG C 1 1129 ? 266.521 153.816 218.940 1.00 19.62 1156 ARG C CA 1
ATOM 13349 C C . ARG C 1 1129 ? 266.009 152.397 218.733 1.00 29.21 1156 ARG C C 1
ATOM 13350 O O . ARG C 1 1129 ? 266.764 151.503 218.339 1.00 41.92 1156 ARG C O 1
ATOM 13358 N N . THR C 1 1130 ? 264.731 152.195 219.006 1.00 23.20 1157 THR C N 1
ATOM 13359 C CA . THR C 1 1130 ? 263.998 150.977 218.720 1.00 24.29 1157 THR C CA 1
ATOM 13360 C C . THR C 1 1130 ? 263.060 151.218 217.544 1.00 30.11 1157 THR C C 1
ATOM 13361 O O . THR C 1 1130 ? 262.841 152.363 217.135 1.00 38.11 1157 THR C O 1
ATOM 13365 N N . PRO C 1 1131 ? 262.496 150.157 216.956 1.00 29.84 1158 PRO C N 1
ATOM 13366 C CA . PRO C 1 1131 ? 261.536 150.366 215.859 1.00 21.45 1158 PRO C CA 1
ATOM 13367 C C . PRO C 1 1131 ? 260.333 151.205 216.253 1.00 27.59 1158 PRO C C 1
ATOM 13368 O O . PRO C 1 1131 ? 259.645 151.728 215.367 1.00 34.51 1158 PRO C O 1
ATOM 13372 N N . SER C 1 1132 ? 260.053 151.350 217.548 1.00 23.25 1159 SER C N 1
ATOM 13373 C CA . SER C 1 1132 ? 258.974 152.211 218.011 1.00 22.99 1159 SER C CA 1
ATOM 13374 C C . SER C 1 1132 ? 259.453 153.574 218.490 1.00 34.32 1159 SER C C 1
ATOM 13375 O O . SER C 1 1132 ? 258.644 154.504 218.565 1.00 42.81 1159 SER C O 1
ATOM 13378 N N . ILE C 1 1133 ? 260.735 153.714 218.816 1.00 28.16 1160 ILE C N 1
ATOM 13379 C CA . ILE C 1 1133 ? 261.286 154.952 219.356 1.00 18.68 1160 ILE C CA 1
ATOM 13380 C C . ILE C 1 1133 ? 262.328 155.455 218.366 1.00 33.18 1160 ILE C C 1
ATOM 13381 O O . ILE C 1 1133 ? 263.460 154.956 218.337 1.00 41.30 1160 ILE C O 1
ATOM 13386 N N . CYS C 1 1134 ? 261.952 156.445 217.561 1.00 33.79 1161 CYS C N 1
ATOM 13387 C CA . CYS C 1 1134 ? 262.852 157.106 216.623 1.00 28.74 1161 CYS C CA 1
ATOM 13388 C C . CYS C 1 1134 ? 263.636 156.122 215.748 1.00 31.69 1161 CYS C C 1
ATOM 13389 O O . CYS C 1 1134 ? 264.863 156.044 215.840 1.00 31.90 1161 CYS C O 1
ATOM 13392 N N . PRO C 1 1135 ? 262.956 155.359 214.894 1.00 29.11 1162 PRO C N 1
ATOM 13393 C CA . PRO C 1 1135 ? 263.671 154.411 214.036 1.00 24.51 1162 PRO C CA 1
ATOM 13394 C C . PRO C 1 1135 ? 264.474 155.121 212.958 1.00 32.45 1162 PRO C C 1
ATOM 13395 O O . PRO C 1 1135 ? 264.149 156.233 212.534 1.00 37.34 1162 PRO C O 1
ATOM 13399 N N . LEU C 1 1136 ? 265.541 154.459 212.518 1.00 35.95 1163 LEU C N 1
ATOM 13400 C CA . LEU C 1 1136 ? 266.372 154.928 211.418 1.00 31.03 1163 LEU C CA 1
ATOM 13401 C C . LEU C 1 1136 ? 266.329 153.901 210.298 1.00 34.39 1163 LEU C C 1
ATOM 13402 O O . LEU C 1 1136 ? 266.500 152.703 210.543 1.00 42.40 1163 LEU C O 1
ATOM 13407 N N . PHE C 1 1137 ? 266.103 154.369 209.071 1.00 31.52 1164 PHE C N 1
ATOM 13408 C CA . PHE C 1 1137 ? 265.970 153.477 207.919 1.00 30.36 1164 PHE C CA 1
ATOM 13409 C C . PHE C 1 1137 ? 267.334 153.294 207.252 1.00 32.66 1164 PHE C C 1
ATOM 13410 O O . PHE C 1 1137 ? 267.634 153.845 206.192 1.00 39.68 1164 PHE C O 1
ATOM 13418 N N . CYS C 1 1138 ? 268.176 152.497 207.915 1.00 35.65 1165 CYS C N 1
ATOM 13419 C CA . CYS C 1 1138 ? 269.497 152.201 207.371 1.00 38.19 1165 CYS C CA 1
ATOM 13420 C C . CYS C 1 1138 ? 269.395 151.402 206.077 1.00 40.34 1165 CYS C C 1
ATOM 13421 O O . CYS C 1 1138 ? 270.135 151.658 205.119 1.00 46.04 1165 CYS C O 1
ATOM 13424 N N . ASP C 1 1139 ? 268.470 150.439 206.027 1.00 42.31 1166 ASP C N 1
ATOM 13425 C CA . ASP C 1 1139 ? 268.321 149.589 204.850 1.00 38.02 1166 ASP C CA 1
ATOM 13426 C C . ASP C 1 1139 ? 267.926 150.384 203.613 1.00 40.72 1166 ASP C C 1
ATOM 13427 O O . ASP C 1 1139 ? 268.070 149.881 202.493 1.00 48.19 1166 ASP C O 1
ATOM 13432 N N . TYR C 1 1140 ? 267.431 151.610 203.790 1.00 36.07 1167 TYR C N 1
ATOM 13433 C CA . TYR C 1 1140 ? 267.149 152.471 202.648 1.00 31.03 1167 TYR C CA 1
ATOM 13434 C C . TYR C 1 1140 ? 268.400 152.740 201.824 1.00 33.83 1167 TYR C C 1
ATOM 13435 O O . TYR C 1 1140 ? 268.307 152.967 200.612 1.00 38.76 1167 TYR C O 1
ATOM 13444 N N . TYR C 1 1141 ? 269.572 152.718 202.453 1.00 41.69 1168 TYR C N 1
ATOM 13445 C CA . TYR C 1 1141 ? 270.823 153.011 201.768 1.00 35.46 1168 TYR C CA 1
ATOM 13446 C C . TYR C 1 1141 ? 271.478 151.775 201.167 1.00 42.24 1168 TYR C C 1
ATOM 13447 O O . TYR C 1 1141 ? 272.503 151.905 200.489 1.00 45.75 1168 TYR C O 1
ATOM 13456 N N . ASN C 1 1142 ? 270.923 150.594 201.394 1.00 52.79 1169 ASN C N 1
ATOM 13457 C CA . ASN C 1 1142 ? 271.499 149.380 200.829 1.00 50.18 1169 ASN C CA 1
ATOM 13458 C C . ASN C 1 1142 ? 271.201 149.305 199.335 1.00 58.75 1169 ASN C C 1
ATOM 13459 O O . ASN C 1 1142 ? 270.035 149.399 198.936 1.00 61.74 1169 ASN C O 1
ATOM 13464 N N . PRO C 1 1143 ? 272.213 149.145 198.486 1.00 69.57 1170 PRO C N 1
ATOM 13465 C CA . PRO C 1 1143 ? 271.956 148.931 197.057 1.00 67.71 1170 PRO C CA 1
ATOM 13466 C C . PRO C 1 1143 ? 271.263 147.597 196.820 1.00 70.85 1170 PRO C C 1
ATOM 13467 O O . PRO C 1 1143 ? 271.090 146.777 197.724 1.00 73.43 1170 PRO C O 1
ATOM 13471 N N . GLU C 1 1144 ? 270.861 147.389 195.568 1.00 82.48 1171 GLU C N 1
ATOM 13472 C CA . GLU C 1 1144 ? 270.159 146.166 195.195 1.00 84.95 1171 GLU C CA 1
ATOM 13473 C C . GLU C 1 1144 ? 271.037 144.949 195.454 1.00 85.74 1171 GLU C C 1
ATOM 13474 O O . GLU C 1 1144 ? 272.156 144.857 194.939 1.00 85.82 1171 GLU C O 1
ATOM 13476 N N . GLY C 1 1145 ? 270.528 144.017 196.255 1.00 82.57 1172 GLY C N 1
ATOM 13477 C CA . GLY C 1 1145 ? 271.287 142.832 196.596 1.00 82.71 1172 GLY C CA 1
ATOM 13478 C C . GLY C 1 1145 ? 272.510 143.086 197.446 1.00 82.37 1172 GLY C C 1
ATOM 13479 O O . GLY C 1 1145 ? 273.533 142.421 197.258 1.00 83.75 1172 GLY C O 1
ATOM 13480 N N . GLN C 1 1146 ? 272.441 144.041 198.371 1.00 84.75 1173 GLN C N 1
ATOM 13481 C CA . GLN C 1 1146 ? 273.555 144.358 199.251 1.00 85.51 1173 GLN C CA 1
ATOM 13482 C C . GLN C 1 1146 ? 273.044 144.587 200.667 1.00 85.23 1173 GLN C C 1
ATOM 13483 O O . GLN C 1 1146 ? 271.878 144.925 200.883 1.00 88.60 1173 GLN C O 1
ATOM 13489 N N . CYS C 1 1147 ? 273.940 144.394 201.637 1.00 79.25 1174 CYS C N 1
ATOM 13490 C CA . CYS C 1 1147 ? 273.628 144.637 203.048 1.00 79.17 1174 CYS C CA 1
ATOM 13491 C C . CYS C 1 1147 ? 274.922 145.096 203.724 1.00 82.76 1174 CYS C C 1
ATOM 13492 O O . CYS C 1 1147 ? 275.733 144.276 204.160 1.00 86.54 1174 CYS C O 1
ATOM 13495 N N . GLU C 1 1148 ? 275.100 146.405 203.802 1.00 71.14 1175 GLU C N 1
ATOM 13496 C CA . GLU C 1 1148 ? 276.311 146.973 204.385 1.00 68.37 1175 GLU C CA 1
ATOM 13497 C C . GLU C 1 1148 ? 276.030 147.996 205.473 1.00 68.48 1175 GLU C C 1
ATOM 13498 O O . GLU C 1 1148 ? 276.786 148.072 206.444 1.00 72.08 1175 GLU C O 1
ATOM 13504 N N . TRP C 1 1149 ? 274.966 148.782 205.338 1.00 51.33 1176 TRP C N 1
ATOM 13505 C CA . TRP C 1 1149 ? 274.723 149.895 206.244 1.00 47.00 1176 TRP C CA 1
ATOM 13506 C C . TRP C 1 1149 ? 274.150 149.393 207.563 1.00 48.70 1176 TRP C C 1
ATOM 13507 O O . TRP C 1 1149 ? 273.161 148.654 207.582 1.00 52.30 1176 TRP C O 1
ATOM 13518 N N . HIS C 1 1150 ? 274.774 149.802 208.666 1.00 50.28 1177 HIS C N 1
ATOM 13519 C CA . HIS C 1 1150 ? 274.362 149.401 210.003 1.00 52.12 1177 HIS C CA 1
ATOM 13520 C C . HIS C 1 1150 ? 274.344 150.616 210.917 1.00 54.88 1177 HIS C C 1
ATOM 13521 O O . HIS C 1 1150 ? 275.110 151.564 210.729 1.00 60.20 1177 HIS C O 1
ATOM 13528 N N . TYR C 1 1151 ? 273.459 150.583 211.910 1.00 45.16 1178 TYR C N 1
ATOM 13529 C CA . TYR C 1 1151 ? 273.367 151.674 212.870 1.00 34.27 1178 TYR C CA 1
ATOM 13530 C C . TYR C 1 1151 ? 274.522 151.599 213.860 1.00 41.00 1178 TYR C C 1
ATOM 13531 O O . TYR C 1 1151 ? 274.810 150.533 214.414 1.00 49.15 1178 TYR C O 1
ATOM 13540 N N . GLN C 1 1152 ? 275.181 152.733 214.078 1.00 48.86 1179 GLN C N 1
ATOM 13541 C CA . GLN C 1 1152 ? 276.277 152.850 215.029 1.00 46.87 1179 GLN C CA 1
ATOM 13542 C C . GLN C 1 1152 ? 275.950 153.953 216.027 1.00 49.38 1179 GLN C C 1
ATOM 13543 O O . GLN C 1 1152 ? 275.677 155.096 215.613 1.00 55.75 1179 GLN C O 1
ATOM 13549 N N . PRO C 1 1153 ? 275.933 153.657 217.334 1.00 43.14 1180 PRO C N 1
ATOM 13550 C CA . PRO C 1 1153 ? 275.637 154.694 218.333 1.00 40.52 1180 PRO C CA 1
ATOM 13551 C C . PRO C 1 1153 ? 276.765 155.701 218.485 1.00 44.26 1180 PRO C C 1
ATOM 13552 O O . PRO C 1 1153 ? 276.525 156.910 218.539 1.00 49.50 1180 PRO C O 1
ATOM 13556 N N . CYS C 1 1154 ? 277.999 155.216 218.571 1.00 57.38 1181 CYS C N 1
ATOM 13557 C CA . CYS C 1 1154 ? 279.159 156.094 218.627 1.00 55.04 1181 CYS C CA 1
ATOM 13558 C C . CYS C 1 1154 ? 279.752 156.364 217.254 1.00 56.94 1181 CYS C C 1
ATOM 13559 O O . CYS C 1 1154 ? 280.718 157.127 217.149 1.00 61.65 1181 CYS C O 1
ATOM 13562 N N . GLY C 1 1155 ? 279.200 155.763 216.208 1.00 49.33 1182 GLY C N 1
ATOM 13563 C CA . GLY C 1 1155 ? 279.698 155.972 214.872 1.00 50.19 1182 GLY C CA 1
ATOM 13564 C C . GLY C 1 1155 ? 281.009 155.252 214.630 1.00 56.10 1182 GLY C C 1
ATOM 13565 O O . GLY C 1 1155 ? 281.526 154.511 215.471 1.00 62.67 1182 GLY C O 1
ATOM 13566 N N . VAL C 1 1156 ? 281.549 155.483 213.443 1.00 64.03 1183 VAL C N 1
ATOM 13567 C CA . VAL C 1 1156 ? 282.861 154.990 213.055 1.00 65.52 1183 VAL C CA 1
ATOM 13568 C C . VAL C 1 1156 ? 283.772 156.194 212.855 1.00 70.65 1183 VAL C C 1
ATOM 13569 O O . VAL C 1 1156 ? 283.698 156.878 211.833 1.00 70.79 1183 VAL C O 1
ATOM 13573 N N . PRO C 1 1157 ? 284.638 156.495 213.826 1.00 87.51 1184 PRO C N 1
ATOM 13574 C CA . PRO C 1 1157 ? 285.483 157.696 213.693 1.00 86.90 1184 PRO C CA 1
ATOM 13575 C C . PRO C 1 1157 ? 286.403 157.644 212.486 1.00 89.91 1184 PRO C C 1
ATOM 13576 O O . PRO C 1 1157 ? 286.422 158.583 211.680 1.00 90.69 1184 PRO C O 1
ATOM 13580 N N . CYS C 1 1158 ? 287.166 156.569 212.338 1.00 100.77 1185 CYS C N 1
ATOM 13581 C CA . CYS C 1 1158 ? 288.036 156.360 211.183 1.00 100.64 1185 CYS C CA 1
ATOM 13582 C C . CYS C 1 1158 ? 287.563 155.153 210.377 1.00 99.39 1185 CYS C C 1
ATOM 13583 O O . CYS C 1 1158 ? 287.921 154.007 210.652 1.00 99.99 1185 CYS C O 1
ATOM 13586 N N . LEU C 1 1159 ? 286.742 155.446 209.371 1.00 80.85 1186 LEU C N 1
ATOM 13587 C CA . LEU C 1 1159 ? 286.261 154.492 208.384 1.00 80.97 1186 LEU C CA 1
ATOM 13588 C C . LEU C 1 1159 ? 286.942 154.789 207.056 1.00 82.05 1186 LEU C C 1
ATOM 13589 O O . LEU C 1 1159 ? 287.060 155.954 206.663 1.00 82.38 1186 LEU C O 1
ATOM 13594 N N . ARG C 1 1160 ? 287.396 153.741 206.373 1.00 98.38 1187 ARG C N 1
ATOM 13595 C CA . ARG C 1 1160 ? 288.137 153.921 205.132 1.00 99.09 1187 ARG C CA 1
ATOM 13596 C C . ARG C 1 1160 ? 287.225 154.468 204.039 1.00 99.29 1187 ARG C C 1
ATOM 13597 O O . ARG C 1 1160 ? 286.115 153.970 203.832 1.00 99.16 1187 ARG C O 1
ATOM 13605 N N . THR C 1 1161 ? 287.699 155.497 203.338 1.00 102.65 1188 THR C N 1
ATOM 13606 C CA . THR C 1 1161 ? 286.942 156.122 202.262 1.00 103.59 1188 THR C CA 1
ATOM 13607 C C . THR C 1 1161 ? 287.920 156.715 201.255 1.00 104.95 1188 THR C C 1
ATOM 13608 O O . THR C 1 1161 ? 289.140 156.630 201.421 1.00 105.56 1188 THR C O 1
ATOM 13612 N N . CYS C 1 1162 ? 287.373 157.308 200.189 1.00 113.19 1189 CYS C N 1
ATOM 13613 C CA . CYS C 1 1162 ? 288.223 157.889 199.152 1.00 114.18 1189 CYS C CA 1
ATOM 13614 C C . CYS C 1 1162 ? 289.031 159.066 199.683 1.00 114.83 1189 CYS C C 1
ATOM 13615 O O . CYS C 1 1162 ? 290.233 159.170 199.414 1.00 115.12 1189 CYS C O 1
ATOM 13618 N N . ARG C 1 1163 ? 288.393 159.966 200.433 1.00 105.72 1190 ARG C N 1
ATOM 13619 C CA . ARG C 1 1163 ? 289.118 161.098 200.996 1.00 105.19 1190 ARG C CA 1
ATOM 13620 C C . ARG C 1 1163 ? 290.020 160.701 202.155 1.00 105.74 1190 ARG C C 1
ATOM 13621 O O . ARG C 1 1163 ? 290.888 161.491 202.539 1.00 105.45 1190 ARG C O 1
ATOM 13629 N N . ASN C 1 1164 ? 289.839 159.508 202.716 1.00 110.00 1191 ASN C N 1
ATOM 13630 C CA . ASN C 1 1164 ? 290.659 159.010 203.819 1.00 109.13 1191 ASN C CA 1
ATOM 13631 C C . ASN C 1 1164 ? 291.089 157.582 203.501 1.00 110.23 1191 ASN C C 1
ATOM 13632 O O . ASN C 1 1164 ? 290.665 156.628 204.165 1.00 110.66 1191 ASN C O 1
ATOM 13637 N N . PRO C 1 1165 ? 291.925 157.399 202.474 1.00 100.42 1192 PRO C N 1
ATOM 13638 C CA . PRO C 1 1165 ? 292.292 156.032 202.064 1.00 98.35 1192 PRO C CA 1
ATOM 13639 C C . PRO C 1 1165 ? 293.020 155.246 203.138 1.00 98.54 1192 PRO C C 1
ATOM 13640 O O . PRO C 1 1165 ? 292.836 154.026 203.232 1.00 97.75 1192 PRO C O 1
ATOM 13644 N N . ARG C 1 1166 ? 293.840 155.905 203.953 1.00 105.86 1193 ARG C N 1
ATOM 13645 C CA . ARG C 1 1166 ? 294.611 155.224 204.984 1.00 106.66 1193 ARG C CA 1
ATOM 13646 C C . ARG C 1 1166 ? 293.784 154.878 206.214 1.00 106.53 1193 ARG C C 1
ATOM 13647 O O . ARG C 1 1166 ? 294.283 154.172 207.097 1.00 106.88 1193 ARG C O 1
ATOM 13649 N N . GLY C 1 1167 ? 292.543 155.350 206.296 1.00 105.28 1194 GLY C N 1
ATOM 13650 C CA . GLY C 1 1167 ? 291.713 155.079 207.451 1.00 105.10 1194 GLY C CA 1
ATOM 13651 C C . GLY C 1 1167 ? 292.169 155.837 208.679 1.00 104.91 1194 GLY C C 1
ATOM 13652 O O . GLY C 1 1167 ? 292.526 155.233 209.695 1.00 104.77 1194 GLY C O 1
ATOM 13653 N N . ASP C 1 1168 ? 292.159 157.164 208.596 1.00 112.59 1195 ASP C N 1
ATOM 13654 C CA . ASP C 1 1168 ? 292.594 158.026 209.685 1.00 113.31 1195 ASP C CA 1
ATOM 13655 C C . ASP C 1 1168 ? 291.385 158.668 210.353 1.00 114.90 1195 ASP C C 1
ATOM 13656 O O . ASP C 1 1168 ? 290.343 158.853 209.717 1.00 115.99 1195 ASP C O 1
ATOM 13661 N N . CYS C 1 1169 ? 291.506 158.942 211.647 1.00 123.55 1196 CYS C N 1
ATOM 13662 C CA . CYS C 1 1169 ? 290.472 159.629 212.411 1.00 123.35 1196 CYS C CA 1
ATOM 13663 C C . CYS C 1 1169 ? 291.084 160.675 213.329 1.00 125.54 1196 CYS C C 1
ATOM 13664 O O . CYS C 1 1169 ? 291.865 160.350 214.231 1.00 126.41 1196 CYS C O 1
ATOM 13667 N N . LEU C 1 1170 ? 290.713 161.931 213.085 1.00 132.16 1197 LEU C N 1
ATOM 13668 C CA . LEU C 1 1170 ? 291.278 163.120 213.707 1.00 132.61 1197 LEU C CA 1
ATOM 13669 C C . LEU C 1 1170 ? 290.627 163.472 215.036 1.00 131.65 1197 LEU C C 1
ATOM 13670 O O . LEU C 1 1170 ? 290.978 164.507 215.616 1.00 130.95 1197 LEU C O 1
ATOM 13675 N N . ARG C 1 1171 ? 289.703 162.652 215.524 1.00 122.37 1198 ARG C N 1
ATOM 13676 C CA . ARG C 1 1171 ? 288.954 162.945 216.751 1.00 122.29 1198 ARG C CA 1
ATOM 13677 C C . ARG C 1 1171 ? 288.170 164.236 216.503 1.00 121.68 1198 ARG C C 1
ATOM 13678 O O . ARG C 1 1171 ? 287.713 164.482 215.378 1.00 120.69 1198 ARG C O 1
ATOM 13682 N N . ASP C 1 1172 ? 287.974 165.033 217.556 1.00 114.40 1199 ASP C N 1
ATOM 13683 C CA . ASP C 1 1172 ? 287.384 166.368 217.483 1.00 113.75 1199 ASP C CA 1
ATOM 13684 C C . ASP C 1 1172 ? 285.885 166.296 217.208 1.00 113.62 1199 ASP C C 1
ATOM 13685 O O . ASP C 1 1172 ? 285.183 167.309 217.295 1.00 111.05 1199 ASP C O 1
ATOM 13690 N N . VAL C 1 1173 ? 285.387 165.097 216.901 1.00 108.77 1200 VAL C N 1
ATOM 13691 C CA . VAL C 1 1173 ? 283.961 164.806 216.780 1.00 107.06 1200 VAL C CA 1
ATOM 13692 C C . VAL C 1 1173 ? 283.734 163.399 217.321 1.00 105.63 1200 VAL C C 1
ATOM 13693 O O . VAL C 1 1173 ? 284.364 162.436 216.868 1.00 104.18 1200 VAL C O 1
ATOM 13697 N N . ARG C 1 1174 ? 282.860 163.266 218.315 1.00 83.55 1201 ARG C N 1
ATOM 13698 C CA . ARG C 1 1174 ? 282.668 161.997 219.002 1.00 81.78 1201 ARG C CA 1
ATOM 13699 C C . ARG C 1 1174 ? 281.200 161.599 219.016 1.00 79.42 1201 ARG C C 1
ATOM 13700 O O . ARG C 1 1174 ? 280.318 162.436 219.237 1.00 80.16 1201 ARG C O 1
ATOM 13708 N N . GLY C 1 1175 ? 280.953 160.313 218.781 1.00 44.80 1202 GLY C N 1
ATOM 13709 C CA . GLY C 1 1175 ? 279.631 159.737 218.923 1.00 44.82 1202 GLY C CA 1
ATOM 13710 C C . GLY C 1 1175 ? 278.571 160.279 217.989 1.00 45.36 1202 GLY C C 1
ATOM 13711 O O . GLY C 1 1175 ? 277.457 160.587 218.423 1.00 46.83 1202 GLY C O 1
ATOM 13712 N N . LEU C 1 1176 ? 278.897 160.400 216.705 1.00 32.80 1203 LEU C N 1
ATOM 13713 C CA . LEU C 1 1176 ? 277.920 160.803 215.694 1.00 34.40 1203 LEU C CA 1
ATOM 13714 C C . LEU C 1 1176 ? 277.170 159.554 215.253 1.00 38.77 1203 LEU C C 1
ATOM 13715 O O . LEU C 1 1176 ? 277.576 158.850 214.328 1.00 47.03 1203 LEU C O 1
ATOM 13720 N N . GLU C 1 1177 ? 276.059 159.278 215.931 1.00 36.45 1204 GLU C N 1
ATOM 13721 C CA . GLU C 1 1177 ? 275.278 158.079 215.674 1.00 33.84 1204 GLU C CA 1
ATOM 13722 C C . GLU C 1 1177 ? 274.613 158.141 214.304 1.00 35.95 1204 GLU C C 1
ATOM 13723 O O . GLU C 1 1177 ? 274.365 159.216 213.749 1.00 40.86 1204 GLU C O 1
ATOM 13729 N N . GLY C 1 1178 ? 274.326 156.972 213.756 1.00 37.24 1205 GLY C N 1
ATOM 13730 C CA . GLY C 1 1178 ? 273.580 156.892 212.518 1.00 37.20 1205 GLY C CA 1
ATOM 13731 C C . GLY C 1 1178 ? 273.999 155.686 211.704 1.00 36.25 1205 GLY C C 1
ATOM 13732 O O . GLY C 1 1178 ? 274.728 154.820 212.171 1.00 40.63 1205 GLY C O 1
ATOM 13733 N N . CYS C 1 1179 ? 273.512 155.650 210.466 1.00 40.17 1206 CYS C N 1
ATOM 13734 C CA . CYS C 1 1179 ? 273.805 154.544 209.564 1.00 40.44 1206 CYS C CA 1
ATOM 13735 C C . CYS C 1 1179 ? 275.180 154.743 208.937 1.00 46.95 1206 CYS C C 1
ATOM 13736 O O . CYS C 1 1179 ? 275.421 155.751 208.264 1.00 54.07 1206 CYS C O 1
ATOM 13739 N N . TYR C 1 1180 ? 276.076 153.784 209.157 1.00 44.16 1207 TYR C N 1
ATOM 13740 C CA . TYR C 1 1180 ? 277.407 153.783 208.577 1.00 40.49 1207 TYR C CA 1
ATOM 13741 C C . TYR C 1 1180 ? 277.602 152.540 207.719 1.00 43.53 1207 TYR C C 1
ATOM 13742 O O . TYR C 1 1180 ? 277.064 151.474 208.032 1.00 50.59 1207 TYR C O 1
ATOM 13751 N N . PRO C 1 1181 ? 278.365 152.644 206.633 1.00 45.92 1208 PRO C N 1
ATOM 13752 C CA . PRO C 1 1181 ? 278.585 151.476 205.775 1.00 44.08 1208 PRO C CA 1
ATOM 13753 C C . PRO C 1 1181 ? 279.697 150.587 206.305 1.00 51.96 1208 PRO C C 1
ATOM 13754 O O . PRO C 1 1181 ? 280.730 151.061 206.786 1.00 56.86 1208 PRO C O 1
ATOM 13758 N N . LYS C 1 1182 ? 279.476 149.281 206.210 1.00 66.67 1209 LYS C N 1
ATOM 13759 C CA . LYS C 1 1182 ? 280.470 148.274 206.571 1.00 65.86 1209 LYS C CA 1
ATOM 13760 C C . LYS C 1 1182 ? 280.905 147.613 205.266 1.00 70.29 1209 LYS C C 1
ATOM 13761 O O . LYS C 1 1182 ? 280.327 146.613 204.834 1.00 73.85 1209 LYS C O 1
ATOM 13767 N N . CYS C 1 1183 ? 281.917 148.193 204.631 1.00 84.84 1210 CYS C N 1
ATOM 13768 C CA . CYS C 1 1183 ? 282.374 147.687 203.348 1.00 85.97 1210 CYS C CA 1
ATOM 13769 C C . CYS C 1 1183 ? 282.996 146.302 203.516 1.00 87.71 1210 CYS C C 1
ATOM 13770 O O . CYS C 1 1183 ? 283.735 146.063 204.476 1.00 86.70 1210 CYS C O 1
ATOM 13773 N N . PRO C 1 1184 ? 282.716 145.374 202.607 1.00 100.33 1211 PRO C N 1
ATOM 13774 C CA . PRO C 1 1184 ? 283.300 144.035 202.703 1.00 101.24 1211 PRO C CA 1
ATOM 13775 C C . PRO C 1 1184 ? 284.765 144.059 202.311 1.00 103.38 1211 PRO C C 1
ATOM 13776 O O . PRO C 1 1184 ? 285.236 145.033 201.704 1.00 102.78 1211 PRO C O 1
ATOM 13780 N N . PRO C 1 1185 ? 285.525 143.014 202.651 1.00 103.15 1212 PRO C N 1
ATOM 13781 C CA . PRO C 1 1185 ? 286.944 142.987 202.257 1.00 100.60 1212 PRO C CA 1
ATOM 13782 C C . PRO C 1 1185 ? 287.160 143.040 200.755 1.00 100.71 1212 PRO C C 1
ATOM 13783 O O . PRO C 1 1185 ? 288.215 143.510 200.309 1.00 99.97 1212 PRO C O 1
ATOM 13787 N N . GLU C 1 1186 ? 286.199 142.563 199.960 1.00 110.91 1213 GLU C N 1
ATOM 13788 C CA . GLU C 1 1186 ? 286.342 142.619 198.508 1.00 112.25 1213 GLU C CA 1
ATOM 13789 C C . GLU C 1 1186 ? 286.409 144.058 198.013 1.00 113.00 1213 GLU C C 1
ATOM 13790 O O . GLU C 1 1186 ? 287.226 144.388 197.145 1.00 113.28 1213 GLU C O 1
ATOM 13796 N N . ALA C 1 1187 ? 285.554 144.928 198.548 1.00 108.99 1214 ALA C N 1
ATOM 13797 C CA . ALA C 1 1187 ? 285.508 146.341 198.175 1.00 107.36 1214 ALA C CA 1
ATOM 13798 C C . ALA C 1 1187 ? 285.562 147.159 199.457 1.00 107.18 1214 ALA C C 1
ATOM 13799 O O . ALA C 1 1187 ? 284.520 147.532 200.013 1.00 107.42 1214 ALA C O 1
ATOM 13801 N N . PRO C 1 1188 ? 286.760 147.462 199.955 1.00 101.45 1215 PRO C N 1
ATOM 13802 C CA . PRO C 1 1188 ? 286.899 148.035 201.299 1.00 100.30 1215 PRO C CA 1
ATOM 13803 C C . PRO C 1 1188 ? 286.934 149.554 201.380 1.00 98.73 1215 PRO C C 1
ATOM 13804 O O . PRO C 1 1188 ? 287.125 150.078 202.483 1.00 98.37 1215 PRO C O 1
ATOM 13808 N N . ILE C 1 1189 ? 286.764 150.283 200.280 1.00 96.96 1216 ILE C N 1
ATOM 13809 C CA . ILE C 1 1189 ? 286.846 151.740 200.297 1.00 97.91 1216 ILE C CA 1
ATOM 13810 C C . ILE C 1 1189 ? 285.477 152.305 199.944 1.00 97.80 1216 ILE C C 1
ATOM 13811 O O . ILE C 1 1189 ? 284.918 151.984 198.890 1.00 98.70 1216 ILE C O 1
ATOM 13816 N N . PHE C 1 1190 ? 284.942 153.154 200.815 1.00 88.62 1217 PHE C N 1
ATOM 13817 C CA . PHE C 1 1190 ? 283.612 153.718 200.627 1.00 88.69 1217 PHE C CA 1
ATOM 13818 C C . PHE C 1 1190 ? 283.711 155.036 199.866 1.00 89.72 1217 PHE C C 1
ATOM 13819 O O . PHE C 1 1190 ? 284.297 156.003 200.362 1.00 92.24 1217 PHE C O 1
ATOM 13827 N N . ASP C 1 1191 ? 283.139 155.071 198.665 1.00 108.54 1218 ASP C N 1
ATOM 13828 C CA . ASP C 1 1191 ? 283.056 156.290 197.869 1.00 109.99 1218 ASP C CA 1
ATOM 13829 C C . ASP C 1 1191 ? 281.750 156.993 198.218 1.00 112.12 1218 ASP C C 1
ATOM 13830 O O . ASP C 1 1191 ? 280.662 156.485 197.919 1.00 111.70 1218 ASP C O 1
ATOM 13835 N N . GLU C 1 1192 ? 281.859 158.154 198.871 1.00 117.12 1219 GLU C N 1
ATOM 13836 C CA . GLU C 1 1192 ? 280.671 158.917 199.238 1.00 116.46 1219 GLU C CA 1
ATOM 13837 C C . GLU C 1 1192 ? 279.972 159.480 198.007 1.00 117.12 1219 GLU C C 1
ATOM 13838 O O . GLU C 1 1192 ? 278.737 159.486 197.939 1.00 117.60 1219 GLU C O 1
ATOM 13844 N N . ASP C 1 1193 ? 280.743 159.970 197.033 1.00 126.53 1220 ASP C N 1
ATOM 13845 C CA . ASP C 1 1193 ? 280.146 160.528 195.823 1.00 127.71 1220 ASP C CA 1
ATOM 13846 C C . ASP C 1 1193 ? 279.342 159.471 195.077 1.00 127.22 1220 ASP C C 1
ATOM 13847 O O . ASP C 1 1193 ? 278.214 159.724 194.640 1.00 127.31 1220 ASP C O 1
ATOM 13852 N N . LYS C 1 1194 ? 279.910 158.274 194.923 1.00 117.20 1221 LYS C N 1
ATOM 13853 C CA . LYS C 1 1194 ? 279.150 157.148 194.402 1.00 116.15 1221 LYS C CA 1
ATOM 13854 C C . LYS C 1 1194 ? 278.330 156.457 195.482 1.00 117.41 1221 LYS C C 1
ATOM 13855 O O . LYS C 1 1194 ? 277.425 155.682 195.151 1.00 117.29 1221 LYS C O 1
ATOM 13857 N N . MET C 1 1195 ? 278.623 156.731 196.755 1.00 118.94 1222 MET C N 1
ATOM 13858 C CA . MET C 1 1195 ? 277.922 156.128 197.889 1.00 117.86 1222 MET C CA 1
ATOM 13859 C C . MET C 1 1195 ? 277.919 154.605 197.786 1.00 117.36 1222 MET C C 1
ATOM 13860 O O . MET C 1 1195 ? 276.896 153.943 197.976 1.00 117.38 1222 MET C O 1
ATOM 13865 N N . GLN C 1 1196 ? 279.087 154.043 197.479 1.00 104.00 1223 GLN C N 1
ATOM 13866 C CA . GLN C 1 1196 ? 279.188 152.609 197.251 1.00 102.76 1223 GLN C CA 1
ATOM 13867 C C . GLN C 1 1196 ? 280.546 152.110 197.720 1.00 102.59 1223 GLN C C 1
ATOM 13868 O O . GLN C 1 1196 ? 281.513 152.868 197.807 1.00 104.01 1223 GLN C O 1
ATOM 13874 N N . CYS C 1 1197 ? 280.612 150.815 198.014 1.00 99.04 1224 CYS C N 1
ATOM 13875 C CA . CYS C 1 1197 ? 281.863 150.177 198.401 1.00 99.13 1224 CYS C CA 1
ATOM 13876 C C . CYS C 1 1197 ? 282.589 149.716 197.142 1.00 101.49 1224 CYS C C 1
ATOM 13877 O O . CYS C 1 1197 ? 282.046 148.931 196.358 1.00 101.97 1224 CYS C O 1
ATOM 13880 N N . VAL C 1 1198 ? 283.814 150.205 196.952 1.00 107.59 1225 VAL C N 1
ATOM 13881 C CA . VAL C 1 1198 ? 284.633 149.898 195.790 1.00 107.16 1225 VAL C CA 1
ATOM 13882 C C . VAL C 1 1198 ? 286.016 149.477 196.274 1.00 107.45 1225 VAL C C 1
ATOM 13883 O O . VAL C 1 1198 ? 286.406 149.726 197.417 1.00 107.73 1225 VAL C O 1
ATOM 13887 N N . ALA C 1 1199 ? 286.754 148.816 195.380 1.00 104.88 1226 ALA C N 1
ATOM 13888 C CA . ALA C 1 1199 ? 288.102 148.367 195.705 1.00 103.86 1226 ALA C CA 1
ATOM 13889 C C . ALA C 1 1199 ? 289.113 149.506 195.677 1.00 104.99 1226 ALA C C 1
ATOM 13890 O O . ALA C 1 1199 ? 290.043 149.520 196.490 1.00 105.42 1226 ALA C O 1
ATOM 13892 N N . THR C 1 1200 ? 288.956 150.456 194.758 1.00 117.50 1227 THR C N 1
ATOM 13893 C CA . THR C 1 1200 ? 289.869 151.585 194.653 1.00 118.63 1227 THR C CA 1
ATOM 13894 C C . THR C 1 1200 ? 289.122 152.772 194.063 1.00 118.58 1227 THR C C 1
ATOM 13895 O O . THR C 1 1200 ? 288.254 152.601 193.203 1.00 116.64 1227 THR C O 1
ATOM 13897 N N . CYS C 1 1201 ? 289.465 153.968 194.530 1.00 136.70 1228 CYS C N 1
ATOM 13898 C CA . CYS C 1 1201 ? 288.817 155.188 194.062 1.00 137.30 1228 CYS C CA 1
ATOM 13899 C C . CYS C 1 1201 ? 289.552 155.769 192.859 1.00 137.30 1228 CYS C C 1
ATOM 13900 O O . CYS C 1 1201 ? 289.279 156.891 192.435 1.00 136.94 1228 CYS C O 1
ATOM 13903 N N . CYS D 1 736 ? 225.647 182.602 170.197 1.00 62.30 763 CYS D N 1
ATOM 13904 C CA . CYS D 1 736 ? 226.482 181.818 169.295 1.00 67.75 763 CYS D CA 1
ATOM 13905 C C . CYS D 1 736 ? 225.933 180.406 169.139 1.00 69.83 763 CYS D C 1
ATOM 13906 O O . CYS D 1 736 ? 225.214 179.912 170.007 1.00 70.52 763 CYS D O 1
ATOM 13909 N N . TYR D 1 737 ? 226.275 179.759 168.028 1.00 62.45 764 TYR D N 1
ATOM 13910 C CA . TYR D 1 737 ? 225.817 178.406 167.745 1.00 60.88 764 TYR D CA 1
ATOM 13911 C C . TYR D 1 737 ? 226.988 177.578 167.242 1.00 62.76 764 TYR D C 1
ATOM 13912 O O . TYR D 1 737 ? 227.736 178.025 166.368 1.00 66.13 764 TYR D O 1
ATOM 13921 N N . HIS D 1 738 ? 227.142 176.376 167.794 1.00 84.02 765 HIS D N 1
ATOM 13922 C CA . HIS D 1 738 ? 228.191 175.451 167.384 1.00 86.08 765 HIS D CA 1
ATOM 13923 C C . HIS D 1 738 ? 227.572 174.078 167.179 1.00 88.85 765 HIS D C 1
ATOM 13924 O O . HIS D 1 738 ? 226.933 173.543 168.092 1.00 88.14 765 HIS D O 1
ATOM 13931 N N . ARG D 1 739 ? 227.765 173.514 165.985 1.00 100.47 766 ARG D N 1
ATOM 13932 C CA . ARG D 1 739 ? 227.218 172.203 165.627 1.00 101.11 766 ARG D CA 1
ATOM 13933 C C . ARG D 1 739 ? 225.704 172.159 165.824 1.00 101.93 766 ARG D C 1
ATOM 13934 O O . ARG D 1 739 ? 225.144 171.147 166.247 1.00 103.09 766 ARG D O 1
ATOM 13942 N N . GLY D 1 740 ? 225.037 173.269 165.517 1.00 82.15 767 GLY D N 1
ATOM 13943 C CA . GLY D 1 740 ? 223.598 173.346 165.656 1.00 80.25 767 GLY D CA 1
ATOM 13944 C C . GLY D 1 740 ? 223.093 173.478 167.074 1.00 81.19 767 GLY D C 1
ATOM 13945 O O . GLY D 1 740 ? 221.884 173.347 167.296 1.00 82.08 767 GLY D O 1
ATOM 13946 N N . SER D 1 741 ? 223.970 173.735 168.038 1.00 81.00 768 SER D N 1
ATOM 13947 C CA . SER D 1 741 ? 223.593 173.858 169.438 1.00 78.67 768 SER D CA 1
ATOM 13948 C C . SER D 1 741 ? 223.856 175.276 169.924 1.00 76.39 768 SER D C 1
ATOM 13949 O O . SER D 1 741 ? 224.910 175.854 169.642 1.00 77.79 768 SER D O 1
ATOM 13952 N N . MET D 1 742 ? 222.891 175.831 170.653 1.00 64.54 769 MET D N 1
ATOM 13953 C CA . MET D 1 742 ? 223.023 177.188 171.165 1.00 63.59 769 MET D CA 1
ATOM 13954 C C . MET D 1 742 ? 224.109 177.249 172.231 1.00 63.85 769 MET D C 1
ATOM 13955 O O . MET D 1 742 ? 224.136 176.431 173.156 1.00 65.65 769 MET D O 1
ATOM 13960 N N . ILE D 1 743 ? 225.004 178.221 172.100 1.00 60.73 770 ILE D N 1
ATOM 13961 C CA . ILE D 1 743 ? 226.090 178.447 173.046 1.00 59.79 770 ILE D CA 1
ATOM 13962 C C . ILE D 1 743 ? 225.806 179.761 173.770 1.00 60.66 770 ILE D C 1
ATOM 13963 O O . ILE D 1 743 ? 225.927 180.837 173.165 1.00 66.19 770 ILE D O 1
ATOM 13968 N N . PRO D 1 744 ? 225.419 179.730 175.044 1.00 62.28 771 PRO D N 1
ATOM 13969 C CA . PRO D 1 744 ? 225.132 180.979 175.758 1.00 63.89 771 PRO D CA 1
ATOM 13970 C C . PRO D 1 744 ? 226.374 181.846 175.889 1.00 65.29 771 PRO D C 1
ATOM 13971 O O . PRO D 1 744 ? 227.505 181.356 175.882 1.00 70.53 771 PRO D O 1
ATOM 13975 N N . ASN D 1 745 ? 226.148 183.154 175.988 1.00 66.24 772 ASN D N 1
ATOM 13976 C CA . ASN D 1 745 ? 227.249 184.097 176.137 1.00 69.83 772 ASN D CA 1
ATOM 13977 C C . ASN D 1 745 ? 228.024 183.810 177.417 1.00 70.05 772 ASN D C 1
ATOM 13978 O O . ASN D 1 745 ? 227.436 183.598 178.481 1.00 70.72 772 ASN D O 1
ATOM 13983 N N . GLY D 1 746 ? 229.351 183.806 177.309 1.00 65.00 773 GLY D N 1
ATOM 13984 C CA . GLY D 1 746 ? 230.215 183.455 178.413 1.00 64.38 773 GLY D CA 1
ATOM 13985 C C . GLY D 1 746 ? 230.580 181.989 178.496 1.00 66.44 773 GLY D C 1
ATOM 13986 O O . GLY D 1 746 ? 231.446 181.627 179.303 1.00 69.14 773 GLY D O 1
ATOM 13987 N N . GLU D 1 747 ? 229.954 181.137 177.690 1.00 65.89 774 GLU D N 1
ATOM 13988 C CA . GLU D 1 747 ? 230.266 179.718 177.658 1.00 63.66 774 GLU D CA 1
ATOM 13989 C C . GLU D 1 747 ? 231.329 179.433 176.600 1.00 63.51 774 GLU D C 1
ATOM 13990 O O . GLU D 1 747 ? 231.615 180.256 175.728 1.00 69.76 774 GLU D O 1
ATOM 13996 N N . SER D 1 748 ? 231.918 178.244 176.684 1.00 59.46 775 SER D N 1
ATOM 13997 C CA . SER D 1 748 ? 232.976 177.838 175.773 1.00 61.04 775 SER D CA 1
ATOM 13998 C C . SER D 1 748 ? 232.724 176.419 175.284 1.00 59.52 775 SER D C 1
ATOM 13999 O O . SER D 1 748 ? 232.002 175.640 175.908 1.00 68.79 775 SER D O 1
ATOM 14002 N N . VAL D 1 749 ? 233.322 176.100 174.141 1.00 48.28 776 VAL D N 1
ATOM 14003 C CA . VAL D 1 749 ? 233.245 174.773 173.550 1.00 50.44 776 VAL D CA 1
ATOM 14004 C C . VAL D 1 749 ? 234.653 174.308 173.213 1.00 53.41 776 VAL D C 1
ATOM 14005 O O . VAL D 1 749 ? 235.559 175.117 172.981 1.00 61.04 776 VAL D O 1
ATOM 14009 N N . HIS D 1 750 ? 234.835 172.991 173.197 1.00 54.30 777 HIS D N 1
ATOM 14010 C CA . HIS D 1 750 ? 236.110 172.372 172.868 1.00 59.65 777 HIS D CA 1
ATOM 14011 C C . HIS D 1 750 ? 235.956 171.597 171.568 1.00 65.35 777 HIS D C 1
ATOM 14012 O O . HIS D 1 750 ? 235.061 170.755 171.446 1.00 68.53 777 HIS D O 1
ATOM 14019 N N . ASP D 1 751 ? 236.826 171.882 170.602 1.00 102.97 778 ASP D N 1
ATOM 14020 C CA . ASP D 1 751 ? 236.743 171.247 169.292 1.00 104.43 778 ASP D CA 1
ATOM 14021 C C . ASP D 1 751 ? 238.152 171.075 168.749 1.00 106.83 778 ASP D C 1
ATOM 14022 O O . ASP D 1 751 ? 238.848 172.068 168.513 1.00 107.79 778 ASP D O 1
ATOM 14027 N N . SER D 1 752 ? 238.559 169.820 168.552 1.00 114.26 779 SER D N 1
ATOM 14028 C CA . SER D 1 752 ? 239.857 169.489 167.964 1.00 114.47 779 SER D CA 1
ATOM 14029 C C . SER D 1 752 ? 240.999 170.165 168.717 1.00 114.76 779 SER D C 1
ATOM 14030 O O . SER D 1 752 ? 241.945 170.686 168.122 1.00 114.45 779 SER D O 1
ATOM 14033 N N . GLY D 1 753 ? 240.909 170.160 170.045 1.00 103.84 780 GLY D N 1
ATOM 14034 C CA . GLY D 1 753 ? 241.932 170.764 170.870 1.00 102.56 780 GLY D CA 1
ATOM 14035 C C . GLY D 1 753 ? 241.918 172.274 170.914 1.00 103.29 780 GLY D C 1
ATOM 14036 O O . GLY D 1 753 ? 242.893 172.872 171.382 1.00 103.39 780 GLY D O 1
ATOM 14037 N N . ALA D 1 754 ? 240.849 172.911 170.443 1.00 88.14 781 ALA D N 1
ATOM 14038 C CA . ALA D 1 754 ? 240.732 174.361 170.442 1.00 84.44 781 ALA D CA 1
ATOM 14039 C C . ALA D 1 754 ? 239.556 174.778 171.313 1.00 84.05 781 ALA D C 1
ATOM 14040 O O . ALA D 1 754 ? 238.481 174.174 171.249 1.00 85.98 781 ALA D O 1
ATOM 14042 N N . ILE D 1 755 ? 239.766 175.810 172.124 1.00 68.86 782 ILE D N 1
ATOM 14043 C CA . ILE D 1 755 ? 238.746 176.323 173.030 1.00 65.96 782 ILE D CA 1
ATOM 14044 C C . ILE D 1 755 ? 238.170 177.596 172.427 1.00 66.51 782 ILE D C 1
ATOM 14045 O O . ILE D 1 755 ? 238.897 178.574 172.208 1.00 71.44 782 ILE D O 1
ATOM 14050 N N . CYS D 1 756 ? 236.865 177.596 172.174 1.00 62.12 783 CYS D N 1
ATOM 14051 C CA . CYS D 1 756 ? 236.188 178.731 171.561 1.00 61.55 783 CYS D CA 1
ATOM 14052 C C . CYS D 1 756 ? 235.128 179.254 172.519 1.00 61.06 783 CYS D C 1
ATOM 14053 O O . CYS D 1 756 ? 234.207 178.522 172.891 1.00 67.22 783 CYS D O 1
ATOM 14056 N N . THR D 1 757 ? 235.255 180.520 172.898 1.00 67.37 784 THR D N 1
ATOM 14057 C CA . THR D 1 757 ? 234.341 181.175 173.821 1.00 67.54 784 THR D CA 1
ATOM 14058 C C . THR D 1 757 ? 233.397 182.102 173.066 1.00 69.44 784 THR D C 1
ATOM 14059 O O . THR D 1 757 ? 233.801 182.786 172.119 1.00 74.49 784 THR D O 1
ATOM 14063 N N . CYS D 1 758 ? 232.138 182.124 173.498 1.00 70.95 785 CYS D N 1
ATOM 14064 C CA . CYS D 1 758 ? 231.116 182.976 172.901 1.00 72.69 785 CYS D CA 1
ATOM 14065 C C . CYS D 1 758 ? 231.059 184.289 173.673 1.00 74.00 785 CYS D C 1
ATOM 14066 O O . CYS D 1 758 ? 230.572 184.331 174.807 1.00 72.87 785 CYS D O 1
ATOM 14069 N N . THR D 1 759 ? 231.557 185.360 173.059 1.00 87.38 786 THR D N 1
ATOM 14070 C CA . THR D 1 759 ? 231.543 186.688 173.655 1.00 87.38 786 THR D CA 1
ATOM 14071 C C . THR D 1 759 ? 230.917 187.668 172.676 1.00 88.11 786 THR D C 1
ATOM 14072 O O . THR D 1 759 ? 231.294 187.699 171.500 1.00 88.88 786 THR D O 1
ATOM 14076 N N . HIS D 1 760 ? 229.958 188.456 173.166 1.00 100.35 787 HIS D N 1
ATOM 14077 C CA . HIS D 1 760 ? 229.308 189.505 172.378 1.00 102.01 787 HIS D CA 1
ATOM 14078 C C . HIS D 1 760 ? 228.724 188.951 171.081 1.00 101.94 787 HIS D C 1
ATOM 14079 O O . HIS D 1 760 ? 228.762 189.594 170.030 1.00 103.68 787 HIS D O 1
ATOM 14086 N N . GLY D 1 761 ? 228.178 187.739 171.155 1.00 76.74 788 GLY D N 1
ATOM 14087 C CA . GLY D 1 761 ? 227.563 187.113 170.006 1.00 75.06 788 GLY D CA 1
ATOM 14088 C C . GLY D 1 761 ? 228.522 186.531 168.993 1.00 74.09 788 GLY D C 1
ATOM 14089 O O . GLY D 1 761 ? 228.071 186.066 167.938 1.00 76.55 788 GLY D O 1
ATOM 14090 N N . LYS D 1 762 ? 229.823 186.536 169.269 1.00 77.35 789 LYS D N 1
ATOM 14091 C CA . LYS D 1 762 ? 230.821 185.992 168.360 1.00 79.11 789 LYS D CA 1
ATOM 14092 C C . LYS D 1 762 ? 231.593 184.880 169.055 1.00 79.57 789 LYS D C 1
ATOM 14093 O O . LYS D 1 762 ? 231.964 185.007 170.225 1.00 81.33 789 LYS D O 1
ATOM 14099 N N . LEU D 1 763 ? 231.837 183.792 168.328 1.00 71.27 790 LEU D N 1
ATOM 14100 C CA . LEU D 1 763 ? 232.537 182.634 168.879 1.00 73.37 790 LEU D CA 1
ATOM 14101 C C . LEU D 1 763 ? 234.021 182.778 168.569 1.00 75.31 790 LEU D C 1
ATOM 14102 O O . LEU D 1 763 ? 234.526 182.253 167.576 1.00 76.30 790 LEU D O 1
ATOM 14107 N N . SER D 1 764 ? 234.730 183.501 169.432 1.00 78.24 791 SER D N 1
ATOM 14108 C CA . SER D 1 764 ? 236.170 183.619 169.270 1.00 77.48 791 SER D CA 1
ATOM 14109 C C . SER D 1 764 ? 236.838 182.311 169.678 1.00 77.81 791 SER D C 1
ATOM 14110 O O . SER D 1 764 ? 236.308 181.545 170.479 1.00 79.01 791 SER D O 1
ATOM 14113 N N . CYS D 1 765 ? 238.008 182.045 169.104 1.00 79.11 792 CYS D N 1
ATOM 14114 C CA . CYS D 1 765 ? 238.721 180.800 169.366 1.00 76.78 792 CYS D CA 1
ATOM 14115 C C . CYS D 1 765 ? 240.146 181.125 169.786 1.00 77.71 792 CYS D C 1
ATOM 14116 O O . CYS D 1 765 ? 240.853 181.846 169.075 1.00 81.64 792 CYS D O 1
ATOM 14119 N N . ILE D 1 766 ? 240.565 180.598 170.939 1.00 70.13 793 ILE D N 1
ATOM 14120 C CA . ILE D 1 766 ? 241.915 180.853 171.425 1.00 69.20 793 ILE D CA 1
ATOM 14121 C C . ILE D 1 766 ? 242.917 180.146 170.522 1.00 72.62 793 ILE D C 1
ATOM 14122 O O . ILE D 1 766 ? 242.628 179.086 169.949 1.00 74.96 793 ILE D O 1
ATOM 14127 N N . GLY D 1 767 ? 244.097 180.738 170.376 1.00 88.13 794 GLY D N 1
ATOM 14128 C CA . GLY D 1 767 ? 245.078 180.234 169.439 1.00 90.24 794 GLY D CA 1
ATOM 14129 C C . GLY D 1 767 ? 244.854 180.655 168.007 1.00 90.95 794 GLY D C 1
ATOM 14130 O O . GLY D 1 767 ? 245.429 180.044 167.099 1.00 91.70 794 GLY D O 1
ATOM 14131 N N . GLY D 1 768 ? 244.036 181.678 167.775 1.00 96.73 795 GLY D N 1
ATOM 14132 C CA . GLY D 1 768 ? 243.722 182.124 166.433 1.00 97.63 795 GLY D CA 1
ATOM 14133 C C . GLY D 1 768 ? 242.484 181.462 165.866 1.00 100.56 795 GLY D C 1
ATOM 14134 O O . GLY D 1 768 ? 241.427 182.093 165.772 1.00 101.90 795 GLY D O 1
ATOM 14135 N N . GLN D 1 769 ? 242.599 180.194 165.498 1.00 106.08 796 GLN D N 1
ATOM 14136 C CA . GLN D 1 769 ? 241.493 179.425 164.931 1.00 105.67 796 GLN D CA 1
ATOM 14137 C C . GLN D 1 769 ? 241.907 177.957 164.909 1.00 107.79 796 GLN D C 1
ATOM 14138 O O . GLN D 1 769 ? 242.945 177.578 165.466 1.00 106.42 796 GLN D O 1
ATOM 14140 N N . ALA D 1 770 ? 241.089 177.129 164.262 1.00 121.34 797 ALA D N 1
ATOM 14141 C CA . ALA D 1 770 ? 241.382 175.714 164.039 1.00 121.13 797 ALA D CA 1
ATOM 14142 C C . ALA D 1 770 ? 241.248 175.468 162.543 1.00 122.99 797 ALA D C 1
ATOM 14143 O O . ALA D 1 770 ? 240.197 175.018 162.068 1.00 122.49 797 ALA D O 1
ATOM 14145 N N . PRO D 1 771 ? 242.300 175.771 161.765 1.00 136.84 798 PRO D N 1
ATOM 14146 C CA . PRO D 1 771 ? 242.164 175.803 160.299 1.00 136.82 798 PRO D CA 1
ATOM 14147 C C . PRO D 1 771 ? 241.633 174.517 159.685 1.00 136.15 798 PRO D C 1
ATOM 14148 O O . PRO D 1 771 ? 240.584 174.533 159.031 1.00 135.65 798 PRO D O 1
ATOM 14152 N N . ALA D 1 772 ? 242.328 173.400 159.888 1.00 138.62 799 ALA D N 1
ATOM 14153 C CA . ALA D 1 772 ? 241.889 172.146 159.289 1.00 138.69 799 ALA D CA 1
ATOM 14154 C C . ALA D 1 772 ? 242.441 170.944 160.045 1.00 139.69 799 ALA D C 1
ATOM 14155 O O . ALA D 1 772 ? 243.657 170.711 160.034 1.00 139.33 799 ALA D O 1
ATOM 14157 N N . PRO D 1 773 ? 241.594 170.170 160.721 1.00 137.93 800 PRO D N 1
ATOM 14158 C CA . PRO D 1 773 ? 242.062 168.906 161.300 1.00 136.94 800 PRO D CA 1
ATOM 14159 C C . PRO D 1 773 ? 242.542 167.956 160.212 1.00 136.44 800 PRO D C 1
ATOM 14160 O O . PRO D 1 773 ? 241.973 167.895 159.120 1.00 135.54 800 PRO D O 1
ATOM 14164 N N . VAL D 1 774 ? 243.601 167.211 160.519 1.00 131.57 801 VAL D N 1
ATOM 14165 C CA . VAL D 1 774 ? 244.218 166.287 159.575 1.00 131.52 801 VAL D CA 1
ATOM 14166 C C . VAL D 1 774 ? 244.259 164.903 160.206 1.00 130.99 801 VAL D C 1
ATOM 14167 O O . VAL D 1 774 ? 244.733 164.746 161.336 1.00 129.92 801 VAL D O 1
ATOM 14171 N N . CYS D 1 775 ? 243.766 163.905 159.477 1.00 125.11 802 CYS D N 1
ATOM 14172 C CA . CYS D 1 775 ? 243.777 162.520 159.926 1.00 124.06 802 CYS D CA 1
ATOM 14173 C C . CYS D 1 775 ? 244.848 161.755 159.157 1.00 124.23 802 CYS D C 1
ATOM 14174 O O . CYS D 1 775 ? 244.808 161.696 157.923 1.00 123.59 802 CYS D O 1
ATOM 14177 N N . ALA D 1 776 ? 245.800 161.176 159.885 1.00 111.75 803 ALA D N 1
ATOM 14178 C CA . ALA D 1 776 ? 246.846 160.385 159.260 1.00 109.53 803 ALA D CA 1
ATOM 14179 C C . ALA D 1 776 ? 246.278 159.073 158.725 1.00 109.17 803 ALA D C 1
ATOM 14180 O O . ALA D 1 776 ? 245.250 158.576 159.188 1.00 110.25 803 ALA D O 1
ATOM 14182 N N . ALA D 1 777 ? 246.968 158.511 157.736 1.00 99.28 804 ALA D N 1
ATOM 14183 C CA . ALA D 1 777 ? 246.512 157.276 157.120 1.00 98.71 804 ALA D CA 1
ATOM 14184 C C . ALA D 1 777 ? 246.504 156.144 158.148 1.00 100.29 804 ALA D C 1
ATOM 14185 O O . ALA D 1 777 ? 247.360 156.095 159.037 1.00 98.91 804 ALA D O 1
ATOM 14187 N N . PRO D 1 778 ? 245.543 155.214 158.052 1.00 92.98 805 PRO D N 1
ATOM 14188 C CA . PRO D 1 778 ? 244.484 155.107 157.040 1.00 90.15 805 PRO D CA 1
ATOM 14189 C C . PRO D 1 778 ? 243.234 155.914 157.380 1.00 90.95 805 PRO D C 1
ATOM 14190 O O . PRO D 1 778 ? 242.230 155.815 156.680 1.00 89.99 805 PRO D O 1
ATOM 14194 N N . MET D 1 779 ? 243.258 156.710 158.445 1.00 97.33 806 MET D N 1
ATOM 14195 C CA . MET D 1 779 ? 242.121 157.563 158.763 1.00 96.75 806 MET D CA 1
ATOM 14196 C C . MET D 1 779 ? 241.914 158.605 157.672 1.00 97.41 806 MET D C 1
ATOM 14197 O O . MET D 1 779 ? 242.872 159.173 157.143 1.00 98.16 806 MET D O 1
ATOM 14202 N N . VAL D 1 780 ? 240.653 158.852 157.335 1.00 94.32 807 VAL D N 1
ATOM 14203 C CA . VAL D 1 780 ? 240.293 159.928 156.426 1.00 93.81 807 VAL D CA 1
ATOM 14204 C C . VAL D 1 780 ? 239.534 160.987 157.218 1.00 93.87 807 VAL D C 1
ATOM 14205 O O . VAL D 1 780 ? 239.167 160.786 158.374 1.00 95.46 807 VAL D O 1
ATOM 14209 N N . PHE D 1 781 ? 239.302 162.130 156.583 1.00 96.68 808 PHE D N 1
ATOM 14210 C CA . PHE D 1 781 ? 238.536 163.216 157.179 1.00 95.30 808 PHE D CA 1
ATOM 14211 C C . PHE D 1 781 ? 237.175 163.278 156.506 1.00 97.35 808 PHE D C 1
ATOM 14212 O O . PHE D 1 781 ? 237.082 163.178 155.277 1.00 98.92 808 PHE D O 1
ATOM 14220 N N . PHE D 1 782 ? 236.125 163.431 157.307 1.00 93.92 809 PHE D N 1
ATOM 14221 C CA . PHE D 1 782 ? 234.764 163.537 156.804 1.00 91.20 809 PHE D CA 1
ATOM 14222 C C . PHE D 1 782 ? 234.215 164.883 157.257 1.00 92.33 809 PHE D C 1
ATOM 14223 O O . PHE D 1 782 ? 234.131 165.149 158.463 1.00 94.31 809 PHE D O 1
ATOM 14231 N N . ASP D 1 783 ? 233.859 165.727 156.292 1.00 113.51 810 ASP D N 1
ATOM 14232 C CA . ASP D 1 783 ? 233.273 167.035 156.546 1.00 114.82 810 ASP D CA 1
ATOM 14233 C C . ASP D 1 783 ? 231.816 167.023 156.109 1.00 116.01 810 ASP D C 1
ATOM 14234 O O . ASP D 1 783 ? 231.495 166.540 155.017 1.00 115.33 810 ASP D O 1
ATOM 14239 N N . CYS D 1 784 ? 230.939 167.558 156.956 1.00 125.19 811 CYS D N 1
ATOM 14240 C CA . CYS D 1 784 ? 229.505 167.534 156.711 1.00 126.35 811 CYS D CA 1
ATOM 14241 C C . CYS D 1 784 ? 229.020 168.735 155.905 1.00 127.32 811 CYS D C 1
ATOM 14242 O O . CYS D 1 784 ? 227.826 169.052 155.943 1.00 128.56 811 CYS D O 1
ATOM 14245 N N . ARG D 1 785 ? 229.919 169.412 155.186 1.00 121.53 812 ARG D N 1
ATOM 14246 C CA . ARG D 1 785 ? 229.501 170.529 154.345 1.00 121.01 812 ARG D CA 1
ATOM 14247 C C . ARG D 1 785 ? 228.558 170.059 153.244 1.00 121.68 812 ARG D C 1
ATOM 14248 O O . ARG D 1 785 ? 227.487 170.641 153.035 1.00 121.93 812 ARG D O 1
ATOM 14256 N N . ASN D 1 786 ? 228.941 169.004 152.529 1.00 116.73 813 ASN D N 1
ATOM 14257 C CA . ASN D 1 786 ? 228.086 168.355 151.538 1.00 116.49 813 ASN D CA 1
ATOM 14258 C C . ASN D 1 786 ? 227.766 166.958 152.064 1.00 116.61 813 ASN D C 1
ATOM 14259 O O . ASN D 1 786 ? 228.438 165.978 151.743 1.00 115.98 813 ASN D O 1
ATOM 14264 N N . ALA D 1 787 ? 226.720 166.874 152.881 1.00 121.88 814 ALA D N 1
ATOM 14265 C CA . ALA D 1 787 ? 226.351 165.643 153.567 1.00 121.83 814 ALA D CA 1
ATOM 14266 C C . ALA D 1 787 ? 224.968 165.192 153.122 1.00 121.10 814 ALA D C 1
ATOM 14267 O O . ALA D 1 787 ? 224.007 165.967 153.179 1.00 120.40 814 ALA D O 1
ATOM 14269 N N . THR D 1 788 ? 224.874 163.940 152.682 1.00 115.76 815 THR D N 1
ATOM 14270 C CA . THR D 1 788 ? 223.592 163.370 152.307 1.00 116.69 815 THR D CA 1
ATOM 14271 C C . THR D 1 788 ? 222.736 163.128 153.551 1.00 117.65 815 THR D C 1
ATOM 14272 O O . THR D 1 788 ? 223.262 162.859 154.633 1.00 116.38 815 THR D O 1
ATOM 14276 N N . PRO D 1 789 ? 221.413 163.240 153.430 1.00 123.32 816 PRO D N 1
ATOM 14277 C CA . PRO D 1 789 ? 220.544 162.906 154.565 1.00 122.41 816 PRO D CA 1
ATOM 14278 C C . PRO D 1 789 ? 220.656 161.434 154.933 1.00 122.33 816 PRO D C 1
ATOM 14279 O O . PRO D 1 789 ? 220.895 160.576 154.081 1.00 122.07 816 PRO D O 1
ATOM 14283 N N . GLY D 1 790 ? 220.479 161.147 156.223 1.00 113.21 817 GLY D N 1
ATOM 14284 C CA . GLY D 1 790 ? 220.670 159.813 156.747 1.00 112.85 817 GLY D CA 1
ATOM 14285 C C . GLY D 1 790 ? 222.108 159.462 157.055 1.00 112.22 817 GLY D C 1
ATOM 14286 O O . GLY D 1 790 ? 222.379 158.327 157.470 1.00 111.60 817 GLY D O 1
ATOM 14287 N N . ASP D 1 791 ? 223.034 160.397 156.864 1.00 106.38 818 ASP D N 1
ATOM 14288 C CA . ASP D 1 791 ? 224.453 160.149 157.058 1.00 105.40 818 ASP D CA 1
ATOM 14289 C C . ASP D 1 791 ? 224.884 160.628 158.438 1.00 106.65 818 ASP D C 1
ATOM 14290 O O . ASP D 1 791 ? 224.384 161.637 158.946 1.00 107.30 818 ASP D O 1
ATOM 14295 N N . THR D 1 792 ? 225.803 159.881 159.051 1.00 93.61 819 THR D N 1
ATOM 14296 C CA . THR D 1 792 ? 226.320 160.212 160.370 1.00 90.61 819 THR D CA 1
ATOM 14297 C C . THR D 1 792 ? 227.752 160.721 160.355 1.00 89.72 819 THR D C 1
ATOM 14298 O O . THR D 1 792 ? 228.163 161.378 161.316 1.00 91.83 819 THR D O 1
ATOM 14302 N N . GLY D 1 793 ? 228.509 160.447 159.299 1.00 77.79 820 GLY D N 1
ATOM 14303 C CA . GLY D 1 793 ? 229.894 160.887 159.247 1.00 77.68 820 GLY D CA 1
ATOM 14304 C C . GLY D 1 793 ? 230.715 160.225 160.335 1.00 76.13 820 GLY D C 1
ATOM 14305 O O . GLY D 1 793 ? 230.760 158.995 160.454 1.00 75.39 820 GLY D O 1
ATOM 14306 N N . ALA D 1 794 ? 231.379 161.044 161.145 1.00 69.58 821 ALA D N 1
ATOM 14307 C CA . ALA D 1 794 ? 232.173 160.559 162.265 1.00 68.57 821 ALA D CA 1
ATOM 14308 C C . ALA D 1 794 ? 231.365 160.432 163.548 1.00 71.06 821 ALA D C 1
ATOM 14309 O O . ALA D 1 794 ? 231.937 160.110 164.594 1.00 70.91 821 ALA D O 1
ATOM 14311 N N . GLY D 1 795 ? 230.055 160.682 163.493 1.00 78.14 822 GLY D N 1
ATOM 14312 C CA . GLY D 1 795 ? 229.233 160.573 164.685 1.00 76.45 822 GLY D CA 1
ATOM 14313 C C . GLY D 1 795 ? 229.150 159.163 165.232 1.00 76.26 822 GLY D C 1
ATOM 14314 O O . GLY D 1 795 ? 229.061 158.968 166.446 1.00 77.24 822 GLY D O 1
ATOM 14315 N N . CYS D 1 796 ? 229.168 158.164 164.355 1.00 79.20 823 CYS D N 1
ATOM 14316 C CA . CYS D 1 796 ? 229.090 156.765 164.754 1.00 80.05 823 CYS D CA 1
ATOM 14317 C C . CYS D 1 796 ? 230.362 156.015 164.377 1.00 81.00 823 CYS D C 1
ATOM 14318 O O . CYS D 1 796 ? 230.327 154.848 163.982 1.00 82.61 823 CYS D O 1
ATOM 14321 N N . GLN D 1 797 ? 231.504 156.687 164.493 1.00 64.19 824 GLN D N 1
ATOM 14322 C CA . GLN D 1 797 ? 232.804 156.046 164.342 1.00 60.57 824 GLN D CA 1
ATOM 14323 C C . GLN D 1 797 ? 233.282 155.604 165.719 1.00 61.38 824 GLN D C 1
ATOM 14324 O O . GLN D 1 797 ? 233.517 156.441 166.597 1.00 65.75 824 GLN D O 1
ATOM 14330 N N . LYS D 1 798 ? 233.415 154.297 165.910 1.00 51.11 825 LYS D N 1
ATOM 14331 C CA . LYS D 1 798 ? 233.715 153.728 167.213 1.00 49.73 825 LYS D CA 1
ATOM 14332 C C . LYS D 1 798 ? 235.218 153.539 167.391 1.00 51.85 825 LYS D C 1
ATOM 14333 O O . LYS D 1 798 ? 236.014 153.731 166.470 1.00 58.77 825 LYS D O 1
ATOM 14339 N N . SER D 1 799 ? 235.599 153.156 168.609 1.00 53.45 826 SER D N 1
ATOM 14340 C CA . SER D 1 799 ? 236.994 152.961 168.971 1.00 52.20 826 SER D CA 1
ATOM 14341 C C . SER D 1 799 ? 237.117 151.686 169.791 1.00 54.58 826 SER D C 1
ATOM 14342 O O . SER D 1 799 ? 236.130 150.993 170.058 1.00 55.47 826 SER D O 1
ATOM 14345 N N . CYS D 1 800 ? 238.351 151.374 170.193 1.00 71.81 827 CYS D N 1
ATOM 14346 C CA . CYS D 1 800 ? 238.576 150.219 171.053 1.00 73.80 827 CYS D CA 1
ATOM 14347 C C . CYS D 1 800 ? 238.067 150.473 172.466 1.00 71.79 827 CYS D C 1
ATOM 14348 O O . CYS D 1 800 ? 237.698 149.526 173.170 1.00 72.02 827 CYS D O 1
ATOM 14351 N N . HIS D 1 801 ? 238.042 151.735 172.898 1.00 62.70 828 HIS D N 1
ATOM 14352 C CA . HIS D 1 801 ? 237.558 152.099 174.223 1.00 60.15 828 HIS D CA 1
ATOM 14353 C C . HIS D 1 801 ? 236.054 152.332 174.271 1.00 56.88 828 HIS D C 1
ATOM 14354 O O . HIS D 1 801 ? 235.496 152.435 175.368 1.00 59.13 828 HIS D O 1
ATOM 14361 N N . THR D 1 802 ? 235.389 152.423 173.122 1.00 50.88 829 THR D N 1
ATOM 14362 C CA . THR D 1 802 ? 233.936 152.575 173.077 1.00 42.85 829 THR D CA 1
ATOM 14363 C C . THR D 1 802 ? 233.332 151.177 173.087 1.00 47.96 829 THR D C 1
ATOM 14364 O O . THR D 1 802 ? 233.166 150.539 172.047 1.00 49.64 829 THR D O 1
ATOM 14368 N N . LEU D 1 803 ? 233.001 150.693 174.286 1.00 42.91 830 LEU D N 1
ATOM 14369 C CA . LEU D 1 803 ? 232.490 149.337 174.434 1.00 43.70 830 LEU D CA 1
ATOM 14370 C C . LEU D 1 803 ? 231.050 149.190 173.959 1.00 45.96 830 LEU D C 1
ATOM 14371 O O . LEU D 1 803 ? 230.563 148.059 173.865 1.00 47.17 830 LEU D O 1
ATOM 14376 N N . ASP D 1 804 ? 230.366 150.289 173.658 1.00 57.43 831 ASP D N 1
ATOM 14377 C CA . ASP D 1 804 ? 229.020 150.251 173.104 1.00 57.57 831 ASP D CA 1
ATOM 14378 C C . ASP D 1 804 ? 229.123 150.347 171.587 1.00 60.67 831 ASP D C 1
ATOM 14379 O O . ASP D 1 804 ? 229.671 151.320 171.058 1.00 64.39 831 ASP D O 1
ATOM 14384 N N . MET D 1 805 ? 228.593 149.343 170.893 1.00 58.62 832 MET D N 1
ATOM 14385 C CA . MET D 1 805 ? 228.782 149.199 169.457 1.00 57.09 832 MET D CA 1
ATOM 14386 C C . MET D 1 805 ? 227.625 149.769 168.647 1.00 57.90 832 MET D C 1
ATOM 14387 O O . MET D 1 805 ? 227.571 149.557 167.432 1.00 58.55 832 MET D O 1
ATOM 14392 N N . THR D 1 806 ? 226.705 150.487 169.284 1.00 57.40 833 THR D N 1
ATOM 14393 C CA . THR D 1 806 ? 225.468 150.923 168.648 1.00 53.82 833 THR D CA 1
ATOM 14394 C C . THR D 1 806 ? 225.602 152.358 168.155 1.00 55.93 833 THR D C 1
ATOM 14395 O O . THR D 1 806 ? 226.072 153.233 168.890 1.00 61.42 833 THR D O 1
ATOM 14399 N N . CYS D 1 807 ? 225.193 152.590 166.908 1.00 63.66 834 CYS D N 1
ATOM 14400 C CA . CYS D 1 807 ? 225.133 153.941 166.366 1.00 64.27 834 CYS D CA 1
ATOM 14401 C C . CYS D 1 807 ? 224.033 154.732 167.062 1.00 63.64 834 CYS D C 1
ATOM 14402 O O . CYS D 1 807 ? 222.901 154.257 167.194 1.00 64.77 834 CYS D O 1
ATOM 14405 N N . TYR D 1 808 ? 224.363 155.946 167.504 1.00 53.79 835 TYR D N 1
ATOM 14406 C CA . TYR D 1 808 ? 223.426 156.745 168.284 1.00 53.31 835 TYR D CA 1
ATOM 14407 C C . TYR D 1 808 ? 223.217 158.131 167.687 1.00 55.74 835 TYR D C 1
ATOM 14408 O O . TYR D 1 808 ? 222.118 158.689 167.775 1.00 58.57 835 TYR D 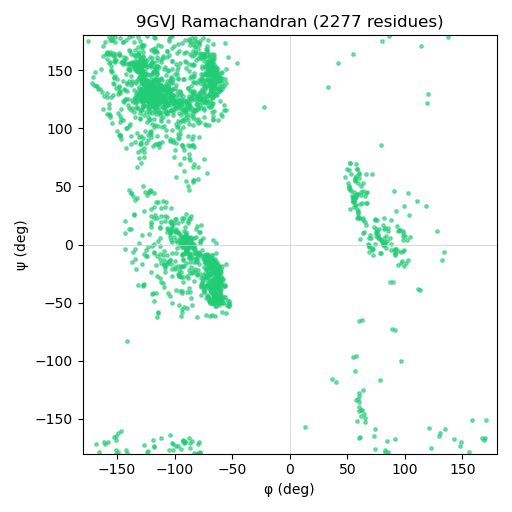O 1
ATOM 14417 N N . SER D 1 809 ? 224.259 158.695 167.089 1.00 75.56 836 SER D N 1
ATOM 14418 C CA . SER D 1 809 ? 224.183 160.066 166.597 1.00 76.74 836 SER D CA 1
ATOM 14419 C C . SER D 1 809 ? 223.205 160.156 165.431 1.00 80.48 836 SER D C 1
ATOM 14420 O O . SER D 1 809 ? 223.335 159.404 164.459 1.00 84.10 836 SER D O 1
ATOM 14423 N N . PRO D 1 810 ? 222.216 161.052 165.489 1.00 92.81 837 PRO D N 1
ATOM 14424 C CA . PRO D 1 810 ? 221.272 161.200 164.376 1.00 92.99 837 PRO D CA 1
ATOM 14425 C C . PRO D 1 810 ? 221.686 162.214 163.322 1.00 93.95 837 PRO D C 1
ATOM 14426 O O . PRO D 1 810 ? 221.014 162.305 162.286 1.00 94.79 837 PRO D O 1
ATOM 14430 N N . GLN D 1 811 ? 222.757 162.970 163.550 1.00 96.41 838 GLN D N 1
ATOM 14431 C CA . GLN D 1 811 ? 223.197 164.005 162.628 1.00 95.60 838 GLN D CA 1
ATOM 14432 C C . GLN D 1 811 ? 224.661 163.789 162.276 1.00 94.78 838 GLN D C 1
ATOM 14433 O O . GLN D 1 811 ? 225.414 163.153 163.018 1.00 95.49 838 GLN D O 1
ATOM 14439 N N . CYS D 1 812 ? 225.055 164.329 161.125 1.00 103.61 839 CYS D N 1
ATOM 14440 C CA . CYS D 1 812 ? 226.430 164.202 160.666 1.00 105.12 839 CYS D CA 1
ATOM 14441 C C . CYS D 1 812 ? 227.380 164.944 161.598 1.00 105.38 839 CYS D C 1
ATOM 14442 O O . CYS D 1 812 ? 227.089 166.052 162.057 1.00 104.98 839 CYS D O 1
ATOM 14445 N N . VAL D 1 813 ? 228.525 164.321 161.878 1.00 93.14 840 VAL D N 1
ATOM 14446 C CA . VAL D 1 813 ? 229.563 164.909 162.709 1.00 92.20 840 VAL D CA 1
ATOM 14447 C C . VAL D 1 813 ? 230.874 164.849 161.934 1.00 93.63 840 VAL D C 1
ATOM 14448 O O . VAL D 1 813 ? 231.298 163.764 161.526 1.00 92.83 840 VAL D O 1
ATOM 14452 N N . PRO D 1 814 ? 231.548 165.972 161.698 1.00 92.87 841 PRO D N 1
ATOM 14453 C CA . PRO D 1 814 ? 232.810 165.933 160.952 1.00 93.18 841 PRO D CA 1
ATOM 14454 C C . PRO D 1 814 ? 233.963 165.489 161.838 1.00 92.19 841 PRO D C 1
ATOM 14455 O O . PRO D 1 814 ? 234.057 165.869 163.008 1.00 93.87 841 PRO D O 1
ATOM 14459 N N . GLY D 1 815 ? 234.848 164.677 161.271 1.00 89.63 842 GLY D N 1
ATOM 14460 C CA . GLY D 1 815 ? 235.981 164.197 162.035 1.00 90.30 842 GLY D CA 1
ATOM 14461 C C . GLY D 1 815 ? 236.712 163.083 161.311 1.00 91.30 842 GLY D C 1
ATOM 14462 O O . GLY D 1 815 ? 236.492 162.832 160.124 1.00 93.98 842 GLY D O 1
ATOM 14463 N N . CYS D 1 816 ? 237.605 162.434 162.056 1.00 100.10 843 CYS D N 1
ATOM 14464 C CA . CYS D 1 816 ? 238.375 161.323 161.515 1.00 100.29 843 CYS D CA 1
ATOM 14465 C C . CYS D 1 816 ? 237.512 160.068 161.441 1.00 98.64 843 CYS D C 1
ATOM 14466 O O . CYS D 1 816 ? 236.800 159.731 162.392 1.00 100.95 843 CYS D O 1
ATOM 14469 N N . VAL D 1 817 ? 237.579 159.377 160.305 1.00 83.58 844 VAL D N 1
ATOM 14470 C CA . VAL D 1 817 ? 236.770 158.194 160.041 1.00 84.03 844 VAL D CA 1
ATOM 14471 C C . VAL D 1 817 ? 237.683 157.085 159.535 1.00 85.96 844 VAL D C 1
ATOM 14472 O O . VAL D 1 817 ? 238.536 157.320 158.671 1.00 87.93 844 VAL D O 1
ATOM 14476 N N . CYS D 1 818 ? 237.514 155.885 160.090 1.00 95.16 845 CYS D N 1
ATOM 14477 C CA . CYS D 1 818 ? 238.212 154.707 159.606 1.00 94.16 845 CYS D CA 1
ATOM 14478 C C . CYS D 1 818 ? 237.592 154.232 158.295 1.00 97.92 845 CYS D C 1
ATOM 14479 O O . CYS D 1 818 ? 236.471 154.615 157.953 1.00 99.90 845 CYS D O 1
ATOM 14482 N N . PRO D 1 819 ? 238.307 153.403 157.534 1.00 99.70 846 PRO D N 1
ATOM 14483 C CA . PRO D 1 819 ? 237.661 152.705 156.418 1.00 97.59 846 PRO D CA 1
ATOM 14484 C C . PRO D 1 819 ? 236.499 151.862 156.923 1.00 99.93 846 PRO D C 1
ATOM 14485 O O . PRO D 1 819 ? 236.513 151.361 158.049 1.00 100.68 846 PRO D O 1
ATOM 14489 N N . ASP D 1 820 ? 235.480 151.728 156.075 1.00 115.31 847 ASP D N 1
ATOM 14490 C CA . ASP D 1 820 ? 234.220 151.127 156.496 1.00 115.87 847 ASP D CA 1
ATOM 14491 C C . ASP D 1 820 ? 234.436 149.721 157.043 1.00 115.21 847 ASP D C 1
ATOM 14492 O O . ASP D 1 820 ? 235.182 148.919 156.475 1.00 113.73 847 ASP D O 1
ATOM 14497 N N . GLY D 1 821 ? 233.771 149.427 158.158 1.00 105.90 848 GLY D N 1
ATOM 14498 C CA . GLY D 1 821 ? 233.894 148.146 158.818 1.00 105.88 848 GLY D CA 1
ATOM 14499 C C . GLY D 1 821 ? 235.055 148.016 159.776 1.00 105.30 848 GLY D C 1
ATOM 14500 O O . GLY D 1 821 ? 235.382 146.891 160.175 1.00 104.87 848 GLY D O 1
ATOM 14501 N N . LEU D 1 822 ? 235.686 149.122 160.165 1.00 87.56 849 LEU D N 1
ATOM 14502 C CA . LEU D 1 822 ? 236.841 149.095 161.048 1.00 86.88 849 LEU D CA 1
ATOM 14503 C C . LEU D 1 822 ? 236.664 150.120 162.160 1.00 85.32 849 LEU D C 1
ATOM 14504 O O . LEU D 1 822 ? 235.934 151.104 162.019 1.00 85.94 849 LEU D O 1
ATOM 14509 N N . VAL D 1 823 ? 237.346 149.872 163.277 1.00 72.29 850 VAL D N 1
ATOM 14510 C CA . VAL D 1 823 ? 237.301 150.747 164.439 1.00 69.87 850 VAL D CA 1
ATOM 14511 C C . VAL D 1 823 ? 238.709 151.254 164.727 1.00 70.91 850 VAL D C 1
ATOM 14512 O O . VAL D 1 823 ? 239.709 150.649 164.335 1.00 77.48 850 VAL D O 1
ATOM 14516 N N . ALA D 1 824 ? 238.774 152.391 165.415 1.00 62.26 851 ALA D N 1
ATOM 14517 C CA . ALA D 1 824 ? 240.054 153.023 165.701 1.00 60.28 851 ALA D CA 1
ATOM 14518 C C . ALA D 1 824 ? 240.831 152.238 166.750 1.00 63.75 851 ALA D C 1
ATOM 14519 O O . ALA D 1 824 ? 240.259 151.709 167.707 1.00 65.64 851 ALA D O 1
ATOM 14521 N N . ASP D 1 825 ? 242.149 152.168 166.563 1.00 91.60 852 ASP D N 1
ATOM 14522 C CA . ASP D 1 825 ? 243.039 151.510 167.510 1.00 91.99 852 ASP D CA 1
ATOM 14523 C C . ASP D 1 825 ? 243.490 152.416 168.645 1.00 93.53 852 ASP D C 1
ATOM 14524 O O . ASP D 1 825 ? 244.067 151.921 169.620 1.00 94.32 852 ASP D O 1
ATOM 14529 N N . GLY D 1 826 ? 243.247 153.720 168.546 1.00 108.79 853 GLY D N 1
ATOM 14530 C CA . GLY D 1 826 ? 243.771 154.662 169.510 1.00 109.63 853 GLY D CA 1
ATOM 14531 C C . GLY D 1 826 ? 245.209 155.067 169.277 1.00 110.62 853 GLY D C 1
ATOM 14532 O O . GLY D 1 826 ? 245.744 155.869 170.053 1.00 112.37 853 GLY D O 1
ATOM 14533 N N . GLU D 1 827 ? 245.852 154.537 168.236 1.00 109.48 854 GLU D N 1
ATOM 14534 C CA . GLU D 1 827 ? 247.215 154.897 167.888 1.00 109.97 854 GLU D CA 1
ATOM 14535 C C . GLU D 1 827 ? 247.369 155.379 166.453 1.00 110.25 854 GLU D C 1
ATOM 14536 O O . GLU D 1 827 ? 248.444 155.876 166.101 1.00 110.89 854 GLU D O 1
ATOM 14542 N N . GLY D 1 828 ? 246.338 155.249 165.621 1.00 102.01 855 GLY D N 1
ATOM 14543 C CA . GLY D 1 828 ? 246.402 155.734 164.258 1.00 101.49 855 GLY D CA 1
ATOM 14544 C C . GLY D 1 828 ? 245.926 154.737 163.222 1.00 102.71 855 GLY D C 1
ATOM 14545 O O . GLY D 1 828 ? 245.692 155.103 162.067 1.00 103.14 855 GLY D O 1
ATOM 14546 N N . GLY D 1 829 ? 245.773 153.473 163.619 1.00 99.58 856 GLY D N 1
ATOM 14547 C CA . GLY D 1 829 ? 245.372 152.418 162.718 1.00 98.95 856 GLY D CA 1
ATOM 14548 C C . GLY D 1 829 ? 243.896 152.066 162.846 1.00 98.13 856 GLY D C 1
ATOM 14549 O O . GLY D 1 829 ? 243.191 152.511 163.750 1.00 98.92 856 GLY D O 1
ATOM 14550 N N . CYS D 1 830 ? 243.439 151.244 161.903 1.00 92.99 857 CYS D N 1
ATOM 14551 C CA . CYS D 1 830 ? 242.064 150.757 161.875 1.00 91.29 857 CYS D CA 1
ATOM 14552 C C . CYS D 1 830 ? 242.083 149.243 161.741 1.00 92.80 857 CYS D C 1
ATOM 14553 O O . CYS D 1 830 ? 242.730 148.706 160.836 1.00 97.23 857 CYS D O 1
ATOM 14556 N N . ILE D 1 831 ? 241.374 148.558 162.640 1.00 80.64 858 ILE D N 1
ATOM 14557 C CA . ILE D 1 831 ? 241.266 147.105 162.625 1.00 83.04 858 ILE D CA 1
ATOM 14558 C C . ILE D 1 831 ? 239.838 146.702 162.969 1.00 80.77 858 ILE D C 1
ATOM 14559 O O . ILE D 1 831 ? 239.031 147.512 163.428 1.00 83.48 858 ILE D O 1
ATOM 14564 N N . THR D 1 832 ? 239.533 145.428 162.732 1.00 83.74 859 THR D N 1
ATOM 14565 C CA . THR D 1 832 ? 238.191 144.916 162.960 1.00 87.98 859 THR D CA 1
ATOM 14566 C C . THR D 1 832 ? 237.859 144.906 164.452 1.00 87.74 859 THR D C 1
ATOM 14567 O O . THR D 1 832 ? 238.739 144.949 165.315 1.00 87.13 859 THR D O 1
ATOM 14571 N N . ALA D 1 833 ? 236.557 144.849 164.745 1.00 93.88 860 ALA D N 1
ATOM 14572 C CA . ALA D 1 833 ? 236.090 145.044 166.115 1.00 93.55 860 ALA D CA 1
ATOM 14573 C C . ALA D 1 833 ? 236.642 143.985 167.063 1.00 93.74 860 ALA D C 1
ATOM 14574 O O . ALA D 1 833 ? 237.096 144.310 168.166 1.00 95.23 860 ALA D O 1
ATOM 14576 N N . GLU D 1 834 ? 236.623 142.716 166.653 1.00 94.00 861 GLU D N 1
ATOM 14577 C CA . GLU D 1 834 ? 237.027 141.645 167.558 1.00 94.41 861 GLU D CA 1
ATOM 14578 C C . GLU D 1 834 ? 238.527 141.621 167.830 1.00 95.45 861 GLU D C 1
ATOM 14579 O O . GLU D 1 834 ? 238.964 140.877 168.715 1.00 94.82 861 GLU D O 1
ATOM 14585 N N . ASP D 1 835 ? 239.320 142.410 167.108 1.00 91.69 862 ASP D N 1
ATOM 14586 C CA . ASP D 1 835 ? 240.761 142.459 167.321 1.00 90.46 862 ASP D CA 1
ATOM 14587 C C . ASP D 1 835 ? 241.193 143.559 168.284 1.00 89.93 862 ASP D C 1
ATOM 14588 O O . ASP D 1 835 ? 242.396 143.721 168.512 1.00 88.48 862 ASP D O 1
ATOM 14593 N N . CYS D 1 836 ? 240.256 144.321 168.843 1.00 84.22 863 CYS D N 1
ATOM 14594 C CA . CYS D 1 836 ? 240.618 145.335 169.823 1.00 81.36 863 CYS D CA 1
ATOM 14595 C C . CYS D 1 836 ? 241.170 144.678 171.086 1.00 84.21 863 CYS D C 1
ATOM 14596 O O . CYS D 1 836 ? 240.636 143.662 171.543 1.00 87.17 863 CYS D O 1
ATOM 14599 N N . PRO D 1 837 ? 242.235 145.224 171.666 1.00 68.53 864 PRO D N 1
ATOM 14600 C CA . PRO D 1 837 ? 242.703 144.726 172.962 1.00 63.49 864 PRO D CA 1
ATOM 14601 C C . PRO D 1 837 ? 241.702 145.042 174.062 1.00 65.27 864 PRO D C 1
ATOM 14602 O O . PRO D 1 837 ? 240.905 145.977 173.971 1.00 68.59 864 PRO D O 1
ATOM 14606 N N . CYS D 1 838 ? 241.752 144.236 175.118 1.00 68.20 865 CYS D N 1
ATOM 14607 C CA . CYS D 1 838 ? 240.867 144.434 176.255 1.00 66.46 865 CYS D CA 1
ATOM 14608 C C . CYS D 1 838 ? 241.378 145.572 177.129 1.00 65.16 865 CYS D C 1
ATOM 14609 O O . CYS D 1 838 ? 242.580 145.696 177.374 1.00 64.56 865 CYS D O 1
ATOM 14612 N N . VAL D 1 839 ? 240.454 146.403 177.602 1.00 68.86 866 VAL D N 1
ATOM 14613 C CA . VAL D 1 839 ? 240.779 147.595 178.378 1.00 68.60 866 VAL D CA 1
ATOM 14614 C C . VAL D 1 839 ? 240.424 147.340 179.836 1.00 67.38 866 VAL D C 1
ATOM 14615 O O . VAL D 1 839 ? 239.318 146.878 180.143 1.00 66.13 866 VAL D O 1
ATOM 14619 N N . HIS D 1 840 ? 241.365 147.632 180.731 1.00 48.10 867 HIS D N 1
ATOM 14620 C CA . HIS D 1 840 ? 241.159 147.442 182.160 1.00 46.65 867 HIS D CA 1
ATOM 14621 C C . HIS D 1 840 ? 242.076 148.377 182.933 1.00 49.06 867 HIS D C 1
ATOM 14622 O O . HIS D 1 840 ? 243.288 148.389 182.699 1.00 53.40 867 HIS D O 1
ATOM 14629 N N . ASN D 1 841 ? 241.488 149.151 183.846 1.00 47.63 868 ASN D N 1
ATOM 14630 C CA . ASN D 1 841 ? 242.228 150.009 184.773 1.00 46.14 868 ASN D CA 1
ATOM 14631 C C . ASN D 1 841 ? 243.249 150.879 184.042 1.00 50.79 868 ASN D C 1
ATOM 14632 O O . ASN D 1 841 ? 244.436 150.902 184.375 1.00 55.06 868 ASN D O 1
ATOM 14637 N N . GLU D 1 842 ? 242.768 151.605 183.031 1.00 55.36 869 GLU D N 1
ATOM 14638 C CA . GLU D 1 842 ? 243.599 152.496 182.218 1.00 57.14 869 GLU D CA 1
ATOM 14639 C C . GLU D 1 842 ? 244.785 151.760 181.599 1.00 59.37 869 GLU D C 1
ATOM 14640 O O . GLU D 1 842 ? 245.887 152.305 181.505 1.00 62.34 869 GLU D O 1
ATOM 14646 N N . ALA D 1 843 ? 244.570 150.517 181.175 1.00 51.48 870 ALA D N 1
ATOM 14647 C CA . ALA D 1 843 ? 245.614 149.725 180.545 1.00 47.52 870 ALA D CA 1
ATOM 14648 C C . ALA D 1 843 ? 244.996 148.864 179.455 1.00 56.03 870 ALA D C 1
ATOM 14649 O O . ALA D 1 843 ? 243.796 148.582 179.464 1.00 58.03 870 ALA D O 1
ATOM 14651 N N . SER D 1 844 ? 245.835 148.447 178.512 1.00 65.76 871 SER D N 1
ATOM 14652 C CA . SER D 1 844 ? 245.415 147.623 177.388 1.00 63.73 871 SER D CA 1
ATOM 14653 C C . SER D 1 844 ? 246.152 146.293 177.424 1.00 66.19 871 SER D C 1
ATOM 14654 O O . SER D 1 844 ? 247.359 146.247 177.685 1.00 67.02 871 SER D O 1
ATOM 14657 N N . TYR D 1 845 ? 245.421 145.212 177.161 1.00 68.58 872 TYR D N 1
ATOM 14658 C CA . TYR D 1 845 ? 245.971 143.864 177.170 1.00 67.81 872 TYR D CA 1
ATOM 14659 C C . TYR D 1 845 ? 245.602 143.170 175.870 1.00 68.92 872 TYR D C 1
ATOM 14660 O O . TYR D 1 845 ? 244.436 143.190 175.463 1.00 68.71 872 TYR D O 1
ATOM 14669 N N . ARG D 1 846 ? 246.590 142.555 175.226 1.00 86.90 873 ARG D N 1
ATOM 14670 C CA . ARG D 1 846 ? 246.338 141.835 173.988 1.00 86.54 873 ARG D CA 1
ATOM 14671 C C . ARG D 1 846 ? 245.579 140.542 174.268 1.00 87.87 873 ARG D C 1
ATOM 14672 O O . ARG D 1 846 ? 245.483 140.078 175.408 1.00 90.29 873 ARG D O 1
ATOM 14680 N N . ALA D 1 847 ? 245.022 139.966 173.204 1.00 76.21 874 ALA D N 1
ATOM 14681 C CA . ALA D 1 847 ? 244.266 138.727 173.334 1.00 74.80 874 ALA D CA 1
ATOM 14682 C C . ALA D 1 847 ? 245.154 137.617 173.880 1.00 72.95 874 ALA D C 1
ATOM 14683 O O . ALA D 1 847 ? 246.276 137.411 173.408 1.00 75.10 874 ALA D O 1
ATOM 14685 N N . GLY D 1 848 ? 244.644 136.899 174.878 1.00 70.53 875 GLY D N 1
ATOM 14686 C CA . GLY D 1 848 ? 245.381 135.855 175.548 1.00 70.29 875 GLY D CA 1
ATOM 14687 C C . GLY D 1 848 ? 246.052 136.283 176.836 1.00 72.59 875 GLY D C 1
ATOM 14688 O O . GLY D 1 848 ? 246.457 135.420 177.623 1.00 70.64 875 GLY D O 1
ATOM 14689 N N . GLN D 1 849 ? 246.183 137.586 177.071 1.00 83.00 876 GLN D N 1
ATOM 14690 C CA . GLN D 1 849 ? 246.786 138.072 178.301 1.00 80.87 876 GLN D CA 1
ATOM 14691 C C . GLN D 1 849 ? 245.862 137.811 179.489 1.00 81.57 876 GLN D C 1
ATOM 14692 O O . GLN D 1 849 ? 244.640 137.703 179.352 1.00 82.36 876 GLN D O 1
ATOM 14698 N N . THR D 1 850 ? 246.466 137.716 180.670 1.00 74.18 877 THR D N 1
ATOM 14699 C CA . THR D 1 850 ? 245.767 137.323 181.885 1.00 74.48 877 THR D CA 1
ATOM 14700 C C . THR D 1 850 ? 245.885 138.416 182.939 1.00 77.15 877 THR D C 1
ATOM 14701 O O . THR D 1 850 ? 246.961 138.989 183.138 1.00 76.23 877 THR D O 1
ATOM 14705 N N . ILE D 1 851 ? 244.767 138.709 183.603 1.00 78.75 878 ILE D N 1
ATOM 14706 C CA . ILE D 1 851 ? 244.734 139.602 184.753 1.00 76.97 878 ILE D CA 1
ATOM 14707 C C . ILE D 1 851 ? 244.180 138.825 185.937 1.00 77.46 878 ILE D C 1
ATOM 14708 O O . ILE D 1 851 ? 243.452 137.843 185.759 1.00 80.45 878 ILE D O 1
ATOM 14713 N N . ARG D 1 852 ? 244.537 139.253 187.142 1.00 85.04 879 ARG D N 1
ATOM 14714 C CA . ARG D 1 852 ? 244.053 138.630 188.366 1.00 85.11 879 ARG D CA 1
ATOM 14715 C C . ARG D 1 852 ? 243.175 139.628 189.110 1.00 86.33 879 ARG D C 1
ATOM 14716 O O . ARG D 1 852 ? 243.633 140.723 189.456 1.00 90.33 879 ARG D O 1
ATOM 14724 N N . VAL D 1 853 ? 241.921 139.255 189.351 1.00 80.19 880 VAL D N 1
ATOM 14725 C CA . VAL D 1 853 ? 240.990 140.082 190.111 1.00 80.77 880 VAL D CA 1
ATOM 14726 C C . VAL D 1 853 ? 240.422 139.234 191.241 1.00 82.38 880 VAL D C 1
ATOM 14727 O O . VAL D 1 853 ? 239.863 138.158 190.996 1.00 86.65 880 VAL D O 1
ATOM 14731 N N . GLY D 1 854 ? 240.565 139.715 192.473 1.00 75.45 881 GLY D N 1
ATOM 14732 C CA . GLY D 1 854 ? 240.145 138.919 193.615 1.00 75.67 881 GLY D CA 1
ATOM 14733 C C . GLY D 1 854 ? 240.910 137.612 193.658 1.00 77.25 881 GLY D C 1
ATOM 14734 O O . GLY D 1 854 ? 242.144 137.584 193.620 1.00 77.37 881 GLY D O 1
ATOM 14735 N N . CYS D 1 855 ? 240.170 136.507 193.742 1.00 100.29 882 CYS D N 1
ATOM 14736 C CA . CYS D 1 855 ? 240.742 135.170 193.682 1.00 100.57 882 CYS D CA 1
ATOM 14737 C C . CYS D 1 855 ? 240.536 134.515 192.321 1.00 101.74 882 CYS D C 1
ATOM 14738 O O . CYS D 1 855 ? 240.667 133.292 192.200 1.00 103.54 882 CYS D O 1
ATOM 14741 N N . ASN D 1 856 ? 240.216 135.302 191.297 1.00 86.05 883 ASN D N 1
ATOM 14742 C CA . ASN D 1 856 ? 239.902 134.787 189.975 1.00 82.03 883 ASN D CA 1
ATOM 14743 C C . ASN D 1 856 ? 240.883 135.326 188.943 1.00 83.29 883 ASN D C 1
ATOM 14744 O O . ASN D 1 856 ? 241.515 136.372 189.130 1.00 86.45 883 ASN D O 1
ATOM 14749 N N . THR D 1 857 ? 240.997 134.590 187.841 1.00 84.88 884 THR D N 1
ATOM 14750 C CA . THR D 1 857 ? 241.851 134.949 186.719 1.00 86.53 884 THR D CA 1
ATOM 14751 C C . THR D 1 857 ? 240.977 135.186 185.496 1.00 86.84 884 THR D C 1
ATOM 14752 O O . THR D 1 857 ? 240.120 134.357 185.173 1.00 88.37 884 THR D O 1
ATOM 14756 N N . CYS D 1 858 ? 241.188 136.316 184.825 1.00 78.59 885 CYS D N 1
ATOM 14757 C CA . CYS D 1 858 ? 240.418 136.690 183.649 1.00 75.80 885 CYS D CA 1
ATOM 14758 C C . CYS D 1 858 ? 241.337 136.784 182.441 1.00 75.55 885 CYS D C 1
ATOM 14759 O O . CYS D 1 858 ? 242.417 137.382 182.515 1.00 74.87 885 CYS D O 1
ATOM 14762 N N . THR D 1 859 ? 240.899 136.194 181.335 1.00 78.99 886 THR D N 1
ATOM 14763 C CA . THR D 1 859 ? 241.655 136.157 180.092 1.00 79.72 886 THR D CA 1
ATOM 14764 C C . THR D 1 859 ? 240.941 136.974 179.024 1.00 80.30 886 THR D C 1
ATOM 14765 O O . THR D 1 859 ? 239.719 136.881 178.871 1.00 79.35 886 THR D O 1
ATOM 14769 N N . CYS D 1 860 ? 241.706 137.787 178.299 1.00 78.95 887 CYS D N 1
ATOM 14770 C CA . CYS D 1 860 ? 241.145 138.566 177.204 1.00 77.52 887 CYS D CA 1
ATOM 14771 C C . CYS D 1 860 ? 240.854 137.671 176.005 1.00 79.97 887 CYS D C 1
ATOM 14772 O O . CYS D 1 860 ? 241.661 136.810 175.642 1.00 82.62 887 CYS D O 1
ATOM 14775 N N . ASP D 1 861 ? 239.694 137.881 175.387 1.00 85.17 888 ASP D N 1
ATOM 14776 C CA . ASP D 1 861 ? 239.298 137.110 174.212 1.00 85.80 888 ASP D CA 1
ATOM 14777 C C . ASP D 1 861 ? 238.190 137.867 173.499 1.00 87.55 888 ASP D C 1
ATOM 14778 O O . ASP D 1 861 ? 237.115 138.070 174.075 1.00 89.07 888 ASP D O 1
ATOM 14783 N N . SER D 1 862 ? 238.455 138.289 172.262 1.00 90.06 889 SER D N 1
ATOM 14784 C CA . SER D 1 862 ? 237.465 138.955 171.414 1.00 90.80 889 SER D CA 1
ATOM 14785 C C . SER D 1 862 ? 236.808 140.129 172.139 1.00 91.11 889 SER D C 1
ATOM 14786 O O . SER D 1 862 ? 235.582 140.244 172.206 1.00 92.44 889 SER D O 1
ATOM 14789 N N . ARG D 1 863 ? 237.648 140.993 172.711 1.00 71.71 890 ARG D N 1
ATOM 14790 C CA . ARG D 1 863 ? 237.280 142.214 173.426 1.00 71.10 890 ARG D CA 1
ATOM 14791 C C . ARG D 1 863 ? 236.642 141.948 174.782 1.00 70.36 890 ARG D C 1
ATOM 14792 O O . ARG D 1 863 ? 236.354 142.907 175.507 1.00 71.99 890 ARG D O 1
ATOM 14800 N N . MET D 1 864 ? 236.411 140.693 175.156 1.00 68.63 891 MET D N 1
ATOM 14801 C CA . MET D 1 864 ? 235.685 140.377 176.375 1.00 63.65 891 MET D CA 1
ATOM 14802 C C . MET D 1 864 ? 236.576 139.614 177.343 1.00 65.92 891 MET D C 1
ATOM 14803 O O . MET D 1 864 ? 237.476 138.872 176.939 1.00 70.77 891 MET D O 1
ATOM 14808 N N . TRP D 1 865 ? 236.317 139.805 178.631 1.00 58.08 892 TRP D N 1
ATOM 14809 C CA . TRP D 1 865 ? 237.078 139.139 179.677 1.00 55.33 892 TRP D CA 1
ATOM 14810 C C . TRP D 1 865 ? 236.364 137.866 180.109 1.00 60.83 892 TRP D C 1
ATOM 14811 O O . TRP D 1 865 ? 235.186 137.901 180.479 1.00 61.56 892 TRP D O 1
ATOM 14822 N N . ARG D 1 866 ? 237.080 136.749 180.061 1.00 77.34 893 ARG D N 1
ATOM 14823 C CA A ARG D 1 866 ? 236.571 135.468 180.529 0.53 77.36 893 ARG D CA 1
ATOM 14824 C CA B ARG D 1 866 ? 236.575 135.465 180.528 0.47 77.51 893 ARG D CA 1
ATOM 14825 C C . ARG D 1 866 ? 237.108 135.227 181.934 1.00 79.15 893 ARG D C 1
ATOM 14826 O O . ARG D 1 866 ? 238.323 135.112 182.125 1.00 80.39 893 ARG D O 1
ATOM 14841 N N . CYS D 1 867 ? 236.205 135.159 182.909 1.00 96.40 894 CYS D N 1
ATOM 14842 C CA . CYS D 1 867 ? 236.570 135.064 184.315 1.00 97.76 894 CYS D CA 1
ATOM 14843 C C . CYS D 1 867 ? 235.982 133.805 184.935 1.00 98.59 894 CYS D C 1
ATOM 14844 O O . CYS D 1 867 ? 234.812 133.478 184.711 1.00 98.71 894 CYS D O 1
ATOM 14847 N N . THR D 1 868 ? 236.799 133.106 185.718 1.00 93.69 895 THR D N 1
ATOM 14848 C CA . THR D 1 868 ? 236.321 131.951 186.462 1.00 93.82 895 THR D CA 1
ATOM 14849 C C . THR D 1 868 ? 235.426 132.393 187.614 1.00 94.65 895 THR D C 1
ATOM 14850 O O . THR D 1 868 ? 235.626 133.451 188.216 1.00 96.09 895 THR D O 1
ATOM 14854 N N . ASP D 1 869 ? 234.426 131.566 187.920 1.00 101.06 896 ASP D N 1
ATOM 14855 C CA . ASP D 1 869 ? 233.466 131.866 188.983 1.00 101.08 896 ASP D CA 1
ATOM 14856 C C . ASP D 1 869 ? 233.864 131.096 190.239 1.00 99.80 896 ASP D C 1
ATOM 14857 O O . ASP D 1 869 ? 233.327 130.034 190.554 1.00 100.86 896 ASP D O 1
ATOM 14862 N N . ASP D 1 870 ? 234.829 131.653 190.964 1.00 105.39 897 ASP D N 1
ATOM 14863 C CA . ASP D 1 870 ? 235.251 131.122 192.254 1.00 107.33 897 ASP D CA 1
ATOM 14864 C C . ASP D 1 870 ? 234.968 132.163 193.327 1.00 109.44 897 ASP D C 1
ATOM 14865 O O . ASP D 1 870 ? 235.498 133.285 193.244 1.00 110.38 897 ASP D O 1
ATOM 14870 N N . PRO D 1 871 ? 234.138 131.865 194.326 1.00 100.92 898 PRO D N 1
ATOM 14871 C CA . PRO D 1 871 ? 233.910 132.837 195.403 1.00 98.70 898 PRO D CA 1
ATOM 14872 C C . PRO D 1 871 ? 235.203 133.148 196.142 1.00 98.08 898 PRO D C 1
ATOM 14873 O O . PRO D 1 871 ? 236.033 132.268 196.379 1.00 96.76 898 PRO D O 1
ATOM 14877 N N . CYS D 1 872 ? 235.365 134.415 196.509 1.00 102.97 899 CYS D N 1
ATOM 14878 C CA . CYS D 1 872 ? 236.589 134.905 197.122 1.00 103.84 899 CYS D CA 1
ATOM 14879 C C . CYS D 1 872 ? 236.312 135.380 198.543 1.00 101.06 899 CYS D C 1
ATOM 14880 O O . CYS D 1 872 ? 235.163 135.562 198.955 1.00 101.02 899 CYS D O 1
ATOM 14883 N N . LEU D 1 873 ? 237.391 135.579 199.295 1.00 61.09 900 LEU D N 1
ATOM 14884 C CA . LEU D 1 873 ? 237.281 136.076 200.656 1.00 56.38 900 LEU D CA 1
ATOM 14885 C C . LEU D 1 873 ? 236.878 137.547 200.661 1.00 58.97 900 LEU D C 1
ATOM 14886 O O . LEU D 1 873 ? 237.075 138.280 199.688 1.00 62.15 900 LEU D O 1
ATOM 14891 N N . ALA D 1 874 ? 236.301 137.977 201.780 1.00 43.55 901 ALA D N 1
ATOM 14892 C CA . ALA D 1 874 ? 235.907 139.363 201.976 1.00 35.32 901 ALA D CA 1
ATOM 14893 C C . ALA D 1 874 ? 236.728 139.967 203.105 1.00 38.72 901 ALA D C 1
ATOM 14894 O O . ALA D 1 874 ? 236.974 139.315 204.124 1.00 43.41 901 ALA D O 1
ATOM 14896 N N . THR D 1 875 ? 237.147 141.215 202.922 1.00 30.23 902 THR D N 1
ATOM 14897 C CA . THR D 1 875 ? 238.022 141.897 203.864 1.00 22.92 902 THR D CA 1
ATOM 14898 C C . THR D 1 875 ? 237.284 143.054 204.522 1.00 35.61 902 THR D C 1
ATOM 14899 O O . THR D 1 875 ? 236.742 143.925 203.833 1.00 40.62 902 THR D O 1
ATOM 14903 N N . CYS D 1 876 ? 237.267 143.056 205.851 1.00 38.19 903 CYS D N 1
ATOM 14904 C CA . CYS D 1 876 ? 236.778 144.175 206.644 1.00 26.26 903 CYS D CA 1
ATOM 14905 C C . CYS D 1 876 ? 237.970 144.881 207.272 1.00 34.75 903 CYS D C 1
ATOM 14906 O O . CYS D 1 876 ? 238.796 144.243 207.930 1.00 41.53 903 CYS D O 1
ATOM 14909 N N . ALA D 1 877 ? 238.057 146.190 207.071 1.00 28.11 904 ALA D N 1
ATOM 14910 C CA . ALA D 1 877 ? 239.203 146.969 207.522 1.00 23.89 904 ALA D CA 1
ATOM 14911 C C . ALA D 1 877 ? 238.757 147.988 208.559 1.00 27.20 904 ALA D C 1
ATOM 14912 O O . ALA D 1 877 ? 237.754 148.677 208.363 1.00 40.60 904 ALA D O 1
ATOM 14914 N N . VAL D 1 878 ? 239.495 148.078 209.662 1.00 24.51 905 VAL D N 1
ATOM 14915 C CA . VAL D 1 878 ? 239.267 149.103 210.673 1.00 21.10 905 VAL D CA 1
ATOM 14916 C C . VAL D 1 878 ? 240.601 149.766 210.971 1.00 29.91 905 VAL D C 1
ATOM 14917 O O . VAL D 1 878 ? 241.571 149.081 211.306 1.00 40.71 905 VAL D O 1
ATOM 14921 N N . TYR D 1 879 ? 240.657 151.090 210.856 1.00 19.55 906 TYR D N 1
ATOM 14922 C CA . TYR D 1 879 ? 241.931 151.753 211.100 1.00 16.70 906 TYR D CA 1
ATOM 14923 C C . TYR D 1 879 ? 241.696 153.201 211.496 1.00 27.61 906 TYR D C 1
ATOM 14924 O O . TYR D 1 879 ? 240.612 153.753 211.299 1.00 44.64 906 TYR D O 1
ATOM 14933 N N . GLY D 1 880 ? 242.742 153.805 212.060 1.00 19.18 907 GLY D N 1
ATOM 14934 C CA . GLY D 1 880 ? 242.721 155.215 212.392 1.00 21.75 907 GLY D CA 1
ATOM 14935 C C . GLY D 1 880 ? 241.692 155.551 213.456 1.00 21.90 907 GLY D C 1
ATOM 14936 O O . GLY D 1 880 ? 241.415 154.769 214.370 1.00 36.06 907 GLY D O 1
ATOM 14937 N N . ASP D 1 881 ? 241.113 156.745 213.328 1.00 26.11 908 ASP D N 1
ATOM 14938 C CA . ASP D 1 881 ? 240.114 157.237 214.275 1.00 25.81 908 ASP D CA 1
ATOM 14939 C C . ASP D 1 881 ? 238.738 156.698 213.882 1.00 27.82 908 ASP D C 1
ATOM 14940 O O . ASP D 1 881 ? 237.826 157.426 213.485 1.00 32.24 908 ASP D O 1
ATOM 14945 N N . GLY D 1 882 ? 238.602 155.382 214.006 1.00 20.23 909 GLY D N 1
ATOM 14946 C CA . GLY D 1 882 ? 237.341 154.722 213.719 1.00 17.42 909 GLY D CA 1
ATOM 14947 C C . GLY D 1 882 ? 236.905 154.761 212.271 1.00 22.11 909 GLY D C 1
ATOM 14948 O O . GLY D 1 882 ? 235.733 155.039 211.989 1.00 28.51 909 GLY D O 1
ATOM 14949 N N . HIS D 1 883 ? 237.820 154.499 211.343 1.00 22.82 910 HIS D N 1
ATOM 14950 C CA . HIS D 1 883 ? 237.483 154.383 209.929 1.00 16.71 910 HIS D CA 1
ATOM 14951 C C . HIS D 1 883 ? 237.216 152.918 209.610 1.00 23.01 910 HIS D C 1
ATOM 14952 O O . HIS D 1 883 ? 238.121 152.081 209.725 1.00 34.37 910 HIS D O 1
ATOM 14959 N N . TYR D 1 884 ? 235.979 152.609 209.219 1.00 15.52 911 TYR D N 1
ATOM 14960 C CA . TYR D 1 884 ? 235.544 151.245 208.963 1.00 12.91 911 TYR D CA 1
ATOM 14961 C C . TYR D 1 884 ? 235.210 151.060 207.489 1.00 20.42 911 TYR D C 1
ATOM 14962 O O . TYR D 1 884 ? 234.634 151.948 206.853 1.00 34.55 911 TYR D O 1
ATOM 14971 N N . LEU D 1 885 ? 235.580 149.898 206.957 1.00 23.04 912 LEU D N 1
ATOM 14972 C CA . LEU D 1 885 ? 235.158 149.437 205.641 1.00 23.60 912 LEU D CA 1
ATOM 14973 C C . LEU D 1 885 ? 234.664 148.009 205.799 1.00 27.86 912 LEU D C 1
ATOM 14974 O O . LEU D 1 885 ? 235.440 147.123 206.169 1.00 38.53 912 LEU D O 1
ATOM 14979 N N . THR D 1 886 ? 233.381 147.791 205.521 1.00 20.34 913 THR D N 1
ATOM 14980 C CA . THR D 1 886 ? 232.733 146.525 205.822 1.00 16.65 913 THR D CA 1
ATOM 14981 C C . THR D 1 886 ? 233.106 145.458 204.793 1.00 26.27 913 THR D C 1
ATOM 14982 O O . THR D 1 886 ? 233.891 145.686 203.869 1.00 32.98 913 THR D O 1
ATOM 14986 N N . PHE D 1 887 ? 232.534 144.264 204.973 1.00 28.65 914 PHE D N 1
ATOM 14987 C CA . PHE D 1 887 ? 232.771 143.172 204.034 1.00 28.09 914 PHE D CA 1
ATOM 14988 C C . PHE D 1 887 ? 232.230 143.507 202.651 1.00 30.11 914 PHE D C 1
ATOM 14989 O O . PHE D 1 887 ? 232.866 143.203 201.635 1.00 32.89 914 PHE D O 1
ATOM 14997 N N . ASP D 1 888 ? 231.056 144.129 202.592 1.00 39.40 915 ASP D N 1
ATOM 14998 C CA . ASP D 1 888 ? 230.381 144.418 201.335 1.00 32.06 915 ASP D CA 1
ATOM 14999 C C . ASP D 1 888 ? 230.838 145.723 200.698 1.00 37.96 915 ASP D C 1
ATOM 15000 O O . ASP D 1 888 ? 230.333 146.084 199.630 1.00 47.03 915 ASP D O 1
ATOM 15005 N N . GLY D 1 889 ? 231.776 146.434 201.316 1.00 33.88 916 GLY D N 1
ATOM 15006 C CA . GLY D 1 889 ? 232.315 147.651 200.750 1.00 26.14 916 GLY D CA 1
ATOM 15007 C C . GLY D 1 889 ?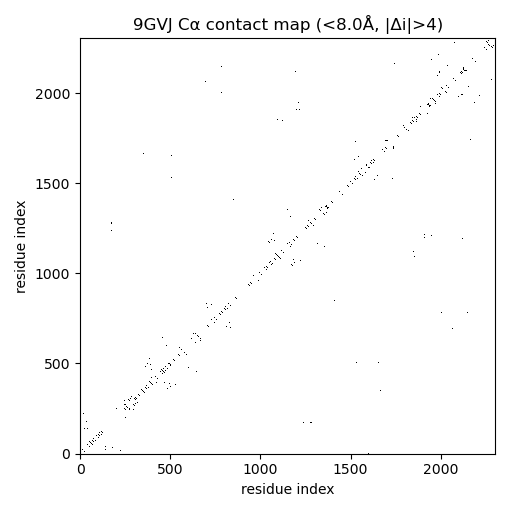 231.728 148.941 201.272 1.00 30.98 916 GLY D C 1
ATOM 15008 O O . GLY D 1 889 ? 232.007 150.000 200.699 1.00 40.44 916 GLY D O 1
ATOM 15009 N N . GLN D 1 890 ? 230.926 148.893 202.333 1.00 33.46 917 GLN D N 1
ATOM 15010 C CA . GLN D 1 890 ? 230.361 150.101 202.924 1.00 30.29 917 GLN D CA 1
ATOM 15011 C C . GLN D 1 890 ? 231.419 150.762 203.800 1.00 36.13 917 GLN D C 1
ATOM 15012 O O . GLN D 1 890 ? 231.866 150.181 204.793 1.00 48.44 917 GLN D O 1
ATOM 15018 N N . SER D 1 891 ? 231.820 151.974 203.433 1.00 27.49 918 SER D N 1
ATOM 15019 C CA . SER D 1 891 ? 232.836 152.721 204.162 1.00 21.83 918 SER D CA 1
ATOM 15020 C C . SER D 1 891 ? 232.168 153.804 204.996 1.00 28.60 918 SER D C 1
ATOM 15021 O O . SER D 1 891 ? 231.311 154.539 204.494 1.00 34.96 918 SER D O 1
ATOM 15024 N N . TYR D 1 892 ? 232.561 153.902 206.262 1.00 22.35 919 TYR D N 1
ATOM 15025 C CA . TYR D 1 892 ? 231.979 154.886 207.163 1.00 19.59 919 TYR D CA 1
ATOM 15026 C C . TYR D 1 892 ? 232.975 155.209 208.270 1.00 27.71 919 TYR D C 1
ATOM 15027 O O . TYR D 1 892 ? 234.064 154.631 208.350 1.00 34.10 919 TYR D O 1
ATOM 15036 N N . SER D 1 893 ? 232.596 156.163 209.114 1.00 29.94 920 SER D N 1
ATOM 15037 C CA . SER D 1 893 ? 233.404 156.581 210.249 1.00 21.43 920 SER D CA 1
ATOM 15038 C C . SER D 1 893 ? 232.548 156.545 211.504 1.00 30.40 920 SER D C 1
ATOM 15039 O O . SER D 1 893 ? 231.479 157.162 211.548 1.00 33.93 920 SER D O 1
ATOM 15042 N N . PHE D 1 894 ? 233.016 155.823 212.517 1.00 28.97 921 PHE D N 1
ATOM 15043 C CA . PHE D 1 894 ? 232.340 155.733 213.802 1.00 17.25 921 PHE D CA 1
ATOM 15044 C C . PHE D 1 894 ? 233.369 155.938 214.902 1.00 19.12 921 PHE D C 1
ATOM 15045 O O . PHE D 1 894 ? 234.493 155.439 214.810 1.00 31.74 921 PHE D O 1
ATOM 15053 N N . ASN D 1 895 ? 232.980 156.664 215.944 1.00 22.87 922 ASN D N 1
ATOM 15054 C CA A ASN D 1 895 ? 233.888 157.056 217.019 0.40 22.42 922 ASN D CA 1
ATOM 15055 C CA B ASN D 1 895 ? 233.881 157.066 217.019 0.60 21.25 922 ASN D CA 1
ATOM 15056 C C . ASN D 1 895 ? 233.340 156.616 218.369 1.00 25.78 922 ASN D C 1
ATOM 15057 O O . ASN D 1 895 ? 233.299 157.377 219.338 1.00 33.73 922 ASN D O 1
ATOM 15066 N N . GLY D 1 896 ? 232.912 155.360 218.448 1.00 26.73 923 GLY D N 1
ATOM 15067 C CA . GLY D 1 896 ? 232.409 154.841 219.705 1.00 23.01 923 GLY D CA 1
ATOM 15068 C C . GLY D 1 896 ? 233.524 154.661 220.721 1.00 26.32 923 GLY D C 1
ATOM 15069 O O . GLY D 1 896 ? 234.641 154.261 220.390 1.00 32.37 923 GLY D O 1
ATOM 15070 N N . ASP D 1 897 ? 233.208 154.964 221.978 1.00 42.76 924 ASP D N 1
ATOM 15071 C CA . ASP D 1 897 ? 234.160 154.849 223.075 1.00 37.55 924 ASP D CA 1
ATOM 15072 C C . ASP D 1 897 ? 234.088 153.507 223.790 1.00 40.96 924 ASP D C 1
ATOM 15073 O O . ASP D 1 897 ? 234.946 153.222 224.632 1.00 43.78 924 ASP D O 1
ATOM 15078 N N . CYS D 1 898 ? 233.095 152.683 223.480 1.00 44.77 925 CYS D N 1
ATOM 15079 C CA . CYS D 1 898 ? 232.849 151.448 224.208 1.00 42.00 925 CYS D CA 1
ATOM 15080 C C . CYS D 1 898 ? 233.568 150.279 223.536 1.00 41.52 925 CYS D C 1
ATOM 15081 O O . CYS D 1 898 ? 234.406 150.454 222.648 1.00 44.61 925 CYS D O 1
ATOM 15084 N N . GLU D 1 899 ? 233.245 149.066 223.973 1.00 40.70 926 GLU D N 1
ATOM 15085 C CA . GLU D 1 899 ? 233.741 147.841 223.362 1.00 31.97 926 GLU D CA 1
ATOM 15086 C C . GLU D 1 899 ? 232.683 147.336 222.390 1.00 37.63 926 GLU D C 1
ATOM 15087 O O . GLU D 1 899 ? 231.528 147.132 222.779 1.00 48.72 926 GLU D O 1
ATOM 15093 N N . TYR D 1 900 ? 233.073 147.136 221.135 1.00 27.07 927 TYR D N 1
ATOM 15094 C CA . TYR D 1 900 ? 232.123 146.892 220.062 1.00 17.38 927 TYR D CA 1
ATOM 15095 C C . TYR D 1 900 ? 232.394 145.557 219.386 1.00 21.59 927 TYR D C 1
ATOM 15096 O O . TYR D 1 900 ? 233.543 145.126 219.256 1.00 32.82 927 TYR D O 1
ATOM 15105 N N . THR D 1 901 ? 231.316 144.909 218.951 1.00 16.86 928 THR D N 1
ATOM 15106 C CA . THR D 1 901 ? 231.402 143.635 218.241 1.00 19.31 928 THR D CA 1
ATOM 15107 C C . THR D 1 901 ? 231.779 143.916 216.794 1.00 25.59 928 THR D C 1
ATOM 15108 O O . THR D 1 901 ? 230.954 144.380 216.003 1.00 26.19 928 THR D O 1
ATOM 15112 N N . LEU D 1 902 ? 233.037 143.646 216.441 1.00 23.16 929 LEU D N 1
ATOM 15113 C CA . LEU D 1 902 ? 233.455 143.808 215.054 1.00 18.01 929 LEU D CA 1
ATOM 15114 C C . LEU D 1 902 ? 232.753 142.802 214.152 1.00 20.69 929 LEU D C 1
ATOM 15115 O O . LEU D 1 902 ? 232.183 143.171 213.120 1.00 34.00 929 LEU D O 1
ATOM 15120 N N . VAL D 1 903 ? 232.775 141.523 214.528 1.00 22.09 930 VAL D N 1
ATOM 15121 C CA . VAL D 1 903 ? 232.122 140.492 213.730 1.00 29.96 930 VAL D CA 1
ATOM 15122 C C . VAL D 1 903 ? 231.774 139.322 214.637 1.00 34.82 930 VAL D C 1
ATOM 15123 O O . VAL D 1 903 ? 232.449 139.069 215.638 1.00 40.17 930 VAL D O 1
ATOM 15127 N N . GLN D 1 904 ? 230.702 138.614 214.288 1.00 31.26 931 GLN D N 1
ATOM 15128 C CA . GLN D 1 904 ? 230.244 137.441 215.018 1.00 27.50 931 GLN D CA 1
ATOM 15129 C C . GLN D 1 904 ? 229.179 136.743 214.188 1.00 33.19 931 GLN D C 1
ATOM 15130 O O . GLN D 1 904 ? 228.437 137.391 213.444 1.00 47.62 931 GLN D O 1
ATOM 15136 N N . ASN D 1 905 ? 229.118 135.422 214.313 1.00 44.92 932 ASN D N 1
ATOM 15137 C CA . ASN D 1 905 ? 228.097 134.632 213.647 1.00 46.58 932 ASN D CA 1
ATOM 15138 C C . ASN D 1 905 ? 226.973 134.318 214.632 1.00 48.75 932 ASN D C 1
ATOM 15139 O O . ASN D 1 905 ? 226.955 134.810 215.765 1.00 53.41 932 ASN D O 1
ATOM 15144 N N . HIS D 1 906 ? 226.025 133.485 214.198 1.00 65.78 933 HIS D N 1
ATOM 15145 C CA . HIS D 1 906 ? 224.862 133.116 215.007 1.00 72.20 933 HIS D CA 1
ATOM 15146 C C . HIS D 1 906 ? 224.087 134.357 215.448 1.00 71.97 933 HIS D C 1
ATOM 15147 O O . HIS D 1 906 ? 223.865 134.594 216.637 1.00 73.70 933 HIS D O 1
ATOM 15154 N N . CYS D 1 907 ? 223.677 135.159 214.466 1.00 76.66 934 CYS D N 1
ATOM 15155 C CA . CYS D 1 907 ? 222.943 136.393 214.731 1.00 77.66 934 CYS D CA 1
ATOM 15156 C C . CYS D 1 907 ? 221.435 136.163 214.683 1.00 80.42 934 CYS D C 1
ATOM 15157 O O . CYS D 1 907 ? 220.729 136.421 215.663 1.00 78.39 934 CYS D O 1
ATOM 15160 N N . GLY D 1 908 ? 220.932 135.679 213.551 1.00 106.99 935 GLY D N 1
ATOM 15161 C CA . GLY D 1 908 ? 219.524 135.362 213.422 1.00 105.28 935 GLY D CA 1
ATOM 15162 C C . GLY D 1 908 ? 219.246 133.895 213.668 1.00 107.74 935 GLY D C 1
ATOM 15163 O O . GLY D 1 908 ? 219.660 133.037 212.882 1.00 108.17 935 GLY D O 1
ATOM 15164 N N . GLY D 1 909 ? 218.543 133.592 214.758 1.00 117.16 936 GLY D N 1
ATOM 15165 C CA . GLY D 1 909 ? 218.302 132.232 215.181 1.00 118.33 936 GLY D CA 1
ATOM 15166 C C . GLY D 1 909 ? 219.367 131.674 216.103 1.00 119.13 936 GLY D C 1
ATOM 15167 O O . GLY D 1 909 ? 219.055 130.852 216.972 1.00 118.51 936 GLY D O 1
ATOM 15168 N N . LYS D 1 910 ? 220.619 132.096 215.925 1.00 118.96 937 LYS D N 1
ATOM 15169 C CA . LYS D 1 910 ? 221.740 131.740 216.794 1.00 118.41 937 LYS D CA 1
ATOM 15170 C C . LYS D 1 910 ? 222.010 130.239 216.827 1.00 119.42 937 LYS D C 1
ATOM 15171 O O . LYS D 1 910 ? 222.600 129.736 217.789 1.00 117.76 937 LYS D O 1
ATOM 15173 N N . ASP D 1 911 ? 221.594 129.504 215.797 1.00 124.96 938 ASP D N 1
ATOM 15174 C CA . ASP D 1 911 ? 221.874 128.077 215.705 1.00 124.33 938 ASP D CA 1
ATOM 15175 C C . ASP D 1 911 ? 222.795 127.752 214.535 1.00 123.87 938 ASP D C 1
ATOM 15176 O O . ASP D 1 911 ? 223.889 127.222 214.746 1.00 123.71 938 ASP D O 1
ATOM 15178 N N . SER D 1 912 ? 222.385 128.097 213.310 1.00 121.74 939 SER D N 1
ATOM 15179 C CA . SER D 1 912 ? 223.148 127.874 212.084 1.00 121.80 939 SER D CA 1
ATOM 15180 C C . SER D 1 912 ? 223.922 126.561 212.093 1.00 121.92 939 SER D C 1
ATOM 15181 O O . SER D 1 912 ? 223.329 125.479 212.141 1.00 120.74 939 SER D O 1
ATOM 15183 N N . THR D 1 913 ? 225.247 126.656 212.054 1.00 126.23 940 THR D N 1
ATOM 15184 C CA . THR D 1 913 ? 226.135 125.502 212.110 1.00 125.71 940 THR D CA 1
ATOM 15185 C C . THR D 1 913 ? 227.523 126.002 212.498 1.00 126.30 940 THR D C 1
ATOM 15186 O O . THR D 1 913 ? 227.691 127.159 212.900 1.00 125.80 940 THR D O 1
ATOM 15190 N N . GLN D 1 914 ? 228.519 125.120 212.390 1.00 113.91 941 GLN D N 1
ATOM 15191 C CA . GLN D 1 914 ? 229.914 125.458 212.660 1.00 111.70 941 GLN D CA 1
ATOM 15192 C C . GLN D 1 914 ? 230.113 125.932 214.096 1.00 111.63 941 GLN D C 1
ATOM 15193 O O . GLN D 1 914 ? 229.233 125.756 214.945 1.00 112.08 941 GLN D O 1
ATOM 15199 N N . ASP D 1 915 ? 231.269 126.524 214.377 1.00 101.76 942 ASP D N 1
ATOM 15200 C CA . ASP D 1 915 ? 231.620 126.971 215.717 1.00 100.28 942 ASP D CA 1
ATOM 15201 C C . ASP D 1 915 ? 231.449 128.480 215.833 1.00 97.62 942 ASP D C 1
ATOM 15202 O O . ASP D 1 915 ? 231.782 129.226 214.907 1.00 97.72 942 ASP D O 1
ATOM 15207 N N . SER D 1 916 ? 230.923 128.921 216.973 1.00 63.55 943 SER D N 1
ATOM 15208 C CA . SER D 1 916 ? 230.734 130.345 217.210 1.00 60.56 943 SER D CA 1
ATOM 15209 C C . SER D 1 916 ? 232.077 131.052 217.338 1.00 60.68 943 SER D C 1
ATOM 15210 O O . SER D 1 916 ? 232.997 130.559 217.995 1.00 64.81 943 SER D O 1
ATOM 15213 N N . PHE D 1 917 ? 232.184 132.216 216.703 1.00 41.42 944 PHE D N 1
ATOM 15214 C CA . PHE D 1 917 ? 233.377 133.042 216.800 1.00 35.95 944 PHE D CA 1
ATOM 15215 C C . PHE D 1 917 ? 232.961 134.489 217.010 1.00 41.47 944 PHE D C 1
ATOM 15216 O O . PHE D 1 917 ? 231.878 134.906 216.593 1.00 46.02 944 PHE D O 1
ATOM 15224 N N . ARG D 1 918 ? 233.833 135.251 217.667 1.00 45.15 945 ARG D N 1
ATOM 15225 C CA . ARG D 1 918 ? 233.571 136.656 217.953 1.00 34.54 945 ARG D CA 1
ATOM 15226 C C . ARG D 1 918 ? 234.878 137.425 217.869 1.00 38.37 945 ARG D C 1
ATOM 15227 O O . ARG D 1 918 ? 235.840 137.089 218.565 1.00 50.25 945 ARG D O 1
ATOM 15235 N N . VAL D 1 919 ? 234.912 138.450 217.024 1.00 22.75 946 VAL D N 1
ATOM 15236 C CA . VAL D 1 919 ? 235.997 139.421 216.998 1.00 15.48 946 VAL D CA 1
ATOM 15237 C C . VAL D 1 919 ? 235.424 140.735 217.506 1.00 16.49 946 VAL D C 1
ATOM 15238 O O . VAL D 1 919 ? 234.465 141.265 216.928 1.00 32.32 946 VAL D O 1
ATOM 15242 N N . VAL D 1 920 ? 236.004 141.247 218.589 1.00 14.73 947 VAL D N 1
ATOM 15243 C CA . VAL D 1 920 ? 235.494 142.412 219.298 1.00 17.47 947 VAL D CA 1
ATOM 15244 C C . VAL D 1 920 ? 236.616 143.431 219.426 1.00 22.50 947 VAL D C 1
ATOM 15245 O O . VAL D 1 920 ? 237.759 143.074 219.735 1.00 28.17 947 VAL D O 1
ATOM 15249 N N . THR D 1 921 ? 236.295 144.698 219.179 1.00 34.61 948 THR D N 1
ATOM 15250 C CA . THR D 1 921 ? 237.257 145.786 219.268 1.00 28.82 948 THR D CA 1
ATOM 15251 C C . THR D 1 921 ? 237.025 146.585 220.542 1.00 33.26 948 THR D C 1
ATOM 15252 O O . THR D 1 921 ? 235.881 146.791 220.961 1.00 37.29 948 THR D O 1
ATOM 15256 N N . GLU D 1 922 ? 238.116 147.014 221.166 1.00 43.99 949 GLU D N 1
ATOM 15257 C CA . GLU D 1 922 ? 238.071 147.889 222.329 1.00 39.25 949 GLU D CA 1
ATOM 15258 C C . GLU D 1 922 ? 238.665 149.235 221.941 1.00 39.28 949 GLU D C 1
ATOM 15259 O O . GLU D 1 922 ? 239.766 149.293 221.385 1.00 46.49 949 GLU D O 1
ATOM 15265 N N . ASN D 1 923 ? 237.930 150.307 222.216 1.00 28.15 950 ASN D N 1
ATOM 15266 C CA . ASN D 1 923 ? 238.285 151.639 221.753 1.00 25.35 950 ASN D CA 1
ATOM 15267 C C . ASN D 1 923 ? 238.594 152.553 222.931 1.00 32.65 950 ASN D C 1
ATOM 15268 O O . ASN D 1 923 ? 238.004 152.429 224.008 1.00 36.70 950 ASN D O 1
ATOM 15273 N N . VAL D 1 924 ? 239.530 153.472 222.716 1.00 40.69 951 VAL D N 1
ATOM 15274 C CA . VAL D 1 924 ? 239.867 154.487 223.710 1.00 37.42 951 VAL D CA 1
ATOM 15275 C C . VAL D 1 924 ? 239.844 155.844 223.018 1.00 39.24 951 VAL D C 1
ATOM 15276 O O . VAL D 1 924 ? 240.108 155.920 221.809 1.00 46.91 951 VAL D O 1
ATOM 15280 N N . PRO D 1 925 ? 239.528 156.930 223.722 1.00 37.20 952 PRO D N 1
ATOM 15281 C CA . PRO D 1 925 ? 239.569 158.252 223.085 1.00 36.55 952 PRO D CA 1
ATOM 15282 C C . PRO D 1 925 ? 240.970 158.565 222.585 1.00 42.47 952 PRO D C 1
ATOM 15283 O O . PRO D 1 925 ? 241.958 158.390 223.302 1.00 51.88 952 PRO D O 1
ATOM 15287 N N . CYS D 1 926 ? 241.051 159.035 221.341 1.00 47.07 953 CYS D N 1
ATOM 15288 C CA . CYS D 1 926 ? 242.324 159.333 220.686 1.00 51.41 953 CYS D CA 1
ATOM 15289 C C . CYS D 1 926 ? 242.208 160.741 220.110 1.00 53.91 953 CYS D C 1
ATOM 15290 O O . CYS D 1 926 ? 241.848 160.922 218.944 1.00 55.23 953 CYS D O 1
ATOM 15293 N N . GLY D 1 927 ? 242.519 161.731 220.934 1.00 39.60 954 GLY D N 1
ATOM 15294 C CA . GLY D 1 927 ? 242.333 163.128 220.602 1.00 34.75 954 GLY D CA 1
ATOM 15295 C C . GLY D 1 927 ? 241.284 163.782 221.487 1.00 41.55 954 GLY D C 1
ATOM 15296 O O . GLY D 1 927 ? 240.570 163.135 222.253 1.00 39.04 954 GLY D O 1
ATOM 15297 N N . THR D 1 928 ? 241.204 165.105 221.365 1.00 42.93 955 THR D N 1
ATOM 15298 C CA . THR D 1 928 ? 240.264 165.902 222.141 1.00 42.90 955 THR D CA 1
ATOM 15299 C C . THR D 1 928 ? 239.051 166.348 221.337 1.00 44.44 955 THR D C 1
ATOM 15300 O O . THR D 1 928 ? 238.215 167.088 221.863 1.00 45.95 955 THR D O 1
ATOM 15304 N N . THR D 1 929 ? 238.933 165.920 220.084 1.00 36.11 956 THR D N 1
ATOM 15305 C CA . THR D 1 929 ? 237.828 166.323 219.226 1.00 34.32 956 THR D CA 1
ATOM 15306 C C . THR D 1 929 ? 236.651 165.359 219.277 1.00 35.35 956 THR D C 1
ATOM 15307 O O . THR D 1 929 ? 235.669 165.566 218.558 1.00 44.99 956 THR D O 1
ATOM 15311 N N . GLY D 1 930 ? 236.724 164.318 220.103 1.00 34.38 957 GLY D N 1
ATOM 15312 C CA . GLY D 1 930 ? 235.677 163.323 220.182 1.00 32.02 957 GLY D CA 1
ATOM 15313 C C . GLY D 1 930 ? 235.939 162.059 219.396 1.00 31.28 957 GLY D C 1
ATOM 15314 O O . GLY D 1 930 ? 235.060 161.191 219.344 1.00 39.78 957 GLY D O 1
ATOM 15315 N N . THR D 1 931 ? 237.112 161.928 218.785 1.00 35.57 958 THR D N 1
ATOM 15316 C CA . THR D 1 931 ? 237.447 160.734 218.028 1.00 34.42 958 THR D CA 1
ATOM 15317 C C . THR D 1 931 ? 238.039 159.670 218.942 1.00 38.75 958 THR D C 1
ATOM 15318 O O . THR D 1 931 ? 238.776 159.968 219.886 1.00 42.85 958 THR D O 1
ATOM 15322 N N . THR D 1 932 ? 237.708 158.415 218.651 1.00 33.36 959 THR D N 1
ATOM 15323 C CA . THR D 1 932 ? 238.215 157.277 219.400 1.00 31.03 959 THR D CA 1
ATOM 15324 C C . THR D 1 932 ? 238.887 156.308 218.440 1.00 28.82 959 THR D C 1
ATOM 15325 O O . THR D 1 932 ? 238.461 156.149 217.294 1.00 29.87 959 THR D O 1
ATOM 15329 N N . CYS D 1 933 ? 239.943 155.657 218.920 1.00 33.67 960 CYS D N 1
ATOM 15330 C CA . CYS D 1 933 ? 240.698 154.715 218.112 1.00 29.42 960 CYS D CA 1
ATOM 15331 C C . CYS D 1 933 ? 240.934 153.436 218.904 1.00 29.93 960 CYS D C 1
ATOM 15332 O O . CYS D 1 933 ? 240.886 153.423 220.137 1.00 35.92 960 CYS D O 1
ATOM 15335 N N . SER D 1 934 ? 241.167 152.350 218.171 1.00 32.39 961 SER D N 1
ATOM 15336 C CA . SER D 1 934 ? 241.279 151.032 218.778 1.00 27.35 961 SER D CA 1
ATOM 15337 C C . SER D 1 934 ? 242.545 150.915 219.618 1.00 32.98 961 SER D C 1
ATOM 15338 O O . SER D 1 934 ? 243.588 151.492 219.300 1.00 44.51 961 SER D O 1
ATOM 15341 N N . LYS D 1 935 ? 242.442 150.155 220.704 1.00 28.84 962 LYS D N 1
ATOM 15342 C CA . LYS D 1 935 ? 243.563 149.881 221.595 1.00 30.33 962 LYS D CA 1
ATOM 15343 C C . LYS D 1 935 ? 243.890 148.401 221.698 1.00 32.23 962 LYS D C 1
ATOM 15344 O O . LYS D 1 935 ? 245.067 148.031 221.676 1.00 41.15 962 LYS D O 1
ATOM 15350 N N . ALA D 1 936 ? 242.880 147.540 221.799 1.00 23.18 963 ALA D N 1
ATOM 15351 C CA . ALA D 1 936 ? 243.085 146.102 221.877 1.00 20.37 963 ALA D CA 1
ATOM 15352 C C . ALA D 1 936 ? 242.032 145.398 221.036 1.00 25.41 963 ALA D C 1
ATOM 15353 O O . ALA D 1 936 ? 240.912 145.889 220.877 1.00 29.74 963 ALA D O 1
ATOM 15355 N N . ILE D 1 937 ? 242.401 144.238 220.500 1.00 28.94 964 ILE D N 1
ATOM 15356 C CA . ILE D 1 937 ? 241.506 143.429 219.678 1.00 26.48 964 ILE D CA 1
ATOM 15357 C C . ILE D 1 937 ? 241.359 142.069 220.344 1.00 25.18 964 ILE D C 1
ATOM 15358 O O . ILE D 1 937 ? 242.354 141.376 220.576 1.00 35.47 964 ILE D O 1
ATOM 15363 N N . LYS D 1 938 ? 240.123 141.676 220.633 1.00 27.39 965 LYS D N 1
ATOM 15364 C CA . LYS D 1 938 ? 239.854 140.431 221.338 1.00 30.76 965 LYS D CA 1
ATOM 15365 C C . LYS D 1 938 ? 239.057 139.495 220.443 1.00 33.64 965 LYS D C 1
ATOM 15366 O O . LYS D 1 938 ? 237.985 139.860 219.948 1.00 37.63 965 LYS D O 1
ATOM 15372 N N . ILE D 1 939 ? 239.587 138.291 220.241 1.00 23.95 966 ILE D N 1
ATOM 15373 C CA . ILE D 1 939 ? 238.994 137.281 219.375 1.00 28.72 966 ILE D CA 1
ATOM 15374 C C . ILE D 1 939 ? 238.584 136.095 220.234 1.00 35.98 966 ILE D C 1
ATOM 15375 O O . ILE D 1 939 ? 239.412 135.537 220.964 1.00 43.96 966 ILE D O 1
ATOM 15380 N N . PHE D 1 940 ? 237.313 135.713 220.147 1.00 34.85 967 PHE D N 1
ATOM 15381 C CA . PHE D 1 940 ? 236.763 134.588 220.893 1.00 31.39 967 PHE D CA 1
ATOM 15382 C C . PHE D 1 940 ? 236.270 133.539 219.911 1.00 35.15 967 PHE D C 1
ATOM 15383 O O . PHE D 1 940 ? 235.453 133.846 219.037 1.00 42.57 967 PHE D O 1
ATOM 15391 N N . LEU D 1 941 ? 236.757 132.308 220.050 1.00 49.33 968 LEU D N 1
ATOM 15392 C CA . LEU D 1 941 ? 236.088 131.189 219.400 1.00 55.29 968 LEU D CA 1
ATOM 15393 C C . LEU D 1 941 ? 236.423 129.913 220.155 1.00 58.03 968 LEU D C 1
ATOM 15394 O O . LEU D 1 941 ? 237.473 129.809 220.796 1.00 60.50 968 LEU D O 1
ATOM 15399 N N . GLY D 1 942 ? 235.517 128.942 220.066 1.00 75.65 969 GLY D N 1
ATOM 15400 C CA . GLY D 1 942 ? 235.615 127.786 220.936 1.00 79.63 969 GLY D CA 1
ATOM 15401 C C . GLY D 1 942 ? 235.542 128.224 222.383 1.00 79.56 969 GLY D C 1
ATOM 15402 O O . GLY D 1 942 ? 234.706 129.048 222.769 1.00 79.31 969 GLY D O 1
ATOM 15403 N N . GLY D 1 943 ? 236.428 127.668 223.200 1.00 72.78 970 GLY D N 1
ATOM 15404 C CA . GLY D 1 943 ? 236.579 128.140 224.560 1.00 74.15 970 GLY D CA 1
ATOM 15405 C C . GLY D 1 943 ? 237.801 129.022 224.699 1.00 74.87 970 GLY D C 1
ATOM 15406 O O . GLY D 1 943 ? 238.291 129.248 225.809 1.00 75.72 970 GLY D O 1
ATOM 15407 N N . PHE D 1 944 ? 238.300 129.528 223.575 1.00 72.02 971 PHE D N 1
ATOM 15408 C CA . PHE D 1 944 ? 239.594 130.192 223.520 1.00 70.93 971 PHE D CA 1
ATOM 15409 C C . PHE D 1 944 ? 239.443 131.669 223.176 1.00 70.04 971 PHE D C 1
ATOM 15410 O O . PHE D 1 944 ? 238.595 132.050 222.358 1.00 72.25 971 PHE D O 1
ATOM 15418 N N . GLU D 1 945 ? 240.277 132.491 223.816 1.00 55.24 972 GLU D N 1
ATOM 15419 C CA . GLU D 1 945 ? 240.277 133.937 223.649 1.00 51.15 972 GLU D CA 1
ATOM 15420 C C . GLU D 1 945 ? 241.701 134.436 223.448 1.00 54.92 972 GLU D C 1
ATOM 15421 O O . GLU D 1 945 ? 242.601 134.077 224.215 1.00 61.40 972 GLU D O 1
ATOM 15427 N N . LEU D 1 946 ? 241.899 135.259 222.423 1.00 45.61 973 LEU D N 1
ATOM 15428 C CA . LEU D 1 946 ? 243.130 136.015 222.236 1.00 44.87 973 LEU D CA 1
ATOM 15429 C C . LEU D 1 946 ? 242.879 137.498 222.444 1.00 45.32 973 LEU D C 1
ATOM 15430 O O . LEU D 1 946 ? 241.884 138.047 221.963 1.00 52.12 973 LEU D O 1
ATOM 15435 N N . LYS D 1 947 ? 243.789 138.140 223.167 1.00 35.09 974 LYS D N 1
ATOM 15436 C CA . LYS D 1 947 ? 243.790 139.589 223.344 1.00 39.73 974 LYS D CA 1
ATOM 15437 C C . LYS D 1 947 ? 245.075 140.113 222.715 1.00 43.74 974 LYS D C 1
ATOM 15438 O O . LYS D 1 947 ? 246.158 139.963 223.288 1.00 51.07 974 LYS D O 1
ATOM 15444 N N . LEU D 1 948 ? 244.956 140.683 221.520 1.00 37.72 975 LEU D N 1
ATOM 15445 C CA . LEU D 1 948 ? 246.050 141.409 220.894 1.00 33.70 975 LEU D CA 1
ATOM 15446 C C . LEU D 1 948 ? 246.065 142.811 221.484 1.00 35.45 975 LEU D C 1
ATOM 15447 O O . LEU D 1 948 ? 245.186 143.627 221.184 1.00 36.98 975 LEU D O 1
ATOM 15452 N N . SER D 1 949 ? 247.045 143.084 222.340 1.00 43.81 976 SER D N 1
ATOM 15453 C CA . SER D 1 949 ? 247.104 144.347 223.058 1.00 40.65 976 SER D CA 1
ATOM 15454 C C . SER D 1 949 ? 248.546 144.824 223.105 1.00 50.31 976 SER D C 1
ATOM 15455 O O . SER D 1 949 ? 249.484 144.028 223.026 1.00 58.73 976 SER D O 1
ATOM 15458 N N . HIS D 1 950 ? 248.707 146.141 223.245 1.00 60.70 977 HIS D N 1
ATOM 15459 C CA . HIS D 1 950 ? 250.020 146.772 223.193 1.00 62.82 977 HIS D CA 1
ATOM 15460 C C . HIS D 1 950 ? 250.721 146.393 221.895 1.00 62.94 977 HIS D C 1
ATOM 15461 O O . HIS D 1 950 ? 250.487 147.011 220.851 1.00 64.88 977 HIS D O 1
ATOM 15468 N N . GLY D 1 951 ? 251.578 145.378 221.951 1.00 62.43 978 GLY D N 1
ATOM 15469 C CA . GLY D 1 951 ? 252.231 144.871 220.761 1.00 62.02 978 GLY D CA 1
ATOM 15470 C C . GLY D 1 951 ? 252.398 143.366 220.781 1.00 65.28 978 GLY D C 1
ATOM 15471 O O . GLY D 1 951 ? 253.232 142.819 220.054 1.00 64.52 978 GLY D O 1
ATOM 15472 N N . LYS D 1 952 ? 251.608 142.684 221.609 1.00 70.44 979 LYS D N 1
ATOM 15473 C CA . LYS D 1 952 ? 251.739 141.247 221.799 1.00 67.90 979 LYS D CA 1
ATOM 15474 C C . LYS D 1 952 ? 250.356 140.624 221.942 1.00 65.86 979 LYS D C 1
ATOM 15475 O O . LYS D 1 952 ? 249.325 141.299 221.833 1.00 64.74 979 LYS D O 1
ATOM 15481 N N . VAL D 1 953 ? 250.345 139.313 222.181 1.00 59.32 980 VAL D N 1
ATOM 15482 C CA . VAL D 1 953 ? 249.130 138.515 222.277 1.00 56.36 980 VAL D CA 1
ATOM 15483 C C . VAL D 1 953 ? 249.084 137.847 223.642 1.00 56.71 980 VAL D C 1
ATOM 15484 O O . VAL D 1 953 ? 250.096 137.325 224.123 1.00 60.80 980 VAL D O 1
ATOM 15488 N N . GLU D 1 954 ? 247.911 137.866 224.265 1.00 65.21 981 GLU D N 1
ATOM 15489 C CA . GLU D 1 954 ? 247.647 137.107 225.478 1.00 63.09 981 GLU D CA 1
ATOM 15490 C C . GLU D 1 954 ? 246.592 136.050 225.183 1.00 64.77 981 GLU D C 1
ATOM 15491 O O . GLU D 1 954 ? 245.510 136.372 224.681 1.00 69.53 981 GLU D O 1
ATOM 15497 N N . VAL D 1 955 ? 246.908 134.797 225.489 1.00 64.05 982 VAL D N 1
ATOM 15498 C CA . VAL D 1 955 ? 245.979 133.687 225.315 1.00 62.79 982 VAL D CA 1
ATOM 15499 C C . VAL D 1 955 ? 245.320 133.432 226.662 1.00 66.91 982 VAL D C 1
ATOM 15500 O O . VAL D 1 955 ? 245.945 132.887 227.579 1.00 73.91 982 VAL D O 1
ATOM 15504 N N . ILE D 1 956 ? 244.053 133.823 226.787 1.00 65.22 983 ILE D N 1
ATOM 15505 C CA . ILE D 1 956 ? 243.330 133.697 228.047 1.00 65.77 983 ILE D CA 1
ATOM 15506 C C . ILE D 1 956 ? 242.306 132.579 227.886 1.00 66.94 983 ILE D C 1
ATOM 15507 O O . ILE D 1 956 ? 241.286 132.536 228.583 1.00 66.38 983 ILE D O 1
ATOM 15512 N N . GLY D 1 957 ? 242.575 131.661 226.961 1.00 87.16 984 GLY D N 1
ATOM 15513 C CA . GLY D 1 957 ? 241.689 130.544 226.724 1.00 87.93 984 GLY D CA 1
ATOM 15514 C C . GLY D 1 957 ? 241.877 129.425 227.730 1.00 91.62 984 GLY D C 1
ATOM 15515 O O . GLY D 1 957 ? 242.773 129.442 228.574 1.00 92.80 984 GLY D O 1
ATOM 15516 N N . THR D 1 958 ? 240.998 128.430 227.622 1.00 108.55 985 THR D N 1
ATOM 15517 C CA . THR D 1 958 ? 240.993 127.264 228.507 1.00 110.10 985 THR D CA 1
ATOM 15518 C C . THR D 1 958 ? 240.907 127.667 229.976 1.00 109.90 985 THR D C 1
ATOM 15519 O O . THR D 1 958 ? 240.742 126.818 230.853 1.00 109.39 985 THR D O 1
ATOM 15521 N N . GLN D 1 962 ? 239.871 120.193 223.641 1.00 141.27 989 GLN D N 1
ATOM 15522 C CA . GLN D 1 962 ? 240.344 120.489 222.294 1.00 142.16 989 GLN D CA 1
ATOM 15523 C C . GLN D 1 962 ? 241.662 121.255 222.338 1.00 142.09 989 GLN D C 1
ATOM 15524 O O . GLN D 1 962 ? 241.976 121.909 223.332 1.00 141.84 989 GLN D O 1
ATOM 15530 N N . GLU D 1 963 ? 242.429 121.170 221.255 1.00 140.10 990 GLU D N 1
ATOM 15531 C CA . GLU D 1 963 ? 243.716 121.843 221.174 1.00 138.95 990 GLU D CA 1
ATOM 15532 C C . GLU D 1 963 ? 243.520 123.277 220.686 1.00 138.34 990 GLU D C 1
ATOM 15533 O O . GLU D 1 963 ? 242.397 123.774 220.576 1.00 139.11 990 GLU D O 1
ATOM 15539 N N . VAL D 1 964 ? 244.624 123.951 220.377 1.00 108.17 991 VAL D N 1
ATOM 15540 C CA . VAL D 1 964 ? 244.616 125.378 220.066 1.00 105.12 991 VAL D CA 1
ATOM 15541 C C . VAL D 1 964 ? 244.402 125.533 218.561 1.00 103.09 991 VAL D C 1
ATOM 15542 O O . VAL D 1 964 ? 245.283 125.133 217.780 1.00 101.47 991 VAL D O 1
ATOM 15546 N N . PRO D 1 965 ? 243.267 126.102 218.111 1.00 86.31 992 PRO D N 1
ATOM 15547 C CA . PRO D 1 965 ? 243.052 126.385 216.688 1.00 86.39 992 PRO D CA 1
ATOM 15548 C C . PRO D 1 965 ? 243.544 127.773 216.283 1.00 85.96 992 PRO D C 1
ATOM 15549 O O . PRO D 1 965 ? 242.800 128.580 215.715 1.00 84.11 992 PRO D O 1
ATOM 15553 N N . TYR D 1 966 ? 244.808 128.061 216.576 1.00 80.99 993 TYR D N 1
ATOM 15554 C CA . TYR D 1 966 ? 245.401 129.363 216.321 1.00 75.27 993 TYR D CA 1
ATOM 15555 C C . TYR D 1 966 ? 246.752 129.188 215.647 1.00 75.18 993 TYR D C 1
ATOM 15556 O O . TYR D 1 966 ? 247.414 128.158 215.802 1.00 78.70 993 TYR D O 1
ATOM 15565 N N . THR D 1 967 ? 247.155 130.209 214.893 1.00 66.99 994 THR D N 1
ATOM 15566 C CA . THR D 1 967 ? 248.477 130.227 214.265 1.00 67.45 994 THR D CA 1
ATOM 15567 C C . THR D 1 967 ? 248.924 131.689 214.211 1.00 66.73 994 THR D C 1
ATOM 15568 O O . THR D 1 967 ? 248.580 132.422 213.281 1.00 70.34 994 THR D O 1
ATOM 15572 N N . ILE D 1 968 ? 249.686 132.099 215.218 1.00 47.11 995 ILE D N 1
ATOM 15573 C CA . ILE D 1 968 ? 250.196 133.462 215.300 1.00 42.84 995 ILE D CA 1
ATOM 15574 C C . ILE D 1 968 ? 251.517 133.510 214.545 1.00 46.17 995 ILE D C 1
ATOM 15575 O O . ILE D 1 968 ? 252.468 132.801 214.893 1.00 52.86 995 ILE D O 1
ATOM 15580 N N . ARG D 1 969 ? 251.573 134.333 213.501 1.00 49.11 996 ARG D N 1
ATOM 15581 C CA . ARG D 1 969 ? 252.744 134.421 212.638 1.00 51.10 996 ARG D CA 1
ATOM 15582 C C . ARG D 1 969 ? 253.140 135.881 212.480 1.00 51.38 996 ARG D C 1
ATOM 15583 O O . ARG D 1 969 ? 252.308 136.715 212.111 1.00 53.33 996 ARG D O 1
ATOM 15591 N N . GLN D 1 970 ? 254.401 136.190 212.762 1.00 50.35 997 GLN D N 1
ATOM 15592 C CA . GLN D 1 970 ? 254.914 137.545 212.593 1.00 47.22 997 GLN D CA 1
ATOM 15593 C C . GLN D 1 970 ? 255.435 137.697 211.170 1.00 50.39 997 GLN D C 1
ATOM 15594 O O . GLN D 1 970 ? 256.489 137.151 210.829 1.00 58.62 997 GLN D O 1
ATOM 15600 N N . MET D 1 971 ? 254.706 138.434 210.332 1.00 44.03 998 MET D N 1
ATOM 15601 C CA . MET D 1 971 ? 255.082 138.620 208.937 1.00 48.74 998 MET D CA 1
ATOM 15602 C C . MET D 1 971 ? 255.081 140.107 208.623 1.00 51.03 998 MET D C 1
ATOM 15603 O O . MET D 1 971 ? 254.031 140.757 208.683 1.00 51.22 998 MET D O 1
ATOM 15608 N N . GLY D 1 972 ? 256.256 140.640 208.295 1.00 39.23 999 GLY D N 1
ATOM 15609 C CA . GLY D 1 972 ? 256.377 142.062 208.030 1.00 27.65 999 GLY D CA 1
ATOM 15610 C C . GLY D 1 972 ? 256.026 142.875 209.256 1.00 29.75 999 GLY D C 1
ATOM 15611 O O . GLY D 1 972 ? 256.339 142.505 210.393 1.00 36.47 999 GLY D O 1
ATOM 15612 N N . ILE D 1 973 ? 255.359 144.011 209.026 1.00 34.33 1000 ILE D N 1
ATOM 15613 C CA . ILE D 1 973 ? 254.825 144.809 210.127 1.00 35.26 1000 ILE D CA 1
ATOM 15614 C C . ILE D 1 973 ? 253.544 144.227 210.693 1.00 34.64 1000 ILE D C 1
ATOM 15615 O O . ILE D 1 973 ? 252.948 144.826 211.597 1.00 38.96 1000 ILE D O 1
ATOM 15620 N N . TYR D 1 974 ? 253.103 143.075 210.196 1.00 37.41 1001 TYR D N 1
ATOM 15621 C CA . TYR D 1 974 ? 251.813 142.512 210.552 1.00 30.57 1001 TYR D CA 1
ATOM 15622 C C . TYR D 1 974 ? 251.973 141.276 211.429 1.00 36.18 1001 TYR D C 1
ATOM 15623 O O . TYR D 1 974 ? 252.972 140.553 211.355 1.00 47.40 1001 TYR D O 1
ATOM 15632 N N . LEU D 1 975 ? 250.969 141.058 212.268 1.00 26.21 1002 LEU D N 1
ATOM 15633 C CA . LEU D 1 975 ? 250.810 139.848 213.057 1.00 26.44 1002 LEU D CA 1
ATOM 15634 C C . LEU D 1 975 ? 249.555 139.156 212.550 1.00 28.87 1002 LEU D C 1
ATOM 15635 O O . LEU D 1 975 ? 248.470 139.748 212.566 1.00 31.23 1002 LEU D O 1
ATOM 15640 N N . VAL D 1 976 ? 249.704 137.923 212.079 1.00 34.52 1003 VAL D N 1
ATOM 15641 C CA . VAL D 1 976 ? 248.635 137.199 211.408 1.00 30.91 1003 VAL D CA 1
ATOM 15642 C C . VAL D 1 976 ? 248.138 136.107 212.342 1.00 32.66 1003 VAL D C 1
ATOM 15643 O O . VAL D 1 976 ? 248.903 135.218 212.737 1.00 42.28 1003 VAL D O 1
ATOM 15647 N N . VAL D 1 977 ? 246.864 136.189 212.703 1.00 31.55 1004 VAL D N 1
ATOM 15648 C CA . VAL D 1 977 ? 246.180 135.153 213.462 1.00 32.94 1004 VAL D CA 1
ATOM 15649 C C . VAL D 1 977 ? 245.382 134.317 212.474 1.00 40.86 1004 VAL D C 1
ATOM 15650 O O . VAL D 1 977 ? 244.470 134.827 211.810 1.00 47.93 1004 VAL D O 1
ATOM 15654 N N . ASP D 1 978 ? 245.733 133.040 212.366 1.00 53.27 1005 ASP D N 1
ATOM 15655 C CA . ASP D 1 978 ? 245.126 132.126 211.410 1.00 52.94 1005 ASP D CA 1
ATOM 15656 C C . ASP D 1 978 ? 244.255 131.124 212.152 1.00 53.98 1005 ASP D C 1
ATOM 15657 O O . ASP D 1 978 ? 244.683 130.548 213.158 1.00 62.79 1005 ASP D O 1
ATOM 15662 N N . THR D 1 979 ? 243.039 130.922 211.658 1.00 53.91 1006 THR D N 1
ATOM 15663 C CA . THR D 1 979 ? 242.100 129.980 212.242 1.00 57.92 1006 THR D CA 1
ATOM 15664 C C . THR D 1 979 ? 241.715 128.933 211.206 1.00 61.81 1006 THR D C 1
ATOM 15665 O O . THR D 1 979 ? 241.777 129.170 209.996 1.00 62.09 1006 THR D O 1
ATOM 15669 N N . ASP D 1 980 ? 241.315 127.764 211.698 1.00 75.06 1007 ASP D N 1
ATOM 15670 C CA . ASP D 1 980 ? 240.911 126.660 210.840 1.00 74.13 1007 ASP D CA 1
ATOM 15671 C C . ASP D 1 980 ? 239.465 126.770 210.378 1.00 71.79 1007 ASP D C 1
ATOM 15672 O O . ASP D 1 980 ? 239.012 125.922 209.603 1.00 71.98 1007 ASP D O 1
ATOM 15677 N N . ILE D 1 981 ? 238.734 127.792 210.830 1.00 58.72 1008 ILE D N 1
ATOM 15678 C CA . ILE D 1 981 ? 237.334 127.965 210.467 1.00 58.61 1008 ILE D CA 1
ATOM 15679 C C . ILE D 1 981 ? 237.151 128.875 209.263 1.00 58.82 1008 ILE D C 1
ATOM 15680 O O . ILE D 1 981 ? 236.009 129.123 208.854 1.00 60.59 1008 ILE D O 1
ATOM 15685 N N . GLY D 1 982 ? 238.235 129.374 208.678 1.00 56.20 1009 GLY D N 1
ATOM 15686 C CA . GLY D 1 982 ? 238.149 130.268 207.543 1.00 53.87 1009 GLY D CA 1
ATOM 15687 C C . GLY D 1 982 ? 238.264 131.742 207.861 1.00 52.95 1009 GLY D C 1
ATOM 15688 O O . GLY D 1 982 ? 237.982 132.567 206.985 1.00 56.00 1009 GLY D O 1
ATOM 15689 N N . LEU D 1 983 ? 238.664 132.098 209.078 1.00 40.63 1010 LEU D N 1
ATOM 15690 C CA . LEU D 1 983 ? 238.794 133.486 209.501 1.00 33.10 1010 LEU D CA 1
ATOM 15691 C C . LEU D 1 983 ? 240.266 133.813 209.711 1.00 36.55 1010 LEU D C 1
ATOM 15692 O O . LEU D 1 983 ? 240.986 133.054 210.368 1.00 43.43 1010 LEU D O 1
ATOM 15697 N N . VAL D 1 984 ? 240.709 134.939 209.154 1.00 38.20 1011 VAL D N 1
ATOM 15698 C CA . VAL D 1 984 ? 242.102 135.364 209.233 1.00 35.31 1011 VAL D CA 1
ATOM 15699 C C . VAL D 1 984 ? 242.139 136.801 209.734 1.00 35.29 1011 VAL D C 1
ATOM 15700 O O . VAL D 1 984 ? 241.292 137.617 209.357 1.00 41.92 1011 VAL D O 1
ATOM 15704 N N . LEU D 1 985 ? 243.103 137.112 210.598 1.00 24.61 1012 LEU D N 1
ATOM 15705 C CA . LEU D 1 985 ? 243.250 138.466 211.112 1.00 17.73 1012 LEU D CA 1
ATOM 15706 C C . LEU D 1 985 ? 244.667 138.966 210.884 1.00 26.82 1012 LEU D C 1
ATOM 15707 O O . LEU D 1 985 ? 245.635 138.234 211.103 1.00 39.66 1012 LEU D O 1
ATOM 15712 N N . LEU D 1 986 ? 244.781 140.216 210.443 1.00 25.18 1013 LEU D N 1
ATOM 15713 C CA . LEU D 1 986 ? 246.057 140.908 210.319 1.00 27.01 1013 LEU D CA 1
ATOM 15714 C C . LEU D 1 986 ? 246.021 142.127 211.226 1.00 26.51 1013 LEU D C 1
ATOM 15715 O O . LEU D 1 986 ? 245.128 142.971 211.099 1.00 33.60 1013 LEU D O 1
ATOM 15720 N N . TRP D 1 987 ? 246.993 142.225 212.129 1.00 25.10 1014 TRP D N 1
ATOM 15721 C CA . TRP D 1 987 ? 247.045 143.303 213.105 1.00 19.17 1014 TRP D CA 1
ATOM 15722 C C . TRP D 1 987 ? 248.410 143.968 213.033 1.00 30.71 1014 TRP D C 1
ATOM 15723 O O . TRP D 1 987 ? 249.435 143.295 213.152 1.00 48.73 1014 TRP D O 1
ATOM 15734 N N . ASP D 1 988 ? 248.425 145.284 212.834 1.00 30.79 1015 ASP D N 1
ATOM 15735 C CA . ASP D 1 988 ? 249.671 146.031 212.744 1.00 32.91 1015 ASP D CA 1
ATOM 15736 C C . ASP D 1 988 ? 250.184 146.495 214.104 1.00 29.66 1015 ASP D C 1
ATOM 15737 O O . ASP D 1 988 ? 250.958 147.457 214.168 1.00 39.98 1015 ASP D O 1
ATOM 15742 N N . LYS D 1 989 ? 249.770 145.832 215.184 1.00 27.61 1016 LYS D N 1
ATOM 15743 C CA . LYS D 1 989 ? 250.143 146.191 216.552 1.00 29.34 1016 LYS D CA 1
ATOM 15744 C C . LYS D 1 989 ? 249.711 147.607 216.906 1.00 32.55 1016 LYS D C 1
ATOM 15745 O O . LYS D 1 989 ? 250.275 148.227 217.813 1.00 43.84 1016 LYS D O 1
ATOM 15751 N N . LYS D 1 990 ? 248.703 148.115 216.208 1.00 26.06 1017 LYS D N 1
ATOM 15752 C CA . LYS D 1 990 ? 248.218 149.479 216.363 1.00 24.65 1017 LYS D CA 1
ATOM 15753 C C . LYS D 1 990 ? 246.722 149.468 216.066 1.00 28.53 1017 LYS D C 1
ATOM 15754 O O . LYS D 1 990 ? 246.080 148.414 216.097 1.00 38.65 1017 LYS D O 1
ATOM 15760 N N . THR D 1 991 ? 246.161 150.645 215.790 1.00 24.17 1018 THR D N 1
ATOM 15761 C CA . THR D 1 991 ? 244.721 150.771 215.595 1.00 26.06 1018 THR D CA 1
ATOM 15762 C C . THR D 1 991 ? 244.202 150.002 214.385 1.00 29.68 1018 THR D C 1
ATOM 15763 O O . THR D 1 991 ? 242.989 149.791 214.288 1.00 31.63 1018 THR D O 1
ATOM 15767 N N . SER D 1 992 ? 245.072 149.575 213.471 1.00 22.95 1019 SER D N 1
ATOM 15768 C CA . SER D 1 992 ? 244.638 148.911 212.248 1.00 21.62 1019 SER D CA 1
ATOM 15769 C C . SER D 1 992 ? 244.403 147.425 212.480 1.00 21.64 1019 SER D C 1
ATOM 15770 O O . SER D 1 992 ? 245.161 146.765 213.196 1.00 32.27 1019 SER D O 1
ATOM 15773 N N . ILE D 1 993 ? 243.342 146.907 211.866 1.00 25.71 1020 ILE D N 1
ATOM 15774 C CA . ILE D 1 993 ? 243.008 145.489 211.898 1.00 19.03 1020 ILE D CA 1
ATOM 15775 C C . ILE D 1 993 ? 242.264 145.141 210.615 1.00 19.00 1020 ILE D C 1
ATOM 15776 O O . ILE D 1 993 ? 241.362 145.870 210.182 1.00 27.65 1020 ILE D O 1
ATOM 15781 N N . PHE D 1 994 ? 242.656 144.030 209.997 1.00 21.27 1021 PHE D N 1
ATOM 15782 C CA . PHE D 1 994 ? 242.040 143.539 208.772 1.00 21.59 1021 PHE D CA 1
ATOM 15783 C C . PHE D 1 994 ? 241.530 142.127 209.012 1.00 28.29 1021 PHE D C 1
ATOM 15784 O O . PHE D 1 994 ? 242.278 141.267 209.487 1.00 37.82 1021 PHE D O 1
ATOM 15792 N N . ILE D 1 995 ? 240.265 141.888 208.685 1.00 31.80 1022 ILE D N 1
ATOM 15793 C CA . ILE D 1 995 ? 239.606 140.614 208.944 1.00 31.40 1022 ILE D CA 1
ATOM 15794 C C . ILE D 1 995 ? 239.203 140.013 207.606 1.00 41.10 1022 ILE D C 1
ATOM 15795 O O . ILE D 1 995 ? 238.407 140.606 206.869 1.00 50.71 1022 ILE D O 1
ATOM 15800 N N . ASN D 1 996 ? 239.750 138.841 207.295 1.00 35.57 1023 ASN D N 1
ATOM 15801 C CA . ASN D 1 996 ? 239.441 138.117 206.071 1.00 34.78 1023 ASN D CA 1
ATOM 15802 C C . ASN D 1 996 ? 238.494 136.972 206.404 1.00 42.68 1023 ASN D C 1
ATOM 15803 O O . ASN D 1 996 ? 238.797 136.141 207.270 1.00 50.11 1023 ASN D O 1
ATOM 15808 N N . LEU D 1 997 ? 237.358 136.931 205.713 1.00 36.66 1024 LEU D N 1
ATOM 15809 C CA . LEU D 1 997 ? 236.327 135.925 205.918 1.00 33.02 1024 LEU D CA 1
ATOM 15810 C C . LEU D 1 997 ? 236.141 135.107 204.649 1.00 39.48 1024 LEU D C 1
ATOM 15811 O O . LEU D 1 997 ? 236.095 135.658 203.543 1.00 47.53 1024 LEU D O 1
ATOM 15816 N N . SER D 1 998 ? 236.037 133.792 204.819 1.00 49.79 1025 SER D N 1
ATOM 15817 C CA . SER D 1 998 ? 235.792 132.901 203.703 1.00 50.01 1025 SER D CA 1
ATOM 15818 C C . SER D 1 998 ? 234.361 133.069 203.196 1.00 51.61 1025 SER D C 1
ATOM 15819 O O . SER D 1 998 ? 233.475 133.497 203.939 1.00 55.22 1025 SER D O 1
ATOM 15822 N N . PRO D 1 999 ? 234.110 132.740 201.924 1.00 52.08 1026 PRO D N 1
ATOM 15823 C CA . PRO D 1 999 ? 232.743 132.842 201.389 1.00 54.86 1026 PRO D CA 1
ATOM 15824 C C . PRO D 1 999 ? 231.757 131.859 202.001 1.00 55.88 1026 PRO D C 1
ATOM 15825 O O . PRO D 1 999 ? 230.603 131.817 201.560 1.00 54.57 1026 PRO D O 1
ATOM 15829 N N . GLU D 1 1000 ? 232.165 131.060 202.987 1.00 63.50 1027 GLU D N 1
ATOM 15830 C CA . GLU D 1 1000 ? 231.247 130.159 203.668 1.00 61.94 1027 GLU D CA 1
ATOM 15831 C C . GLU D 1 1000 ? 230.407 130.859 204.728 1.00 66.43 1027 GLU D C 1
ATOM 15832 O O . GLU D 1 1000 ? 229.500 130.233 205.286 1.00 69.26 1027 GLU D O 1
ATOM 15838 N N . PHE D 1 1001 ? 230.684 132.131 205.019 1.00 55.45 1028 PHE D N 1
ATOM 15839 C CA . PHE D 1 1001 ? 229.986 132.870 206.063 1.00 50.13 1028 PHE D CA 1
ATOM 15840 C C . PHE D 1 1001 ? 229.103 133.980 205.505 1.00 50.90 1028 PHE D C 1
ATOM 15841 O O . PHE D 1 1001 ? 228.748 134.908 206.238 1.00 56.85 1028 PHE D O 1
ATOM 15849 N N . LYS D 1 1002 ? 228.746 133.911 204.226 1.00 42.99 1029 LYS D N 1
ATOM 15850 C CA . LYS D 1 1002 ? 227.892 134.936 203.643 1.00 40.04 1029 LYS D CA 1
ATOM 15851 C C . LYS D 1 1002 ? 226.496 134.869 204.249 1.00 45.37 1029 LYS D C 1
ATOM 15852 O O . LYS D 1 1002 ? 225.858 133.812 204.255 1.00 51.85 1029 LYS D O 1
ATOM 15858 N N . GLY D 1 1003 ? 226.024 136.003 204.761 1.00 39.93 1030 GLY D N 1
ATOM 15859 C CA . GLY D 1 1003 ? 224.721 136.081 205.384 1.00 41.04 1030 GLY D CA 1
ATOM 15860 C C . GLY D 1 1003 ? 224.644 135.517 206.785 1.00 41.98 1030 GLY D C 1
ATOM 15861 O O . GLY D 1 1003 ? 223.544 135.457 207.349 1.00 49.42 1030 GLY D O 1
ATOM 15862 N N . ARG D 1 1004 ? 225.770 135.102 207.367 1.00 42.56 1031 ARG D N 1
ATOM 15863 C CA . ARG D 1 1004 ? 225.787 134.491 208.686 1.00 44.79 1031 ARG D CA 1
ATOM 15864 C C . ARG D 1 1004 ? 226.396 135.376 209.763 1.00 47.08 1031 ARG D C 1
ATOM 15865 O O . ARG D 1 1004 ? 226.241 135.069 210.950 1.00 49.22 1031 ARG D O 1
ATOM 15873 N N . VAL D 1 1005 ? 227.076 136.456 209.393 1.00 35.13 1032 VAL D N 1
ATOM 15874 C CA . VAL D 1 1005 ? 227.788 137.291 210.346 1.00 26.67 1032 VAL D CA 1
ATOM 15875 C C . VAL D 1 1005 ? 227.033 138.603 210.537 1.00 35.93 1032 VAL D C 1
ATOM 15876 O O . VAL D 1 1005 ? 226.127 138.946 209.777 1.00 44.41 1032 VAL D O 1
ATOM 15880 N N . CYS D 1 1006 ? 227.418 139.338 211.576 1.00 35.77 1033 CYS D N 1
ATOM 15881 C CA . CYS D 1 1006 ? 226.827 140.635 211.881 1.00 30.31 1033 CYS D CA 1
ATOM 15882 C C . CYS D 1 1006 ? 227.828 141.428 212.712 1.00 27.62 1033 CYS D C 1
ATOM 15883 O O . CYS D 1 1006 ? 228.916 140.946 213.037 1.00 35.99 1033 CYS D O 1
ATOM 15886 N N . GLY D 1 1007 ? 227.449 142.656 213.055 1.00 14.33 1034 GLY D N 1
ATOM 15887 C CA . GLY D 1 1007 ? 228.311 143.514 213.841 1.00 20.62 1034 GLY D CA 1
ATOM 15888 C C . GLY D 1 1007 ? 228.657 144.807 213.135 1.00 19.57 1034 GLY D C 1
ATOM 15889 O O . GLY D 1 1007 ? 227.932 145.244 212.236 1.00 29.92 1034 GLY D O 1
ATOM 15890 N N . LEU D 1 1008 ? 229.765 145.432 213.536 1.00 22.25 1035 LEU D N 1
ATOM 15891 C CA . LEU D 1 1008 ? 230.213 146.665 212.903 1.00 24.12 1035 LEU D CA 1
ATOM 15892 C C . LEU D 1 1008 ? 230.798 146.437 211.516 1.00 26.28 1035 LEU D C 1
ATOM 15893 O O . LEU D 1 1008 ? 231.014 147.410 210.786 1.00 34.03 1035 LEU D O 1
ATOM 15898 N N . CYS D 1 1009 ? 231.060 145.187 211.138 1.00 25.26 1036 CYS D N 1
ATOM 15899 C CA . CYS D 1 1009 ? 231.647 144.856 209.847 1.00 21.37 1036 CYS D CA 1
ATOM 15900 C C . CYS D 1 1009 ? 230.604 144.486 208.800 1.00 30.69 1036 CYS D C 1
ATOM 15901 O O . CYS D 1 1009 ? 230.971 144.054 207.703 1.00 38.76 1036 CYS D O 1
ATOM 15904 N N . GLY D 1 1010 ? 229.323 144.634 209.109 1.00 23.25 1037 GLY D N 1
ATOM 15905 C CA . GLY D 1 1010 ? 228.282 144.286 208.165 1.00 20.46 1037 GLY D CA 1
ATOM 15906 C C . GLY D 1 1010 ? 227.817 142.854 208.315 1.00 19.27 1037 GLY D C 1
ATOM 15907 O O . GLY D 1 1010 ? 228.119 142.157 209.288 1.00 31.36 1037 GLY D O 1
ATOM 15908 N N . ASN D 1 1011 ? 227.063 142.404 207.311 1.00 32.88 1038 ASN D N 1
ATOM 15909 C CA . ASN D 1 1011 ? 226.475 141.073 207.331 1.00 26.44 1038 ASN D CA 1
ATOM 15910 C C . ASN D 1 1011 ? 226.924 140.184 206.178 1.00 32.71 1038 ASN D C 1
ATOM 15911 O O . ASN D 1 1011 ? 226.497 139.025 206.115 1.00 36.28 1038 ASN D O 1
ATOM 15916 N N . PHE D 1 1012 ? 227.767 140.683 205.270 1.00 39.34 1039 PHE D N 1
ATOM 15917 C CA . PHE D 1 1012 ? 228.396 139.874 204.224 1.00 30.70 1039 PHE D CA 1
ATOM 15918 C C . PHE D 1 1012 ? 227.343 139.198 203.337 1.00 39.08 1039 PHE D C 1
ATOM 15919 O O . PHE D 1 1012 ? 227.203 137.976 203.303 1.00 48.35 1039 PHE D O 1
ATOM 15927 N N . ASP D 1 1013 ? 226.596 140.037 202.614 1.00 38.40 1040 ASP D N 1
ATOM 15928 C CA . ASP D 1 1013 ? 225.632 139.524 201.646 1.00 33.22 1040 ASP D CA 1
ATOM 15929 C C . ASP D 1 1013 ? 225.705 140.284 200.326 1.00 38.93 1040 ASP D C 1
ATOM 15930 O O . ASP D 1 1013 ? 224.711 140.358 199.594 1.00 42.56 1040 ASP D O 1
ATOM 15935 N N . ASP D 1 1014 ? 226.866 140.862 200.015 1.00 43.72 1041 ASP D N 1
ATOM 15936 C CA . ASP D 1 1014 ? 227.177 141.566 198.772 1.00 33.65 1041 ASP D CA 1
ATOM 15937 C C . ASP D 1 1014 ? 226.416 142.876 198.618 1.00 33.91 1041 ASP D C 1
ATOM 15938 O O . ASP D 1 1014 ? 226.615 143.573 197.618 1.00 40.52 1041 ASP D O 1
ATOM 15943 N N . ILE D 1 1015 ? 225.556 143.238 199.565 1.00 35.10 1042 ILE D N 1
ATOM 15944 C CA . ILE D 1 1015 ? 224.797 144.482 199.520 1.00 32.33 1042 ILE D CA 1
ATOM 15945 C C . ILE D 1 1015 ? 225.345 145.399 200.604 1.00 35.83 1042 ILE D C 1
ATOM 15946 O O . ILE D 1 1015 ? 225.374 145.029 201.784 1.00 34.42 1042 ILE D O 1
ATOM 15951 N N . ALA D 1 1016 ? 225.785 146.592 200.208 1.00 35.10 1043 ALA D N 1
ATOM 15952 C CA . ALA D 1 1016 ? 226.435 147.509 201.135 1.00 29.44 1043 ALA D CA 1
ATOM 15953 C C . ALA D 1 1016 ? 225.471 148.457 201.834 1.00 36.75 1043 ALA D C 1
ATOM 15954 O O . ALA D 1 1016 ? 225.852 149.069 202.839 1.00 47.40 1043 ALA D O 1
ATOM 15956 N N . VAL D 1 1017 ? 224.241 148.600 201.339 1.00 37.06 1044 VAL D N 1
ATOM 15957 C CA . VAL D 1 1017 ? 223.332 149.571 201.939 1.00 41.82 1044 VAL D CA 1
ATOM 15958 C C . VAL D 1 1017 ? 222.674 149.015 203.197 1.00 45.17 1044 VAL D C 1
ATOM 15959 O O . VAL D 1 1017 ? 222.284 149.781 204.085 1.00 44.24 1044 VAL D O 1
ATOM 15963 N N . ASN D 1 1018 ? 222.537 147.695 203.304 1.00 38.81 1045 ASN D N 1
ATOM 15964 C CA . ASN D 1 1018 ? 221.947 147.069 204.479 1.00 32.40 1045 ASN D CA 1
ATOM 15965 C C . ASN D 1 1018 ? 222.984 146.687 205.528 1.00 41.64 1045 ASN D C 1
ATOM 15966 O O . ASN D 1 1018 ? 222.636 146.033 206.517 1.00 46.17 1045 ASN D O 1
ATOM 15971 N N . ASP D 1 1019 ? 224.246 147.071 205.332 1.00 35.17 1046 ASP D N 1
ATOM 15972 C CA . ASP D 1 1019 ? 225.283 146.805 206.320 1.00 26.53 1046 ASP D CA 1
ATOM 15973 C C . ASP D 1 1019 ? 225.103 147.614 207.596 1.00 30.19 1046 ASP D C 1
ATOM 15974 O O . ASP D 1 1019 ? 225.786 147.334 208.586 1.00 40.23 1046 ASP D O 1
ATOM 15979 N N . PHE D 1 1020 ? 224.212 148.605 207.599 1.00 28.07 1047 PHE D N 1
ATOM 15980 C CA . PHE D 1 1020 ? 223.936 149.408 208.780 1.00 30.21 1047 PHE D CA 1
ATOM 15981 C C . PHE D 1 1020 ? 222.873 148.785 209.675 1.00 31.45 1047 PHE D C 1
ATOM 15982 O O . PHE D 1 1020 ? 222.238 149.501 210.458 1.00 37.13 1047 PHE D O 1
ATOM 15990 N N . ALA D 1 1021 ? 222.658 147.476 209.569 1.00 32.06 1048 ALA D N 1
ATOM 15991 C CA . ALA D 1 1021 ? 221.690 146.804 210.424 1.00 28.10 1048 ALA D CA 1
ATOM 15992 C C . ALA D 1 1021 ? 222.149 146.854 211.874 1.00 29.02 1048 ALA D C 1
ATOM 15993 O O . ALA D 1 1021 ? 223.296 146.524 212.187 1.00 39.32 1048 ALA D O 1
ATOM 15995 N N . THR D 1 1022 ? 221.248 147.267 212.760 1.00 27.87 1049 THR D N 1
ATOM 15996 C CA . THR D 1 1022 ? 221.568 147.390 214.172 1.00 22.96 1049 THR D CA 1
ATOM 15997 C C . THR D 1 1022 ? 221.521 146.022 214.847 1.00 27.32 1049 THR D C 1
ATOM 15998 O O . THR D 1 1022 ? 221.269 144.991 214.217 1.00 33.83 1049 THR D O 1
ATOM 16002 N N . ARG D 1 1023 ? 221.778 146.013 216.157 1.00 28.13 1050 ARG D N 1
ATOM 16003 C CA . ARG D 1 1023 ? 221.652 144.779 216.925 1.00 24.16 1050 ARG D CA 1
ATOM 16004 C C . ARG D 1 1023 ? 220.208 144.300 216.961 1.00 39.17 1050 ARG D C 1
ATOM 16005 O O . ARG D 1 1023 ? 219.953 143.092 217.027 1.00 42.29 1050 ARG D O 1
ATOM 16013 N N . SER D 1 1024 ? 219.253 145.226 216.895 1.00 48.11 1051 SER D N 1
ATOM 16014 C CA . SER D 1 1024 ? 217.834 144.899 216.852 1.00 41.27 1051 SER D CA 1
ATOM 16015 C C . SER D 1 1024 ? 217.376 144.427 215.478 1.00 42.12 1051 SER D C 1
ATOM 16016 O O . SER D 1 1024 ? 216.166 144.320 215.254 1.00 53.98 1051 SER D O 1
ATOM 16019 N N . ARG D 1 1025 ? 218.310 144.161 214.562 1.00 44.98 1052 ARG D N 1
ATOM 16020 C CA . ARG D 1 1025 ? 218.002 143.627 213.235 1.00 44.13 1052 ARG D CA 1
ATOM 16021 C C . ARG D 1 1025 ? 217.132 144.593 212.431 1.00 43.79 1052 ARG D C 1
ATOM 16022 O O . ARG D 1 1025 ? 216.099 144.220 211.872 1.00 49.13 1052 ARG D O 1
ATOM 16030 N N . SER D 1 1026 ? 217.564 145.850 212.375 1.00 35.27 1053 SER D N 1
ATOM 16031 C CA . SER D 1 1026 ? 216.889 146.868 211.580 1.00 35.97 1053 SER D CA 1
ATOM 16032 C C . SER D 1 1026 ? 217.932 147.764 210.935 1.00 40.99 1053 SER D C 1
ATOM 16033 O O . SER D 1 1026 ? 218.853 148.233 211.610 1.00 43.49 1053 SER D O 1
ATOM 16036 N N . VAL D 1 1027 ? 217.785 148.002 209.635 1.00 43.28 1054 VAL D N 1
ATOM 16037 C CA . VAL D 1 1027 ? 218.715 148.855 208.902 1.00 37.98 1054 VAL D CA 1
ATOM 16038 C C . VAL D 1 1027 ? 218.324 150.310 209.132 1.00 40.78 1054 VAL D C 1
ATOM 16039 O O . VAL D 1 1027 ? 217.182 150.705 208.876 1.00 47.74 1054 VAL D O 1
ATOM 16043 N N . VAL D 1 1028 ? 219.273 151.109 209.613 1.00 40.12 1055 VAL D N 1
ATOM 16044 C CA . VAL D 1 1028 ? 219.030 152.511 209.917 1.00 41.23 1055 VAL D CA 1
ATOM 16045 C C . VAL D 1 1028 ? 219.954 153.370 209.063 1.00 43.42 1055 VAL D C 1
ATOM 16046 O O . VAL D 1 1028 ? 220.971 152.908 208.539 1.00 46.78 1055 VAL D O 1
ATOM 16050 N N . GLY D 1 1029 ? 219.576 154.638 208.920 1.00 41.97 1056 GLY D N 1
ATOM 16051 C CA . GLY D 1 1029 ? 220.368 155.588 208.166 1.00 43.73 1056 GLY D CA 1
ATOM 16052 C C . GLY D 1 1029 ? 221.364 156.381 208.973 1.00 45.45 1056 GLY D C 1
ATOM 16053 O O . GLY D 1 1029 ? 222.247 157.021 208.396 1.00 46.02 1056 GLY D O 1
ATOM 16054 N N . ASP D 1 1030 ? 221.248 156.357 210.297 1.00 49.59 1057 ASP D N 1
ATOM 16055 C CA . ASP D 1 1030 ? 222.165 157.073 211.173 1.00 44.54 1057 ASP D CA 1
ATOM 16056 C C . ASP D 1 1030 ? 223.335 156.161 211.523 1.00 45.39 1057 ASP D C 1
ATOM 16057 O O . ASP D 1 1030 ? 223.135 155.057 212.041 1.00 48.55 1057 ASP D O 1
ATOM 16062 N N . VAL D 1 1031 ? 224.552 156.622 211.233 1.00 35.87 1058 VAL D N 1
ATOM 16063 C CA . VAL D 1 1031 ? 225.739 155.837 211.550 1.00 29.72 1058 VAL D CA 1
ATOM 16064 C C . VAL D 1 1031 ? 225.936 155.752 213.058 1.00 33.26 1058 VAL D C 1
ATOM 16065 O O . VAL D 1 1031 ? 226.366 154.719 213.585 1.00 37.77 1058 VAL D O 1
ATOM 16069 N N . LEU D 1 1032 ? 225.634 156.838 213.773 1.00 34.98 1059 LEU D N 1
ATOM 16070 C CA . LEU D 1 1032 ? 225.834 156.862 215.218 1.00 31.44 1059 LEU D CA 1
ATOM 16071 C C . LEU D 1 1032 ? 224.958 155.830 215.917 1.00 33.84 1059 LEU D C 1
ATOM 16072 O O . LEU D 1 1032 ? 225.424 155.099 216.796 1.00 44.75 1059 LEU D O 1
ATOM 16077 N N . GLU D 1 1033 ? 223.679 155.759 215.539 1.00 44.11 1060 GLU D N 1
ATOM 16078 C CA . GLU D 1 1033 ? 222.776 154.797 216.165 1.00 43.04 1060 GLU D CA 1
ATOM 16079 C C . GLU D 1 1033 ? 223.192 153.364 215.857 1.00 46.05 1060 GLU D C 1
ATOM 16080 O O . GLU D 1 1033 ? 223.206 152.508 216.752 1.00 51.87 1060 GLU D O 1
ATOM 16086 N N . PHE D 1 1034 ? 223.542 153.087 214.598 1.00 36.64 1061 PHE D N 1
ATOM 16087 C CA . PHE D 1 1034 ? 223.959 151.741 214.223 1.00 28.17 1061 PHE D CA 1
ATOM 16088 C C . PHE D 1 1034 ? 225.222 151.332 214.967 1.00 34.04 1061 PHE D C 1
ATOM 16089 O O . PHE D 1 1034 ? 225.335 150.192 215.433 1.00 43.98 1061 PHE D O 1
ATOM 16097 N N . GLY D 1 1035 ? 226.184 152.248 215.091 1.00 21.24 1062 GLY D N 1
ATOM 16098 C CA . GLY D 1 1035 ? 227.391 151.935 215.836 1.00 21.69 1062 GLY D CA 1
ATOM 16099 C C . GLY D 1 1035 ? 227.134 151.729 217.317 1.00 21.61 1062 GLY D C 1
ATOM 16100 O O . GLY D 1 1035 ? 227.654 150.787 217.920 1.00 31.38 1062 GLY D O 1
ATOM 16101 N N . ASN D 1 1036 ? 226.321 152.600 217.921 1.00 27.87 1063 ASN D N 1
ATOM 16102 C CA . ASN D 1 1036 ? 226.036 152.501 219.347 1.00 27.27 1063 ASN D CA 1
ATOM 16103 C C . ASN D 1 1036 ? 225.201 151.278 219.689 1.00 33.78 1063 ASN D C 1
ATOM 16104 O O . ASN D 1 1036 ? 225.228 150.828 220.838 1.00 43.74 1063 ASN D O 1
ATOM 16109 N N . SER D 1 1037 ? 224.453 150.736 218.727 1.00 30.46 1064 SER D N 1
ATOM 16110 C CA . SER D 1 1037 ? 223.683 149.527 218.989 1.00 27.04 1064 SER D CA 1
ATOM 16111 C C . SER D 1 1037 ? 224.557 148.292 219.171 1.00 25.78 1064 SER D C 1
ATOM 16112 O O . SER D 1 1037 ? 224.050 147.262 219.627 1.00 33.14 1064 SER D O 1
ATOM 16115 N N . TRP D 1 1038 ? 225.845 148.366 218.838 1.00 26.99 1065 TRP D N 1
ATOM 16116 C CA . TRP D 1 1038 ? 226.726 147.206 218.874 1.00 21.14 1065 TRP D CA 1
ATOM 16117 C C . TRP D 1 1038 ? 227.712 147.236 220.036 1.00 27.13 1065 TRP D C 1
ATOM 16118 O O . TRP D 1 1038 ? 228.641 146.423 220.063 1.00 35.42 1065 TRP D O 1
ATOM 16129 N N . LYS D 1 1039 ? 227.545 148.150 220.987 1.00 24.59 1066 LYS D N 1
ATOM 16130 C CA . LYS D 1 1039 ? 228.404 148.149 222.162 1.00 15.99 1066 LYS D CA 1
ATOM 16131 C C . LYS D 1 1039 ? 228.091 146.944 223.040 1.00 24.79 1066 LYS D C 1
ATOM 16132 O O . LYS D 1 1039 ? 226.932 146.550 223.193 1.00 34.34 1066 LYS D O 1
ATOM 16138 N N . LEU D 1 1040 ? 229.142 146.345 223.606 1.00 37.25 1067 LEU D N 1
ATOM 16139 C CA . LEU D 1 1040 ? 228.962 145.150 224.423 1.00 31.64 1067 LEU D CA 1
ATOM 16140 C C . LEU D 1 1040 ? 228.183 145.452 225.697 1.00 39.29 1067 LEU D C 1
ATOM 16141 O O . LEU D 1 1040 ? 227.286 144.691 226.077 1.00 47.21 1067 LEU D O 1
ATOM 16146 N N . SER D 1 1041 ? 228.506 146.557 226.368 1.00 46.37 1068 SER D N 1
ATOM 16147 C CA . SER D 1 1041 ? 227.888 146.880 227.645 1.00 50.54 1068 SER D CA 1
ATOM 16148 C C . SER D 1 1041 ? 226.735 147.843 227.432 1.00 54.48 1068 SER D C 1
ATOM 16149 O O . SER D 1 1041 ? 226.958 148.958 226.934 1.00 56.79 1068 SER D O 1
ATOM 16152 N N . PRO D 1 1042 ? 225.500 147.467 227.773 1.00 63.06 1069 PRO D N 1
ATOM 16153 C CA . PRO D 1 1042 ? 224.391 148.429 227.672 1.00 63.21 1069 PRO D CA 1
ATOM 16154 C C . PRO D 1 1042 ? 224.563 149.640 228.572 1.00 63.97 1069 PRO D C 1
ATOM 16155 O O . PRO D 1 1042 ? 224.016 150.708 228.272 1.00 65.96 1069 PRO D O 1
ATOM 16159 N N . SER D 1 1043 ? 225.308 149.506 229.669 1.00 56.37 1070 SER D N 1
ATOM 16160 C CA . SER D 1 1043 ? 225.532 150.618 230.582 1.00 56.79 1070 SER D CA 1
ATOM 16161 C C . SER D 1 1043 ? 226.571 151.606 230.073 1.00 56.24 1070 SER D C 1
ATOM 16162 O O . SER D 1 1043 ? 226.728 152.676 230.670 1.00 60.38 1070 SER D O 1
ATOM 16165 N N . CYS D 1 1044 ? 227.282 151.277 229.001 1.00 57.70 1071 CYS D N 1
ATOM 16166 C CA . CYS D 1 1044 ? 228.280 152.190 228.468 1.00 57.45 1071 CYS D CA 1
ATOM 16167 C C . CYS D 1 1044 ? 227.597 153.383 227.801 1.00 57.30 1071 CYS D C 1
ATOM 16168 O O . CYS D 1 1044 ? 226.614 153.210 227.074 1.00 60.08 1071 CYS D O 1
ATOM 16171 N N . PRO D 1 1045 ? 228.084 154.600 228.040 1.00 52.96 1072 PRO D N 1
ATOM 16172 C CA . PRO D 1 1045 ? 227.448 155.781 227.441 1.00 55.86 1072 PRO D CA 1
ATOM 16173 C C . PRO D 1 1045 ? 227.487 155.742 225.921 1.00 58.40 1072 PRO D C 1
ATOM 16174 O O . PRO D 1 1045 ? 228.436 155.244 225.311 1.00 58.86 1072 PRO D O 1
ATOM 16178 N N . ASP D 1 1046 ? 226.431 156.275 225.313 1.00 61.51 1073 ASP D N 1
ATOM 16179 C CA . ASP D 1 1046 ? 226.347 156.348 223.862 1.00 57.82 1073 ASP D CA 1
ATOM 16180 C C . ASP D 1 1046 ? 227.351 157.356 223.312 1.00 58.14 1073 ASP D C 1
ATOM 16181 O O . ASP D 1 1046 ? 227.663 158.367 223.946 1.00 62.89 1073 ASP D O 1
ATOM 16186 N N . ALA D 1 1047 ? 227.859 157.067 222.117 1.00 45.94 1074 ALA D N 1
ATOM 16187 C CA . ALA D 1 1047 ? 228.789 157.966 221.451 1.00 41.86 1074 ALA D CA 1
ATOM 16188 C C . ALA D 1 1047 ? 228.037 159.092 220.754 1.00 48.33 1074 ALA D C 1
ATOM 16189 O O . ALA D 1 1047 ? 226.993 158.872 220.135 1.00 51.66 1074 ALA D O 1
ATOM 16191 N N . LEU D 1 1048 ? 228.576 160.301 220.859 1.00 55.53 1075 LEU D N 1
ATOM 16192 C CA . LEU D 1 1048 ? 227.992 161.480 220.240 1.00 52.92 1075 LEU D CA 1
ATOM 16193 C C . LEU D 1 1048 ? 228.755 161.849 218.971 1.00 54.23 1075 LEU D C 1
ATOM 16194 O O . LEU D 1 1048 ? 229.828 161.317 218.680 1.00 56.84 1075 LEU D O 1
ATOM 16199 N N . ALA D 1 1049 ? 228.179 162.772 218.212 1.00 49.69 1076 ALA D N 1
ATOM 16200 C CA . ALA D 1 1049 ? 228.808 163.211 216.974 1.00 51.50 1076 ALA D CA 1
ATOM 16201 C C . ALA D 1 1049 ? 230.039 164.053 217.289 1.00 56.94 1076 ALA D C 1
ATOM 16202 O O . ALA D 1 1049 ? 229.934 165.049 218.015 1.00 58.16 1076 ALA D O 1
ATOM 16204 N N . PRO D 1 1050 ? 231.210 163.695 216.774 1.00 55.76 1077 PRO D N 1
ATOM 16205 C CA . PRO D 1 1050 ? 232.423 164.458 217.073 1.00 50.63 1077 PRO D CA 1
ATOM 16206 C C . PRO D 1 1050 ? 232.488 165.746 216.261 1.00 55.57 1077 PRO D C 1
ATOM 16207 O O . PRO D 1 1050 ? 231.768 165.941 215.282 1.00 57.04 1077 PRO D O 1
ATOM 16211 N N . LYS D 1 1051 ? 233.383 166.629 216.692 1.00 55.30 1078 LYS D N 1
ATOM 16212 C CA . LYS D 1 1051 ? 233.611 167.879 215.988 1.00 53.60 1078 LYS D CA 1
ATOM 16213 C C . LYS D 1 1051 ? 234.428 167.635 214.723 1.00 53.29 1078 LYS D C 1
ATOM 16214 O O . LYS D 1 1051 ? 235.042 166.579 214.541 1.00 59.14 1078 LYS D O 1
ATOM 16220 N N . ASP D 1 1052 ? 234.425 168.624 213.842 1.00 48.64 1079 ASP D N 1
ATOM 16221 C CA . ASP D 1 1052 ? 235.256 168.555 212.647 1.00 46.88 1079 ASP D CA 1
ATOM 16222 C C . ASP D 1 1052 ? 236.715 168.693 213.060 1.00 50.49 1079 ASP D C 1
ATOM 16223 O O . ASP D 1 1052 ? 237.090 169.727 213.629 1.00 52.88 1079 ASP D O 1
ATOM 16228 N N . PRO D 1 1053 ? 237.563 167.691 212.810 1.00 45.42 1080 PRO D N 1
ATOM 16229 C CA . PRO D 1 1053 ? 238.946 167.765 213.313 1.00 38.55 1080 PRO D CA 1
ATOM 16230 C C . PRO D 1 1053 ? 239.734 168.946 212.776 1.00 38.75 1080 PRO D C 1
ATOM 16231 O O . PRO D 1 1053 ? 240.539 169.530 213.512 1.00 42.05 1080 PRO D O 1
ATOM 16235 N N . CYS D 1 1054 ? 239.524 169.322 211.517 1.00 43.38 1081 CYS D N 1
ATOM 16236 C CA . CYS D 1 1054 ? 240.265 170.425 210.923 1.00 43.76 1081 CYS D CA 1
ATOM 16237 C C . CYS D 1 1054 ? 239.626 171.782 211.186 1.00 42.41 1081 CYS D C 1
ATOM 16238 O O . CYS D 1 1054 ? 240.233 172.808 210.861 1.00 45.35 1081 CYS D O 1
ATOM 16241 N N . THR D 1 1055 ? 238.424 171.813 211.760 1.00 37.46 1082 THR D N 1
ATOM 16242 C CA . THR D 1 1055 ? 237.810 173.061 212.196 1.00 38.78 1082 THR D CA 1
ATOM 16243 C C . THR D 1 1055 ? 238.108 173.350 213.662 1.00 40.87 1082 THR D C 1
ATOM 16244 O O . THR D 1 1055 ? 238.370 174.501 214.028 1.00 43.27 1082 THR D O 1
ATOM 16248 N N . ALA D 1 1056 ? 238.077 172.317 214.507 1.00 35.79 1083 ALA D N 1
ATOM 16249 C CA . ALA D 1 1056 ? 238.445 172.490 215.907 1.00 29.59 1083 ALA D CA 1
ATOM 16250 C C . ALA D 1 1056 ? 239.936 172.760 216.064 1.00 30.48 1083 ALA D C 1
ATOM 16251 O O . ALA D 1 1056 ? 240.342 173.469 216.991 1.00 37.67 1083 ALA D O 1
ATOM 16253 N N . ASN D 1 1057 ? 240.760 172.206 215.176 1.00 31.08 1084 ASN D N 1
ATOM 16254 C CA . ASN D 1 1057 ? 242.210 172.391 215.203 1.00 25.25 1084 ASN D CA 1
ATOM 16255 C C . ASN D 1 1057 ? 242.661 172.885 213.836 1.00 30.84 1084 ASN D C 1
ATOM 16256 O O . ASN D 1 1057 ? 243.226 172.122 213.041 1.00 36.67 1084 ASN D O 1
ATOM 16261 N N . PRO D 1 1058 ? 242.426 174.163 213.525 1.00 30.85 1085 PRO D N 1
ATOM 16262 C CA . PRO D 1 1058 ? 242.854 174.674 212.215 1.00 31.64 1085 PRO D CA 1
ATOM 16263 C C . PRO D 1 1058 ? 244.357 174.845 212.103 1.00 32.20 1085 PRO D C 1
ATOM 16264 O O . PRO D 1 1058 ? 244.898 174.744 210.995 1.00 30.46 1085 PRO D O 1
ATOM 16268 N N . PHE D 1 1059 ? 245.049 175.090 213.220 1.00 28.33 1086 PHE D N 1
ATOM 16269 C CA . PHE D 1 1059 ? 246.493 175.289 213.186 1.00 25.52 1086 PHE D CA 1
ATOM 16270 C C . PHE D 1 1059 ? 247.238 174.052 212.703 1.00 28.19 1086 PHE D C 1
ATOM 16271 O O . PHE D 1 1059 ? 248.379 174.168 212.244 1.00 34.22 1086 PHE D O 1
ATOM 16279 N N . ARG D 1 1060 ? 246.624 172.874 212.798 1.00 27.81 1087 ARG D N 1
ATOM 16280 C CA . ARG D 1 1060 ? 247.205 171.655 212.254 1.00 23.39 1087 ARG D CA 1
ATOM 16281 C C . ARG D 1 1060 ? 246.840 171.425 210.796 1.00 33.41 1087 ARG D C 1
ATOM 16282 O O . ARG D 1 1060 ? 247.582 170.726 210.090 1.00 37.30 1087 ARG D O 1
ATOM 16290 N N . LYS D 1 1061 ? 245.747 172.036 210.326 1.00 32.00 1088 LYS D N 1
ATOM 16291 C CA . LYS D 1 1061 ? 245.153 171.668 209.043 1.00 28.98 1088 LYS D CA 1
ATOM 16292 C C . LYS D 1 1061 ? 246.178 171.687 207.920 1.00 28.81 1088 LYS D C 1
ATOM 16293 O O . LYS D 1 1061 ? 246.357 170.688 207.211 1.00 42.80 1088 LYS D O 1
ATOM 16299 N N . SER D 1 1062 ? 246.896 172.804 207.776 1.00 31.11 1089 SER D N 1
ATOM 16300 C CA . SER D 1 1062 ? 247.888 172.920 206.714 1.00 36.83 1089 SER D CA 1
ATOM 16301 C C . SER D 1 1062 ? 248.863 171.755 206.761 1.00 32.77 1089 SER D C 1
ATOM 16302 O O . SER D 1 1062 ? 249.029 171.030 205.770 1.00 40.30 1089 SER D O 1
ATOM 16305 N N . TRP D 1 1063 ? 249.461 171.516 207.934 1.00 25.82 1090 TRP D N 1
ATOM 16306 C CA . TRP D 1 1063 ? 250.393 170.404 208.073 1.00 20.22 1090 TRP D CA 1
ATOM 16307 C C . TRP D 1 1063 ? 249.751 169.117 207.589 1.00 32.29 1090 TRP D C 1
ATOM 16308 O O . TRP D 1 1063 ? 250.314 168.406 206.746 1.00 39.91 1090 TRP D O 1
ATOM 16319 N N . ALA D 1 1064 ? 248.524 168.852 208.050 1.00 26.02 1091 ALA D N 1
ATOM 16320 C CA . ALA D 1 1064 ? 247.823 167.642 207.646 1.00 11.96 1091 ALA D CA 1
ATOM 16321 C C . ALA D 1 1064 ? 247.799 167.524 206.132 1.00 22.25 1091 ALA D C 1
ATOM 16322 O O . ALA D 1 1064 ? 248.259 166.524 205.567 1.00 33.29 1091 ALA D O 1
ATOM 16324 N N . GLN D 1 1065 ? 247.347 168.582 205.455 1.00 27.24 1092 GLN D N 1
ATOM 16325 C CA . GLN D 1 1065 ? 247.302 168.545 204.000 1.00 18.10 1092 GLN D CA 1
ATOM 16326 C C . GLN D 1 1065 ? 248.695 168.322 203.435 1.00 25.20 1092 GLN D C 1
ATOM 16327 O O . GLN D 1 1065 ? 248.914 167.405 202.633 1.00 38.13 1092 GLN D O 1
ATOM 16333 N N . LYS D 1 1066 ? 249.669 169.103 203.911 1.00 30.79 1093 LYS D N 1
ATOM 16334 C CA . LYS D 1 1066 ? 251.027 168.957 203.409 1.00 26.11 1093 LYS D CA 1
ATOM 16335 C C . LYS D 1 1066 ? 251.571 167.571 203.711 1.00 28.36 1093 LYS D C 1
ATOM 16336 O O . LYS D 1 1066 ? 252.394 167.046 202.952 1.00 36.62 1093 LYS D O 1
ATOM 16342 N N . GLN D 1 1067 ? 251.106 166.949 204.795 1.00 26.67 1094 GLN D N 1
ATOM 16343 C CA . GLN D 1 1067 ? 251.558 165.597 205.083 1.00 18.24 1094 GLN D CA 1
ATOM 16344 C C . GLN D 1 1067 ? 250.856 164.577 204.196 1.00 29.09 1094 GLN D C 1
ATOM 16345 O O . GLN D 1 1067 ? 251.477 163.600 203.765 1.00 32.95 1094 GLN D O 1
ATOM 16351 N N . CYS D 1 1068 ? 249.578 164.795 203.892 1.00 32.48 1095 CYS D N 1
ATOM 16352 C CA . CYS D 1 1068 ? 248.792 163.782 203.200 1.00 22.05 1095 CYS D CA 1
ATOM 16353 C C . CYS D 1 1068 ? 248.868 163.902 201.685 1.00 31.11 1095 CYS D C 1
ATOM 16354 O O . CYS D 1 1068 ? 248.342 163.033 200.980 1.00 38.02 1095 CYS D O 1
ATOM 16357 N N . SER D 1 1069 ? 249.543 164.931 201.169 1.00 31.81 1096 SER D N 1
ATOM 16358 C CA . SER D 1 1069 ? 249.724 165.068 199.730 1.00 19.52 1096 SER D CA 1
ATOM 16359 C C . SER D 1 1069 ? 250.534 163.925 199.138 1.00 26.38 1096 SER D C 1
ATOM 16360 O O . SER D 1 1069 ? 250.534 163.757 197.914 1.00 37.84 1096 SER D O 1
ATOM 16363 N N . ILE D 1 1070 ? 251.223 163.143 199.974 1.00 27.11 1097 ILE D N 1
ATOM 16364 C CA . ILE D 1 1070 ? 251.902 161.943 199.499 1.00 22.23 1097 ILE D CA 1
ATOM 16365 C C . ILE D 1 1070 ? 250.910 160.990 198.848 1.00 28.49 1097 ILE D C 1
ATOM 16366 O O . ILE D 1 1070 ? 251.265 160.244 197.927 1.00 39.81 1097 ILE D O 1
ATOM 16371 N N . LEU D 1 1071 ? 249.652 161.008 199.294 1.00 24.54 1098 LEU D N 1
ATOM 16372 C CA . LEU D 1 1071 ? 248.620 160.160 198.711 1.00 22.57 1098 LEU D CA 1
ATOM 16373 C C . LEU D 1 1071 ? 248.111 160.683 197.374 1.00 24.72 1098 LEU D C 1
ATOM 16374 O O . LEU D 1 1071 ? 247.182 160.097 196.809 1.00 32.12 1098 LEU D O 1
ATOM 16379 N N . HIS D 1 1072 ? 248.700 161.763 196.856 1.00 30.52 1099 HIS D N 1
ATOM 16380 C CA . HIS D 1 1072 ? 248.291 162.336 195.584 1.00 31.07 1099 HIS D CA 1
ATOM 16381 C C . HIS D 1 1072 ? 249.454 162.605 194.641 1.00 35.04 1099 HIS D C 1
ATOM 16382 O O . HIS D 1 1072 ? 249.227 163.122 193.542 1.00 40.24 1099 HIS D O 1
ATOM 16389 N N . GLY D 1 1073 ? 250.683 162.277 195.030 1.00 34.61 1100 GLY D N 1
ATOM 16390 C CA . GLY D 1 1073 ? 251.844 162.620 194.247 1.00 31.63 1100 GLY D CA 1
ATOM 16391 C C . GLY D 1 1073 ? 252.431 161.448 193.489 1.00 33.67 1100 GLY D C 1
ATOM 16392 O O . GLY D 1 1073 ? 251.796 160.403 193.316 1.00 36.59 1100 GLY D O 1
ATOM 16393 N N . PRO D 1 1074 ? 253.668 161.611 193.015 1.00 33.32 1101 PRO D N 1
ATOM 16394 C CA . PRO D 1 1074 ? 254.308 160.537 192.235 1.00 27.52 1101 PRO D CA 1
ATOM 16395 C C . PRO D 1 1074 ? 254.570 159.271 193.030 1.00 27.30 1101 PRO D C 1
ATOM 16396 O O . PRO D 1 1074 ? 254.824 158.224 192.423 1.00 33.17 1101 PRO D O 1
ATOM 16400 N N . THR D 1 1075 ? 254.533 159.333 194.363 1.00 32.35 1102 THR D N 1
ATOM 16401 C CA . THR D 1 1075 ? 254.832 158.151 195.167 1.00 31.03 1102 THR D CA 1
ATOM 16402 C C . THR D 1 1075 ? 253.831 157.032 194.904 1.00 31.81 1102 THR D C 1
ATOM 16403 O O . THR D 1 1075 ? 254.215 155.865 194.768 1.00 31.35 1102 THR D O 1
ATOM 16407 N N . PHE D 1 1076 ? 252.544 157.369 194.823 1.00 31.36 1103 PHE D N 1
ATOM 16408 C CA . PHE D 1 1076 ? 251.485 156.398 194.580 1.00 23.11 1103 PHE D CA 1
ATOM 16409 C C . PHE D 1 1076 ? 250.848 156.584 193.206 1.00 34.84 1103 PHE D C 1
ATOM 16410 O O . PHE D 1 1076 ? 249.657 156.320 193.027 1.00 42.37 1103 PHE D O 1
ATOM 16418 N N . ALA D 1 1077 ? 251.631 157.046 192.228 1.00 34.42 1104 ALA D N 1
ATOM 16419 C CA . ALA D 1 1077 ? 251.087 157.298 190.897 1.00 30.74 1104 ALA D CA 1
ATOM 16420 C C . ALA D 1 1077 ? 250.624 156.010 190.227 1.00 38.24 1104 ALA D C 1
ATOM 16421 O O . ALA D 1 1077 ? 249.581 155.989 189.564 1.00 44.16 1104 ALA D O 1
ATOM 16423 N N . ALA D 1 1078 ? 251.388 154.926 190.384 1.00 36.99 1105 ALA D N 1
ATOM 16424 C CA . ALA D 1 1078 ? 251.024 153.668 189.742 1.00 38.61 1105 ALA D CA 1
ATOM 16425 C C . ALA D 1 1078 ? 249.763 153.066 190.348 1.00 41.81 1105 ALA D C 1
ATOM 16426 O O . ALA D 1 1078 ? 248.980 152.427 189.637 1.00 43.38 1105 ALA D O 1
ATOM 16428 N N . CYS D 1 1079 ? 249.551 153.255 191.650 1.00 51.31 1106 CYS D N 1
ATOM 16429 C CA . CYS D 1 1079 ? 248.394 152.677 192.320 1.00 48.44 1106 CYS D CA 1
ATOM 16430 C C . CYS D 1 1079 ? 247.111 153.459 192.074 1.00 47.01 1106 CYS D C 1
ATOM 16431 O O . CYS D 1 1079 ? 246.021 152.920 192.295 1.00 50.89 1106 CYS D O 1
ATOM 16434 N N . HIS D 1 1080 ? 247.211 154.707 191.610 1.00 38.01 1107 HIS D N 1
ATOM 16435 C CA . HIS D 1 1080 ? 246.029 155.547 191.457 1.00 36.75 1107 HIS D CA 1
ATOM 16436 C C . HIS D 1 1080 ? 245.026 154.972 190.466 1.00 40.55 1107 HIS D C 1
ATOM 16437 O O . HIS D 1 1080 ? 243.834 155.282 190.557 1.00 40.95 1107 HIS D O 1
ATOM 16444 N N . ALA D 1 1081 ? 245.477 154.144 189.524 1.00 37.79 1108 ALA D N 1
ATOM 16445 C CA . ALA D 1 1081 ? 244.573 153.508 188.577 1.00 35.50 1108 ALA D CA 1
ATOM 16446 C C . ALA D 1 1081 ? 243.946 152.230 189.117 1.00 41.05 1108 ALA D C 1
ATOM 16447 O O . ALA D 1 1081 ? 243.052 151.679 188.467 1.00 39.53 1108 ALA D O 1
ATOM 16449 N N . HIS D 1 1082 ? 244.387 151.746 190.280 1.00 38.42 1109 HIS D N 1
ATOM 16450 C CA . HIS D 1 1082 ? 243.883 150.500 190.839 1.00 29.40 1109 HIS D CA 1
ATOM 16451 C C . HIS D 1 1082 ? 243.242 150.640 192.211 1.00 34.17 1109 HIS D C 1
ATOM 16452 O O . HIS D 1 1082 ? 242.436 149.779 192.580 1.00 37.97 1109 HIS D O 1
ATOM 16459 N N . VAL D 1 1083 ? 243.590 151.664 192.986 1.00 27.97 1110 VAL D N 1
ATOM 16460 C CA . VAL D 1 1083 ? 242.935 151.949 194.259 1.00 25.62 1110 VAL D CA 1
ATOM 16461 C C . VAL D 1 1083 ? 242.650 153.443 194.311 1.00 32.50 1110 VAL D C 1
ATOM 16462 O O . VAL D 1 1083 ? 243.562 154.257 194.125 1.00 39.00 1110 VAL D O 1
ATOM 16466 N N . GLU D 1 1084 ? 241.398 153.801 194.559 1.00 39.80 1111 GLU D N 1
ATOM 16467 C CA . GLU D 1 1084 ? 241.020 155.208 194.626 1.00 40.09 1111 GLU D CA 1
ATOM 16468 C C . GLU D 1 1084 ? 241.515 155.817 195.931 1.00 43.68 1111 GLU D C 1
ATOM 16469 O O . GLU D 1 1084 ? 241.172 155.313 197.009 1.00 44.90 1111 GLU D O 1
ATOM 16475 N N . PRO D 1 1085 ? 242.310 156.888 195.891 1.00 33.07 1112 PRO D N 1
ATOM 16476 C CA . PRO D 1 1085 ? 242.890 157.427 197.127 1.00 22.98 1112 PRO D CA 1
ATOM 16477 C C . PRO D 1 1085 ? 242.041 158.501 197.789 1.00 32.66 1112 PRO D C 1
ATOM 16478 O O . PRO D 1 1085 ? 242.536 159.228 198.655 1.00 43.28 1112 PRO D O 1
ATOM 16482 N N . ALA D 1 1086 ? 240.772 158.618 197.395 1.00 35.81 1113 ALA D N 1
ATOM 16483 C CA . ALA D 1 1086 ? 239.935 159.707 197.894 1.00 26.30 1113 ALA D CA 1
ATOM 16484 C C . ALA D 1 1086 ? 239.642 159.551 199.382 1.00 28.35 1113 ALA D C 1
ATOM 16485 O O . ALA D 1 1086 ? 239.989 160.421 200.193 1.00 39.34 1113 ALA D O 1
ATOM 16487 N N . ARG D 1 1087 ? 238.997 158.445 199.763 1.00 31.79 1114 ARG D N 1
ATOM 16488 C CA A ARG D 1 1087 ? 238.651 158.250 201.166 0.65 33.61 1114 ARG D CA 1
ATOM 16489 C CA B ARG D 1 1087 ? 238.652 158.247 201.166 0.35 33.45 1114 ARG D CA 1
ATOM 16490 C C . ARG D 1 1087 ? 239.895 158.084 202.030 1.00 31.20 1114 ARG D C 1
ATOM 16491 O O . ARG D 1 1087 ? 239.899 158.507 203.190 1.00 43.03 1114 ARG D O 1
ATOM 16506 N N . TYR D 1 1088 ? 240.956 157.484 201.486 1.00 26.43 1115 TYR D N 1
ATOM 16507 C CA . TYR D 1 1088 ? 242.193 157.354 202.247 1.00 22.06 1115 TYR D CA 1
ATOM 16508 C C . TYR D 1 1088 ? 242.814 158.717 202.523 1.00 24.95 1115 TYR D C 1
ATOM 16509 O O . TYR D 1 1088 ? 243.282 158.976 203.636 1.00 32.90 1115 TYR D O 1
ATOM 16518 N N . TYR D 1 1089 ? 242.814 159.607 201.527 1.00 32.15 1116 TYR D N 1
ATOM 16519 C CA . TYR D 1 1089 ? 243.316 160.960 201.745 1.00 23.29 1116 TYR D CA 1
ATOM 16520 C C . TYR D 1 1089 ? 242.459 161.712 202.756 1.00 27.57 1116 TYR D C 1
ATOM 16521 O O . TYR D 1 1089 ? 242.986 162.430 203.616 1.00 40.44 1116 TYR D O 1
ATOM 16530 N N . GLU D 1 1090 ? 241.134 161.570 202.661 1.00 24.74 1117 GLU D N 1
ATOM 16531 C CA . GLU D 1 1090 ? 240.258 162.246 203.613 1.00 22.96 1117 GLU D CA 1
ATOM 16532 C C . GLU D 1 1090 ? 240.504 161.754 205.034 1.00 30.58 1117 GLU D C 1
ATOM 16533 O O . GLU D 1 1090 ? 240.574 162.556 205.975 1.00 39.54 1117 GLU D O 1
ATOM 16539 N N . ALA D 1 1091 ? 240.644 160.437 205.207 1.00 31.43 1118 ALA D N 1
ATOM 16540 C CA . ALA D 1 1091 ? 240.939 159.887 206.524 1.00 16.20 1118 ALA D CA 1
ATOM 16541 C C . ALA D 1 1091 ? 242.300 160.352 207.021 1.00 28.53 1118 ALA D C 1
ATOM 16542 O O . ALA D 1 1091 ? 242.464 160.643 208.210 1.00 33.80 1118 ALA D O 1
ATOM 16544 N N . CYS D 1 1092 ? 243.289 160.421 206.128 1.00 32.52 1119 CYS D N 1
ATOM 16545 C CA . CYS D 1 1092 ? 244.604 160.929 206.506 1.00 19.57 1119 CYS D CA 1
ATOM 16546 C C . CYS D 1 1092 ? 244.505 162.344 207.056 1.00 28.76 1119 CYS D C 1
ATOM 16547 O O . CYS D 1 1092 ? 245.029 162.644 208.136 1.00 34.83 1119 CYS D O 1
ATOM 16550 N N . VAL D 1 1093 ? 243.828 163.229 206.321 1.00 25.59 1120 VAL D N 1
ATOM 16551 C CA . VAL D 1 1093 ? 243.730 164.623 206.746 1.00 14.04 1120 VAL D CA 1
ATOM 16552 C C . VAL D 1 1093 ? 242.963 164.731 208.057 1.00 27.20 1120 VAL D C 1
ATOM 16553 O O . VAL D 1 1093 ? 243.368 165.461 208.971 1.00 41.93 1120 VAL D O 1
ATOM 16557 N N . ASN D 1 1094 ? 241.852 163.997 208.180 1.00 31.45 1121 ASN D N 1
ATOM 16558 C CA . ASN D 1 1094 ? 241.053 164.072 209.399 1.00 22.58 1121 ASN D CA 1
ATOM 16559 C C . ASN D 1 1094 ? 241.822 163.550 210.607 1.00 26.92 1121 ASN D C 1
ATOM 16560 O O . ASN D 1 1094 ? 241.782 164.155 211.685 1.00 36.99 1121 ASN D O 1
ATOM 16565 N N . ASP D 1 1095 ? 242.530 162.428 210.450 1.00 30.11 1122 ASP D N 1
ATOM 16566 C CA . ASP D 1 1095 ? 243.306 161.877 211.555 1.00 28.55 1122 ASP D CA 1
ATOM 16567 C C . ASP D 1 1095 ? 244.443 162.806 211.951 1.00 33.47 1122 ASP D C 1
ATOM 16568 O O . ASP D 1 1095 ? 244.688 163.019 213.144 1.00 44.26 1122 ASP D O 1
ATOM 16573 N N . ALA D 1 1096 ? 245.151 163.373 210.969 1.00 24.93 1123 ALA D N 1
ATOM 16574 C CA . ALA D 1 1096 ? 246.231 164.299 211.289 1.00 18.78 1123 ALA D CA 1
ATOM 16575 C C . ALA D 1 1096 ? 245.706 165.561 211.959 1.00 21.49 1123 ALA D C 1
ATOM 16576 O O . ALA D 1 1096 ? 246.400 166.151 212.794 1.00 37.89 1123 ALA D O 1
ATOM 16578 N N . CYS D 1 1097 ? 244.493 165.994 211.605 1.00 22.86 1124 CYS D N 1
ATOM 16579 C CA . CYS D 1 1097 ? 243.888 167.129 212.293 1.00 11.70 1124 CYS D CA 1
ATOM 16580 C C . CYS D 1 1097 ? 243.482 166.763 213.716 1.00 20.95 1124 CYS D C 1
ATOM 16581 O O . CYS D 1 1097 ? 243.587 167.589 214.629 1.00 29.39 1124 CYS D O 1
ATOM 16584 N N . ALA D 1 1098 ? 243.016 165.531 213.925 1.00 25.43 1125 ALA D N 1
ATOM 16585 C CA . ALA D 1 1098 ? 242.501 165.109 215.222 1.00 18.71 1125 ALA D CA 1
ATOM 16586 C C . ALA D 1 1098 ? 243.544 164.441 216.109 1.00 24.29 1125 ALA D C 1
ATOM 16587 O O . ALA D 1 1098 ? 243.261 164.196 217.286 1.00 38.99 1125 ALA D O 1
ATOM 16589 N N . CYS D 1 1099 ? 244.734 164.144 215.588 1.00 35.65 1126 CYS D N 1
ATOM 16590 C CA . CYS D 1 1099 ? 245.773 163.499 216.382 1.00 34.19 1126 CYS D CA 1
ATOM 16591 C C . CYS D 1 1099 ? 246.531 164.547 217.189 1.00 37.77 1126 CYS D C 1
ATOM 16592 O O . CYS D 1 1099 ? 247.759 164.645 217.097 1.00 43.78 1126 CYS D O 1
ATOM 16595 N N . ASP D 1 1100 ? 245.806 165.332 217.984 1.00 32.68 1127 ASP D N 1
ATOM 16596 C CA . ASP D 1 1100 ? 246.362 166.487 218.677 1.00 32.16 1127 ASP D CA 1
ATOM 16597 C C . ASP D 1 1100 ? 246.804 166.193 220.105 1.00 37.36 1127 ASP D C 1
ATOM 16598 O O . ASP D 1 1100 ? 247.289 167.104 220.784 1.00 41.81 1127 ASP D O 1
ATOM 16603 N N . SER D 1 1101 ? 246.649 164.961 220.582 1.00 36.03 1128 SER D N 1
ATOM 16604 C CA . SER D 1 1101 ? 247.042 164.604 221.938 1.00 27.06 1128 SER D CA 1
ATOM 16605 C C . SER D 1 1101 ? 248.446 164.023 222.017 1.00 30.15 1128 SER D C 1
ATOM 16606 O O . SER D 1 1101 ? 248.892 163.666 223.111 1.00 31.92 1128 SER D O 1
ATOM 16609 N N . GLY D 1 1102 ? 249.150 163.922 220.894 1.00 32.16 1129 GLY D N 1
ATOM 16610 C CA . GLY D 1 1102 ? 250.505 163.378 220.925 1.00 28.22 1129 GLY D CA 1
ATOM 16611 C C . GLY D 1 1102 ? 250.608 162.144 220.052 1.00 32.15 1129 GLY D C 1
ATOM 16612 O O . GLY D 1 1102 ? 249.813 161.210 220.144 1.00 35.09 1129 GLY D O 1
ATOM 16613 N N . GLY D 1 1103 ? 251.615 162.145 219.183 1.00 33.36 1130 GLY D N 1
ATOM 16614 C CA . GLY D 1 1103 ? 251.853 161.019 218.302 1.00 31.05 1130 GLY D CA 1
ATOM 16615 C C . GLY D 1 1103 ? 251.132 161.131 216.976 1.00 39.92 1130 GLY D C 1
ATOM 16616 O O . GLY D 1 1103 ? 250.510 160.168 216.519 1.00 43.37 1130 GLY D O 1
ATOM 16617 N N . ASP D 1 1104 ? 251.207 162.306 216.346 1.00 41.16 1131 ASP D N 1
ATOM 16618 C CA . ASP D 1 1104 ? 250.537 162.496 215.064 1.00 38.08 1131 ASP D CA 1
ATOM 16619 C C . ASP D 1 1104 ? 251.236 161.734 213.950 1.00 44.73 1131 ASP D C 1
ATOM 16620 O O . ASP D 1 1104 ? 250.605 161.393 212.943 1.00 47.54 1131 ASP D O 1
ATOM 16625 N N . CYS D 1 1105 ? 252.537 161.477 214.100 1.00 39.77 1132 CYS D N 1
ATOM 16626 C CA . CYS D 1 1105 ? 253.246 160.701 213.092 1.00 40.15 1132 CYS D CA 1
ATOM 16627 C C . CYS D 1 1105 ? 252.733 159.271 213.035 1.00 42.32 1132 CYS D C 1
ATOM 16628 O O . CYS D 1 1105 ? 252.681 158.681 211.953 1.00 47.88 1132 CYS D O 1
ATOM 16631 N N . GLU D 1 1106 ? 252.340 158.703 214.177 1.00 41.41 1133 GLU D N 1
ATOM 16632 C CA . GLU D 1 1106 ? 251.705 157.389 214.166 1.00 41.72 1133 GLU D CA 1
ATOM 16633 C C . GLU D 1 1106 ? 250.375 157.427 213.422 1.00 40.55 1133 GLU D C 1
ATOM 16634 O O . GLU D 1 1106 ? 250.065 156.517 212.643 1.00 44.44 1133 GLU D O 1
ATOM 16640 N N . CYS D 1 1107 ? 249.579 158.475 213.646 1.00 41.72 1134 CYS D N 1
ATOM 16641 C CA . CYS D 1 1107 ? 248.312 158.620 212.936 1.00 39.64 1134 CYS D CA 1
ATOM 16642 C C . CYS D 1 1107 ? 248.538 158.703 211.430 1.00 49.03 1134 CYS D C 1
ATOM 16643 O O . CYS D 1 1107 ? 247.864 158.023 210.645 1.00 55.98 1134 CYS D O 1
ATOM 16646 N N . PHE D 1 1108 ? 249.502 159.528 211.013 1.00 38.63 1135 PHE D N 1
ATOM 16647 C CA . PHE D 1 1108 ? 249.805 159.684 209.594 1.00 23.35 1135 PHE D CA 1
ATOM 16648 C C . PHE D 1 1108 ? 250.332 158.388 208.991 1.00 28.97 1135 PHE D C 1
ATOM 16649 O O . PHE D 1 1108 ? 249.954 158.014 207.873 1.00 39.14 1135 PHE D O 1
ATOM 16657 N N . CYS D 1 1109 ? 251.211 157.691 209.714 1.00 29.00 1136 CYS D N 1
ATOM 16658 C CA . CYS D 1 1109 ? 251.763 156.441 209.210 1.00 28.23 1136 CYS D CA 1
ATOM 16659 C C . CYS D 1 1109 ? 250.679 155.387 209.052 1.00 30.36 1136 CYS D C 1
ATOM 16660 O O . CYS D 1 1109 ? 250.663 154.657 208.058 1.00 38.02 1136 CYS D O 1
ATOM 16663 N N . THR D 1 1110 ? 249.760 155.294 210.017 1.00 27.40 1137 THR D N 1
ATOM 16664 C CA . THR D 1 1110 ? 248.650 154.354 209.889 1.00 20.68 1137 THR D CA 1
ATOM 16665 C C . THR D 1 1110 ? 247.752 154.713 208.709 1.00 21.50 1137 THR D C 1
ATOM 16666 O O . THR D 1 1110 ? 247.348 153.835 207.932 1.00 27.47 1137 THR D O 1
ATOM 16670 N N . ALA D 1 1111 ? 247.443 156.003 208.549 1.00 23.13 1138 ALA D N 1
ATOM 16671 C CA . ALA D 1 1111 ? 246.567 156.422 207.461 1.00 21.61 1138 ALA D CA 1
ATOM 16672 C C . ALA D 1 1111 ? 247.184 156.123 206.100 1.00 20.20 1138 ALA D C 1
ATOM 16673 O O . ALA D 1 1111 ? 246.485 155.696 205.174 1.00 19.63 1138 ALA D O 1
ATOM 16675 N N . VAL D 1 1112 ? 248.491 156.345 205.955 1.00 28.17 1139 VAL D N 1
ATOM 16676 C CA . VAL D 1 1112 ? 249.133 156.062 204.674 1.00 16.43 1139 VAL D CA 1
ATOM 16677 C C . VAL D 1 1112 ? 249.347 154.563 204.485 1.00 23.30 1139 VAL D C 1
ATOM 16678 O O . VAL D 1 1112 ? 249.273 154.059 203.358 1.00 31.95 1139 VAL D O 1
ATOM 16682 N N . ALA D 1 1113 ? 249.588 153.822 205.569 1.00 20.86 1140 ALA D N 1
ATOM 16683 C CA . ALA D 1 1113 ? 249.798 152.386 205.457 1.00 12.87 1140 ALA D CA 1
ATOM 16684 C C . ALA D 1 1113 ? 248.513 151.658 205.098 1.00 25.52 1140 ALA D C 1
ATOM 16685 O O . ALA D 1 1113 ? 248.568 150.581 204.501 1.00 34.78 1140 ALA D O 1
ATOM 16687 N N . ALA D 1 1114 ? 247.354 152.219 205.447 1.00 25.45 1141 ALA D N 1
ATOM 16688 C CA . ALA D 1 1114 ? 246.101 151.636 204.976 1.00 13.99 1141 ALA D CA 1
ATOM 16689 C C . ALA D 1 1114 ? 246.038 151.639 203.451 1.00 24.91 1141 ALA D C 1
ATOM 16690 O O . ALA D 1 1114 ? 245.754 150.610 202.821 1.00 44.98 1141 ALA D O 1
ATOM 16692 N N . TYR D 1 1115 ? 246.327 152.789 202.837 1.00 21.32 1142 TYR D N 1
ATOM 16693 C CA . TYR D 1 1115 ? 246.344 152.871 201.380 1.00 16.83 1142 TYR D CA 1
ATOM 16694 C C . TYR D 1 1115 ? 247.462 152.020 200.793 1.00 24.71 1142 TYR D C 1
ATOM 16695 O O . TYR D 1 1115 ? 247.300 151.427 199.722 1.00 29.46 1142 TYR D O 1
ATOM 16704 N N . ALA D 1 1116 ? 248.608 151.959 201.474 1.00 35.47 1143 ALA D N 1
ATOM 16705 C CA . ALA D 1 1116 ? 249.708 151.131 200.994 1.00 24.24 1143 ALA D CA 1
ATOM 16706 C C . ALA D 1 1116 ? 249.325 149.656 200.979 1.00 27.05 1143 ALA D C 1
ATOM 16707 O O . ALA D 1 1116 ? 249.645 148.935 200.030 1.00 40.66 1143 ALA D O 1
ATOM 16709 N N . GLN D 1 1117 ? 248.640 149.190 202.025 1.00 30.36 1144 GLN D N 1
ATOM 16710 C CA . GLN D 1 1117 ? 248.175 147.808 202.061 1.00 33.35 1144 GLN D CA 1
ATOM 16711 C C . GLN D 1 1117 ? 247.125 147.554 200.989 1.00 33.85 1144 GLN D C 1
ATOM 16712 O O . GLN D 1 1117 ? 247.118 146.490 200.358 1.00 46.78 1144 GLN D O 1
ATOM 16718 N N . ALA D 1 1118 ? 246.228 148.520 200.768 1.00 31.96 1145 ALA D N 1
ATOM 16719 C CA . ALA D 1 1118 ? 245.252 148.378 199.691 1.00 27.11 1145 ALA D CA 1
ATOM 16720 C C . ALA D 1 1118 ? 245.941 148.262 198.336 1.00 31.74 1145 ALA D C 1
ATOM 16721 O O . ALA D 1 1118 ? 245.519 147.476 197.481 1.00 37.81 1145 ALA D O 1
ATOM 16723 N N . CYS D 1 1119 ? 246.998 149.048 198.122 1.00 42.90 1146 CYS D N 1
ATOM 16724 C CA . CYS D 1 1119 ? 247.769 148.953 196.885 1.00 35.84 1146 CYS D CA 1
ATOM 16725 C C . CYS D 1 1119 ? 248.469 147.607 196.767 1.00 36.06 1146 CYS D C 1
ATOM 16726 O O . CYS D 1 1119 ? 248.488 147.000 195.691 1.00 40.53 1146 CYS D O 1
ATOM 16729 N N . HIS D 1 1120 ? 249.066 147.135 197.862 1.00 36.86 1147 HIS D N 1
ATOM 16730 C CA . HIS D 1 1120 ? 249.832 145.896 197.824 1.00 33.00 1147 HIS D CA 1
ATOM 16731 C C . HIS D 1 1120 ? 248.935 144.684 197.621 1.00 36.23 1147 HIS D C 1
ATOM 16732 O O . HIS D 1 1120 ? 249.370 143.683 197.040 1.00 44.07 1147 HIS D O 1
ATOM 16739 N N . GLU D 1 1121 ? 247.690 144.751 198.095 1.00 50.62 1148 GLU D N 1
ATOM 16740 C CA . GLU D 1 1121 ? 246.790 143.611 197.972 1.00 48.66 1148 GLU D CA 1
ATOM 16741 C C . GLU D 1 1121 ? 246.450 143.311 196.515 1.00 54.82 1148 GLU D C 1
ATOM 16742 O O . GLU D 1 1121 ? 246.210 142.150 196.164 1.00 63.02 1148 GLU D O 1
ATOM 16748 N N . VAL D 1 1122 ? 246.458 144.322 195.651 1.00 47.20 1149 VAL D N 1
ATOM 16749 C CA . VAL D 1 1122 ? 246.063 144.150 194.259 1.00 42.35 1149 VAL D CA 1
ATOM 16750 C C . VAL D 1 1122 ? 247.278 144.021 193.337 1.00 43.33 1149 VAL D C 1
ATOM 16751 O O . VAL D 1 1122 ? 247.169 144.263 192.136 1.00 45.83 1149 VAL D O 1
ATOM 16755 N N . GLY D 1 1123 ? 248.434 143.642 193.878 1.00 54.11 1150 GLY D N 1
ATOM 16756 C CA . GLY D 1 1123 ? 249.590 143.302 193.075 1.00 56.93 1150 GLY D CA 1
ATOM 16757 C C . GLY D 1 1123 ? 250.608 144.407 192.880 1.00 56.94 1150 GLY D C 1
ATOM 16758 O O . GLY D 1 1123 ? 251.671 144.144 192.305 1.00 59.51 1150 GLY D O 1
ATOM 16759 N N . LEU D 1 1124 ? 250.326 145.625 193.333 1.00 51.76 1151 LEU D N 1
ATOM 16760 C CA . LEU D 1 1124 ? 251.239 146.749 193.167 1.00 50.27 1151 LEU D CA 1
ATOM 16761 C C . LEU D 1 1124 ? 251.985 146.988 194.473 1.00 53.33 1151 LEU D C 1
ATOM 16762 O O . LEU D 1 1124 ? 251.380 147.379 195.475 1.00 60.71 1151 LEU D O 1
ATOM 16767 N N . CYS D 1 1125 ? 253.295 146.767 194.453 1.00 56.19 1152 CYS D N 1
ATOM 16768 C CA . CYS D 1 1125 ? 254.148 146.938 195.627 1.00 55.51 1152 CYS D CA 1
ATOM 16769 C C . CYS D 1 1125 ? 254.983 148.199 195.427 1.00 53.59 1152 CYS D C 1
ATOM 16770 O O . CYS D 1 1125 ? 256.059 148.164 194.828 1.00 54.81 1152 CYS D O 1
ATOM 16773 N N . VAL D 1 1126 ? 254.478 149.313 195.936 1.00 37.43 1153 VAL D N 1
ATOM 16774 C CA . VAL D 1 1126 ? 255.171 150.593 195.861 1.00 33.97 1153 VAL D CA 1
ATOM 16775 C C . VAL D 1 1126 ? 256.014 150.776 197.113 1.00 36.25 1153 VAL D C 1
ATOM 16776 O O . VAL D 1 1126 ? 255.613 150.385 198.216 1.00 41.96 1153 VAL D O 1
ATOM 16780 N N . SER D 1 1127 ? 257.195 151.364 196.942 1.00 28.28 1154 SER D N 1
ATOM 16781 C CA . SER D 1 1127 ? 258.101 151.659 198.048 1.00 26.73 1154 SER D CA 1
ATOM 16782 C C . SER D 1 1127 ? 257.891 153.116 198.438 1.00 31.88 1154 SER D C 1
ATOM 16783 O O . SER D 1 1127 ? 258.382 154.027 197.767 1.00 39.84 1154 SER D O 1
ATOM 16786 N N . TRP D 1 1128 ? 257.157 153.336 199.530 1.00 21.54 1155 TRP D N 1
ATOM 16787 C CA . TRP D 1 1128 ? 256.820 154.680 199.969 1.00 20.42 1155 TRP D CA 1
ATOM 16788 C C . TRP D 1 1128 ? 257.554 155.121 201.225 1.00 26.16 1155 TRP D C 1
ATOM 16789 O O . TRP D 1 1128 ? 257.705 156.327 201.437 1.00 28.50 1155 TRP D O 1
ATOM 16800 N N . ARG D 1 1129 ? 258.016 154.187 202.053 1.00 26.31 1156 ARG D N 1
ATOM 16801 C CA . ARG D 1 1129 ? 258.701 154.544 203.286 1.00 18.71 1156 ARG D CA 1
ATOM 16802 C C . ARG D 1 1129 ? 260.110 155.041 202.992 1.00 27.44 1156 ARG D C 1
ATOM 16803 O O . ARG D 1 1129 ? 260.873 154.392 202.271 1.00 38.18 1156 ARG D O 1
ATOM 16811 N N . THR D 1 1130 ? 260.445 156.191 203.556 1.00 18.18 1157 THR D N 1
ATOM 16812 C CA . THR D 1 1130 ? 261.752 156.818 203.469 1.00 15.55 1157 THR D CA 1
ATOM 16813 C C . THR D 1 1130 ? 262.211 157.135 204.882 1.00 22.99 1157 THR D C 1
ATOM 16814 O O . THR D 1 1130 ? 261.398 157.150 205.813 1.00 31.08 1157 THR D O 1
ATOM 16818 N N . PRO D 1 1131 ? 263.512 157.368 205.088 1.00 25.38 1158 PRO D N 1
ATOM 16819 C CA . PRO D 1 1131 ? 263.990 157.683 206.446 1.00 23.30 1158 PRO D CA 1
ATOM 16820 C C . PRO D 1 1131 ? 263.290 158.868 207.090 1.00 28.51 1158 PRO D C 1
ATOM 16821 O O . PRO D 1 1131 ? 263.379 159.026 208.314 1.00 34.01 1158 PRO D O 1
ATOM 16825 N N . SER D 1 1132 ? 262.598 159.703 206.315 1.00 19.02 1159 SER D N 1
ATOM 16826 C CA . SER D 1 1132 ? 261.823 160.805 206.862 1.00 17.99 1159 SER D CA 1
ATOM 16827 C C . SER D 1 1132 ? 260.320 160.569 206.821 1.00 27.30 1159 SER D C 1
ATOM 16828 O O . SER D 1 1132 ? 259.573 161.359 207.409 1.00 35.80 1159 SER D O 1
ATOM 16831 N N . ILE D 1 1133 ? 259.858 159.518 206.150 1.00 23.03 1160 ILE D N 1
ATOM 16832 C CA . ILE D 1 1133 ? 258.436 159.210 206.031 1.00 11.82 1160 ILE D CA 1
ATOM 16833 C C . ILE D 1 1133 ? 258.247 157.778 206.512 1.00 23.84 1160 ILE D C 1
ATOM 16834 O O . ILE D 1 1133 ? 258.473 156.825 205.755 1.00 30.59 1160 ILE D O 1
ATOM 16839 N N . CYS D 1 1134 ? 257.832 157.623 207.766 1.00 26.15 1161 CYS D N 1
ATOM 16840 C CA . CYS D 1 1134 ? 257.547 156.323 208.363 1.00 23.81 1161 CYS D CA 1
ATOM 16841 C C . CYS D 1 1134 ? 258.695 155.324 208.189 1.00 28.95 1161 CYS D C 1
ATOM 16842 O O . CYS D 1 1134 ? 258.537 154.299 207.519 1.00 31.41 1161 CYS D O 1
ATOM 16845 N N . PRO D 1 1135 ? 259.860 155.595 208.774 1.00 29.37 1162 PRO D N 1
ATOM 16846 C CA . PRO D 1 1135 ? 260.981 154.660 208.638 1.00 21.36 1162 PRO D CA 1
ATOM 16847 C C . PRO D 1 1135 ? 260.729 153.365 209.395 1.00 30.24 1162 PRO D C 1
ATOM 16848 O O . PRO D 1 1135 ? 260.006 153.329 210.393 1.00 38.82 1162 PRO D O 1
ATOM 16852 N N . LEU D 1 1136 ? 261.338 152.290 208.900 1.00 34.08 1163 LEU D N 1
ATOM 16853 C CA . LEU D 1 1136 ? 261.264 150.975 209.526 1.00 28.74 1163 LEU D CA 1
ATOM 16854 C C . LEU D 1 1136 ? 262.667 150.549 209.929 1.00 34.74 1163 LEU D C 1
ATOM 16855 O O . LEU D 1 1136 ? 263.569 150.501 209.086 1.00 39.15 1163 LEU D O 1
ATOM 16860 N N . PHE D 1 1137 ? 262.849 150.236 211.211 1.00 33.38 1164 PHE D N 1
ATOM 16861 C CA . PHE D 1 1137 ? 264.165 149.871 211.736 1.00 32.27 1164 PHE D CA 1
ATOM 16862 C C . PHE D 1 1137 ? 264.382 148.366 211.572 1.00 35.53 1164 PHE D C 1
ATOM 16863 O O . PHE D 1 1137 ? 264.320 147.579 212.519 1.00 44.45 1164 PHE D O 1
ATOM 16871 N N . CYS D 1 1138 ? 264.636 147.973 210.322 1.00 37.16 1165 CYS D N 1
ATOM 16872 C CA . CYS D 1 1138 ? 264.903 146.569 210.029 1.00 41.01 1165 CYS D CA 1
ATOM 16873 C C . CYS D 1 1138 ? 266.230 146.122 210.630 1.00 39.87 1165 CYS D C 1
ATOM 16874 O O . CYS D 1 1138 ? 266.348 144.991 211.118 1.00 48.03 1165 CYS D O 1
ATOM 16877 N N . ASP D 1 1139 ? 267.234 147.003 210.617 1.00 39.53 1166 ASP D N 1
ATOM 16878 C CA . ASP D 1 1139 ? 268.552 146.669 211.147 1.00 38.55 1166 ASP D CA 1
ATOM 16879 C C . ASP D 1 1139 ? 268.502 146.289 212.621 1.00 39.57 1166 ASP D C 1
ATOM 16880 O O . ASP D 1 1139 ? 269.415 145.614 213.110 1.00 44.14 1166 ASP D O 1
ATOM 16885 N N . TYR D 1 1140 ? 267.453 146.700 213.337 1.00 36.59 1167 TYR D N 1
ATOM 16886 C CA . TYR D 1 1140 ? 267.292 146.295 214.729 1.00 32.45 1167 TYR D CA 1
ATOM 16887 C C . TYR D 1 1140 ? 267.248 144.780 214.878 1.00 37.10 1167 TYR D C 1
ATOM 16888 O O . TYR D 1 1140 ? 267.654 144.248 215.918 1.00 38.93 1167 TYR D O 1
ATOM 16897 N N . TYR D 1 1141 ? 266.765 144.070 213.861 1.00 45.95 1168 TYR D N 1
ATOM 16898 C CA . TYR D 1 1141 ? 266.613 142.624 213.932 1.00 38.62 1168 TYR D CA 1
ATOM 16899 C C . TYR D 1 1141 ? 267.859 141.866 213.491 1.00 42.86 1168 TYR D C 1
ATOM 16900 O O . TYR D 1 1141 ? 267.871 140.633 213.559 1.00 46.52 1168 TYR D O 1
ATOM 16909 N N . ASN D 1 1142 ? 268.894 142.561 213.043 1.00 55.31 1169 ASN D N 1
ATOM 16910 C CA . ASN D 1 1142 ? 270.116 141.886 212.625 1.00 49.23 1169 ASN D CA 1
ATOM 16911 C C . ASN D 1 1142 ? 270.891 141.401 213.844 1.00 57.61 1169 ASN D C 1
ATOM 16912 O O . ASN D 1 1142 ? 271.174 142.195 214.749 1.00 63.45 1169 ASN D O 1
ATOM 16917 N N . PRO D 1 1143 ? 271.243 140.120 213.914 1.00 72.16 1170 PRO D N 1
ATOM 16918 C CA . PRO D 1 1143 ? 272.119 139.654 214.993 1.00 71.72 1170 PRO D CA 1
ATOM 16919 C C . PRO D 1 1143 ? 273.511 140.251 214.862 1.00 74.58 1170 PRO D C 1
ATOM 16920 O O . PRO D 1 1143 ? 273.919 140.723 213.799 1.00 77.88 1170 PRO D O 1
ATOM 16924 N N . GLU D 1 1144 ? 274.236 140.238 215.980 1.00 81.68 1171 GLU D N 1
ATOM 16925 C CA . GLU D 1 1144 ? 275.566 140.834 216.038 1.00 82.51 1171 GLU D CA 1
ATOM 16926 C C . GLU D 1 1144 ? 276.475 140.251 214.966 1.00 84.14 1171 GLU D C 1
ATOM 16927 O O . GLU D 1 1144 ? 276.796 139.059 214.987 1.00 84.27 1171 GLU D O 1
ATOM 16929 N N . GLY D 1 1145 ? 276.889 141.101 214.029 1.00 82.10 1172 GLY D N 1
ATOM 16930 C CA . GLY D 1 1145 ? 277.737 140.690 212.932 1.00 81.17 1172 GLY D CA 1
ATOM 16931 C C . GLY D 1 1145 ? 277.012 140.228 211.687 1.00 81.46 1172 GLY D C 1
ATOM 16932 O O . GLY D 1 1145 ? 277.671 139.941 210.680 1.00 83.37 1172 GLY D O 1
ATOM 16933 N N . GLN D 1 1146 ? 275.685 140.147 211.717 1.00 83.24 1173 GLN D N 1
ATOM 16934 C CA . GLN D 1 1146 ? 274.901 139.682 210.584 1.00 83.31 1173 GLN D CA 1
ATOM 16935 C C . GLN D 1 1146 ? 274.175 140.844 209.917 1.00 83.76 1173 GLN D C 1
ATOM 16936 O O . GLN D 1 1146 ? 273.997 141.916 210.501 1.00 85.60 1173 GLN D O 1
ATOM 16942 N N . CYS D 1 1147 ? 273.756 140.610 208.672 1.00 82.48 1174 CYS D N 1
ATOM 16943 C CA . CYS D 1 1147 ? 272.986 141.589 207.900 1.00 80.83 1174 CYS D CA 1
ATOM 16944 C C . CYS D 1 1147 ? 272.042 140.791 206.997 1.00 81.65 1174 CYS D C 1
ATOM 16945 O O . CYS D 1 1147 ? 272.413 140.389 205.893 1.00 84.34 1174 CYS D O 1
ATOM 16948 N N . GLU D 1 1148 ? 270.818 140.573 207.481 1.00 71.71 1175 GLU D N 1
ATOM 16949 C CA . GLU D 1 1148 ? 269.890 139.685 206.790 1.00 70.03 1175 GLU D CA 1
ATOM 16950 C C . GLU D 1 1148 ? 268.542 140.344 206.522 1.00 69.75 1175 GLU D C 1
ATOM 16951 O O . GLU D 1 1148 ? 267.919 140.089 205.486 1.00 71.05 1175 GLU D O 1
ATOM 16957 N N . TRP D 1 1149 ? 268.082 141.187 207.441 1.00 52.09 1176 TRP D N 1
ATOM 16958 C CA . TRP D 1 1149 ? 266.719 141.697 207.383 1.00 46.34 1176 TRP D CA 1
ATOM 16959 C C . TRP D 1 1149 ? 266.622 142.866 206.409 1.00 49.15 1176 TRP D C 1
ATOM 16960 O O . TRP D 1 1149 ? 267.374 143.840 206.514 1.00 50.05 1176 TRP D O 1
ATOM 16971 N N . HIS D 1 1150 ? 265.688 142.764 205.464 1.00 51.63 1177 HIS D N 1
ATOM 16972 C CA . HIS D 1 1150 ? 265.469 143.785 204.450 1.00 51.02 1177 HIS D CA 1
ATOM 16973 C C . HIS D 1 1150 ? 263.993 144.150 204.400 1.00 53.28 1177 HIS D C 1
ATOM 16974 O O . HIS D 1 1150 ? 263.125 143.331 204.709 1.00 52.77 1177 HIS D O 1
ATOM 16981 N N . TYR D 1 1151 ? 263.714 145.388 204.002 1.00 43.98 1178 TYR D N 1
ATOM 16982 C CA . TYR D 1 1151 ? 262.338 145.832 203.835 1.00 37.12 1178 TYR D CA 1
ATOM 16983 C C . TYR D 1 1151 ? 261.773 145.302 202.524 1.00 42.17 1178 TYR D C 1
ATOM 16984 O O . TYR D 1 1151 ? 262.382 145.469 201.463 1.00 49.92 1178 TYR D O 1
ATOM 16993 N N . GLN D 1 1152 ? 260.609 144.663 202.600 1.00 47.45 1179 GLN D N 1
ATOM 16994 C CA . GLN D 1 1152 ? 259.918 144.134 201.433 1.00 44.75 1179 GLN D CA 1
ATOM 16995 C C . GLN D 1 1152 ? 258.532 144.757 201.346 1.00 47.87 1179 GLN D C 1
ATOM 16996 O O . GLN D 1 1152 ? 257.727 144.599 202.284 1.00 48.97 1179 GLN D O 1
ATOM 17002 N N . PRO D 1 1153 ? 258.221 145.504 200.276 1.00 48.12 1180 PRO D N 1
ATOM 17003 C CA . PRO D 1 1153 ? 256.847 145.983 200.073 1.00 44.01 1180 PRO D CA 1
ATOM 17004 C C . PRO D 1 1153 ? 255.895 144.848 199.738 1.00 45.62 1180 PRO D C 1
ATOM 17005 O O . PRO D 1 1153 ? 254.831 144.712 200.351 1.00 47.95 1180 PRO D O 1
ATOM 17009 N N . CYS D 1 1154 ? 256.274 144.027 198.755 1.00 69.66 1181 CYS D N 1
ATOM 17010 C CA . CYS D 1 1154 ? 255.475 142.860 198.398 1.00 69.31 1181 CYS D CA 1
ATOM 17011 C C . CYS D 1 1154 ? 255.383 141.857 199.535 1.00 67.92 1181 CYS D C 1
ATOM 17012 O O . CYS D 1 1154 ? 254.406 141.104 199.608 1.00 68.75 1181 CYS D O 1
ATOM 17015 N N . GLY D 1 1155 ? 256.376 141.825 200.416 1.00 55.02 1182 GLY D N 1
ATOM 17016 C CA . GLY D 1 1155 ? 256.469 140.775 201.403 1.00 56.56 1182 GLY D CA 1
ATOM 17017 C C . GLY D 1 1155 ? 257.055 139.519 200.794 1.00 58.90 1182 GLY D C 1
ATOM 17018 O O . GLY D 1 1155 ? 257.307 139.423 199.593 1.00 63.20 1182 GLY D O 1
ATOM 17019 N N . VAL D 1 1156 ? 257.278 138.531 201.652 1.00 63.93 1183 VAL D N 1
ATOM 17020 C CA . VAL D 1 1156 ? 257.805 137.248 201.199 1.00 63.22 1183 VAL D CA 1
ATOM 17021 C C . VAL D 1 1156 ? 256.846 136.164 201.673 1.00 69.05 1183 VAL D C 1
ATOM 17022 O O . VAL D 1 1156 ? 257.026 135.613 202.769 1.00 71.68 1183 VAL D O 1
ATOM 17026 N N . PRO D 1 1157 ? 255.808 135.842 200.896 1.00 78.12 1184 PRO D N 1
ATOM 17027 C CA . PRO D 1 1157 ? 254.815 134.867 201.376 1.00 78.20 1184 PRO D CA 1
ATOM 17028 C C . PRO D 1 1157 ? 255.396 133.487 201.633 1.00 81.52 1184 PRO D C 1
ATOM 17029 O O . PRO D 1 1157 ? 254.923 132.788 202.538 1.00 83.48 1184 PRO D O 1
ATOM 17033 N N . CYS D 1 1158 ? 256.403 133.072 200.868 1.00 97.16 1185 CYS D N 1
ATOM 17034 C CA . CYS D 1 1158 ? 257.037 131.772 201.065 1.00 96.99 1185 CYS D CA 1
ATOM 17035 C C . CYS D 1 1158 ? 258.551 131.829 201.201 1.00 97.75 1185 CYS D C 1
ATOM 17036 O O . CYS D 1 1158 ? 259.280 131.106 200.515 1.00 98.86 1185 CYS D O 1
ATOM 17039 N N . LEU D 1 1159 ? 259.023 132.705 202.087 1.00 90.14 1186 LEU D N 1
ATOM 17040 C CA . LEU D 1 1159 ? 260.339 132.526 202.686 1.00 89.71 1186 LEU D CA 1
ATOM 17041 C C . LEU D 1 1159 ? 260.421 131.151 203.338 1.00 90.58 1186 LEU D C 1
ATOM 17042 O O . LEU D 1 1159 ? 259.410 130.588 203.770 1.00 87.58 1186 LEU D O 1
ATOM 17047 N N . ARG D 1 1160 ? 261.626 130.599 203.392 1.00 104.79 1187 ARG D N 1
ATOM 17048 C CA . ARG D 1 1160 ? 261.826 129.265 203.940 1.00 103.31 1187 ARG D CA 1
ATOM 17049 C C . ARG D 1 1160 ? 262.014 129.355 205.450 1.00 103.56 1187 ARG D C 1
ATOM 17050 O O . ARG D 1 1160 ? 262.955 129.998 205.929 1.00 104.03 1187 ARG D O 1
ATOM 17058 N N . THR D 1 1161 ? 261.112 128.719 206.192 1.00 111.24 1188 THR D N 1
ATOM 17059 C CA . THR D 1 1161 ? 261.200 128.592 207.638 1.00 112.46 1188 THR D CA 1
ATOM 17060 C C . THR D 1 1161 ? 261.034 127.123 207.999 1.00 113.75 1188 THR D C 1
ATOM 17061 O O . THR D 1 1161 ? 260.710 126.290 207.150 1.00 113.52 1188 THR D O 1
ATOM 17065 N N . CYS D 1 1162 ? 261.260 126.795 209.268 1.00 128.35 1189 CYS D N 1
ATOM 17066 C CA . CYS D 1 1162 ? 261.098 125.418 209.712 1.00 129.09 1189 CYS D CA 1
ATOM 17067 C C . CYS D 1 1162 ? 259.682 125.103 210.179 1.00 128.10 1189 CYS D C 1
ATOM 17068 O O . CYS D 1 1162 ? 259.426 123.973 210.607 1.00 128.94 1189 CYS D O 1
ATOM 17071 N N . ARG D 1 1163 ? 258.762 126.064 210.108 1.00 111.01 1190 ARG D N 1
ATOM 17072 C CA . ARG D 1 1163 ? 257.345 125.750 210.215 1.00 111.32 1190 ARG D CA 1
ATOM 17073 C C . ARG D 1 1163 ? 256.708 125.505 208.854 1.00 111.69 1190 ARG D C 1
ATOM 17074 O O . ARG D 1 1163 ? 255.631 124.902 208.786 1.00 110.57 1190 ARG D O 1
ATOM 17082 N N . ASN D 1 1164 ? 257.350 125.961 207.779 1.00 118.88 1191 ASN D N 1
ATOM 17083 C CA . ASN D 1 1164 ? 256.965 125.635 206.406 1.00 118.93 1191 ASN D CA 1
ATOM 17084 C C . ASN D 1 1164 ? 258.258 125.195 205.730 1.00 119.60 1191 ASN D C 1
ATOM 17085 O O . ASN D 1 1164 ? 258.865 125.955 204.963 1.00 120.47 1191 ASN D O 1
ATOM 17090 N N . PRO D 1 1165 ? 258.741 123.986 206.040 1.00 105.06 1192 PRO D N 1
ATOM 17091 C CA . PRO D 1 1165 ? 260.081 123.594 205.560 1.00 103.48 1192 PRO D CA 1
ATOM 17092 C C . PRO D 1 1165 ? 260.203 123.559 204.048 1.00 102.85 1192 PRO D C 1
ATOM 17093 O O . PRO D 1 1165 ? 261.268 123.893 203.513 1.00 101.84 1192 PRO D O 1
ATOM 17097 N N . ARG D 1 1166 ? 259.144 123.158 203.342 1.00 102.33 1193 ARG D N 1
ATOM 17098 C CA . ARG D 1 1166 ? 259.235 123.014 201.893 1.00 102.89 1193 ARG D CA 1
ATOM 17099 C C . ARG D 1 1166 ? 259.454 124.358 201.211 1.00 102.83 1193 ARG D C 1
ATOM 17100 O O . ARG D 1 1166 ? 260.204 124.453 200.232 1.00 103.27 1193 ARG D O 1
ATOM 17102 N N . GLY D 1 1167 ? 258.816 125.404 201.712 1.00 101.05 1194 GLY D N 1
ATOM 17103 C CA . GLY D 1 1167 ? 258.825 126.697 201.074 1.00 100.51 1194 GLY D CA 1
ATOM 17104 C C . GLY D 1 1167 ? 257.554 127.047 200.330 1.00 99.98 1194 GLY D C 1
ATOM 17105 O O . GLY D 1 1167 ? 257.615 127.847 199.387 1.00 99.45 1194 GLY D O 1
ATOM 17106 N N . ASP D 1 1168 ? 256.417 126.469 200.707 1.00 120.49 1195 ASP D N 1
ATOM 17107 C CA . ASP D 1 1168 ? 255.155 126.742 200.037 1.00 121.72 1195 ASP D CA 1
ATOM 17108 C C . ASP D 1 1168 ? 254.499 127.974 200.643 1.00 122.18 1195 ASP D C 1
ATOM 17109 O O . ASP D 1 1168 ? 254.403 128.099 201.868 1.00 123.11 1195 ASP D O 1
ATOM 17114 N N . CYS D 1 1169 ? 254.051 128.885 199.785 1.00 122.88 1196 CYS D N 1
ATOM 17115 C CA . CYS D 1 1169 ? 253.326 130.073 200.212 1.00 123.17 1196 CYS D CA 1
ATOM 17116 C C . CYS D 1 1169 ? 251.830 129.915 199.991 1.00 124.35 1196 CYS D C 1
ATOM 17117 O O . CYS D 1 1169 ? 251.376 129.638 198.876 1.00 124.33 1196 CYS D O 1
ATOM 17120 N N . LEU D 1 1170 ? 251.078 130.101 201.077 1.00 139.64 1197 LEU D N 1
ATOM 17121 C CA . LEU D 1 1170 ? 249.674 129.741 201.196 1.00 141.26 1197 LEU D CA 1
ATOM 17122 C C . LEU D 1 1170 ? 248.739 130.701 200.479 1.00 141.28 1197 LEU D C 1
ATOM 17123 O O . LEU D 1 1170 ? 247.529 130.447 200.460 1.00 140.67 1197 LEU D O 1
ATOM 17128 N N . ARG D 1 1171 ? 249.261 131.790 199.911 1.00 121.17 1198 ARG D N 1
ATOM 17129 C CA . ARG D 1 1171 ? 248.437 132.868 199.377 1.00 119.60 1198 ARG D CA 1
ATOM 17130 C C . ARG D 1 1171 ? 247.555 133.410 200.496 1.00 118.18 1198 ARG D C 1
ATOM 17131 O O . ARG D 1 1171 ? 247.947 133.366 201.667 1.00 117.64 1198 ARG D O 1
ATOM 17139 N N . ASP D 1 1172 ? 246.388 133.954 200.143 1.00 114.20 1199 ASP D N 1
ATOM 17140 C CA . ASP D 1 1172 ? 245.367 134.369 201.104 1.00 116.17 1199 ASP D CA 1
ATOM 17141 C C . ASP D 1 1172 ? 245.817 135.582 201.918 1.00 115.36 1199 ASP D C 1
ATOM 17142 O O . ASP D 1 1172 ? 245.030 136.160 202.675 1.00 112.69 1199 ASP D O 1
ATOM 17147 N N . VAL D 1 1173 ? 247.069 135.994 201.741 1.00 96.48 1200 VAL D N 1
ATOM 17148 C CA . VAL D 1 1173 ? 247.603 137.218 202.330 1.00 92.84 1200 VAL D CA 1
ATOM 17149 C C . VAL D 1 1173 ? 248.538 137.843 201.306 1.00 91.70 1200 VAL D C 1
ATOM 17150 O O . VAL D 1 1173 ? 249.467 137.190 200.822 1.00 91.41 1200 VAL D O 1
ATOM 17154 N N . ARG D 1 1174 ? 248.289 139.104 200.964 1.00 79.42 1201 ARG D N 1
ATOM 17155 C CA A ARG D 1 1174 ? 249.029 139.775 199.906 0.70 77.18 1201 ARG D CA 1
ATOM 17156 C CA B ARG D 1 1174 ? 249.022 139.780 199.904 0.30 77.09 1201 ARG D CA 1
ATOM 17157 C C . ARG D 1 1174 ? 249.593 141.096 200.406 1.00 74.98 1201 ARG D C 1
ATOM 17158 O O . ARG D 1 1174 ? 248.911 141.852 201.104 1.00 77.82 1201 ARG D O 1
ATOM 17173 N N . GLY D 1 1175 ? 250.842 141.360 200.038 1.00 41.97 1202 GLY D N 1
ATOM 17174 C CA . GLY D 1 1175 ? 251.481 142.633 200.325 1.00 44.77 1202 GLY D CA 1
ATOM 17175 C C . GLY D 1 1175 ? 251.586 143.002 201.787 1.00 46.96 1202 GLY D C 1
ATOM 17176 O O . GLY D 1 1175 ? 251.334 144.158 202.151 1.00 45.36 1202 GLY D O 1
ATOM 17177 N N . LEU D 1 1176 ? 251.953 142.050 202.638 1.00 36.99 1203 LEU D N 1
ATOM 17178 C CA . LEU D 1 1176 ? 252.231 142.356 204.039 1.00 33.51 1203 LEU D CA 1
ATOM 17179 C C . LEU D 1 1176 ? 253.670 142.848 204.119 1.00 36.53 1203 LEU D C 1
ATOM 17180 O O . LEU D 1 1176 ? 254.603 142.086 204.374 1.00 45.86 1203 LEU D O 1
ATOM 17185 N N . GLU D 1 1177 ? 253.844 144.146 203.890 1.00 36.08 1204 GLU D N 1
ATOM 17186 C CA . GLU D 1 1177 ? 255.169 144.739 203.814 1.00 37.57 1204 GLU D CA 1
ATOM 17187 C C . GLU D 1 1177 ? 255.837 144.760 205.184 1.00 35.87 1204 GLU D C 1
ATOM 17188 O O . GLU D 1 1177 ? 255.189 144.632 206.226 1.00 38.79 1204 GLU D O 1
ATOM 17194 N N . GLY D 1 1178 ? 257.152 144.926 205.173 1.00 37.12 1205 GLY D N 1
ATOM 17195 C CA . GLY D 1 1178 ? 257.892 145.061 206.406 1.00 36.07 1205 GLY D CA 1
ATOM 17196 C C . GLY D 1 1178 ? 259.232 144.370 206.311 1.00 34.64 1205 GLY D C 1
ATOM 17197 O O . GLY D 1 1178 ? 259.685 143.993 205.234 1.00 41.49 1205 GLY D O 1
ATOM 17198 N N . CYS D 1 1179 ? 259.877 144.210 207.463 1.00 42.57 1206 CYS D N 1
ATOM 17199 C CA . CYS D 1 1179 ? 261.190 143.583 207.511 1.00 47.82 1206 CYS D CA 1
ATOM 17200 C C . CYS D 1 1179 ? 261.057 142.069 207.408 1.00 50.58 1206 CYS D C 1
ATOM 17201 O O . CYS D 1 1179 ? 260.320 141.446 208.179 1.00 54.32 1206 CYS D O 1
ATOM 17204 N N . TYR D 1 1180 ? 261.775 141.483 206.457 1.00 46.34 1207 TYR D N 1
ATOM 17205 C CA . TYR D 1 1180 ? 261.814 140.049 206.240 1.00 44.92 1207 TYR D CA 1
ATOM 17206 C C . TYR D 1 1180 ? 263.259 139.583 206.176 1.00 47.78 1207 TYR D C 1
ATOM 17207 O O . TYR D 1 1180 ? 264.135 140.324 205.719 1.00 51.65 1207 TYR D O 1
ATOM 17216 N N . PRO D 1 1181 ? 263.536 138.358 206.619 1.00 49.07 1208 PRO D N 1
ATOM 17217 C CA . PRO D 1 1181 ? 264.915 137.862 206.596 1.00 44.24 1208 PRO D CA 1
ATOM 17218 C C . PRO D 1 1181 ? 265.292 137.247 205.258 1.00 50.89 1208 PRO D C 1
ATOM 17219 O O . PRO D 1 1181 ? 264.484 136.615 204.575 1.00 54.68 1208 PRO D O 1
ATOM 17223 N N . LYS D 1 1182 ? 266.554 137.437 204.890 1.00 68.54 1209 LYS D N 1
ATOM 17224 C CA . LYS D 1 1182 ? 267.141 136.839 203.694 1.00 66.43 1209 LYS D CA 1
ATOM 17225 C C . LYS D 1 1182 ? 268.255 135.914 204.175 1.00 71.11 1209 LYS D C 1
ATOM 17226 O O . LYS D 1 1182 ? 269.419 136.308 204.258 1.00 73.98 1209 LYS D O 1
ATOM 17232 N N . CYS D 1 1183 ? 267.886 134.679 204.493 1.00 83.72 1210 CYS D N 1
ATOM 17233 C CA . CYS D 1 1183 ? 268.841 133.748 205.069 1.00 85.64 1210 CYS D CA 1
ATOM 17234 C C . CYS D 1 1183 ? 269.887 133.350 204.029 1.00 86.29 1210 CYS D C 1
ATOM 17235 O O . CYS D 1 1183 ? 269.554 133.144 202.858 1.00 83.79 1210 CYS D O 1
ATOM 17238 N N . PRO D 1 1184 ? 271.153 133.236 204.422 1.00 99.95 1211 PRO D N 1
ATOM 17239 C CA . PRO D 1 1184 ? 272.207 132.903 203.459 1.00 100.78 1211 PRO D CA 1
ATOM 17240 C C . PRO D 1 1184 ? 272.146 131.436 203.075 1.00 103.16 1211 PRO D C 1
ATOM 17241 O O . PRO D 1 1184 ? 271.501 130.633 203.765 1.00 103.24 1211 PRO D O 1
ATOM 17245 N N . PRO D 1 1185 ? 272.796 131.047 201.974 1.00 101.14 1212 PRO D N 1
ATOM 17246 C CA . PRO D 1 1185 ? 272.798 129.624 201.592 1.00 99.67 1212 PRO D CA 1
ATOM 17247 C C . PRO D 1 1185 ? 273.431 128.715 202.631 1.00 99.25 1212 PRO D C 1
ATOM 17248 O O . PRO D 1 1185 ? 273.137 127.514 202.640 1.00 99.98 1212 PRO D O 1
ATOM 17252 N N . GLU D 1 1186 ? 274.298 129.243 203.499 1.00 102.91 1213 GLU D N 1
ATOM 17253 C CA . GLU D 1 1186 ? 274.886 128.414 204.546 1.00 104.15 1213 GLU D CA 1
ATOM 17254 C C . GLU D 1 1186 ? 273.841 127.995 205.574 1.00 105.65 1213 GLU D C 1
ATOM 17255 O O . GLU D 1 1186 ? 273.897 126.879 206.105 1.00 105.92 1213 GLU D O 1
ATOM 17261 N N . ALA D 1 1187 ? 272.885 128.875 205.872 1.00 108.75 1214 ALA D N 1
ATOM 17262 C CA . ALA D 1 1187 ? 271.800 128.596 206.813 1.00 107.25 1214 ALA D CA 1
ATOM 17263 C C . ALA D 1 1187 ? 270.490 129.013 206.161 1.00 106.21 1214 ALA D C 1
ATOM 17264 O O . ALA D 1 1187 ? 269.947 130.085 206.460 1.00 106.67 1214 ALA D O 1
ATOM 17266 N N . PRO D 1 1188 ? 269.948 128.187 205.266 1.00 100.01 1215 PRO D N 1
ATOM 17267 C CA . PRO D 1 1188 ? 268.783 128.593 204.471 1.00 99.00 1215 PRO D CA 1
ATOM 17268 C C . PRO D 1 1188 ? 267.443 128.461 205.179 1.00 98.12 1215 PRO D C 1
ATOM 17269 O O . PRO D 1 1188 ? 266.409 128.538 204.511 1.00 97.90 1215 PRO D O 1
ATOM 17273 N N . ILE D 1 1189 ? 267.416 128.269 206.495 1.00 97.43 1216 ILE D N 1
ATOM 17274 C CA . ILE D 1 1189 ? 266.172 128.151 207.246 1.00 97.54 1216 ILE D CA 1
ATOM 17275 C C . ILE D 1 1189 ? 266.084 129.326 208.208 1.00 97.38 1216 ILE D C 1
ATOM 17276 O O . ILE D 1 1189 ? 267.090 129.721 208.801 1.00 97.26 1216 ILE D O 1
ATOM 17281 N N . PHE D 1 1190 ? 264.897 129.909 208.339 1.00 89.41 1217 PHE D N 1
ATOM 17282 C CA . PHE D 1 1190 ? 264.676 130.979 209.304 1.00 89.88 1217 PHE D CA 1
ATOM 17283 C C . PHE D 1 1190 ? 263.828 130.450 210.452 1.00 89.21 1217 PHE D C 1
ATOM 17284 O O . PHE D 1 1190 ? 262.656 130.111 210.259 1.00 88.81 1217 PHE D O 1
ATOM 17292 N N . ASP D 1 1191 ? 264.423 130.381 211.641 1.00 103.42 1218 ASP D N 1
ATOM 17293 C CA . ASP D 1 1191 ? 263.727 129.944 212.843 1.00 104.06 1218 ASP D CA 1
ATOM 17294 C C . ASP D 1 1191 ? 263.136 131.164 213.539 1.00 106.14 1218 ASP D C 1
ATOM 17295 O O . ASP D 1 1191 ? 263.877 132.041 214.001 1.00 106.70 1218 ASP D O 1
ATOM 17300 N N . GLU D 1 1192 ? 261.803 131.222 213.595 1.00 112.74 1219 GLU D N 1
ATOM 17301 C CA . GLU D 1 1192 ? 261.088 132.301 214.263 1.00 112.73 1219 GLU D CA 1
ATOM 17302 C C . GLU D 1 1192 ? 260.968 132.098 215.767 1.00 113.64 1219 GLU D C 1
ATOM 17303 O O . GLU D 1 1192 ? 260.772 133.077 216.496 1.00 114.31 1219 GLU D O 1
ATOM 17309 N N . ASP D 1 1193 ? 261.059 130.854 216.245 1.00 122.21 1220 ASP D N 1
ATOM 17310 C CA . ASP D 1 1193 ? 261.055 130.610 217.684 1.00 122.51 1220 ASP D CA 1
ATOM 17311 C C . ASP D 1 1193 ? 262.260 131.258 218.353 1.00 122.07 1220 ASP D C 1
ATOM 17312 O O . ASP D 1 1193 ? 262.136 131.865 219.423 1.00 122.59 1220 ASP D O 1
ATOM 17317 N N . LYS D 1 1194 ? 263.436 131.138 217.738 1.00 113.56 1221 LYS D N 1
ATOM 17318 C CA . LYS D 1 1194 ? 264.637 131.808 218.214 1.00 113.88 1221 LYS D CA 1
ATOM 17319 C C . LYS D 1 1194 ? 265.009 133.020 217.371 1.00 114.54 1221 LYS D C 1
ATOM 17320 O O . LYS D 1 1194 ? 265.857 133.813 217.795 1.00 113.52 1221 LYS D O 1
ATOM 17322 N N . MET D 1 1195 ? 264.404 133.164 216.190 1.00 109.59 1222 MET D N 1
ATOM 17323 C CA . MET D 1 1195 ? 264.520 134.346 215.333 1.00 108.06 1222 MET D CA 1
ATOM 17324 C C . MET D 1 1195 ? 265.940 134.532 214.790 1.00 107.40 1222 MET D C 1
ATOM 17325 O O . MET D 1 1195 ? 266.591 135.554 215.022 1.00 108.62 1222 MET D O 1
ATOM 17330 N N . GLN D 1 1196 ? 266.413 133.539 214.036 1.00 102.27 1223 GLN D N 1
ATOM 17331 C CA . GLN D 1 1196 ? 267.677 133.717 213.324 1.00 102.84 1223 GLN D CA 1
ATOM 17332 C C . GLN D 1 1196 ? 267.751 132.703 212.192 1.00 102.34 1223 GLN D C 1
ATOM 17333 O O . GLN D 1 1196 ? 266.897 131.822 212.060 1.00 101.92 1223 GLN D O 1
ATOM 17339 N N . CYS D 1 1197 ? 268.798 132.832 211.382 1.00 100.00 1224 CYS D N 1
ATOM 17340 C CA . CYS D 1 1197 ? 269.049 131.880 210.309 1.00 99.08 1224 CYS D CA 1
ATOM 17341 C C . CYS D 1 1197 ? 269.811 130.673 210.842 1.00 101.19 1224 CYS D C 1
ATOM 17342 O O . CYS D 1 1197 ? 270.872 130.817 211.458 1.00 101.08 1224 CYS D O 1
ATOM 17345 N N . VAL D 1 1198 ? 269.266 129.484 210.596 1.00 107.18 1225 VAL D N 1
ATOM 17346 C CA . VAL D 1 1198 ? 269.871 128.219 210.980 1.00 107.47 1225 VAL D CA 1
ATOM 17347 C C . VAL D 1 1198 ? 269.761 127.260 209.801 1.00 107.87 1225 VAL D C 1
ATOM 17348 O O . VAL D 1 1198 ? 268.990 127.475 208.860 1.00 108.09 1225 VAL D O 1
ATOM 17352 N N . ALA D 1 1199 ? 270.568 126.197 209.851 1.00 108.98 1226 ALA D N 1
ATOM 17353 C CA . ALA D 1 1199 ? 270.508 125.185 208.803 1.00 108.59 1226 ALA D CA 1
ATOM 17354 C C . ALA D 1 1199 ? 269.261 124.321 208.941 1.00 109.66 1226 ALA D C 1
ATOM 17355 O O . ALA D 1 1199 ? 268.632 123.964 207.938 1.00 107.84 1226 ALA D O 1
ATOM 17357 N N . THR D 1 1200 ? 268.886 123.981 210.172 1.00 118.35 1227 THR D N 1
ATOM 17358 C CA . THR D 1 1200 ? 267.707 123.160 210.409 1.00 118.50 1227 THR D CA 1
ATOM 17359 C C . THR D 1 1200 ? 267.205 123.404 211.825 1.00 118.78 1227 THR D C 1
ATOM 17360 O O . THR D 1 1200 ? 267.961 123.813 212.711 1.00 117.25 1227 THR D O 1
ATOM 17362 N N . CYS D 1 1201 ? 265.916 123.145 212.023 1.00 141.57 1228 CYS D N 1
ATOM 17363 C CA . CYS D 1 1201 ? 265.294 123.278 213.337 1.00 142.26 1228 CYS D CA 1
ATOM 17364 C C . CYS D 1 1201 ? 265.034 121.910 213.960 1.00 141.98 1228 CYS D C 1
ATOM 17365 O O . CYS D 1 1201 ? 263.988 121.683 214.568 1.00 141.09 1228 CYS D O 1
#

Foldseek 3Di:
DDDDDDFLQQQLQKWKAWFQQWTAASLGDIDHANWQFKFWAKWQQQDPDTQKTWIWGFDDSGATAWIWMQGPNWTWIDGDVFIDIPNHTDDPQDDDPQWTWHDDQFWIWIDHPVAKIWIQGPNGMIMIGGDLVSAQGMDILNDRSPNHHQPPQQPDDNDGHDNNRSNVVRGDHDPPDPDDRDDDDDDPPQVPPLCCVQVDPQQDQLCVQDPCVSLSVVLVVQQRPDPDDDSLQSNPTSVLVSLQSSQSRVHAGFDDADPPRPDDDDPDQWDWTAWDAPQFAELQRNCRRVVGDGGTGTDTHHPPQWGAAPPVRNGTHHLQFHWEADPRDIGGQQDWDDAQFWIWGDGSSDIDIDGDWHKFKWKFFQLFWTAARLGDIDGFQFAAKFWAKAFPVDRQKTKIWHWRADDPDSRRTAGAWMWIAGDNNPWIWIQGLVGFIATPNRGDDPFDDDVQKTWHDLAPQWIWMDGNQQKIWIWGNPPGTMIMIIGGSVQAQGMATCRARNPNDPQCRQAAPVGDRDDHSQVSRQRRGDDDPIDRTDDDDDDLLVVDVVLVVVLCVLLCLLVDCPHLNVVCCVPDPCPVLSVQLSRSLSPDPPNLRSNVRSVQVSQLSSLQSPHFRPPRCPPGPCVQQPDDDDQKGWDSWRQAHAAALVCVVVVDDRDPNGDRTHIHIGGDPQWHQYPVRHTHHPVPRD/DDDDDALAQCLQKWKAAFQQWTAASLGDIDHANWQFKFWAKWQQQDPDIQKTWIWGADDVRATAWIWMDGPNWIWIDGDVFIDIPRHTDDPQDDDPQWTWHDDQFWIWIDHPVAKIWICTNNRMIMIGGDPVSAQGMDIRNDSSPNDNQPPQQPPDVHGHDNLRSRVVRGDHDDVDDDDRDDDDDDPPDQPVCDCCVHPQCVQQCVQDPCPSLRVVQRCQLVVDDDPPSQASSVTSVLVSLQSSQSRVTAHFDDADPSRNDDDDPAPWDWTSFAAPQFAELQRNCRRVVGDGGTGTDTHAPPQWGAAPPPRRGTDHLQFHWEDDPRDIGTQQDWDDAQFKIWGHGSSDIDIDTDWHKFKWKFFQLFWTAARLGDIDGFQFAFKFWQKAFDPDPQKTKIWHWHAPDDDSRRTATAWMWMAGDVNPWIWIQGLVRFIATPNHGDDPQDDDDQKTWHDLAPQWIWIDGNQAKIWIWGNPPGTMIMIIGGSVQAQGMATCRARRPNDNQCRQPAPVGDRDDHSQVSRQRGGDDPPIDRTDDDPDDLLVVDVVLVVVLCVLLCLCVDCPHLNNVQCVVDPCPVLSVQLSRSLSPDPPNLRSNLSSVQVSQLSSLQRVDFRPPNPPPGVCVQQPDDDDQWGKDRWRQAGAAALVCVVVVHDRDPNGDRTHIHTGHDPQWHAYPVGHTHHPVPRD/DADPNHDADAQGWDADPNWIWHHHPNDTAIPPRDDDDDDADPPWGWDDCPVPDQPDAECQQAAALPRPDNDRDRRGHDTDTHGPPQWHHQVPRDTDHQQQHFADDLNDGHGAQDWAADDHWIWGDGSRDTDIDDDFWKFKWKAFFQAWTAARLGATDGEAWQFKFFQKWFCQPVNCPDDWTKTKIFHWHDQFDQQTIFTAWIWICTHQWIWILGQQDIDTPGPPDDQWDWDDFFCWTWIDGPRAWIWTDNSGGMIMIIGTLVQAQGMAICRARRPNDRQQSLQASVRRRDDDNQRSRQRRGPDPPDDGGDDGDQLCVVQVVQQVVQVVLLCCLVDPQCVVCCSPDPCPVLSVQSSRSLSRNPPDDSLVSNLRSVVVVLQVSQLSPHQGDDDDPVRDDAPLVVLAPDPGDFKDWGQFGQQFAAAQVRNVRDGPPSGTGNIHIDGHADPQQRYAYVVVRDGHNHD/DADPNHDADAQGWDADPNWIWHQHPNDTHIPPRDDDDDDADPPWDKDDCPPPDQPDAACQQAAALPRPDNDRDDRHHDIDIHHPPQWHHQVPRDTDHQQQHFADDLNDGDGAQDWADDAPWIWGDGSNDTDIDDDDHKFKWKAFFQAWTAARLGATDREAWQFKFWQKWFLQVVNCDDDWTKTKIFHWHDQFDQQTIFTAWIWIDIDQWIWILGQHDIDIPGDVPDQWDWDDFFLWTWTDGPVAWIWTDSSTRIIMIIHGPVQAQGMAICRARRPNDRQQRLQASVRDRDDDNQRSRQSGGPDPPDDGGDDGDQLCVVQVVQQVVQLVLLCCLVDPQCPVLCSPDPCVVLSVQSSRSLSRNPPDDSLVSNLRSVVVVLQVSQLSPHQGDDDDPVRPDAPLVVLAPDPGDFKDWDQFTQQFQAAQVNNVRDGPPPGTRSIHIDGHADPVQRHAYPVVGDGHVHD

Secondary structure (DSSP, 8-state):
-EEE------GGGEEEEETTTEEE-TTS-EEE----SEEEEEE--SSSS-SEEEEEEEE---EEEEEEEEETTEEEEEETTEEEETTEE--SSEEETTEEEEE-SSEEEEEETTTEEEEEETTS-EEEEE-GGGTT--BSTT---SS-SSTTTS-SSSS---HHHHHHTTB---SS--PPPPPP--------HHHHHHSSTTSSTTTTTS-SHHHHHHHHHHHHT-SSS-GGGSSHHHHHHHHHHHHHTT--PPP---SSSS----STT-EEEEEE-SS--BSS-TTTTTS--SPPEEEEEPPTTEEE-TTT--SEEEGGG---EETTEE--TT-EEE-SSEEEEEETTEEEEEE----EEEEEETTTEEE-TTS-EEE----EEEEEE-BSS--SEEEEEEEEE-SSSTT-EEEEEEEEEETTTTEEEEEETTS-EEETTEEE-S-EEETTEEEE-SSSSEEEEEETTSEEEEEE-SSS-EEEEEE-GGGTTTB-STT---SS-SGGGGB-TTS-B-SSHHHHHGGGBS-TTSPPP------GGGG-HHHHHHHHHHHTTTT-TTSTTGGGTTTS--HHHHHHHHHHHHHSSSHHHHHHHHHHHHHHHHHHHT---TTTTSSSS-GGGG-S-TT-EEEEEE-S---BHHHHHHS---S-S----EEEEEPPTT-EEETTTEEE-TTT--/-EE------GGGEEEEETTTEEE-TTS-EEE----SEEEEEE--SSSS-SEEEEEEEE---EEEEEEEEETTEEEEEETTEEEETTEE--SSEEETTEEEEE-SSEEEEEETTTEEEEEETTS-EEEEE-GGGTT--BSTT--SSS-SSTTTSBSSS-B--HHHHHHHTB---SS---PPPP-PPP----HHHHHHHSGGGHHHHTTS-SHHHHHHHHHHHHH-SSS-TTTS-HHHHHHHHHHHHHTT--PPP---SSSS----STT-EEEEEE-SS--BSS-TTSGGG--SPPEEEEEPPTTEEE-SSS--SEEEGGG---EETTEE--TT-EEE-SS-EEEEETTEEEEE-----EEEEEETTTEEE-TTS-EEE----EEEEEE-BSS--SEEEEEEEEE-SSSTT-EEEEEEEEEETTTTEEEEEETTS-EEESSSB--SSEE-SSEEEE-SSSSEEEEEETTSEEEEEE-SSS-EEEEEE-GGGTTTB-STT--SSS-SGGGGB-TTS-B-SSHHHHHHTTBS-SSS---------GGGG-HHHHHHHHHHHGGGS-TTSTTGGGTTTS--HHHHHHHHHHHHHSSSHHHHHHHHHHHHHHHHHHTT---TTTTSSSS-HHHHSS-TT-EEEEEE-S---BHHHHHHS---S-SS---EEEEEPPTT-EE-SSS-EE-TTT--/-EETTEE--TT-EEEETTEEEEEETTEEEETTBS-------TT-EEE-STT--TT--BTTT--BSS---------S-B-EEEPSTT-EE-SSS-EE-GGGPPEE-SS-EE-TT-EEEETTEEEEEETTEEEE------EEEEEETTTEEE-TT--EEE---SSEEEEEEE--SSS--SS--EEEEEEEEE-SSSS-EEEEEEEEEETTEEEEEETTEEEE--------EEEEETTEEEEE-TTSEEEEE-SSS-EEEEE-GGGTTSEESTT---SS-SGGG-B-TTS-B-S-HHHHHHTTBS-TTSPPP-PPPPHHHH-HHHHHHHHHHGGGGTSTTSGGGTTTS--HHHHHHHHHHHHH-TTS-HHHHHHHHHHHHHHHHHHTT-------SSSS---GGGGPPTT---EEEESS--SS--BSS-TT-----SS----EEEE---SSS-EEETTTTEEES--/-EETTEE--TT-EEEETTEEEEEETTEEEETTS--------TT-EEE-GGG--TT--BTTT--BSS---------S-B-EEEPSTT-EE-SSS-EE-GGGSPEEETTEEE-TT-EEEETTEEEEEETTEEEE------EEEEEETTTEEE-TTS-EEE----SEEEEEEE--SSS--SS--EEEEEEEEE-SSSS-EEEEEEEEEETTEEEEEETTEEEE--------EEEEETTEEEEE-TTSEEEEE-SSS-EEEEE-GGGTTTEESTT---SS-SGGGGB-TTS-B-S-HHHHHHTTBS-TTSPPPPPPPPHHHH-HHHHHHHHHHHGGGGSGGGTTGGGTS--HHHHHHHHHHHHH-TTS-HHHHHHHHHHHHHHHHHHTT------BTTBS---GGGG--TT---EEEESS--TT--BSSSSS-----S-----EEEE---TTS-EEETTTTEEES--

Organism: Homo sapiens (NCBI:txid9606)

Sequence (2304 aa):
PVVRASNPAHNGRVCSTWGSFHYKTFDGDVFRFPGLCNYVFSEHCGAAYEDFNIQLRRRSQAPTLSRVLMKVDGVVIQLTKGSVLVNGHPVLLPFSQSGVLIQQSSSYTKVEARLGLVLMWNHDDSLLLELDTKYANKTCGLCGDFNGMPVVSELLSHNTKLTPMEFGNLQKMDDPTDQCQDPVPEPPRNCFGICEELLHGQLFSGCVALVDVGSYLEACRQDLCFCEDTDLLSCVCHTLAEYSRQCTHAGGLPQDWRGPDFCPQKCPNNMQYHECRSPCADTCSNQEHSRACEDHCVAGCFCPEGTVLDDIGQTGCVPVSKCACVYNGAAYAPGATYSTDCTNCTCSGGRRWSCQEVPCPGTCSVLGGAHFSTFDGKQYTVHGDCSYVLTKPCDSSAFTVLAELRRCGLTDSETCLKSVTLSLDGAQTVVVIKASGEVFLNQIYTQLPISAANVTIFRPSTFFIIAQTSLGLQLNLQLVPTMQLFMQLAPKLRGQTCGLCGNFNSIQADDFRRTLSGVVEATAAAFFNTFKTQAACPNIRNSFEDPCSLSVENEKYAQHWCSQLTDADGPFGRCHAAVKPGTYYSNCMFDTCNCERSEDCLCAALSSYVHACAAKGVQLGGWRDGVCTKPMTTCPKSMTYHYHVSTCQPTCRSLSEGDITCSVGFIPVDGCICPKGTFLDDTGKCVQQASNCPVVRASNPAHNGRVCSTWGSFHYKTFDGDVFRFPGLCNYVFSEHCGAAYEDFNIQLRRRSQAPTLSRVLMKVDGVVIQLTKGSVLVNGHPVLLPFSQSGVLIQQSSSYTKVEARLGLVLMWNHDDSLLLELDTKYANKTCGLCGDFNGMPVVSELLSHNTKLTPMEFGNLQKMDDPTDQCQDPVPEPPRNCGICEELLHGQLFSGCVALVDVGSYLEACRQDLCFCEDTDLLSCVCHTLAEYSRQCTHAGGLPQDWRGPDFCPQKCPNNMQYHECRSPCADTCSNQEHSRACEDHCVAGCFCPEGTVLDDIGQTGCVPVSKCACVYNGAAYAPGATYSTDCTNCTCSGGRRWSCQEVPCPGTCSVLGGAHFSTFDGKQYTVHGDCSYVLTKPCDSSAFTVLAELRRCGLTDSETCLKSVTLSLDGAQTVVVIKASGEVFLNQIYTQLPISAANVTIFRRPSTFFIIAQTSLGLQLNLQLVPTMQLFMQLAPKLRGQTCGLCGNFNSIQADDFRRTLSGVVEATAAAFFNTFKTQAACPNIRNSFEDPCSLSVENEKYAQHWCSQLTDADGPFGRCHAAVKPGTYYSNCMFDTCNCERSEDCLCAALSSYVHACAAKGVQLGGWRDGVCTKPMTTCPKSMTYHYHVSTCQPTCRSLSEGDITCSVGFIPVDGCICPKGTFLDDTGKCVQASNCPCYHRGSMIPNGESVHDSGAICTCTHGKLSCIGGQAPAPVCAAPMVFFDCRNATPGDTGAGCQKSCHTLDMTCYSPQCVPGCVCPDGLVADGEGGCITAEDCPCVHNEASYRAGQTIRVGCNTCTCDSRMWRRCTDDPCLATCAVYGDGHYLTFDGQSYSFNNGDCEYTLVQNHCGGKDSTQDSFRVVTENVPCGTTGTTCSKAIKIFLGGFELKLSHGKVEVIGTQEVPYTIRQMGIYLVVDTDIGLVLLWDKKTSIFINLSPEFKGRVCGLCGNFDDIAVNDFATRSRSVVGDVLEFGNSWKLSPSCPDALAPKDPCTANPFRKSWAQKQCSILHGPTFAACHAHVEPARRYYEACVNDACACDSGGDCECFCTAVAAYAQACHEVGLCVSWRTPSICPLFCDYYNPEGQCEWHYQPCGVPCLRTCRNPRGDCLRDVRGLEGCYPKCPPEAPIFDEDKMQCVATCCYHRGSMIPNGESVHDSGAICTCTHGKLSCIGGQAPAPVCAAPMVFFDCRNATPGDTGAGCQKSCHTLDMTCYSPQCVPGCVCPDGLVADGEGGCITAEDCPCVHNEASYRAGQTIRVGCNTCTCDSRMWRRCTDDPCLATCAVYGDGHYLTFDGQSYSFNNGDCEYTLVQNHCGGKDSTQDSFRVVTENVPCGTTGTTCSKAIKIFLGGFELKLSHGKVEVIGTQEVPYTIRQMGIYLVVDTDIGLVLLWDKKTSIFINLSPEFKGRVCGLCGNFDDIAVNDFATRSRSVVGDVLEFGNSWKLSPSCPDALAPKDPCTANPFRKSWAQKQCSILHGPTFAACHAHVEPARRYYEACVNDACACDSGGDCECFCTAVAAYAQACHEVGLCVSWRTPSICPLFCDYYNPEGQCEWHYQPCGVPCLRTCRNPRGDCLRDVRRGLEGCYPKCPPEAPIFDEDKMQCVATC

Nearest PDB structures (foldseek):
  9gvj-assembly1_D  TM=1.002E+00  e=4.843E-98  Homo sapiens
  9gvq-assembly1_A  TM=1.002E+00  e=1.800E-97  Homo sapiens
  9gvq-assembly1_B  TM=1.001E+00  e=1.862E-93  Homo sapiens
  7pov-assembly1_C  TM=9.430E-01  e=6.169E-50  Homo sapiens
  6rbf-assembly1_A  TM=9.493E-01  e=2.605E-42  Homo sapiens